Protein 8YF5 (pdb70)

Organism: Komagataella phaffii (strain GS115 / ATCC 20864) (NCBI:txid644223)

Structure (mmCIF, N/CA/C/O backbone):
data_8YF5
#
_entry.id   8YF5
#
_cell.length_a   1.00
_cell.length_b   1.00
_cell.length_c   1.00
_cell.angle_alpha   90.00
_cell.angle_beta   90.00
_cell.angle_gamma   90.00
#
_symmetry.space_group_name_H-M   'P 1'
#
loop_
_entity.id
_entity.type
_entity.pdbx_description
1 polymer "5'-3' exoribonuclease"
2 polymer 'Decapping nuclease'
3 polymer 'Exonuclease Rat1p and Rai1p interacting protein'
#
loop_
_atom_site.group_PDB
_atom_site.id
_atom_site.type_symbol
_atom_site.label_atom_id
_atom_site.label_alt_id
_atom_site.label_comp_id
_atom_site.label_asym_id
_atom_site.label_entity_id
_atom_site.label_seq_id
_atom_site.pdbx_PDB_ins_code
_atom_site.Cartn_x
_atom_site.Cartn_y
_atom_site.Cartn_z
_atom_site.occupancy
_atom_site.B_iso_or_equiv
_atom_site.auth_seq_id
_atom_site.auth_comp_id
_atom_site.auth_asym_id
_atom_site.auth_atom_id
_atom_site.pdbx_PDB_model_num
ATOM 1 N N . ALA A 1 5 ? 137.964 167.312 119.755 1.00 107.14 5 ALA A N 1
ATOM 2 C CA . ALA A 1 5 ? 139.085 166.380 119.751 1.00 107.14 5 ALA A CA 1
ATOM 3 C C . ALA A 1 5 ? 138.926 165.331 120.844 1.00 107.14 5 ALA A C 1
ATOM 4 O O . ALA A 1 5 ? 139.199 164.150 120.632 1.00 107.14 5 ALA A O 1
ATOM 6 N N . LEU A 1 6 ? 138.481 165.777 122.020 1.00 108.79 6 LEU A N 1
ATOM 7 C CA . LEU A 1 6 ? 138.255 164.852 123.125 1.00 108.79 6 LEU A CA 1
ATOM 8 C C . LEU A 1 6 ? 137.169 163.846 122.780 1.00 108.79 6 LEU A C 1
ATOM 9 O O . LEU A 1 6 ? 137.274 162.663 123.125 1.00 108.79 6 LEU A O 1
ATOM 14 N N . PHE A 1 7 ? 136.118 164.301 122.095 1.00 114.56 7 PHE A N 1
ATOM 15 C CA . PHE A 1 7 ? 135.002 163.423 121.771 1.00 114.56 7 PHE A CA 1
ATOM 16 C C . PHE A 1 7 ? 135.454 162.210 120.973 1.00 114.56 7 PHE A C 1
ATOM 17 O O . PHE A 1 7 ? 134.883 161.125 121.120 1.00 114.56 7 PHE A O 1
ATOM 25 N N . ARG A 1 8 ? 136.474 162.367 120.129 1.00 110.91 8 ARG A N 1
ATOM 26 C CA . ARG A 1 8 ? 137.015 161.215 119.419 1.00 110.91 8 ARG A CA 1
ATOM 27 C C . ARG A 1 8 ? 137.567 160.186 120.395 1.00 110.91 8 ARG A C 1
ATOM 28 O O . ARG A 1 8 ? 137.320 158.981 120.248 1.00 110.91 8 ARG A O 1
ATOM 36 N N . TRP A 1 9 ? 138.308 160.645 121.405 1.00 109.86 9 TRP A N 1
ATOM 37 C CA . TRP A 1 9 ? 138.841 159.726 122.402 1.00 109.86 9 TRP A CA 1
ATOM 38 C C . TRP A 1 9 ? 137.725 159.066 123.195 1.00 109.86 9 TRP A C 1
ATOM 39 O O . TRP A 1 9 ? 137.795 157.871 123.500 1.00 109.86 9 TRP A O 1
ATOM 50 N N . LEU A 1 10 ? 136.692 159.831 123.551 1.00 106.91 10 LEU A N 1
ATOM 51 C CA . LEU A 1 10 ? 135.558 159.245 124.258 1.00 106.91 10 LEU A CA 1
ATOM 52 C C . LEU A 1 10 ? 134.886 158.170 123.418 1.00 106.91 10 LEU A C 1
ATOM 53 O O . LEU A 1 10 ? 134.510 157.111 123.933 1.00 106.91 10 LEU A O 1
ATOM 58 N N . SER A 1 11 ? 134.723 158.428 122.122 1.00 111.08 11 SER A N 1
ATOM 59 C CA . SER A 1 11 ? 134.089 157.455 121.243 1.00 111.08 11 SER A CA 1
ATOM 60 C C . SER A 1 11 ? 134.922 156.187 121.137 1.00 111.08 11 SER A C 1
ATOM 61 O O . SER A 1 11 ? 134.393 155.073 121.219 1.00 111.08 11 SER A O 1
ATOM 64 N N . ARG A 1 12 ? 136.235 156.334 120.956 1.00 124.40 12 ARG A N 1
ATOM 65 C CA . ARG A 1 12 ? 137.063 155.156 120.724 1.00 124.40 12 ARG A CA 1
ATOM 66 C C . ARG A 1 12 ? 137.328 154.368 122.000 1.00 124.40 12 ARG A C 1
ATOM 67 O O . ARG A 1 12 ? 137.446 153.140 121.947 1.00 124.40 12 ARG A O 1
ATOM 75 N N . LYS A 1 13 ? 137.421 155.038 123.147 1.00 105.77 13 LYS A N 1
ATOM 76 C CA . LYS A 1 13 ? 137.708 154.348 124.398 1.00 105.77 13 LYS A CA 1
ATOM 77 C C . LYS A 1 13 ? 136.459 153.749 125.030 1.00 105.77 13 LYS A C 1
ATOM 78 O O . LYS A 1 13 ? 136.489 152.605 125.495 1.00 105.77 13 LYS A O 1
ATOM 84 N N . TYR A 1 14 ? 135.362 154.500 125.059 1.00 98.26 14 TYR A N 1
ATOM 85 C CA . TYR A 1 14 ? 134.097 154.014 125.597 1.00 98.26 14 TYR A CA 1
ATOM 86 C C . TYR A 1 14 ? 133.117 153.822 124.451 1.00 98.26 14 TYR A C 1
ATOM 87 O O . TYR A 1 14 ? 132.567 154.805 123.932 1.00 98.26 14 TYR A O 1
ATOM 96 N N . PRO A 1 15 ? 132.872 152.597 124.015 1.00 102.63 15 PRO A N 1
ATOM 97 C CA . PRO A 1 15 ? 132.078 152.390 122.799 1.00 102.63 15 PRO A CA 1
ATOM 98 C C . PRO A 1 15 ? 130.590 152.624 122.990 1.00 102.63 15 PRO A C 1
ATOM 99 O O . PRO A 1 15 ? 129.940 153.234 122.137 1.00 102.63 15 PRO A O 1
ATOM 103 N N . LYS A 1 16 ? 130.041 152.159 124.106 1.00 100.11 16 LYS A N 1
ATOM 104 C CA . LYS A 1 16 ? 128.596 152.081 124.266 1.00 100.11 16 LYS A CA 1
ATOM 105 C C . LYS A 1 16 ? 127.973 153.367 124.783 1.00 100.11 16 LYS A C 1
ATOM 106 O O . LYS A 1 16 ? 126.769 153.384 125.055 1.00 100.11 16 LYS A O 1
ATOM 112 N N . ILE A 1 17 ? 128.752 154.435 124.935 1.00 89.87 17 ILE A N 1
ATOM 113 C CA . ILE A 1 17 ? 128.179 155.711 125.347 1.00 89.87 17 ILE A CA 1
ATOM 114 C C . ILE A 1 17 ? 127.252 156.253 124.271 1.00 89.87 17 ILE A C 1
ATOM 115 O O . ILE A 1 17 ? 126.141 156.710 124.558 1.00 89.87 17 ILE A O 1
ATOM 120 N N . ILE A 1 18 ? 127.688 156.206 123.026 1.00 96.43 18 ILE A N 1
ATOM 121 C CA . ILE A 1 18 ? 126.954 156.841 121.941 1.00 96.43 18 ILE A CA 1
ATOM 122 C C . ILE A 1 18 ? 125.830 155.929 121.473 1.00 96.43 18 ILE A C 1
ATOM 123 O O . ILE A 1 18 ? 125.969 154.702 121.426 1.00 96.43 18 ILE A O 1
ATOM 128 N N . SER A 1 19 ? 124.694 156.538 121.132 1.00 102.00 19 SER A N 1
ATOM 129 C CA . SER A 1 19 ? 123.576 155.817 120.548 1.00 102.00 19 SER A CA 1
ATOM 130 C C . SER A 1 19 ? 122.835 156.779 119.641 1.00 102.00 19 SER A C 1
ATOM 131 O O . SER A 1 19 ? 122.615 157.931 120.036 1.00 102.00 19 SER A O 1
ATOM 134 N N . PRO A 1 20 ? 122.450 156.363 118.439 1.00 104.59 20 PRO A N 1
ATOM 135 C CA . PRO A 1 20 ? 121.798 157.293 117.514 1.00 104.59 20 PRO A CA 1
ATOM 136 C C . PRO A 1 20 ? 120.432 157.722 118.018 1.00 104.59 20 PRO A C 1
ATOM 137 O O . PRO A 1 20 ? 119.718 156.966 118.679 1.00 104.59 20 PRO A O 1
ATOM 141 N N . VAL A 1 21 ? 120.071 158.956 117.686 1.00 111.51 21 VAL A N 1
ATOM 142 C CA . VAL A 1 21 ? 118.759 159.486 118.033 1.00 111.51 21 VAL A CA 1
ATOM 143 C C . VAL A 1 21 ? 117.737 158.943 117.048 1.00 111.51 21 VAL A C 1
ATOM 144 O O . VAL A 1 21 ? 117.910 159.057 115.829 1.00 111.51 21 VAL A O 1
ATOM 148 N N . ILE A 1 22 ? 116.666 158.352 117.569 1.00 120.05 22 ILE A N 1
ATOM 149 C CA . ILE A 1 22 ? 115.625 157.812 116.705 1.00 120.05 22 ILE A CA 1
ATOM 150 C C . ILE A 1 22 ? 114.815 158.968 116.142 1.00 120.05 22 ILE A C 1
ATOM 151 O O . ILE A 1 22 ? 113.908 159.490 116.800 1.00 120.05 22 ILE A O 1
ATOM 156 N N . GLN A 1 23 ? 115.141 159.374 114.919 1.00 147.91 23 GLN A N 1
ATOM 157 C CA . GLN A 1 23 ? 114.469 160.485 114.249 1.00 147.91 23 GLN A CA 1
ATOM 158 C C . GLN A 1 23 ? 113.255 159.925 113.522 1.00 147.91 23 GLN A C 1
ATOM 159 O O . GLN A 1 23 ? 113.315 159.575 112.344 1.00 147.91 23 GLN A O 1
ATOM 165 N N . ASP A 1 24 ? 112.138 159.835 114.235 1.00 165.37 24 ASP A N 1
ATOM 166 C CA . ASP A 1 24 ? 110.906 159.286 113.688 1.00 165.37 24 ASP A CA 1
ATOM 167 C C . ASP A 1 24 ? 110.001 160.416 113.221 1.00 165.37 24 ASP A C 1
ATOM 168 O O . ASP A 1 24 ? 109.747 161.366 113.969 1.00 165.37 24 ASP A O 1
ATOM 173 N N . GLU A 1 25 ? 109.520 160.311 111.986 1.00 179.42 25 GLU A N 1
ATOM 174 C CA . GLU A 1 25 ? 108.606 161.286 111.411 1.00 179.42 25 GLU A CA 1
ATOM 175 C C . GLU A 1 25 ? 107.431 160.560 110.775 1.00 179.42 25 GLU A C 1
ATOM 176 O O . GLU A 1 25 ? 107.616 159.556 110.080 1.00 179.42 25 GLU A O 1
ATOM 182 N N . ASP A 1 26 ? 106.228 161.077 111.016 1.00 199.02 26 ASP A N 1
ATOM 183 C CA . ASP A 1 26 ? 104.990 160.496 110.501 1.00 199.02 26 ASP A CA 1
ATOM 184 C C . ASP A 1 26 ? 104.877 159.023 110.892 1.00 199.02 26 ASP A C 1
ATOM 185 O O . ASP A 1 26 ? 104.848 158.122 110.052 1.00 199.02 26 ASP A O 1
ATOM 190 N N . VAL A 1 27 ? 104.824 158.793 112.204 1.00 204.96 27 VAL A N 1
ATOM 191 C CA . VAL A 1 27 ? 104.724 157.436 112.725 1.00 204.96 27 VAL A CA 1
ATOM 192 C C . VAL A 1 27 ? 103.398 156.819 112.301 1.00 204.96 27 VAL A C 1
ATOM 193 O O . VAL A 1 27 ? 102.354 157.485 112.285 1.00 204.96 27 VAL A O 1
ATOM 197 N N . ASP A 1 28 ? 103.438 155.536 111.937 1.00 222.76 28 ASP A N 1
ATOM 198 C CA . ASP A 1 28 ? 102.245 154.809 111.504 1.00 222.76 28 ASP A CA 1
ATOM 199 C C . ASP A 1 28 ? 101.498 154.284 112.732 1.00 222.76 28 ASP A C 1
ATOM 200 O O . ASP A 1 28 ? 101.484 153.091 113.041 1.00 222.76 28 ASP A O 1
ATOM 205 N N . ILE A 1 29 ? 100.864 155.214 113.438 1.00 220.21 29 ILE A N 1
ATOM 206 C CA . ILE A 1 29 ? 100.094 154.875 114.630 1.00 220.21 29 ILE A CA 1
ATOM 207 C C . ILE A 1 29 ? 98.745 154.320 114.193 1.00 220.21 29 ILE A C 1
ATOM 208 O O . ILE A 1 29 ? 98.004 154.975 113.452 1.00 220.21 29 ILE A O 1
ATOM 213 N N . ASP A 1 30 ? 98.431 153.103 114.647 1.00 226.82 30 ASP A N 1
ATOM 214 C CA . ASP A 1 30 ? 97.183 152.420 114.304 1.00 226.82 30 ASP A CA 1
ATOM 215 C C . ASP A 1 30 ? 97.011 152.310 112.791 1.00 226.82 30 ASP A C 1
ATOM 216 O O . ASP A 1 30 ? 95.903 152.418 112.262 1.00 226.82 30 ASP A O 1
ATOM 221 N N . GLY A 1 31 ? 98.121 152.096 112.088 1.00 229.83 31 GLY A N 1
ATOM 222 C CA . GLY A 1 31 ? 98.107 152.012 110.645 1.00 229.83 31 GLY A CA 1
ATOM 223 C C . GLY A 1 31 ? 98.047 153.341 109.926 1.00 229.83 31 GLY A C 1
ATOM 224 O O . GLY A 1 31 ? 97.984 153.353 108.689 1.00 229.83 31 GLY A O 1
ATOM 225 N N . GLU A 1 32 ? 98.067 154.457 110.649 1.00 223.68 32 GLU A N 1
ATOM 226 C CA . GLU A 1 32 ? 97.981 155.787 110.061 1.00 223.68 32 GLU A CA 1
ATOM 227 C C . GLU A 1 32 ? 99.306 156.505 110.267 1.00 223.68 32 GLU A C 1
ATOM 228 O O . GLU A 1 32 ? 99.704 156.764 111.408 1.00 223.68 32 GLU A O 1
ATOM 234 N N . SER A 1 33 ? 99.980 156.835 109.166 1.00 212.00 33 SER A N 1
ATOM 235 C CA . SER A 1 33 ? 101.256 157.533 109.243 1.00 212.00 33 SER A CA 1
ATOM 236 C C . SER A 1 33 ? 101.045 159.034 109.393 1.00 212.00 33 SER A C 1
ATOM 237 O O . SER A 1 33 ? 101.633 159.828 108.652 1.00 212.00 33 SER A O 1
ATOM 240 N N . ARG A 1 34 ? 100.214 159.428 110.350 1.00 190.65 34 ARG A N 1
ATOM 241 C CA . ARG A 1 34 ? 99.962 160.833 110.610 1.00 190.65 34 ARG A CA 1
ATOM 242 C C . ARG A 1 34 ? 101.113 161.438 111.406 1.00 190.65 34 ARG A C 1
ATOM 243 O O . ARG A 1 34 ? 101.884 160.717 112.045 1.00 190.65 34 ARG A O 1
ATOM 251 N N . PRO A 1 35 ? 101.264 162.763 111.367 1.00 176.90 35 PRO A N 1
ATOM 252 C CA . PRO A 1 35 ? 102.348 163.399 112.124 1.00 176.90 35 PRO A CA 1
ATOM 253 C C . PRO A 1 35 ? 102.247 163.085 113.608 1.00 176.90 35 PRO A C 1
ATOM 254 O O . PRO A 1 35 ? 101.156 162.987 114.172 1.00 176.90 35 PRO A O 1
ATOM 258 N N . THR A 1 36 ? 103.407 162.916 114.235 1.00 156.96 36 THR A N 1
ATOM 259 C CA . THR A 1 36 ? 103.453 162.521 115.634 1.00 156.96 36 THR A CA 1
ATOM 260 C C . THR A 1 36 ? 102.997 163.668 116.527 1.00 156.96 36 THR A C 1
ATOM 261 O O . THR A 1 36 ? 103.499 164.791 116.422 1.00 156.96 36 THR A O 1
ATOM 265 N N . ARG A 1 37 ? 102.040 163.384 117.405 1.00 149.95 37 ARG A N 1
ATOM 266 C CA . ARG A 1 37 ? 101.609 164.377 118.374 1.00 149.95 37 ARG A CA 1
ATOM 267 C C . ARG A 1 37 ? 102.683 164.579 119.434 1.00 149.95 37 ARG A C 1
ATOM 268 O O . ARG A 1 37 ? 103.426 163.658 119.782 1.00 149.95 37 ARG A O 1
ATOM 276 N N . TYR A 1 38 ? 102.759 165.806 119.952 1.00 119.26 38 TYR A N 1
ATOM 277 C CA . TYR A 1 38 ? 103.733 166.105 120.992 1.00 119.26 38 TYR A CA 1
ATOM 278 C C . TYR A 1 38 ? 103.505 165.274 122.245 1.00 119.26 38 TYR A C 1
ATOM 279 O O . TYR A 1 38 ? 104.452 165.038 123.001 1.00 119.2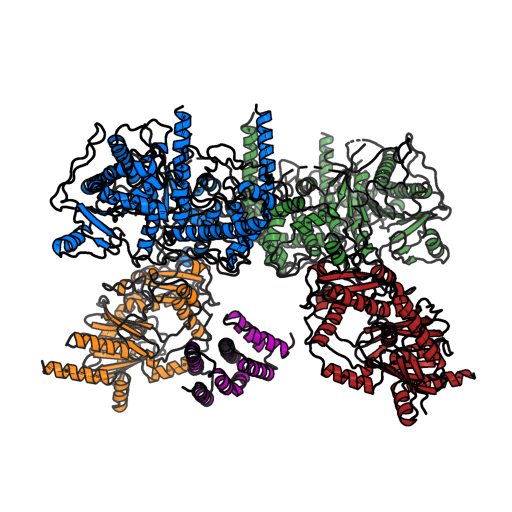6 38 TYR A O 1
ATOM 288 N N . GLU A 1 39 ? 102.279 164.821 122.475 1.00 128.71 39 GLU A N 1
ATOM 289 C CA . GLU A 1 39 ? 101.944 164.017 123.640 1.00 128.71 39 GLU A CA 1
ATOM 290 C C . GLU A 1 39 ? 102.165 162.529 123.416 1.00 128.71 39 GLU A C 1
ATOM 291 O O . GLU A 1 39 ? 101.943 161.739 124.339 1.00 128.71 39 GLU A O 1
ATOM 297 N N . ASP A 1 40 ? 102.583 162.128 122.221 1.00 136.86 40 ASP A N 1
ATOM 298 C CA . ASP A 1 40 ? 102.818 160.721 121.954 1.00 136.86 40 ASP A CA 1
ATOM 299 C C . ASP A 1 40 ? 104.037 160.230 122.734 1.00 136.86 40 ASP A C 1
ATOM 300 O O . ASP A 1 40 ? 104.966 160.998 122.993 1.00 136.86 40 ASP A O 1
ATOM 305 N N . PRO A 1 41 ? 104.048 158.959 123.132 1.00 119.06 41 PRO A N 1
ATOM 306 C CA . PRO A 1 41 ? 105.187 158.435 123.894 1.00 119.06 41 PRO A CA 1
ATOM 307 C C . PRO A 1 41 ? 106.485 158.563 123.113 1.00 119.06 41 PRO A C 1
ATOM 308 O O . PRO A 1 41 ? 106.524 158.363 121.898 1.00 119.06 41 PRO A O 1
ATOM 312 N N . ASN A 1 42 ? 107.546 158.905 123.823 1.00 116.07 42 ASN A N 1
ATOM 313 C CA . ASN A 1 42 ? 108.835 159.131 123.183 1.00 116.07 42 ASN A CA 1
ATOM 314 C C . ASN A 1 42 ? 109.577 157.810 123.020 1.00 116.07 42 ASN A C 1
ATOM 315 O O . ASN A 1 42 ? 109.771 157.091 124.004 1.00 116.07 42 ASN A O 1
ATOM 320 N N . PRO A 1 43 ? 109.999 157.456 121.804 1.00 112.55 43 PRO A N 1
ATOM 321 C CA . PRO A 1 43 ? 110.810 156.242 121.633 1.00 112.55 43 PRO A CA 1
ATOM 322 C C . PRO A 1 43 ? 112.196 156.350 122.240 1.00 112.55 43 PRO A C 1
ATOM 323 O O . PRO A 1 43 ? 112.876 155.324 122.367 1.00 112.55 43 PRO A O 1
ATOM 327 N N . ASN A 1 44 ? 112.636 157.549 122.617 1.00 113.08 44 ASN A N 1
ATOM 328 C CA . ASN A 1 44 ? 113.938 157.753 123.232 1.00 113.08 44 ASN A CA 1
ATOM 329 C C . ASN A 1 44 ? 113.861 157.808 124.752 1.00 113.08 44 ASN A C 1
ATOM 330 O O . ASN A 1 44 ? 114.793 158.299 125.395 1.00 113.08 44 ASN A O 1
ATOM 335 N N . GLY A 1 45 ? 112.769 157.329 125.338 1.00 110.12 45 GLY A N 1
ATOM 336 C CA . GLY A 1 45 ? 112.604 157.399 126.776 1.00 110.12 45 GLY A CA 1
ATOM 337 C C . GLY A 1 45 ? 112.139 158.766 127.228 1.00 110.12 45 GLY A C 1
ATOM 338 O O . GLY A 1 45 ? 112.585 159.784 126.693 1.00 110.12 45 GLY A O 1
ATOM 339 N N . GLU A 1 46 ? 111.247 158.805 128.212 1.00 104.06 46 GLU A N 1
ATOM 340 C CA . GLU A 1 46 ? 110.677 160.072 128.643 1.00 104.06 46 GLU A CA 1
ATOM 341 C C . GLU A 1 46 ? 111.730 160.937 129.322 1.00 104.06 46 GLU A C 1
ATOM 342 O O . GLU A 1 46 ? 112.605 160.438 130.033 1.00 104.06 46 GLU A O 1
ATOM 348 N N . LEU A 1 47 ? 111.638 162.242 129.097 1.00 87.13 47 LEU A N 1
ATOM 349 C CA . LEU A 1 47 ? 112.600 163.201 129.611 1.00 87.13 47 LEU A CA 1
ATOM 350 C C . LEU A 1 47 ? 111.859 164.339 130.296 1.00 87.13 47 LEU A C 1
ATOM 351 O O . LEU A 1 47 ? 110.777 164.741 129.863 1.00 87.13 47 LEU A O 1
ATOM 356 N N . ASP A 1 48 ? 112.447 164.856 131.375 1.00 83.69 48 ASP A N 1
ATOM 357 C CA . ASP A 1 48 ? 111.801 165.875 132.195 1.00 83.69 48 ASP A CA 1
ATOM 358 C C . ASP A 1 48 ? 112.268 167.285 131.852 1.00 83.69 48 ASP A C 1
ATOM 359 O O . ASP A 1 48 ? 111.455 168.138 131.489 1.00 83.69 48 ASP A O 1
ATOM 364 N N . ASN A 1 49 ? 113.562 167.548 131.961 1.00 71.14 49 ASN A N 1
ATOM 365 C CA . ASN A 1 49 ? 114.103 168.878 131.733 1.00 71.14 49 ASN A CA 1
ATOM 366 C C . ASN A 1 49 ? 114.809 168.941 130.387 1.00 71.14 49 ASN A C 1
ATOM 367 O O . ASN A 1 49 ? 115.039 167.927 129.728 1.00 71.14 49 ASN A O 1
ATOM 372 N N . LEU A 1 50 ? 115.149 170.162 129.983 1.00 68.51 50 LEU A N 1
ATOM 373 C CA . LEU A 1 50 ? 115.908 170.373 128.754 1.00 68.51 50 LEU A CA 1
ATOM 374 C C . LEU A 1 50 ? 116.531 171.755 128.807 1.00 68.51 50 LEU A C 1
ATOM 375 O O . LEU A 1 50 ? 115.813 172.750 128.931 1.00 68.51 50 LEU A O 1
ATOM 380 N N . TYR A 1 51 ? 117.851 171.819 128.706 1.00 75.47 51 TYR A N 1
ATOM 381 C CA . TYR A 1 51 ? 118.584 173.073 128.771 1.00 75.47 51 TYR A CA 1
ATOM 382 C C . TYR A 1 51 ? 119.211 173.326 127.409 1.00 75.47 51 TYR A C 1
ATOM 383 O O . TYR A 1 51 ? 119.914 172.461 126.878 1.00 75.47 51 TYR A O 1
ATOM 392 N N . LEU A 1 52 ? 118.956 174.501 126.846 1.00 81.28 52 LEU A N 1
ATOM 393 C CA . LEU A 1 52 ? 119.416 174.840 125.509 1.00 81.28 52 LEU A CA 1
ATOM 394 C C . LEU A 1 52 ? 120.454 175.946 125.583 1.00 81.28 52 LEU A C 1
ATOM 395 O O . LEU A 1 52 ? 120.223 176.981 126.216 1.00 81.28 52 LEU A O 1
ATOM 400 N N . ASP A 1 53 ? 121.590 175.726 124.935 1.00 110.44 53 ASP A N 1
ATOM 401 C CA . ASP A 1 53 ? 122.617 176.744 124.779 1.00 110.44 53 ASP A CA 1
ATOM 402 C C . ASP A 1 53 ? 122.463 177.365 123.398 1.00 110.44 53 ASP A C 1
ATOM 403 O O . ASP A 1 53 ? 122.640 176.683 122.384 1.00 110.44 53 ASP A O 1
ATOM 408 N N . MET A 1 54 ? 122.133 178.655 123.362 1.00 114.13 54 MET A N 1
ATOM 409 C CA . MET A 1 54 ? 121.882 179.329 122.096 1.00 114.13 54 MET A CA 1
ATOM 410 C C . MET A 1 54 ? 123.129 179.471 121.237 1.00 114.13 54 MET A C 1
ATOM 411 O O . MET A 1 54 ? 123.008 179.810 120.055 1.00 114.13 54 MET A O 1
ATOM 416 N N . ASN A 1 55 ? 124.315 179.236 121.797 1.00 120.29 55 ASN A N 1
ATOM 417 C CA . ASN A 1 55 ? 125.529 179.303 120.994 1.00 120.29 55 ASN A CA 1
ATOM 418 C C . ASN A 1 55 ? 125.557 178.197 119.949 1.00 120.29 55 ASN A C 1
ATOM 419 O O . ASN A 1 55 ? 125.963 178.426 118.805 1.00 120.29 55 ASN A O 1
ATOM 424 N N . GLY A 1 56 ? 125.112 177.000 120.317 1.00 120.73 56 GLY A N 1
ATOM 425 C CA . GLY A 1 56 ? 125.111 175.881 119.400 1.00 120.73 56 GLY A CA 1
ATOM 426 C C . GLY A 1 56 ? 124.117 175.985 118.272 1.00 120.73 56 GLY A C 1
ATOM 427 O O . GLY A 1 56 ? 124.049 175.078 117.437 1.00 120.73 56 GLY A O 1
ATOM 428 N N . ILE A 1 57 ? 123.338 177.063 118.224 1.00 121.81 57 ILE A N 1
ATOM 429 C CA . ILE A 1 57 ? 122.360 177.290 117.170 1.00 121.81 57 ILE A CA 1
ATOM 430 C C . ILE A 1 57 ? 122.638 178.587 116.422 1.00 121.81 57 ILE A C 1
ATOM 431 O O . ILE A 1 57 ? 122.671 178.610 115.189 1.00 121.81 57 ILE A O 1
ATOM 436 N N . VAL A 1 58 ? 122.850 179.678 117.151 1.00 140.66 58 VAL A N 1
ATOM 437 C CA . VAL A 1 58 ? 123.050 180.989 116.515 1.00 140.66 58 VAL A CA 1
ATOM 438 C C . VAL A 1 58 ? 124.545 181.112 116.249 1.00 140.66 58 VAL A C 1
ATOM 439 O O . VAL A 1 58 ? 125.293 181.784 116.960 1.00 140.66 58 VAL A O 1
ATOM 443 N N . HIS A 1 59 ? 124.989 180.455 115.177 1.00 173.76 59 HIS A N 1
ATOM 444 C CA . HIS A 1 59 ? 126.345 180.613 114.667 1.00 173.76 59 HIS A CA 1
ATOM 445 C C . HIS A 1 59 ? 126.447 180.116 113.231 1.00 173.76 59 HIS A C 1
ATOM 446 O O . HIS A 1 59 ? 126.820 178.958 113.001 1.00 173.76 59 HIS A O 1
ATOM 453 N N . PRO A 1 60 ? 126.118 180.951 112.244 1.00 199.17 60 PRO A N 1
ATOM 454 C CA . PRO A 1 60 ? 126.335 180.545 110.846 1.00 199.17 60 PRO A CA 1
ATOM 455 C C . PRO A 1 60 ? 127.792 180.263 110.524 1.00 199.17 60 PRO A C 1
ATOM 456 O O . PRO A 1 60 ? 128.079 179.391 109.695 1.00 199.17 60 PRO A O 1
ATOM 460 N N . CYS A 1 61 ? 128.723 180.980 111.159 1.00 210.95 61 CYS A N 1
ATOM 461 C CA . CYS A 1 61 ? 130.140 180.769 110.885 1.00 210.95 61 CYS A CA 1
ATOM 462 C C . CYS A 1 61 ? 130.625 179.425 111.410 1.00 210.95 61 CYS A C 1
ATOM 463 O O . CYS A 1 61 ? 131.589 178.865 110.875 1.00 210.95 61 CYS A O 1
ATOM 466 N N . SER A 1 62 ? 129.982 178.895 112.455 1.00 210.87 62 SER A N 1
ATOM 467 C CA . SER A 1 62 ? 130.404 177.612 113.009 1.00 210.87 62 SER A CA 1
ATOM 468 C C . SER A 1 62 ? 130.194 176.474 112.020 1.00 210.87 62 SER A C 1
ATOM 469 O O . SER A 1 62 ? 130.906 175.465 112.074 1.00 210.87 62 SER A O 1
ATOM 472 N N . HIS A 1 63 ? 129.229 176.615 111.113 1.00 214.80 63 HIS A N 1
ATOM 473 C CA . HIS A 1 63 ? 128.933 175.607 110.096 1.00 214.80 63 HIS A CA 1
ATOM 474 C C . HIS A 1 63 ? 128.898 176.283 108.732 1.00 214.80 63 HIS A C 1
ATOM 475 O O . HIS A 1 63 ? 127.820 176.532 108.175 1.00 214.80 63 HIS A O 1
ATOM 482 N N . PRO A 1 64 ? 130.061 176.598 108.165 1.00 216.80 64 PRO A N 1
ATOM 483 C CA . PRO A 1 64 ? 130.112 177.258 106.853 1.00 216.80 64 PRO A CA 1
ATOM 484 C C . PRO A 1 64 ? 130.171 176.316 105.660 1.00 216.80 64 PRO A C 1
ATOM 485 O O . PRO A 1 64 ? 130.426 176.786 104.547 1.00 216.80 64 PRO A O 1
ATOM 489 N N . GLU A 1 65 ? 129.951 175.014 105.858 1.00 221.69 65 GLU A N 1
ATOM 490 C CA . GLU A 1 65 ? 130.022 174.074 104.743 1.00 221.69 65 GLU A CA 1
ATOM 491 C C . GLU A 1 65 ? 128.928 174.347 103.717 1.00 221.69 65 GLU A C 1
ATOM 492 O O . GLU A 1 65 ? 129.163 174.248 102.507 1.00 221.69 65 GLU A O 1
ATOM 498 N N . HIS A 1 66 ? 127.730 174.695 104.178 1.00 221.06 66 HIS A N 1
ATOM 499 C CA . HIS A 1 66 ? 126.622 175.014 103.294 1.00 221.06 66 HIS A CA 1
ATOM 500 C C . HIS A 1 66 ? 126.613 176.517 103.021 1.00 221.06 66 HIS A C 1
ATOM 501 O O . HIS A 1 66 ? 127.580 177.229 103.303 1.00 221.06 66 HIS A O 1
ATOM 508 N N . LYS A 1 67 ? 125.514 177.018 102.463 1.00 218.25 67 LYS A N 1
ATOM 509 C CA . LYS A 1 67 ? 125.439 178.410 102.038 1.00 218.25 67 LYS A CA 1
ATOM 510 C C . LYS A 1 67 ? 124.310 179.185 102.718 1.00 218.25 67 LYS A C 1
ATOM 511 O O . LYS A 1 67 ? 123.495 179.817 102.038 1.00 218.25 67 LYS A O 1
ATOM 517 N N . PRO A 1 68 ? 124.254 179.214 104.060 1.00 215.52 68 PRO A N 1
ATOM 518 C CA . PRO A 1 68 ? 123.146 179.923 104.715 1.00 215.52 68 PRO A CA 1
ATOM 519 C C . PRO A 1 68 ? 123.170 181.415 104.421 1.00 215.52 68 PRO A C 1
ATOM 520 O O . PRO A 1 68 ? 122.220 181.943 103.835 1.00 215.52 68 PRO A O 1
ATOM 524 N N . VAL A 1 69 ? 124.268 182.073 104.795 1.00 211.76 69 VAL A N 1
ATOM 525 C CA . VAL A 1 69 ? 124.548 183.491 104.553 1.00 211.76 69 VAL A CA 1
ATOM 526 C C . VAL A 1 69 ? 123.258 184.304 104.606 1.00 211.76 69 VAL A C 1
ATOM 527 O O . VAL A 1 69 ? 122.821 184.847 103.580 1.00 211.76 69 VAL A O 1
ATOM 531 N N . PRO A 1 70 ? 122.592 184.384 105.753 1.00 198.47 70 PRO A N 1
ATOM 532 C CA . PRO A 1 70 ? 121.314 185.101 105.798 1.00 198.47 70 PRO A CA 1
ATOM 533 C C . PRO A 1 70 ? 121.512 186.606 105.755 1.00 198.47 70 PRO A C 1
ATOM 534 O O . PRO A 1 70 ? 122.076 187.199 106.680 1.00 198.47 70 PRO A O 1
ATOM 538 N N . GLU A 1 71 ? 121.057 187.225 104.665 1.00 196.73 71 GLU A N 1
ATOM 539 C CA . GLU A 1 71 ? 121.262 188.657 104.479 1.00 196.73 71 GLU A CA 1
ATOM 540 C C . GLU A 1 71 ? 120.518 189.471 105.531 1.00 196.73 71 GLU A C 1
ATOM 541 O O . GLU A 1 71 ? 121.066 190.432 106.084 1.00 196.73 71 GLU A O 1
ATOM 547 N N . THR A 1 72 ? 119.276 189.102 105.824 1.00 182.53 72 THR A N 1
ATOM 548 C CA . THR A 1 72 ? 118.460 189.824 106.787 1.00 182.53 72 THR A CA 1
ATOM 549 C C . THR A 1 72 ? 118.388 189.059 108.101 1.00 182.53 72 THR A C 1
ATOM 550 O O . THR A 1 72 ? 118.426 187.826 108.127 1.00 182.53 72 THR A O 1
ATOM 554 N N . GLU A 1 73 ? 118.284 189.811 109.198 1.00 168.03 73 GLU A N 1
ATOM 555 C CA . GLU A 1 73 ? 118.170 189.189 110.510 1.00 168.03 73 GLU A CA 1
ATOM 556 C C . GLU A 1 73 ? 116.929 188.315 110.607 1.00 168.03 73 GLU A C 1
ATOM 557 O O . GLU A 1 73 ? 116.922 187.332 111.354 1.00 168.03 73 GLU A O 1
ATOM 563 N N . ASP A 1 74 ? 115.879 188.650 109.854 1.00 167.76 74 ASP A N 1
ATOM 564 C CA . ASP A 1 74 ? 114.641 187.882 109.919 1.00 167.76 74 ASP A CA 1
ATOM 565 C C . ASP A 1 74 ? 114.865 186.440 109.485 1.00 167.76 74 ASP A C 1
ATOM 566 O O . ASP A 1 74 ? 114.290 185.509 110.067 1.00 167.76 74 ASP A O 1
ATOM 571 N N . GLU A 1 75 ? 115.695 186.238 108.460 1.00 172.88 75 GLU A N 1
ATOM 572 C CA . GLU A 1 75 ? 116.031 184.884 108.037 1.00 172.88 75 GLU A CA 1
ATOM 573 C C . GLU A 1 75 ? 116.656 184.102 109.182 1.00 172.88 75 GLU A C 1
ATOM 574 O O . GLU A 1 75 ? 116.274 182.957 109.450 1.00 172.88 75 GLU A O 1
ATOM 580 N N . MET A 1 76 ? 117.620 184.713 109.876 1.00 161.69 76 MET A N 1
ATOM 581 C CA . MET A 1 76 ? 118.258 184.040 111.001 1.00 161.69 76 MET A CA 1
ATOM 582 C C . MET A 1 76 ? 117.251 183.731 112.097 1.00 161.69 76 MET A C 1
ATOM 583 O O . MET A 1 76 ? 117.252 182.630 112.654 1.00 161.69 76 MET A O 1
ATOM 588 N N . MET A 1 77 ? 116.379 184.689 112.413 1.00 148.63 77 MET A N 1
ATOM 589 C CA . MET A 1 77 ? 115.403 184.478 113.476 1.00 148.63 77 MET A CA 1
ATOM 590 C C . MET A 1 77 ? 114.513 183.286 113.159 1.00 148.63 77 MET A C 1
ATOM 591 O O . MET A 1 77 ? 114.301 182.406 114.003 1.00 148.63 77 MET A O 1
ATOM 596 N N . LEU A 1 78 ? 114.002 183.228 111.932 1.00 146.87 78 LEU A N 1
ATOM 597 C CA . LEU A 1 78 ? 113.069 182.164 111.589 1.00 146.87 78 LEU A CA 1
ATOM 598 C C . LEU A 1 78 ? 113.764 180.816 111.444 1.00 146.87 78 LEU A C 1
ATOM 599 O O . LEU A 1 78 ? 113.190 179.786 111.822 1.00 146.87 78 LEU A O 1
ATOM 604 N N . ASP A 1 79 ? 114.994 180.794 110.926 1.00 149.91 79 ASP A N 1
ATOM 605 C CA . ASP A 1 79 ? 115.745 179.544 110.887 1.00 149.91 79 ASP A CA 1
ATOM 606 C C . ASP A 1 79 ? 116.028 179.033 112.293 1.00 149.91 79 ASP A C 1
ATOM 607 O O . ASP A 1 79 ? 115.941 177.827 112.555 1.00 149.91 79 ASP A O 1
ATOM 612 N N . VAL A 1 80 ? 116.371 179.940 113.210 1.00 133.43 80 VAL A N 1
ATOM 613 C CA . VAL A 1 80 ? 116.573 179.559 114.603 1.00 133.43 80 VAL A CA 1
ATOM 614 C C . VAL A 1 80 ? 115.292 178.983 115.183 1.00 133.43 80 VAL A C 1
ATOM 615 O O . VAL A 1 80 ? 115.314 177.970 115.891 1.00 133.43 80 VAL A O 1
ATOM 619 N N . PHE A 1 81 ? 114.157 179.621 114.898 1.00 124.01 81 PHE A N 1
ATOM 620 C CA . PHE A 1 81 ? 112.885 179.117 115.400 1.00 124.01 81 PHE A CA 1
ATOM 621 C C . PHE A 1 81 ? 112.627 177.703 114.899 1.00 124.01 81 PHE A C 1
ATOM 622 O O . PHE A 1 81 ? 112.253 176.814 115.672 1.00 124.01 81 PHE A O 1
ATOM 630 N N . ALA A 1 82 ? 112.839 177.475 113.602 1.00 122.28 82 ALA A N 1
ATOM 631 C CA . ALA A 1 82 ? 112.600 176.149 113.041 1.00 122.28 82 ALA A CA 1
ATOM 632 C C . ALA A 1 82 ? 113.529 175.111 113.656 1.00 122.28 82 ALA A C 1
ATOM 633 O O . ALA A 1 82 ? 113.093 174.010 114.018 1.00 122.28 82 ALA A O 1
ATOM 635 N N . TYR A 1 83 ? 114.814 175.445 113.784 1.00 114.89 83 TYR A N 1
ATOM 636 C CA . TYR A 1 83 ? 115.770 174.494 114.338 1.00 114.89 83 TYR A CA 1
ATOM 637 C C . TYR A 1 83 ? 115.441 174.156 115.785 1.00 114.89 83 TYR A C 1
ATOM 638 O O . TYR A 1 83 ? 115.485 172.985 116.184 1.00 114.89 83 TYR A O 1
ATOM 647 N N . THR A 1 84 ? 115.113 175.169 116.588 1.00 119.98 84 THR A N 1
ATOM 648 C CA . THR A 1 84 ? 114.763 174.925 117.980 1.00 119.98 84 THR A CA 1
ATOM 649 C C . THR A 1 84 ? 113.501 174.085 118.086 1.00 119.98 84 THR A C 1
ATOM 650 O O . THR A 1 84 ? 113.412 173.190 118.934 1.00 119.98 84 THR A O 1
ATOM 654 N N . GLU A 1 85 ? 112.508 174.362 117.240 1.00 117.64 85 GLU A N 1
ATOM 655 C CA . GLU A 1 85 ? 111.301 173.549 117.263 1.00 117.64 85 GLU A CA 1
ATOM 656 C C . GLU A 1 85 ? 111.622 172.099 116.945 1.00 117.64 85 GLU A C 1
ATOM 657 O O . GLU A 1 85 ? 111.128 171.186 117.614 1.00 117.64 85 GLU A O 1
ATOM 663 N N . ASN A 1 86 ? 112.468 171.868 115.940 1.00 113.12 86 ASN A N 1
ATOM 664 C CA . ASN A 1 86 ? 112.832 170.498 115.595 1.00 113.12 86 ASN A CA 1
ATOM 665 C C . ASN A 1 86 ? 113.563 169.812 116.741 1.00 113.12 86 ASN A C 1
ATOM 666 O O . ASN A 1 86 ? 113.290 168.644 117.054 1.00 113.12 86 ASN A O 1
ATOM 671 N N . VAL A 1 87 ? 114.500 170.517 117.377 1.00 103.87 87 VAL A N 1
ATOM 672 C CA . VAL A 1 87 ? 115.300 169.880 118.417 1.00 103.87 87 VAL A CA 1
ATOM 673 C C . VAL A 1 87 ? 114.444 169.576 119.638 1.00 103.87 87 VAL A C 1
ATOM 674 O O . VAL A 1 87 ? 114.589 168.520 120.266 1.00 103.87 87 VAL A O 1
ATOM 678 N N . ILE A 1 88 ? 113.515 170.470 119.975 1.00 103.12 88 ILE A N 1
ATOM 679 C CA . ILE A 1 88 ? 112.610 170.196 121.082 1.00 103.12 88 ILE A CA 1
ATOM 680 C C . ILE A 1 88 ? 111.690 169.039 120.731 1.00 103.12 88 ILE A C 1
ATOM 681 O O . ILE A 1 88 ? 111.403 168.177 121.570 1.00 103.12 88 ILE A O 1
ATOM 686 N N . MET A 1 89 ? 111.230 168.989 119.480 1.00 116.13 89 MET A N 1
ATOM 687 C CA . MET A 1 89 ? 110.335 167.922 119.059 1.00 116.13 89 MET A CA 1
ATOM 688 C C . MET A 1 89 ? 111.019 166.573 119.212 1.00 116.13 89 MET A C 1
ATOM 689 O O . MET A 1 89 ? 110.441 165.632 119.759 1.00 116.13 89 MET A O 1
ATOM 694 N N . MET A 1 90 ? 112.278 166.474 118.788 1.00 115.43 90 MET A N 1
ATOM 695 C CA . MET A 1 90 ? 112.970 165.202 118.954 1.00 115.43 90 MET A CA 1
ATOM 696 C C . MET A 1 90 ? 113.433 164.968 120.386 1.00 115.43 90 MET A C 1
ATOM 697 O O . MET A 1 90 ? 113.759 163.830 120.735 1.00 115.43 90 MET A O 1
ATOM 702 N N . ALA A 1 91 ? 113.461 166.007 121.221 1.00 102.44 91 ALA A N 1
ATOM 703 C CA . ALA A 1 91 ? 113.810 165.827 122.625 1.00 102.44 91 ALA A CA 1
ATOM 704 C C . ALA A 1 91 ? 112.598 165.497 123.488 1.00 102.44 91 ALA A C 1
ATOM 705 O O . ALA A 1 91 ? 112.676 164.613 124.347 1.00 102.44 91 ALA A O 1
ATOM 707 N N . ARG A 1 92 ? 111.480 166.189 123.268 1.00 109.21 92 ARG A N 1
ATOM 708 C CA . ARG A 1 92 ? 110.232 166.005 124.000 1.00 109.21 92 ARG A CA 1
ATOM 709 C C . ARG A 1 92 ? 110.426 166.100 125.506 1.00 109.21 92 ARG A C 1
ATOM 710 O O . ARG A 1 92 ? 110.362 165.081 126.203 1.00 109.21 92 ARG A O 1
ATOM 718 N N . PRO A 1 93 ? 110.665 167.289 126.047 1.00 89.03 93 PRO A N 1
ATOM 719 C CA . PRO A 1 93 ? 110.653 167.448 127.502 1.00 89.03 93 PRO A CA 1
ATOM 720 C C . PRO A 1 93 ? 109.231 167.391 128.033 1.00 89.03 93 PRO A C 1
ATOM 721 O O . PRO A 1 93 ? 108.255 167.342 127.284 1.00 89.03 93 PRO A O 1
ATOM 725 N N . ARG A 1 94 ? 109.122 167.389 129.358 1.00 90.95 94 ARG A N 1
ATOM 726 C CA . ARG A 1 94 ? 107.822 167.357 130.012 1.00 90.95 94 ARG A CA 1
ATOM 727 C C . ARG A 1 94 ? 107.657 168.368 131.133 1.00 90.95 94 ARG A C 1
ATOM 728 O O . ARG A 1 94 ? 106.513 168.686 131.475 1.00 90.95 94 ARG A O 1
ATOM 736 N N . LYS A 1 95 ? 108.737 168.880 131.719 1.00 82.55 95 LYS A N 1
ATOM 737 C CA . LYS A 1 95 ? 108.618 169.767 132.870 1.00 82.55 95 LYS A CA 1
ATOM 738 C C . LYS A 1 95 ? 109.138 171.170 132.592 1.00 82.55 95 LYS A C 1
ATOM 739 O O . LYS A 1 95 ? 108.389 172.136 132.754 1.00 82.55 95 LYS A O 1
ATOM 745 N N . VAL A 1 96 ? 110.393 171.320 132.182 1.00 66.49 96 VAL A N 1
ATOM 746 C CA . VAL A 1 96 ? 111.033 172.628 132.127 1.00 66.49 96 VAL A CA 1
ATOM 747 C C . VAL A 1 96 ? 111.898 172.714 130.881 1.00 66.49 96 VAL A C 1
ATOM 748 O O . VAL A 1 96 ? 112.576 171.749 130.515 1.00 66.49 96 VAL A O 1
ATOM 752 N N . ILE A 1 97 ? 111.866 173.870 130.226 1.00 66.47 97 ILE A N 1
ATOM 753 C CA . ILE A 1 97 ? 112.777 174.196 129.138 1.00 66.47 97 ILE A CA 1
ATOM 754 C C . ILE A 1 97 ? 113.573 175.420 129.558 1.00 66.47 97 ILE A C 1
ATOM 755 O O . ILE A 1 97 ? 112.994 176.462 129.885 1.00 66.47 97 ILE A O 1
ATOM 760 N N . TYR A 1 98 ? 114.894 175.294 129.556 1.00 73.41 98 TYR A N 1
ATOM 761 C CA . TYR A 1 98 ? 115.791 176.378 129.920 1.00 73.41 98 TYR A CA 1
ATOM 762 C C . TYR A 1 98 ? 116.469 176.901 128.664 1.00 73.41 98 TYR A C 1
ATOM 763 O O . TYR A 1 98 ? 117.024 176.121 127.884 1.00 73.41 98 TYR A O 1
ATOM 772 N N . ILE A 1 99 ? 116.423 178.214 128.470 1.00 80.17 99 ILE A N 1
ATOM 773 C CA . ILE A 1 99 ? 117.033 178.867 127.319 1.00 80.17 99 ILE A CA 1
ATOM 774 C C . ILE A 1 99 ? 118.108 179.808 127.837 1.00 80.17 99 ILE A C 1
ATOM 775 O O . ILE A 1 99 ? 117.817 180.716 128.624 1.00 80.17 99 ILE A O 1
ATOM 780 N N . ALA A 1 100 ? 119.341 179.599 127.392 1.00 91.76 100 ALA A N 1
ATOM 781 C CA . ALA A 1 100 ? 120.492 180.315 127.919 1.00 91.76 100 ALA A CA 1
ATOM 782 C C . ALA A 1 100 ? 121.219 181.054 126.807 1.00 91.76 100 ALA A C 1
ATOM 783 O O . ALA A 1 100 ? 121.423 180.515 125.716 1.00 91.76 100 ALA A O 1
ATOM 785 N N . VAL A 1 101 ? 121.610 182.289 127.098 1.00 105.99 101 VAL A N 1
ATOM 786 C CA . VAL A 1 101 ? 122.387 183.122 126.191 1.00 105.99 101 VAL A CA 1
ATOM 787 C C . VAL A 1 101 ? 123.592 183.644 126.958 1.00 105.99 101 VAL A C 1
ATOM 788 O O . VAL A 1 101 ? 123.478 184.001 128.135 1.00 105.99 101 VAL A O 1
ATOM 792 N N . ASP A 1 102 ? 124.749 183.674 126.299 1.00 121.21 102 ASP A N 1
ATOM 793 C CA . ASP A 1 102 ? 125.962 184.152 126.947 1.00 121.21 102 ASP A CA 1
ATOM 794 C C . ASP A 1 102 ? 125.779 185.572 127.459 1.00 121.21 102 ASP A C 1
ATOM 795 O O . ASP A 1 102 ? 125.160 186.414 126.805 1.00 121.21 102 ASP A O 1
ATOM 800 N N . GLY A 1 103 ? 126.313 185.829 128.652 1.00 120.45 103 GLY A N 1
ATOM 801 C CA . GLY A 1 103 ? 126.359 187.149 129.214 1.00 120.45 103 GLY A CA 1
ATOM 802 C C . GLY A 1 103 ? 127.759 187.723 129.211 1.00 120.45 103 GLY A C 1
ATOM 803 O O . GLY A 1 103 ? 128.625 187.331 128.418 1.00 120.45 103 GLY A O 1
ATOM 804 N N . VAL A 1 104 ? 127.987 188.669 130.116 1.00 126.72 104 VAL A N 1
ATOM 805 C CA . VAL A 1 104 ? 129.323 189.224 130.294 1.00 126.72 104 VAL A CA 1
ATOM 806 C C . VAL A 1 104 ? 130.191 188.145 130.932 1.00 126.72 104 VAL A C 1
ATOM 807 O O . VAL A 1 104 ? 130.026 187.819 132.110 1.00 126.72 104 VAL A O 1
ATOM 811 N N . ALA A 1 105 ? 131.109 187.582 130.154 1.00 121.22 105 ALA A N 1
ATOM 812 C CA . ALA A 1 105 ? 131.941 186.497 130.635 1.00 121.22 105 ALA A CA 1
ATOM 813 C C . ALA A 1 105 ? 132.904 186.999 131.707 1.00 121.22 105 ALA A C 1
ATOM 814 O O . ALA A 1 105 ? 133.196 188.194 131.783 1.00 121.22 105 ALA A O 1
ATOM 816 N N . PRO A 1 106 ? 133.393 186.106 132.563 1.00 114.36 106 PRO A N 1
ATOM 817 C CA . PRO A 1 106 ? 134.357 186.521 133.585 1.00 114.36 106 PRO A CA 1
ATOM 818 C C . PRO A 1 106 ? 135.663 186.984 132.963 1.00 114.36 106 PRO A C 1
ATOM 819 O O . PRO A 1 106 ? 136.013 186.628 131.836 1.00 114.36 106 PRO A O 1
ATOM 823 N N . ARG A 1 107 ? 136.391 187.797 133.734 1.00 126.95 107 ARG A N 1
ATOM 824 C CA . ARG A 1 107 ? 137.632 188.387 133.244 1.00 126.95 107 ARG A CA 1
ATOM 825 C C . ARG A 1 107 ? 138.613 187.329 132.761 1.00 126.95 107 ARG A C 1
ATOM 826 O O . ARG A 1 107 ? 139.373 187.570 131.818 1.00 126.95 107 ARG A O 1
ATOM 834 N N . ALA A 1 108 ? 138.600 186.151 133.377 1.00 116.76 108 ALA A N 1
ATOM 835 C CA . ALA A 1 108 ? 139.528 185.104 132.983 1.00 116.76 108 ALA A CA 1
ATOM 836 C C . ALA A 1 108 ? 139.182 184.471 131.644 1.00 116.76 108 ALA A C 1
ATOM 837 O O . ALA A 1 108 ? 139.985 183.687 131.131 1.00 116.76 108 ALA A O 1
ATOM 839 N N . LYS A 1 109 ? 138.023 184.775 131.064 1.00 121.83 109 LYS A N 1
ATOM 840 C CA . LYS A 1 109 ? 137.614 184.076 129.854 1.00 121.83 109 LYS A CA 1
ATOM 841 C C . LYS A 1 109 ? 137.844 184.877 128.580 1.00 121.83 109 LYS A C 1
ATOM 842 O O . LYS A 1 109 ? 138.454 184.360 127.642 1.00 121.83 109 LYS A O 1
ATOM 848 N N . MET A 1 110 ? 137.363 186.124 128.511 1.00 140.34 110 MET A N 1
ATOM 849 C CA . MET A 1 110 ? 137.406 186.821 127.230 1.00 140.34 110 MET A CA 1
ATOM 850 C C . MET A 1 110 ? 138.830 187.045 126.746 1.00 140.34 110 MET A C 1
ATOM 851 O O . MET A 1 110 ? 139.038 187.225 125.543 1.00 140.34 110 MET A O 1
ATOM 856 N N . ASN A 1 111 ? 139.813 187.019 127.649 1.00 137.46 111 ASN A N 1
ATOM 857 C CA . ASN A 1 111 ? 141.202 187.091 127.217 1.00 137.46 111 ASN A CA 1
ATOM 858 C C . ASN A 1 111 ? 141.550 185.943 126.284 1.00 137.46 111 ASN A C 1
ATOM 859 O O . ASN A 1 111 ? 142.452 186.072 125.449 1.00 137.46 111 ASN A O 1
ATOM 864 N N . GLN A 1 112 ? 140.846 184.818 126.402 1.00 149.48 112 GLN A N 1
ATOM 865 C CA . GLN A 1 112 ? 141.048 183.724 125.461 1.00 149.48 112 GLN A CA 1
ATOM 866 C C . GLN A 1 112 ? 140.485 184.078 124.091 1.00 149.48 112 GLN A C 1
ATOM 867 O O . GLN A 1 112 ? 141.218 184.124 123.097 1.00 149.48 112 GLN A O 1
ATOM 873 N N . GLN A 1 113 ? 139.177 184.334 124.017 1.00 157.16 113 GLN A N 1
ATOM 874 C CA . GLN A 1 113 ? 138.565 184.591 122.720 1.00 157.16 113 GLN A CA 1
ATOM 875 C C . GLN A 1 113 ? 138.933 185.954 122.152 1.00 157.16 113 GLN A C 1
ATOM 876 O O . GLN A 1 113 ? 138.719 186.180 120.956 1.00 157.16 113 GLN A O 1
ATOM 882 N N . ARG A 1 114 ? 139.479 186.863 122.964 1.00 162.12 114 ARG A N 1
ATOM 883 C CA . ARG A 1 114 ? 140.035 188.089 122.405 1.00 162.12 114 ARG A CA 1
ATOM 884 C C . ARG A 1 114 ? 141.154 187.766 121.429 1.00 162.12 114 ARG A C 1
ATOM 885 O O . ARG A 1 114 ? 141.278 188.402 120.376 1.00 162.12 114 ARG A O 1
ATOM 893 N N . SER A 1 115 ? 141.984 186.779 121.767 1.00 168.92 115 SER A N 1
ATOM 894 C CA . SER A 1 115 ? 142.929 186.245 120.796 1.00 168.92 115 SER A CA 1
ATOM 895 C C . SER A 1 115 ? 142.197 185.610 119.622 1.00 168.92 115 SER A C 1
ATOM 896 O O . SER A 1 115 ? 142.603 185.770 118.466 1.00 168.92 115 SER A O 1
ATOM 899 N N . ARG A 1 116 ? 141.114 184.882 119.902 1.00 176.51 116 ARG A N 1
ATOM 900 C CA . ARG A 1 116 ? 140.329 184.285 118.827 1.00 176.51 116 ARG A CA 1
ATOM 901 C C . ARG A 1 116 ? 139.653 185.353 117.977 1.00 176.51 116 ARG A C 1
ATOM 902 O O . ARG A 1 116 ? 139.564 185.213 116.752 1.00 176.51 116 ARG A O 1
ATOM 910 N N . ARG A 1 117 ? 139.163 186.423 118.608 1.00 183.91 117 ARG A N 1
ATOM 911 C CA . ARG A 1 117 ? 138.528 187.497 117.851 1.00 183.91 117 ARG A CA 1
ATOM 912 C C . ARG A 1 117 ? 139.517 188.167 116.906 1.00 183.91 117 ARG A C 1
ATOM 913 O O . ARG A 1 117 ? 139.186 188.457 115.750 1.00 183.91 117 ARG A O 1
ATOM 921 N N . PHE A 1 118 ? 140.740 188.419 117.378 1.00 184.43 118 PHE A N 1
ATOM 922 C CA . PHE A 1 118 ? 141.729 189.090 116.543 1.00 184.43 118 PHE A CA 1
ATOM 923 C C . PHE A 1 118 ? 142.155 188.223 115.369 1.00 184.43 118 PHE A C 1
ATOM 924 O O . PHE A 1 118 ? 142.554 188.751 114.326 1.00 184.43 118 PHE A O 1
ATOM 932 N N . ARG A 1 119 ? 142.079 186.900 115.519 1.00 194.95 119 ARG A N 1
ATOM 933 C CA . ARG A 1 119 ? 142.446 186.011 114.423 1.00 194.95 119 ARG A CA 1
ATOM 934 C C . ARG A 1 119 ? 141.538 186.222 113.220 1.00 194.95 119 ARG A C 1
ATOM 935 O O . ARG A 1 119 ? 142.003 186.221 112.074 1.00 194.95 119 ARG A O 1
ATOM 943 N N . SER A 1 120 ? 140.237 186.395 113.459 1.00 205.38 120 SER A N 1
ATOM 944 C CA . SER A 1 120 ? 139.330 186.722 112.365 1.00 205.38 120 SER A CA 1
ATOM 945 C C . SER A 1 120 ? 139.690 188.063 111.740 1.00 205.38 120 SER A C 1
ATOM 946 O O . SER A 1 120 ? 139.702 188.201 110.512 1.00 205.38 120 SER A O 1
ATOM 949 N N . ALA A 1 121 ? 139.992 189.062 112.573 1.00 210.48 121 ALA A N 1
ATOM 950 C CA . ALA A 1 121 ? 140.411 190.358 112.050 1.00 210.48 121 ALA A CA 1
ATOM 951 C C . ALA A 1 121 ? 141.739 190.252 111.315 1.00 210.48 121 ALA A C 1
ATOM 952 O O . ALA A 1 121 ? 141.927 190.873 110.262 1.00 210.48 121 ALA A O 1
ATOM 954 N N . GLN A 1 122 ? 142.678 189.474 111.859 1.00 214.28 122 GLN A N 1
ATOM 955 C CA . GLN A 1 122 ? 143.962 189.285 111.193 1.00 214.28 122 GLN A CA 1
ATOM 956 C C . GLN A 1 122 ? 143.790 188.591 109.848 1.00 214.28 122 GLN A C 1
ATOM 957 O O . GLN A 1 122 ? 144.428 188.970 108.859 1.00 214.28 122 GLN A O 1
ATOM 963 N N . ASP A 1 123 ? 142.935 187.569 109.793 1.00 224.01 123 ASP A N 1
ATOM 964 C CA . ASP A 1 123 ? 142.708 186.864 108.536 1.00 224.01 123 ASP A CA 1
ATOM 965 C C . ASP A 1 123 ? 141.930 187.723 107.549 1.00 224.01 123 ASP A C 1
ATOM 966 O O . ASP A 1 123 ? 142.159 187.645 106.337 1.00 224.01 123 ASP A O 1
ATOM 971 N N . ALA A 1 124 ? 140.999 188.541 108.046 1.00 224.74 124 ALA A N 1
ATOM 972 C CA . ALA A 1 124 ? 140.203 189.380 107.156 1.00 224.74 124 ALA A CA 1
ATOM 973 C C . ALA A 1 124 ? 141.078 190.373 106.404 1.00 224.74 124 ALA A C 1
ATOM 974 O O . ALA A 1 124 ? 140.874 190.610 105.208 1.00 224.74 124 ALA A O 1
ATOM 976 N N . LYS A 1 125 ? 142.056 190.966 107.090 1.00 224.04 125 LYS A N 1
ATOM 977 C CA . LYS A 1 125 ? 142.959 191.905 106.433 1.00 224.04 125 LYS A CA 1
ATOM 978 C C . LYS A 1 125 ? 143.753 191.217 105.330 1.00 224.04 125 LYS A C 1
ATOM 979 O O . LYS A 1 125 ? 143.884 191.745 104.220 1.00 224.04 125 LYS A O 1
ATOM 985 N N . ASP A 1 126 ? 144.289 190.030 105.618 1.00 227.21 126 ASP A N 1
ATOM 986 C CA . ASP A 1 126 ? 145.081 189.317 104.622 1.00 227.21 126 ASP A CA 1
ATOM 987 C C . ASP A 1 126 ? 144.211 188.809 103.480 1.00 227.21 126 ASP A C 1
ATOM 988 O O . ASP A 1 126 ? 144.630 188.830 102.317 1.00 227.21 126 ASP A O 1
ATOM 993 N N . ALA A 1 127 ? 143.001 188.339 103.791 1.00 231.78 127 ALA A N 1
ATOM 994 C CA . ALA A 1 127 ? 142.112 187.842 102.747 1.00 231.78 127 ALA A CA 1
ATOM 995 C C . ALA A 1 127 ? 141.657 188.964 101.822 1.00 231.78 127 ALA A C 1
ATOM 996 O O . ALA A 1 127 ? 141.555 188.769 100.605 1.00 231.78 127 ALA A O 1
ATOM 998 N N . ASN A 1 128 ? 141.373 190.142 102.382 1.00 231.95 128 ASN A N 1
ATOM 999 C CA . ASN A 1 128 ? 140.883 191.249 101.567 1.00 231.95 128 ASN A CA 1
ATOM 1000 C C . ASN A 1 128 ? 141.930 191.707 100.559 1.00 231.95 128 ASN A C 1
ATOM 1001 O O . ASN A 1 128 ? 141.608 191.967 99.394 1.00 231.95 128 ASN A O 1
ATOM 1006 N N . GLU A 1 129 ? 143.186 191.808 100.983 1.00 231.78 129 GLU A N 1
ATOM 1007 C CA . GLU A 1 129 ? 144.250 192.259 100.094 1.00 231.78 129 GLU A CA 1
ATOM 1008 C C . GLU A 1 129 ? 144.658 191.155 99.124 1.00 231.78 129 GLU A C 1
ATOM 1009 O O . GLU A 1 129 ? 144.514 189.969 99.422 1.00 231.78 129 GLU A O 1
ATOM 1015 N N . THR A 1 154 ? 127.842 188.660 103.269 1.00 199.17 154 THR A N 1
ATOM 1016 C CA . THR A 1 154 ? 127.981 187.804 104.441 1.00 199.17 154 THR A CA 1
ATOM 1017 C C . THR A 1 154 ? 127.782 188.599 105.727 1.00 199.17 154 THR A C 1
ATOM 1018 O O . THR A 1 154 ? 128.211 189.747 105.831 1.00 199.17 154 THR A O 1
ATOM 1022 N N . TRP A 1 155 ? 127.126 187.978 106.703 1.00 194.93 155 TRP A N 1
ATOM 1023 C CA . TRP A 1 155 ? 126.850 188.647 107.964 1.00 194.93 155 TRP A CA 1
ATOM 1024 C C . TRP A 1 155 ? 128.121 188.773 108.800 1.00 194.93 155 TRP A C 1
ATOM 1025 O O . TRP A 1 155 ? 129.101 188.048 108.612 1.00 194.93 155 TRP A O 1
ATOM 1036 N N . ASP A 1 156 ? 128.092 189.718 109.737 1.00 196.83 156 ASP A N 1
ATOM 1037 C CA . ASP A 1 156 ? 129.221 189.959 110.628 1.00 196.83 156 ASP A CA 1
ATOM 1038 C C . ASP A 1 156 ? 129.240 188.880 111.705 1.00 196.83 156 ASP A C 1
ATOM 1039 O O . ASP A 1 156 ? 128.324 188.799 112.529 1.00 196.83 156 ASP A O 1
ATOM 1044 N N . SER A 1 157 ? 130.285 188.050 111.697 1.00 196.31 157 SER A N 1
ATOM 1045 C CA . SER A 1 157 ? 130.390 186.978 112.682 1.00 196.31 157 SER A CA 1
ATOM 1046 C C . SER A 1 157 ? 130.549 187.533 114.092 1.00 196.31 157 SER A C 1
ATOM 1047 O O . SER A 1 157 ? 129.978 186.991 115.045 1.00 196.31 157 SER A O 1
ATOM 1050 N N . ASN A 1 158 ? 131.318 188.611 114.245 1.00 189.89 158 ASN A N 1
ATOM 1051 C CA . ASN A 1 158 ? 131.541 189.195 115.561 1.00 189.89 158 ASN A CA 1
ATOM 1052 C C . ASN A 1 158 ? 130.285 189.814 116.155 1.00 189.89 158 ASN A C 1
ATOM 1053 O O . ASN A 1 158 ? 130.287 190.150 117.343 1.00 189.89 158 ASN A O 1
ATOM 1058 N N . ALA A 1 159 ? 129.222 189.976 115.365 1.00 186.36 159 ALA A N 1
ATOM 1059 C CA . ALA A 1 159 ? 127.987 190.555 115.875 1.00 186.36 159 ALA A CA 1
ATOM 1060 C C . ALA A 1 159 ? 127.298 189.671 116.905 1.00 186.36 159 ALA A C 1
ATOM 1061 O O . ALA A 1 159 ? 126.389 190.147 117.592 1.00 186.36 159 ALA A O 1
ATOM 1063 N N . ILE A 1 160 ? 127.701 188.410 117.033 1.00 176.37 160 ILE A N 1
ATOM 1064 C CA . ILE A 1 160 ? 127.128 187.519 118.054 1.00 176.37 160 ILE A CA 1
ATOM 1065 C C . ILE A 1 160 ? 127.950 187.748 119.317 1.00 176.37 160 ILE A C 1
ATOM 1066 O O . ILE A 1 160 ? 128.893 187.022 119.638 1.00 176.37 160 ILE A O 1
ATOM 1071 N N . THR A 1 161 ? 127.577 188.793 120.058 1.00 170.35 161 THR A N 1
ATOM 1072 C CA . THR A 1 161 ? 128.260 189.177 121.283 1.00 170.35 161 THR A CA 1
ATOM 1073 C C . THR A 1 161 ? 127.274 189.960 122.129 1.00 170.35 161 THR A C 1
ATOM 1074 O O . THR A 1 161 ? 126.513 190.763 121.573 1.00 170.35 161 THR A O 1
ATOM 1078 N N . PRO A 1 162 ? 127.235 189.752 123.444 1.00 160.10 162 PRO A N 1
ATOM 1079 C CA . PRO A 1 162 ? 126.327 190.540 124.284 1.00 160.10 162 PRO A CA 1
ATOM 1080 C C . PRO A 1 162 ? 126.612 192.028 124.167 1.00 160.10 162 PRO A C 1
ATOM 1081 O O . PRO A 1 162 ? 127.765 192.454 124.092 1.00 160.10 162 PRO A O 1
ATOM 1085 N N . GLY A 1 163 ? 125.542 192.820 124.161 1.00 171.57 163 GLY A N 1
ATOM 1086 C CA . GLY A 1 163 ? 125.631 194.257 124.053 1.00 171.57 163 GLY A CA 1
ATOM 1087 C C . GLY A 1 163 ? 125.289 194.816 122.686 1.00 171.57 163 GLY A C 1
ATOM 1088 O O . GLY A 1 163 ? 125.065 196.026 122.568 1.00 171.57 163 GLY A O 1
ATOM 1089 N N . THR A 1 164 ? 125.246 193.977 121.656 1.00 166.64 164 THR A N 1
ATOM 1090 C CA . THR A 1 164 ? 124.856 194.450 120.341 1.00 166.64 164 THR A CA 1
ATOM 1091 C C . THR A 1 164 ? 123.342 194.648 120.282 1.00 166.64 164 THR A C 1
ATOM 1092 O O . THR A 1 164 ? 122.593 193.992 121.011 1.00 166.64 164 THR A O 1
ATOM 1096 N N . PRO A 1 165 ? 122.865 195.558 119.430 1.00 166.73 165 PRO A N 1
ATOM 1097 C CA . PRO A 1 165 ? 121.414 195.669 119.226 1.00 166.73 165 PRO A CA 1
ATOM 1098 C C . PRO A 1 165 ? 120.797 194.413 118.646 1.00 166.73 165 PRO A C 1
ATOM 1099 O O . PRO A 1 165 ? 119.572 194.257 118.709 1.00 166.73 165 PRO A O 1
ATOM 1103 N N . PHE A 1 166 ? 121.604 193.520 118.073 1.00 154.09 166 PHE A N 1
ATOM 1104 C CA . PHE A 1 166 ? 121.064 192.296 117.494 1.00 154.09 166 PHE A CA 1
ATOM 1105 C C . PHE A 1 166 ? 120.403 191.423 118.557 1.00 154.09 166 PHE A C 1
ATOM 1106 O O . PHE A 1 166 ? 119.300 190.905 118.350 1.00 154.09 166 PHE A O 1
ATOM 1114 N N . MET A 1 167 ? 121.061 191.249 119.708 1.00 159.11 167 MET A N 1
ATOM 1115 C CA . MET A 1 167 ? 120.431 190.508 120.799 1.00 159.11 167 MET A CA 1
ATOM 1116 C C . MET A 1 167 ? 119.193 191.220 121.315 1.00 159.11 167 MET A C 1
ATOM 1117 O O . MET A 1 167 ? 118.191 190.573 121.639 1.00 159.11 167 MET A O 1
ATOM 1122 N N . HIS A 1 168 ? 119.243 192.549 121.412 1.00 157.52 168 HIS A N 1
ATOM 1123 C CA . HIS A 1 168 ? 118.051 193.282 121.815 1.00 157.52 168 HIS A CA 1
ATOM 1124 C C . HIS A 1 168 ? 116.886 192.974 120.888 1.00 157.52 168 HIS A C 1
ATOM 1125 O O . HIS A 1 168 ? 115.730 192.958 121.324 1.00 157.52 168 HIS A O 1
ATOM 1132 N N . ARG A 1 169 ? 117.170 192.726 119.611 1.00 152.57 169 ARG A N 1
ATOM 1133 C CA . ARG A 1 169 ? 116.161 192.173 118.721 1.00 152.57 169 ARG A CA 1
ATOM 1134 C C . ARG A 1 169 ? 115.954 190.685 118.962 1.00 152.57 169 ARG A C 1
ATOM 1135 O O . ARG A 1 169 ? 114.828 190.192 118.839 1.00 152.57 169 ARG A O 1
ATOM 1143 N N . LEU A 1 170 ? 117.019 189.959 119.306 1.00 140.12 170 LEU A N 1
ATOM 1144 C CA . LEU A 1 170 ? 116.887 188.525 119.538 1.00 140.12 170 LEU A CA 1
ATOM 1145 C C . LEU A 1 170 ? 116.183 188.235 120.855 1.00 140.12 170 LEU A C 1
ATOM 1146 O O . LEU A 1 170 ? 115.426 187.262 120.958 1.00 140.12 170 LEU A O 1
ATOM 1151 N N . ALA A 1 171 ? 116.422 189.060 121.876 1.00 137.99 171 ALA A N 1
ATOM 1152 C CA . ALA A 1 171 ? 115.811 188.815 123.177 1.00 137.99 171 ALA A CA 1
ATOM 1153 C C . ALA A 1 171 ? 114.293 188.838 123.076 1.00 137.99 171 ALA A C 1
ATOM 1154 O O . ALA A 1 171 ? 113.609 187.958 123.611 1.00 137.99 171 ALA A O 1
ATOM 1156 N N . ASP A 1 172 ? 113.747 189.830 122.374 1.00 138.73 172 ASP A N 1
ATOM 1157 C CA . ASP A 1 172 ? 112.307 189.865 122.158 1.00 138.73 172 ASP A CA 1
ATOM 1158 C C . ASP A 1 172 ? 111.851 188.718 121.269 1.00 138.73 172 ASP A C 1
ATOM 1159 O O . ASP A 1 172 ? 110.711 188.259 121.389 1.00 138.73 172 ASP A O 1
ATOM 1164 N N . SER A 1 173 ? 112.722 188.246 120.377 1.00 130.99 173 SER A N 1
ATOM 1165 C CA . SER A 1 173 ? 112.347 187.152 119.491 1.00 130.99 173 SER A CA 1
ATOM 1166 C C . SER A 1 173 ? 112.049 185.884 120.277 1.00 130.99 173 SER A C 1
ATOM 1167 O O . SER A 1 173 ? 111.074 185.181 119.988 1.00 130.99 173 SER A O 1
ATOM 1170 N N . LEU A 1 174 ? 112.878 185.575 121.275 1.00 117.90 174 LEU A N 1
ATOM 1171 C CA . LEU A 1 174 ? 112.678 184.355 122.049 1.00 117.90 174 LEU A CA 1
ATOM 1172 C C . LEU A 1 174 ? 111.357 184.394 122.805 1.00 117.90 174 LEU A C 1
ATOM 1173 O O . LEU A 1 174 ? 110.603 183.414 122.814 1.00 117.90 174 LEU A O 1
ATOM 1178 N N . ARG A 1 175 ? 111.056 185.529 123.436 1.00 116.49 175 ARG A N 1
ATOM 1179 C CA . ARG A 1 175 ? 109.858 185.619 124.261 1.00 116.49 175 ARG A CA 1
ATOM 1180 C C . ARG A 1 175 ? 108.602 185.388 123.436 1.00 116.49 175 ARG A C 1
ATOM 1181 O O . ARG A 1 175 ? 107.689 184.677 123.870 1.00 116.49 175 ARG A O 1
ATOM 1189 N N . TYR A 1 176 ? 108.541 185.973 122.240 1.00 128.81 176 TYR A N 1
ATOM 1190 C CA . TYR A 1 176 ? 107.383 185.749 121.384 1.00 128.81 176 TYR A CA 1
ATOM 1191 C C . TYR A 1 176 ? 107.252 184.280 121.018 1.00 128.81 176 TYR A C 1
ATOM 1192 O O . TYR A 1 176 ? 106.149 183.722 121.046 1.00 128.81 176 TYR A O 1
ATOM 1201 N N . TRP A 1 177 ? 108.365 183.634 120.673 1.00 111.41 177 TRP A N 1
ATOM 1202 C CA . TRP A 1 177 ? 108.302 182.221 120.322 1.00 111.41 177 TRP A CA 1
ATOM 1203 C C . TRP A 1 177 ? 107.876 181.382 121.516 1.00 111.41 177 TRP A C 1
ATOM 1204 O O . TRP A 1 177 ? 107.120 180.415 121.367 1.00 111.41 177 TRP A O 1
ATOM 1215 N N . ALA A 1 178 ? 108.359 181.731 122.708 1.00 112.20 178 ALA A N 1
ATOM 1216 C CA . ALA A 1 178 ? 107.941 181.014 123.906 1.00 112.20 178 ALA A CA 1
ATOM 1217 C C . ALA A 1 178 ? 106.447 181.174 124.146 1.00 112.20 178 ALA A C 1
ATOM 1218 O O . ALA A 1 178 ? 105.752 180.200 124.457 1.00 112.20 178 ALA A O 1
ATOM 1220 N N . ALA A 1 179 ? 105.934 182.395 124.001 1.00 110.56 179 ALA A N 1
ATOM 1221 C CA . ALA A 1 179 ? 104.510 182.622 124.215 1.00 110.56 179 ALA A CA 1
ATOM 1222 C C . ALA A 1 179 ? 103.673 181.882 123.182 1.00 110.56 179 ALA A C 1
ATOM 1223 O O . ALA A 1 179 ? 102.664 181.255 123.524 1.00 110.56 179 ALA A O 1
ATOM 1225 N N . TYR A 1 180 ? 104.080 181.936 121.914 1.00 116.78 180 TYR A N 1
ATOM 1226 C CA . TYR A 1 180 ? 103.298 181.292 120.867 1.00 116.78 180 TYR A CA 1
ATOM 1227 C C . TYR A 1 180 ? 103.266 179.783 121.047 1.00 116.78 180 TYR A C 1
ATOM 1228 O O . TYR A 1 180 ? 102.212 179.155 120.897 1.00 116.78 180 TYR A O 1
ATOM 1237 N N . LYS A 1 181 ? 104.411 179.181 121.367 1.00 105.91 181 LYS A N 1
ATOM 1238 C CA . LYS A 1 181 ? 104.459 177.732 121.515 1.00 105.91 181 LYS A CA 1
ATOM 1239 C C . LYS A 1 181 ? 103.579 177.264 122.665 1.00 105.91 181 LYS A C 1
ATOM 1240 O O . LYS A 1 181 ? 102.890 176.243 122.555 1.00 105.91 181 LYS A O 1
ATOM 1246 N N . LEU A 1 182 ? 103.589 177.997 123.778 1.00 109.62 182 LEU A N 1
ATOM 1247 C CA . LEU A 1 182 ? 102.810 177.588 124.941 1.00 109.62 182 LEU A CA 1
ATOM 1248 C C . LEU A 1 182 ? 101.316 177.706 124.676 1.00 109.62 182 LEU A C 1
ATOM 1249 O O . LEU A 1 182 ? 100.545 176.791 124.985 1.00 109.62 182 LEU A O 1
ATOM 1254 N N . THR A 1 183 ? 100.891 178.823 124.093 1.00 110.88 183 THR A N 1
ATOM 1255 C CA . THR A 1 183 ? 99.475 179.143 124.002 1.00 110.88 183 THR A CA 1
ATOM 1256 C C . THR A 1 183 ? 98.745 178.373 122.911 1.00 110.88 183 THR A C 1
ATOM 1257 O O . THR A 1 183 ? 97.515 178.451 122.846 1.00 110.88 183 THR A O 1
ATOM 1261 N N . THR A 1 184 ? 99.455 177.639 122.060 1.00 117.34 184 THR A N 1
ATOM 1262 C CA . THR A 1 184 ? 98.819 176.922 120.961 1.00 117.34 184 THR A CA 1
ATOM 1263 C C . THR A 1 184 ? 98.940 175.414 121.089 1.00 117.34 184 THR A C 1
ATOM 1264 O O . THR A 1 184 ? 97.937 174.704 120.954 1.00 117.34 184 THR A O 1
ATOM 1268 N N . ASP A 1 185 ? 100.133 174.902 121.343 1.00 121.07 185 ASP A N 1
ATOM 1269 C CA . ASP A 1 185 ? 100.345 173.460 121.352 1.00 121.07 185 ASP A CA 1
ATOM 1270 C C . ASP A 1 185 ? 99.647 172.820 122.544 1.00 121.07 185 ASP A C 1
ATOM 1271 O O . ASP A 1 185 ? 99.889 173.231 123.686 1.00 121.07 185 ASP A O 1
ATOM 1276 N N . PRO A 1 186 ? 98.775 171.832 122.333 1.00 118.41 186 PRO A N 1
ATOM 1277 C CA . PRO A 1 186 ? 98.130 171.168 123.477 1.00 118.41 186 PRO A CA 1
ATOM 1278 C C . PRO A 1 186 ? 99.108 170.475 124.406 1.00 118.41 186 PRO A C 1
ATOM 1279 O O . PRO A 1 186 ? 98.867 170.423 125.618 1.00 118.41 186 PRO A O 1
ATOM 1283 N N . GLY A 1 187 ? 100.207 169.937 123.876 1.00 113.66 187 GLY A N 1
ATOM 1284 C CA . GLY A 1 187 ? 101.141 169.199 124.706 1.00 113.66 187 GLY A CA 1
ATOM 1285 C C . GLY A 1 187 ? 101.976 170.065 125.621 1.00 113.66 187 GLY A C 1
ATOM 1286 O O . GLY A 1 187 ? 102.548 169.553 126.588 1.00 113.66 187 GLY A O 1
ATOM 1287 N N . TRP A 1 188 ? 102.054 171.364 125.347 1.00 107.89 188 TRP A N 1
ATOM 1288 C CA . TRP A 1 188 ? 102.876 172.273 126.128 1.00 107.89 188 TRP A CA 1
ATOM 1289 C C . TRP A 1 188 ? 102.126 172.882 127.303 1.00 107.89 188 TRP A C 1
ATOM 1290 O O . TRP A 1 188 ? 102.485 173.974 127.757 1.00 107.89 188 TRP A O 1
ATOM 1301 N N . SER A 1 189 ? 101.089 172.208 127.799 1.00 100.98 189 SER A N 1
ATOM 1302 C CA . SER A 1 189 ? 100.331 172.747 128.921 1.00 100.98 189 SER A CA 1
ATOM 1303 C C . SER A 1 189 ? 101.190 172.829 130.175 1.00 100.98 189 SER A C 1
ATOM 1304 O O . SER A 1 189 ? 101.269 173.879 130.821 1.00 100.98 189 SER A O 1
ATOM 1307 N N . GLY A 1 190 ? 101.851 171.732 130.527 1.00 97.15 190 GLY A N 1
ATOM 1308 C CA . GLY A 1 190 ? 102.618 171.674 131.752 1.00 97.15 190 GLY A CA 1
ATOM 1309 C C . GLY A 1 190 ? 104.031 172.195 131.677 1.00 97.15 190 GLY A C 1
ATOM 1310 O O . GLY A 1 190 ? 104.742 172.159 132.683 1.00 97.15 190 GLY A O 1
ATOM 1311 N N . ILE A 1 191 ? 104.464 172.685 130.526 1.00 94.50 191 ILE A N 1
ATOM 1312 C CA . ILE A 1 191 ? 105.844 173.119 130.357 1.00 94.50 191 ILE A CA 1
ATOM 1313 C C . ILE A 1 191 ? 106.007 174.533 130.889 1.00 94.50 191 ILE A C 1
ATOM 1314 O O . ILE A 1 191 ? 105.108 175.371 130.760 1.00 94.50 191 ILE A O 1
ATOM 1319 N N . GLU A 1 192 ? 107.157 174.799 131.496 1.00 89.80 192 GLU A N 1
ATOM 1320 C CA . GLU A 1 192 ? 107.565 176.144 131.867 1.00 89.80 192 GLU A CA 1
ATOM 1321 C C . GLU A 1 192 ? 108.880 176.455 131.177 1.00 89.80 192 GLU A C 1
ATOM 1322 O O . GLU A 1 192 ? 109.750 175.587 131.066 1.00 89.80 192 GLU A O 1
ATOM 1328 N N . VAL A 1 193 ? 109.025 177.689 130.712 1.00 79.04 193 VAL A N 1
ATOM 1329 C CA . VAL A 1 193 ? 110.209 178.110 129.978 1.00 79.04 193 VAL A CA 1
ATOM 1330 C C . VAL A 1 193 ? 110.860 179.258 130.729 1.00 79.04 193 VAL A C 1
ATOM 1331 O O . VAL A 1 193 ? 110.185 180.217 131.118 1.00 79.04 193 VAL A O 1
ATOM 1335 N N . ILE A 1 194 ? 112.164 179.147 130.947 1.00 77.03 194 ILE A N 1
ATOM 1336 C CA . ILE A 1 194 ? 112.958 180.181 131.594 1.00 77.03 194 ILE A CA 1
ATOM 1337 C C . ILE A 1 194 ? 113.937 180.721 130.568 1.00 77.03 194 ILE A C 1
ATOM 1338 O O . ILE A 1 194 ? 114.679 179.953 129.946 1.00 77.03 194 ILE A O 1
ATOM 1343 N N . ILE A 1 195 ? 113.940 182.035 130.388 1.00 82.83 195 ILE A N 1
ATOM 1344 C CA . ILE A 1 195 ? 114.780 182.682 129.392 1.00 82.83 195 ILE A CA 1
ATOM 1345 C C . ILE A 1 195 ? 115.752 183.598 130.113 1.00 82.83 195 ILE A C 1
ATOM 1346 O O . ILE A 1 195 ? 115.336 184.487 130.865 1.00 82.83 195 ILE A O 1
ATOM 1351 N N . SER A 1 196 ? 117.040 183.379 129.886 1.00 94.52 196 SER A N 1
ATOM 1352 C CA . SER A 1 196 ? 118.103 184.224 130.419 1.00 94.52 196 SER A CA 1
ATOM 1353 C C . SER A 1 196 ? 118.807 184.859 129.227 1.00 94.52 196 SER A C 1
ATOM 1354 O O . SER A 1 196 ? 119.682 184.241 128.614 1.00 94.52 196 SER A O 1
ATOM 1357 N N . ASP A 1 197 ? 118.429 186.091 128.901 1.00 107.57 197 ASP A N 1
ATOM 1358 C CA . ASP A 1 197 ? 118.967 186.753 127.725 1.00 107.57 197 ASP A CA 1
ATOM 1359 C C . ASP A 1 197 ? 120.428 187.131 127.948 1.00 107.57 197 ASP A C 1
ATOM 1360 O O . ASP A 1 197 ? 121.021 186.868 128.998 1.00 107.57 197 ASP A O 1
ATOM 1365 N N . ALA A 1 198 ? 121.012 187.777 126.940 1.00 109.22 198 ALA A N 1
ATOM 1366 C CA . ALA A 1 198 ? 122.385 188.245 127.057 1.00 109.22 198 ALA A CA 1
ATOM 1367 C C . ALA A 1 198 ? 122.538 189.306 128.134 1.00 109.22 198 ALA A C 1
ATOM 1368 O O . ALA A 1 198 ? 123.660 189.555 128.588 1.00 109.22 198 ALA A O 1
ATOM 1370 N N . SER A 1 199 ? 121.442 189.942 128.551 1.00 110.01 199 SER A N 1
ATOM 1371 C CA . SER A 1 199 ? 121.534 190.936 129.612 1.00 110.01 199 SER A CA 1
ATOM 1372 C C . SER A 1 199 ? 121.973 190.310 130.926 1.00 110.01 199 SER A C 1
ATOM 1373 O O . SER A 1 199 ? 122.679 190.950 131.713 1.00 110.01 199 SER A O 1
ATOM 1376 N N . VAL A 1 200 ? 121.572 189.072 131.181 1.00 103.44 200 VAL A N 1
ATOM 1377 C CA . VAL A 1 200 ? 121.951 188.406 132.431 1.00 103.44 200 VAL A CA 1
ATOM 1378 C C . VAL A 1 200 ? 123.425 188.024 132.369 1.00 103.44 200 VAL A C 1
ATOM 1379 O O . VAL A 1 200 ? 123.844 187.335 131.424 1.00 103.44 200 VAL A O 1
ATOM 1383 N N . PRO A 1 201 ? 124.240 188.437 133.334 1.00 102.27 201 PRO A N 1
ATOM 1384 C CA . PRO A 1 201 ? 125.663 188.094 133.293 1.00 102.27 201 PRO A CA 1
ATOM 1385 C C . PRO A 1 201 ? 125.883 186.604 133.481 1.00 102.27 201 PRO A C 1
ATOM 1386 O O . PRO A 1 201 ? 125.081 185.905 134.104 1.00 102.27 201 PRO A O 1
ATOM 1390 N N . GLY A 1 202 ? 126.990 186.120 132.927 1.00 104.55 202 GLY A N 1
ATOM 1391 C CA . GLY A 1 202 ? 127.350 184.726 133.076 1.00 104.55 202 GLY A CA 1
ATOM 1392 C C . GLY A 1 202 ? 127.535 184.002 131.760 1.00 104.55 202 GLY A C 1
ATOM 1393 O O . GLY A 1 202 ? 126.843 184.289 130.780 1.00 104.55 202 GLY A O 1
ATOM 1394 N N . GLU A 1 203 ? 128.473 183.063 131.729 1.00 106.10 203 GLU A N 1
ATOM 1395 C CA . GLU A 1 203 ? 128.706 182.267 130.537 1.00 106.10 203 GLU A CA 1
ATOM 1396 C C . GLU A 1 203 ? 127.551 181.292 130.323 1.00 106.10 203 GLU A C 1
ATOM 1397 O O . GLU A 1 203 ? 126.788 180.982 131.241 1.00 106.10 203 GLU A O 1
ATOM 1403 N N . GLY A 1 204 ? 127.425 180.814 129.089 1.00 99.69 204 GLY A N 1
ATOM 1404 C CA . GLY A 1 204 ? 126.318 179.961 128.707 1.00 99.69 204 GLY A CA 1
ATOM 1405 C C . GLY A 1 204 ? 126.105 178.736 129.570 1.00 99.69 204 GLY A C 1
ATOM 1406 O O . GLY A 1 204 ? 125.151 178.695 130.349 1.00 99.69 204 GLY A O 1
ATOM 1407 N N . GLU A 1 205 ? 126.990 177.742 129.471 1.00 102.40 205 GLU A N 1
ATOM 1408 C CA . GLU A 1 205 ? 126.768 176.516 130.227 1.00 102.40 205 GLU A CA 1
ATOM 1409 C C . GLU A 1 205 ? 126.999 176.693 131.717 1.00 102.40 205 GLU A C 1
ATOM 1410 O O . GLU A 1 205 ? 126.613 175.814 132.493 1.00 102.40 205 GLU A O 1
ATOM 1416 N N . HIS A 1 206 ? 127.615 177.796 132.138 1.00 87.46 206 HIS A N 1
ATOM 1417 C CA . HIS A 1 206 ? 127.710 178.074 133.564 1.00 87.46 206 HIS A CA 1
ATOM 1418 C C . HIS A 1 206 ? 126.331 178.307 134.164 1.00 87.46 206 HIS A C 1
ATOM 1419 O O . HIS A 1 206 ? 126.052 177.873 135.286 1.00 87.46 206 HIS A O 1
ATOM 1426 N N . LYS A 1 207 ? 125.454 178.991 133.427 1.00 84.65 207 LYS A N 1
ATOM 1427 C CA . LYS A 1 207 ? 124.119 179.271 133.941 1.00 84.65 207 LYS A CA 1
ATOM 1428 C C . LYS A 1 207 ? 123.344 177.987 134.195 1.00 84.65 207 LYS A C 1
ATOM 1429 O O . LYS A 1 207 ? 122.672 177.855 135.224 1.00 84.65 207 LYS A O 1
ATOM 1435 N N . ILE A 1 208 ? 123.424 177.028 133.272 1.00 78.24 208 ILE A N 1
ATOM 1436 C CA . ILE A 1 208 ? 122.758 175.747 133.486 1.00 78.24 208 ILE A CA 1
ATOM 1437 C C . ILE A 1 208 ? 123.320 175.064 134.721 1.00 78.24 208 ILE A C 1
ATOM 1438 O O . ILE A 1 208 ? 122.573 174.536 135.552 1.00 78.24 208 ILE A O 1
ATOM 1443 N N . MET A 1 209 ? 124.643 175.072 134.866 1.00 84.39 209 MET A N 1
ATOM 1444 C CA . MET A 1 209 ? 125.261 174.436 136.022 1.00 84.39 209 MET A CA 1
ATOM 1445 C C . MET A 1 209 ? 124.807 175.090 137.317 1.00 84.39 209 MET A C 1
ATOM 1446 O O . MET A 1 209 ? 124.490 174.400 138.292 1.00 84.39 209 MET A O 1
ATOM 1451 N N . SER A 1 210 ? 124.763 176.421 137.347 1.00 77.09 210 SER A N 1
ATOM 1452 C CA . SER A 1 210 ? 124.303 177.107 138.547 1.00 77.09 210 SER A CA 1
ATOM 1453 C C . SER A 1 210 ? 122.840 176.800 138.825 1.00 77.09 210 SER A C 1
ATOM 1454 O O . SER A 1 210 ? 122.449 176.592 139.978 1.00 77.09 210 SER A O 1
ATOM 1457 N N . TYR A 1 211 ? 122.015 176.767 137.779 1.00 69.24 211 TYR A N 1
ATOM 1458 C CA . TYR A 1 211 ? 120.594 176.518 137.980 1.00 69.24 211 TYR A CA 1
ATOM 1459 C C . TYR A 1 211 ? 120.350 175.125 138.540 1.00 69.24 211 TYR A C 1
ATOM 1460 O O . TYR A 1 211 ? 119.528 174.949 139.445 1.00 69.24 211 TYR A O 1
ATOM 1469 N N . VAL A 1 212 ? 121.050 174.121 138.012 1.00 69.31 212 VAL A N 1
ATOM 1470 C CA . VAL A 1 212 ? 120.855 172.759 138.497 1.00 69.31 212 VAL A CA 1
ATOM 1471 C C . VAL A 1 212 ? 121.255 172.655 139.960 1.00 69.31 212 VAL A C 1
ATOM 1472 O O . VAL A 1 212 ? 120.568 172.012 140.762 1.00 69.31 212 VAL A O 1
ATOM 1476 N N . ARG A 1 213 ? 122.365 173.291 140.335 1.00 76.35 213 ARG A N 1
ATOM 1477 C CA . ARG A 1 213 ? 122.752 173.304 141.739 1.00 76.35 213 ARG A CA 1
ATOM 1478 C C . ARG A 1 213 ? 121.694 173.976 142.599 1.00 76.35 213 ARG A C 1
ATOM 1479 O O . ARG A 1 213 ? 121.493 173.583 143.752 1.00 76.35 213 ARG A O 1
ATOM 1487 N N . SER A 1 214 ? 121.010 174.986 142.063 1.00 73.85 214 SER A N 1
ATOM 1488 C CA . SER A 1 214 ? 119.931 175.612 142.816 1.00 73.85 214 SER A CA 1
ATOM 1489 C C . SER A 1 214 ? 118.798 174.627 143.068 1.00 73.85 214 SER A C 1
ATOM 1490 O O . SER A 1 214 ? 118.250 174.570 144.173 1.00 73.85 214 SER A O 1
ATOM 1493 N N . LEU A 1 215 ? 118.438 173.836 142.057 1.00 72.04 215 LEU A N 1
ATOM 1494 C CA . LEU A 1 215 ? 117.442 172.793 142.263 1.00 72.04 215 LEU A CA 1
ATOM 1495 C C . LEU A 1 215 ? 117.925 171.732 143.235 1.00 72.04 215 LEU A C 1
ATOM 1496 O O . LEU A 1 215 ? 117.106 171.007 143.807 1.00 72.04 215 LEU A O 1
ATOM 1501 N N . ARG A 1 216 ? 119.237 171.618 143.424 1.00 73.47 216 ARG A N 1
ATOM 1502 C CA . ARG A 1 216 ? 119.769 170.611 144.331 1.00 73.47 216 ARG A CA 1
ATOM 1503 C C . ARG A 1 216 ? 119.520 170.976 145.786 1.00 73.47 216 ARG A C 1
ATOM 1504 O O . ARG A 1 216 ? 119.270 170.090 146.609 1.00 73.47 216 ARG A O 1
ATOM 1512 N N . SER A 1 217 ? 119.571 172.263 146.122 1.00 81.41 217 SER A N 1
ATOM 1513 C CA . SER A 1 217 ? 119.448 172.688 147.509 1.00 81.41 217 SER A CA 1
ATOM 1514 C C . SER A 1 217 ? 118.029 172.583 148.047 1.00 81.41 217 SER A C 1
ATOM 1515 O O . SER A 1 217 ? 117.830 172.761 149.252 1.00 81.41 217 SER A O 1
ATOM 1518 N N . SER A 1 218 ? 117.044 172.320 147.204 1.00 83.78 218 SER A N 1
ATOM 1519 C CA . SER A 1 218 ? 115.685 172.141 147.692 1.00 83.78 218 SER A CA 1
ATOM 1520 C C . SER A 1 218 ? 115.530 170.742 148.270 1.00 83.78 218 SER A C 1
ATOM 1521 O O . SER A 1 218 ? 115.743 169.761 147.552 1.00 83.78 218 SER A O 1
ATOM 1524 N N . PRO A 1 219 ? 115.163 170.602 149.543 1.00 80.99 219 PRO A N 1
ATOM 1525 C CA . PRO A 1 219 ? 114.995 169.257 150.109 1.00 80.99 219 PRO A CA 1
ATOM 1526 C C . PRO A 1 219 ? 113.895 168.457 149.442 1.00 80.99 219 PRO A C 1
ATOM 1527 O O . PRO A 1 219 ? 113.910 167.224 149.524 1.00 80.99 219 PRO A O 1
ATOM 1531 N N . LYS A 1 220 ? 112.949 169.111 148.778 1.00 81.01 220 LYS A N 1
ATOM 1532 C CA . LYS A 1 220 ? 111.862 168.419 148.103 1.00 81.01 220 LYS A CA 1
ATOM 1533 C C . LYS A 1 220 ? 112.218 168.004 146.685 1.00 81.01 220 LYS A C 1
ATOM 1534 O O . LYS A 1 220 ? 111.349 167.505 145.965 1.00 81.01 220 LYS A O 1
ATOM 1540 N N . HIS A 1 221 ? 113.466 168.203 146.273 1.00 81.47 221 HIS A N 1
ATOM 1541 C CA . HIS A 1 221 ? 113.879 167.869 144.918 1.00 81.47 221 HIS A CA 1
ATOM 1542 C C . HIS A 1 221 ? 113.688 166.384 144.645 1.00 81.47 221 HIS A C 1
ATOM 1543 O O . HIS A 1 221 ? 113.912 165.540 145.515 1.00 81.47 221 HIS A O 1
ATOM 1550 N N . ASP A 1 222 ? 113.266 166.068 143.429 1.00 80.28 222 ASP A N 1
ATOM 1551 C CA . ASP A 1 222 ? 113.046 164.681 143.045 1.00 80.28 222 ASP A CA 1
ATOM 1552 C C . ASP A 1 222 ? 114.361 164.061 142.592 1.00 80.28 222 ASP A C 1
ATOM 1553 O O . ASP A 1 222 ? 114.929 164.505 141.590 1.00 80.28 222 ASP A O 1
ATOM 1558 N N . PRO A 1 223 ? 114.870 163.042 143.284 1.00 78.06 223 PRO A N 1
ATOM 1559 C CA . PRO A 1 223 ? 116.165 162.467 142.893 1.00 78.06 223 PRO A CA 1
ATOM 1560 C C . PRO A 1 223 ? 116.179 161.874 141.498 1.00 78.06 223 PRO A C 1
ATOM 1561 O O . PRO A 1 223 ? 117.239 161.840 140.864 1.00 78.06 223 PRO A O 1
ATOM 1565 N N . ASN A 1 224 ? 115.038 161.406 140.994 1.00 77.96 224 ASN A N 1
ATOM 1566 C CA . ASN A 1 224 ? 114.990 160.717 139.711 1.00 77.96 224 ASN A CA 1
ATOM 1567 C C . ASN A 1 224 ? 114.647 161.645 138.556 1.00 77.96 224 ASN A C 1
ATOM 1568 O O . ASN A 1 224 ? 114.014 161.213 137.585 1.00 77.96 224 ASN A O 1
ATOM 1573 N N . THR A 1 225 ? 115.038 162.911 138.635 1.00 78.07 225 THR A N 1
ATOM 1574 C CA . THR A 1 225 ? 114.791 163.835 137.539 1.00 78.07 225 THR A CA 1
ATOM 1575 C C . THR A 1 225 ? 115.712 163.512 136.373 1.00 78.07 225 THR A C 1
ATOM 1576 O O . THR A 1 225 ? 116.922 163.349 136.553 1.00 78.07 225 THR A O 1
ATOM 1580 N N . THR A 1 226 ? 115.146 163.420 135.176 1.00 75.41 226 THR A N 1
ATOM 1581 C CA . THR A 1 226 ? 115.916 163.155 133.969 1.00 75.41 226 THR A CA 1
ATOM 1582 C C . THR A 1 226 ? 116.207 164.478 133.276 1.00 75.41 226 THR A C 1
ATOM 1583 O O . THR A 1 226 ? 115.283 165.235 132.967 1.00 75.41 226 THR A O 1
ATOM 1587 N N . HIS A 1 227 ? 117.481 164.754 133.036 1.00 72.26 227 HIS A N 1
ATOM 1588 C CA . HIS A 1 227 ? 117.906 166.003 132.427 1.00 72.26 227 HIS A CA 1
ATOM 1589 C C . HIS A 1 227 ? 118.499 165.741 131.052 1.00 72.26 227 HIS A C 1
ATOM 1590 O O . HIS A 1 227 ? 118.753 164.599 130.665 1.00 72.26 227 HIS A O 1
ATOM 1597 N N . CYS A 1 228 ? 118.718 166.825 130.313 1.00 70.74 228 CYS A N 1
ATOM 1598 C CA . CYS A 1 228 ? 119.350 166.733 129.000 1.00 70.74 228 CYS A CA 1
ATOM 1599 C C . CYS A 1 228 ? 119.811 168.118 128.586 1.00 70.74 228 CYS A C 1
ATOM 1600 O O . CYS A 1 228 ? 119.013 169.058 128.582 1.00 70.74 228 CYS A O 1
ATOM 1603 N N . ILE A 1 229 ? 121.084 168.242 128.234 1.00 69.12 229 ILE A N 1
ATOM 1604 C CA . ILE A 1 229 ? 121.655 169.492 127.754 1.00 69.12 229 ILE A CA 1
ATOM 1605 C C . ILE A 1 229 ? 121.920 169.346 126.267 1.00 69.12 229 ILE A C 1
ATOM 1606 O O . ILE A 1 229 ? 122.515 168.353 125.833 1.00 69.12 229 ILE A O 1
ATOM 1611 N N . TYR A 1 230 ? 121.475 170.322 125.489 1.00 89.03 230 TYR A N 1
ATOM 1612 C CA . TYR A 1 230 ? 121.816 170.402 124.076 1.00 89.03 230 TYR A CA 1
ATOM 1613 C C . TYR A 1 230 ? 122.981 171.370 123.936 1.00 89.03 230 TYR A C 1
ATOM 1614 O O . TYR A 1 230 ? 122.813 172.582 124.104 1.00 89.03 230 TYR A O 1
ATOM 1623 N N . GLY A 1 231 ? 124.159 170.837 123.626 1.00 94.88 231 GLY A N 1
ATOM 1624 C CA . GLY A 1 231 ? 125.340 171.661 123.479 1.00 94.88 231 GLY A CA 1
ATOM 1625 C C . GLY A 1 231 ? 126.279 171.065 122.456 1.00 94.88 231 GLY A C 1
ATOM 1626 O O . GLY A 1 231 ? 126.095 169.940 121.988 1.00 94.88 231 GLY A O 1
ATOM 1627 N N . LEU A 1 232 ? 127.296 171.844 122.113 1.00 99.07 232 LEU A N 1
ATOM 1628 C CA . LEU A 1 232 ? 128.284 171.435 121.128 1.00 99.07 232 LEU A CA 1
ATOM 1629 C C . LEU A 1 232 ? 129.686 171.300 121.694 1.00 99.07 232 LEU A C 1
ATOM 1630 O O . LEU A 1 232 ? 130.473 170.515 121.164 1.00 99.07 232 LEU A O 1
ATOM 1635 N N . ALA A 1 233 ? 130.020 172.039 122.747 1.00 95.72 233 ALA A N 1
ATOM 1636 C CA . ALA A 1 233 ? 131.347 171.944 123.333 1.00 95.72 233 ALA A CA 1
ATOM 1637 C C . ALA A 1 233 ? 131.536 170.595 124.014 1.00 95.72 233 ALA A C 1
ATOM 1638 O O . ALA A 1 233 ? 130.590 169.994 124.527 1.00 95.72 233 ALA A O 1
ATOM 1640 N N . ALA A 1 234 ? 132.779 170.116 124.009 1.00 87.10 234 ALA A N 1
ATOM 1641 C CA . ALA A 1 234 ? 133.092 168.857 124.670 1.00 87.10 234 ALA A CA 1
ATOM 1642 C C . ALA A 1 234 ? 133.119 168.985 126.184 1.00 87.10 234 ALA A C 1
ATOM 1643 O O . ALA A 1 234 ? 133.056 167.967 126.879 1.00 87.10 234 ALA A O 1
ATOM 1645 N N . ALA A 1 235 ? 133.204 170.209 126.708 1.00 81.99 235 ALA A N 1
ATOM 1646 C CA . ALA A 1 235 ? 133.232 170.399 128.152 1.00 81.99 235 ALA A CA 1
ATOM 1647 C C . ALA A 1 235 ? 131.941 169.949 128.815 1.00 81.99 235 ALA A C 1
ATOM 1648 O O . ALA A 1 235 ? 131.920 169.750 130.033 1.00 81.99 235 ALA A O 1
ATOM 1650 N N . LEU A 1 236 ? 130.868 169.781 128.042 1.00 76.77 236 LEU A N 1
ATOM 1651 C CA . LEU A 1 236 ? 129.594 169.383 128.624 1.00 76.77 236 LEU A CA 1
ATOM 1652 C C . LEU A 1 236 ? 129.680 168.011 129.276 1.00 76.77 236 LEU A C 1
ATOM 1653 O O . LEU A 1 236 ? 128.961 167.740 130.244 1.00 76.77 236 LEU A O 1
ATOM 1658 N N . ILE A 1 237 ? 130.551 167.137 128.771 1.00 79.30 237 ILE A N 1
ATOM 1659 C CA . ILE A 1 237 ? 130.684 165.804 129.351 1.00 79.30 237 ILE A CA 1
ATOM 1660 C C . ILE A 1 237 ? 131.143 165.901 130.798 1.00 79.30 237 ILE A C 1
ATOM 1661 O O . ILE A 1 237 ? 130.601 165.236 131.688 1.00 79.30 237 ILE A O 1
ATOM 1666 N N . PHE A 1 238 ? 132.149 166.733 131.057 1.00 82.86 238 PHE A N 1
ATOM 1667 C CA . PHE A 1 238 ? 132.619 166.900 132.425 1.00 82.86 238 PHE A CA 1
ATOM 1668 C C . PHE A 1 238 ? 131.607 167.668 133.260 1.00 82.86 238 PHE A C 1
ATOM 1669 O O . PHE A 1 238 ? 131.319 167.289 134.401 1.00 82.86 238 PHE A O 1
ATOM 1677 N N . LEU A 1 239 ? 131.049 168.743 132.704 1.00 81.20 239 LEU A N 1
ATOM 1678 C CA . LEU A 1 239 ? 130.046 169.507 133.434 1.00 81.20 239 LEU A CA 1
ATOM 1679 C C . LEU A 1 239 ? 128.828 168.659 133.759 1.00 81.20 239 LEU A C 1
ATOM 1680 O O . LEU A 1 239 ? 128.152 168.903 134.763 1.00 81.20 239 LEU A O 1
ATOM 1685 N N . GLY A 1 240 ? 128.532 167.661 132.928 1.00 74.87 240 GLY A N 1
ATOM 1686 C CA . GLY A 1 240 ? 127.445 166.755 133.249 1.00 74.87 240 GLY A CA 1
ATOM 1687 C C . GLY A 1 240 ? 127.738 165.910 134.473 1.00 74.87 240 GLY A C 1
ATOM 1688 O O . GLY A 1 240 ? 126.865 165.704 135.319 1.00 74.87 240 GLY A O 1
ATOM 1689 N N . LEU A 1 241 ? 128.970 165.414 134.590 1.00 69.86 241 LEU A N 1
ATOM 1690 C CA . LEU A 1 241 ? 129.327 164.584 135.732 1.00 69.86 241 LEU A CA 1
ATOM 1691 C C . LEU A 1 241 ? 129.493 165.392 137.009 1.00 69.86 241 LEU A C 1
ATOM 1692 O O . LEU A 1 241 ? 129.429 164.820 138.100 1.00 69.86 241 LEU A O 1
ATOM 1697 N N . ALA A 1 242 ? 129.711 166.701 136.901 1.00 76.99 242 ALA A N 1
ATOM 1698 C CA . ALA A 1 242 ? 129.860 167.518 138.099 1.00 76.99 242 ALA A CA 1
ATOM 1699 C C . ALA A 1 242 ? 128.571 167.554 138.909 1.00 76.99 242 ALA A C 1
ATOM 1700 O O . ALA A 1 242 ? 128.610 167.597 140.143 1.00 76.99 242 ALA A O 1
ATOM 1702 N N . THR A 1 243 ? 127.421 167.541 138.235 1.00 73.04 243 THR A N 1
ATOM 1703 C CA . THR A 1 243 ? 126.148 167.618 138.943 1.00 73.04 243 THR A CA 1
ATOM 1704 C C . THR A 1 243 ? 125.899 166.391 139.804 1.00 73.04 243 THR A C 1
ATOM 1705 O O . THR A 1 243 ? 125.215 166.487 140.828 1.00 73.04 243 THR A O 1
ATOM 1709 N N . HIS A 1 244 ? 126.436 165.240 139.407 1.00 77.05 244 HIS A N 1
ATOM 1710 C CA . HIS A 1 244 ? 126.178 163.973 140.088 1.00 77.05 244 HIS A CA 1
ATOM 1711 C C . HIS A 1 244 ? 124.691 163.639 140.090 1.00 77.05 244 HIS A C 1
ATOM 1712 O O . HIS A 1 244 ? 124.141 163.168 141.086 1.00 77.05 244 HIS A O 1
ATOM 1719 N N . GLU A 1 245 ? 124.033 163.891 138.963 1.00 82.44 245 GLU A N 1
ATOM 1720 C CA . GLU A 1 245 ? 122.674 163.415 138.737 1.00 82.44 245 GLU A CA 1
ATOM 1721 C C . GLU A 1 245 ? 122.753 162.252 137.764 1.00 82.44 245 GLU A C 1
ATOM 1722 O O . GLU A 1 245 ? 122.970 162.464 136.562 1.00 82.44 245 GLU A O 1
ATOM 1728 N N . PRO A 1 246 ? 122.602 161.012 138.227 1.00 81.00 246 PRO A N 1
ATOM 1729 C CA . PRO A 1 246 ? 122.820 159.867 137.331 1.00 81.00 246 PRO A CA 1
ATOM 1730 C C . PRO A 1 246 ? 121.950 159.882 136.092 1.00 81.00 246 PRO A C 1
ATOM 1731 O O . PRO A 1 246 ? 122.423 159.525 135.009 1.00 81.00 246 PRO A O 1
ATOM 1735 N N . HIS A 1 247 ? 120.696 160.296 136.209 1.00 76.67 247 HIS A N 1
ATOM 1736 C CA . HIS A 1 247 ? 119.808 160.348 135.053 1.00 76.67 247 HIS A CA 1
ATOM 1737 C C . HIS A 1 247 ? 120.105 161.631 134.295 1.00 76.67 247 HIS A C 1
ATOM 1738 O O . HIS A 1 247 ? 119.540 162.689 134.566 1.00 76.67 247 HIS A O 1
ATOM 1745 N N . PHE A 1 248 ? 121.012 161.530 133.330 1.00 68.38 248 PHE A N 1
ATOM 1746 C CA . PHE A 1 248 ? 121.510 162.695 132.620 1.00 68.38 248 PHE A CA 1
ATOM 1747 C C . PHE A 1 248 ? 121.994 162.248 131.252 1.00 68.38 248 PHE A C 1
ATOM 1748 O O . PHE A 1 248 ? 122.454 161.117 131.087 1.00 68.38 248 PHE A O 1
ATOM 1756 N N . LYS A 1 249 ? 121.890 163.142 130.275 1.00 71.36 249 LYS A N 1
ATOM 1757 C CA . LYS A 1 249 ? 122.376 162.847 128.935 1.00 71.36 249 LYS A CA 1
ATOM 1758 C C . LYS A 1 249 ? 122.562 164.154 128.183 1.00 71.36 249 LYS A C 1
ATOM 1759 O O . LYS A 1 249 ? 122.074 165.207 128.595 1.00 71.36 249 LYS A O 1
ATOM 1765 N N . ILE A 1 250 ? 123.285 164.072 127.072 1.00 72.28 250 ILE A N 1
ATOM 1766 C CA . ILE A 1 250 ? 123.603 165.230 126.249 1.00 72.28 250 ILE A CA 1
ATOM 1767 C C . ILE A 1 250 ? 123.184 164.937 124.819 1.00 72.28 250 ILE A C 1
ATOM 1768 O O . ILE A 1 250 ? 123.466 163.857 124.289 1.00 72.28 250 ILE A O 1
ATOM 1773 N N . LEU A 1 251 ? 122.508 165.896 124.196 1.00 89.28 251 LEU A N 1
ATOM 1774 C CA . LEU A 1 251 ? 122.059 165.770 122.818 1.00 89.28 251 LEU A CA 1
ATOM 1775 C C . LEU A 1 251 ? 123.030 166.495 121.900 1.00 89.28 251 LEU A C 1
ATOM 1776 O O . LEU A 1 251 ? 123.318 167.678 122.102 1.00 89.28 251 LEU A O 1
ATOM 1781 N N . ARG A 1 252 ? 123.525 165.784 120.891 1.00 110.07 252 ARG A N 1
ATOM 1782 C CA . ARG A 1 252 ? 124.522 166.329 119.984 1.00 110.07 252 ARG A CA 1
ATOM 1783 C C . ARG A 1 252 ? 124.409 165.623 118.642 1.00 110.07 252 ARG A C 1
ATOM 1784 O O . ARG A 1 252 ? 124.220 164.406 118.588 1.00 110.07 252 ARG A O 1
ATOM 1792 N N . GLU A 1 253 ? 124.521 166.396 117.566 1.00 134.28 253 GLU A N 1
ATOM 1793 C CA . GLU A 1 253 ? 124.480 165.837 116.225 1.00 134.28 253 GLU A CA 1
ATOM 1794 C C . GLU A 1 253 ? 125.753 165.051 115.931 1.00 134.28 253 GLU A C 1
ATOM 1795 O O . GLU A 1 253 ? 126.796 165.242 116.561 1.00 134.28 253 GLU A O 1
ATOM 1801 N N . ASP A 1 254 ? 125.659 164.158 114.952 1.00 167.11 254 ASP A N 1
ATOM 1802 C CA . ASP A 1 254 ? 126.774 163.287 114.591 1.00 167.11 254 ASP A CA 1
ATOM 1803 C C . ASP A 1 254 ? 127.890 164.125 113.983 1.00 167.11 254 ASP A C 1
ATOM 1804 O O . ASP A 1 254 ? 127.793 164.582 112.843 1.00 167.11 254 ASP A O 1
ATOM 1809 N N . VAL A 1 255 ? 128.961 164.333 114.751 1.00 182.33 255 VAL A N 1
ATOM 1810 C CA . VAL A 1 255 ? 130.090 165.111 114.252 1.00 182.33 255 VAL A CA 1
ATOM 1811 C C . VAL A 1 255 ? 130.861 164.333 113.191 1.00 182.33 255 VAL A C 1
ATOM 1812 O O . VAL A 1 255 ? 131.297 164.901 112.183 1.00 182.33 255 VAL A O 1
ATOM 1816 N N . PHE A 1 256 ? 131.038 163.027 113.390 1.00 190.47 256 PHE A N 1
ATOM 1817 C CA . PHE A 1 256 ? 131.884 162.251 112.494 1.00 190.47 256 PHE A CA 1
ATOM 1818 C C . PHE A 1 256 ? 131.162 161.785 111.238 1.00 190.47 256 PHE A C 1
ATOM 1819 O O . PHE A 1 256 ? 131.804 161.197 110.361 1.00 190.47 256 PHE A O 1
ATOM 1827 N N . ALA A 1 257 ? 129.858 162.028 111.123 1.00 192.04 257 ALA A N 1
ATOM 1828 C CA . ALA A 1 257 ? 129.123 161.692 109.916 1.00 192.04 257 ALA A CA 1
ATOM 1829 C C . ALA A 1 257 ? 128.589 162.905 109.169 1.00 192.04 257 ALA A C 1
ATOM 1830 O O . ALA A 1 257 ? 128.140 162.753 108.028 1.00 192.04 257 ALA A O 1
ATOM 1832 N N . GLN A 1 258 ? 128.621 164.096 109.771 1.00 195.19 258 GLN A N 1
ATOM 1833 C CA . GLN A 1 258 ? 128.160 165.287 109.066 1.00 195.19 258 GLN A CA 1
ATOM 1834 C C . GLN A 1 258 ? 129.136 165.706 107.973 1.00 195.19 258 GLN A C 1
ATOM 1835 O O . GLN A 1 258 ? 128.713 166.201 106.923 1.00 195.19 258 GLN A O 1
ATOM 1841 N N . ASP A 1 259 ? 130.438 165.521 108.200 1.00 208.89 259 ASP A N 1
ATOM 1842 C CA . ASP A 1 259 ? 131.426 165.842 107.177 1.00 208.89 259 ASP A CA 1
ATOM 1843 C C . ASP A 1 259 ? 131.471 164.776 106.089 1.00 208.89 259 ASP A C 1
ATOM 1844 O O . ASP A 1 259 ? 131.681 165.093 104.913 1.00 208.89 259 ASP A O 1
ATOM 1849 N N . LYS A 1 260 ? 131.275 163.515 106.461 1.00 198.75 260 LYS A N 1
ATOM 1850 C CA . LYS A 1 260 ? 131.309 162.417 105.503 1.00 198.75 260 LYS A CA 1
ATOM 1851 C C . LYS A 1 260 ? 129.899 161.982 105.119 1.00 198.75 260 LYS A C 1
ATOM 1852 O O . LYS A 1 260 ? 128.978 162.798 105.077 1.00 198.75 260 LYS A O 1
ATOM 1858 N N . ASP A 1 281 ? 119.727 169.957 103.696 1.00 186.65 281 ASP A N 1
ATOM 1859 C CA . ASP A 1 281 ? 118.305 169.790 103.416 1.00 186.65 281 ASP A CA 1
ATOM 1860 C C . ASP A 1 281 ? 117.728 168.550 104.102 1.00 186.65 281 ASP A C 1
ATOM 1861 O O . ASP A 1 281 ? 116.657 168.607 104.705 1.00 186.65 281 ASP A O 1
ATOM 1866 N N . LYS A 1 282 ? 118.444 167.433 104.005 1.00 179.60 282 LYS A N 1
ATOM 1867 C CA . LYS A 1 282 ? 118.023 166.212 104.675 1.00 179.60 282 LYS A CA 1
ATOM 1868 C C . LYS A 1 282 ? 118.238 166.336 106.180 1.00 179.60 282 LYS A C 1
ATOM 1869 O O . LYS A 1 282 ? 119.132 167.047 106.646 1.00 179.60 282 LYS A O 1
ATOM 1875 N N . LYS A 1 283 ? 117.393 165.644 106.943 1.00 158.35 283 LYS A N 1
ATOM 1876 C CA . LYS A 1 283 ? 117.435 165.743 108.397 1.00 158.35 283 LYS A CA 1
ATOM 1877 C C . LYS A 1 283 ? 118.779 165.265 108.930 1.00 158.35 283 LYS A C 1
ATOM 1878 O O . LYS A 1 283 ? 119.194 164.130 108.675 1.00 158.35 283 LYS A O 1
ATOM 1884 N N . THR A 1 284 ? 119.456 166.134 109.667 1.00 133.99 284 THR A N 1
ATOM 1885 C CA . THR A 1 284 ? 120.755 165.788 110.224 1.00 133.99 284 THR A CA 1
ATOM 1886 C C . THR A 1 284 ? 120.583 164.770 111.345 1.00 133.99 284 THR A C 1
ATOM 1887 O O . THR A 1 284 ? 119.735 164.961 112.222 1.00 133.99 284 THR A O 1
ATOM 1891 N N . PRO A 1 285 ? 121.341 163.679 111.344 1.00 128.88 285 PRO A N 1
ATOM 1892 C CA . PRO A 1 285 ? 121.267 162.736 112.462 1.00 128.88 285 PRO A CA 1
ATOM 1893 C C . PRO A 1 285 ? 121.853 163.335 113.729 1.00 128.88 285 PRO A C 1
ATOM 1894 O O . PRO A 1 285 ? 122.714 164.217 113.690 1.00 128.88 285 PRO A O 1
ATOM 1898 N N . PHE A 1 286 ? 121.370 162.845 114.866 1.00 119.31 286 PHE A N 1
ATOM 1899 C CA . PHE A 1 286 ? 121.834 163.299 116.166 1.00 119.31 286 PHE A CA 1
ATOM 1900 C C . PHE A 1 286 ? 122.217 162.095 117.013 1.00 119.31 286 PHE A C 1
ATOM 1901 O O . PHE A 1 286 ? 121.750 160.976 116.786 1.00 119.31 286 PHE A O 1
ATOM 1909 N N . LEU A 1 287 ? 123.081 162.336 117.995 1.00 114.03 287 LEU A N 1
ATOM 1910 C CA . LEU A 1 287 ? 123.641 161.276 118.824 1.00 114.03 287 LEU A CA 1
ATOM 1911 C C . LEU A 1 287 ? 123.244 161.489 120.274 1.00 114.03 287 LEU A C 1
ATOM 1912 O O . LEU A 1 287 ? 123.570 162.523 120.866 1.00 114.03 287 LEU A O 1
ATOM 1917 N N . TRP A 1 288 ? 122.548 160.510 120.843 1.00 92.58 288 TRP A N 1
ATOM 1918 C CA . TRP A 1 288 ? 122.367 160.473 122.284 1.00 92.58 288 TRP A CA 1
ATOM 1919 C C . TRP A 1 288 ? 123.678 160.084 122.947 1.00 92.58 288 TRP A C 1
ATOM 1920 O O . TRP A 1 288 ? 124.395 159.203 122.467 1.00 92.58 288 TRP A O 1
ATOM 1931 N N . LEU A 1 289 ? 123.994 160.746 124.055 1.00 76.49 289 LEU A N 1
ATOM 1932 C CA . LEU A 1 289 ? 125.270 160.561 124.741 1.00 76.49 289 LEU A CA 1
ATOM 1933 C C . LEU A 1 289 ? 124.949 160.307 126.210 1.00 76.49 289 LEU A C 1
ATOM 1934 O O . LEU A 1 289 ? 124.975 161.228 127.029 1.00 76.49 289 LEU A O 1
ATOM 1939 N N . HIS A 1 290 ? 124.658 159.052 126.541 1.00 81.83 290 HIS A N 1
ATOM 1940 C CA . HIS A 1 290 ? 124.126 158.697 127.854 1.00 81.83 290 HIS A CA 1
ATOM 1941 C C . HIS A 1 290 ? 125.237 158.768 128.889 1.00 81.83 290 HIS A C 1
ATOM 1942 O O . HIS A 1 290 ? 126.120 157.911 128.935 1.00 81.83 290 HIS A O 1
ATOM 1949 N N . LEU A 1 291 ? 125.182 159.791 129.741 1.00 70.91 291 LEU A N 1
ATOM 1950 C CA . LEU A 1 291 ? 126.161 159.910 130.811 1.00 70.91 291 LEU A CA 1
ATOM 1951 C C . LEU A 1 291 ? 126.004 158.811 131.848 1.00 70.91 291 LEU A C 1
ATOM 1952 O O . LEU A 1 291 ? 126.999 158.360 132.424 1.00 70.91 291 LEU A O 1
ATOM 1957 N N . ASN A 1 292 ? 124.771 158.372 132.107 1.00 81.15 292 ASN A N 1
ATOM 1958 C CA . ASN A 1 292 ? 124.561 157.349 133.124 1.00 81.15 292 ASN A CA 1
ATOM 1959 C C . ASN A 1 292 ? 125.326 156.077 132.800 1.00 81.15 292 ASN A C 1
ATOM 1960 O O . ASN A 1 292 ? 125.767 155.369 133.711 1.00 81.15 292 ASN A O 1
ATOM 1965 N N . ILE A 1 293 ? 125.496 155.770 131.516 1.00 79.57 293 ILE A N 1
ATOM 1966 C CA . ILE A 1 293 ? 126.314 154.625 131.139 1.00 79.57 293 ILE A CA 1
ATOM 1967 C C . ILE A 1 293 ? 127.782 154.903 131.430 1.00 79.57 293 ILE A C 1
ATOM 1968 O O . ILE A 1 293 ? 128.512 154.024 131.898 1.00 79.57 293 ILE A O 1
ATOM 1973 N N . LEU A 1 294 ? 128.237 156.130 131.167 1.00 74.83 294 LEU A N 1
ATOM 1974 C CA . LEU A 1 294 ? 129.619 156.481 131.472 1.00 74.83 294 LEU A CA 1
ATOM 1975 C C . LEU A 1 294 ? 129.905 156.340 132.957 1.00 74.83 294 LEU A C 1
ATOM 1976 O O . LEU A 1 294 ? 131.036 156.034 133.346 1.00 74.83 294 LEU A O 1
ATOM 1981 N N . ARG A 1 295 ? 128.894 156.553 133.797 1.00 79.19 295 ARG A N 1
ATOM 1982 C CA . ARG A 1 295 ? 129.052 156.276 135.216 1.00 79.19 295 ARG A CA 1
ATOM 1983 C C . ARG A 1 295 ? 129.353 154.805 135.461 1.00 79.19 295 ARG A C 1
ATOM 1984 O O . ARG A 1 295 ? 130.119 154.473 136.370 1.00 79.19 295 ARG A O 1
ATOM 1992 N N . GLU A 1 296 ? 128.764 153.911 134.665 1.00 95.16 296 GLU A N 1
ATOM 1993 C CA . GLU A 1 296 ? 129.063 152.492 134.811 1.00 95.16 296 GLU A CA 1
ATOM 1994 C C . GLU A 1 296 ? 130.514 152.190 134.459 1.00 95.16 296 GLU A C 1
ATOM 1995 O O . GLU A 1 296 ? 131.178 151.419 135.160 1.00 95.16 296 GLU A O 1
ATOM 2001 N N . TYR A 1 297 ? 131.022 152.781 133.375 1.00 91.46 297 TYR A N 1
ATOM 2002 C CA . TYR A 1 297 ? 132.403 152.529 132.978 1.00 91.46 297 TYR A CA 1
ATOM 2003 C C . TYR A 1 297 ? 133.379 153.000 134.045 1.00 91.46 297 TYR A C 1
ATOM 2004 O O . TYR A 1 297 ? 134.251 152.242 134.484 1.00 91.46 297 TYR A O 1
ATOM 2013 N N . LEU A 1 298 ? 133.242 154.252 134.484 1.00 83.51 298 LEU A N 1
ATOM 2014 C CA . LEU A 1 298 ? 134.217 154.808 135.413 1.00 83.51 298 LEU A CA 1
ATOM 2015 C C . LEU A 1 298 ? 134.203 154.083 136.749 1.00 83.51 298 LEU A C 1
ATOM 2016 O O . LEU A 1 298 ? 135.221 154.059 137.447 1.00 83.51 298 LEU A O 1
ATOM 2021 N N . GLN A 1 299 ? 133.069 153.494 137.127 1.00 88.45 299 GLN A N 1
ATOM 2022 C CA . GLN A 1 299 ? 133.024 152.732 138.369 1.00 88.45 299 GLN A CA 1
ATOM 2023 C C . GLN A 1 299 ? 133.973 151.543 138.308 1.00 88.45 299 GLN A C 1
ATOM 2024 O O . GLN A 1 299 ? 134.723 151.282 139.255 1.00 88.45 299 GLN A O 1
ATOM 2030 N N . ILE A 1 300 ? 133.956 150.812 137.195 1.00 85.69 300 ILE A N 1
ATOM 2031 C CA . ILE A 1 300 ? 134.870 149.688 137.036 1.00 85.69 300 ILE A CA 1
ATOM 2032 C C . ILE A 1 300 ? 136.296 150.179 136.841 1.00 85.69 300 ILE A C 1
ATOM 2033 O O . ILE A 1 300 ? 137.237 149.663 137.455 1.00 85.69 300 ILE A O 1
ATOM 2038 N N . GLU A 1 301 ? 136.480 151.187 135.988 1.00 89.73 301 GLU A N 1
ATOM 2039 C CA . GLU A 1 301 ? 137.823 151.619 135.623 1.00 89.73 301 GLU A CA 1
ATOM 2040 C C . GLU A 1 301 ? 138.576 152.201 136.813 1.00 89.73 301 GLU A C 1
ATOM 2041 O O . GLU A 1 301 ? 139.767 151.926 136.993 1.00 89.73 301 GLU A O 1
ATOM 2047 N N . LEU A 1 302 ? 137.905 152.993 137.641 1.00 85.10 302 LEU A N 1
ATOM 2048 C CA . LEU A 1 302 ? 138.564 153.703 138.728 1.00 85.10 302 LEU A CA 1
ATOM 2049 C C . LEU A 1 302 ? 138.581 152.920 140.031 1.00 85.10 302 LEU A C 1
ATOM 2050 O O . LEU A 1 302 ? 138.951 153.479 141.067 1.00 85.10 302 LEU A O 1
ATOM 2055 N N . ASN A 1 303 ? 138.181 151.652 140.013 1.00 91.32 303 ASN A N 1
ATOM 2056 C CA . ASN A 1 303 ? 138.163 150.840 141.228 1.00 91.32 303 ASN A CA 1
ATOM 2057 C C . ASN A 1 303 ? 139.514 150.148 141.407 1.00 91.32 303 ASN A C 1
ATOM 2058 O O . ASN A 1 303 ? 139.67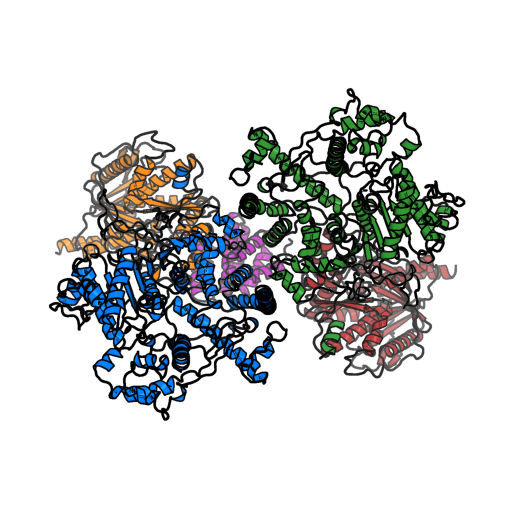9 148.949 141.180 1.00 91.32 303 ASN A O 1
ATOM 2063 N N . VAL A 1 304 ? 140.495 150.940 141.825 1.00 96.11 304 VAL A N 1
ATOM 2064 C CA . VAL A 1 304 ? 141.832 150.419 142.097 1.00 96.11 304 VAL A CA 1
ATOM 2065 C C . VAL A 1 304 ? 141.807 149.657 143.417 1.00 96.11 304 VAL A C 1
ATOM 2066 O O . VAL A 1 304 ? 141.372 150.198 144.444 1.00 96.11 304 VAL A O 1
ATOM 2070 N N . PRO A 1 305 ? 142.238 148.401 143.435 1.00 101.93 305 PRO A N 1
ATOM 2071 C CA . PRO A 1 305 ? 142.197 147.624 144.675 1.00 101.93 305 PRO A CA 1
ATOM 2072 C C . PRO A 1 305 ? 143.284 148.056 145.646 1.00 101.93 305 PRO A C 1
ATOM 2073 O O . PRO A 1 305 ? 144.269 148.701 145.282 1.00 101.93 305 PRO A O 1
ATOM 2077 N N . GLY A 1 306 ? 143.085 147.686 146.908 1.00 108.78 306 GLY A N 1
ATOM 2078 C CA . GLY A 1 306 ? 144.074 147.942 147.934 1.00 108.78 306 GLY A CA 1
ATOM 2079 C C . GLY A 1 306 ? 144.219 149.403 148.302 1.00 108.78 306 GLY A C 1
ATOM 2080 O O . GLY A 1 306 ? 145.247 150.021 148.012 1.00 108.78 306 GLY A O 1
ATOM 2081 N N . LEU A 1 307 ? 143.198 149.969 148.937 1.00 108.06 307 LEU A N 1
ATOM 2082 C CA . LEU A 1 307 ? 143.214 151.360 149.358 1.00 108.06 307 LEU A CA 1
ATOM 2083 C C . LEU A 1 307 ? 143.030 151.451 150.865 1.00 108.06 307 LEU A C 1
ATOM 2084 O O . LEU A 1 307 ? 142.367 150.610 151.479 1.00 108.06 307 LEU A O 1
ATOM 2089 N N . SER A 1 308 ? 143.624 152.486 151.456 1.00 109.89 308 SER A N 1
ATOM 2090 C CA . SER A 1 308 ? 143.538 152.699 152.894 1.00 109.89 308 SER A CA 1
ATOM 2091 C C . SER A 1 308 ? 142.215 153.315 153.326 1.00 109.89 308 SER A C 1
ATOM 2092 O O . SER A 1 308 ? 141.966 153.424 154.531 1.00 109.89 308 SER A O 1
ATOM 2095 N N . PHE A 1 309 ? 141.374 153.718 152.387 1.00 109.88 309 PHE A N 1
ATOM 2096 C CA . PHE A 1 309 ? 140.084 154.330 152.659 1.00 109.88 309 PHE A CA 1
ATOM 2097 C C . PHE A 1 309 ? 139.016 153.651 151.820 1.00 109.88 309 PHE A C 1
ATOM 2098 O O . PHE A 1 309 ? 139.321 153.040 150.790 1.00 109.88 309 PHE A O 1
ATOM 2106 N N . PRO A 1 310 ? 137.754 153.717 152.244 1.00 105.48 310 PRO A N 1
ATOM 2107 C CA . PRO A 1 310 ? 136.687 153.074 151.469 1.00 105.48 310 PRO A CA 1
ATOM 2108 C C . PRO A 1 310 ? 136.562 153.682 150.081 1.00 105.48 310 PRO A C 1
ATOM 2109 O O . PRO A 1 310 ? 136.757 154.883 149.887 1.00 105.48 310 PRO A O 1
ATOM 2113 N N . PHE A 1 311 ? 136.233 152.833 149.113 1.00 99.74 311 PHE A N 1
ATOM 2114 C CA . PHE A 1 311 ? 136.075 153.286 147.740 1.00 99.74 311 PHE A CA 1
ATOM 2115 C C . PHE A 1 311 ? 134.850 154.178 147.610 1.00 99.74 311 PHE A C 1
ATOM 2116 O O . PHE A 1 311 ? 133.837 153.972 148.283 1.00 99.74 311 PHE A O 1
ATOM 2124 N N . ASP A 1 312 ? 134.947 155.178 146.736 1.00 97.24 312 ASP A N 1
ATOM 2125 C CA . ASP A 1 312 ? 133.855 156.129 146.542 1.00 97.24 312 ASP A CA 1
ATOM 2126 C C . ASP A 1 312 ? 133.902 156.593 145.090 1.00 97.24 312 ASP A C 1
ATOM 2127 O O . ASP A 1 312 ? 134.616 157.547 144.769 1.00 97.24 312 ASP A O 1
ATOM 2132 N N . LEU A 1 313 ? 133.131 155.928 144.226 1.00 91.55 313 LEU A N 1
ATOM 2133 C CA . LEU A 1 313 ? 133.129 156.308 142.818 1.00 91.55 313 LEU A CA 1
ATOM 2134 C C . LEU A 1 313 ? 132.633 157.731 142.636 1.00 91.55 313 LEU A C 1
ATOM 2135 O O . LEU A 1 313 ? 133.060 158.424 141.707 1.00 91.55 313 LEU A O 1
ATOM 2140 N N . GLU A 1 314 ? 131.736 158.183 143.509 1.00 89.23 314 GLU A N 1
ATOM 2141 C CA . GLU A 1 314 ? 131.269 159.560 143.438 1.00 89.23 314 GLU A CA 1
ATOM 2142 C C . GLU A 1 314 ? 132.416 160.534 143.668 1.00 89.23 314 GLU A C 1
ATOM 2143 O O . GLU A 1 314 ? 132.564 161.518 142.936 1.00 89.23 314 GLU A O 1
ATOM 2149 N N . LYS A 1 315 ? 133.247 160.271 144.676 1.00 88.74 315 LYS A N 1
ATOM 2150 C CA . LYS A 1 315 ? 134.397 161.136 144.917 1.00 88.74 315 LYS A CA 1
ATOM 2151 C C . LYS A 1 315 ? 135.430 160.998 143.810 1.00 88.74 315 LYS A C 1
ATOM 2152 O O . LYS A 1 315 ? 136.090 161.975 143.442 1.00 88.74 315 LYS A O 1
ATOM 2158 N N . SER A 1 316 ? 135.582 159.789 143.268 1.00 83.33 316 SER A N 1
ATOM 2159 C CA . SER A 1 316 ? 136.602 159.553 142.254 1.00 83.33 316 SER A CA 1
ATOM 2160 C C . SER A 1 316 ? 136.336 160.363 140.995 1.00 83.33 316 SER A C 1
ATOM 2161 O O . SER A 1 316 ? 137.271 160.883 140.375 1.00 83.33 316 SER A O 1
ATOM 2164 N N . ILE A 1 317 ? 135.068 160.484 140.603 1.00 80.03 317 ILE A N 1
ATOM 2165 C CA . ILE A 1 317 ? 134.739 161.165 139.355 1.00 80.03 317 ILE A CA 1
ATOM 2166 C C . ILE A 1 317 ? 135.210 162.611 139.393 1.00 80.03 317 ILE A C 1
ATOM 2167 O O . ILE A 1 317 ? 135.700 163.145 138.392 1.00 80.03 317 ILE A O 1
ATOM 2172 N N . ASP A 1 318 ? 135.088 163.263 140.550 1.00 85.67 318 ASP A N 1
ATOM 2173 C CA . ASP A 1 318 ? 135.608 164.619 140.677 1.00 85.67 318 ASP A CA 1
ATOM 2174 C C . ASP A 1 318 ? 137.109 164.655 140.436 1.00 85.67 318 ASP A C 1
ATOM 2175 O O . ASP A 1 318 ? 137.615 165.552 139.754 1.00 85.67 318 ASP A O 1
ATOM 2180 N N . ASP A 1 319 ? 137.842 163.690 140.993 1.00 83.70 319 ASP A N 1
ATOM 2181 C CA . ASP A 1 319 ? 139.261 163.587 140.683 1.00 83.70 319 ASP A CA 1
ATOM 2182 C C . ASP A 1 319 ? 139.468 163.319 139.201 1.00 83.70 319 ASP A C 1
ATOM 2183 O O . ASP A 1 319 ? 140.344 163.918 138.567 1.00 83.70 319 ASP A O 1
ATOM 2188 N N . TRP A 1 320 ? 138.659 162.427 138.630 1.00 72.24 320 TRP A N 1
ATOM 2189 C CA . TRP A 1 320 ? 138.772 162.116 137.211 1.00 72.24 320 TRP A CA 1
ATOM 2190 C C . TRP A 1 320 ? 138.475 163.337 136.352 1.00 72.24 320 TRP A C 1
ATOM 2191 O O . TRP A 1 320 ? 139.168 163.592 135.362 1.00 72.24 320 TRP A O 1
ATOM 2202 N N . VAL A 1 321 ? 137.441 164.098 136.709 1.00 77.11 321 VAL A N 1
ATOM 2203 C CA . VAL A 1 321 ? 137.133 165.320 135.975 1.00 77.11 321 VAL A CA 1
ATOM 2204 C C . VAL A 1 321 ? 138.250 166.338 136.142 1.00 77.11 321 VAL A C 1
ATOM 2205 O O . VAL A 1 321 ? 138.679 166.975 135.173 1.00 77.11 321 VAL A O 1
ATOM 2209 N N . PHE A 1 322 ? 138.742 166.507 137.371 1.00 79.40 322 PHE A N 1
ATOM 2210 C CA . PHE A 1 322 ? 139.798 167.482 137.617 1.00 79.40 322 PHE A CA 1
ATOM 2211 C C . PHE A 1 322 ? 141.038 167.165 136.798 1.00 79.40 322 PHE A C 1
ATOM 2212 O O . PHE A 1 322 ? 141.730 168.074 136.326 1.00 79.40 322 PHE A O 1
ATOM 2220 N N . ILE A 1 323 ? 141.340 165.880 136.629 1.00 80.60 323 ILE A N 1
ATOM 2221 C CA . ILE A 1 323 ? 142.464 165.483 135.792 1.00 80.60 323 ILE A CA 1
ATOM 2222 C C . ILE A 1 323 ? 142.235 165.929 134.356 1.00 80.60 323 ILE A C 1
ATOM 2223 O O . ILE A 1 323 ? 143.145 166.442 133.694 1.00 80.60 323 ILE A O 1
ATOM 2228 N N . CYS A 1 324 ? 141.008 165.772 133.862 1.00 92.02 324 CYS A N 1
ATOM 2229 C CA . CYS A 1 324 ? 140.676 166.095 132.480 1.00 92.02 324 CYS A CA 1
ATOM 2230 C C . CYS A 1 324 ? 140.742 167.591 132.209 1.00 92.02 324 CYS A C 1
ATOM 2231 O O . CYS A 1 324 ? 140.435 168.036 131.099 1.00 92.02 324 CYS A O 1
ATOM 2234 N N . PHE A 1 325 ? 141.132 168.378 133.209 1.00 90.26 325 PHE A N 1
ATOM 2235 C CA . PHE A 1 325 ? 141.258 169.816 133.034 1.00 90.26 325 PHE A CA 1
ATOM 2236 C C . PHE A 1 325 ? 142.695 170.277 132.869 1.00 90.26 325 PHE A C 1
ATOM 2237 O O . PHE A 1 325 ? 142.922 171.344 132.291 1.00 90.26 325 PHE A O 1
ATOM 2245 N N . PHE A 1 326 ? 143.665 169.510 133.362 1.00 90.84 326 PHE A N 1
ATOM 2246 C CA . PHE A 1 326 ? 145.052 169.799 133.026 1.00 90.84 326 PHE A CA 1
ATOM 2247 C C . PHE A 1 326 ? 145.307 169.596 131.541 1.00 90.84 326 PHE A C 1
ATOM 2248 O O . PHE A 1 326 ? 146.030 170.378 130.916 1.00 90.84 326 PHE A O 1
ATOM 2256 N N . CYS A 1 327 ? 144.707 168.558 130.956 1.00 106.10 327 CYS A N 1
ATOM 2257 C CA . CYS A 1 327 ? 144.956 168.246 129.555 1.00 106.10 327 CYS A CA 1
ATOM 2258 C C . CYS A 1 327 ? 144.440 169.327 128.620 1.00 106.10 327 CYS A C 1
ATOM 2259 O O . CYS A 1 327 ? 144.796 169.327 127.437 1.00 106.10 327 CYS A O 1
ATOM 2262 N N . GLY A 1 328 ? 143.615 170.244 129.113 1.00 101.53 328 GLY A N 1
ATOM 2263 C CA . GLY A 1 328 ? 143.174 171.355 128.297 1.00 101.53 328 GLY A CA 1
ATOM 2264 C C . GLY A 1 328 ? 141.850 171.952 128.719 1.00 101.53 328 GLY A C 1
ATOM 2265 O O . GLY A 1 328 ? 140.895 171.234 129.025 1.00 101.53 328 GLY A O 1
ATOM 2266 N N . ASN A 1 329 ? 141.789 173.279 128.730 1.00 100.46 329 ASN A N 1
ATOM 2267 C CA . ASN A 1 329 ? 140.574 174.001 129.071 1.00 100.46 329 ASN A CA 1
ATOM 2268 C C . ASN A 1 329 ? 140.675 175.394 128.474 1.00 100.46 329 ASN A C 1
ATOM 2269 O O . ASN A 1 329 ? 141.753 175.841 128.077 1.00 100.46 329 ASN A O 1
ATOM 2274 N N . ASP A 1 330 ? 139.535 176.078 128.421 1.00 111.85 330 ASP A N 1
ATOM 2275 C CA . ASP A 1 330 ? 139.483 177.368 127.749 1.00 111.85 330 ASP A CA 1
ATOM 2276 C C . ASP A 1 330 ? 140.210 178.468 128.505 1.00 111.85 330 ASP A C 1
ATOM 2277 O O . ASP A 1 330 ? 140.451 179.532 127.928 1.00 111.85 330 ASP A O 1
ATOM 2282 N N . PHE A 1 331 ? 140.568 178.249 129.766 1.00 98.61 331 PHE A N 1
ATOM 2283 C CA . PHE A 1 331 ? 141.076 179.329 130.600 1.00 98.61 331 PHE A CA 1
ATOM 2284 C C . PHE A 1 331 ? 142.583 179.307 130.787 1.00 98.61 331 PHE A C 1
ATOM 2285 O O . PHE A 1 331 ? 143.182 180.369 130.979 1.00 98.61 331 PHE A O 1
ATOM 2293 N N . LEU A 1 332 ? 143.214 178.139 130.734 1.00 97.53 332 LEU A N 1
ATOM 2294 C CA . LEU A 1 332 ? 144.641 178.065 130.990 1.00 97.53 332 LEU A CA 1
ATOM 2295 C C . LEU A 1 332 ? 145.356 177.383 129.834 1.00 97.53 332 LEU A C 1
ATOM 2296 O O . LEU A 1 332 ? 144.842 176.411 129.269 1.00 97.53 332 LEU A O 1
ATOM 2301 N N . PRO A 1 333 ? 146.536 177.871 129.458 1.00 95.17 333 PRO A N 1
ATOM 2302 C CA . PRO A 1 333 ? 147.311 177.194 128.416 1.00 95.17 333 PRO A CA 1
ATOM 2303 C C . PRO A 1 333 ? 147.680 175.785 128.844 1.00 95.17 333 PRO A C 1
ATOM 2304 O O . PRO A 1 333 ? 147.965 175.527 130.014 1.00 95.17 333 PRO A O 1
ATOM 2308 N N . HIS A 1 334 ? 147.666 174.868 127.883 1.00 101.04 334 HIS A N 1
ATOM 2309 C CA . HIS A 1 334 ? 147.944 173.475 128.187 1.00 101.04 334 HIS A CA 1
ATOM 2310 C C . HIS A 1 334 ? 149.397 173.304 128.609 1.00 101.04 334 HIS A C 1
ATOM 2311 O O . HIS A 1 334 ? 150.273 174.084 128.230 1.00 101.04 334 HIS A O 1
ATOM 2318 N N . LEU A 1 335 ? 149.642 172.279 129.416 1.00 100.12 335 LEU A N 1
ATOM 2319 C CA . LEU A 1 335 ? 150.995 172.012 129.873 1.00 100.12 335 LEU A CA 1
ATOM 2320 C C . LEU A 1 335 ? 151.876 171.636 128.685 1.00 100.12 335 LEU A C 1
ATOM 2321 O O . LEU A 1 335 ? 151.401 170.994 127.741 1.00 100.12 335 LEU A O 1
ATOM 2326 N N . PRO A 1 336 ? 153.153 172.020 128.695 1.00 99.99 336 PRO A N 1
ATOM 2327 C CA . PRO A 1 336 ? 154.010 171.737 127.534 1.00 99.99 336 PRO A CA 1
ATOM 2328 C C . PRO A 1 336 ? 154.117 170.262 127.209 1.00 99.99 336 PRO A C 1
ATOM 2329 O O . PRO A 1 336 ? 154.239 169.903 126.032 1.00 99.99 336 PRO A O 1
ATOM 2333 N N . SER A 1 337 ? 154.072 169.395 128.211 1.00 107.29 337 SER A N 1
ATOM 2334 C CA . SER A 1 337 ? 154.228 167.966 128.000 1.00 107.29 337 SER A CA 1
ATOM 2335 C C . SER A 1 337 ? 152.902 167.239 127.842 1.00 107.29 337 SER A C 1
ATOM 2336 O O . SER A 1 337 ? 152.897 166.010 127.732 1.00 107.29 337 SER A O 1
ATOM 2339 N N . LEU A 1 338 ? 151.785 167.957 127.823 1.00 109.50 338 LEU A N 1
ATOM 2340 C CA . LEU A 1 338 ? 150.467 167.340 127.785 1.00 109.50 338 LEU A CA 1
ATOM 2341 C C . LEU A 1 338 ? 149.779 167.657 126.468 1.00 109.50 338 LEU A C 1
ATOM 2342 O O . LEU A 1 338 ? 149.647 168.827 126.094 1.00 109.50 338 LEU A O 1
ATOM 2347 N N . ASP A 1 339 ? 149.341 166.611 125.773 1.00 126.44 339 ASP A N 1
ATOM 2348 C CA . ASP A 1 339 ? 148.599 166.741 124.529 1.00 126.44 339 ASP A CA 1
ATOM 2349 C C . ASP A 1 339 ? 147.447 165.752 124.543 1.00 126.44 339 ASP A C 1
ATOM 2350 O O . ASP A 1 339 ? 147.653 164.562 124.801 1.00 126.44 339 ASP A O 1
ATOM 2355 N N . VAL A 1 340 ? 146.241 166.245 124.260 1.00 123.12 340 VAL A N 1
ATOM 2356 C CA . VAL A 1 340 ? 145.083 165.361 124.180 1.00 123.12 340 VAL A CA 1
ATOM 2357 C C . VAL A 1 340 ? 145.264 164.359 123.050 1.00 123.12 340 VAL A C 1
ATOM 2358 O O . VAL A 1 340 ? 144.875 163.190 123.166 1.00 123.12 340 VAL A O 1
ATOM 2362 N N . ARG A 1 341 ? 145.860 164.800 121.940 1.00 135.08 341 ARG A N 1
ATOM 2363 C CA . ARG A 1 341 ? 146.165 163.879 120.852 1.00 135.08 341 ARG A CA 1
ATOM 2364 C C . ARG A 1 341 ? 147.150 162.807 121.294 1.00 135.08 341 ARG A C 1
ATOM 2365 O O . ARG A 1 341 ? 147.100 161.675 120.798 1.00 135.08 341 ARG A O 1
ATOM 2373 N N . ASP A 1 342 ? 148.044 163.137 122.222 1.00 134.03 342 ASP A N 1
ATOM 2374 C CA . ASP A 1 342 ? 148.976 162.164 122.774 1.00 134.03 342 ASP A CA 1
ATOM 2375 C C . ASP A 1 342 ? 148.353 161.306 123.866 1.00 134.03 342 ASP A C 1
ATOM 2376 O O . ASP A 1 342 ? 149.086 160.610 124.576 1.00 134.03 342 ASP A O 1
ATOM 2381 N N . ASN A 1 343 ? 147.027 161.344 124.010 1.00 123.62 343 ASN A N 1
ATOM 2382 C CA . ASN A 1 343 ? 146.316 160.569 125.026 1.00 123.62 343 ASN A CA 1
ATOM 2383 C C . ASN A 1 343 ? 146.831 160.892 126.425 1.00 123.62 343 ASN A C 1
ATOM 2384 O O . ASN A 1 343 ? 146.935 160.016 127.286 1.00 123.62 343 ASN A O 1
ATOM 2389 N N . SER A 1 344 ? 147.153 162.166 126.654 1.00 115.33 344 SER A N 1
ATOM 2390 C CA . SER A 1 344 ? 147.676 162.579 127.948 1.00 115.33 344 SER A CA 1
ATOM 2391 C C . SER A 1 344 ? 146.688 162.324 129.075 1.00 115.33 344 SER A C 1
ATOM 2392 O O . SER A 1 344 ? 147.105 162.180 130.229 1.00 115.33 344 SER A O 1
ATOM 2395 N N . ILE A 1 345 ? 145.392 162.266 128.769 1.00 104.93 345 ILE A N 1
ATOM 2396 C CA . ILE A 1 345 ? 144.406 161.945 129.796 1.00 104.93 345 ILE A CA 1
ATOM 2397 C C . ILE A 1 345 ? 144.672 160.558 130.362 1.00 104.93 345 ILE A C 1
ATOM 2398 O O . ILE A 1 345 ? 144.662 160.352 131.581 1.00 104.93 345 ILE A O 1
ATOM 2403 N N . THR A 1 346 ? 144.924 159.586 129.484 1.00 104.69 346 THR A N 1
ATOM 2404 C CA . THR A 1 346 ? 145.301 158.257 129.949 1.00 104.69 346 THR A CA 1
ATOM 2405 C C . THR A 1 346 ? 146.622 158.291 130.699 1.00 104.69 346 THR A C 1
ATOM 2406 O O . THR A 1 346 ? 146.810 157.536 131.659 1.00 104.69 346 THR A O 1
ATOM 2410 N N . THR A 1 347 ? 147.547 159.152 130.275 1.00 97.80 347 THR A N 1
ATOM 2411 C CA . THR A 1 347 ? 148.817 159.278 130.980 1.00 97.80 347 THR A CA 1
ATOM 2412 C C . THR A 1 347 ? 148.596 159.717 132.420 1.00 97.80 347 THR A C 1
ATOM 2413 O O . THR A 1 347 ? 149.161 159.137 133.353 1.00 97.80 347 THR A O 1
ATOM 2417 N N . LEU A 1 348 ? 147.761 160.735 132.620 1.00 94.14 348 LEU A N 1
ATOM 2418 C CA . LEU A 1 348 ? 147.481 161.200 133.972 1.00 94.14 348 LEU A CA 1
ATOM 2419 C C . LEU A 1 348 ? 146.727 160.151 134.774 1.00 94.14 348 LEU A C 1
ATOM 2420 O O . LEU A 1 348 ? 146.983 159.975 135.970 1.00 94.14 348 LEU A O 1
ATOM 2425 N N . VAL A 1 349 ? 145.790 159.450 134.136 1.00 91.07 349 VAL A N 1
ATOM 2426 C CA . VAL A 1 349 ? 144.983 158.464 134.850 1.00 91.07 349 VAL A CA 1
ATOM 2427 C C . VAL A 1 349 ? 145.867 157.361 135.412 1.00 91.07 349 VAL A C 1
ATOM 2428 O O . VAL A 1 349 ? 145.728 156.959 136.573 1.00 91.07 349 VAL A O 1
ATOM 2432 N N . THR A 1 350 ? 146.799 156.860 134.600 1.00 88.20 350 THR A N 1
ATOM 2433 C CA . THR A 1 350 ? 147.723 155.841 135.083 1.00 88.20 350 THR A CA 1
ATOM 2434 C C . THR A 1 350 ? 148.547 156.369 136.247 1.00 88.20 350 THR A C 1
ATOM 2435 O O . THR A 1 350 ? 148.712 155.689 137.266 1.00 88.20 350 THR A O 1
ATOM 2439 N N . ILE A 1 351 ? 149.056 157.595 136.120 1.00 88.66 351 ILE A N 1
ATOM 2440 C CA . ILE A 1 351 ? 149.788 158.213 137.221 1.00 88.66 351 ILE A CA 1
ATOM 2441 C C . ILE A 1 351 ? 148.891 158.343 138.441 1.00 88.66 351 ILE A C 1
ATOM 2442 O O . ILE A 1 351 ? 149.310 158.068 139.572 1.00 88.66 351 ILE A O 1
ATOM 2447 N N . TRP A 1 352 ? 147.642 158.758 138.232 1.00 86.05 352 TRP A N 1
ATOM 2448 C CA . TRP A 1 352 ? 146.709 158.886 139.343 1.00 86.05 352 TRP A CA 1
ATOM 2449 C C . TRP A 1 352 ? 146.471 157.551 140.030 1.00 86.05 352 TRP A C 1
ATOM 2450 O O . TRP A 1 352 ? 146.227 157.512 141.240 1.00 86.05 352 TRP A O 1
ATOM 2461 N N . LYS A 1 353 ? 146.540 156.450 139.282 1.00 92.59 353 LYS A N 1
ATOM 2462 C CA . LYS A 1 353 ? 146.279 155.144 139.873 1.00 92.59 353 LYS A CA 1
ATOM 2463 C C . LYS A 1 353 ? 147.376 154.746 140.851 1.00 92.59 353 LYS A C 1
ATOM 2464 O O . LYS A 1 353 ? 147.091 154.320 141.975 1.00 92.59 353 LYS A O 1
ATOM 2470 N N . GLN A 1 354 ? 148.641 154.873 140.445 1.00 96.03 354 GLN A N 1
ATOM 2471 C CA . GLN A 1 354 ? 149.728 154.447 141.320 1.00 96.03 354 GLN A CA 1
ATOM 2472 C C . GLN A 1 354 ? 149.880 155.376 142.516 1.00 96.03 354 GLN A C 1
ATOM 2473 O O . GLN A 1 354 ? 150.182 154.923 143.625 1.00 96.03 354 GLN A O 1
ATOM 2479 N N . ILE A 1 355 ? 149.685 156.679 142.314 1.00 97.27 355 ILE A N 1
ATOM 2480 C CA . ILE A 1 355 ? 149.874 157.629 143.400 1.00 97.27 355 ILE A CA 1
ATOM 2481 C C . ILE A 1 355 ? 148.778 157.520 144.448 1.00 97.27 355 ILE A C 1
ATOM 2482 O O . ILE A 1 355 ? 148.934 158.037 145.560 1.00 97.27 355 ILE A O 1
ATOM 2487 N N . LEU A 1 356 ? 147.678 156.853 144.134 1.00 97.29 356 LEU A N 1
ATOM 2488 C CA . LEU A 1 356 ? 146.512 156.892 145.005 1.00 97.29 356 LEU A CA 1
ATOM 2489 C C . LEU A 1 356 ? 146.660 156.043 146.268 1.00 97.29 356 LEU A C 1
ATOM 2490 O O . LEU A 1 356 ? 146.377 156.549 147.360 1.00 97.29 356 LEU A O 1
ATOM 2495 N N . PRO A 1 357 ? 147.082 154.771 146.186 1.00 98.13 357 PRO A N 1
ATOM 2496 C CA . PRO A 1 357 ? 147.103 153.952 147.412 1.00 98.13 357 PRO A CA 1
ATOM 2497 C C . PRO A 1 357 ? 147.929 154.556 148.531 1.00 98.13 357 PRO A C 1
ATOM 2498 O O . PRO A 1 357 ? 147.552 154.446 149.703 1.00 98.13 357 PRO A O 1
ATOM 2502 N N . THR A 1 358 ? 149.048 155.200 148.203 1.00 107.57 358 THR A N 1
ATOM 2503 C CA . THR A 1 358 ? 149.851 155.840 149.237 1.00 107.57 358 THR A CA 1
ATOM 2504 C C . THR A 1 358 ? 149.182 157.109 149.747 1.00 107.57 358 THR A C 1
ATOM 2505 O O . THR A 1 358 ? 149.239 157.410 150.944 1.00 107.57 358 THR A O 1
ATOM 2509 N N . MET A 1 359 ? 148.547 157.863 148.856 1.00 108.72 359 MET A N 1
ATOM 2510 C CA . MET A 1 359 ? 147.976 159.147 149.230 1.00 108.72 359 MET A CA 1
ATOM 2511 C C . MET A 1 359 ? 146.696 158.894 150.018 1.00 108.72 359 MET A C 1
ATOM 2512 O O . MET A 1 359 ? 145.811 158.167 149.560 1.00 108.72 359 MET A O 1
ATOM 2517 N N . LYS A 1 360 ? 146.597 159.483 151.206 1.00 108.53 360 LYS A N 1
ATOM 2518 C CA . LYS A 1 360 ? 145.509 159.152 152.118 1.00 108.53 360 LYS A CA 1
ATOM 2519 C C . LYS A 1 360 ? 144.183 159.809 151.754 1.00 108.53 360 LYS A C 1
ATOM 2520 O O . LYS A 1 360 ? 143.178 159.532 152.416 1.00 108.53 360 LYS A O 1
ATOM 2526 N N . GLY A 1 361 ? 144.148 160.667 150.740 1.00 100.17 361 GLY A N 1
ATOM 2527 C CA . GLY A 1 361 ? 142.914 161.336 150.373 1.00 100.17 361 GLY A CA 1
ATOM 2528 C C . GLY A 1 361 ? 142.873 161.653 148.895 1.00 100.17 361 GLY A C 1
ATOM 2529 O O . GLY A 1 361 ? 143.896 161.639 148.203 1.00 100.17 361 GLY A O 1
ATOM 2530 N N . TYR A 1 362 ? 141.668 161.940 148.416 1.00 91.80 362 TYR A N 1
ATOM 2531 C CA . TYR A 1 362 ? 141.487 162.288 147.017 1.00 91.80 362 TYR A CA 1
ATOM 2532 C C . TYR A 1 362 ? 142.022 163.690 146.743 1.00 91.80 362 TYR A C 1
ATOM 2533 O O . TYR A 1 362 ? 142.140 164.528 147.641 1.00 91.80 362 TYR A O 1
ATOM 2542 N N . LEU A 1 363 ? 142.356 163.937 145.474 1.00 85.60 363 LEU A N 1
ATOM 2543 C CA . LEU A 1 363 ? 142.975 165.207 145.104 1.00 85.60 363 LEU A CA 1
ATOM 2544 C C . LEU A 1 363 ? 142.047 166.382 145.367 1.00 85.60 363 LEU A C 1
ATOM 2545 O O . LEU A 1 363 ? 142.478 167.417 145.887 1.00 85.60 363 LEU A O 1
ATOM 2550 N N . THR A 1 364 ? 140.775 166.248 145.017 1.00 93.02 364 THR A N 1
ATOM 2551 C CA . THR A 1 364 ? 139.817 167.320 145.213 1.00 93.02 364 THR A CA 1
ATOM 2552 C C . THR A 1 364 ? 138.635 166.820 146.029 1.00 93.02 364 THR A C 1
ATOM 2553 O O . THR A 1 364 ? 138.339 165.624 146.071 1.00 93.02 364 THR A O 1
ATOM 2557 N N . THR A 1 365 ? 137.965 167.761 146.686 1.00 95.68 365 THR A N 1
ATOM 2558 C CA . THR A 1 365 ? 136.799 167.442 147.502 1.00 95.68 365 THR A CA 1
ATOM 2559 C C . THR A 1 365 ? 135.825 168.603 147.391 1.00 95.68 365 THR A C 1
ATOM 2560 O O . THR A 1 365 ? 136.092 169.686 147.921 1.00 95.68 365 THR A O 1
ATOM 2564 N N . ASP A 1 366 ? 134.709 168.375 146.699 1.00 96.63 366 ASP A N 1
ATOM 2565 C CA . ASP A 1 366 ? 133.662 169.381 146.537 1.00 96.63 366 ASP A CA 1
ATOM 2566 C C . ASP A 1 366 ? 134.220 170.672 145.948 1.00 96.63 366 ASP A C 1
ATOM 2567 O O . ASP A 1 366 ? 133.915 171.772 146.412 1.00 96.63 366 ASP A O 1
ATOM 2572 N N . GLY A 1 367 ? 135.055 170.537 144.923 1.00 90.90 367 GLY A N 1
ATOM 2573 C CA . GLY A 1 367 ? 135.595 171.684 144.232 1.00 90.90 367 GLY A CA 1
ATOM 2574 C C . GLY A 1 367 ? 136.769 172.355 144.905 1.00 90.90 367 GLY A C 1
ATOM 2575 O O . GLY A 1 367 ? 137.232 173.390 144.410 1.00 90.90 367 GLY A O 1
ATOM 2576 N N . TYR A 1 368 ? 137.270 171.810 146.005 1.00 93.70 368 TYR A N 1
ATOM 2577 C CA . TYR A 1 368 ? 138.411 172.378 146.704 1.00 93.70 368 TYR A CA 1
ATOM 2578 C C . TYR A 1 368 ? 139.610 171.455 146.559 1.00 93.70 368 TYR A C 1
ATOM 2579 O O . TYR A 1 368 ? 139.471 170.229 146.598 1.00 93.70 368 TYR A O 1
ATOM 2588 N N . LEU A 1 369 ? 140.783 172.050 146.388 1.00 87.40 369 LEU A N 1
ATOM 2589 C CA . LEU A 1 369 ? 141.994 171.295 146.115 1.00 87.40 369 LEU A CA 1
ATOM 2590 C C . LEU A 1 369 ? 142.692 170.889 147.404 1.00 87.40 369 LEU A C 1
ATOM 2591 O O . LEU A 1 369 ? 142.571 171.550 148.438 1.00 87.40 369 LEU A O 1
ATOM 2596 N N . ASN A 1 370 ? 143.427 169.787 147.329 1.00 95.70 370 ASN A N 1
ATOM 2597 C CA . ASN A 1 370 ? 144.291 169.323 148.409 1.00 95.70 370 ASN A CA 1
ATOM 2598 C C . ASN A 1 370 ? 145.723 169.459 147.904 1.00 95.70 370 ASN A C 1
ATOM 2599 O O . ASN A 1 370 ? 146.256 168.558 147.255 1.00 95.70 370 ASN A O 1
ATOM 2604 N N . LEU A 1 371 ? 146.337 170.598 148.207 1.00 94.13 371 LEU A N 1
ATOM 2605 C CA . LEU A 1 371 ? 147.653 170.916 147.661 1.00 94.13 371 LEU A CA 1
ATOM 2606 C C . LEU A 1 371 ? 148.710 169.848 147.917 1.00 94.13 371 LEU A C 1
ATOM 2607 O O . LEU A 1 371 ? 149.482 169.559 146.988 1.00 94.13 371 LEU A O 1
ATOM 2612 N N . PRO A 1 372 ? 148.824 169.246 149.104 1.00 95.89 372 PRO A N 1
ATOM 2613 C CA . PRO A 1 372 ? 149.779 168.138 149.245 1.00 95.89 372 PRO A CA 1
ATOM 2614 C C . PRO A 1 372 ? 149.501 166.985 148.302 1.00 95.89 372 PRO A C 1
ATOM 2615 O O . PRO A 1 372 ? 150.445 166.345 147.824 1.00 95.89 372 PRO A O 1
ATOM 2619 N N . ALA A 1 373 ? 148.232 166.701 148.015 1.00 99.34 373 ALA A N 1
ATOM 2620 C CA . ALA A 1 373 ? 147.906 165.563 147.163 1.00 99.34 373 ALA A CA 1
ATOM 2621 C C . ALA A 1 373 ? 148.300 165.823 145.716 1.00 99.34 373 ALA A C 1
ATOM 2622 O O . ALA A 1 373 ? 148.908 164.966 145.065 1.00 99.34 373 ALA A O 1
ATOM 2624 N N . VAL A 1 374 ? 147.962 167.003 145.192 1.00 95.53 374 VAL A N 1
ATOM 2625 C CA . VAL A 1 374 ? 148.263 167.293 143.795 1.00 95.53 374 VAL A CA 1
ATOM 2626 C C . VAL A 1 374 ? 149.766 167.369 143.569 1.00 95.53 374 VAL A C 1
ATOM 2627 O O . VAL A 1 374 ? 150.261 166.971 142.507 1.00 95.53 374 VAL A O 1
ATOM 2631 N N . GLU A 1 375 ? 150.518 167.862 144.557 1.00 108.47 375 GLU A N 1
ATOM 2632 C CA . GLU A 1 375 ? 151.962 167.987 144.394 1.00 108.47 375 GLU A CA 1
ATOM 2633 C C . GLU A 1 375 ? 152.601 166.639 144.098 1.00 108.47 375 GLU A C 1
ATOM 2634 O O . GLU A 1 375 ? 153.488 166.538 143.244 1.00 108.47 375 GLU A O 1
ATOM 2640 N N . ARG A 1 376 ? 152.160 165.589 144.791 1.00 105.45 376 ARG A N 1
ATOM 2641 C CA . ARG A 1 376 ? 152.682 164.258 144.513 1.00 105.45 376 ARG A CA 1
ATOM 2642 C C . ARG A 1 376 ? 152.340 163.818 143.098 1.00 105.45 376 ARG A C 1
ATOM 2643 O O . ARG A 1 376 ? 153.139 163.142 142.441 1.00 105.45 376 ARG A O 1
ATOM 2651 N N . LEU A 1 377 ? 151.153 164.186 142.613 1.00 96.99 377 LEU A N 1
ATOM 2652 C CA . LEU A 1 377 ? 150.748 163.774 141.273 1.00 96.99 377 LEU A CA 1
ATOM 2653 C C . LEU A 1 377 ? 151.683 164.338 140.214 1.00 96.99 377 LEU A C 1
ATOM 2654 O O . LEU A 1 377 ? 152.102 163.621 139.299 1.00 96.99 377 LEU A O 1
ATOM 2659 N N . LEU A 1 378 ? 152.029 165.620 140.324 1.00 99.38 378 LEU A N 1
ATOM 2660 C CA . LEU A 1 378 ? 152.888 166.229 139.316 1.00 99.38 378 LEU A CA 1
ATOM 2661 C C . LEU A 1 378 ? 154.329 165.758 139.447 1.00 99.38 378 LEU A C 1
ATOM 2662 O O . LEU A 1 378 ? 155.075 165.773 138.462 1.00 99.38 378 LEU A O 1
ATOM 2667 N N . ALA A 1 379 ? 154.738 165.337 140.644 1.00 100.08 379 ALA A N 1
ATOM 2668 C CA . ALA A 1 379 ? 156.089 164.818 140.813 1.00 100.08 379 ALA A CA 1
ATOM 2669 C C . ALA A 1 379 ? 156.306 163.572 139.966 1.00 100.08 379 ALA A C 1
ATOM 2670 O O . ALA A 1 379 ? 157.340 163.436 139.303 1.00 100.08 379 ALA A O 1
ATOM 2672 N N . GLU A 1 380 ? 155.338 162.654 139.970 1.00 105.17 380 GLU A N 1
ATOM 2673 C CA . GLU A 1 380 ? 155.441 161.476 139.118 1.00 105.17 380 GLU A CA 1
ATOM 2674 C C . GLU A 1 380 ? 155.447 161.865 137.649 1.00 105.17 380 GLU A C 1
ATOM 2675 O O . GLU A 1 380 ? 156.175 161.275 136.844 1.00 105.17 380 GLU A O 1
ATOM 2681 N N . LEU A 1 381 ? 154.634 162.852 137.279 1.00 102.96 381 LEU A N 1
ATOM 2682 C CA . LEU A 1 381 ? 154.675 163.355 135.914 1.00 102.96 381 LEU A CA 1
ATOM 2683 C C . LEU A 1 381 ? 156.012 164.009 135.605 1.00 102.96 381 LEU A C 1
ATOM 2684 O O . LEU A 1 381 ? 156.509 163.901 134.479 1.00 102.96 381 LEU A O 1
ATOM 2689 N N . ALA A 1 382 ? 156.612 164.681 136.591 1.00 106.80 382 ALA A N 1
ATOM 2690 C CA . ALA A 1 382 ? 157.894 165.338 136.366 1.00 106.80 382 ALA A CA 1
ATOM 2691 C C . ALA A 1 382 ? 158.965 164.348 135.936 1.00 106.80 382 ALA A C 1
ATOM 2692 O O . ALA A 1 382 ? 159.868 164.704 135.172 1.00 106.80 382 ALA A O 1
ATOM 2694 N N . LYS A 1 383 ? 158.885 163.105 136.410 1.00 110.78 383 LYS A N 1
ATOM 2695 C CA . LYS A 1 383 ? 159.854 162.100 135.993 1.00 110.78 383 LYS A CA 1
ATOM 2696 C C . LYS A 1 383 ? 159.702 161.749 134.520 1.00 110.78 383 LYS A C 1
ATOM 2697 O O . LYS A 1 383 ? 160.698 161.464 133.847 1.00 110.78 383 LYS A O 1
ATOM 2703 N N . LYS A 1 384 ? 158.476 161.762 134.003 1.00 111.03 384 LYS A N 1
ATOM 2704 C CA . LYS A 1 384 ? 158.245 161.392 132.614 1.00 111.03 384 LYS A CA 1
ATOM 2705 C C . LYS A 1 384 ? 158.517 162.528 131.638 1.00 111.03 384 LYS A C 1
ATOM 2706 O O . LYS A 1 384 ? 158.453 162.301 130.427 1.00 111.03 384 LYS A O 1
ATOM 2712 N N . GLU A 1 385 ? 158.827 163.730 132.132 1.00 115.38 385 GLU A N 1
ATOM 2713 C CA . GLU A 1 385 ? 159.019 164.879 131.252 1.00 115.38 385 GLU A CA 1
ATOM 2714 C C . GLU A 1 385 ? 160.037 164.587 130.159 1.00 115.38 385 GLU A C 1
ATOM 2715 O O . GLU A 1 385 ? 159.769 164.806 128.973 1.00 115.38 385 GLU A O 1
ATOM 2721 N N . ASP A 1 386 ? 161.213 164.090 130.539 1.00 118.13 386 ASP A N 1
ATOM 2722 C CA . ASP A 1 386 ? 162.243 163.816 129.545 1.00 118.13 386 ASP A CA 1
ATOM 2723 C C . ASP A 1 386 ? 161.784 162.753 128.560 1.00 118.13 386 ASP A C 1
ATOM 2724 O O . ASP A 1 386 ? 161.987 162.888 127.348 1.00 118.13 386 ASP A O 1
ATOM 2729 N N . TYR A 1 387 ? 161.155 161.692 129.061 1.00 119.13 387 TYR A N 1
ATOM 2730 C CA . TYR A 1 387 ? 160.739 160.604 128.186 1.00 119.13 387 TYR A CA 1
ATOM 2731 C C . TYR A 1 387 ? 159.650 161.053 127.221 1.00 119.13 387 TYR A C 1
ATOM 2732 O O . TYR A 1 387 ? 159.686 160.712 126.034 1.00 119.13 387 TYR A O 1
ATOM 2741 N N . ILE A 1 388 ? 158.671 161.819 127.709 1.00 119.34 388 ILE A N 1
ATOM 2742 C CA . ILE A 1 388 ? 157.569 162.250 126.852 1.00 119.34 388 ILE A CA 1
ATOM 2743 C C . ILE A 1 388 ? 158.080 163.145 125.732 1.00 119.34 388 ILE A C 1
ATOM 2744 O O . ILE A 1 388 ? 157.690 162.997 124.568 1.00 119.34 388 ILE A O 1
ATOM 2749 N N . PHE A 1 389 ? 158.965 164.085 126.066 1.00 115.56 389 PHE A N 1
ATOM 2750 C CA . PHE A 1 389 ? 159.480 164.997 125.053 1.00 115.56 389 PHE A CA 1
ATOM 2751 C C . PHE A 1 389 ? 160.215 164.255 123.950 1.00 115.56 389 PHE A C 1
ATOM 2752 O O . PHE A 1 389 ? 160.258 164.728 122.809 1.00 115.56 389 PHE A O 1
ATOM 2760 N N . ARG A 1 390 ? 160.796 163.097 124.262 1.00 125.98 390 ARG A N 1
ATOM 2761 C CA . ARG A 1 390 ? 161.584 162.382 123.265 1.00 125.98 390 ARG A CA 1
ATOM 2762 C C . ARG A 1 390 ? 160.713 161.889 122.119 1.00 125.98 390 ARG A C 1
ATOM 2763 O O . ARG A 1 390 ? 161.007 162.157 120.949 1.00 125.98 390 ARG A O 1
ATOM 2771 N N . LYS A 1 391 ? 159.615 161.192 122.434 1.00 136.30 391 LYS A N 1
ATOM 2772 C CA . LYS A 1 391 ? 158.789 160.614 121.375 1.00 136.30 391 LYS A CA 1
ATOM 2773 C C . LYS A 1 391 ? 158.291 161.685 120.420 1.00 136.30 391 LYS A C 1
ATOM 2774 O O . LYS A 1 391 ? 158.246 161.471 119.203 1.00 136.30 391 LYS A O 1
ATOM 2780 N N . ARG A 1 392 ? 157.932 162.853 120.949 1.00 136.76 392 ARG A N 1
ATOM 2781 C CA . ARG A 1 392 ? 157.490 163.942 120.093 1.00 136.76 392 ARG A CA 1
ATOM 2782 C C . ARG A 1 392 ? 158.583 164.406 119.145 1.00 136.76 392 ARG A C 1
ATOM 2783 O O . ARG A 1 392 ? 158.283 165.119 118.182 1.00 136.76 392 ARG A O 1
ATOM 2791 N N . TYR A 1 393 ? 159.834 164.025 119.391 1.00 143.82 393 TYR A N 1
ATOM 2792 C CA . TYR A 1 393 ? 160.910 164.319 118.457 1.00 143.82 393 TYR A CA 1
ATOM 2793 C C . TYR A 1 393 ? 161.068 163.225 117.406 1.00 143.82 393 TYR A C 1
ATOM 2794 O O . TYR A 1 393 ? 161.122 163.522 116.209 1.00 143.82 393 TYR A O 1
ATOM 2803 N N . GLU A 1 394 ? 161.153 161.960 117.827 1.00 162.59 394 GLU A N 1
ATOM 2804 C CA . GLU A 1 394 ? 161.293 160.881 116.852 1.00 162.59 394 GLU A CA 1
ATOM 2805 C C . GLU A 1 394 ? 160.037 160.737 116.004 1.00 162.59 394 GLU A C 1
ATOM 2806 O O . GLU A 1 394 ? 160.118 160.624 114.776 1.00 162.59 394 GLU A O 1
ATOM 2812 N N . ASP A 1 395 ? 158.863 160.738 116.636 1.00 172.13 395 ASP A N 1
ATOM 2813 C CA . ASP A 1 395 ? 157.630 160.623 115.866 1.00 172.13 395 ASP A CA 1
ATOM 2814 C C . ASP A 1 395 ? 157.467 161.790 114.905 1.00 172.13 395 ASP A C 1
ATOM 2815 O O . ASP A 1 395 ? 156.826 161.648 113.857 1.00 172.13 395 ASP A O 1
ATOM 2820 N N . GLU A 1 396 ? 158.038 162.948 115.240 1.00 183.92 396 GLU A N 1
ATOM 2821 C CA . GLU A 1 396 ? 158.040 164.067 114.305 1.00 183.92 396 GLU A CA 1
ATOM 2822 C C . GLU A 1 396 ? 158.859 163.736 113.065 1.00 183.92 396 GLU A C 1
ATOM 2823 O O . GLU A 1 396 ? 158.399 163.929 111.934 1.00 183.92 396 GLU A O 1
ATOM 2829 N N . LYS A 1 397 ? 160.076 163.221 113.256 1.00 185.93 397 LYS A N 1
ATOM 2830 C CA . LYS A 1 397 ? 160.909 162.877 112.110 1.00 185.93 397 LYS A CA 1
ATOM 2831 C C . LYS A 1 397 ? 160.441 161.596 111.430 1.00 185.93 397 LYS A C 1
ATOM 2832 O O . LYS A 1 397 ? 160.625 161.445 110.218 1.00 185.93 397 LYS A O 1
ATOM 2838 N N . ARG A 1 398 ? 159.838 160.669 112.181 1.00 196.98 398 ARG A N 1
ATOM 2839 C CA . ARG A 1 398 ? 159.256 159.487 111.555 1.00 196.98 398 ARG A CA 1
ATOM 2840 C C . ARG A 1 398 ? 158.122 159.874 110.617 1.00 196.98 398 ARG A C 1
ATOM 2841 O O . ARG A 1 398 ? 157.995 159.319 109.519 1.00 196.98 398 ARG A O 1
ATOM 2849 N N . SER A 1 399 ? 157.285 160.825 111.036 1.00 206.26 399 SER A N 1
ATOM 2850 C CA . SER A 1 399 ? 156.257 161.348 110.145 1.00 206.26 399 SER A CA 1
ATOM 2851 C C . SER A 1 399 ? 156.882 162.041 108.942 1.00 206.26 399 SER A C 1
ATOM 2852 O O . SER A 1 399 ? 156.389 161.911 107.816 1.00 206.26 399 SER A O 1
ATOM 2855 N N . LEU A 1 400 ? 157.974 162.779 109.161 1.00 209.00 400 LEU A N 1
ATOM 2856 C CA . LEU A 1 400 ? 158.682 163.406 108.050 1.00 209.00 400 LEU A CA 1
ATOM 2857 C C . LEU A 1 400 ? 159.195 162.370 107.062 1.00 209.00 400 LEU A C 1
ATOM 2858 O O . LEU A 1 400 ? 159.189 162.611 105.849 1.00 209.00 400 LEU A O 1
ATOM 2863 N N . GLU A 1 401 ? 159.646 161.217 107.560 1.00 221.01 401 GLU A N 1
ATOM 2864 C CA . GLU A 1 401 ? 160.149 160.172 106.675 1.00 221.01 401 GLU A CA 1
ATOM 2865 C C . GLU A 1 401 ? 159.050 159.636 105.766 1.00 221.01 401 GLU A C 1
ATOM 2866 O O . GLU A 1 401 ? 159.283 159.393 104.576 1.00 221.01 401 GLU A O 1
ATOM 2872 N N . ASN A 1 402 ? 157.844 159.452 106.308 1.00 229.22 402 ASN A N 1
ATOM 2873 C CA . ASN A 1 402 ? 156.790 158.761 105.571 1.00 229.22 402 ASN A CA 1
ATOM 2874 C C . ASN A 1 402 ? 156.395 159.520 104.309 1.00 229.22 402 ASN A C 1
ATOM 2875 O O . ASN A 1 402 ? 156.252 158.924 103.236 1.00 229.22 402 ASN A O 1
ATOM 2880 N N . GLN A 1 403 ? 156.223 160.841 104.414 1.00 232.43 403 GLN A N 1
ATOM 2881 C CA . GLN A 1 403 ? 155.779 161.618 103.260 1.00 232.43 403 GLN A CA 1
ATOM 2882 C C . GLN A 1 403 ? 156.802 161.631 102.132 1.00 232.43 403 GLN A C 1
ATOM 2883 O O . GLN A 1 403 ? 156.432 161.900 100.983 1.00 232.43 403 GLN A O 1
ATOM 2889 N N . LYS A 1 404 ? 158.074 161.356 102.429 1.00 235.00 404 LYS A N 1
ATOM 2890 C CA . LYS A 1 404 ? 159.087 161.327 101.379 1.00 235.00 404 LYS A CA 1
ATOM 2891 C C . LYS A 1 404 ? 158.809 160.217 100.373 1.00 235.00 404 LYS A C 1
ATOM 2892 O O . LYS A 1 404 ? 158.941 160.420 99.161 1.00 235.00 404 LYS A O 1
ATOM 2898 N N . ARG A 1 405 ? 158.422 159.035 100.857 1.00 241.81 405 ARG A N 1
ATOM 2899 C CA . ARG A 1 405 ? 158.149 157.916 99.962 1.00 241.81 405 ARG A CA 1
ATOM 2900 C C . ARG A 1 405 ? 156.808 158.051 99.253 1.00 241.81 405 ARG A C 1
ATOM 2901 O O . ARG A 1 405 ? 156.671 157.594 98.112 1.00 241.81 405 ARG A O 1
ATOM 2909 N N . ARG A 1 406 ? 155.814 158.659 99.906 1.00 245.70 406 ARG A N 1
ATOM 2910 C CA . ARG A 1 406 ? 154.482 158.745 99.312 1.00 245.70 406 ARG A CA 1
ATOM 2911 C C . ARG A 1 406 ? 154.498 159.556 98.022 1.00 245.70 406 ARG A C 1
ATOM 2912 O O . ARG A 1 406 ? 153.859 159.176 97.034 1.00 245.70 406 ARG A O 1
ATOM 2920 N N . LYS A 1 407 ? 155.218 160.673 98.011 1.00 244.62 407 LYS A N 1
ATOM 2921 C CA . LYS A 1 407 ? 155.308 161.503 96.816 1.00 244.62 407 LYS A CA 1
ATOM 2922 C C . LYS A 1 407 ? 156.620 161.254 96.081 1.00 244.62 407 LYS A C 1
ATOM 2923 O O . LYS A 1 407 ? 157.074 160.114 95.972 1.00 244.62 407 LYS A O 1
ATOM 2929 N N . LYS A 1 531 ? 161.409 184.089 120.971 1.00 150.48 531 LYS A N 1
ATOM 2930 C CA . LYS A 1 531 ? 160.392 183.755 119.982 1.00 150.48 531 LYS A CA 1
ATOM 2931 C C . LYS A 1 531 ? 160.987 182.949 118.832 1.00 150.48 531 LYS A C 1
ATOM 2932 O O . LYS A 1 531 ? 160.283 182.579 117.893 1.00 150.48 531 LYS A O 1
ATOM 2938 N N . ASN A 1 532 ? 162.287 182.678 118.915 1.00 170.60 532 ASN A N 1
ATOM 2939 C CA . ASN A 1 532 ? 163.017 182.013 117.844 1.00 170.60 532 ASN A CA 1
ATOM 2940 C C . ASN A 1 532 ? 162.975 180.493 117.938 1.00 170.60 532 ASN A C 1
ATOM 2941 O O . ASN A 1 532 ? 163.577 179.823 117.093 1.00 170.60 532 ASN A O 1
ATOM 2946 N N . GLU A 1 533 ? 162.289 179.940 118.939 1.00 174.62 533 GLU A N 1
ATOM 2947 C CA . GLU A 1 533 ? 162.130 178.493 119.114 1.00 174.62 533 GLU A CA 1
ATOM 2948 C C . GLU A 1 533 ? 163.512 177.883 119.322 1.00 174.62 533 GLU A C 1
ATOM 2949 O O . GLU A 1 533 ? 164.170 178.244 120.313 1.00 174.62 533 GLU A O 1
ATOM 2955 N N . GLU A 1 534 ? 163.970 176.963 118.465 1.00 160.09 534 GLU A N 1
ATOM 2956 C CA . GLU A 1 534 ? 165.293 176.321 118.521 1.00 160.09 534 GLU A CA 1
ATOM 2957 C C . GLU A 1 534 ? 165.663 175.840 119.925 1.00 160.09 534 GLU A C 1
ATOM 2958 O O . GLU A 1 534 ? 166.845 175.679 120.242 1.00 160.09 534 GLU A O 1
ATOM 2964 N N . ILE A 1 535 ? 164.668 175.580 120.775 1.00 142.44 535 ILE A N 1
ATOM 2965 C CA . ILE A 1 535 ? 164.955 175.118 122.129 1.00 142.44 535 ILE A CA 1
ATOM 2966 C C . ILE A 1 535 ? 165.469 173.684 122.109 1.00 142.44 535 ILE A C 1
ATOM 2967 O O . ILE A 1 535 ? 166.337 173.313 122.908 1.00 142.44 535 ILE A O 1
ATOM 2972 N N . ARG A 1 536 ? 164.949 172.861 121.196 1.00 138.67 536 ARG A N 1
ATOM 2973 C CA . ARG A 1 536 ? 165.297 171.444 121.102 1.00 138.67 536 ARG A CA 1
ATOM 2974 C C . ARG A 1 536 ? 164.985 170.729 122.420 1.00 138.67 536 ARG A C 1
ATOM 2975 O O . ARG A 1 536 ? 165.865 170.259 123.142 1.00 138.67 536 ARG A O 1
ATOM 2983 N N . LEU A 1 537 ? 163.682 170.686 122.714 1.00 131.43 537 LEU A N 1
ATOM 2984 C CA . LEU A 1 537 ? 163.207 170.113 123.970 1.00 131.43 537 LEU A CA 1
ATOM 2985 C C . LEU A 1 537 ? 163.709 168.688 124.159 1.00 131.43 537 LEU A C 1
ATOM 2986 O O . LEU A 1 537 ? 164.008 168.269 125.282 1.00 131.43 537 LEU A O 1
ATOM 2991 N N . TRP A 1 538 ? 163.809 167.928 123.069 1.00 134.69 538 TRP A N 1
ATOM 2992 C CA . TRP A 1 538 ? 164.295 166.557 123.154 1.00 134.69 538 TRP A CA 1
ATOM 2993 C C . TRP A 1 538 ? 165.734 166.477 123.644 1.00 134.69 538 TRP A C 1
ATOM 2994 O O . TRP A 1 538 ? 166.132 165.445 124.193 1.00 134.69 538 TRP A O 1
ATOM 3005 N N . GLU A 1 539 ? 166.521 167.528 123.458 1.00 132.17 539 GLU A N 1
ATOM 3006 C CA . GLU A 1 539 ? 167.862 167.532 124.015 1.00 132.17 539 GLU A CA 1
ATOM 3007 C C . GLU A 1 539 ? 167.817 167.841 125.509 1.00 132.17 539 GLU A C 1
ATOM 3008 O O . GLU A 1 539 ? 166.910 168.531 125.980 1.00 132.17 539 GLU A O 1
ATOM 3014 N N . PRO A 1 540 ? 168.782 167.340 126.274 1.00 119.96 540 PRO A N 1
ATOM 3015 C CA . PRO A 1 540 ? 168.822 167.646 127.706 1.00 119.96 540 PRO A CA 1
ATOM 3016 C C . PRO A 1 540 ? 169.112 169.117 127.956 1.00 119.96 540 PRO A C 1
ATOM 3017 O O . PRO A 1 540 ? 169.588 169.848 127.085 1.00 119.96 540 PRO A O 1
ATOM 3021 N N . GLY A 1 541 ? 168.804 169.550 129.176 1.00 117.13 541 GLY A N 1
ATOM 3022 C CA . GLY A 1 541 ? 168.998 170.936 129.545 1.00 117.13 541 GLY A CA 1
ATOM 3023 C C . GLY A 1 541 ? 167.975 171.893 128.982 1.00 117.13 541 GLY A C 1
ATOM 3024 O O . GLY A 1 541 ? 168.183 173.108 129.045 1.00 117.13 541 GLY A O 1
ATOM 3025 N N . TYR A 1 542 ? 166.872 171.381 128.433 1.00 117.31 542 TYR A N 1
ATOM 3026 C CA . TYR A 1 542 ? 165.857 172.246 127.845 1.00 117.31 542 TYR A CA 1
ATOM 3027 C C . TYR A 1 542 ? 165.203 173.140 128.887 1.00 117.31 542 TYR A C 1
ATOM 3028 O O . TYR A 1 542 ? 164.711 174.223 128.550 1.00 117.31 542 TYR A O 1
ATOM 3037 N N . ARG A 1 543 ? 165.178 172.704 130.148 1.00 113.85 543 ARG A N 1
ATOM 3038 C CA . ARG A 1 543 ? 164.491 173.475 131.178 1.00 113.85 543 ARG A CA 1
ATOM 3039 C C . ARG A 1 543 ? 165.095 174.863 131.319 1.00 113.85 543 ARG A C 1
ATOM 3040 O O . ARG A 1 543 ? 164.368 175.853 131.452 1.00 113.85 543 ARG A O 1
ATOM 3048 N N . LYS A 1 544 ? 166.423 174.957 131.297 1.00 121.13 544 LYS A N 1
ATOM 3049 C CA . LYS A 1 544 ? 167.053 176.270 131.308 1.00 121.13 544 LYS A CA 1
ATOM 3050 C C . LYS A 1 544 ? 166.775 177.019 130.012 1.00 121.13 544 LYS A C 1
ATOM 3051 O O . LYS A 1 544 ? 166.300 178.157 130.038 1.00 121.13 544 LYS A O 1
ATOM 3057 N N . ARG A 1 545 ? 167.015 176.374 128.868 1.00 122.45 545 ARG A N 1
ATOM 3058 C CA . ARG A 1 545 ? 166.913 177.056 127.581 1.00 122.45 545 ARG A CA 1
ATOM 3059 C C . ARG A 1 545 ? 165.507 177.555 127.284 1.00 122.45 545 ARG A C 1
ATOM 3060 O O . ARG A 1 545 ? 165.346 178.486 126.488 1.00 122.45 545 ARG A O 1
ATOM 3068 N N . TYR A 1 546 ? 164.490 176.957 127.901 1.00 121.56 546 TYR A N 1
ATOM 3069 C CA . TYR A 1 546 ? 163.113 177.292 127.559 1.00 121.56 546 TYR A CA 1
ATOM 3070 C C . TYR A 1 546 ? 162.780 178.736 127.905 1.00 121.56 546 TYR A C 1
ATOM 3071 O O . TYR A 1 546 ? 162.119 179.431 127.125 1.00 121.56 546 TYR A O 1
ATOM 3080 N N . TYR A 1 547 ? 163.228 179.210 129.066 1.00 124.27 547 TYR A N 1
ATOM 3081 C CA . TYR A 1 547 ? 162.680 180.452 129.599 1.00 124.27 547 TYR A CA 1
ATOM 3082 C C . TYR A 1 547 ? 163.242 181.684 128.896 1.00 124.27 547 TYR A C 1
ATOM 3083 O O . TYR A 1 547 ? 162.477 182.540 128.437 1.00 124.27 547 TYR A O 1
ATOM 3092 N N . GLU A 1 548 ? 164.568 181.798 128.794 1.00 129.39 548 GLU A N 1
ATOM 3093 C CA . GLU A 1 548 ? 165.136 182.968 128.130 1.00 129.39 548 GLU A CA 1
ATOM 3094 C C . GLU A 1 548 ? 164.810 182.979 126.645 1.00 129.39 548 GLU A C 1
ATOM 3095 O O . GLU A 1 548 ? 164.801 184.045 126.020 1.00 129.39 548 GLU A O 1
ATOM 3101 N N . THR A 1 549 ? 164.540 181.811 126.063 1.00 131.35 549 THR A N 1
ATOM 3102 C CA . THR A 1 549 ? 164.064 181.778 124.686 1.00 131.35 549 THR A CA 1
ATOM 3103 C C . THR A 1 549 ? 162.727 182.493 124.562 1.00 131.35 549 THR A C 1
ATOM 3104 O O . THR A 1 549 ? 162.499 183.244 123.607 1.00 131.35 549 THR A O 1
ATOM 3108 N N . LYS A 1 550 ? 161.836 182.283 125.528 1.00 130.01 550 LYS A N 1
ATOM 3109 C CA . LYS A 1 550 ? 160.514 182.891 125.500 1.00 130.01 550 LYS A CA 1
ATOM 3110 C C . LYS A 1 550 ? 160.488 184.270 126.146 1.00 130.01 550 LYS A C 1
ATOM 3111 O O . LYS A 1 550 ? 159.735 185.142 125.704 1.00 130.01 550 LYS A O 1
ATOM 3117 N N . PHE A 1 551 ? 161.290 184.492 127.188 1.00 124.12 551 PHE A N 1
ATOM 3118 C CA . PHE A 1 551 ? 161.232 185.741 127.935 1.00 124.12 551 PHE A CA 1
ATOM 3119 C C . PHE A 1 551 ? 162.356 186.709 127.593 1.00 124.12 551 PHE A C 1
ATOM 3120 O O . PHE A 1 551 ? 162.330 187.849 128.068 1.00 124.12 551 PHE A O 1
ATOM 3128 N N . HIS A 1 552 ? 163.331 186.287 126.787 1.00 129.46 552 HIS A N 1
ATOM 3129 C CA . HIS A 1 552 ? 164.394 187.166 126.301 1.00 129.46 552 HIS A CA 1
ATOM 3130 C C . HIS A 1 552 ? 165.155 187.823 127.451 1.00 129.46 552 HIS A C 1
ATOM 3131 O O . HIS A 1 552 ? 165.482 189.009 127.406 1.00 129.46 552 HIS A O 1
ATOM 3138 N N . THR A 1 553 ? 165.434 187.047 128.495 1.00 132.40 553 THR A N 1
ATOM 3139 C CA . THR A 1 553 ? 166.198 187.533 129.638 1.00 132.40 553 THR A CA 1
ATOM 3140 C C . THR A 1 553 ? 167.124 186.423 130.107 1.00 132.40 553 THR A C 1
ATOM 3141 O O . THR A 1 553 ? 166.659 185.333 130.449 1.00 132.40 553 THR A O 1
ATOM 3145 N N . LYS A 1 554 ? 168.424 186.705 130.141 1.00 132.48 554 LYS A N 1
ATOM 3146 C CA . LYS A 1 554 ? 169.424 185.697 130.464 1.00 132.48 554 LYS A CA 1
ATOM 3147 C C . LYS A 1 554 ? 169.806 185.675 131.937 1.00 132.48 554 LYS A C 1
ATOM 3148 O O . LYS A 1 554 ? 170.648 184.861 132.327 1.00 132.48 554 LYS A O 1
ATOM 3154 N N . ASP A 1 555 ? 169.220 186.532 132.759 1.00 138.10 555 ASP A N 1
ATOM 3155 C CA . ASP A 1 555 ? 169.600 186.583 134.165 1.00 138.10 555 ASP A CA 1
ATOM 3156 C C . ASP A 1 555 ? 169.069 185.357 134.894 1.00 138.10 555 ASP A C 1
ATOM 3157 O O . ASP A 1 555 ? 167.850 185.150 134.930 1.00 138.10 555 ASP A O 1
ATOM 3162 N N . PRO A 1 556 ? 169.930 184.526 135.483 1.00 138.75 556 PRO A N 1
ATOM 3163 C CA . PRO A 1 556 ? 169.422 183.399 136.279 1.00 138.75 556 PRO A CA 1
ATOM 3164 C C . PRO A 1 556 ? 168.588 183.838 137.465 1.00 138.75 556 PRO A C 1
ATOM 3165 O O . PRO A 1 556 ? 167.640 183.136 137.839 1.00 138.75 556 PRO A O 1
ATOM 3169 N N . GLN A 1 557 ? 168.914 184.981 138.071 1.00 139.94 557 GLN A N 1
ATOM 3170 C CA . GLN A 1 557 ? 168.142 185.458 139.213 1.00 139.94 557 GLN A CA 1
ATOM 3171 C C . GLN A 1 557 ? 166.716 185.806 138.810 1.00 139.94 557 GLN A C 1
ATOM 3172 O O . GLN A 1 557 ? 165.762 185.472 139.522 1.00 139.94 557 GLN A O 1
ATOM 3178 N N . LYS A 1 558 ? 166.548 186.483 137.672 1.00 133.68 558 LYS A N 1
ATOM 3179 C CA . LYS A 1 558 ? 165.206 186.825 137.214 1.00 133.68 558 LYS A CA 1
ATOM 3180 C C . LYS A 1 558 ? 164.407 185.578 136.864 1.00 133.68 558 LYS A C 1
ATOM 3181 O O . LYS A 1 558 ? 163.214 185.494 137.177 1.00 133.68 558 LYS A O 1
ATOM 3187 N N . VAL A 1 559 ? 165.048 184.601 136.222 1.00 123.98 559 VAL A N 1
ATOM 3188 C CA . VAL A 1 559 ? 164.340 183.391 135.812 1.00 123.98 559 VAL A CA 1
ATOM 3189 C C . VAL A 1 559 ? 163.773 182.671 137.027 1.00 123.98 559 VAL A C 1
ATOM 3190 O O . VAL A 1 559 ? 162.611 182.249 137.034 1.00 123.98 559 VAL A O 1
ATOM 3194 N N . LYS A 1 560 ? 164.580 182.535 138.081 1.00 124.19 560 LYS A N 1
ATOM 3195 C CA . LYS A 1 560 ? 164.099 181.876 139.289 1.00 124.19 560 LYS A CA 1
ATOM 3196 C C . LYS A 1 560 ? 162.926 182.631 139.900 1.00 124.19 560 LYS A C 1
ATOM 3197 O O . LYS A 1 560 ? 161.940 182.021 140.325 1.00 124.19 560 LYS A O 1
ATOM 3203 N N . LYS A 1 561 ? 163.014 183.960 139.952 1.00 121.23 561 LYS A N 1
ATOM 3204 C CA . LYS A 1 561 ? 161.909 184.742 140.493 1.00 121.23 561 LYS A CA 1
ATOM 3205 C C . LYS A 1 561 ? 160.698 184.702 139.570 1.00 121.23 561 LYS A C 1
ATOM 3206 O O . LYS A 1 561 ? 159.562 184.547 140.034 1.00 121.23 561 LYS A O 1
ATOM 3212 N N . ILE A 1 562 ? 160.917 184.841 138.262 1.00 115.95 562 ILE A N 1
ATOM 3213 C CA . ILE A 1 562 ? 159.800 184.880 137.325 1.00 115.95 562 ILE A CA 1
ATOM 3214 C C . ILE A 1 562 ? 159.093 183.533 137.276 1.00 115.95 562 ILE A C 1
ATOM 3215 O O . ILE A 1 562 ? 157.862 183.459 137.358 1.00 115.95 562 ILE A O 1
ATOM 3220 N N . ALA A 1 563 ? 159.858 182.447 137.149 1.00 107.78 563 ALA A N 1
ATOM 3221 C CA . ALA A 1 563 ? 159.244 181.130 137.027 1.00 107.78 563 ALA A CA 1
ATOM 3222 C C . ALA A 1 563 ? 158.428 180.788 138.266 1.00 107.78 563 ALA A C 1
ATOM 3223 O O . ALA A 1 563 ? 157.289 180.321 138.161 1.00 107.78 563 ALA A O 1
ATOM 3225 N N . ARG A 1 564 ? 158.985 181.036 139.453 1.00 109.86 564 ARG A N 1
ATOM 3226 C CA . ARG A 1 564 ? 158.258 180.724 140.679 1.00 109.86 564 ARG A CA 1
ATOM 3227 C C . ARG A 1 564 ? 156.979 181.542 140.783 1.00 109.86 564 ARG A C 1
ATOM 3228 O O . ARG A 1 564 ? 155.924 181.012 141.147 1.00 109.86 564 ARG A O 1
ATOM 3236 N N . ASN A 1 565 ? 157.051 182.835 140.466 1.00 105.66 565 ASN A N 1
ATOM 3237 C CA . ASN A 1 565 ? 155.847 183.656 140.482 1.00 105.66 565 ASN A CA 1
ATOM 3238 C C . ASN A 1 565 ? 154.840 183.166 139.455 1.00 105.66 565 ASN A C 1
ATOM 3239 O O . ASN A 1 565 ? 153.636 183.110 139.730 1.00 105.66 565 ASN A O 1
ATOM 3244 N N . MET A 1 566 ? 155.313 182.801 138.265 1.00 100.70 566 MET A N 1
ATOM 3245 C CA . MET A 1 566 ? 154.405 182.372 137.214 1.00 100.70 566 MET A CA 1
ATOM 3246 C C . MET A 1 566 ? 153.788 181.014 137.519 1.00 100.70 566 MET A C 1
ATOM 3247 O O . MET A 1 566 ? 152.693 180.724 137.030 1.00 100.70 566 MET A O 1
ATOM 3252 N N . VAL A 1 567 ? 154.444 180.188 138.335 1.00 96.20 567 VAL A N 1
ATOM 3253 C CA . VAL A 1 567 ? 153.801 178.966 138.807 1.00 96.20 567 VAL A CA 1
ATOM 3254 C C . VAL A 1 567 ? 152.658 179.294 139.756 1.00 96.20 567 VAL A C 1
ATOM 3255 O O . VAL A 1 567 ? 151.609 178.639 139.734 1.00 96.20 567 VAL A O 1
ATOM 3259 N N . GLN A 1 568 ? 152.835 180.312 140.599 1.00 101.11 568 GLN A N 1
ATOM 3260 C CA . GLN A 1 568 ? 151.802 180.647 141.573 1.00 101.11 568 GLN A CA 1
ATOM 3261 C C . GLN A 1 568 ? 150.495 181.009 140.885 1.00 101.11 568 GLN A C 1
ATOM 3262 O O . GLN A 1 568 ? 149.416 180.614 141.339 1.00 101.11 568 GLN A O 1
ATOM 3268 N N . LYS A 1 569 ? 150.571 181.757 139.784 1.00 92.99 569 LYS A N 1
ATOM 3269 C CA . LYS A 1 569 ? 149.360 182.088 139.046 1.00 92.99 569 LYS A CA 1
ATOM 3270 C C . LYS A 1 569 ? 148.686 180.836 138.504 1.00 92.99 569 LYS A C 1
ATOM 3271 O O . LYS A 1 569 ? 147.456 180.721 138.540 1.00 92.99 569 LYS A O 1
ATOM 3277 N N . TYR A 1 570 ? 149.474 179.883 138.005 1.00 82.80 570 TYR A N 1
ATOM 3278 C CA . TYR A 1 570 ? 148.891 178.677 137.427 1.00 82.80 570 TYR A CA 1
ATOM 3279 C C . TYR A 1 570 ? 148.106 177.886 138.462 1.00 82.80 570 TYR A C 1
ATOM 3280 O O . TYR A 1 570 ? 147.019 177.376 138.169 1.00 82.80 570 TYR A O 1
ATOM 3289 N N . ILE A 1 571 ? 148.640 177.760 139.677 1.00 85.60 571 ILE A N 1
ATOM 3290 C CA . ILE A 1 571 ? 147.906 177.059 140.725 1.00 85.60 571 ILE A CA 1
ATOM 3291 C C . ILE A 1 571 ? 146.615 177.795 141.046 1.00 85.60 571 ILE A C 1
ATOM 3292 O O . ILE A 1 571 ? 145.558 177.177 141.226 1.00 85.60 571 ILE A O 1
ATOM 3297 N N . GLU A 1 572 ? 146.675 179.125 141.113 1.00 94.97 572 GLU A N 1
ATOM 32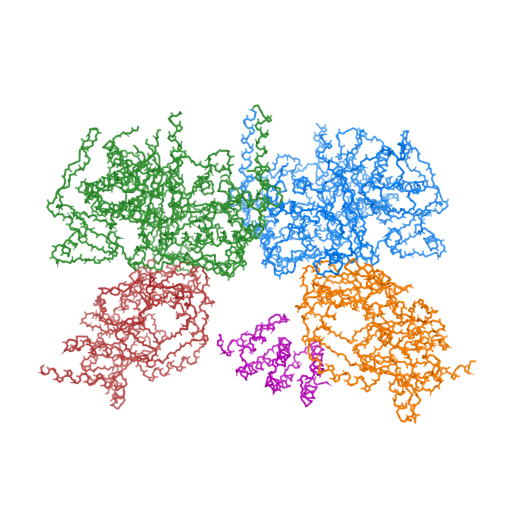98 C CA . GLU A 1 572 ? 145.458 179.903 141.296 1.00 94.97 572 GLU A CA 1
ATOM 3299 C C . GLU A 1 572 ? 144.457 179.608 140.190 1.00 94.97 572 GLU A C 1
ATOM 3300 O O . GLU A 1 572 ? 143.258 179.461 140.450 1.00 94.97 572 GLU A O 1
ATOM 3306 N N . GLY A 1 573 ? 144.936 179.501 138.951 1.00 86.08 573 GLY A N 1
ATOM 3307 C CA . GLY A 1 573 ? 144.035 179.236 137.844 1.00 86.08 573 GLY A CA 1
ATOM 3308 C C . GLY A 1 573 ? 143.316 177.911 137.984 1.00 86.08 573 GLY A C 1
ATOM 3309 O O . GLY A 1 573 ? 142.099 177.830 137.810 1.00 86.08 573 GLY A O 1
ATOM 3310 N N . VAL A 1 574 ? 144.057 176.855 138.313 1.00 79.67 574 VAL A N 1
ATOM 3311 C CA . VAL A 1 574 ? 143.424 175.557 138.506 1.00 79.67 574 VAL A CA 1
ATOM 3312 C C . VAL A 1 574 ? 142.443 175.621 139.666 1.00 79.67 574 VAL A C 1
ATOM 3313 O O . VAL A 1 574 ? 141.338 175.072 139.595 1.00 79.67 574 VAL A O 1
ATOM 3317 N N . SER A 1 575 ? 142.825 176.300 140.747 1.00 88.16 575 SER A N 1
ATOM 3318 C CA . SER A 1 575 ? 141.885 176.515 141.840 1.00 88.16 575 SER A CA 1
ATOM 3319 C C . SER A 1 575 ? 140.695 177.344 141.381 1.00 88.16 575 SER A C 1
ATOM 3320 O O . SER A 1 575 ? 139.547 177.033 141.714 1.00 88.16 575 SER A O 1
ATOM 3323 N N . TRP A 1 576 ? 140.948 178.401 140.609 1.00 85.58 576 TRP A N 1
ATOM 3324 C CA . TRP A 1 576 ? 139.855 179.235 140.126 1.00 85.58 576 TRP A CA 1
ATOM 3325 C C . TRP A 1 576 ? 138.942 178.463 139.186 1.00 85.58 576 TRP A C 1
ATOM 3326 O O . TRP A 1 576 ? 137.715 178.578 139.273 1.00 85.58 576 TRP A O 1
ATOM 3337 N N . VAL A 1 577 ? 139.520 177.684 138.274 1.00 76.87 577 VAL A N 1
ATOM 3338 C CA . VAL A 1 577 ? 138.712 176.959 137.299 1.00 76.87 577 VAL A CA 1
ATOM 3339 C C . VAL A 1 577 ? 137.828 175.936 137.995 1.00 76.87 577 VAL A C 1
ATOM 3340 O O . VAL A 1 577 ? 136.634 175.817 137.700 1.00 76.87 577 VAL A O 1
ATOM 3344 N N . LEU A 1 578 ? 138.399 175.189 138.938 1.00 82.97 578 LEU A N 1
ATOM 3345 C CA . LEU A 1 578 ? 137.651 174.108 139.567 1.00 82.97 578 LEU A CA 1
ATOM 3346 C C . LEU A 1 578 ? 136.463 174.640 140.357 1.00 82.97 578 LEU A C 1
ATOM 3347 O O . LEU A 1 578 ? 135.378 174.049 140.332 1.00 82.97 578 LEU A O 1
ATOM 3352 N N . LEU A 1 579 ? 136.646 175.754 141.065 1.00 89.96 579 LEU A N 1
ATOM 3353 C CA . LEU A 1 579 ? 135.523 176.366 141.764 1.00 89.96 579 LEU A CA 1
ATOM 3354 C C . LEU A 1 579 ? 134.461 176.840 140.784 1.00 89.96 579 LEU A C 1
ATOM 3355 O O . LEU A 1 579 ? 133.260 176.719 141.051 1.00 89.96 579 LEU A O 1
ATOM 3360 N N . TYR A 1 580 ? 134.886 177.384 139.644 1.00 85.77 580 TYR A N 1
ATOM 3361 C CA . TYR A 1 580 ? 133.949 177.938 138.677 1.00 85.77 580 TYR A CA 1
ATOM 3362 C C . TYR A 1 580 ? 132.979 176.898 138.141 1.00 85.77 580 TYR A C 1
ATOM 3363 O O . TYR A 1 580 ? 131.884 177.259 137.703 1.00 85.77 580 TYR A O 1
ATOM 3372 N N . TYR A 1 581 ? 133.351 175.624 138.159 1.00 81.72 581 TYR A N 1
ATOM 3373 C CA . TYR A 1 581 ? 132.471 174.564 137.699 1.00 81.72 581 TYR A CA 1
ATOM 3374 C C . TYR A 1 581 ? 131.751 173.856 138.834 1.00 81.72 581 TYR A C 1
ATOM 3375 O O . TYR A 1 581 ? 130.942 172.963 138.571 1.00 81.72 581 TYR A O 1
ATOM 3384 N N . TYR A 1 582 ? 132.021 174.221 140.078 1.00 81.24 582 TYR A N 1
ATOM 3385 C CA . TYR A 1 582 ? 131.412 173.543 141.213 1.00 81.24 582 TYR A CA 1
ATOM 3386 C C . TYR A 1 582 ? 130.666 174.476 142.148 1.00 81.24 582 TYR A C 1
ATOM 3387 O O . TYR A 1 582 ? 129.610 174.107 142.658 1.00 81.24 582 TYR A O 1
ATOM 3396 N N . GLN A 1 583 ? 131.185 175.676 142.398 1.00 86.71 583 GLN A N 1
ATOM 3397 C CA . GLN A 1 583 ? 130.543 176.608 143.316 1.00 86.71 583 GLN A CA 1
ATOM 3398 C C . GLN A 1 583 ? 130.296 177.957 142.654 1.00 86.71 583 GLN A C 1
ATOM 3399 O O . GLN A 1 583 ? 130.244 178.985 143.332 1.00 86.71 583 GLN A O 1
ATOM 3405 N N . GLY A 1 584 ? 130.145 177.974 141.340 1.00 97.41 584 GLY A N 1
ATOM 3406 C CA . GLY A 1 584 ? 129.942 179.221 140.640 1.00 97.41 584 GLY A CA 1
ATOM 3407 C C . GLY A 1 584 ? 131.224 180.021 140.513 1.00 97.41 584 GLY A C 1
ATOM 3408 O O . GLY A 1 584 ? 132.314 179.587 140.892 1.00 97.41 584 GLY A O 1
ATOM 3409 N N . CYS A 1 585 ? 131.076 181.221 139.974 1.00 112.05 585 CYS A N 1
ATOM 3410 C CA . CYS A 1 585 ? 132.229 182.072 139.706 1.00 112.05 585 CYS A CA 1
ATOM 3411 C C . CYS A 1 585 ? 132.845 182.556 141.010 1.00 112.05 585 CYS A C 1
ATOM 3412 O O . CYS A 1 585 ? 132.154 183.202 141.808 1.00 112.05 585 CYS A O 1
ATOM 3415 N N . PRO A 1 586 ? 134.116 182.277 141.270 1.00 101.27 586 PRO A N 1
ATOM 3416 C CA . PRO A 1 586 ? 134.736 182.750 142.512 1.00 101.27 586 PRO A CA 1
ATOM 3417 C C . PRO A 1 586 ? 135.291 184.160 142.399 1.00 101.27 586 PRO A C 1
ATOM 3418 O O . PRO A 1 586 ? 135.407 184.865 143.405 1.00 101.27 586 PRO A O 1
ATOM 3422 N N . SER A 1 587 ? 135.641 184.584 141.188 1.00 106.03 587 SER A N 1
ATOM 3423 C CA . SER A 1 587 ? 136.218 185.904 140.992 1.00 106.03 587 SER A CA 1
ATOM 3424 C C . SER A 1 587 ? 135.946 186.374 139.573 1.00 106.03 587 SER A C 1
ATOM 3425 O O . SER A 1 587 ? 136.084 185.604 138.620 1.00 106.03 587 SER A O 1
ATOM 3428 N N . TRP A 1 588 ? 135.568 187.642 139.442 1.00 118.68 588 TRP A N 1
ATOM 3429 C CA . TRP A 1 588 ? 135.277 188.244 138.151 1.00 118.68 588 TRP A CA 1
ATOM 3430 C C . TRP A 1 588 ? 136.419 189.106 137.636 1.00 118.68 588 TRP A C 1
ATOM 3431 O O . TRP A 1 588 ? 136.236 189.837 136.659 1.00 118.68 588 TRP A O 1
ATOM 3442 N N . ASN A 1 589 ? 137.586 189.047 138.272 1.00 116.68 589 ASN A N 1
ATOM 3443 C CA . ASN A 1 589 ? 138.712 189.886 137.888 1.00 116.68 589 ASN A CA 1
ATOM 3444 C C . ASN A 1 589 ? 140.013 189.133 137.681 1.00 116.68 589 ASN A C 1
ATOM 3445 O O . ASN A 1 589 ? 140.928 189.691 137.064 1.00 116.68 589 ASN A O 1
ATOM 3450 N N . TRP A 1 590 ? 140.138 187.905 138.171 1.00 102.56 590 TRP A N 1
ATOM 3451 C CA . TRP A 1 590 ? 141.377 187.163 138.015 1.00 102.56 590 TRP A CA 1
ATOM 3452 C C . TRP A 1 590 ? 141.600 186.789 136.554 1.00 102.56 590 TRP A C 1
ATOM 3453 O O . TRP A 1 590 ? 140.656 186.544 135.800 1.00 102.56 590 TRP A O 1
ATOM 3464 N N . TYR A 1 591 ? 142.870 186.754 136.156 1.00 109.59 591 TYR A N 1
ATOM 3465 C CA . TYR A 1 591 ? 143.242 186.318 134.818 1.00 109.59 591 TYR A CA 1
ATOM 3466 C C . TYR A 1 591 ? 144.692 185.864 134.840 1.00 109.59 591 TYR A C 1
ATOM 3467 O O . TYR A 1 591 ? 145.444 186.173 135.767 1.00 109.59 591 TYR A O 1
ATOM 3476 N N . TYR A 1 592 ? 145.075 185.127 133.801 1.00 101.51 592 TYR A N 1
ATOM 3477 C CA . TYR A 1 592 ? 146.416 184.565 133.718 1.00 101.51 592 TYR A CA 1
ATOM 3478 C C . TYR A 1 592 ? 147.348 185.559 133.040 1.00 101.51 592 TYR A C 1
ATOM 3479 O O . TYR A 1 592 ? 147.143 185.875 131.862 1.00 101.51 592 TYR A O 1
ATOM 3488 N N . PRO A 1 593 ? 148.367 186.060 133.722 1.00 103.86 593 PRO A N 1
ATOM 3489 C CA . PRO A 1 593 ? 149.181 187.138 133.150 1.00 103.86 593 PRO A CA 1
ATOM 3490 C C . PRO A 1 593 ? 150.356 186.656 132.316 1.00 103.86 593 PRO A C 1
ATOM 3491 O O . PRO A 1 593 ? 151.288 187.427 132.068 1.00 103.86 593 PRO A O 1
ATOM 3495 N N . TYR A 1 594 ? 150.345 185.400 131.882 1.00 107.23 594 TYR A N 1
ATOM 3496 C CA . TYR A 1 594 ? 151.437 184.862 131.086 1.00 107.23 594 TYR A CA 1
ATOM 3497 C C . TYR A 1 594 ? 150.891 184.134 129.869 1.00 107.23 594 TYR A C 1
ATOM 3498 O O . TYR A 1 594 ? 149.793 183.576 129.900 1.00 107.23 594 TYR A O 1
ATOM 3507 N N . HIS A 1 595 ? 151.675 184.149 128.792 1.00 120.51 595 HIS A N 1
ATOM 3508 C CA . HIS A 1 595 ? 151.273 183.509 127.549 1.00 120.51 595 HIS A CA 1
ATOM 3509 C C . HIS A 1 595 ? 151.545 182.011 127.529 1.00 120.51 595 HIS A C 1
ATOM 3510 O O . HIS A 1 595 ? 151.043 181.325 126.633 1.00 120.51 595 HIS A O 1
ATOM 3517 N N . TYR A 1 596 ? 152.319 181.487 128.476 1.00 119.41 596 TYR A N 1
ATOM 3518 C CA . TYR A 1 596 ? 152.730 180.092 128.435 1.00 119.41 596 TYR A CA 1
ATOM 3519 C C . TYR A 1 596 ? 152.562 179.457 129.807 1.00 119.41 596 TYR A C 1
ATOM 3520 O O . TYR A 1 596 ? 152.396 180.141 130.818 1.00 119.41 596 TYR A O 1
ATOM 3529 N N . ALA A 1 597 ? 152.615 178.119 129.824 1.00 108.81 597 ALA A N 1
ATOM 3530 C CA . ALA A 1 597 ? 152.511 177.248 130.980 1.00 108.81 597 ALA A CA 1
ATOM 3531 C C . ALA A 1 597 ? 153.891 176.797 131.442 1.00 108.81 597 ALA A C 1
ATOM 3532 O O . ALA A 1 597 ? 154.799 176.622 130.626 1.00 108.81 597 ALA A O 1
ATOM 3534 N N . PRO A 1 598 ? 154.083 176.598 132.740 1.00 103.09 598 PRO A N 1
ATOM 3535 C CA . PRO A 1 598 ? 155.377 176.128 133.238 1.00 103.09 598 PRO A CA 1
ATOM 3536 C C . PRO A 1 598 ? 155.536 174.627 133.047 1.00 103.09 598 PRO A C 1
ATOM 3537 O O . PRO A 1 598 ? 154.598 173.907 132.710 1.00 103.09 598 PRO A O 1
ATOM 3541 N N . PHE A 1 599 ? 156.763 174.165 133.264 1.00 115.28 599 PHE A N 1
ATOM 3542 C CA . PHE A 1 599 ? 157.053 172.740 133.234 1.00 115.28 599 PHE A CA 1
ATOM 3543 C C . PHE A 1 599 ? 156.547 172.074 134.504 1.00 115.28 599 PHE A C 1
ATOM 3544 O O . PHE A 1 599 ? 156.583 172.665 135.587 1.00 115.28 599 PHE A O 1
ATOM 3552 N N . ALA A 1 600 ? 156.077 170.833 134.367 1.00 112.49 600 ALA A N 1
ATOM 3553 C CA . ALA A 1 600 ? 155.503 170.136 135.512 1.00 112.49 600 ALA A CA 1
ATOM 3554 C C . ALA A 1 600 ? 156.520 169.952 136.627 1.00 112.49 600 ALA A C 1
ATOM 3555 O O . ALA A 1 600 ? 156.146 169.881 137.802 1.00 112.49 600 ALA A O 1
ATOM 3557 N N . ALA A 1 601 ? 157.806 169.879 136.285 1.00 110.77 601 ALA A N 1
ATOM 3558 C CA . ALA A 1 601 ? 158.833 169.757 137.308 1.00 110.77 601 ALA A CA 1
ATOM 3559 C C . ALA A 1 601 ? 158.921 170.994 138.187 1.00 110.77 601 ALA A C 1
ATOM 3560 O O . ALA A 1 601 ? 159.448 170.913 139.300 1.00 110.77 601 ALA A O 1
ATOM 3562 N N . ASP A 1 602 ? 158.413 172.132 137.718 1.00 111.53 602 ASP A N 1
ATOM 3563 C CA . ASP A 1 602 ? 158.503 173.368 138.481 1.00 111.53 602 ASP A CA 1
ATOM 3564 C C . ASP A 1 602 ? 157.525 173.416 139.644 1.00 111.53 602 ASP A C 1
ATOM 3565 O O . ASP A 1 602 ? 157.618 174.330 140.470 1.00 111.53 602 ASP A O 1
ATOM 3570 N N . PHE A 1 603 ? 156.598 172.464 139.731 1.00 110.75 603 PHE A N 1
ATOM 3571 C CA . PHE A 1 603 ? 155.566 172.469 140.766 1.00 110.75 603 PHE A CA 1
ATOM 3572 C C . PHE A 1 603 ? 156.114 171.781 142.008 1.00 110.75 603 PHE A C 1
ATOM 3573 O O . PHE A 1 603 ? 155.965 170.573 142.195 1.00 110.75 603 PHE A O 1
ATOM 3581 N N . VAL A 1 604 ? 156.761 172.564 142.870 1.00 112.66 604 VAL A N 1
ATOM 3582 C CA . VAL A 1 604 ? 157.256 172.082 144.151 1.00 112.66 604 VAL A CA 1
ATOM 3583 C C . VAL A 1 604 ? 156.947 173.127 145.212 1.00 112.66 604 VAL A C 1
ATOM 3584 O O . VAL A 1 604 ? 156.769 174.310 144.917 1.00 112.66 604 VAL A O 1
ATOM 3588 N N . ASN A 1 605 ? 156.897 172.670 146.463 1.00 117.11 605 ASN A N 1
ATOM 3589 C CA . ASN A 1 605 ? 156.590 173.534 147.603 1.00 117.11 605 ASN A CA 1
ATOM 3590 C C . ASN A 1 605 ? 155.260 174.256 147.401 1.00 117.11 605 ASN A C 1
ATOM 3591 O O . ASN A 1 605 ? 155.123 175.443 147.699 1.00 117.11 605 ASN A O 1
ATOM 3596 N N . LEU A 1 606 ? 154.273 173.529 146.877 1.00 111.79 606 LEU A N 1
ATOM 3597 C CA . LEU A 1 606 ? 152.976 174.134 146.596 1.00 111.79 606 LEU A CA 1
ATOM 3598 C C . LEU A 1 606 ? 152.277 174.577 147.873 1.00 111.79 606 LEU A C 1
ATOM 3599 O O . LEU A 1 606 ? 151.641 175.637 147.902 1.00 111.79 606 LEU A O 1
ATOM 3604 N N . SER A 1 607 ? 152.383 173.781 148.940 1.00 117.75 607 SER A N 1
ATOM 3605 C CA . SER A 1 607 ? 151.674 174.087 150.177 1.00 117.75 607 SER A CA 1
ATOM 3606 C C . SER A 1 607 ? 152.086 175.428 150.765 1.00 117.75 607 SER A C 1
ATOM 3607 O O . SER A 1 607 ? 151.320 176.014 151.537 1.00 117.75 607 SER A O 1
ATOM 3610 N N . GLU A 1 608 ? 153.275 175.924 150.422 1.00 124.23 608 GLU A N 1
ATOM 3611 C CA . GLU A 1 608 ? 153.674 177.255 150.864 1.00 124.23 608 GLU A CA 1
ATOM 3612 C C . GLU A 1 608 ? 152.769 178.324 150.267 1.00 124.23 608 GLU A C 1
ATOM 3613 O O . GLU A 1 608 ? 152.464 179.327 150.923 1.00 124.23 608 GLU A O 1
ATOM 3619 N N . LEU A 1 609 ? 152.336 178.129 149.024 1.00 119.12 609 LEU A N 1
ATOM 3620 C CA . LEU A 1 609 ? 151.547 179.138 148.334 1.00 119.12 609 LEU A CA 1
ATOM 3621 C C . LEU A 1 609 ? 150.224 179.381 149.047 1.00 119.12 609 LEU A C 1
ATOM 3622 O O . LEU A 1 609 ? 149.623 178.463 149.610 1.00 119.12 609 LEU A O 1
ATOM 3627 N N . LYS A 1 610 ? 149.776 180.632 149.023 1.00 122.84 610 LYS A N 1
ATOM 3628 C CA . LYS A 1 610 ? 148.490 181.019 149.580 1.00 122.84 610 LYS A CA 1
ATOM 3629 C C . LYS A 1 610 ? 147.531 181.363 148.448 1.00 122.84 610 LYS A C 1
ATOM 3630 O O . LYS A 1 610 ? 147.911 182.028 147.479 1.00 122.84 610 LYS A O 1
ATOM 3636 N N . ILE A 1 611 ? 146.293 180.897 148.570 1.00 117.71 611 ILE A N 1
ATOM 3637 C CA . ILE A 1 611 ? 145.287 181.039 147.525 1.00 117.71 611 ILE A CA 1
ATOM 3638 C C . ILE A 1 611 ? 144.134 181.865 148.071 1.00 117.71 611 ILE A C 1
ATOM 3639 O O . ILE A 1 611 ? 143.573 181.540 149.123 1.00 117.71 611 ILE A O 1
ATOM 3644 N N . GLU A 1 612 ? 143.780 182.926 147.352 1.00 123.61 612 GLU A N 1
ATOM 3645 C CA . GLU A 1 612 ? 142.680 183.791 147.747 1.00 123.61 612 GLU A CA 1
ATOM 3646 C C . GLU A 1 612 ? 142.065 184.402 146.499 1.00 123.61 612 GLU A C 1
ATOM 3647 O O . GLU A 1 612 ? 142.692 184.463 145.439 1.00 123.61 612 GLU A O 1
ATOM 3653 N N . PHE A 1 613 ? 140.824 184.859 146.636 1.00 108.91 613 PHE A N 1
ATOM 3654 C CA . PHE A 1 613 ? 140.099 185.449 145.524 1.00 108.91 613 PHE A CA 1
ATOM 3655 C C . PHE A 1 613 ? 139.262 186.615 146.022 1.00 108.91 613 PHE A C 1
ATOM 3656 O O . PHE A 1 613 ? 138.928 186.710 147.205 1.00 108.91 613 PHE A O 1
ATOM 3664 N N . VAL A 1 614 ? 138.928 187.506 145.095 1.00 121.14 614 VAL A N 1
ATOM 3665 C CA . VAL A 1 614 ? 137.996 188.598 145.337 1.00 121.14 614 VAL A CA 1
ATOM 3666 C C . VAL A 1 614 ? 136.852 188.454 144.348 1.00 121.14 614 VAL A C 1
ATOM 3667 O O . VAL A 1 614 ? 137.083 188.352 143.138 1.00 121.14 614 VAL A O 1
ATOM 3671 N N . GLU A 1 615 ? 135.621 188.439 144.862 1.00 128.12 615 GLU A N 1
ATOM 3672 C CA . GLU A 1 615 ? 134.464 188.201 144.007 1.00 128.12 615 GLU A CA 1
ATOM 3673 C C . GLU A 1 615 ? 134.338 189.275 142.934 1.00 128.12 615 GLU A C 1
ATOM 3674 O O . GLU A 1 615 ? 134.178 188.968 141.747 1.00 128.12 615 GLU A O 1
ATOM 3680 N N . GLY A 1 616 ? 134.414 190.539 143.331 1.00 130.54 616 GLY A N 1
ATOM 3681 C CA . GLY A 1 616 ? 134.285 191.618 142.378 1.00 130.54 616 GLY A CA 1
ATOM 3682 C C . GLY A 1 616 ? 132.882 191.700 141.797 1.00 130.54 616 GLY A C 1
ATOM 3683 O O . GLY A 1 616 ? 131.929 191.090 142.280 1.00 130.54 616 GLY A O 1
ATOM 3684 N N . THR A 1 617 ? 132.775 192.483 140.726 1.00 135.61 617 THR A N 1
ATOM 3685 C CA . THR A 1 617 ? 131.516 192.648 140.022 1.00 135.61 617 THR A CA 1
ATOM 3686 C C . THR A 1 617 ? 131.740 192.498 138.524 1.00 135.61 617 THR A C 1
ATOM 3687 O O . THR A 1 617 ? 132.778 192.923 138.004 1.00 135.61 617 THR A O 1
ATOM 3691 N N . PRO A 1 618 ? 130.792 191.902 137.810 1.00 136.15 618 PRO A N 1
ATOM 3692 C CA . PRO A 1 618 ? 130.945 191.750 136.361 1.00 136.15 618 PRO A CA 1
ATOM 3693 C C . PRO A 1 618 ? 130.858 193.087 135.642 1.00 136.15 618 PRO A C 1
ATOM 3694 O O . PRO A 1 618 ? 130.263 194.053 136.124 1.00 136.15 618 PRO A O 1
ATOM 3698 N N . PHE A 1 619 ? 131.474 193.127 134.465 1.00 159.05 619 PHE A N 1
ATOM 3699 C CA . PHE A 1 619 ? 131.483 194.330 133.648 1.00 159.05 619 PHE A CA 1
ATOM 3700 C C . PHE A 1 619 ? 130.116 194.577 133.018 1.00 159.05 619 PHE A C 1
ATOM 3701 O O . PHE A 1 619 ? 129.300 193.667 132.852 1.00 159.05 619 PHE A O 1
ATOM 3709 N N . ARG A 1 620 ? 129.873 195.836 132.665 1.00 174.50 620 ARG A N 1
ATOM 3710 C CA . ARG A 1 620 ? 128.737 196.162 131.821 1.00 174.50 620 ARG A CA 1
ATOM 3711 C C . ARG A 1 620 ? 129.003 195.674 130.398 1.00 174.50 620 ARG A C 1
ATOM 3712 O O . ARG A 1 620 ? 130.159 195.552 129.985 1.00 174.50 620 ARG A O 1
ATOM 3720 N N . PRO A 1 621 ? 127.949 195.375 129.630 1.00 179.74 621 PRO A N 1
ATOM 3721 C CA . PRO A 1 621 ? 128.168 194.793 128.293 1.00 179.74 621 PRO A CA 1
ATOM 3722 C C . PRO A 1 621 ? 129.017 195.655 127.377 1.00 179.74 621 PRO A C 1
ATOM 3723 O O . PRO A 1 621 ? 129.813 195.121 126.595 1.00 179.74 621 PRO A O 1
ATOM 3727 N N . TYR A 1 622 ? 128.869 196.979 127.447 1.00 190.37 622 TYR A N 1
ATOM 3728 C CA . TYR A 1 622 ? 129.671 197.849 126.594 1.00 190.37 622 TYR A CA 1
ATOM 3729 C C . TYR A 1 622 ? 131.149 197.749 126.941 1.00 190.37 622 TYR A C 1
ATOM 3730 O O . TYR A 1 622 ? 132.003 197.724 126.048 1.00 190.37 622 TYR A O 1
ATOM 3739 N N . GLU A 1 623 ? 131.469 197.684 128.234 1.00 184.69 623 GLU A N 1
ATOM 3740 C CA . GLU A 1 623 ? 132.859 197.513 128.639 1.00 184.69 623 GLU A CA 1
ATOM 3741 C C . GLU A 1 623 ? 133.426 196.205 128.108 1.00 184.69 623 GLU A C 1
ATOM 3742 O O . GLU A 1 623 ? 134.581 196.151 127.670 1.00 184.69 623 GLU A O 1
ATOM 3748 N N . GLN A 1 624 ? 132.627 195.140 128.137 1.00 180.51 624 GLN A N 1
ATOM 3749 C CA . GLN A 1 624 ? 133.094 193.856 127.632 1.00 180.51 624 GLN A CA 1
ATOM 3750 C C . GLN A 1 624 ? 133.181 193.845 126.111 1.00 180.51 624 GLN A C 1
ATOM 3751 O O . GLN A 1 624 ? 134.019 193.132 125.549 1.00 180.51 624 GLN A O 1
ATOM 3757 N N . LEU A 1 625 ? 132.334 194.621 125.431 1.00 182.55 625 LEU A N 1
ATOM 3758 C CA . LEU A 1 625 ? 132.346 194.624 123.971 1.00 182.55 625 LEU A CA 1
ATOM 3759 C C . LEU A 1 625 ? 133.692 195.089 123.432 1.00 182.55 625 LEU A C 1
ATOM 3760 O O . LEU A 1 625 ? 134.358 194.368 122.681 1.00 182.55 625 LEU A O 1
ATOM 3765 N N . MET A 1 626 ? 134.128 196.277 123.845 1.00 189.97 626 MET A N 1
ATOM 3766 C CA . MET A 1 626 ? 135.383 196.826 123.347 1.00 189.97 626 MET A CA 1
ATOM 3767 C C . MET A 1 626 ? 136.580 195.992 123.778 1.00 189.97 626 MET A C 1
ATOM 3768 O O . MET A 1 626 ? 137.589 195.944 123.066 1.00 189.97 626 MET A O 1
ATOM 3773 N N . SER A 1 627 ? 136.495 195.337 124.935 1.00 180.82 627 SER A N 1
ATOM 3774 C CA . SER A 1 627 ? 137.628 194.584 125.450 1.00 180.82 627 SER A CA 1
ATOM 3775 C C . SER A 1 627 ? 137.832 193.261 124.730 1.00 180.82 627 SER A C 1
ATOM 3776 O O . SER A 1 627 ? 138.848 192.601 124.968 1.00 180.82 627 SER A O 1
ATOM 3779 N N . VAL A 1 628 ? 136.901 192.852 123.872 1.00 180.05 628 VAL A N 1
ATOM 3780 C CA . VAL A 1 628 ? 137.078 191.625 123.107 1.00 180.05 628 VAL A CA 1
ATOM 3781 C C . VAL A 1 628 ? 136.944 191.930 121.620 1.00 180.05 628 VAL A C 1
ATOM 3782 O O . VAL A 1 628 ? 137.489 191.207 120.778 1.00 180.05 628 VAL A O 1
ATOM 3786 N N . LEU A 1 629 ? 136.229 193.004 121.283 1.00 187.78 629 LEU A N 1
ATOM 3787 C CA . LEU A 1 629 ? 136.107 193.335 119.869 1.00 187.78 629 LEU A CA 1
ATOM 3788 C C . LEU A 1 629 ? 137.362 194.059 119.383 1.00 187.78 629 LEU A C 1
ATOM 3789 O O . LEU A 1 629 ? 137.935 194.869 120.116 1.00 187.78 629 LEU A O 1
ATOM 3794 N N . PRO A 1 630 ? 137.806 193.786 118.164 1.00 193.50 630 PRO A N 1
ATOM 3795 C CA . PRO A 1 630 ? 138.964 194.487 117.605 1.00 193.50 630 PRO A CA 1
ATOM 3796 C C . PRO A 1 630 ? 138.572 195.880 117.120 1.00 193.50 630 PRO A C 1
ATOM 3797 O O . PRO A 1 630 ? 137.413 196.286 117.173 1.00 193.50 630 PRO A O 1
ATOM 3801 N N . ALA A 1 631 ? 139.575 196.614 116.635 1.00 194.81 631 ALA A N 1
ATOM 3802 C CA . ALA A 1 631 ? 139.344 197.961 116.131 1.00 194.81 631 ALA A CA 1
ATOM 3803 C C . ALA A 1 631 ? 138.627 197.978 114.789 1.00 194.81 631 ALA A C 1
ATOM 3804 O O . ALA A 1 631 ? 138.218 199.054 114.340 1.00 194.81 631 ALA A O 1
ATOM 3806 N N . ALA A 1 632 ? 138.462 196.828 114.143 1.00 189.90 632 ALA A N 1
ATOM 3807 C CA . ALA A 1 632 ? 137.846 196.755 112.827 1.00 189.90 632 ALA A CA 1
ATOM 3808 C C . ALA A 1 632 ? 136.341 196.541 112.878 1.00 189.90 632 ALA A C 1
ATOM 3809 O O . ALA A 1 632 ? 135.716 196.408 111.821 1.00 189.90 632 ALA A O 1
ATOM 3811 N N . SER A 1 633 ? 135.742 196.502 114.064 1.00 196.32 633 SER A N 1
ATOM 3812 C CA . SER A 1 633 ? 134.311 196.263 114.203 1.00 196.32 633 SER A CA 1
ATOM 3813 C C . SER A 1 633 ? 133.693 197.233 115.196 1.00 196.32 633 SER A C 1
ATOM 3814 O O . SER A 1 633 ? 132.830 196.867 115.999 1.00 196.32 633 SER A O 1
ATOM 3817 N N . SER A 1 634 ? 134.122 198.495 115.154 1.00 203.79 634 SER A N 1
ATOM 3818 C CA . SER A 1 634 ? 133.531 199.516 116.008 1.00 203.79 634 SER A CA 1
ATOM 3819 C C . SER A 1 634 ? 132.140 199.930 115.552 1.00 203.79 634 SER A C 1
ATOM 3820 O O . SER A 1 634 ? 131.469 200.675 116.275 1.00 203.79 634 SER A O 1
ATOM 3823 N N . HIS A 1 635 ? 131.699 199.479 114.375 1.00 203.42 635 HIS A N 1
ATOM 3824 C CA . HIS A 1 635 ? 130.382 199.861 113.877 1.00 203.42 635 HIS A CA 1
ATOM 3825 C C . HIS A 1 635 ? 129.272 199.350 114.787 1.00 203.42 635 HIS A C 1
ATOM 3826 O O . HIS A 1 635 ? 128.312 200.075 115.074 1.00 203.42 635 HIS A O 1
ATOM 3833 N N . ASN A 1 636 ? 129.382 198.103 115.246 1.00 201.53 636 ASN A N 1
ATOM 3834 C CA . ASN A 1 636 ? 128.379 197.562 116.157 1.00 201.53 636 ASN A CA 1
ATOM 3835 C C . ASN A 1 636 ? 128.394 198.297 117.491 1.00 201.53 636 ASN A C 1
ATOM 3836 O O . ASN A 1 636 ? 127.337 198.568 118.071 1.00 201.53 636 ASN A O 1
ATOM 3841 N N . LEU A 1 637 ? 129.582 198.625 117.987 1.00 203.87 637 LEU A N 1
ATOM 3842 C CA . LEU A 1 637 ? 129.705 199.339 119.244 1.00 203.87 637 LEU A CA 1
ATOM 3843 C C . LEU A 1 637 ? 129.165 200.762 119.090 1.00 203.87 637 LEU A C 1
ATOM 3844 O O . LEU A 1 637 ? 129.167 201.315 117.987 1.00 203.87 637 LEU A O 1
ATOM 3849 N N . PRO A 1 638 ? 128.669 201.363 120.173 1.00 206.31 638 PRO A N 1
ATOM 3850 C CA . PRO A 1 638 ? 128.129 202.725 120.078 1.00 206.31 638 PRO A CA 1
ATOM 3851 C C . PRO A 1 638 ? 129.150 203.715 119.533 1.00 206.31 638 PRO A C 1
ATOM 3852 O O . PRO A 1 638 ? 130.350 203.610 119.791 1.00 206.31 638 PRO A O 1
ATOM 3856 N N . ASP A 1 639 ? 128.650 204.684 118.764 1.00 210.47 639 ASP A N 1
ATOM 3857 C CA . ASP A 1 639 ? 129.526 205.601 118.043 1.00 210.47 639 ASP A CA 1
ATOM 3858 C C . ASP A 1 639 ? 130.337 206.483 118.983 1.00 210.47 639 ASP A C 1
ATOM 3859 O O . ASP A 1 639 ? 131.451 206.890 118.636 1.00 210.47 639 ASP A O 1
ATOM 3864 N N . VAL A 1 640 ? 129.800 206.790 120.166 1.00 206.80 640 VAL A N 1
ATOM 3865 C CA . VAL A 1 640 ? 130.463 207.733 121.063 1.00 206.80 640 VAL A CA 1
ATOM 3866 C C . VAL A 1 640 ? 131.827 207.206 121.487 1.00 206.80 640 VAL A C 1
ATOM 3867 O O . VAL A 1 640 ? 132.815 207.948 121.513 1.00 206.80 640 VAL A O 1
ATOM 3871 N N . PHE A 1 641 ? 131.906 205.919 121.815 1.00 218.70 641 PHE A N 1
ATOM 3872 C CA . PHE A 1 641 ? 133.148 205.341 122.307 1.00 218.70 641 PHE A CA 1
ATOM 3873 C C . PHE A 1 641 ? 134.165 205.067 121.208 1.00 218.70 641 PHE A C 1
ATOM 3874 O O . PHE A 1 641 ? 135.303 204.706 121.524 1.00 218.70 641 PHE A O 1
ATOM 3882 N N . ARG A 1 642 ? 133.789 205.224 119.937 1.00 215.48 642 ARG A N 1
ATOM 3883 C CA . ARG A 1 642 ? 134.715 204.912 118.853 1.00 215.48 642 ARG A CA 1
ATOM 3884 C C . ARG A 1 642 ? 135.958 205.791 118.899 1.00 215.48 642 ARG A C 1
ATOM 3885 O O . ARG A 1 642 ? 137.049 205.338 118.535 1.00 215.48 642 ARG A O 1
ATOM 3893 N N . SER A 1 643 ? 135.816 207.042 119.339 1.00 225.56 643 SER A N 1
ATOM 3894 C CA . SER A 1 643 ? 136.971 207.931 119.423 1.00 225.56 643 SER A CA 1
ATOM 3895 C C . SER A 1 643 ? 138.000 207.405 120.414 1.00 225.56 643 SER A C 1
ATOM 3896 O O . SER A 1 643 ? 139.208 207.478 120.164 1.00 225.56 643 SER A O 1
ATOM 3899 N N . LEU A 1 644 ? 137.541 206.868 121.545 1.00 225.23 644 LEU A N 1
ATOM 3900 C CA . LEU A 1 644 ? 138.448 206.335 122.552 1.00 225.23 644 LEU A CA 1
ATOM 3901 C C . LEU A 1 644 ? 139.166 205.072 122.097 1.00 225.23 644 LEU A C 1
ATOM 3902 O O . LEU A 1 644 ? 140.104 204.639 122.774 1.00 225.23 644 LEU A O 1
ATOM 3907 N N . MET A 1 645 ? 138.753 204.472 120.982 1.00 226.04 645 MET A N 1
ATOM 3908 C CA . MET A 1 645 ? 139.340 203.227 120.515 1.00 226.04 645 MET A CA 1
ATOM 3909 C C . MET A 1 645 ? 139.863 203.278 119.088 1.00 226.04 645 MET A C 1
ATOM 3910 O O . MET A 1 645 ? 140.620 202.382 118.701 1.00 226.04 645 MET A O 1
ATOM 3915 N N . SER A 1 646 ? 139.483 204.280 118.298 1.00 228.60 646 SER A N 1
ATOM 3916 C CA . SER A 1 646 ? 139.940 204.391 116.919 1.00 228.60 646 SER A CA 1
ATOM 3917 C C . SER A 1 646 ? 140.900 205.545 116.681 1.00 228.60 646 SER A C 1
ATOM 3918 O O . SER A 1 646 ? 141.718 205.466 115.763 1.00 228.60 646 SER A O 1
ATOM 3921 N N . ASP A 1 647 ? 140.821 206.608 117.476 1.00 235.74 647 ASP A N 1
ATOM 3922 C CA . ASP A 1 647 ? 141.725 207.737 117.304 1.00 235.74 647 ASP A CA 1
ATOM 3923 C C . ASP A 1 647 ? 143.147 207.347 117.683 1.00 235.74 647 ASP A C 1
ATOM 3924 O O . ASP A 1 647 ? 143.372 206.621 118.655 1.00 235.74 647 ASP A O 1
ATOM 3929 N N . ALA A 1 648 ? 144.112 207.843 116.909 1.00 236.03 648 ALA A N 1
ATOM 3930 C CA . ALA A 1 648 ? 145.515 207.561 117.180 1.00 236.03 648 ALA A CA 1
ATOM 3931 C C . ALA A 1 648 ? 146.017 208.228 118.453 1.00 236.03 648 ALA A C 1
ATOM 3932 O O . ALA A 1 648 ? 147.088 207.856 118.944 1.00 236.03 648 ALA A O 1
ATOM 3934 N N . ASN A 1 649 ? 145.281 209.195 118.997 1.00 241.19 649 ASN A N 1
ATOM 3935 C CA . ASN A 1 649 ? 145.669 209.884 120.219 1.00 241.19 649 ASN A CA 1
ATOM 3936 C C . ASN A 1 649 ? 144.929 209.368 121.445 1.00 241.19 649 ASN A C 1
ATOM 3937 O O . ASN A 1 649 ? 145.003 209.991 122.509 1.00 241.19 649 ASN A O 1
ATOM 3942 N N . SER A 1 650 ? 144.214 208.254 121.319 1.00 235.03 650 SER A N 1
ATOM 3943 C CA . SER A 1 650 ? 143.487 207.694 122.449 1.00 235.03 650 SER A CA 1
ATOM 3944 C C . SER A 1 650 ? 144.450 207.226 123.533 1.00 235.03 650 SER A C 1
ATOM 3945 O O . SER A 1 650 ? 145.533 206.710 123.246 1.00 235.03 650 SER A O 1
ATOM 3948 N N . GLU A 1 651 ? 144.045 207.407 124.791 1.00 226.10 651 GLU A N 1
ATOM 3949 C CA . GLU A 1 651 ? 144.859 206.965 125.915 1.00 226.10 651 GLU A CA 1
ATOM 3950 C C . GLU A 1 651 ? 144.953 205.450 126.012 1.00 226.10 651 GLU A C 1
ATOM 3951 O O . GLU A 1 651 ? 145.811 204.945 126.742 1.00 226.10 651 GLU A O 1
ATOM 3957 N N . ILE A 1 652 ? 144.096 204.720 125.304 1.00 223.96 652 ILE A N 1
ATOM 3958 C CA . ILE A 1 652 ? 144.098 203.265 125.314 1.00 223.96 652 ILE A CA 1
ATOM 3959 C C . ILE A 1 652 ? 144.231 202.699 123.901 1.00 223.96 652 ILE A C 1
ATOM 3960 O O . ILE A 1 652 ? 143.886 201.548 123.658 1.00 223.96 652 ILE A O 1
ATOM 3965 N N . ILE A 1 653 ? 144.731 203.505 122.963 1.00 224.43 653 ILE A N 1
ATOM 3966 C CA . ILE A 1 653 ? 144.900 203.028 121.595 1.00 224.43 653 ILE A CA 1
ATOM 3967 C C . ILE A 1 653 ? 145.969 201.944 121.530 1.00 224.43 653 ILE A C 1
ATOM 3968 O O . ILE A 1 653 ? 145.974 201.122 120.604 1.00 224.43 653 ILE A O 1
ATOM 3973 N N . ASP A 1 654 ? 146.881 201.913 122.505 1.00 213.52 654 ASP A N 1
ATOM 3974 C CA . ASP A 1 654 ? 147.900 200.869 122.534 1.00 213.52 654 ASP A CA 1
ATOM 3975 C C . ASP A 1 654 ? 147.281 199.489 122.703 1.00 213.52 654 ASP A C 1
ATOM 3976 O O . ASP A 1 654 ? 147.892 198.483 122.326 1.00 213.52 654 ASP A O 1
ATOM 3981 N N . PHE A 1 655 ? 146.073 199.420 123.263 1.00 210.99 655 PHE A N 1
ATOM 3982 C CA . PHE A 1 655 ? 145.385 198.149 123.437 1.00 210.99 655 PHE A CA 1
ATOM 3983 C C . PHE A 1 655 ? 144.925 197.541 122.122 1.00 210.99 655 PHE A C 1
ATOM 3984 O O . PHE A 1 655 ? 144.530 196.371 122.106 1.00 210.99 655 PHE A O 1
ATOM 3992 N N . TYR A 1 656 ? 144.966 198.294 121.026 1.00 211.94 656 TYR A N 1
ATOM 3993 C CA . TYR A 1 656 ? 144.408 197.861 119.747 1.00 211.94 656 TYR A CA 1
ATOM 3994 C C . TYR A 1 656 ? 145.457 198.023 118.656 1.00 211.94 656 TYR A C 1
ATOM 3995 O O . TYR A 1 656 ? 145.392 198.954 117.845 1.00 211.94 656 TYR A O 1
ATOM 4004 N N . PRO A 1 657 ? 146.442 197.132 118.609 1.00 203.54 657 PRO A N 1
ATOM 4005 C CA . PRO A 1 657 ? 147.403 197.166 117.505 1.00 203.54 657 PRO A CA 1
ATOM 4006 C C . PRO A 1 657 ? 146.816 196.525 116.259 1.00 203.54 657 PRO A C 1
ATOM 4007 O O . PRO A 1 657 ? 146.180 195.470 116.319 1.00 203.54 657 PRO A O 1
ATOM 4011 N N . GLU A 1 658 ? 147.021 197.188 115.120 1.00 215.49 658 GLU A N 1
ATOM 4012 C CA . GLU A 1 658 ? 146.549 196.634 113.856 1.00 215.49 658 GLU A CA 1
ATOM 4013 C C . GLU A 1 658 ? 147.241 195.314 113.545 1.00 215.49 658 GLU A C 1
ATOM 4014 O O . GLU A 1 658 ? 146.598 194.352 113.110 1.00 215.49 658 GLU A O 1
ATOM 4020 N N . GLU A 1 659 ? 148.550 195.247 113.770 1.00 217.09 659 GLU A N 1
ATOM 4021 C CA . GLU A 1 659 ? 149.327 194.037 113.556 1.00 217.09 659 GLU A CA 1
ATOM 4022 C C . GLU A 1 659 ? 150.035 193.651 114.845 1.00 217.09 659 GLU A C 1
ATOM 4023 O O . GLU A 1 659 ? 150.547 194.513 115.568 1.00 217.09 659 GLU A O 1
ATOM 4029 N N . PHE A 1 660 ? 150.059 192.355 115.127 1.00 205.75 660 PHE A N 1
ATOM 4030 C CA . PHE A 1 660 ? 150.617 191.820 116.355 1.00 205.75 660 PHE A CA 1
ATOM 4031 C C . PHE A 1 660 ? 151.570 190.680 116.036 1.00 205.75 660 PHE A C 1
ATOM 4032 O O . PHE A 1 660 ? 151.402 189.988 115.027 1.00 205.75 660 PHE A O 1
ATOM 4040 N N . PRO A 1 661 ? 152.582 190.464 116.874 1.00 195.58 661 PRO A N 1
ATOM 4041 C CA . PRO A 1 661 ? 153.494 189.335 116.649 1.00 195.58 661 PRO A CA 1
ATOM 4042 C C . PRO A 1 661 ? 152.810 188.015 116.977 1.00 195.58 661 PRO A C 1
ATOM 4043 O O . PRO A 1 661 ? 152.138 187.885 118.003 1.00 195.58 661 PRO A O 1
ATOM 4047 N N . LEU A 1 662 ? 152.991 187.033 116.101 1.00 190.55 662 LEU A N 1
ATOM 4048 C CA . LEU A 1 662 ? 152.418 185.706 116.281 1.00 190.55 662 LEU A CA 1
ATOM 4049 C C . LEU A 1 662 ? 153.511 184.728 116.684 1.00 190.55 662 LEU A C 1
ATOM 4050 O O . LEU A 1 662 ? 154.551 184.644 116.023 1.00 190.55 662 LEU A O 1
ATOM 4055 N N . ASP A 1 663 ? 153.273 183.989 117.764 1.00 184.69 663 ASP A N 1
ATOM 4056 C CA . ASP A 1 663 ? 154.212 182.980 118.242 1.00 184.69 663 ASP A CA 1
ATOM 4057 C C . ASP A 1 663 ? 153.791 181.625 117.688 1.00 184.69 663 ASP A C 1
ATOM 4058 O O . ASP A 1 663 ? 152.766 181.069 118.096 1.00 184.69 663 ASP A O 1
ATOM 4063 N N . MET A 1 664 ? 154.585 181.092 116.758 1.00 195.68 664 MET A N 1
ATOM 4064 C CA . MET A 1 664 ? 154.282 179.784 116.188 1.00 195.68 664 MET A CA 1
ATOM 4065 C C . MET A 1 664 ? 154.408 178.685 117.235 1.00 195.68 664 MET A C 1
ATOM 4066 O O . MET A 1 664 ? 153.640 177.716 117.219 1.00 195.68 664 MET A O 1
ATOM 4071 N N . ASN A 1 665 ? 155.378 178.813 118.142 1.00 184.37 665 ASN A N 1
ATOM 4072 C CA . ASN A 1 665 ? 155.590 177.860 119.234 1.00 184.37 665 ASN A CA 1
ATOM 4073 C C . ASN A 1 665 ? 155.851 176.448 118.718 1.00 184.37 665 ASN A C 1
ATOM 4074 O O . ASN A 1 665 ? 155.562 175.463 119.402 1.00 184.37 665 ASN A O 1
ATOM 4079 N N . GLY A 1 666 ? 156.402 176.340 117.513 1.00 191.56 666 GLY A N 1
ATOM 4080 C CA . GLY A 1 666 ? 156.732 175.039 116.953 1.00 191.56 666 GLY A CA 1
ATOM 4081 C C . GLY A 1 666 ? 155.540 174.136 116.725 1.00 191.56 666 GLY A C 1
ATOM 4082 O O . GLY A 1 666 ? 155.637 172.920 116.929 1.00 191.56 666 GLY A O 1
ATOM 4083 N N . LYS A 1 667 ? 154.413 174.702 116.305 1.00 198.16 667 LYS A N 1
ATOM 4084 C CA . LYS A 1 667 ? 153.227 173.916 116.011 1.00 198.16 667 LYS A CA 1
ATOM 4085 C C . LYS A 1 667 ? 153.297 173.414 114.570 1.00 198.16 667 LYS A C 1
ATOM 4086 O O . LYS A 1 667 ? 154.329 173.515 113.902 1.00 198.16 667 LYS A O 1
ATOM 4092 N N . LYS A 1 668 ? 152.189 172.864 114.074 1.00 212.21 668 LYS A N 1
ATOM 4093 C CA . LYS A 1 668 ? 152.146 172.338 112.716 1.00 212.21 668 LYS A CA 1
ATOM 4094 C C . LYS A 1 668 ? 151.643 173.374 111.716 1.00 212.21 668 LYS A C 1
ATOM 4095 O O . LYS A 1 668 ? 152.284 173.610 110.688 1.00 212.21 668 LYS A O 1
ATOM 4101 N N . VAL A 1 669 ? 150.502 173.999 112.002 1.00 215.60 669 VAL A N 1
ATOM 4102 C CA . VAL A 1 669 ? 149.898 174.976 111.107 1.00 215.60 669 VAL A CA 1
ATOM 4103 C C . VAL A 1 669 ? 149.724 176.283 111.871 1.00 215.60 669 VAL A C 1
ATOM 4104 O O . VAL A 1 669 ? 149.636 176.298 113.103 1.00 215.60 669 VAL A O 1
ATOM 4108 N N . ILE A 1 670 ? 149.683 177.390 111.125 1.00 216.97 670 ILE A N 1
ATOM 4109 C CA . ILE A 1 670 ? 149.671 178.718 111.728 1.00 216.97 670 ILE A CA 1
ATOM 4110 C C . ILE A 1 670 ? 148.400 178.991 112.525 1.00 216.97 670 ILE A C 1
ATOM 4111 O O . ILE A 1 670 ? 148.420 179.809 113.451 1.00 216.97 670 ILE A O 1
ATOM 4116 N N . TRP A 1 671 ? 147.291 178.321 112.204 1.00 217.26 671 TRP A N 1
ATOM 4117 C CA . TRP A 1 671 ? 146.025 178.683 112.834 1.00 217.26 671 TRP A CA 1
ATOM 4118 C C . TRP A 1 671 ? 145.962 178.306 114.309 1.00 217.26 671 TRP A C 1
ATOM 4119 O O . TRP A 1 671 ? 145.028 178.735 114.995 1.00 217.26 671 TRP A O 1
ATOM 4130 N N . GLN A 1 672 ? 146.917 177.526 114.816 1.00 212.30 672 GLN A N 1
ATOM 4131 C CA . GLN A 1 672 ? 146.978 177.189 116.233 1.00 212.30 672 GLN A CA 1
ATOM 4132 C C . GLN A 1 672 ? 148.169 177.849 116.924 1.00 212.30 672 GLN A C 1
ATOM 4133 O O . GLN A 1 672 ? 148.684 177.335 117.919 1.00 212.30 672 GLN A O 1
ATOM 4139 N N . ALA A 1 673 ? 148.601 178.999 116.418 1.00 193.18 673 ALA A N 1
ATOM 4140 C CA . ALA A 1 673 ? 149.732 179.715 116.991 1.00 193.18 673 ALA A CA 1
ATOM 4141 C C . ALA A 1 673 ? 149.288 180.447 118.256 1.00 193.18 673 ALA A C 1
ATOM 4142 O O . ALA A 1 673 ? 148.172 180.266 118.750 1.00 193.18 673 ALA A O 1
ATOM 4144 N N . ILE A 1 674 ? 150.161 181.289 118.796 1.00 175.52 674 ILE A N 1
ATOM 4145 C CA . ILE A 1 674 ? 149.876 182.070 119.993 1.00 175.52 674 ILE A CA 1
ATOM 4146 C C . ILE A 1 674 ? 149.886 183.547 119.603 1.00 175.52 674 ILE A C 1
ATOM 4147 O O . ILE A 1 674 ? 150.963 184.125 119.398 1.00 175.52 674 ILE A O 1
ATOM 4152 N N . PRO A 1 675 ? 148.730 184.195 119.493 1.00 165.43 675 PRO A N 1
ATOM 4153 C CA . PRO A 1 675 ? 148.711 185.620 119.138 1.00 165.43 675 PRO A CA 1
ATOM 4154 C C . PRO A 1 675 ? 149.148 186.505 120.292 1.00 165.43 675 PRO A C 1
ATOM 4155 O O . PRO A 1 675 ? 148.311 186.990 121.059 1.00 165.43 675 PRO A O 1
ATOM 4159 N N . LEU A 1 676 ? 150.458 186.698 120.433 1.00 161.68 676 LEU A N 1
ATOM 4160 C CA . LEU A 1 676 ? 151.007 187.528 121.499 1.00 161.68 676 LEU A CA 1
ATOM 4161 C C . LEU A 1 676 ? 150.395 188.919 121.475 1.00 161.68 676 LEU A C 1
ATOM 4162 O O . LEU A 1 676 ? 150.523 189.650 120.489 1.00 161.68 676 LEU A O 1
ATOM 4167 N N . LEU A 1 677 ? 149.725 189.281 122.564 1.00 155.53 677 LEU A N 1
ATOM 4168 C CA . LEU A 1 677 ? 149.062 190.568 122.686 1.00 155.53 677 LEU A CA 1
ATOM 4169 C C . LEU A 1 677 ? 149.282 191.121 124.084 1.00 155.53 677 LEU A C 1
ATOM 4170 O O . LEU A 1 677 ? 149.478 190.354 125.034 1.00 155.53 677 LEU A O 1
ATOM 4175 N N . PRO A 1 678 ? 149.261 192.441 124.239 1.00 152.26 678 PRO A N 1
ATOM 4176 C CA . PRO A 1 678 ? 149.348 193.024 125.580 1.00 152.26 678 PRO A CA 1
ATOM 4177 C C . PRO A 1 678 ? 148.069 192.790 126.368 1.00 152.26 678 PRO A C 1
ATOM 4178 O O . PRO A 1 678 ? 146.998 192.533 125.815 1.00 152.26 678 PRO A O 1
ATOM 4182 N N . PHE A 1 679 ? 148.198 192.885 127.687 1.00 149.98 679 PHE A N 1
ATOM 4183 C CA . PHE A 1 679 ? 147.085 192.675 128.599 1.00 149.98 679 PHE A CA 1
ATOM 4184 C C . PHE A 1 679 ? 146.477 194.010 129.005 1.00 149.98 679 PHE A C 1
ATOM 4185 O O . PHE A 1 679 ? 147.195 194.965 129.314 1.00 149.98 679 PHE A O 1
ATOM 4193 N N . ILE A 1 680 ? 145.145 194.065 129.003 1.00 174.79 680 ILE A N 1
ATOM 4194 C CA . ILE A 1 680 ? 144.436 195.318 129.232 1.00 174.79 680 ILE A CA 1
ATOM 4195 C C . ILE A 1 680 ? 144.605 195.755 130.680 1.00 174.79 680 ILE A C 1
ATOM 4196 O O . ILE A 1 680 ? 144.444 194.957 131.612 1.00 174.79 680 ILE A O 1
ATOM 4201 N N . ASP A 1 681 ? 144.932 197.031 130.874 1.00 193.55 681 ASP A N 1
ATOM 4202 C CA . ASP A 1 681 ? 144.972 197.626 132.206 1.00 193.55 681 ASP A CA 1
ATOM 4203 C C . ASP A 1 681 ? 143.552 198.014 132.597 1.00 193.55 681 ASP A C 1
ATOM 4204 O O . ASP A 1 681 ? 142.983 198.960 132.042 1.00 193.55 681 ASP A O 1
ATOM 4209 N N . GLU A 1 682 ? 142.980 197.284 133.554 1.00 196.38 682 GLU A N 1
ATOM 4210 C CA . GLU A 1 682 ? 141.576 197.479 133.897 1.00 196.38 682 GLU A CA 1
ATOM 4211 C C . GLU A 1 682 ? 141.333 198.840 134.539 1.00 196.38 682 GLU A C 1
ATOM 4212 O O . GLU A 1 682 ? 140.321 199.492 134.253 1.00 196.38 682 GLU A O 1
ATOM 4218 N N . ASN A 1 683 ? 142.243 199.286 135.407 1.00 197.34 683 ASN A N 1
ATOM 4219 C CA . ASN A 1 683 ? 142.000 200.502 136.179 1.00 197.34 683 ASN A CA 1
ATOM 4220 C C . ASN A 1 683 ? 141.817 201.714 135.273 1.00 197.34 683 ASN A C 1
ATOM 4221 O O . ASN A 1 683 ? 140.841 202.460 135.408 1.00 197.34 683 ASN A O 1
ATOM 4226 N N . ARG A 1 684 ? 142.743 201.925 134.339 1.00 200.74 684 ARG A N 1
ATOM 4227 C CA . ARG A 1 684 ? 142.650 203.101 133.482 1.00 200.74 684 ARG A CA 1
ATOM 4228 C C . ARG A 1 684 ? 141.580 202.950 132.411 1.00 200.74 684 ARG A C 1
ATOM 4229 O O . ARG A 1 684 ? 141.019 203.954 131.957 1.00 200.74 684 ARG A O 1
ATOM 4237 N N . LEU A 1 685 ? 141.286 201.717 131.993 1.00 200.24 685 LEU A N 1
ATOM 4238 C CA . LEU A 1 685 ? 140.342 201.514 130.900 1.00 200.24 685 LEU A CA 1
ATOM 4239 C C . LEU A 1 685 ? 138.941 201.959 131.301 1.00 200.24 685 LEU A C 1
ATOM 4240 O O . LEU A 1 685 ? 138.248 202.638 130.534 1.00 200.24 685 LEU A O 1
ATOM 4245 N N . LEU A 1 686 ? 138.508 201.581 132.505 1.00 205.74 686 LEU A N 1
ATOM 4246 C CA . LEU A 1 686 ? 137.169 201.939 132.962 1.00 205.74 686 LEU A CA 1
ATOM 4247 C C . LEU A 1 686 ? 137.037 203.439 133.193 1.00 205.74 686 LEU A C 1
ATOM 4248 O O . LEU A 1 686 ? 135.985 204.023 132.908 1.00 205.74 686 LEU A O 1
ATOM 4253 N N . LYS A 1 687 ? 138.087 204.076 133.717 1.00 206.25 687 LYS A N 1
ATOM 4254 C CA . LYS A 1 687 ? 138.003 205.500 134.031 1.00 206.25 687 LYS A CA 1
ATOM 4255 C C . LYS A 1 687 ? 137.733 206.329 132.782 1.00 206.25 687 LYS A C 1
ATOM 4256 O O . LYS A 1 687 ? 136.912 207.254 132.809 1.00 206.25 687 LYS A O 1
ATOM 4262 N N . ALA A 1 688 ? 138.415 206.018 131.679 1.00 215.09 688 ALA A N 1
ATOM 4263 C CA . ALA A 1 688 ? 138.140 206.715 130.427 1.00 215.09 688 ALA A CA 1
ATOM 4264 C C . ALA A 1 688 ? 136.724 206.438 129.944 1.00 215.09 688 ALA A C 1
ATOM 4265 O O . ALA A 1 688 ? 136.037 207.342 129.453 1.00 215.09 688 ALA A O 1
ATOM 4267 N N . VAL A 1 689 ? 136.274 205.189 130.070 1.00 216.78 689 VAL A N 1
ATOM 4268 C CA . VAL A 1 689 ? 134.959 204.802 129.570 1.00 216.78 689 VAL A CA 1
ATOM 4269 C C . VAL A 1 689 ? 133.851 205.502 130.345 1.00 216.78 689 VAL A C 1
ATOM 4270 O O . VAL A 1 689 ? 132.867 205.971 129.760 1.00 216.78 689 VAL A O 1
ATOM 4274 N N . GLN A 1 690 ? 133.989 205.591 131.670 1.00 219.15 690 GLN A N 1
ATOM 4275 C CA . GLN A 1 690 ? 132.944 206.207 132.481 1.00 219.15 690 GLN A CA 1
ATOM 4276 C C . GLN A 1 690 ? 132.732 207.679 132.145 1.00 219.15 690 GLN A C 1
ATOM 4277 O O . GLN A 1 690 ? 131.678 208.233 132.477 1.00 219.15 690 GLN A O 1
ATOM 4283 N N . SER A 1 691 ? 133.707 208.326 131.503 1.00 219.72 691 SER A N 1
ATOM 4284 C CA . SER A 1 691 ? 133.527 209.715 131.096 1.00 219.72 691 SER A CA 1
ATOM 4285 C C . SER A 1 691 ? 132.506 209.851 129.972 1.00 219.72 691 SER A C 1
ATOM 4286 O O . SER A 1 691 ? 131.882 210.908 129.832 1.00 219.72 691 SER A O 1
ATOM 4289 N N . LYS A 1 692 ? 132.321 208.805 129.168 1.00 221.75 692 LYS A N 1
ATOM 4290 C CA . LYS A 1 692 ? 131.432 208.857 128.014 1.00 221.75 692 LYS A CA 1
ATOM 4291 C C . LYS A 1 692 ? 130.035 208.324 128.297 1.00 221.75 692 LYS A C 1
ATOM 4292 O O . LYS A 1 692 ? 129.220 208.250 127.372 1.00 221.75 692 LYS A O 1
ATOM 4298 N N . TYR A 1 693 ? 129.735 207.945 129.540 1.00 221.36 693 TYR A N 1
ATOM 4299 C CA . TYR A 1 693 ? 128.391 207.466 129.851 1.00 221.36 693 TYR A CA 1
ATOM 4300 C C . TYR A 1 693 ? 127.356 208.572 129.691 1.00 221.36 693 TYR A C 1
ATOM 4301 O O . TYR A 1 693 ? 126.238 208.321 129.228 1.00 221.36 693 TYR A O 1
ATOM 4310 N N . ASP A 1 694 ? 127.711 209.802 130.063 1.00 220.38 694 ASP A N 1
ATOM 4311 C CA . ASP A 1 694 ? 126.756 210.902 130.072 1.00 220.38 694 ASP A CA 1
ATOM 4312 C C . ASP A 1 694 ? 126.289 211.309 128.681 1.00 220.38 694 ASP A C 1
ATOM 4313 O O . ASP A 1 694 ? 125.305 212.048 128.573 1.00 220.38 694 ASP A O 1
ATOM 4318 N N . GLN A 1 695 ? 126.959 210.858 127.622 1.00 225.89 695 GLN A N 1
ATOM 4319 C CA . GLN A 1 695 ? 126.604 211.235 126.261 1.00 225.89 695 GLN A CA 1
ATOM 4320 C C . GLN A 1 695 ? 125.837 210.145 125.524 1.00 225.89 695 GLN A C 1
ATOM 4321 O O . GLN A 1 695 ? 125.563 210.295 124.329 1.00 225.89 695 GLN A O 1
ATOM 4327 N N . LEU A 1 696 ? 125.487 209.058 126.200 1.00 223.37 696 LEU A N 1
ATOM 4328 C CA . LEU A 1 696 ? 124.778 207.957 125.568 1.00 223.37 696 LEU A CA 1
ATOM 4329 C C . LEU A 1 696 ? 123.271 208.169 125.651 1.00 223.37 696 LEU A C 1
ATOM 4330 O O . LEU A 1 696 ? 122.762 208.799 126.581 1.00 223.37 696 LEU A O 1
ATOM 4335 N N . THR A 1 697 ? 122.561 207.634 124.662 1.00 227.10 697 THR A N 1
ATOM 4336 C CA . THR A 1 697 ? 121.113 207.752 124.627 1.00 227.10 697 THR A CA 1
ATOM 4337 C C . THR A 1 697 ? 120.477 206.836 125.671 1.00 227.10 697 THR A C 1
ATOM 4338 O O . THR A 1 697 ? 121.114 205.935 126.226 1.00 227.10 697 THR A O 1
ATOM 4342 N N . GLU A 1 698 ? 119.194 207.085 125.942 1.00 217.63 698 GLU A N 1
ATOM 4343 C CA . GLU A 1 698 ? 118.473 206.263 126.908 1.00 217.63 698 GLU A CA 1
ATOM 4344 C C . GLU A 1 698 ? 118.330 204.828 126.419 1.00 217.63 698 GLU A C 1
ATOM 4345 O O . GLU A 1 698 ? 118.403 203.886 127.216 1.00 217.63 698 GLU A O 1
ATOM 4351 N N . ASP A 1 699 ? 118.118 204.642 125.114 1.00 212.42 699 ASP A N 1
ATOM 4352 C CA . ASP A 1 699 ? 118.043 203.291 124.567 1.00 212.42 699 ASP A CA 1
ATOM 4353 C C . ASP A 1 699 ? 119.361 202.552 124.754 1.00 212.42 699 ASP A C 1
ATOM 4354 O O . ASP A 1 699 ? 119.373 201.362 125.092 1.00 212.42 699 ASP A O 1
ATOM 4359 N N . GLU A 1 700 ? 120.484 203.239 124.532 1.00 215.72 700 GLU A N 1
ATOM 4360 C CA . GLU A 1 700 ? 121.786 202.622 124.760 1.00 215.72 700 GLU A CA 1
ATOM 4361 C C . GLU A 1 700 ? 121.997 202.304 126.234 1.00 215.72 700 GLU A C 1
ATOM 4362 O O . GLU A 1 700 ? 122.518 201.236 126.575 1.00 215.72 700 GLU A O 1
ATOM 4368 N N . LYS A 1 701 ? 121.600 203.220 127.122 1.00 209.27 701 LYS A N 1
ATOM 4369 C CA . LYS A 1 701 ? 121.794 203.000 128.552 1.00 209.27 701 LYS A CA 1
ATOM 4370 C C . LYS A 1 701 ? 121.013 201.787 129.035 1.00 209.27 701 LYS A C 1
ATOM 4371 O O . LYS A 1 701 ? 121.511 201.001 129.849 1.00 209.27 701 LYS A O 1
ATOM 4377 N N . PHE A 1 702 ? 119.781 201.624 128.550 1.00 199.92 702 PHE A N 1
ATOM 4378 C CA . PHE A 1 702 ? 118.988 200.460 128.929 1.00 199.92 702 PHE A CA 1
ATOM 4379 C C . PHE A 1 702 ? 119.640 199.170 128.449 1.00 199.92 702 PHE A C 1
ATOM 4380 O O . PHE A 1 702 ? 119.673 198.173 129.179 1.00 199.92 702 PHE A O 1
ATOM 4388 N N . ARG A 1 703 ? 120.167 199.170 127.223 1.00 187.77 703 ARG A N 1
ATOM 4389 C CA . ARG A 1 703 ? 120.850 197.992 126.704 1.00 187.77 703 ARG A CA 1
ATOM 4390 C C . ARG A 1 703 ? 122.196 197.751 127.373 1.00 187.77 703 ARG A C 1
ATOM 4391 O O . ARG A 1 703 ? 122.790 196.690 127.160 1.00 187.77 703 ARG A O 1
ATOM 4399 N N . ASN A 1 704 ? 122.689 198.702 128.162 1.00 192.59 704 ASN A N 1
ATOM 4400 C CA . ASN A 1 704 ? 123.936 198.557 128.905 1.00 192.59 704 ASN A CA 1
ATOM 4401 C C . ASN A 1 704 ? 123.669 198.368 130.396 1.00 192.59 704 ASN A C 1
ATOM 4402 O O . ASN A 1 704 ? 124.420 198.847 131.246 1.00 192.59 704 ASN A O 1
ATOM 4407 N N . THR A 1 705 ? 122.585 197.670 130.728 1.00 185.03 705 THR A N 1
ATOM 4408 C CA . THR A 1 705 ? 122.226 197.399 132.112 1.00 185.03 705 THR A CA 1
ATOM 4409 C C . THR A 1 705 ? 121.917 195.919 132.269 1.00 185.03 705 THR A C 1
ATOM 4410 O O . THR A 1 705 ? 121.122 195.364 131.504 1.00 185.03 705 THR A O 1
ATOM 4414 N N . ASN A 1 706 ? 122.545 195.288 133.256 1.00 169.57 706 ASN A N 1
ATOM 4415 C CA . ASN A 1 706 ? 122.271 193.889 133.546 1.00 169.57 706 ASN A CA 1
ATOM 4416 C C . ASN A 1 706 ? 120.887 193.736 134.167 1.00 169.57 706 ASN A C 1
ATOM 4417 O O . ASN A 1 706 ? 120.367 194.647 134.816 1.00 169.57 706 ASN A O 1
ATOM 4422 N N . ARG A 1 707 ? 120.290 192.565 133.964 1.00 148.37 707 ARG A N 1
ATOM 4423 C CA . ARG A 1 707 ? 118.922 192.313 134.394 1.00 148.37 707 ARG A CA 1
ATOM 4424 C C . ARG A 1 707 ? 118.851 190.912 134.989 1.00 148.37 707 ARG A C 1
ATOM 4425 O O . ARG A 1 707 ? 119.873 190.278 135.264 1.00 148.37 707 ARG A O 1
ATOM 4433 N N . SER A 1 708 ? 117.629 190.431 135.192 1.00 120.05 708 SER A N 1
ATOM 4434 C CA . SER A 1 708 ? 117.376 189.110 135.743 1.00 120.05 708 SER A CA 1
ATOM 4435 C C . SER A 1 708 ? 116.652 188.252 134.715 1.00 120.05 708 SER A C 1
ATOM 4436 O O . SER A 1 708 ? 116.211 188.729 133.668 1.00 120.05 708 SER A O 1
ATOM 4439 N N . GLU A 1 709 ? 116.533 186.967 135.031 1.00 106.47 709 GLU A N 1
ATOM 4440 C CA . GLU A 1 709 ? 115.920 186.025 134.113 1.00 106.47 709 GLU A CA 1
ATOM 4441 C C . GLU A 1 709 ? 114.410 186.234 134.058 1.00 106.47 709 GLU A C 1
ATOM 4442 O O . GLU A 1 709 ? 113.811 186.900 134.906 1.00 106.47 709 GLU A O 1
ATOM 4448 N N . ILE A 1 710 ? 113.794 185.646 133.038 1.00 93.45 710 ILE A N 1
ATOM 4449 C CA . ILE A 1 710 ? 112.360 185.749 132.807 1.00 93.45 710 ILE A CA 1
ATOM 4450 C C . ILE A 1 710 ? 111.772 184.348 132.826 1.00 93.45 710 ILE A C 1
ATOM 4451 O O . ILE A 1 710 ? 112.289 183.445 132.161 1.00 93.45 710 ILE A O 1
ATOM 4456 N N . LEU A 1 711 ? 110.699 184.169 133.587 1.00 87.45 711 LEU A N 1
ATOM 4457 C CA . LEU A 1 711 ? 109.961 182.917 133.625 1.00 87.45 711 LEU A CA 1
ATOM 4458 C C . LEU A 1 711 ? 108.609 183.126 132.965 1.00 87.45 711 LEU A C 1
ATOM 4459 O O . LEU A 1 711 ? 107.877 184.054 133.322 1.00 87.45 711 LEU A O 1
ATOM 4464 N N . VAL A 1 712 ? 108.284 182.268 132.005 1.00 90.36 712 VAL A N 1
ATOM 4465 C CA . VAL A 1 712 ? 107.050 182.364 131.240 1.00 90.36 712 VAL A CA 1
ATOM 4466 C C . VAL A 1 712 ? 106.221 181.122 131.516 1.00 90.36 712 VAL A C 1
ATOM 4467 O O . VAL A 1 712 ? 106.709 179.998 131.358 1.00 90.36 712 VAL A O 1
ATOM 4471 N N . LEU A 1 713 ? 104.972 181.324 131.921 1.00 101.91 713 LEU A N 1
ATOM 4472 C CA . LEU A 1 713 ? 104.096 180.234 132.314 1.00 101.91 713 LEU A CA 1
ATOM 4473 C C . LEU A 1 713 ? 102.811 180.282 131.504 1.00 101.91 713 LEU A C 1
ATOM 4474 O O . LEU A 1 713 ? 102.251 181.358 131.275 1.00 101.91 713 LEU A O 1
ATOM 4479 N N . GLY A 1 714 ? 102.349 179.111 131.073 1.00 108.79 714 GLY A N 1
ATOM 4480 C CA . GLY A 1 714 ? 101.121 179.039 130.309 1.00 108.79 714 GLY A CA 1
ATOM 4481 C C . GLY A 1 714 ? 99.887 179.171 131.183 1.00 108.79 714 GLY A C 1
ATOM 4482 O O . GLY A 1 714 ? 99.892 178.842 132.367 1.00 108.79 714 GLY A O 1
ATOM 4483 N N . ARG A 1 715 ? 98.809 179.665 130.573 1.00 110.84 715 ARG A N 1
ATOM 4484 C CA . ARG A 1 715 ? 97.561 179.843 131.308 1.00 110.84 715 ARG A CA 1
ATOM 4485 C C . ARG A 1 715 ? 97.006 178.509 131.786 1.00 110.84 715 ARG A C 1
ATOM 4486 O O . ARG A 1 715 ? 96.535 178.395 132.923 1.00 110.84 715 ARG A O 1
ATOM 4494 N N . SER A 1 716 ? 97.060 177.485 130.938 1.00 100.56 716 SER A N 1
ATOM 4495 C CA . SER A 1 716 ? 96.512 176.186 131.303 1.00 100.56 716 SER A CA 1
ATOM 4496 C C . SER A 1 716 ? 97.370 175.447 132.318 1.00 100.56 716 SER A C 1
ATOM 4497 O O . SER A 1 716 ? 96.955 174.387 132.795 1.00 100.56 716 SER A O 1
ATOM 4500 N N . HIS A 1 717 ? 98.548 175.968 132.649 1.00 99.52 717 HIS A N 1
ATOM 4501 C CA . HIS A 1 717 ? 99.417 175.302 133.605 1.00 99.52 717 HIS A CA 1
ATOM 4502 C C . HIS A 1 717 ? 98.766 175.253 134.981 1.00 99.52 717 HIS A C 1
ATOM 4503 O O . HIS A 1 717 ? 98.030 176.159 135.379 1.00 99.52 717 HIS A O 1
ATOM 4510 N N . SER A 1 718 ? 99.049 174.172 135.710 1.00 105.98 718 SER A N 1
ATOM 4511 C CA . SER A 1 718 ? 98.424 173.968 137.013 1.00 105.98 718 SER A CA 1
ATOM 4512 C C . SER A 1 718 ? 98.823 175.055 138.001 1.00 105.98 718 SER A C 1
ATOM 4513 O O . SER A 1 718 ? 98.002 175.504 138.808 1.00 105.98 718 SER A O 1
ATOM 4516 N N . HIS A 1 719 ? 100.077 175.487 137.959 1.00 108.80 719 HIS A N 1
ATOM 4517 C CA . HIS A 1 719 ? 100.572 176.482 138.899 1.00 108.80 719 HIS A CA 1
ATOM 4518 C C . HIS A 1 719 ? 100.232 177.908 138.490 1.00 108.80 719 HIS A C 1
ATOM 4519 O O . HIS A 1 719 ? 100.560 178.839 139.232 1.00 108.80 719 HIS A O 1
ATOM 4526 N N . TYR A 1 720 ? 99.595 178.099 137.337 1.00 107.95 720 TYR A N 1
ATOM 4527 C CA . TYR A 1 720 ? 99.295 179.450 136.865 1.00 107.95 720 TYR A CA 1
ATOM 4528 C C . TYR A 1 720 ? 98.416 180.252 137.816 1.00 107.95 720 TYR A C 1
ATOM 4529 O O . TYR A 1 720 ? 98.763 181.411 138.103 1.00 107.95 720 TYR A O 1
ATOM 4538 N N . PRO A 1 721 ? 97.288 179.739 138.323 1.00 107.55 721 PRO A N 1
ATOM 4539 C CA . PRO A 1 721 ? 96.422 180.594 139.152 1.00 107.55 721 PRO A CA 1
ATOM 4540 C C . PRO A 1 721 ? 97.099 181.120 140.401 1.00 107.55 721 PRO A C 1
ATOM 4541 O O . PRO A 1 721 ? 96.743 182.206 140.875 1.00 107.55 721 PRO A O 1
ATOM 4545 N N . THR A 1 722 ? 98.066 180.385 140.950 1.00 113.66 722 THR A N 1
ATOM 4546 C CA . THR A 1 722 ? 98.722 180.830 142.174 1.00 113.66 722 THR A CA 1
ATOM 4547 C C . THR A 1 722 ? 99.469 182.140 141.961 1.00 113.66 722 THR A C 1
ATOM 4548 O O . THR A 1 722 ? 99.430 183.031 142.817 1.00 113.66 722 THR A O 1
ATOM 4552 N N . LEU A 1 723 ? 100.154 182.276 140.825 1.00 115.35 723 LEU A N 1
ATOM 4553 C CA . LEU A 1 723 ? 100.936 183.482 140.574 1.00 115.35 723 LEU A CA 1
ATOM 4554 C C . LEU A 1 723 ? 100.041 184.711 140.498 1.00 115.35 723 LEU A C 1
ATOM 4555 O O . LEU A 1 723 ? 100.342 185.753 141.092 1.00 115.35 723 LEU A O 1
ATOM 4560 N N . VAL A 1 724 ? 98.930 184.605 139.770 1.00 119.31 724 VAL A N 1
ATOM 4561 C CA . VAL A 1 724 ? 98.012 185.733 139.654 1.00 119.31 724 VAL A CA 1
ATOM 4562 C C . VAL A 1 724 ? 97.392 186.046 141.006 1.00 119.31 724 VAL A C 1
ATOM 4563 O O . VAL A 1 724 ? 97.159 187.212 141.347 1.00 119.31 724 VAL A O 1
ATOM 4567 N N . LYS A 1 725 ? 97.131 185.008 141.803 1.00 124.31 725 LYS A N 1
ATOM 4568 C CA . LYS A 1 725 ? 96.480 185.194 143.094 1.00 124.31 725 LYS A CA 1
ATOM 4569 C C . LYS A 1 725 ? 97.282 186.109 144.008 1.00 124.31 725 LYS A C 1
ATOM 4570 O O . LYS A 1 725 ? 96.702 186.836 144.822 1.00 124.31 725 LYS A O 1
ATOM 4576 N N . GLU A 1 726 ? 98.606 186.103 143.885 1.00 126.55 726 GLU A N 1
ATOM 4577 C CA . GLU A 1 726 ? 99.459 186.886 144.766 1.00 126.55 726 GLU A CA 1
ATOM 4578 C C . GLU A 1 726 ? 100.099 188.076 144.071 1.00 126.55 726 GLU A C 1
ATOM 4579 O O . GLU A 1 726 ? 99.961 189.211 144.534 1.00 126.55 726 GLU A O 1
ATOM 4585 N N . LEU A 1 727 ? 100.800 187.846 142.962 1.00 122.35 727 LEU A N 1
ATOM 4586 C CA . LEU A 1 727 ? 101.491 188.936 142.289 1.00 122.35 727 LEU A CA 1
ATOM 4587 C C . LEU A 1 727 ? 100.542 189.896 141.589 1.00 122.35 727 LEU A C 1
ATOM 4588 O O . LEU A 1 727 ? 100.965 190.997 141.223 1.00 122.35 727 LEU A O 1
ATOM 4593 N N . TYR A 1 728 ? 99.279 189.518 141.397 1.00 130.08 728 TYR A N 1
ATOM 4594 C CA . TYR A 1 728 ? 98.332 190.372 140.700 1.00 130.08 728 TYR A CA 1
ATOM 4595 C C . TYR A 1 728 ? 97.021 190.587 141.438 1.00 130.08 728 TYR A C 1
ATOM 4596 O O . TYR A 1 728 ? 96.220 191.416 140.995 1.00 130.08 728 TYR A O 1
ATOM 4605 N N . GLU A 1 729 ? 96.770 189.877 142.534 1.00 129.26 729 GLU A N 1
ATOM 4606 C CA . GLU A 1 729 ? 95.575 190.100 143.335 1.00 129.26 729 GLU A CA 1
ATOM 4607 C C . GLU A 1 729 ? 95.903 190.540 144.751 1.00 129.26 729 GLU A C 1
ATOM 4608 O O . GLU A 1 729 ? 95.327 191.518 145.240 1.00 129.26 729 GLU A O 1
ATOM 4614 N N . GLU A 1 730 ? 96.819 189.849 145.425 1.00 128.89 730 GLU A N 1
ATOM 4615 C CA . GLU A 1 730 ? 97.221 190.242 146.767 1.00 128.89 730 GLU A CA 1
ATOM 4616 C C . GLU A 1 730 ? 98.240 191.372 146.774 1.00 128.89 730 GLU A C 1
ATOM 4617 O O . GLU A 1 730 ? 98.516 191.925 147.843 1.00 128.89 730 GLU A O 1
ATOM 4623 N N . GLY A 1 731 ? 98.805 191.723 145.623 1.00 123.85 731 GLY A N 1
ATOM 4624 C CA . GLY A 1 731 ? 99.782 192.789 145.580 1.00 123.85 731 GLY A CA 1
ATOM 4625 C C . GLY A 1 731 ? 101.115 192.449 146.200 1.00 123.85 731 GLY A C 1
ATOM 4626 O O . GLY A 1 731 ? 101.895 193.355 146.502 1.00 123.85 731 GLY A O 1
ATOM 4627 N N . LYS A 1 732 ? 101.400 191.166 146.403 1.00 125.40 732 LYS A N 1
ATOM 4628 C CA . LYS A 1 732 ? 102.676 190.764 146.974 1.00 125.40 732 LYS A CA 1
ATOM 4629 C C . LYS A 1 732 ? 103.813 191.092 146.017 1.00 125.40 732 LYS A C 1
ATOM 4630 O O . LYS A 1 732 ? 103.702 190.898 144.804 1.00 125.40 732 LYS A O 1
ATOM 4636 N N . ASP A 1 733 ? 104.914 191.600 146.571 1.00 133.82 733 ASP A N 1
ATOM 4637 C CA . ASP A 1 733 ? 106.056 191.967 145.742 1.00 133.82 733 ASP A CA 1
ATOM 4638 C C . ASP A 1 733 ? 106.846 190.743 145.300 1.00 133.82 733 ASP A C 1
ATOM 4639 O O . ASP A 1 733 ? 107.347 190.699 144.171 1.00 133.82 733 ASP A O 1
ATOM 4644 N N . SER A 1 734 ? 106.970 189.746 146.171 1.00 124.17 734 SER A N 1
ATOM 4645 C CA . SER A 1 734 ? 107.711 188.534 145.867 1.00 124.17 734 SER A CA 1
ATOM 4646 C C . SER A 1 734 ? 106.970 187.346 146.457 1.00 124.17 734 SER A C 1
ATOM 4647 O O . SER A 1 734 ? 106.085 187.495 147.302 1.00 124.17 734 SER A O 1
ATOM 4650 N N . TYR A 1 735 ? 107.341 186.153 146.003 1.00 115.90 735 TYR A N 1
ATOM 4651 C CA . TYR A 1 735 ? 106.690 184.935 146.474 1.00 115.90 735 TYR A CA 1
ATOM 4652 C C . TYR A 1 735 ? 107.618 183.762 146.214 1.00 115.90 735 TYR A C 1
ATOM 4653 O O . TYR A 1 735 ? 107.923 183.464 145.056 1.00 115.90 735 TYR A O 1
ATOM 4662 N N . GLU A 1 736 ? 108.062 183.101 147.280 1.00 113.69 736 GLU A N 1
ATOM 4663 C CA . GLU A 1 736 ? 108.961 181.960 147.149 1.00 113.69 736 GLU A CA 1
ATOM 4664 C C . GLU A 1 736 ? 108.233 180.824 146.447 1.00 113.69 736 GLU A C 1
ATOM 4665 O O . GLU A 1 736 ? 107.314 180.221 147.009 1.00 113.69 736 GLU A O 1
ATOM 4671 N N . PHE A 1 737 ? 108.644 180.535 145.213 1.00 109.46 737 PHE A N 1
ATOM 4672 C CA . PHE A 1 737 ? 107.966 179.513 144.427 1.00 109.46 737 PHE A CA 1
ATOM 4673 C C . PHE A 1 737 ? 108.109 178.137 145.060 1.00 109.46 737 PHE A C 1
ATOM 4674 O O . PHE A 1 737 ? 107.128 177.394 145.175 1.00 109.46 737 PHE A O 1
ATOM 4682 N N . GLN A 1 738 ? 109.327 177.782 145.474 1.00 105.86 738 GLN A N 1
ATOM 4683 C CA . GLN A 1 738 ? 109.649 176.459 146.001 1.00 105.86 738 GLN A CA 1
ATOM 4684 C C . GLN A 1 738 ? 109.308 175.399 144.955 1.00 105.86 738 GLN A C 1
ATOM 4685 O O . GLN A 1 738 ? 108.983 175.738 143.814 1.00 105.86 738 GLN A O 1
ATOM 4691 N N . VAL A 1 739 ? 109.403 174.115 145.309 1.00 97.06 739 VAL A N 1
ATOM 4692 C CA . VAL A 1 739 ? 109.139 173.069 144.335 1.00 97.06 739 VAL A CA 1
ATOM 4693 C C . VAL A 1 739 ? 107.677 173.130 143.902 1.00 97.06 739 VAL A C 1
ATOM 4694 O O . VAL A 1 739 ? 106.803 173.599 144.641 1.00 97.06 739 VAL A O 1
ATOM 4698 N N . ASP A 1 740 ? 107.413 172.669 142.684 1.00 98.38 740 ASP A N 1
ATOM 4699 C CA . ASP A 1 740 ? 106.074 172.690 142.117 1.00 98.38 740 ASP A CA 1
ATOM 4700 C C . ASP A 1 740 ? 105.880 171.425 141.294 1.00 98.38 740 ASP A C 1
ATOM 4701 O O . ASP A 1 740 ? 106.669 170.479 141.374 1.00 98.38 740 ASP A O 1
ATOM 4706 N N . SER A 1 741 ? 104.812 171.410 140.495 1.00 93.29 741 SER A N 1
ATOM 4707 C CA . SER A 1 741 ? 104.579 170.285 139.597 1.00 93.29 741 SER A CA 1
ATOM 4708 C C . SER A 1 741 ? 105.676 170.187 138.547 1.00 93.29 741 SER A C 1
ATOM 4709 O O . SER A 1 741 ? 106.106 169.085 138.188 1.00 93.29 741 SER A O 1
ATOM 4712 N N . SER A 1 742 ? 106.139 171.327 138.042 1.00 92.59 742 SER A N 1
ATOM 4713 C CA . SER A 1 742 ? 107.167 171.340 137.013 1.00 92.59 742 SER A CA 1
ATOM 4714 C C . SER A 1 742 ? 108.566 171.116 137.564 1.00 92.59 742 SER A C 1
ATOM 4715 O O . SER A 1 742 ? 109.487 170.862 136.782 1.00 92.59 742 SER A O 1
ATOM 4718 N N . GLY A 1 743 ? 108.752 171.202 138.877 1.00 88.68 743 GLY A N 1
ATOM 4719 C CA . GLY A 1 743 ? 110.057 171.041 139.473 1.00 88.68 743 GLY A CA 1
ATOM 4720 C C . GLY A 1 743 ? 110.866 172.312 139.585 1.00 88.68 743 GLY A C 1
ATOM 4721 O O . GLY A 1 743 ? 111.933 172.294 140.208 1.00 88.68 743 GLY A O 1
ATOM 4722 N N . VAL A 1 744 ? 110.394 173.415 139.007 1.00 89.17 744 VAL A N 1
ATOM 4723 C CA . VAL A 1 744 ? 111.104 174.677 139.132 1.00 89.17 744 VAL A CA 1
ATOM 4724 C C . VAL A 1 744 ? 110.943 175.215 140.548 1.00 89.17 744 VAL A C 1
ATOM 4725 O O . VAL A 1 744 ? 109.889 175.071 141.179 1.00 89.17 744 VAL A O 1
ATOM 4729 N N . SER A 1 745 ? 112.008 175.821 141.065 1.00 92.14 745 SER A N 1
ATOM 4730 C CA . SER A 1 745 ? 111.983 176.423 142.387 1.00 92.14 745 SER A CA 1
ATOM 4731 C C . SER A 1 745 ? 112.730 177.746 142.349 1.00 92.14 745 SER A C 1
ATOM 4732 O O . SER A 1 745 ? 113.631 177.941 141.531 1.00 92.14 745 SER A O 1
ATOM 4735 N N . GLY A 1 746 ? 112.352 178.645 143.233 1.00 103.35 746 GLY A N 1
ATOM 4736 C CA . GLY A 1 746 ? 113.009 179.933 143.300 1.00 103.35 746 GLY A CA 1
ATOM 4737 C C . GLY A 1 746 ? 112.037 181.006 143.760 1.00 103.35 746 GLY A C 1
ATOM 4738 O O . GLY A 1 746 ? 111.093 180.727 144.496 1.00 103.35 746 GLY A O 1
ATOM 4739 N N . VAL A 1 747 ? 112.298 182.228 143.309 1.00 104.29 747 VAL A N 1
ATOM 4740 C CA . VAL A 1 747 ? 111.533 183.404 143.698 1.00 104.29 747 VAL A CA 1
ATOM 4741 C C . VAL A 1 747 ? 110.987 184.064 142.442 1.00 104.29 747 VAL A C 1
ATOM 4742 O O . VAL A 1 747 ? 111.705 184.214 141.448 1.00 104.29 747 VAL A O 1
ATOM 4746 N N . ALA A 1 748 ? 109.718 184.453 142.487 1.00 107.27 748 ALA A N 1
ATOM 4747 C CA . ALA A 1 748 ? 109.062 185.130 141.380 1.00 107.27 748 ALA A CA 1
ATOM 4748 C C . ALA A 1 748 ? 108.782 186.579 141.749 1.00 107.27 748 ALA A C 1
ATOM 4749 O O . ALA A 1 748 ? 108.380 186.875 142.878 1.00 107.27 748 ALA A O 1
ATOM 4751 N N . ILE A 1 749 ? 109.002 187.478 140.795 1.00 111.03 749 ILE A N 1
ATOM 4752 C CA . ILE A 1 749 ? 108.771 188.905 140.981 1.00 111.03 749 ILE A CA 1
ATOM 4753 C C . ILE A 1 749 ? 107.952 189.422 139.809 1.00 111.03 749 ILE A C 1
ATOM 4754 O O . ILE A 1 749 ? 108.227 189.088 138.652 1.00 111.03 749 ILE A O 1
ATOM 4759 N N . LYS A 1 750 ? 106.939 190.230 140.112 1.00 116.10 750 LYS A N 1
ATOM 4760 C CA . LYS A 1 750 ? 106.083 190.782 139.072 1.00 116.10 750 LYS A CA 1
ATOM 4761 C C . LYS A 1 750 ? 106.874 191.711 138.159 1.00 116.10 750 LYS A C 1
ATOM 4762 O O . LYS A 1 750 ? 107.688 192.517 138.618 1.00 116.10 750 LYS A O 1
ATOM 4768 N N . LEU A 1 751 ? 106.630 191.591 136.857 1.00 122.93 751 LEU A N 1
ATOM 4769 C CA . LEU A 1 751 ? 107.302 192.410 135.857 1.00 122.93 751 LEU A CA 1
ATOM 4770 C C . LEU A 1 751 ? 106.502 193.685 135.625 1.00 122.93 751 LEU A C 1
ATOM 4771 O O . LEU A 1 751 ? 105.317 193.625 135.278 1.00 122.93 751 LEU A O 1
ATOM 4776 N N . GLN A 1 752 ? 107.149 194.835 135.812 1.00 129.76 752 GLN A N 1
ATOM 4777 C CA . GLN A 1 752 ? 106.467 196.104 135.582 1.00 129.76 752 GLN A CA 1
ATOM 4778 C C . GLN A 1 752 ? 106.192 196.323 134.101 1.00 129.76 752 GLN A C 1
ATOM 4779 O O . GLN A 1 752 ? 105.166 196.906 133.734 1.00 129.76 752 GLN A O 1
ATOM 4785 N N . SER A 1 753 ? 107.101 195.870 133.236 1.00 129.57 753 SER A N 1
ATOM 4786 C CA . SER A 1 753 ? 106.918 196.061 131.801 1.00 129.57 753 SER A CA 1
ATOM 4787 C C . SER A 1 753 ? 105.714 195.284 131.286 1.00 129.57 753 SER A C 1
ATOM 4788 O O . SER A 1 753 ? 104.992 195.761 130.402 1.00 129.57 753 SER A O 1
ATOM 4791 N N . PHE A 1 754 ? 105.487 194.088 131.818 1.00 129.17 754 PHE A N 1
ATOM 4792 C CA . PHE A 1 754 ? 104.401 193.248 131.334 1.00 129.17 754 PHE A CA 1
ATOM 4793 C C . PHE A 1 754 ? 103.050 193.895 131.608 1.00 129.17 754 PHE A C 1
ATOM 4794 O O . PHE A 1 754 ? 102.831 194.495 132.663 1.00 129.17 754 PHE A O 1
ATOM 4802 N N . ASP A 1 755 ? 102.142 193.772 130.644 1.00 135.17 755 ASP A N 1
ATOM 4803 C CA . ASP A 1 755 ? 100.777 194.259 130.776 1.00 135.17 755 ASP A CA 1
ATOM 4804 C C . ASP A 1 755 ? 99.823 193.078 130.704 1.00 135.17 755 ASP A C 1
ATOM 4805 O O . ASP A 1 755 ? 99.926 192.248 129.796 1.00 135.17 755 ASP A O 1
ATOM 4810 N N . ARG A 1 756 ? 98.898 193.009 131.661 1.00 134.29 756 ARG A N 1
ATOM 4811 C CA . ARG A 1 756 ? 97.963 191.890 131.706 1.00 134.29 756 ARG A CA 1
ATOM 4812 C C . ARG A 1 756 ? 97.017 191.904 130.512 1.00 134.29 756 ARG A C 1
ATOM 4813 O O . ARG A 1 756 ? 96.723 190.851 129.935 1.00 134.29 756 ARG A O 1
ATOM 4821 N N . SER A 1 757 ? 96.533 193.081 130.126 1.00 135.34 757 SER A N 1
ATOM 4822 C CA . SER A 1 757 ? 95.522 193.207 129.086 1.00 135.34 757 SER A CA 1
ATOM 4823 C C . SER A 1 757 ? 96.103 193.466 127.704 1.00 135.34 757 SER A C 1
ATOM 4824 O O . SER A 1 757 ? 95.339 193.615 126.746 1.00 135.34 757 SER A O 1
ATOM 4827 N N . GLY A 1 758 ? 97.425 193.520 127.571 1.00 135.75 758 GLY A N 1
ATOM 4828 C CA . GLY A 1 758 ? 98.041 193.814 126.297 1.00 135.75 758 GLY A CA 1
ATOM 4829 C C . GLY A 1 758 ? 98.060 192.621 125.362 1.00 135.75 758 GLY A C 1
ATOM 4830 O O . GLY A 1 758 ? 97.594 191.526 125.676 1.00 135.75 758 GLY A O 1
ATOM 4831 N N . VAL A 1 759 ? 98.604 192.858 124.172 1.00 136.69 759 VAL A N 1
ATOM 4832 C CA . VAL A 1 759 ? 98.779 191.827 123.156 1.00 136.69 759 VAL A CA 1
ATOM 4833 C C . VAL A 1 759 ? 100.223 191.872 122.683 1.00 136.69 759 VAL A C 1
ATOM 4834 O O . VAL A 1 759 ? 100.744 192.947 122.367 1.00 136.69 759 VAL A O 1
ATOM 4838 N N . LEU A 1 760 ? 100.868 190.711 122.635 1.00 136.31 760 LEU A N 1
ATOM 4839 C CA . LEU A 1 760 ? 102.254 190.622 122.200 1.00 136.31 760 LEU A CA 1
ATOM 4840 C C . LEU A 1 760 ? 102.309 190.386 120.697 1.00 136.31 760 LEU A C 1
ATOM 4841 O O . LEU A 1 760 ? 101.587 189.535 120.168 1.00 136.31 760 LEU A O 1
ATOM 4846 N N . ARG A 1 761 ? 103.164 191.143 120.017 1.00 141.29 761 ARG A N 1
ATOM 4847 C CA . ARG A 1 761 ? 103.329 191.054 118.576 1.00 141.29 761 ARG A CA 1
ATOM 4848 C C . ARG A 1 761 ? 104.768 190.693 118.246 1.00 141.29 761 ARG A C 1
ATOM 4849 O O . ARG A 1 761 ? 105.704 191.107 118.937 1.00 141.29 761 ARG A O 1
ATOM 4857 N N . LEU A 1 762 ? 104.937 189.921 117.183 1.00 140.36 762 LEU A N 1
ATOM 4858 C CA . LEU A 1 762 ? 106.266 189.479 116.781 1.00 140.36 762 LEU A CA 1
ATOM 4859 C C . LEU A 1 762 ? 107.079 190.663 116.277 1.00 140.36 762 LEU A C 1
ATOM 4860 O O . LEU A 1 762 ? 106.659 191.329 115.322 1.00 140.36 762 LEU A O 1
ATOM 4865 N N . PRO A 1 763 ? 108.233 190.962 116.873 1.00 149.02 763 PRO A N 1
ATOM 4866 C CA . PRO A 1 763 ? 109.056 192.082 116.405 1.00 149.02 763 PRO A CA 1
ATOM 4867 C C . PRO A 1 763 ? 109.879 191.782 115.162 1.00 149.02 763 PRO A C 1
ATOM 4868 O O . PRO A 1 763 ? 110.753 192.581 114.817 1.00 149.02 763 PRO A O 1
ATOM 4872 N N . VAL A 1 764 ? 109.627 190.665 114.489 1.00 159.14 764 VAL A N 1
ATOM 4873 C CA . VAL A 1 764 ? 110.362 190.266 113.296 1.00 159.14 764 VAL A CA 1
ATOM 4874 C C . VAL A 1 764 ? 109.418 190.341 112.106 1.00 159.14 764 VAL A C 1
ATOM 4875 O O . VAL A 1 764 ? 108.307 189.800 112.155 1.00 159.14 764 VAL A O 1
ATOM 4879 N N . LYS A 1 765 ? 109.852 191.022 111.048 1.00 163.20 765 LYS A N 1
ATOM 4880 C CA . LYS A 1 765 ? 109.061 191.079 109.828 1.00 163.20 765 LYS A CA 1
ATOM 4881 C C . LYS A 1 765 ? 108.861 189.676 109.274 1.00 163.20 765 LYS A C 1
ATOM 4882 O O . LYS A 1 765 ? 109.816 188.907 109.136 1.00 163.20 765 LYS A O 1
ATOM 4888 N N . GLN A 1 766 ? 107.613 189.343 108.961 1.00 165.75 766 GLN A N 1
ATOM 4889 C CA . GLN A 1 766 ? 107.289 187.994 108.522 1.00 165.75 766 GLN A CA 1
ATOM 4890 C C . GLN A 1 766 ? 107.917 187.700 107.167 1.00 165.75 766 GLN A C 1
ATOM 4891 O O . GLN A 1 766 ? 108.004 188.572 106.299 1.00 165.75 766 GLN A O 1
ATOM 4897 N N . LEU A 1 767 ? 108.361 186.458 106.991 1.00 170.12 767 LEU A N 1
ATOM 4898 C CA . LEU A 1 767 ? 108.938 185.990 105.741 1.00 170.12 767 LEU A CA 1
ATOM 4899 C C . LEU A 1 767 ? 108.042 184.919 105.141 1.00 170.12 767 LEU A C 1
ATOM 4900 O O . LEU A 1 767 ? 107.519 184.060 105.859 1.00 170.12 767 LEU A O 1
ATOM 4905 N N . GLU A 1 768 ? 107.871 184.971 103.824 1.00 181.45 768 GLU A N 1
ATOM 4906 C CA . GLU A 1 768 ? 107.002 184.023 103.144 1.00 181.45 768 GLU A CA 1
ATOM 4907 C C . GLU A 1 768 ? 107.550 182.606 103.259 1.00 181.45 768 GLU A C 1
ATOM 4908 O O . GLU A 1 768 ? 108.763 182.383 103.215 1.00 181.45 768 GLU A O 1
ATOM 4914 N N . GLY A 1 769 ? 106.642 181.645 103.410 1.00 179.54 769 GLY A N 1
ATOM 4915 C CA . GLY A 1 769 ? 107.016 180.249 103.489 1.00 179.54 769 GLY A CA 1
ATOM 4916 C C . GLY A 1 769 ? 107.588 179.806 104.814 1.00 179.54 769 GLY A C 1
ATOM 4917 O O . GLY A 1 769 ? 108.111 178.690 104.900 1.00 179.54 769 GLY A O 1
ATOM 4918 N N . TYR A 1 770 ? 107.506 180.637 105.852 1.00 174.44 770 TYR A N 1
ATOM 4919 C CA . TYR A 1 770 ? 108.082 180.322 107.153 1.00 174.44 770 TYR A CA 1
ATOM 4920 C C . TYR A 1 770 ? 107.023 180.249 108.250 1.00 174.44 770 TYR A C 1
ATOM 4921 O O . TYR A 1 770 ? 107.323 180.491 109.421 1.00 174.44 770 TYR A O 1
ATOM 4930 N N . ARG A 1 771 ? 105.784 179.912 107.887 1.00 166.14 771 ARG A N 1
ATOM 4931 C CA . ARG A 1 771 ? 104.710 179.657 108.849 1.00 166.14 771 ARG A CA 1
ATOM 4932 C C . ARG A 1 771 ? 104.469 180.881 109.741 1.00 166.14 771 ARG A C 1
ATOM 4933 O O . ARG A 1 771 ? 104.816 180.917 110.924 1.00 166.14 771 ARG A O 1
ATOM 4941 N N . HIS A 1 772 ? 103.927 181.917 109.101 1.00 155.09 772 HIS A N 1
ATOM 4942 C CA . HIS A 1 772 ? 103.567 183.164 109.769 1.00 155.09 772 HIS A CA 1
ATOM 4943 C C . HIS A 1 772 ? 102.893 182.910 111.111 1.00 155.09 772 HIS A C 1
ATOM 4944 O O . HIS A 1 772 ? 101.979 182.090 111.219 1.00 155.09 772 HIS A O 1
ATOM 4951 N N . TYR A 1 773 ? 103.357 183.624 112.135 1.00 146.02 773 TYR A N 1
ATOM 4952 C CA . TYR A 1 773 ? 102.891 183.436 113.501 1.00 146.02 773 TYR A CA 1
ATOM 4953 C C . TYR A 1 773 ? 102.008 184.601 113.914 1.00 146.02 773 TYR A C 1
ATOM 4954 O O . TYR A 1 773 ? 102.473 185.751 113.920 1.00 146.02 773 TYR A O 1
ATOM 4963 N N . PRO A 1 774 ? 100.748 184.361 114.260 1.00 145.08 774 PRO A N 1
ATOM 4964 C CA . PRO A 1 774 ? 99.867 185.466 114.647 1.00 145.08 774 PRO A CA 1
ATOM 4965 C C . PRO A 1 774 ? 100.244 186.048 115.999 1.00 145.08 774 PRO A C 1
ATOM 4966 O O . PRO A 1 774 ? 100.835 185.378 116.848 1.00 145.08 774 PRO A O 1
ATOM 4970 N N . ASP A 1 775 ? 99.893 187.316 116.188 1.00 145.53 775 ASP A N 1
ATOM 4971 C CA . ASP A 1 775 ? 100.073 187.958 117.480 1.00 145.53 775 ASP A CA 1
ATOM 4972 C C . ASP A 1 775 ? 99.112 187.361 118.501 1.00 145.53 775 ASP A C 1
ATOM 4973 O O . ASP A 1 775 ? 98.026 186.885 118.161 1.00 145.53 775 ASP A O 1
ATOM 4978 N N . ILE A 1 776 ? 99.523 187.384 119.766 1.00 139.54 776 ILE A N 1
ATOM 4979 C CA . ILE A 1 776 ? 98.783 186.736 120.840 1.00 139.54 776 ILE A CA 1
ATOM 4980 C C . ILE A 1 776 ? 98.656 187.696 122.014 1.00 139.54 776 ILE A C 1
ATOM 4981 O O . ILE A 1 776 ? 99.616 188.389 122.371 1.00 139.54 776 ILE A O 1
ATOM 4986 N N . SER A 1 777 ? 97.467 187.737 122.608 1.00 133.67 777 SER A N 1
ATOM 4987 C CA . SER A 1 777 ? 97.219 188.592 123.755 1.00 133.67 777 SER A CA 1
ATOM 4988 C C . SER A 1 777 ? 97.916 188.041 124.996 1.00 133.67 777 SER A C 1
ATOM 4989 O O . SER A 1 777 ? 98.415 186.913 125.020 1.00 133.67 777 SER A O 1
ATOM 4992 N N . ASN A 1 778 ? 97.937 188.858 126.043 1.00 134.03 778 ASN A N 1
ATOM 4993 C CA . ASN A 1 778 ? 98.564 188.490 127.303 1.00 134.03 778 ASN A CA 1
ATOM 4994 C C . ASN A 1 778 ? 97.623 187.742 128.235 1.00 134.03 778 ASN A C 1
ATOM 4995 O O . ASN A 1 778 ? 98.002 187.457 129.375 1.00 134.03 778 ASN A O 1
ATOM 5000 N N . ARG A 1 779 ? 96.413 187.425 127.788 1.00 129.16 779 ARG A N 1
ATOM 5001 C CA . ARG A 1 779 ? 95.459 186.731 128.640 1.00 129.16 779 ARG A CA 1
ATOM 5002 C C . ARG A 1 779 ? 95.699 185.231 128.708 1.00 129.16 779 ARG A C 1
ATOM 5003 O O . ARG A 1 779 ? 95.039 184.554 129.502 1.00 129.16 779 ARG A O 1
ATOM 5011 N N . ASP A 1 780 ? 96.620 184.694 127.909 1.00 121.84 780 ASP A N 1
ATOM 5012 C CA . ASP A 1 780 ? 96.841 183.254 127.851 1.00 121.84 780 ASP A CA 1
ATOM 5013 C C . ASP A 1 780 ? 98.217 182.836 128.352 1.00 121.84 780 ASP A C 1
ATOM 5014 O O . ASP A 1 780 ? 98.598 181.674 128.177 1.00 121.84 780 ASP A O 1
ATOM 5019 N N . PHE A 1 781 ? 98.972 183.740 128.966 1.00 118.10 781 PHE A N 1
ATOM 5020 C CA . PHE A 1 781 ? 100.270 183.390 129.525 1.00 118.10 781 PHE A CA 1
ATOM 5021 C C . PHE A 1 781 ? 100.639 184.431 130.572 1.00 118.10 781 PHE A C 1
ATOM 5022 O O . PHE A 1 781 ? 99.914 185.403 130.794 1.00 118.10 781 PHE A O 1
ATOM 5030 N N . LEU A 1 782 ? 101.782 184.217 131.216 1.00 111.58 782 LEU A N 1
ATOM 5031 C CA . LEU A 1 782 ? 102.251 185.122 132.250 1.00 111.58 782 LEU A CA 1
ATOM 5032 C C . LEU A 1 782 ? 103.768 185.200 132.194 1.00 111.58 782 LEU A C 1
ATOM 5033 O O . LEU A 1 782 ? 104.443 184.211 131.899 1.00 111.58 782 LEU A O 1
ATOM 5038 N N . MET A 1 783 ? 104.297 186.387 132.475 1.00 117.78 783 MET A N 1
ATOM 5039 C CA . MET A 1 783 ? 105.733 186.611 132.527 1.00 117.78 783 MET A CA 1
ATOM 5040 C C . MET A 1 783 ? 106.084 187.214 133.875 1.00 117.78 783 MET A C 1
ATOM 5041 O O . MET A 1 783 ? 105.499 188.225 134.275 1.00 117.78 783 MET A O 1
ATOM 5046 N N . VAL A 1 784 ? 107.034 186.601 134.573 1.00 107.08 784 VAL A N 1
ATOM 5047 C CA . VAL A 1 784 ? 107.450 187.063 135.890 1.00 107.08 784 VAL A CA 1
ATOM 5048 C C . VAL A 1 784 ? 108.968 187.074 135.951 1.00 107.08 784 VAL A C 1
ATOM 5049 O O . VAL A 1 784 ? 109.631 186.179 135.417 1.00 107.08 784 VAL A O 1
ATOM 5053 N N . GLU A 1 785 ? 109.521 188.107 136.578 1.00 114.32 785 GLU A N 1
ATOM 5054 C CA . GLU A 1 785 ? 110.946 188.114 136.863 1.00 114.32 785 GLU A CA 1
ATOM 5055 C C . GLU A 1 785 ? 111.274 186.959 137.794 1.00 114.32 785 GLU A C 1
ATOM 5056 O O . GLU A 1 785 ? 110.592 186.744 138.798 1.00 114.32 785 GLU A O 1
ATOM 5062 N N . PHE A 1 786 ? 112.320 186.214 137.460 1.00 96.78 786 PHE A N 1
ATOM 5063 C CA . PHE A 1 786 ? 112.642 184.977 138.151 1.00 96.78 786 PHE A CA 1
ATOM 5064 C C . PHE A 1 786 ? 113.990 185.088 138.844 1.00 96.78 786 PHE A C 1
ATOM 5065 O O . PHE A 1 786 ? 114.920 185.706 138.321 1.00 96.78 786 PHE A O 1
ATOM 5073 N N . LYS A 1 787 ? 114.086 184.486 140.024 1.00 99.44 787 LYS A N 1
ATOM 5074 C CA . LYS A 1 787 ? 115.332 184.417 140.768 1.00 99.44 787 LYS A CA 1
ATOM 5075 C C . LYS A 1 787 ? 115.502 183.009 141.309 1.00 99.44 787 LYS A C 1
ATOM 5076 O O . LYS A 1 787 ? 114.523 182.292 141.530 1.00 99.44 787 LYS A O 1
ATOM 5082 N N . GLN A 1 788 ? 116.751 182.619 141.523 1.00 92.54 788 GLN A N 1
ATOM 5083 C CA . GLN A 1 788 ? 117.046 181.302 142.056 1.00 92.54 788 GLN A CA 1
ATOM 5084 C C . GLN A 1 788 ? 117.163 181.353 143.574 1.00 92.54 788 GLN A C 1
ATOM 5085 O O . GLN A 1 788 ? 117.154 182.418 144.193 1.00 92.54 788 GLN A O 1
ATOM 5091 N N . LEU A 1 789 ? 117.278 180.173 144.174 1.00 91.44 789 LEU A N 1
ATOM 5092 C CA . LEU A 1 789 ? 117.495 180.080 145.602 1.00 91.44 789 LEU A CA 1
ATOM 5093 C C . LEU A 1 789 ? 118.873 180.631 145.955 1.00 91.44 789 LEU A C 1
ATOM 5094 O O . LEU A 1 789 ? 119.771 180.664 145.112 1.00 91.44 789 LEU A O 1
ATOM 5099 N N . PRO A 1 790 ? 119.059 181.090 147.191 1.00 87.11 790 PRO A N 1
ATOM 5100 C CA . PRO A 1 790 ? 120.353 181.665 147.571 1.00 87.11 790 PRO A CA 1
ATOM 5101 C C . PRO A 1 790 ? 121.481 180.659 147.414 1.00 87.11 790 PRO A C 1
ATOM 5102 O O . PRO A 1 790 ? 121.298 179.453 147.591 1.00 87.11 790 PRO A O 1
ATOM 5106 N N . LYS A 1 791 ? 122.655 181.174 147.057 1.00 89.73 791 LYS A N 1
ATOM 5107 C CA . LYS A 1 791 ? 123.815 180.321 146.839 1.00 89.73 791 LYS A CA 1
ATOM 5108 C C . LYS A 1 791 ? 124.153 179.538 148.099 1.00 89.73 791 LYS A C 1
ATOM 5109 O O . LYS A 1 791 ? 124.157 180.079 149.207 1.00 89.73 791 LYS A O 1
ATOM 5115 N N . SER A 1 792 ? 124.440 178.254 147.922 1.00 95.99 792 SER A N 1
ATOM 5116 C CA . SER A 1 792 ? 124.803 177.376 149.020 1.00 95.99 792 SER A CA 1
ATOM 5117 C C . SER A 1 792 ? 126.041 176.579 148.644 1.00 95.99 792 SER A C 1
ATOM 5118 O O . SER A 1 792 ? 126.286 176.301 147.468 1.00 95.99 792 SER A O 1
ATOM 5121 N N . HIS A 1 793 ? 126.819 176.209 149.657 1.00 97.25 793 HIS A N 1
ATOM 5122 C CA . HIS A 1 793 ? 128.011 175.407 149.427 1.00 97.25 793 HIS A CA 1
ATOM 5123 C C . HIS A 1 793 ? 127.609 173.984 149.071 1.00 97.25 793 HIS A C 1
ATOM 5124 O O . HIS A 1 793 ? 127.418 173.145 149.955 1.00 97.25 793 HIS A O 1
ATOM 5131 N N . ALA A 1 794 ? 127.477 173.705 147.778 1.00 83.69 794 ALA A N 1
ATOM 5132 C CA . ALA A 1 794 ? 126.990 172.407 147.341 1.00 83.69 794 ALA A CA 1
ATOM 5133 C C . ALA A 1 794 ? 128.044 171.331 147.551 1.00 83.69 794 ALA A C 1
ATOM 5134 O O . ALA A 1 794 ? 129.219 171.519 147.229 1.00 83.69 794 ALA A O 1
ATOM 5136 N N . LYS A 1 795 ? 127.613 170.198 148.090 1.00 89.64 795 LYS A N 1
ATOM 5137 C CA . LYS A 1 795 ? 128.481 169.046 148.260 1.00 89.64 795 LYS A CA 1
ATOM 5138 C C . LYS A 1 795 ? 128.430 168.202 146.990 1.00 89.64 795 LYS A C 1
ATOM 5139 O O . LYS A 1 795 ? 127.884 168.619 145.966 1.00 89.64 795 LYS A O 1
ATOM 5145 N N . SER A 1 796 ? 128.996 166.998 147.039 1.00 87.72 796 SER A N 1
ATOM 5146 C CA . SER A 1 796 ? 129.018 166.114 145.874 1.00 87.72 796 SER A CA 1
ATOM 5147 C C . SER A 1 796 ? 128.821 164.675 146.343 1.00 87.72 796 SER A C 1
ATOM 5148 O O . SER A 1 796 ? 129.787 163.967 146.633 1.00 87.72 796 SER A O 1
ATOM 5151 N N . MET A 1 797 ? 127.563 164.252 146.401 1.00 83.76 797 MET A N 1
ATOM 5152 C CA . MET A 1 797 ? 127.215 162.853 146.591 1.00 83.76 797 MET A CA 1
ATOM 5153 C C . MET A 1 797 ? 125.763 162.665 146.191 1.00 83.76 797 MET A C 1
ATOM 5154 O O . MET A 1 797 ? 124.966 163.604 146.242 1.00 83.76 797 MET A O 1
ATOM 5159 N N . ILE A 1 798 ? 125.434 161.439 145.780 1.00 79.25 798 ILE A N 1
ATOM 5160 C CA . ILE A 1 798 ? 124.113 161.180 145.230 1.00 79.25 798 ILE A CA 1
ATOM 5161 C C . ILE A 1 798 ? 123.050 161.376 146.304 1.00 79.25 798 ILE A C 1
ATOM 5162 O O . ILE A 1 798 ? 123.306 161.230 147.505 1.00 79.25 798 ILE A O 1
ATOM 5167 N N . LEU A 1 799 ? 121.848 161.728 145.863 1.00 77.40 799 LEU A N 1
ATOM 5168 C CA . LEU A 1 799 ? 120.761 162.026 146.775 1.00 77.40 799 LEU A CA 1
ATOM 5169 C C . LEU A 1 799 ? 120.069 160.747 147.230 1.00 77.40 799 LEU A C 1
ATOM 5170 O O . LEU A 1 799 ? 120.273 159.663 146.682 1.00 77.40 799 LEU A O 1
ATOM 5175 N N . SER A 1 800 ? 119.239 160.889 148.255 1.00 81.14 800 SER A N 1
ATOM 5176 C CA . SER A 1 800 ? 118.466 159.774 148.769 1.00 81.14 800 SER A CA 1
ATOM 5177 C C . SER A 1 800 ? 117.302 159.454 147.840 1.00 81.14 800 SER A C 1
ATOM 5178 O O . SER A 1 800 ? 116.824 160.299 147.081 1.00 81.14 800 SER A O 1
ATOM 5181 N N . GLY A 1 801 ? 116.845 158.208 147.908 1.00 84.47 801 GLY A N 1
ATOM 5182 C CA . GLY A 1 801 ? 115.698 157.786 147.134 1.00 84.47 801 GLY A CA 1
ATOM 5183 C C . GLY A 1 801 ? 115.960 157.564 145.665 1.00 84.47 801 GLY A C 1
ATOM 5184 O O . GLY A 1 801 ? 115.005 157.371 144.905 1.00 84.47 801 GLY A O 1
ATOM 5185 N N . LEU A 1 802 ? 117.216 157.583 145.238 1.00 76.69 802 LEU A N 1
ATOM 5186 C CA . LEU A 1 802 ? 117.527 157.412 143.829 1.00 76.69 802 LEU A CA 1
ATOM 5187 C C . LEU A 1 802 ? 117.363 155.958 143.412 1.00 76.69 802 LEU A C 1
ATOM 5188 O O . LEU A 1 802 ? 117.718 155.039 144.152 1.00 76.69 802 LEU A O 1
ATOM 5193 N N . ILE A 1 803 ? 116.829 155.754 142.216 1.00 78.81 803 ILE A N 1
ATOM 5194 C CA . ILE A 1 803 ? 116.633 154.427 141.643 1.00 78.81 803 ILE A CA 1
ATOM 5195 C C . ILE A 1 803 ? 117.605 154.269 140.481 1.00 78.81 803 ILE A C 1
ATOM 5196 O O . ILE A 1 803 ? 117.513 155.018 139.500 1.00 78.81 803 ILE A O 1
ATOM 5201 N N . PRO A 1 804 ? 118.543 153.332 140.543 1.00 84.70 804 PRO A N 1
ATOM 5202 C CA . PRO A 1 804 ? 119.476 153.153 139.430 1.00 84.70 804 PRO A CA 1
ATOM 5203 C C . PRO A 1 804 ? 118.784 152.563 138.216 1.00 84.70 804 PRO A C 1
ATOM 5204 O O . PRO A 1 804 ? 117.787 151.847 138.324 1.00 84.70 804 PRO A O 1
ATOM 5208 N N . HIS A 1 805 ? 119.331 152.871 137.046 1.00 93.44 805 HIS A N 1
ATOM 5209 C CA . HIS A 1 805 ? 118.820 152.301 135.813 1.00 93.44 805 HIS A CA 1
ATOM 5210 C C . HIS A 1 805 ? 119.316 150.868 135.654 1.00 93.44 805 HIS A C 1
ATOM 5211 O O . HIS A 1 805 ? 120.190 150.398 136.384 1.00 93.44 805 HIS A O 1
ATOM 5218 N N . LEU A 1 806 ? 118.741 150.166 134.684 1.00 102.33 806 LEU A N 1
ATOM 5219 C CA . LEU A 1 806 ? 119.146 148.793 134.429 1.00 102.33 806 LEU A CA 1
ATOM 5220 C C . LEU A 1 806 ? 120.524 148.789 133.778 1.00 102.33 806 LEU A C 1
ATOM 5221 O O . LEU A 1 806 ? 120.779 149.552 132.841 1.00 102.33 806 LEU A O 1
ATOM 5226 N N . ARG A 1 807 ? 121.413 147.936 134.278 1.00 112.50 807 ARG A N 1
ATOM 5227 C CA . ARG A 1 807 ? 122.805 147.964 133.848 1.00 112.50 807 ARG A CA 1
ATOM 5228 C C . ARG A 1 807 ? 122.945 147.546 132.390 1.00 112.50 807 ARG A C 1
ATOM 5229 O O . ARG A 1 807 ? 122.322 146.582 131.939 1.00 112.50 807 ARG A O 1
ATOM 5237 N N . ARG A 1 808 ? 123.781 148.276 131.653 1.00 110.69 808 ARG A N 1
ATOM 5238 C CA . ARG A 1 808 ? 123.992 148.020 130.235 1.00 110.69 808 ARG A CA 1
ATOM 5239 C C . ARG A 1 808 ? 125.172 147.106 129.947 1.00 110.69 808 ARG A C 1
ATOM 5240 O O . ARG A 1 808 ? 125.361 146.719 128.790 1.00 110.69 808 ARG A O 1
ATOM 5248 N N . LEU A 1 809 ? 125.965 146.753 130.951 1.00 108.80 809 LEU A N 1
ATOM 5249 C CA . LEU A 1 809 ? 127.169 145.959 130.760 1.00 108.80 809 LEU A CA 1
ATOM 5250 C C . LEU A 1 809 ? 127.005 144.618 131.456 1.00 108.80 809 LEU A C 1
ATOM 5251 O O . LEU A 1 809 ? 126.637 144.568 132.634 1.00 108.80 809 LEU A O 1
ATOM 5256 N N . THR A 1 810 ? 127.280 143.532 130.730 1.00 126.73 810 THR A N 1
ATOM 5257 C CA . THR A 1 810 ? 127.188 142.181 131.285 1.00 126.73 810 THR A CA 1
ATOM 5258 C C . THR A 1 810 ? 128.525 141.478 131.075 1.00 126.73 810 THR A C 1
ATOM 5259 O O . THR A 1 810 ? 128.695 140.719 130.120 1.00 126.73 810 THR A O 1
ATOM 5263 N N . GLN A 1 811 ? 129.473 141.744 131.972 1.00 120.32 811 GLN A N 1
ATOM 5264 C CA . GLN A 1 811 ? 130.677 140.936 132.141 1.00 120.32 811 GLN A CA 1
ATOM 5265 C C . GLN A 1 811 ? 131.557 140.887 130.894 1.00 120.32 811 GLN A C 1
ATOM 5266 O O . GLN A 1 811 ? 132.638 140.292 130.919 1.00 120.32 811 GLN A O 1
ATOM 5272 N N . GLU A 1 812 ? 131.131 141.524 129.805 1.00 123.63 812 GLU A N 1
ATOM 5273 C CA . GLU A 1 812 ? 131.900 141.506 128.567 1.00 123.63 812 GLU A CA 1
ATOM 5274 C C . GLU A 1 812 ? 132.772 142.748 128.445 1.00 123.63 812 GLU A C 1
ATOM 5275 O O . GLU A 1 812 ? 133.995 142.646 128.321 1.00 123.63 812 GLU A O 1
ATOM 5281 N N . ASP A 1 813 ? 132.158 143.928 128.484 1.00 123.23 813 ASP A N 1
ATOM 5282 C CA . ASP A 1 813 ? 132.943 145.148 128.566 1.00 123.23 813 ASP A CA 1
ATOM 5283 C C . ASP A 1 813 ? 133.609 145.294 129.923 1.00 123.23 813 ASP A C 1
ATOM 5284 O O . ASP A 1 813 ? 134.569 146.060 130.048 1.00 123.23 813 ASP A O 1
ATOM 5289 N N . LYS A 1 814 ? 133.122 144.576 130.935 1.00 113.93 814 LYS A N 1
ATOM 5290 C CA . LYS A 1 814 ? 133.797 144.566 132.226 1.00 113.93 814 LYS A CA 1
ATOM 5291 C C . LYS A 1 814 ? 135.216 144.034 132.084 1.00 113.93 814 LYS A C 1
ATOM 5292 O O . LYS A 1 814 ? 136.166 144.606 132.629 1.00 113.93 814 LYS A O 1
ATOM 5298 N N . ASP A 1 815 ? 135.378 142.940 131.343 1.00 116.62 815 ASP A N 1
ATOM 5299 C CA . ASP A 1 815 ? 136.714 142.423 131.079 1.00 116.62 815 ASP A CA 1
ATOM 5300 C C . ASP A 1 815 ? 137.458 143.310 130.092 1.00 116.62 815 ASP A C 1
ATOM 5301 O O . ASP A 1 815 ? 138.635 143.628 130.292 1.00 116.62 815 ASP A O 1
ATOM 5306 N N . SER A 1 816 ? 136.779 143.734 129.026 1.00 110.20 816 SER A N 1
ATOM 5307 C CA . SER A 1 816 ? 137.449 144.468 127.961 1.00 110.20 816 SER A CA 1
ATOM 5308 C C . SER A 1 816 ? 137.976 145.816 128.426 1.00 110.20 816 SER A C 1
ATOM 5309 O O . SER A 1 816 ? 138.811 146.411 127.738 1.00 110.20 816 SER A O 1
ATOM 5312 N N . ILE A 1 817 ? 137.510 146.318 129.567 1.00 104.69 817 ILE A N 1
ATOM 5313 C CA . ILE A 1 817 ? 138.045 147.560 130.107 1.00 104.69 817 ILE A CA 1
ATOM 5314 C C . ILE A 1 817 ? 139.086 147.311 131.192 1.00 104.69 817 ILE A C 1
ATOM 5315 O O . ILE A 1 817 ? 139.966 148.161 131.396 1.00 104.69 817 ILE A O 1
ATOM 5320 N N . LEU A 1 818 ? 139.027 146.172 131.881 1.00 109.53 818 LEU A N 1
ATOM 5321 C CA . LEU A 1 818 ? 140.034 145.867 132.888 1.00 109.53 818 LEU A CA 1
ATOM 5322 C C . LEU A 1 818 ? 141.359 145.468 132.254 1.00 109.53 818 LEU A C 1
ATOM 5323 O O . LEU A 1 818 ? 142.426 145.822 132.765 1.00 109.53 818 LEU A O 1
ATOM 5328 N N . TYR A 1 819 ? 141.312 144.731 131.146 1.00 110.14 819 TYR A N 1
ATOM 5329 C CA . TYR A 1 819 ? 142.513 144.190 130.527 1.00 110.14 819 TYR A CA 1
ATOM 5330 C C . TYR A 1 819 ? 142.682 144.622 129.078 1.00 110.14 819 TYR A C 1
ATOM 5331 O O . TYR A 1 819 ? 143.571 144.106 128.392 1.00 110.14 819 TYR A O 1
ATOM 5340 N N . GLY A 1 820 ? 141.851 145.541 128.588 1.00 136.91 820 GLY A N 1
ATOM 5341 C CA . GLY A 1 820 ? 141.930 145.911 127.184 1.00 136.91 820 GLY A CA 1
ATOM 5342 C C . GLY A 1 820 ? 143.246 146.571 126.824 1.00 136.91 820 GLY A C 1
ATOM 5343 O O . GLY A 1 820 ? 143.875 146.226 125.821 1.00 136.91 820 GLY A O 1
ATOM 5344 N N . GLY A 1 821 ? 143.680 147.529 127.636 1.00 157.30 821 GLY A N 1
ATOM 5345 C CA . GLY A 1 821 ? 144.931 148.213 127.380 1.00 157.30 821 GLY A CA 1
ATOM 5346 C C . GLY A 1 821 ? 144.849 149.181 126.219 1.00 157.30 821 GLY A C 1
ATOM 5347 O O . GLY A 1 821 ? 144.919 150.399 126.409 1.00 157.30 821 GLY A O 1
ATOM 5348 N N . THR A 1 822 ? 144.699 148.648 125.006 1.00 169.50 822 THR A N 1
ATOM 5349 C CA . THR A 1 822 ? 144.582 149.461 123.795 1.00 169.50 822 THR A CA 1
ATOM 5350 C C . THR A 1 822 ? 143.505 148.832 122.917 1.00 169.50 822 THR A C 1
ATOM 5351 O O . THR A 1 822 ? 143.749 147.820 122.254 1.00 169.50 822 THR A O 1
ATOM 5355 N N . ASN A 1 823 ? 142.318 149.436 122.914 1.00 175.49 823 ASN A N 1
ATOM 5356 C CA . ASN A 1 823 ? 141.183 148.975 122.113 1.00 175.49 823 ASN A CA 1
ATOM 5357 C C . ASN A 1 823 ? 140.651 150.182 121.347 1.00 175.49 823 ASN A C 1
ATOM 5358 O O . ASN A 1 823 ? 139.768 150.896 121.828 1.00 175.49 823 ASN A O 1
ATOM 5363 N N . PHE A 1 824 ? 141.192 150.406 120.152 1.00 166.26 824 PHE A N 1
ATOM 5364 C CA . PHE A 1 824 ? 140.839 151.547 119.313 1.00 166.26 824 PHE A CA 1
ATOM 5365 C C . PHE A 1 824 ? 140.584 151.093 117.882 1.00 166.26 824 PHE A C 1
ATOM 5366 O O . PHE A 1 824 ? 141.098 151.662 116.917 1.00 166.26 824 PHE A O 1
ATOM 5374 N N . TYR A 1 825 ? 139.777 150.048 117.732 1.00 171.30 825 TYR A N 1
ATOM 5375 C CA . TYR A 1 825 ? 139.470 149.503 116.415 1.00 171.30 825 TYR A CA 1
ATOM 5376 C C . TYR A 1 825 ? 137.982 149.200 116.276 1.00 171.30 825 TYR A C 1
ATOM 5377 O O . TYR A 1 825 ? 137.389 149.427 115.221 1.00 171.30 825 TYR A O 1
ATOM 5386 N N . GLU A 1 834 ? 123.569 152.059 115.353 1.00 176.53 834 GLU A N 1
ATOM 5387 C CA . GLU A 1 834 ? 123.248 150.912 114.512 1.00 176.53 834 GLU A CA 1
ATOM 5388 C C . GLU A 1 834 ? 122.710 149.762 115.353 1.00 176.53 834 GLU A C 1
ATOM 5389 O O . GLU A 1 834 ? 122.169 148.790 114.826 1.00 176.53 834 GLU A O 1
ATOM 5395 N N . ASN A 1 835 ? 122.865 149.884 116.668 1.00 173.81 835 ASN A N 1
ATOM 5396 C CA . ASN A 1 835 ? 122.446 148.844 117.597 1.00 173.81 835 ASN A CA 1
ATOM 5397 C C . ASN A 1 835 ? 120.964 149.014 117.928 1.00 173.81 835 ASN A C 1
ATOM 5398 O O . ASN A 1 835 ? 120.238 149.776 117.283 1.00 173.81 835 ASN A O 1
ATOM 5403 N N . ALA A 1 836 ? 120.499 148.295 118.946 1.00 160.74 836 ALA A N 1
ATOM 5404 C CA . ALA A 1 836 ? 119.091 148.295 119.313 1.00 160.74 836 ALA A CA 1
ATOM 5405 C C . ALA A 1 836 ? 118.672 149.668 119.842 1.00 160.74 836 ALA A C 1
ATOM 5406 O O . ALA A 1 836 ? 119.456 150.619 119.894 1.00 160.74 836 ALA A O 1
ATOM 5408 N N . ASP A 1 837 ? 117.395 149.770 120.218 1.00 152.11 837 ASP A N 1
ATOM 5409 C CA . ASP A 1 837 ? 116.871 151.032 120.732 1.00 152.11 837 ASP A CA 1
ATOM 5410 C C . ASP A 1 837 ? 117.557 151.431 122.033 1.00 152.11 837 ASP A C 1
ATOM 5411 O O . ASP A 1 837 ? 117.938 152.594 122.211 1.00 152.11 837 ASP A O 1
ATOM 5416 N N . PHE A 1 838 ? 117.721 150.480 122.951 1.00 145.54 838 PHE A N 1
ATOM 5417 C CA . PHE A 1 838 ? 118.317 150.716 124.262 1.00 145.54 838 PHE A CA 1
ATOM 5418 C C . PHE A 1 838 ? 117.596 151.809 125.042 1.00 145.54 838 PHE A C 1
ATOM 5419 O O . PHE A 1 838 ? 118.212 152.500 125.858 1.00 145.54 838 PHE A O 1
ATOM 5427 N N . LYS A 1 839 ? 116.295 151.989 124.808 1.00 130.59 839 LYS A N 1
ATOM 5428 C CA . LYS A 1 839 ? 115.552 152.985 125.571 1.00 130.59 839 LYS A CA 1
ATOM 5429 C C . LYS A 1 839 ? 115.250 152.497 126.981 1.00 130.59 839 LYS A C 1
ATOM 5430 O O . LYS A 1 839 ? 115.112 153.312 127.900 1.00 130.59 839 LYS A O 1
ATOM 5436 N N . GLN A 1 840 ? 115.148 151.182 127.174 1.00 132.44 840 GLN A N 1
ATOM 5437 C CA . GLN A 1 840 ? 114.859 150.634 128.492 1.00 132.44 840 GLN A CA 1
ATOM 5438 C C . GLN A 1 840 ? 116.015 150.801 129.464 1.00 132.44 840 GLN A C 1
ATOM 5439 O O . GLN A 1 840 ? 115.829 150.579 130.664 1.00 132.44 840 GLN A O 1
ATOM 5445 N N . TYR A 1 841 ? 117.193 151.182 128.981 1.00 127.05 841 TYR A N 1
ATOM 5446 C CA . TYR A 1 841 ? 118.360 151.380 129.825 1.00 127.05 841 TYR A CA 1
ATOM 5447 C C . TYR A 1 841 ? 118.544 152.830 130.246 1.00 127.05 841 TYR A C 1
ATOM 5448 O O . TYR A 1 841 ? 119.585 153.168 130.817 1.00 127.05 841 TYR A O 1
ATOM 5457 N N . ILE A 1 842 ? 117.569 153.691 129.978 1.00 111.63 842 ILE A N 1
ATOM 5458 C CA . ILE A 1 842 ? 117.662 155.113 130.282 1.00 111.63 842 ILE A CA 1
ATOM 5459 C C . ILE A 1 842 ? 116.900 155.462 131.555 1.00 111.63 842 ILE A C 1
ATOM 5460 O O . ILE A 1 842 ? 117.443 156.094 132.461 1.00 111.63 842 ILE A O 1
ATOM 5465 N N . GLY A 1 843 ? 115.639 155.056 131.640 1.00 103.48 843 GLY A N 1
ATOM 5466 C CA . GLY A 1 843 ? 114.819 155.376 132.780 1.00 103.48 843 GLY A CA 1
ATOM 5467 C C . GLY A 1 843 ? 115.227 154.610 134.020 1.00 103.48 843 GLY A C 1
ATOM 5468 O O . GLY A 1 843 ? 115.968 153.626 133.959 1.00 103.48 843 GLY A O 1
ATOM 5469 N N . PRO A 1 844 ? 114.747 155.054 135.175 1.00 93.62 844 PRO A N 1
ATOM 5470 C CA . PRO A 1 844 ? 115.045 154.338 136.420 1.00 93.62 844 PRO A CA 1
ATOM 5471 C C . PRO A 1 844 ? 114.303 153.017 136.520 1.00 93.62 844 PRO A C 1
ATOM 5472 O O . PRO A 1 844 ? 113.237 152.942 137.136 1.00 93.62 844 PRO A O 1
ATOM 5476 N N . HIS A 1 845 ? 114.856 151.974 135.905 1.00 106.11 845 HIS A N 1
ATOM 5477 C CA . HIS A 1 845 ? 114.228 150.660 135.948 1.00 106.11 845 HIS A CA 1
ATOM 5478 C C . HIS A 1 845 ? 114.091 150.178 137.385 1.00 106.11 845 HIS A C 1
ATOM 5479 O O . HIS A 1 845 ? 114.980 150.382 138.216 1.00 106.11 845 HIS A O 1
ATOM 5486 N N . GLY A 1 846 ? 112.966 149.533 137.675 1.00 101.75 846 GLY A N 1
ATOM 5487 C CA . GLY A 1 846 ? 112.675 149.092 139.021 1.00 101.75 846 GLY A CA 1
ATOM 5488 C C . GLY A 1 846 ? 112.116 150.213 139.874 1.00 101.75 846 GLY A C 1
ATOM 5489 O O . GLY A 1 846 ? 111.934 151.350 139.437 1.00 101.75 846 GLY A O 1
ATOM 5490 N N . LYS A 1 847 ? 111.840 149.873 141.132 1.00 99.60 847 LYS A N 1
ATOM 5491 C CA . LYS A 1 847 ? 111.288 150.830 142.078 1.00 99.60 847 LYS A CA 1
ATOM 5492 C C . LYS A 1 847 ? 112.026 150.882 143.405 1.00 99.60 847 LYS A C 1
ATOM 5493 O O . LYS A 1 847 ? 111.819 151.836 144.163 1.00 99.60 847 LYS A O 1
ATOM 5499 N N . SER A 1 848 ? 112.868 149.903 143.714 1.00 97.65 848 SER A N 1
ATOM 5500 C CA . SER A 1 848 ? 113.585 149.895 144.978 1.00 97.65 848 SER A CA 1
ATOM 5501 C C . SER A 1 848 ? 114.798 150.811 144.918 1.00 97.65 848 SER A C 1
ATOM 5502 O O . SER A 1 848 ? 115.514 150.854 143.915 1.00 97.65 848 SER A O 1
ATOM 5505 N N . GLN A 1 849 ? 115.023 151.549 146.005 1.00 95.95 849 GLN A N 1
ATOM 5506 C CA . GLN A 1 849 ? 116.230 152.359 146.102 1.00 95.95 849 GLN A CA 1
ATOM 5507 C C . GLN A 1 849 ? 117.477 151.490 146.139 1.00 95.95 849 GLN A C 1
ATOM 5508 O O . GLN A 1 849 ? 118.526 151.888 145.622 1.00 95.95 849 GLN A O 1
ATOM 5514 N N . TYR A 1 850 ? 117.381 150.308 146.731 1.00 96.23 850 TYR A N 1
ATOM 5515 C CA . TYR A 1 850 ? 118.483 149.368 146.848 1.00 96.23 850 TYR A CA 1
ATOM 5516 C C . TYR A 1 850 ? 118.266 148.207 145.887 1.00 96.23 850 TYR A C 1
ATOM 5517 O O . TYR A 1 850 ? 117.243 148.117 145.204 1.00 96.23 850 TYR A O 1
ATOM 5526 N N . LEU A 1 851 ? 119.242 147.307 145.838 1.00 106.14 851 LEU A N 1
ATOM 5527 C CA . LEU A 1 851 ? 119.156 146.206 144.899 1.00 106.14 851 LEU A CA 1
ATOM 5528 C C . LEU A 1 851 ? 119.302 144.872 145.619 1.00 106.14 851 LEU A C 1
ATOM 5529 O O . LEU A 1 851 ? 120.015 144.777 146.622 1.00 106.14 851 LEU A O 1
ATOM 5534 N N . PRO A 1 852 ? 118.630 143.827 145.137 1.00 117.57 852 PRO A N 1
ATOM 5535 C CA . PRO A 1 852 ? 118.732 142.521 145.796 1.00 117.57 852 PRO A CA 1
ATOM 5536 C C . PRO A 1 852 ? 120.153 141.989 145.740 1.00 117.57 852 PRO A C 1
ATOM 5537 O O . PRO A 1 852 ? 120.863 142.165 144.748 1.00 117.57 852 PRO A O 1
ATOM 5541 N N . ARG A 1 853 ? 120.565 141.326 146.817 1.00 121.08 853 ARG A N 1
ATOM 5542 C CA . ARG A 1 853 ? 121.921 140.808 146.903 1.00 121.08 853 ARG A CA 1
ATOM 5543 C C . ARG A 1 853 ? 122.006 139.795 148.034 1.00 121.08 853 ARG A C 1
ATOM 5544 O O . ARG A 1 853 ? 121.552 140.062 149.148 1.00 121.08 853 ARG A O 1
ATOM 5552 N N . GLN A 1 854 ? 122.573 138.630 147.725 1.00 135.38 854 GLN A N 1
ATOM 5553 C CA . GLN A 1 854 ? 122.984 137.638 148.713 1.00 135.38 854 GLN A CA 1
ATOM 5554 C C . GLN A 1 854 ? 121.875 137.268 149.694 1.00 135.38 854 GLN A C 1
ATOM 5555 O O . GLN A 1 854 ? 121.029 136.422 149.390 1.00 135.38 854 GLN A O 1
ATOM 5561 N N . GLY A 1 855 ? 121.874 137.890 150.872 1.00 126.15 855 GLY A N 1
ATOM 5562 C CA . GLY A 1 855 ? 121.021 137.447 151.958 1.00 126.15 855 GLY A CA 1
ATOM 5563 C C . GLY A 1 855 ? 119.717 138.199 152.105 1.00 126.15 855 GLY A C 1
ATOM 5564 O O . GLY A 1 855 ? 119.064 138.114 153.149 1.00 126.15 855 GLY A O 1
ATOM 5565 N N . GLY A 1 856 ? 119.325 138.942 151.076 1.00 129.19 856 GLY A N 1
ATOM 5566 C CA . GLY A 1 856 ? 118.056 139.639 151.122 1.00 129.19 856 GLY A CA 1
ATOM 5567 C C . GLY A 1 856 ? 116.882 138.679 151.113 1.00 129.19 856 GLY A C 1
ATOM 5568 O O . GLY A 1 856 ? 116.898 137.640 150.452 1.00 129.19 856 GLY A O 1
ATOM 5569 N N . TYR A 1 857 ? 115.844 139.038 151.871 1.00 128.53 857 TYR A N 1
ATOM 5570 C CA . TYR A 1 857 ? 114.641 138.215 151.912 1.00 128.53 857 TYR A CA 1
ATOM 5571 C C . TYR A 1 857 ? 114.011 138.102 150.533 1.00 128.53 857 TYR A C 1
ATOM 5572 O O . TYR A 1 857 ? 113.660 137.005 150.085 1.00 128.53 857 TYR A O 1
ATOM 5581 N N . LYS A 1 858 ? 113.861 139.232 149.844 1.00 129.66 858 LYS A N 1
ATOM 5582 C CA . LYS A 1 858 ? 113.371 139.194 148.473 1.00 129.66 858 LYS A CA 1
ATOM 5583 C C . LYS A 1 858 ? 114.329 138.422 147.580 1.00 129.66 858 LYS A C 1
ATOM 5584 O O . LYS A 1 858 ? 113.902 137.634 146.729 1.00 129.66 858 LYS A O 1
ATOM 5590 N N . ALA A 1 859 ? 115.634 138.633 147.766 1.00 129.77 859 ALA A N 1
ATOM 5591 C CA . ALA A 1 859 ? 116.620 137.906 146.976 1.00 129.77 859 ALA A CA 1
ATOM 5592 C C . ALA A 1 859 ? 116.528 136.409 147.228 1.00 129.77 859 ALA A C 1
ATOM 5593 O O . ALA A 1 859 ? 116.574 135.610 146.286 1.00 129.77 859 ALA A O 1
ATOM 5595 N N . PHE A 1 860 ? 116.382 136.011 148.493 1.00 134.47 860 PHE A N 1
ATOM 5596 C CA . PHE A 1 860 ? 116.269 134.592 148.805 1.00 134.47 860 PHE A CA 1
ATOM 5597 C C . PHE A 1 860 ? 115.038 133.985 148.149 1.00 134.47 860 PHE A C 1
ATOM 5598 O O . PHE A 1 860 ? 115.088 132.862 147.635 1.00 134.47 860 PHE A O 1
ATOM 5606 N N . ILE A 1 861 ? 113.922 134.713 148.162 1.00 135.38 861 ILE A N 1
ATOM 5607 C CA . ILE A 1 861 ? 112.738 134.255 147.444 1.00 135.38 861 ILE A CA 1
ATOM 5608 C C . ILE A 1 861 ? 113.020 134.188 145.951 1.00 135.38 861 ILE A C 1
ATOM 5609 O O . ILE A 1 861 ? 112.631 133.230 145.271 1.00 135.38 861 ILE A O 1
ATOM 5614 N N . GLN A 1 862 ? 113.702 135.203 145.417 1.00 138.26 862 GLN A N 1
ATOM 5615 C CA . GLN A 1 862 ? 113.963 135.247 143.982 1.00 138.26 862 GLN A CA 1
ATOM 5616 C C . GLN A 1 862 ? 114.874 134.109 143.539 1.00 138.26 862 GLN A C 1
ATOM 5617 O O . GLN A 1 862 ? 114.625 133.479 142.505 1.00 138.26 862 GLN A O 1
ATOM 5623 N N . ILE A 1 863 ? 115.934 133.832 144.301 1.00 138.63 863 ILE A N 1
ATOM 5624 C CA . ILE A 1 863 ? 116.884 132.797 143.895 1.00 138.63 863 ILE A CA 1
ATOM 5625 C C . ILE A 1 863 ? 116.207 131.433 143.878 1.00 138.63 863 ILE A C 1
ATOM 5626 O O . ILE A 1 863 ? 116.361 130.655 142.929 1.00 138.63 863 ILE A O 1
ATOM 5631 N N . HIS A 1 864 ? 115.438 131.129 144.916 1.00 138.99 864 HIS A N 1
ATOM 5632 C CA . HIS A 1 864 ? 114.736 129.855 144.996 1.00 138.99 864 HIS A CA 1
ATOM 5633 C C . HIS A 1 864 ? 113.609 129.919 146.017 1.00 138.99 864 HIS A C 1
ATOM 5634 O O . HIS A 1 864 ? 113.817 130.332 147.156 1.00 138.99 864 HIS A O 1
ATOM 5641 N N . MET B 2 4 ? 88.179 138.734 198.376 1.00 205.20 1 MET B N 1
ATOM 5642 C CA . MET B 2 4 ? 88.053 138.229 197.015 1.00 205.20 1 MET B CA 1
ATOM 5643 C C . MET B 2 4 ? 88.101 139.414 196.055 1.00 205.20 1 MET B C 1
ATOM 5644 O O . MET B 2 4 ? 87.164 140.208 195.988 1.00 205.20 1 MET B O 1
ATOM 5649 N N . SER B 2 5 ? 89.211 139.541 195.332 1.00 184.59 2 SER B N 1
ATOM 5650 C CA . SER B 2 5 ? 89.355 140.602 194.345 1.00 184.59 2 SER B CA 1
ATOM 5651 C C . SER B 2 5 ? 88.738 140.162 193.025 1.00 184.59 2 SER B C 1
ATOM 5652 O O . SER B 2 5 ? 89.022 139.066 192.532 1.00 184.59 2 SER B O 1
ATOM 5655 N N . LYS B 2 6 ? 87.894 141.019 192.455 1.00 171.12 3 LYS B N 1
ATOM 5656 C CA . LYS B 2 6 ? 87.168 140.660 191.245 1.00 171.12 3 LYS B CA 1
ATOM 5657 C C . LYS B 2 6 ? 88.127 140.402 190.091 1.00 171.12 3 LYS B C 1
ATOM 5658 O O . LYS B 2 6 ? 89.067 141.169 189.859 1.00 171.12 3 LYS B O 1
ATOM 5664 N N . GLU B 2 7 ? 87.884 139.312 189.369 1.00 171.41 4 GLU B N 1
ATOM 5665 C CA . GLU B 2 7 ? 88.675 138.926 188.212 1.00 171.41 4 GLU B CA 1
ATOM 5666 C C . GLU B 2 7 ? 87.744 138.595 187.057 1.00 171.41 4 GLU B C 1
ATOM 5667 O O . GLU B 2 7 ? 86.704 137.958 187.250 1.00 171.41 4 GLU B O 1
ATOM 5673 N N . LYS B 2 8 ? 88.119 139.029 185.858 1.00 160.05 5 LYS B N 1
ATOM 5674 C CA . LYS B 2 8 ? 87.376 138.725 184.645 1.00 160.05 5 LYS B CA 1
ATOM 5675 C C . LYS B 2 8 ? 88.302 138.040 183.651 1.00 160.05 5 LYS B C 1
ATOM 5676 O O . LYS B 2 8 ? 89.492 138.359 183.575 1.00 160.05 5 LYS B O 1
ATOM 5682 N N . ILE B 2 9 ? 87.750 137.102 182.888 1.00 160.97 6 ILE B N 1
ATOM 5683 C CA . ILE B 2 9 ? 88.526 136.222 182.023 1.00 160.97 6 ILE B CA 1
ATOM 5684 C C . ILE B 2 9 ? 88.168 136.512 180.573 1.00 160.97 6 ILE B C 1
ATOM 5685 O O . ILE B 2 9 ? 86.985 136.548 180.213 1.00 160.97 6 ILE B O 1
ATOM 5690 N N . LEU B 2 10 ? 89.186 136.724 179.746 1.00 150.44 7 LEU B N 1
ATOM 5691 C CA . LEU B 2 10 ? 89.006 136.845 178.300 1.00 150.44 7 LEU B CA 1
ATOM 5692 C C . LEU B 2 10 ? 89.696 135.683 177.604 1.00 150.44 7 LEU B C 1
ATOM 5693 O O . LEU B 2 10 ? 90.938 135.592 177.642 1.00 150.44 7 LEU B O 1
ATOM 5698 N N . PRO B 2 11 ? 88.954 134.776 176.971 1.00 152.05 8 PRO B N 1
ATOM 5699 C CA . PRO B 2 11 ? 89.595 133.667 176.256 1.00 152.05 8 PRO B CA 1
ATOM 5700 C C . PRO B 2 11 ? 90.425 134.164 175.083 1.00 152.05 8 PRO B C 1
ATOM 5701 O O . PRO B 2 11 ? 90.085 135.146 174.422 1.00 152.05 8 PRO B O 1
ATOM 5705 N N . LEU B 2 12 ? 91.524 133.455 174.821 1.00 150.66 9 LEU B N 1
ATOM 5706 C CA . LEU B 2 12 ? 92.431 133.851 173.752 1.00 150.66 9 LEU B CA 1
ATOM 5707 C C . LEU B 2 12 ? 91.812 133.701 172.369 1.00 150.66 9 LEU B C 1
ATOM 5708 O O . LEU B 2 12 ? 92.259 134.366 171.429 1.00 150.66 9 LEU B O 1
ATOM 5713 N N . ALA B 2 13 ? 90.801 132.851 172.222 1.00 148.85 10 ALA B N 1
ATOM 5714 C CA . ALA B 2 13 ? 90.186 132.596 170.927 1.00 148.85 10 ALA B CA 1
ATOM 5715 C C . ALA B 2 13 ? 89.072 133.577 170.590 1.00 148.85 10 ALA B C 1
ATOM 5716 O O . ALA B 2 13 ? 88.480 133.470 169.511 1.00 148.85 10 ALA B O 1
ATOM 5718 N N . ALA B 2 14 ? 88.772 134.520 171.477 1.00 150.17 11 ALA B N 1
ATOM 5719 C CA . ALA B 2 14 ? 87.696 135.467 171.227 1.00 150.17 11 ALA B CA 1
ATOM 5720 C C . ALA B 2 14 ? 88.027 136.361 170.038 1.00 150.17 11 ALA B C 1
ATOM 5721 O O . ALA B 2 14 ? 89.171 136.785 169.856 1.00 150.17 11 ALA B O 1
ATOM 5723 N N . ARG B 2 15 ? 87.013 136.639 169.223 1.00 145.94 12 ARG B N 1
ATOM 5724 C CA . ARG B 2 15 ? 87.163 137.491 168.053 1.00 145.94 12 ARG B CA 1
ATOM 5725 C C . ARG B 2 15 ? 85.952 138.402 167.935 1.00 145.94 12 ARG B C 1
ATOM 5726 O O . ARG B 2 15 ? 84.858 138.068 168.396 1.00 145.94 12 ARG B O 1
ATOM 5734 N N . SER B 2 16 ? 86.158 139.558 167.310 1.00 152.59 13 SER B N 1
ATOM 5735 C CA . SER B 2 16 ? 85.085 140.501 167.020 1.00 152.59 13 SER B CA 1
ATOM 5736 C C . SER B 2 16 ? 84.958 140.633 165.511 1.00 152.59 13 SER B C 1
ATOM 5737 O O . SER B 2 16 ? 85.918 141.019 164.836 1.00 152.59 13 SER B O 1
ATOM 5740 N N . LYS B 2 17 ? 83.773 140.319 164.986 1.00 167.47 14 LYS B N 1
ATOM 5741 C CA . LYS B 2 17 ? 83.590 140.306 163.539 1.00 167.47 14 LYS B CA 1
ATOM 5742 C C . LYS B 2 17 ? 83.618 141.713 162.957 1.00 167.47 14 LYS B C 1
ATOM 5743 O O . LYS B 2 17 ? 84.196 141.937 161.887 1.00 167.47 14 LYS B O 1
ATOM 5749 N N . LYS B 2 18 ? 83.010 142.676 163.650 1.00 163.28 15 LYS B N 1
ATOM 5750 C CA . LYS B 2 18 ? 82.866 144.037 163.147 1.00 163.28 15 LYS B CA 1
ATOM 5751 C C . LYS B 2 18 ? 84.061 144.921 163.481 1.00 163.28 15 LYS B C 1
ATOM 5752 O O . LYS B 2 18 ? 83.922 146.148 163.557 1.00 163.28 15 LYS B O 1
ATOM 5758 N N . ALA B 2 19 ? 85.238 144.333 163.667 1.00 158.88 16 ALA B N 1
ATOM 5759 C CA . ALA B 2 19 ? 86.422 145.090 164.052 1.00 158.88 16 ALA B CA 1
ATOM 5760 C C . ALA B 2 19 ? 87.045 145.732 162.818 1.00 158.88 16 ALA B C 1
ATOM 5761 O O . ALA B 2 19 ? 87.590 145.037 161.954 1.00 158.88 16 ALA B O 1
ATOM 5763 N N . MET B 2 20 ? 86.960 147.058 162.730 1.00 154.87 17 MET B N 1
ATOM 5764 C CA . MET B 2 20 ? 87.722 147.831 161.761 1.00 154.87 17 MET B CA 1
ATOM 5765 C C . MET B 2 20 ? 88.349 149.023 162.469 1.00 154.87 17 MET B C 1
ATOM 5766 O O . MET B 2 20 ? 87.771 149.588 163.401 1.00 154.87 17 MET B O 1
ATOM 5771 N N . LEU B 2 21 ? 89.540 149.399 162.019 1.00 141.51 18 LEU B N 1
ATOM 5772 C CA . LEU B 2 21 ? 90.339 150.418 162.683 1.00 141.51 18 LEU B CA 1
ATOM 5773 C C . LEU B 2 21 ? 90.238 151.748 161.949 1.00 141.51 18 LEU B C 1
ATOM 5774 O O . LEU B 2 21 ? 90.326 151.801 160.720 1.00 141.51 18 LEU B O 1
ATOM 5779 N N . ARG B 2 22 ? 90.053 152.820 162.713 1.00 129.94 19 ARG B N 1
ATOM 5780 C CA . ARG B 2 22 ? 90.043 154.153 162.137 1.00 129.94 19 ARG B CA 1
ATOM 5781 C C . ARG B 2 22 ? 91.438 154.532 161.654 1.00 129.94 19 ARG B C 1
ATOM 5782 O O . ARG B 2 22 ? 92.449 153.963 162.074 1.00 129.94 19 ARG B O 1
ATOM 5790 N N . GLN B 2 23 ? 91.485 155.502 160.755 1.00 116.65 20 GLN B N 1
ATOM 5791 C CA . GLN B 2 23 ? 92.762 155.939 160.209 1.00 116.65 20 GLN B CA 1
ATOM 5792 C C . GLN B 2 23 ? 93.539 156.733 161.252 1.00 116.65 20 GLN B C 1
ATOM 5793 O O . GLN B 2 23 ? 92.974 157.625 161.894 1.00 116.65 20 GLN B O 1
ATOM 5799 N N . PRO B 2 24 ? 94.821 156.444 161.449 1.00 102.71 21 PRO B N 1
ATOM 5800 C CA . PRO B 2 24 ? 95.613 157.207 162.416 1.00 102.71 21 PRO B CA 1
ATOM 5801 C C . PRO B 2 24 ? 95.764 158.655 161.984 1.00 102.71 21 PRO B C 1
ATOM 5802 O O . PRO B 2 24 ? 95.666 158.999 160.806 1.00 102.71 21 PRO B O 1
ATOM 5806 N N . LYS B 2 25 ? 95.997 159.514 162.972 1.00 98.68 22 LYS B N 1
ATOM 5807 C CA . LYS B 2 25 ? 96.129 160.944 162.714 1.00 98.68 22 LYS B CA 1
ATOM 5808 C C . LYS B 2 25 ? 96.964 161.565 163.820 1.00 98.68 22 LYS B C 1
ATOM 5809 O O . LYS B 2 25 ? 96.556 161.548 164.985 1.00 98.68 22 LYS B O 1
ATOM 5815 N N . GLN B 2 26 ? 98.127 162.102 163.463 1.00 98.25 23 GLN B N 1
ATOM 5816 C CA . GLN B 2 26 ? 98.984 162.742 164.449 1.00 98.25 23 GLN B CA 1
ATOM 5817 C C . GLN B 2 26 ? 98.347 164.032 164.945 1.00 98.25 23 GLN B C 1
ATOM 5818 O O . GLN B 2 26 ? 97.757 164.789 164.172 1.00 98.25 23 GLN B O 1
ATOM 5824 N N . VAL B 2 27 ? 98.464 164.279 166.248 1.00 100.53 24 VAL B N 1
ATOM 5825 C CA . VAL B 2 27 ? 97.891 165.478 166.844 1.00 100.53 24 VAL B CA 1
ATOM 5826 C C . VAL B 2 27 ? 98.985 166.309 167.498 1.00 100.53 24 VAL B C 1
ATOM 5827 O O . VAL B 2 27 ? 98.866 167.535 167.602 1.00 100.53 24 VAL B O 1
ATOM 5831 N N . ALA B 2 28 ? 100.056 165.656 167.940 1.00 102.46 25 ALA B N 1
ATOM 5832 C CA . ALA B 2 28 ? 101.145 166.362 168.599 1.00 102.46 25 ALA B CA 1
ATOM 5833 C C . ALA B 2 28 ? 102.394 165.496 168.570 1.00 102.46 25 ALA B C 1
ATOM 5834 O O . ALA B 2 28 ? 102.330 164.287 168.335 1.00 102.46 25 ALA B O 1
ATOM 5836 N N . TYR B 2 29 ? 103.532 166.136 168.821 1.00 103.87 26 TYR B N 1
ATOM 5837 C CA . TYR B 2 29 ? 104.821 165.464 168.813 1.00 103.87 26 TYR B CA 1
ATOM 5838 C C . TYR B 2 29 ? 105.673 166.008 169.947 1.00 103.87 26 TYR B C 1
ATOM 5839 O O . TYR B 2 29 ? 105.460 167.122 170.432 1.00 103.87 26 TYR B O 1
ATOM 5848 N N . PHE B 2 30 ? 106.654 165.212 170.362 1.00 108.25 27 PHE B N 1
ATOM 5849 C CA . PHE B 2 30 ? 107.520 165.583 171.468 1.00 108.25 27 PHE B CA 1
ATOM 5850 C C . PHE B 2 30 ? 108.955 165.197 171.156 1.00 108.25 27 PHE B C 1
ATOM 5851 O O . PHE B 2 30 ? 109.213 164.262 170.394 1.00 108.25 27 PHE B O 1
ATOM 5859 N N . SER B 2 31 ? 109.888 165.923 171.765 1.00 118.47 28 SER B N 1
ATOM 5860 C CA . SER B 2 31 ? 111.312 165.632 171.659 1.00 118.47 28 SER B CA 1
ATOM 5861 C C . SER B 2 31 ? 111.867 165.477 173.064 1.00 118.47 28 SER B C 1
ATOM 5862 O O . SER B 2 31 ? 111.749 166.392 173.884 1.00 118.47 28 SER B O 1
ATOM 5865 N N . ARG B 2 32 ? 112.470 164.326 173.340 1.00 129.73 29 ARG B N 1
ATOM 5866 C CA . ARG B 2 32 ? 112.970 164.001 174.671 1.00 129.73 29 ARG B CA 1
ATOM 5867 C C . ARG B 2 32 ? 114.483 164.166 174.685 1.00 129.73 29 ARG B C 1
ATOM 5868 O O . ARG B 2 32 ? 115.202 163.421 174.013 1.00 129.73 29 ARG B O 1
ATOM 5876 N N . ASP B 2 33 ? 114.964 165.132 175.462 1.00 136.96 30 ASP B N 1
ATOM 5877 C CA . ASP B 2 33 ? 116.393 165.362 175.577 1.00 136.96 30 ASP B CA 1
ATOM 5878 C C . ASP B 2 33 ? 117.022 164.312 176.489 1.00 136.96 30 ASP B C 1
ATOM 5879 O O . ASP B 2 33 ? 116.367 163.376 176.955 1.00 136.96 30 ASP B O 1
ATOM 5884 N N . LEU B 2 34 ? 118.320 164.472 176.750 1.00 134.47 31 LEU B N 1
ATOM 5885 C CA . LEU B 2 34 ? 119.022 163.525 177.608 1.00 134.47 31 LEU B CA 1
ATOM 5886 C C . LEU B 2 34 ? 118.529 163.597 179.046 1.00 134.47 31 LEU B C 1
ATOM 5887 O O . LEU B 2 34 ? 118.568 162.592 179.765 1.00 134.47 31 LEU B O 1
ATOM 5892 N N . ASN B 2 35 ? 118.053 164.763 179.478 1.00 140.41 32 ASN B N 1
ATOM 5893 C CA . ASN B 2 35 ? 117.590 164.966 180.842 1.00 140.41 32 ASN B CA 1
ATOM 5894 C C . ASN B 2 35 ? 116.143 164.535 181.042 1.00 140.41 32 ASN B C 1
ATOM 5895 O O . ASN B 2 35 ? 115.502 164.981 182.000 1.00 140.41 32 ASN B O 1
ATOM 5900 N N . TYR B 2 36 ? 115.616 163.689 180.156 1.00 132.93 33 TYR B N 1
ATOM 5901 C CA . TYR B 2 36 ? 114.253 163.172 180.242 1.00 132.93 33 TYR B CA 1
ATOM 5902 C C . TYR B 2 36 ? 113.210 164.283 180.239 1.00 132.93 33 TYR B C 1
ATOM 5903 O O . TYR B 2 36 ? 112.102 164.098 180.749 1.00 132.93 33 TYR B O 1
ATOM 5912 N N . LYS B 2 37 ? 113.544 165.437 179.672 1.00 132.39 34 LYS B N 1
ATOM 5913 C CA . LYS B 2 37 ? 112.625 166.562 179.588 1.00 132.39 34 LYS B CA 1
ATOM 5914 C C . LYS B 2 37 ? 111.961 166.568 178.219 1.00 132.39 34 LYS B C 1
ATOM 5915 O O . LYS B 2 37 ? 112.640 166.467 177.192 1.00 132.39 34 LYS B O 1
ATOM 5921 N N . THR B 2 38 ? 110.641 166.688 178.212 1.00 125.12 35 THR B N 1
ATOM 5922 C CA . THR B 2 38 ? 109.848 166.619 176.995 1.00 125.12 35 THR B CA 1
ATOM 5923 C C . THR B 2 38 ? 109.504 168.025 176.528 1.00 125.12 35 THR B C 1
ATOM 5924 O O . THR B 2 38 ? 109.053 168.855 177.323 1.00 125.12 35 THR B O 1
ATOM 5928 N N . HIS B 2 39 ? 109.722 168.291 175.246 1.00 124.11 36 HIS B N 1
ATOM 5929 C CA . HIS B 2 39 ? 109.429 169.595 174.680 1.00 124.11 36 HIS B CA 1
ATOM 5930 C C . HIS B 2 39 ? 108.655 169.438 173.382 1.00 124.11 36 HIS B C 1
ATOM 5931 O O . HIS B 2 39 ? 108.822 168.445 172.667 1.00 124.11 36 HIS B O 1
ATOM 5938 N N . PRO B 2 40 ? 107.797 170.400 173.056 1.00 119.48 37 PRO B N 1
ATOM 5939 C CA . PRO B 2 40 ? 107.046 170.349 171.787 1.00 119.48 37 PRO B CA 1
ATOM 5940 C C . PRO B 2 40 ? 107.810 170.997 170.635 1.00 119.48 37 PRO B C 1
ATOM 5941 O O . PRO B 2 40 ? 107.503 172.103 170.171 1.00 119.48 37 PRO B O 1
ATOM 5945 N N . ASP B 2 41 ? 108.837 170.301 170.158 1.00 122.06 38 ASP B N 1
ATOM 5946 C CA . ASP B 2 41 ? 109.614 170.753 169.013 1.00 122.06 38 ASP B CA 1
ATOM 5947 C C . ASP B 2 41 ? 110.115 169.525 168.264 1.00 122.06 38 ASP B C 1
ATOM 5948 O O . ASP B 2 41 ? 109.685 168.398 168.526 1.00 122.06 38 ASP B O 1
ATOM 5953 N N . ARG B 2 42 ? 111.037 169.741 167.327 1.00 109.44 39 ARG B N 1
ATOM 5954 C CA . ARG B 2 42 ? 111.534 168.668 166.475 1.00 109.44 39 ARG B CA 1
ATOM 5955 C C . ARG B 2 42 ? 113.055 168.611 166.475 1.00 109.44 39 ARG B C 1
ATOM 5956 O O . ARG B 2 42 ? 113.665 168.228 165.475 1.00 109.44 39 ARG B O 1
ATOM 5964 N N . SER B 2 43 ? 113.684 168.992 167.586 1.00 106.78 40 SER B N 1
ATOM 5965 C CA . SER B 2 43 ? 115.138 168.919 167.662 1.00 106.78 40 SER B CA 1
ATOM 5966 C C . SER B 2 43 ? 115.620 167.480 167.547 1.00 106.78 40 SER B C 1
ATOM 5967 O O . SER B 2 43 ? 116.618 167.203 166.873 1.00 106.78 40 SER B O 1
ATOM 5970 N N . ASN B 2 44 ? 114.924 166.550 168.199 1.00 117.01 41 ASN B N 1
ATOM 5971 C CA . ASN B 2 44 ? 115.302 165.146 168.138 1.00 117.01 41 ASN B CA 1
ATOM 5972 C C . ASN B 2 44 ? 115.027 164.518 166.781 1.00 117.01 41 ASN B C 1
ATOM 5973 O O . ASN B 2 44 ? 115.456 163.384 166.549 1.00 117.01 41 ASN B O 1
ATOM 5978 N N . LEU B 2 45 ? 114.320 165.211 165.895 1.00 102.50 42 LEU B N 1
ATOM 5979 C CA . LEU B 2 45 ? 113.996 164.643 164.595 1.00 102.50 42 LEU B CA 1
ATOM 5980 C C . LEU B 2 45 ? 115.256 164.438 163.768 1.00 102.50 42 LEU B C 1
ATOM 5981 O O . LEU B 2 45 ? 116.162 165.275 163.764 1.00 102.50 42 LEU B O 1
ATOM 5986 N N . SER B 2 46 ? 115.308 163.313 163.065 1.00 99.93 43 SER B N 1
ATOM 5987 C CA . SER B 2 46 ? 116.413 162.984 162.183 1.00 99.93 43 SER B CA 1
ATOM 5988 C C . SER B 2 46 ? 115.878 162.708 160.785 1.00 99.93 43 SER B C 1
ATOM 5989 O O . SER B 2 46 ? 114.679 162.498 160.588 1.00 99.93 43 SER B O 1
ATOM 5992 N N . TYR B 2 47 ? 116.781 162.720 159.810 1.00 89.68 44 TYR B N 1
ATOM 5993 C CA . TYR B 2 47 ? 116.413 162.608 158.406 1.00 89.68 44 TYR B CA 1
ATOM 5994 C C . TYR B 2 47 ? 117.125 161.418 157.789 1.00 89.68 44 TYR B C 1
ATOM 5995 O O . TYR B 2 47 ? 118.333 161.250 157.974 1.00 89.68 44 TYR B O 1
ATOM 6004 N N . TYR B 2 48 ? 116.376 160.604 157.054 1.00 83.63 45 TYR B N 1
ATOM 6005 C CA . TYR B 2 48 ? 116.928 159.388 156.479 1.00 83.63 45 TYR B CA 1
ATOM 6006 C C . TYR B 2 48 ? 117.904 159.707 155.358 1.00 83.63 45 TYR B C 1
ATOM 6007 O O . TYR B 2 48 ? 117.691 160.631 154.571 1.00 83.63 45 TYR B O 1
ATOM 6016 N N . TYR B 2 49 ? 118.980 158.927 155.287 1.00 83.38 46 TYR B N 1
ATOM 6017 C CA . TYR B 2 49 ? 119.967 159.073 154.220 1.00 83.38 46 TYR B CA 1
ATOM 6018 C C . TYR B 2 49 ? 120.825 157.821 154.188 1.00 83.38 46 TYR B C 1
ATOM 6019 O O . TYR B 2 49 ? 121.560 157.559 155.144 1.00 83.38 46 TYR B O 1
ATOM 6028 N N . LEU B 2 50 ? 120.754 157.063 153.101 1.00 86.11 47 LEU B N 1
ATOM 6029 C CA . LEU B 2 50 ? 121.547 155.844 153.018 1.00 86.11 47 LEU B CA 1
ATOM 6030 C C . LEU B 2 50 ? 121.741 155.404 151.574 1.00 86.11 47 LEU B C 1
ATOM 6031 O O . LEU B 2 50 ? 120.956 154.602 151.057 1.00 86.11 47 LEU B O 1
ATOM 6036 N N . PRO B 2 51 ? 122.768 155.899 150.896 1.00 89.88 48 PRO B N 1
ATOM 6037 C CA . PRO B 2 51 ? 123.031 155.475 149.520 1.00 89.88 48 PRO B CA 1
ATOM 6038 C C . PRO B 2 51 ? 123.639 154.079 149.480 1.00 89.88 48 PRO B C 1
ATOM 6039 O O . PRO B 2 51 ? 124.005 153.498 150.500 1.00 89.88 48 PRO B O 1
ATOM 6043 N N . ASP B 2 52 ? 123.745 153.546 148.262 1.00 102.23 49 ASP B N 1
ATOM 6044 C CA . ASP B 2 52 ? 124.248 152.187 148.091 1.00 102.23 49 ASP B CA 1
ATOM 6045 C C . ASP B 2 52 ? 125.725 152.070 148.443 1.00 102.23 49 ASP B C 1
ATOM 6046 O O . ASP B 2 52 ? 126.158 151.022 148.937 1.00 102.23 49 ASP B O 1
ATOM 6051 N N . GLY B 2 53 ? 126.506 153.124 148.202 1.00 109.93 50 GLY B N 1
ATOM 6052 C CA . GLY B 2 53 ? 127.935 153.043 148.453 1.00 109.93 50 GLY B CA 1
ATOM 6053 C C . GLY B 2 53 ? 128.251 152.662 149.885 1.00 109.93 50 GLY B C 1
ATOM 6054 O O . GLY B 2 53 ? 129.179 151.892 150.144 1.00 109.93 50 GLY B O 1
ATOM 6055 N N . ASP B 2 54 ? 127.473 153.183 150.834 1.00 113.70 51 ASP B N 1
ATOM 6056 C CA . ASP B 2 54 ? 127.653 152.788 152.224 1.00 113.70 51 ASP B CA 1
ATOM 6057 C C . ASP B 2 54 ? 127.397 151.298 152.404 1.00 113.70 51 ASP B C 1
ATOM 6058 O O . ASP B 2 54 ? 128.077 150.635 153.194 1.00 113.70 51 ASP B O 1
ATOM 6063 N N . ILE B 2 55 ? 126.418 150.755 151.679 1.00 106.52 52 ILE B N 1
ATOM 6064 C CA . ILE B 2 55 ? 126.168 149.319 151.741 1.00 106.52 52 ILE B CA 1
ATOM 6065 C C . ILE B 2 55 ? 127.371 148.549 151.219 1.00 106.52 52 ILE B C 1
ATOM 6066 O O . ILE B 2 55 ? 127.785 147.543 151.807 1.00 106.52 52 ILE B O 1
ATOM 6071 N N . ASP B 2 56 ? 127.954 149.004 150.108 1.00 116.90 53 ASP B N 1
ATOM 6072 C CA . ASP B 2 56 ? 129.145 148.333 149.597 1.00 116.90 53 ASP B CA 1
ATOM 6073 C C . ASP B 2 56 ? 130.349 148.505 150.513 1.00 116.90 53 ASP B C 1
ATOM 6074 O O . ASP B 2 56 ? 131.287 147.706 150.436 1.00 116.90 53 ASP B O 1
ATOM 6079 N N . ASN B 2 57 ? 130.348 149.522 151.374 1.00 117.86 54 ASN B N 1
ATOM 6080 C CA . ASN B 2 57 ? 131.478 149.732 152.271 1.00 117.86 54 ASN B CA 1
ATOM 6081 C C . ASN B 2 57 ? 131.583 148.675 153.361 1.00 117.86 54 ASN B C 1
ATOM 6082 O O . ASN B 2 57 ? 132.610 148.625 154.045 1.00 117.86 54 ASN B O 1
ATOM 6087 N N . SER B 2 58 ? 130.557 147.842 153.541 1.00 131.04 55 SER B N 1
ATOM 6088 C CA . SER B 2 58 ? 130.543 146.797 154.564 1.00 131.04 55 SER B CA 1
ATOM 6089 C C . SER B 2 58 ? 130.760 147.394 155.956 1.00 131.04 55 SER B C 1
ATOM 6090 O O . SER B 2 58 ? 131.747 147.117 156.640 1.00 131.04 55 SER B O 1
ATOM 6093 N N . ILE B 2 59 ? 129.809 148.234 156.362 1.00 138.97 56 ILE B N 1
ATOM 6094 C CA . ILE B 2 59 ? 129.897 148.903 157.653 1.00 138.97 56 ILE B CA 1
ATOM 6095 C C . ILE B 2 59 ? 129.720 147.883 158.768 1.00 138.97 56 ILE B C 1
ATOM 6096 O O . ILE B 2 59 ? 128.816 147.040 158.723 1.00 138.97 56 ILE B O 1
ATOM 6101 N N . ASP B 2 60 ? 130.590 147.951 159.770 1.00 151.42 57 ASP B N 1
ATOM 6102 C CA . ASP B 2 60 ? 130.446 147.129 160.960 1.00 151.42 57 ASP B CA 1
ATOM 6103 C C . ASP B 2 60 ? 129.543 147.822 161.969 1.00 151.42 57 ASP B C 1
ATOM 6104 O O . ASP B 2 60 ? 129.494 149.052 162.045 1.00 151.42 57 ASP B O 1
ATOM 6109 N N . LEU B 2 61 ? 128.830 147.018 162.752 1.00 150.00 58 LEU B N 1
ATOM 6110 C CA . LEU B 2 61 ? 127.865 147.542 163.706 1.00 150.00 58 LEU B CA 1
ATOM 6111 C C . LEU B 2 61 ? 128.316 147.441 165.153 1.00 150.00 58 LEU B C 1
ATOM 6112 O O . LEU B 2 61 ? 127.913 148.273 165.968 1.00 150.00 58 LEU B O 1
ATOM 6117 N N . SER B 2 62 ? 129.141 146.452 165.493 1.00 159.73 59 SER B N 1
ATOM 6118 C CA . SER B 2 62 ? 129.599 146.294 166.867 1.00 159.73 59 SER B CA 1
ATOM 6119 C C . SER B 2 62 ? 130.539 147.405 167.312 1.00 159.73 59 SER B C 1
ATOM 6120 O O . SER B 2 62 ? 130.785 147.536 168.516 1.00 159.73 59 SER B O 1
ATOM 6123 N N . VAL B 2 63 ? 131.066 148.201 166.380 1.00 166.16 60 VAL B N 1
ATOM 6124 C CA . VAL B 2 63 ? 132.004 149.254 166.742 1.00 166.16 60 VAL B CA 1
ATOM 6125 C C . VAL B 2 63 ? 131.312 150.294 167.609 1.00 166.16 60 VAL B C 1
ATOM 6126 O O . VAL B 2 63 ? 130.188 150.725 167.323 1.00 166.16 60 VAL B O 1
ATOM 6130 N N . GLY B 2 64 ? 131.985 150.701 168.682 1.00 200.39 61 GLY B N 1
ATOM 6131 C CA . GLY B 2 64 ? 131.472 151.719 169.572 1.00 200.39 61 GLY B CA 1
ATOM 6132 C C . GLY B 2 64 ? 130.615 151.214 170.709 1.00 200.39 61 GLY B C 1
ATOM 6133 O O . GLY B 2 64 ? 130.162 152.026 171.527 1.00 200.39 61 GLY B O 1
ATOM 6134 N N . SER B 2 65 ? 130.379 149.903 170.795 1.00 219.75 62 SER B N 1
ATOM 6135 C CA . SER B 2 65 ? 129.548 149.364 171.865 1.00 219.75 62 SER B CA 1
ATOM 6136 C C . SER B 2 65 ? 130.162 149.581 173.239 1.00 219.75 62 SER B C 1
ATOM 6137 O O . SER B 2 65 ? 129.442 149.530 174.241 1.00 219.75 62 SER B O 1
ATOM 6140 N N . LYS B 2 66 ? 131.472 149.819 173.306 1.00 270.55 63 LYS B N 1
ATOM 6141 C CA . LYS B 2 66 ? 132.129 149.984 174.598 1.00 270.55 63 LYS B CA 1
ATOM 6142 C C . LYS B 2 66 ? 131.593 151.201 175.338 1.00 270.55 63 LYS B C 1
ATOM 6143 O O . LYS B 2 66 ? 131.350 151.145 176.548 1.00 270.55 63 LYS B O 1
ATOM 6149 N N . HIS B 2 67 ? 131.390 152.307 174.628 1.00 235.08 64 HIS B N 1
ATOM 6150 C CA . HIS B 2 67 ? 130.910 153.548 175.230 1.00 235.08 64 HIS B CA 1
ATOM 6151 C C . HIS B 2 67 ? 129.441 153.802 174.927 1.00 235.08 64 HIS B C 1
ATOM 6152 O O . HIS B 2 67 ? 129.023 154.946 174.737 1.00 235.08 64 HIS B O 1
ATOM 6159 N N . PHE B 2 68 ? 128.632 152.747 174.891 1.00 216.42 65 PHE B N 1
ATOM 6160 C CA . PHE B 2 68 ? 127.202 152.877 174.652 1.00 216.42 65 PHE B CA 1
ATOM 6161 C C . PHE B 2 68 ? 126.469 153.093 175.969 1.00 216.42 65 PHE B C 1
ATOM 6162 O O . PHE B 2 68 ? 126.656 152.333 176.923 1.00 216.42 65 PHE B O 1
ATOM 6170 N N . LEU B 2 69 ? 125.630 154.124 176.011 1.00 227.53 66 LEU B N 1
ATOM 6171 C CA . LEU B 2 69 ? 124.832 154.411 177.190 1.00 227.53 66 LEU B CA 1
ATOM 6172 C C . LEU B 2 69 ? 123.615 153.492 177.244 1.00 227.53 66 LEU B C 1
ATOM 6173 O O . LEU B 2 69 ? 123.386 152.660 176.363 1.00 227.53 66 LEU B O 1
ATOM 6178 N N . LEU B 2 70 ? 122.822 153.647 178.302 1.00 201.17 67 LEU B N 1
ATOM 6179 C CA . LEU B 2 70 ? 121.558 152.941 178.438 1.00 201.17 67 LEU B CA 1
ATOM 6180 C C . LEU B 2 70 ? 120.618 153.788 179.280 1.00 201.17 67 LEU B C 1
ATOM 6181 O O . LEU B 2 70 ? 121.056 154.570 180.127 1.00 201.17 67 LEU B O 1
ATOM 6186 N N . GLY B 2 71 ? 119.321 153.626 179.037 1.00 169.84 68 GLY B N 1
ATOM 6187 C CA . GLY B 2 71 ? 118.312 154.402 179.718 1.00 169.84 68 GLY B CA 1
ATOM 6188 C C . GLY B 2 71 ? 117.599 153.618 180.802 1.00 169.84 68 GLY B C 1
ATOM 6189 O O . GLY B 2 71 ? 117.589 152.390 180.809 1.00 169.84 68 GLY B O 1
ATOM 6190 N N . ASP B 2 72 ? 116.995 154.356 181.729 1.00 156.32 69 ASP B N 1
ATOM 6191 C CA . ASP B 2 72 ? 116.239 153.744 182.812 1.00 156.32 69 ASP B CA 1
ATOM 6192 C C . ASP B 2 72 ? 114.882 153.286 182.299 1.00 156.32 69 ASP B C 1
ATOM 6193 O O . ASP B 2 72 ? 114.133 154.072 181.711 1.00 156.32 69 ASP B O 1
ATOM 6198 N N . SER B 2 73 ? 114.562 152.011 182.534 1.00 148.02 70 SER B N 1
ATOM 6199 C CA . SER B 2 73 ? 113.321 151.451 182.010 1.00 148.02 70 SER B CA 1
ATOM 6200 C C . SER B 2 73 ? 112.105 152.175 182.571 1.00 148.02 70 SER B C 1
ATOM 6201 O O . SER B 2 73 ? 111.165 152.491 181.832 1.00 148.02 70 SER B O 1
ATOM 6204 N N . VAL B 2 74 ? 112.107 152.451 183.876 1.00 148.98 71 VAL B N 1
ATOM 6205 C CA . VAL B 2 74 ? 110.981 153.148 184.488 1.00 148.98 71 VAL B CA 1
ATOM 6206 C C . VAL B 2 74 ? 110.858 154.557 183.925 1.00 148.98 71 VAL B C 1
ATOM 6207 O O . VAL B 2 74 ? 109.754 155.026 183.622 1.00 148.98 71 VAL B O 1
ATOM 6211 N N . GLU B 2 75 ? 111.987 155.252 183.768 1.00 146.18 72 GLU B N 1
ATOM 6212 C CA . GLU B 2 75 ? 111.950 156.602 183.219 1.00 146.18 72 GLU B CA 1
ATOM 6213 C C . GLU B 2 75 ? 111.373 156.607 181.810 1.00 146.18 72 GLU B C 1
ATOM 6214 O O . GLU B 2 75 ? 110.553 157.466 181.468 1.00 146.18 72 GLU B O 1
ATOM 6220 N N . LEU B 2 76 ? 111.790 155.650 180.979 1.00 143.46 73 LEU B N 1
ATOM 6221 C CA . LEU B 2 76 ? 111.264 155.570 179.622 1.00 143.46 73 LEU B CA 1
ATOM 6222 C C . LEU B 2 76 ? 109.777 155.241 179.620 1.00 143.46 73 LEU B C 1
ATOM 6223 O O . LEU B 2 76 ? 109.011 155.815 178.838 1.00 143.46 73 LEU B O 1
ATOM 6228 N N . SER B 2 77 ? 109.349 154.328 180.491 1.00 142.45 74 SER B N 1
ATOM 6229 C CA . SER B 2 77 ? 107.953 153.909 180.511 1.00 142.45 74 SER B CA 1
ATOM 6230 C C . SER B 2 77 ? 107.019 154.978 181.059 1.00 142.45 74 SER B C 1
ATOM 6231 O O . SER B 2 77 ? 105.799 154.796 180.991 1.00 142.45 74 SER B O 1
ATOM 6234 N N . LYS B 2 78 ? 107.552 156.066 181.608 1.00 141.07 75 LYS B N 1
ATOM 6235 C CA . LYS B 2 78 ? 106.710 157.113 182.172 1.00 141.07 75 LYS B CA 1
ATOM 6236 C C . LYS B 2 78 ? 105.774 157.686 181.117 1.00 141.07 75 LYS B C 1
ATOM 6237 O O . LYS B 2 78 ? 106.171 157.936 179.977 1.00 141.07 75 LYS B O 1
ATOM 6243 N N . LEU B 2 79 ? 104.521 157.897 181.508 1.00 134.27 76 LEU B N 1
ATOM 6244 C CA . LEU B 2 79 ? 103.542 158.547 180.648 1.00 134.27 76 LEU B CA 1
ATOM 6245 C C . LEU B 2 79 ? 103.667 160.061 180.664 1.00 134.27 76 LEU B C 1
ATOM 6246 O O . LEU B 2 79 ? 102.752 160.748 180.201 1.00 134.27 76 LEU B O 1
ATOM 6251 N N . ASP B 2 80 ? 104.773 160.586 181.186 1.00 140.34 77 ASP B N 1
ATOM 6252 C CA . ASP B 2 80 ? 104.940 162.033 181.298 1.00 140.34 77 ASP B CA 1
ATOM 6253 C C . ASP B 2 80 ? 104.821 162.760 179.964 1.00 140.34 77 ASP B C 1
ATOM 6254 O O . ASP B 2 80 ? 104.084 163.758 179.898 1.00 140.34 77 ASP B O 1
ATOM 6259 N N . PRO B 2 81 ? 105.495 162.346 178.883 1.00 127.63 78 PRO B N 1
ATOM 6260 C CA . PRO B 2 81 ? 105.379 163.128 177.641 1.00 127.63 78 PRO B CA 1
ATOM 6261 C C . PRO B 2 81 ? 103.990 163.078 177.039 1.00 127.63 78 PRO B C 1
ATOM 6262 O O . PRO B 2 81 ? 103.479 164.109 176.580 1.00 127.63 78 PRO B O 1
ATOM 6266 N N . ILE B 2 82 ? 103.365 161.901 177.025 1.00 127.80 79 ILE B N 1
ATOM 6267 C CA . ILE B 2 82 ? 102.021 161.782 176.472 1.00 127.80 79 ILE B CA 1
ATOM 6268 C C . ILE B 2 82 ? 101.056 162.664 177.245 1.00 127.80 79 ILE B C 1
ATOM 6269 O O . ILE B 2 82 ? 100.230 163.373 176.660 1.00 127.80 79 ILE B O 1
ATOM 6274 N N . LEU B 2 83 ? 101.147 162.636 178.574 1.00 137.78 80 LEU B N 1
ATOM 6275 C CA . LEU B 2 83 ? 100.245 163.439 179.386 1.00 137.78 80 LEU B CA 1
ATOM 6276 C C . LEU B 2 83 ? 100.528 164.927 179.237 1.00 137.78 80 LEU B C 1
ATOM 6277 O O . LEU B 2 83 ? 99.596 165.732 179.265 1.00 137.78 80 LEU B O 1
ATOM 6282 N N . LEU B 2 84 ? 101.794 165.312 179.074 1.00 133.59 81 LEU B N 1
ATOM 6283 C CA . LEU B 2 84 ? 102.108 166.715 178.821 1.00 133.59 81 LEU B CA 1
ATOM 6284 C C . LEU B 2 84 ? 101.487 167.180 177.511 1.00 133.59 81 LEU B C 1
ATOM 6285 O O . LEU B 2 84 ? 100.896 168.266 177.433 1.00 133.59 81 LEU B O 1
ATOM 6290 N N . ALA B 2 85 ? 101.610 166.360 176.466 1.00 131.15 82 ALA B N 1
ATOM 6291 C CA . ALA B 2 85 ? 101.010 166.707 175.185 1.00 131.15 82 ALA B CA 1
ATOM 6292 C C . ALA B 2 85 ? 99.494 166.784 175.294 1.00 131.15 82 ALA B C 1
ATOM 6293 O O . ALA B 2 85 ? 98.867 167.678 174.716 1.00 131.15 82 ALA B O 1
ATOM 6295 N N . LEU B 2 86 ? 98.890 165.851 176.030 1.00 137.87 83 LEU B N 1
ATOM 6296 C CA . LEU B 2 86 ? 97.446 165.880 176.229 1.00 137.87 83 LEU B CA 1
ATOM 6297 C C . LEU B 2 86 ? 97.020 167.138 176.973 1.00 137.87 83 LEU B C 1
ATOM 6298 O O . LEU B 2 86 ? 96.000 167.756 176.640 1.00 137.87 83 LEU B O 1
ATOM 6303 N N . LYS B 2 87 ? 97.789 167.527 177.991 1.00 146.58 84 LYS B N 1
ATOM 6304 C CA . LYS B 2 87 ? 97.489 168.746 178.730 1.00 146.58 84 LYS B CA 1
ATOM 6305 C C . LYS B 2 87 ? 97.562 169.962 177.823 1.00 146.58 84 LYS B C 1
ATOM 6306 O O . LYS B 2 87 ? 96.700 170.842 177.887 1.00 146.58 84 LYS B O 1
ATOM 6312 N N . GLU B 2 88 ? 98.579 170.026 176.963 1.00 148.81 85 GLU B N 1
ATOM 6313 C CA . GLU B 2 88 ? 98.675 171.136 176.019 1.00 148.81 85 GLU B CA 1
ATOM 6314 C C . GLU B 2 88 ? 97.488 171.143 175.062 1.00 148.81 85 GLU B C 1
ATOM 6315 O O . GLU B 2 88 ? 96.897 172.197 174.780 1.00 148.81 85 GLU B O 1
ATOM 6321 N N . ILE B 2 89 ? 97.125 169.968 174.548 1.00 145.19 86 ILE B N 1
ATOM 6322 C CA . ILE B 2 89 ? 96.024 169.881 173.596 1.00 145.19 86 ILE B CA 1
ATOM 6323 C C . ILE B 2 89 ? 94.737 170.374 174.233 1.00 145.19 86 ILE B C 1
ATOM 6324 O O . ILE B 2 89 ? 93.980 171.138 173.626 1.00 145.19 86 ILE B O 1
ATOM 6329 N N . GLU B 2 90 ? 94.478 169.964 175.475 1.00 154.04 87 GLU B N 1
ATOM 6330 C CA . GLU B 2 90 ? 93.291 170.451 176.168 1.00 154.04 87 GLU B CA 1
ATOM 6331 C C . GLU B 2 90 ? 93.408 171.930 176.514 1.00 154.04 87 GLU B C 1
ATOM 6332 O O . GLU B 2 90 ? 92.396 172.639 176.548 1.00 154.04 87 GLU B O 1
ATOM 6338 N N . LYS B 2 91 ? 94.627 172.412 176.766 1.00 149.52 88 LYS B N 1
ATOM 6339 C CA . LYS B 2 91 ? 94.817 173.798 177.175 1.00 149.52 88 LYS B CA 1
ATOM 6340 C C . LYS B 2 91 ? 94.456 174.759 176.052 1.00 149.52 88 LYS B C 1
ATOM 6341 O O . LYS B 2 91 ? 93.676 175.697 176.252 1.00 149.52 88 LYS B O 1
ATOM 6347 N N . GLU B 2 92 ? 95.010 174.543 174.858 1.00 153.25 89 GLU B N 1
ATOM 6348 C CA . GLU B 2 92 ? 94.564 175.362 173.731 1.00 153.25 89 GLU B CA 1
ATOM 6349 C C . GLU B 2 92 ? 93.217 174.929 173.164 1.00 153.25 89 GLU B C 1
ATOM 6350 O O . GLU B 2 92 ? 92.590 175.713 172.445 1.00 153.25 89 GLU B O 1
ATOM 6356 N N . SER B 2 93 ? 92.752 173.717 173.464 1.00 154.72 90 SER B N 1
ATOM 6357 C CA . SER B 2 93 ? 91.418 173.326 173.027 1.00 154.72 90 SER B CA 1
ATOM 6358 C C . SER B 2 93 ? 90.342 173.944 173.910 1.00 154.72 90 SER B C 1
ATOM 6359 O O . SER B 2 93 ? 89.269 174.313 173.421 1.00 154.72 90 SER B O 1
ATOM 6362 N N . GLY B 2 94 ? 90.612 174.065 175.207 1.00 157.25 91 GLY B N 1
ATOM 6363 C CA . GLY B 2 94 ? 89.640 174.571 176.149 1.00 157.25 91 GLY B CA 1
ATOM 6364 C C . GLY B 2 94 ? 88.647 173.551 176.659 1.00 157.25 91 GLY B C 1
ATOM 6365 O O . GLY B 2 94 ? 87.732 173.925 177.404 1.00 157.25 91 GLY B O 1
ATOM 6366 N N . ALA B 2 95 ? 88.790 172.282 176.290 1.00 155.92 92 ALA B N 1
ATOM 6367 C CA . ALA B 2 95 ? 87.862 171.253 176.734 1.00 155.92 92 ALA B CA 1
ATOM 6368 C C . ALA B 2 95 ? 88.567 169.906 176.723 1.00 155.92 92 ALA B C 1
ATOM 6369 O O . ALA B 2 95 ? 89.608 169.733 176.084 1.00 155.92 92 ALA B O 1
ATOM 6371 N N . LYS B 2 96 ? 87.984 168.955 177.446 1.00 152.01 93 LYS B N 1
ATOM 6372 C CA . LYS B 2 96 ? 88.522 167.605 177.486 1.00 152.01 93 LYS B CA 1
ATOM 6373 C C . LYS B 2 96 ? 88.314 166.904 176.149 1.00 152.01 93 LYS B C 1
ATOM 6374 O O . LYS B 2 96 ? 87.331 167.141 175.441 1.00 152.01 93 LYS B O 1
ATOM 6380 N N . THR B 2 97 ? 89.257 166.033 175.804 1.00 149.02 94 THR B N 1
ATOM 6381 C CA . THR B 2 97 ? 89.180 165.284 174.562 1.00 149.02 94 THR B CA 1
ATOM 6382 C C . THR B 2 97 ? 88.186 164.132 174.688 1.00 149.02 94 THR B C 1
ATOM 6383 O O . THR B 2 97 ? 87.690 163.812 175.771 1.00 149.02 94 THR B O 1
ATOM 6387 N N . LYS B 2 98 ? 87.900 163.503 173.552 1.00 140.72 95 LYS B N 1
ATOM 6388 C CA . LYS B 2 98 ? 86.993 162.366 173.495 1.00 140.72 95 LYS B CA 1
ATOM 6389 C C . LYS B 2 98 ? 87.711 161.029 173.612 1.00 140.72 95 LYS B C 1
ATOM 6390 O O . LYS B 2 98 ? 87.067 159.984 173.473 1.00 140.72 95 LYS B O 1
ATOM 6396 N N . ASP B 2 99 ? 89.018 161.036 173.853 1.00 136.69 96 ASP B N 1
ATOM 6397 C CA . ASP B 2 99 ? 89.772 159.795 173.933 1.00 136.69 96 ASP B CA 1
ATOM 6398 C C . ASP B 2 99 ? 89.360 158.981 175.154 1.00 136.69 96 ASP B C 1
ATOM 6399 O O . ASP B 2 99 ? 88.942 159.521 176.181 1.00 136.69 96 ASP B O 1
ATOM 6404 N N . ARG B 2 100 ? 89.485 157.665 175.028 1.00 129.01 97 ARG B N 1
ATOM 6405 C CA . ARG B 2 100 ? 89.103 156.718 176.068 1.00 129.01 97 ARG B CA 1
ATOM 6406 C C . ARG B 2 100 ? 90.287 155.997 176.687 1.00 129.01 97 ARG B C 1
ATOM 6407 O O . ARG B 2 100 ? 90.322 155.814 177.905 1.00 129.01 97 ARG B O 1
ATOM 6415 N N . ILE B 2 101 ? 91.257 155.583 175.878 1.00 123.07 98 ILE B N 1
ATOM 6416 C CA . ILE B 2 101 ? 92.419 154.837 176.341 1.00 123.07 98 ILE B CA 1
ATOM 6417 C C . ILE B 2 101 ? 93.677 155.604 175.968 1.00 123.07 98 ILE B C 1
ATOM 6418 O O . ILE B 2 101 ? 93.829 156.050 174.826 1.00 123.07 98 ILE B O 1
ATOM 6423 N N . ILE B 2 102 ? 94.577 155.757 176.933 1.00 122.83 99 ILE B N 1
ATOM 6424 C CA . ILE B 2 102 ? 95.857 156.423 176.731 1.00 122.83 99 ILE B CA 1
ATOM 6425 C C . ILE B 2 102 ? 96.961 155.467 177.152 1.00 122.83 99 ILE B C 1
ATOM 6426 O O . ILE B 2 102 ? 96.930 154.930 178.265 1.00 122.83 99 ILE B O 1
ATOM 6431 N N . THR B 2 103 ? 97.932 155.253 176.268 1.00 116.75 100 THR B N 1
ATOM 6432 C CA . THR B 2 103 ? 98.977 154.272 176.517 1.00 116.75 100 THR B CA 1
ATOM 6433 C C . THR B 2 103 ? 100.106 154.469 175.521 1.00 116.75 100 THR B C 1
ATOM 6434 O O . THR B 2 103 ? 99.969 155.193 174.532 1.00 116.75 100 THR B O 1
ATOM 6438 N N . TRP B 2 104 ? 101.222 153.802 175.792 1.00 117.75 101 TRP B N 1
ATOM 6439 C CA . TRP B 2 104 ? 102.307 153.739 174.831 1.00 117.75 101 TRP B CA 1
ATOM 6440 C C . TRP B 2 104 ? 101.992 152.704 173.757 1.00 117.75 101 TRP B C 1
ATOM 6441 O O . TRP B 2 104 ? 101.142 151.826 173.929 1.00 117.75 101 TRP B O 1
ATOM 6452 N N . ARG B 2 105 ? 102.701 152.810 172.636 1.00 112.23 102 ARG B N 1
ATOM 6453 C CA . ARG B 2 105 ? 102.449 151.914 171.515 1.00 112.23 102 ARG B CA 1
ATOM 6454 C C . ARG B 2 105 ? 102.929 150.496 171.803 1.00 112.23 102 ARG B C 1
ATOM 6455 O O . ARG B 2 105 ? 102.333 149.527 171.313 1.00 112.23 102 ARG B O 1
ATOM 6463 N N . GLY B 2 106 ? 103.996 150.355 172.591 1.00 122.66 103 GLY B N 1
ATOM 6464 C CA . GLY B 2 106 ? 104.554 149.036 172.836 1.00 122.66 103 GLY B CA 1
ATOM 6465 C C . GLY B 2 106 ? 103.585 148.109 173.542 1.00 122.66 103 GLY B C 1
ATOM 6466 O O . GLY B 2 106 ? 103.515 146.916 173.240 1.00 122.66 103 GLY B O 1
ATOM 6467 N N . ILE B 2 107 ? 102.831 148.644 174.505 1.00 124.85 104 ILE B N 1
ATOM 6468 C CA . ILE B 2 107 ? 101.867 147.823 175.232 1.00 124.85 104 ILE B CA 1
ATOM 6469 C C . ILE B 2 107 ? 100.807 147.281 174.286 1.00 124.85 104 ILE B C 1
ATOM 6470 O O . ILE B 2 107 ? 100.466 146.091 174.325 1.00 124.85 104 ILE B O 1
ATOM 6475 N N . MET B 2 108 ? 100.263 148.145 173.429 1.00 130.51 105 MET B N 1
ATOM 6476 C CA . MET B 2 108 ? 99.270 147.696 172.463 1.00 130.51 105 MET B CA 1
ATOM 6477 C C . MET B 2 108 ? 99.853 146.670 171.506 1.00 130.51 105 MET B C 1
ATOM 6478 O O . MET B 2 108 ? 99.186 145.692 171.158 1.00 130.51 105 MET B O 1
ATOM 6483 N N . ARG B 2 109 ? 101.097 146.868 171.068 1.00 129.59 106 ARG B N 1
ATOM 6484 C CA . ARG B 2 109 ? 101.709 145.870 170.195 1.00 129.59 106 ARG B CA 1
ATOM 6485 C C . ARG B 2 109 ? 101.812 144.523 170.897 1.00 129.59 106 ARG B C 1
ATOM 6486 O O . ARG B 2 109 ? 101.459 143.482 170.326 1.00 129.59 106 ARG B O 1
ATOM 6494 N N . LYS B 2 110 ? 102.269 144.531 172.150 1.00 129.97 107 LYS B N 1
ATOM 6495 C CA . LYS B 2 110 ? 102.428 143.289 172.895 1.00 129.97 107 LYS B CA 1
ATOM 6496 C C . LYS B 2 110 ? 101.093 142.581 173.063 1.00 129.97 107 LYS B C 1
ATOM 6497 O O . LYS B 2 110 ? 100.987 141.369 172.847 1.00 129.97 107 LYS B O 1
ATOM 6503 N N . LEU B 2 111 ? 100.052 143.328 173.434 1.00 130.81 108 LEU B N 1
ATOM 6504 C CA . LEU B 2 111 ? 98.767 142.685 173.685 1.00 130.81 108 LEU B CA 1
ATOM 6505 C C . LEU B 2 111 ? 98.074 142.282 172.390 1.00 130.81 108 LEU B C 1
ATOM 6506 O O . LEU B 2 111 ? 97.266 141.348 172.388 1.00 130.81 108 LEU B O 1
ATOM 6511 N N . LEU B 2 112 ? 98.375 142.963 171.282 1.00 135.27 109 LEU B N 1
ATOM 6512 C CA . LEU B 2 112 ? 97.781 142.592 170.006 1.00 135.27 109 LEU B CA 1
ATOM 6513 C C . LEU B 2 112 ? 98.439 141.352 169.427 1.00 135.27 109 LEU B C 1
ATOM 6514 O O . LEU B 2 112 ? 97.775 140.554 168.758 1.00 135.27 109 LEU B O 1
ATOM 6519 N N . THR B 2 113 ? 99.734 141.173 169.666 1.00 140.78 110 THR B N 1
ATOM 6520 C CA . THR B 2 113 ? 100.436 140.017 169.128 1.00 140.78 110 THR B CA 1
ATOM 6521 C C . THR B 2 113 ? 100.185 138.742 169.923 1.00 140.78 110 THR B C 1
ATOM 6522 O O . THR B 2 113 ? 100.638 137.674 169.501 1.00 140.78 110 THR B O 1
ATOM 6526 N N . LEU B 2 114 ? 99.464 138.827 171.039 1.00 140.53 111 LEU B N 1
ATOM 6527 C CA . LEU B 2 114 ? 99.289 137.674 171.920 1.00 140.53 111 LEU B CA 1
ATOM 6528 C C . LEU B 2 114 ? 98.747 136.422 171.239 1.00 140.53 111 LEU B C 1
ATOM 6529 O O . LEU B 2 114 ? 99.266 135.332 171.531 1.00 140.53 111 LEU B O 1
ATOM 6534 N N . PRO B 2 115 ? 97.742 136.479 170.360 1.00 138.24 112 PRO B N 1
ATOM 6535 C CA . PRO B 2 115 ? 97.232 135.230 169.769 1.00 138.24 112 PRO B CA 1
ATOM 6536 C C . PRO B 2 115 ? 98.278 134.430 169.017 1.00 138.24 112 PRO B C 1
ATOM 6537 O O . PRO B 2 115 ? 98.115 133.213 168.873 1.00 138.24 112 PRO B O 1
ATOM 6541 N N . TYR B 2 116 ? 99.344 135.064 168.532 1.00 147.15 113 TYR B N 1
ATOM 6542 C CA . TYR B 2 116 ? 100.378 134.352 167.798 1.00 147.15 113 TYR B CA 1
ATOM 6543 C C . TYR B 2 116 ? 101.792 134.664 168.259 1.00 147.15 113 TYR B C 1
ATOM 6544 O O . TYR B 2 116 ? 102.721 133.961 167.846 1.00 147.15 113 TYR B O 1
ATOM 6553 N N . ASP B 2 117 ? 101.989 135.683 169.095 1.00 155.22 114 ASP B N 1
ATOM 6554 C CA . ASP B 2 117 ? 103.311 136.054 169.607 1.00 155.22 114 ASP B CA 1
ATOM 6555 C C . ASP B 2 117 ? 103.110 136.447 171.069 1.00 155.22 114 ASP B C 1
ATOM 6556 O O . ASP B 2 117 ? 102.859 137.614 171.379 1.00 155.22 114 ASP B O 1
ATOM 6561 N N . SER B 2 118 ? 103.216 135.466 171.961 1.00 169.60 115 SER B N 1
ATOM 6562 C CA . SER B 2 118 ? 102.945 135.668 173.382 1.00 169.60 115 SER B CA 1
ATOM 6563 C C . SER B 2 118 ? 103.953 134.898 174.226 1.00 169.60 115 SER B C 1
ATOM 6564 O O . SER B 2 118 ? 103.606 134.231 175.202 1.00 169.60 115 SER B O 1
ATOM 6567 N N . GLU B 2 119 ? 105.225 134.983 173.852 1.00 169.56 116 GLU B N 1
ATOM 6568 C CA . GLU B 2 119 ? 106.283 134.229 174.506 1.00 169.56 116 GLU B CA 1
ATOM 6569 C C . GLU B 2 119 ? 107.000 135.029 175.585 1.00 169.56 116 GLU B C 1
ATOM 6570 O O . GLU B 2 119 ? 108.097 134.646 176.001 1.00 169.56 116 GLU B O 1
ATOM 6576 N N . GLU B 2 120 ? 106.413 136.133 176.037 1.00 169.33 117 GLU B N 1
ATOM 6577 C CA . GLU B 2 120 ? 106.947 136.907 177.146 1.00 169.33 117 GLU B CA 1
ATOM 6578 C C . GLU B 2 120 ? 105.809 137.315 178.067 1.00 169.33 117 GLU B C 1
ATOM 6579 O O . GLU B 2 120 ? 104.688 137.571 177.619 1.00 169.33 117 GLU B O 1
ATOM 6585 N N . ASP B 2 121 ? 106.105 137.375 179.358 1.00 172.41 118 ASP B N 1
ATOM 6586 C CA . ASP B 2 121 ? 105.119 137.742 180.361 1.00 172.41 118 ASP B CA 1
ATOM 6587 C C . ASP B 2 121 ? 105.251 139.215 180.722 1.00 172.41 118 ASP B C 1
ATOM 6588 O O . ASP B 2 121 ? 106.311 139.827 180.573 1.00 172.41 118 ASP B O 1
ATOM 6593 N N . PHE B 2 122 ? 104.149 139.781 181.203 1.00 159.56 119 PHE B N 1
ATOM 6594 C CA . PHE B 2 122 ? 104.095 141.209 181.473 1.00 159.56 119 PHE B CA 1
ATOM 6595 C C . PHE B 2 122 ? 102.990 141.482 182.477 1.00 159.56 119 PHE B C 1
ATOM 6596 O O . PHE B 2 122 ? 102.033 140.715 182.597 1.00 159.56 119 PHE B O 1
ATOM 6604 N N . VAL B 2 123 ? 103.141 142.589 183.201 1.00 156.83 120 VAL B N 1
ATOM 6605 C CA . VAL B 2 123 ? 102.126 143.082 184.122 1.00 156.83 120 VAL B CA 1
ATOM 6606 C C . VAL B 2 123 ? 101.822 144.526 183.754 1.00 156.83 120 VAL B C 1
ATOM 6607 O O . VAL B 2 123 ? 102.732 145.361 183.701 1.00 156.83 120 VAL B O 1
ATOM 6611 N N . LEU B 2 124 ? 100.551 144.820 183.508 1.00 148.78 121 LEU B N 1
ATOM 6612 C CA . LEU B 2 124 ? 100.131 146.134 183.048 1.00 148.78 121 LEU B CA 1
ATOM 6613 C C . LEU B 2 124 ? 99.139 146.739 184.029 1.00 148.78 121 LEU B C 1
ATOM 6614 O O . LEU B 2 124 ? 98.336 146.034 184.645 1.00 148.78 121 LEU B O 1
ATOM 6619 N N . ASP B 2 125 ? 99.202 148.059 184.160 1.00 149.76 122 ASP B N 1
ATOM 6620 C CA . ASP B 2 125 ? 98.386 148.795 185.113 1.00 149.76 122 ASP B CA 1
ATOM 6621 C C . ASP B 2 125 ? 97.280 149.531 184.372 1.00 149.76 122 ASP B C 1
ATOM 6622 O O . ASP B 2 125 ? 97.525 150.126 183.318 1.00 149.76 122 ASP B O 1
ATOM 6627 N N . VAL B 2 126 ? 96.070 149.485 184.918 1.00 135.74 123 VAL B N 1
ATOM 6628 C CA . VAL B 2 126 ? 94.920 150.178 184.351 1.00 135.74 123 VAL B CA 1
ATOM 6629 C C . VAL B 2 126 ? 94.413 151.167 185.389 1.00 135.74 123 VAL B C 1
ATOM 6630 O O . VAL B 2 126 ? 94.088 150.778 186.517 1.00 135.74 123 VAL B O 1
ATOM 6634 N N . VAL B 2 127 ? 94.342 152.438 185.010 1.00 140.44 124 VAL B N 1
ATOM 6635 C CA . VAL B 2 127 ? 93.911 153.507 185.902 1.00 140.44 124 VAL B CA 1
ATOM 6636 C C . VAL B 2 127 ? 92.730 154.214 185.256 1.00 140.44 124 VAL B C 1
ATOM 6637 O O . VAL B 2 127 ? 92.865 154.791 184.171 1.00 140.44 124 VAL B O 1
ATOM 6641 N N . SER B 2 128 ? 91.580 154.184 185.927 1.00 143.36 125 SER B N 1
ATOM 6642 C CA . SER B 2 128 ? 90.363 154.810 185.415 1.00 143.36 125 SER B CA 1
ATOM 6643 C C . SER B 2 128 ? 90.197 156.173 186.082 1.00 143.36 125 SER B C 1
ATOM 6644 O O . SER B 2 128 ? 89.388 156.363 186.988 1.00 143.36 125 SER B O 1
ATOM 6647 N N . PHE B 2 129 ? 90.979 157.137 185.609 1.00 145.31 126 PHE B N 1
ATOM 6648 C CA . PHE B 2 129 ? 90.948 158.497 186.126 1.00 145.31 126 PHE B CA 1
ATOM 6649 C C . PHE B 2 129 ? 90.222 159.399 185.138 1.00 145.31 126 PHE B C 1
ATOM 6650 O O . PHE B 2 129 ? 90.541 159.401 183.944 1.00 145.31 126 PHE B O 1
ATOM 6658 N N . ASP B 2 130 ? 89.246 160.156 185.639 1.00 148.91 127 ASP B N 1
ATOM 6659 C CA . ASP B 2 130 ? 88.486 161.116 184.837 1.00 148.91 127 ASP B CA 1
ATOM 6660 C C . ASP B 2 130 ? 87.797 160.450 183.648 1.00 148.91 127 ASP B C 1
ATOM 6661 O O . ASP B 2 130 ? 87.602 161.070 182.600 1.00 148.91 127 ASP B O 1
ATOM 6666 N N . GLY B 2 131 ? 87.425 159.182 183.799 1.00 143.68 128 GLY B N 1
ATOM 6667 C CA . GLY B 2 131 ? 86.707 158.472 182.764 1.00 143.68 128 GLY B CA 1
ATOM 6668 C C . GLY B 2 131 ? 87.558 157.927 181.640 1.00 143.68 128 GLY B C 1
ATOM 6669 O O . GLY B 2 131 ? 87.015 157.281 180.735 1.00 143.68 128 GLY B O 1
ATOM 6670 N N . GLN B 2 132 ? 88.867 158.155 181.665 1.00 142.07 129 GLN B N 1
ATOM 6671 C CA . GLN B 2 132 ? 89.769 157.681 180.625 1.00 142.07 129 GLN B CA 1
ATOM 6672 C C . GLN B 2 132 ? 90.784 156.730 181.238 1.00 142.07 129 GLN B C 1
ATOM 6673 O O . GLN B 2 132 ? 91.464 157.081 182.207 1.00 142.07 129 GLN B O 1
ATOM 6679 N N . LEU B 2 133 ? 90.889 155.534 180.668 1.00 135.07 130 LEU B N 1
ATOM 6680 C CA . LEU B 2 133 ? 91.800 154.524 181.186 1.00 135.07 130 LEU B CA 1
ATOM 6681 C C . LEU B 2 133 ? 93.222 154.817 180.730 1.00 135.07 130 LEU B C 1
ATOM 6682 O O . LEU B 2 133 ? 93.476 154.991 179.534 1.00 135.07 130 LEU B O 1
ATOM 6687 N N . PHE B 2 134 ? 94.146 154.870 181.682 1.00 133.65 131 PHE B N 1
ATOM 6688 C CA . PHE B 2 134 ? 95.556 155.103 181.405 1.00 133.65 131 PHE B CA 1
ATOM 6689 C C . PHE B 2 134 ? 96.310 153.809 181.666 1.00 133.65 131 PHE B C 1
ATOM 6690 O O . PHE B 2 134 ? 96.205 153.237 182.756 1.00 133.65 131 PHE B O 1
ATOM 6698 N N . ILE B 2 135 ? 97.060 153.349 180.672 1.00 124.77 132 ILE B N 1
ATOM 6699 C CA . ILE B 2 135 ? 97.694 152.037 180.700 1.00 124.77 132 ILE B CA 1
ATOM 6700 C C . ILE B 2 135 ? 99.202 152.222 180.674 1.00 124.77 132 ILE B C 1
ATOM 6701 O O . ILE B 2 135 ? 99.722 153.006 179.872 1.00 124.77 132 ILE B O 1
ATOM 6706 N N . GLN B 2 136 ? 99.899 151.504 181.550 1.00 140.31 133 GLN B N 1
ATOM 6707 C CA . GLN B 2 136 ? 101.354 151.525 181.576 1.00 140.31 133 GLN B CA 1
ATOM 6708 C C . GLN B 2 136 ? 101.839 150.268 182.283 1.00 140.31 133 GLN B C 1
ATOM 6709 O O . GLN B 2 136 ? 101.067 149.558 182.931 1.00 140.31 133 GLN B O 1
ATOM 6715 N N . PHE B 2 137 ? 103.133 149.996 182.138 1.00 151.42 134 PHE B N 1
ATOM 6716 C CA . PHE B 2 137 ? 103.723 148.814 182.748 1.00 151.42 134 PHE B CA 1
ATOM 6717 C C . PHE B 2 137 ? 103.690 148.905 184.268 1.00 151.42 134 PHE B C 1
ATOM 6718 O O . PHE B 2 137 ? 103.648 149.992 184.850 1.00 151.42 134 PHE B O 1
ATOM 6726 N N . ASN B 2 138 ? 103.711 147.741 184.911 1.00 160.33 135 ASN B N 1
ATOM 6727 C CA . ASN B 2 138 ? 103.763 147.667 186.365 1.00 160.33 135 ASN B CA 1
ATOM 6728 C C . ASN B 2 138 ? 105.181 147.962 186.839 1.00 160.33 135 ASN B C 1
ATOM 6729 O O . ASN B 2 138 ? 106.133 147.296 186.418 1.00 160.33 135 ASN B O 1
ATOM 6734 N N . VAL B 2 139 ? 105.318 148.956 187.719 1.00 155.73 136 VAL B N 1
ATOM 6735 C CA . VAL B 2 139 ? 106.648 149.372 188.167 1.00 155.73 136 VAL B CA 1
ATOM 6736 C C . VAL B 2 139 ? 107.401 148.242 188.861 1.00 155.73 136 VAL B C 1
ATOM 6737 O O . VAL B 2 139 ? 108.591 148.052 188.563 1.00 155.73 136 VAL B O 1
ATOM 6741 N N . PRO B 2 140 ? 106.807 147.486 189.794 1.00 160.26 137 PRO B N 1
ATOM 6742 C CA . PRO B 2 140 ? 107.521 146.303 190.303 1.00 160.26 137 PRO B CA 1
ATOM 6743 C C . PRO B 2 140 ? 107.885 145.313 189.213 1.00 160.26 137 PRO B C 1
ATOM 6744 O O . PRO B 2 140 ? 108.983 144.739 189.238 1.00 160.26 137 PRO B O 1
ATOM 6748 N N . TYR B 2 141 ? 106.993 145.103 188.244 1.00 165.41 138 TYR B N 1
ATOM 6749 C CA . TYR B 2 141 ? 107.335 144.245 187.118 1.00 165.41 138 TYR B CA 1
ATOM 6750 C C . TYR B 2 141 ? 108.478 144.842 186.315 1.00 165.41 138 TYR B C 1
ATOM 6751 O O . TYR B 2 141 ? 109.347 144.115 185.825 1.00 165.41 138 TYR B O 1
ATOM 6760 N N . LEU B 2 142 ? 108.493 146.168 186.170 1.00 170.42 139 LEU B N 1
ATOM 6761 C CA . LEU B 2 142 ? 109.595 146.817 185.470 1.00 170.42 139 LEU B CA 1
ATOM 6762 C C . LEU B 2 142 ? 110.917 146.589 186.188 1.00 170.42 139 LEU B C 1
ATOM 6763 O O . LEU B 2 142 ? 111.937 146.318 185.549 1.00 170.42 139 LEU B O 1
ATOM 6768 N N . LYS B 2 143 ? 110.921 146.699 187.516 1.00 171.12 140 LYS B N 1
ATOM 6769 C CA . LYS B 2 143 ? 112.157 146.490 188.264 1.00 171.12 140 LYS B CA 1
ATOM 6770 C C . LYS B 2 143 ? 112.612 145.038 188.183 1.00 171.12 140 LYS B C 1
ATOM 6771 O O . LYS B 2 143 ? 113.810 144.763 188.043 1.00 171.12 140 LYS B O 1
ATOM 6777 N N . SER B 2 144 ? 111.672 144.096 188.263 1.00 184.62 141 SER B N 1
ATOM 6778 C CA . SER B 2 144 ? 112.026 142.690 188.100 1.00 184.62 141 SER B CA 1
ATOM 6779 C C . SER B 2 144 ? 112.610 142.433 186.715 1.00 184.62 141 SER B C 1
ATOM 6780 O O . SER B 2 144 ? 113.626 141.740 186.570 1.00 184.62 141 SER B O 1
ATOM 6783 N N . LYS B 2 145 ? 111.978 142.996 185.682 1.00 194.08 142 LYS B N 1
ATOM 6784 C CA . LYS B 2 145 ? 112.475 142.837 184.322 1.00 194.08 142 LYS B CA 1
ATOM 6785 C C . LYS B 2 145 ? 113.852 143.462 184.170 1.00 194.08 142 LYS B C 1
ATOM 6786 O O . LYS B 2 145 ? 114.701 142.938 183.446 1.00 194.08 142 LYS B O 1
ATOM 6792 N N . ASP B 2 146 ? 114.085 144.591 184.839 1.00 215.32 143 ASP B N 1
ATOM 6793 C CA . ASP B 2 146 ? 115.409 145.200 184.832 1.00 215.32 143 ASP B CA 1
ATOM 6794 C C . ASP B 2 146 ? 116.432 144.278 185.477 1.00 215.32 143 ASP B C 1
ATOM 6795 O O . ASP B 2 146 ? 117.567 144.170 185.002 1.00 215.32 143 ASP B O 1
ATOM 6800 N N . VAL B 2 147 ? 116.045 143.607 186.562 1.00 212.92 144 VAL B N 1
ATOM 6801 C CA . VAL B 2 147 ? 116.944 142.649 187.204 1.00 212.92 144 VAL B CA 1
ATOM 6802 C C . VAL B 2 147 ? 117.304 141.529 186.234 1.00 212.92 144 VAL B C 1
ATOM 6803 O O . VAL B 2 147 ? 118.481 141.184 186.060 1.00 212.92 144 VAL B O 1
ATOM 6807 N N . GLN B 2 148 ? 116.294 140.956 185.576 1.00 210.10 145 GLN B N 1
ATOM 6808 C CA . GLN B 2 148 ? 116.572 139.877 184.630 1.00 210.10 145 GLN B CA 1
ATOM 6809 C C . GLN B 2 148 ? 117.427 140.367 183.467 1.00 210.10 145 GLN B C 1
ATOM 6810 O O . GLN B 2 148 ? 118.345 139.667 183.028 1.00 210.10 145 GLN B O 1
ATOM 6816 N N . LYS B 2 149 ? 117.146 141.569 182.960 1.00 220.83 146 LYS B N 1
ATOM 6817 C CA . LYS B 2 149 ? 117.923 142.116 181.852 1.00 220.83 146 LYS B CA 1
ATOM 6818 C C . LYS B 2 149 ? 119.373 142.341 182.256 1.00 220.83 146 LYS B C 1
ATOM 6819 O O . LYS B 2 149 ? 120.291 142.103 181.463 1.00 220.83 146 LYS B O 1
ATOM 6825 N N . GLN B 2 150 ? 119.600 142.815 183.482 1.00 234.07 147 GLN B N 1
ATOM 6826 C CA . GLN B 2 150 ? 120.961 142.914 183.991 1.00 234.07 147 GLN B CA 1
ATOM 6827 C C . GLN B 2 150 ? 121.608 141.542 184.094 1.00 234.07 147 GLN B C 1
ATOM 6828 O O . GLN B 2 150 ? 122.823 141.410 183.905 1.00 234.07 147 GLN B O 1
ATOM 6834 N N . GLY B 2 151 ? 120.818 140.512 184.389 1.00 226.74 148 GLY B N 1
ATOM 6835 C CA . GLY B 2 151 ? 121.327 139.155 184.366 1.00 226.74 148 GLY B CA 1
ATOM 6836 C C . GLY B 2 151 ? 121.021 138.429 183.070 1.00 226.74 148 GLY B C 1
ATOM 6837 O O . GLY B 2 151 ? 120.695 137.238 183.085 1.00 226.74 148 GLY B O 1
ATOM 6838 N N . ASP B 2 152 ? 121.120 139.132 181.943 1.00 226.73 149 ASP B N 1
ATOM 6839 C CA . ASP B 2 152 ? 120.768 138.592 180.633 1.00 226.73 149 ASP B CA 1
ATOM 6840 C C . ASP B 2 152 ? 121.962 138.596 179.684 1.00 226.73 149 ASP B C 1
ATOM 6841 O O . ASP B 2 152 ? 121.837 138.936 178.506 1.00 226.73 149 ASP B O 1
ATOM 6846 N N . THR B 2 153 ? 123.128 138.214 180.192 1.00 218.25 150 THR B N 1
ATOM 6847 C CA . THR B 2 153 ? 124.361 138.061 179.404 1.00 218.25 150 THR B CA 1
ATOM 6848 C C . THR B 2 153 ? 124.680 139.390 178.710 1.00 218.25 150 THR B C 1
ATOM 6849 O O . THR B 2 153 ? 124.321 140.467 179.204 1.00 218.25 150 THR B O 1
ATOM 6853 N N . GLU B 2 154 ? 125.359 139.322 177.564 1.00 211.95 151 GLU B N 1
ATOM 6854 C CA . GLU B 2 154 ? 125.719 140.505 176.797 1.00 211.95 151 GLU B CA 1
ATOM 6855 C C . GLU B 2 154 ? 125.435 140.380 175.308 1.00 211.95 151 GLU B C 1
ATOM 6856 O O . GLU B 2 154 ? 125.558 141.379 174.594 1.00 211.95 151 GLU B O 1
ATOM 6862 N N . PHE B 2 155 ? 125.073 139.193 174.818 1.00 200.16 152 PHE B N 1
ATOM 6863 C CA . PHE B 2 155 ? 124.783 139.025 173.398 1.00 200.16 152 PHE B CA 1
ATOM 6864 C C . PHE B 2 155 ? 123.559 139.832 172.981 1.00 200.16 152 PHE B C 1
ATOM 6865 O O . PHE B 2 155 ? 123.546 140.454 171.911 1.00 200.16 152 PHE B O 1
ATOM 6873 N N . HIS B 2 156 ? 122.517 139.831 173.812 1.00 203.58 153 HIS B N 1
ATOM 6874 C CA . HIS B 2 156 ? 121.333 140.623 173.504 1.00 203.58 153 HIS B CA 1
ATOM 6875 C C . HIS B 2 156 ? 121.641 142.114 173.556 1.00 203.58 153 HIS B C 1
ATOM 6876 O O . HIS B 2 156 ? 121.107 142.894 172.758 1.00 203.58 153 HIS B O 1
ATOM 6883 N N . LYS B 2 157 ? 122.503 142.528 174.488 1.00 205.35 154 LYS B N 1
ATOM 6884 C CA . LYS B 2 157 ? 122.966 143.911 174.497 1.00 205.35 154 LYS B CA 1
ATOM 6885 C C . LYS B 2 157 ? 123.706 144.243 173.208 1.00 205.35 154 LYS B C 1
ATOM 6886 O O . LYS B 2 157 ? 123.544 145.336 172.652 1.00 205.35 154 LYS B O 1
ATOM 6892 N N . LYS B 2 158 ? 124.529 143.311 172.726 1.00 189.60 155 LYS B N 1
ATOM 6893 C CA . LYS B 2 158 ? 125.230 143.517 171.465 1.00 189.60 155 LYS B CA 1
ATOM 6894 C C . LYS B 2 158 ? 124.248 143.688 170.316 1.00 189.60 155 LYS B C 1
ATOM 6895 O O . LYS B 2 158 ? 124.425 144.562 169.462 1.00 189.60 155 LYS B O 1
ATOM 6901 N N . LEU B 2 159 ? 123.201 142.864 170.283 1.00 180.01 156 LEU B N 1
ATOM 6902 C CA . LEU B 2 159 ? 122.202 142.985 169.224 1.00 180.01 156 LEU B CA 1
ATOM 6903 C C . LEU B 2 159 ? 121.472 144.321 169.299 1.00 180.01 156 LEU B C 1
ATOM 6904 O O . LEU B 2 159 ? 121.238 144.974 168.271 1.00 180.01 156 LEU B O 1
ATOM 6909 N N . GLN B 2 160 ? 121.096 144.741 170.508 1.00 175.52 157 GLN B N 1
ATOM 6910 C CA . GLN B 2 160 ? 120.408 146.018 170.660 1.00 175.52 157 GLN B CA 1
ATOM 6911 C C . GLN B 2 160 ? 121.295 147.174 170.219 1.00 175.52 157 GLN B C 1
ATOM 6912 O O . GLN B 2 160 ? 120.837 148.097 169.531 1.00 175.52 157 GLN B O 1
ATOM 6918 N N . PHE B 2 161 ? 122.573 147.138 170.597 1.00 173.88 158 PHE B N 1
ATOM 6919 C CA . PHE B 2 161 ? 123.476 148.183 170.140 1.00 173.88 158 PHE B CA 1
ATOM 6920 C C . PHE B 2 161 ? 123.669 148.131 168.635 1.00 173.88 158 PHE B C 1
ATOM 6921 O O . PHE B 2 161 ? 123.847 149.175 168.007 1.00 173.88 158 PHE B O 1
ATOM 6929 N N . SER B 2 162 ? 123.665 146.937 168.042 1.00 155.31 159 SER B N 1
ATOM 6930 C CA . SER B 2 162 ? 123.748 146.852 166.589 1.00 155.31 159 SER B CA 1
ATOM 6931 C C . SER B 2 162 ? 122.566 147.555 165.945 1.00 155.31 159 SER B C 1
ATOM 6932 O O . SER B 2 162 ? 122.731 148.320 164.988 1.00 155.31 159 SER B O 1
ATOM 6935 N N . GLY B 2 163 ? 121.366 147.321 166.474 1.00 140.53 160 GLY B N 1
ATOM 6936 C CA . GLY B 2 163 ? 120.196 148.006 165.947 1.00 140.53 160 GLY B CA 1
ATOM 6937 C C . GLY B 2 163 ? 120.306 149.513 166.071 1.00 140.53 160 GLY B C 1
ATOM 6938 O O . GLY B 2 163 ? 120.035 150.253 165.119 1.00 140.53 160 GLY B O 1
ATOM 6939 N N . TYR B 2 164 ? 120.720 149.991 167.245 1.00 134.65 161 TYR B N 1
ATOM 6940 C CA . TYR B 2 164 ? 120.811 151.436 167.444 1.00 134.65 161 TYR B CA 1
ATOM 6941 C C . TYR B 2 164 ? 121.906 152.054 166.583 1.00 134.65 161 TYR B C 1
ATOM 6942 O O . TYR B 2 164 ? 121.741 153.163 166.063 1.00 134.65 161 TYR B O 1
ATOM 6951 N N . LYS B 2 165 ? 123.028 151.357 166.417 1.00 129.09 162 LYS B N 1
ATOM 6952 C CA . LYS B 2 165 ? 124.092 151.857 165.556 1.00 129.09 162 LYS B CA 1
ATOM 6953 C C . LYS B 2 165 ? 123.638 151.918 164.107 1.00 129.09 162 LYS B C 1
ATOM 6954 O O . LYS B 2 165 ? 123.962 152.870 163.389 1.00 129.09 162 LYS B O 1
ATOM 6960 N N . PHE B 2 166 ? 122.895 150.906 163.656 1.00 116.11 163 PHE B N 1
ATOM 6961 C CA . PHE B 2 166 ? 122.368 150.931 162.298 1.00 116.11 163 PHE B CA 1
ATOM 6962 C C . PHE B 2 166 ? 121.409 152.093 162.111 1.00 116.11 163 PHE B C 1
ATOM 6963 O O . PHE B 2 166 ? 121.403 152.740 161.058 1.00 116.11 163 PHE B O 1
ATOM 6971 N N . GLU B 2 167 ? 120.585 152.368 163.120 1.00 112.10 164 GLU B N 1
ATOM 6972 C CA . GLU B 2 167 ? 119.730 153.547 163.054 1.00 112.10 164 GLU B CA 1
ATOM 6973 C C . GLU B 2 167 ? 120.562 154.818 162.958 1.00 112.10 164 GLU B C 1
ATOM 6974 O O . GLU B 2 167 ? 120.243 155.722 162.179 1.00 112.10 164 GLU B O 1
ATOM 6980 N N . LYS B 2 168 ? 121.628 154.908 163.752 1.00 111.03 165 LYS B N 1
ATOM 6981 C CA . LYS B 2 168 ? 122.422 156.129 163.781 1.00 111.03 165 LYS B CA 1
ATOM 6982 C C . LYS B 2 168 ? 123.180 156.348 162.481 1.00 111.03 165 LYS B C 1
ATOM 6983 O O . LYS B 2 168 ? 123.358 157.493 162.054 1.00 111.03 165 LYS B O 1
ATOM 6989 N N . MET B 2 169 ? 123.636 155.273 161.841 1.00 112.60 166 MET B N 1
ATOM 6990 C CA . MET B 2 169 ? 124.442 155.405 160.636 1.00 112.60 166 MET B CA 1
ATOM 6991 C C . MET B 2 169 ? 123.632 155.841 159.425 1.00 112.60 166 MET B C 1
ATOM 6992 O O . MET B 2 169 ? 124.226 156.229 158.415 1.00 112.60 166 MET B O 1
ATOM 6997 N N . ALA B 2 170 ? 122.305 155.795 159.498 1.00 93.85 167 ALA B N 1
ATOM 6998 C CA . ALA B 2 170 ? 121.453 156.123 158.364 1.00 93.85 167 ALA B CA 1
ATOM 6999 C C . ALA B 2 170 ? 120.515 157.281 158.678 1.00 93.85 167 ALA B C 1
ATOM 7000 O O . ALA B 2 170 ? 119.387 157.323 158.188 1.00 93.85 167 ALA B O 1
ATOM 7002 N N . THR B 2 171 ? 120.965 158.228 159.494 1.00 99.57 168 THR B N 1
ATOM 7003 C CA . THR B 2 171 ? 120.157 159.384 159.847 1.00 99.57 168 THR B CA 1
ATOM 7004 C C . THR B 2 171 ? 121.028 160.629 159.822 1.00 99.57 168 THR B C 1
ATOM 7005 O O . THR B 2 171 ? 122.256 160.552 159.878 1.00 99.57 168 THR B O 1
ATOM 7009 N N . LEU B 2 172 ? 120.375 161.785 159.731 1.00 93.17 169 LEU B N 1
ATOM 7010 C CA . LEU B 2 172 ? 121.076 163.053 159.694 1.00 93.17 169 LEU B CA 1
ATOM 7011 C C . LEU B 2 172 ? 120.400 164.056 160.616 1.00 93.17 169 LEU B C 1
ATOM 7012 O O . LEU B 2 172 ? 119.163 164.115 160.672 1.00 93.17 169 LEU B O 1
ATOM 7017 N N . PRO B 2 173 ? 121.180 164.850 161.349 1.00 91.11 170 PRO B N 1
ATOM 7018 C CA . PRO B 2 173 ? 120.575 165.859 162.230 1.00 91.11 170 PRO B CA 1
ATOM 7019 C C . PRO B 2 173 ? 119.773 166.907 161.485 1.00 91.11 170 PRO B C 1
ATOM 7020 O O . PRO B 2 173 ? 118.793 167.427 162.029 1.00 91.11 170 PRO B O 1
ATOM 7024 N N . LYS B 2 174 ? 120.161 167.235 160.263 1.00 95.70 171 LYS B N 1
ATOM 7025 C CA . LYS B 2 174 ? 119.523 168.258 159.453 1.00 95.70 171 LYS B CA 1
ATOM 7026 C C . LYS B 2 174 ? 119.201 167.676 158.089 1.00 95.70 171 LYS B C 1
ATOM 7027 O O . LYS B 2 174 ? 119.731 166.624 157.716 1.00 95.70 171 LYS B O 1
ATOM 7033 N N . PRO B 2 175 ? 118.315 168.317 157.329 1.00 88.52 172 PRO B N 1
ATOM 7034 C CA . PRO B 2 175 ? 118.074 167.862 155.958 1.00 88.52 172 PRO B CA 1
ATOM 7035 C C . PRO B 2 175 ? 119.350 167.924 155.137 1.00 88.52 172 PRO B C 1
ATOM 7036 O O . PRO B 2 175 ? 120.229 168.755 155.375 1.00 88.52 172 PRO B O 1
ATOM 7040 N N . TRP B 2 176 ? 119.440 167.022 154.163 1.00 80.21 173 TRP B N 1
ATOM 7041 C CA . TRP B 2 176 ? 120.661 166.869 153.377 1.00 80.21 173 TRP B CA 1
ATOM 7042 C C . TRP B 2 176 ? 121.202 168.168 152.792 1.00 80.21 173 TRP B C 1
ATOM 7043 O O . TRP B 2 176 ? 122.429 168.359 152.833 1.00 80.21 173 TRP B O 1
ATOM 7054 N N . PRO B 2 177 ? 120.396 169.069 152.220 1.00 82.02 174 PRO B N 1
ATOM 7055 C CA . PRO B 2 177 ? 120.981 170.313 151.697 1.00 82.02 174 PRO B CA 1
ATOM 7056 C C . PRO B 2 177 ? 121.699 171.140 152.745 1.00 82.02 174 PRO B C 1
ATOM 7057 O O . PRO B 2 177 ? 122.728 171.755 152.442 1.00 82.02 174 PRO B O 1
ATOM 7061 N N . GLU B 2 178 ? 121.190 171.175 153.974 1.00 97.22 175 GLU B N 1
ATOM 7062 C CA . GLU B 2 178 ? 121.773 172.037 154.992 1.00 97.22 175 GLU B CA 1
ATOM 7063 C C . GLU B 2 178 ? 123.011 171.441 155.644 1.00 97.22 175 GLU B C 1
ATOM 7064 O O . GLU B 2 178 ? 123.760 172.173 156.298 1.00 97.22 175 GLU B O 1
ATOM 7070 N N . CYS B 2 179 ? 123.246 170.143 155.488 1.00 104.90 176 CYS B N 1
ATOM 7071 C CA . CYS B 2 179 ? 124.363 169.515 156.173 1.00 104.90 176 CYS B CA 1
ATOM 7072 C C . CYS B 2 179 ? 125.687 169.871 155.506 1.00 104.90 176 CYS B C 1
ATOM 7073 O O . CYS B 2 179 ? 125.738 170.344 154.368 1.00 104.90 176 CYS B O 1
ATOM 7076 N N . THR B 2 180 ? 126.770 169.642 156.243 1.00 104.11 177 THR B N 1
ATOM 7077 C CA . THR B 2 180 ? 128.125 169.822 155.748 1.00 104.11 177 THR B CA 1
ATOM 7078 C C . THR B 2 180 ? 128.853 168.486 155.774 1.00 104.11 177 THR B C 1
ATOM 7079 O O . THR B 2 180 ? 128.423 167.537 156.431 1.00 104.11 177 THR B O 1
ATOM 7083 N N . ARG B 2 181 ? 129.980 168.429 155.063 1.00 103.05 178 ARG B N 1
ATOM 7084 C CA . ARG B 2 181 ? 130.698 167.167 154.914 1.00 103.05 178 ARG B CA 1
ATOM 7085 C C . ARG B 2 181 ? 131.146 166.616 156.259 1.00 103.05 178 ARG B C 1
ATOM 7086 O O . ARG B 2 181 ? 131.049 165.407 156.507 1.00 103.05 178 ARG B O 1
ATOM 7094 N N . LYS B 2 182 ? 131.644 167.487 157.139 1.00 117.85 179 LYS B N 1
ATOM 7095 C CA . LYS B 2 182 ? 132.225 167.026 158.395 1.00 117.85 179 LYS B CA 1
ATOM 7096 C C . LYS B 2 182 ? 131.195 166.314 159.257 1.00 117.85 179 LYS B C 1
ATOM 7097 O O . LYS B 2 182 ? 131.490 165.277 159.860 1.00 117.85 179 LYS B O 1
ATOM 7103 N N . GLU B 2 183 ? 129.984 166.854 159.342 1.00 118.04 180 GLU B N 1
ATOM 7104 C CA . GLU B 2 183 ? 128.960 166.188 160.131 1.00 118.04 180 GLU B CA 1
ATOM 7105 C C . GLU B 2 183 ? 128.357 164.991 159.414 1.00 118.04 180 GLU B C 1
ATOM 7106 O O . GLU B 2 183 ? 127.860 164.078 160.080 1.00 118.04 180 GLU B O 1
ATOM 7112 N N . ILE B 2 184 ? 128.388 164.965 158.082 1.00 111.44 181 ILE B N 1
ATOM 7113 C CA . ILE B 2 184 ? 127.870 163.802 157.370 1.00 111.44 181 ILE B CA 1
ATOM 7114 C C . ILE B 2 184 ? 128.793 162.605 157.544 1.00 111.44 181 ILE B C 1
ATOM 7115 O O . ILE B 2 184 ? 128.331 161.473 157.728 1.00 111.44 181 ILE B O 1
ATOM 7120 N N . ASP B 2 185 ? 130.103 162.820 157.485 1.00 116.80 182 ASP B N 1
ATOM 7121 C CA . ASP B 2 185 ? 131.030 161.697 157.533 1.00 116.80 182 ASP B CA 1
ATOM 7122 C C . ASP B 2 185 ? 131.514 161.370 158.941 1.00 116.80 182 ASP B C 1
ATOM 7123 O O . ASP B 2 185 ? 132.279 160.416 159.108 1.00 116.80 182 ASP B O 1
ATOM 7128 N N . SER B 2 186 ? 131.091 162.125 159.954 1.00 119.85 183 SER B N 1
ATOM 7129 C CA . SER B 2 186 ? 131.468 161.850 161.332 1.00 119.85 183 SER B CA 1
ATOM 7130 C C . SER B 2 186 ? 130.386 161.092 162.088 1.00 119.85 183 SER B C 1
ATOM 7131 O O . SER B 2 186 ? 130.381 161.098 163.323 1.00 119.85 183 SER B O 1
ATOM 7134 N N . ARG B 2 187 ? 129.463 160.448 161.373 1.00 117.18 184 ARG B N 1
ATOM 7135 C CA . ARG B 2 187 ? 128.416 159.687 162.045 1.00 117.18 184 ARG B CA 1
ATOM 7136 C C . ARG B 2 187 ? 128.999 158.506 162.809 1.00 117.18 184 ARG B C 1
ATOM 7137 O O . ARG B 2 187 ? 128.531 158.174 163.904 1.00 117.18 184 ARG B O 1
ATOM 7145 N N . ALA B 2 188 ? 130.021 157.859 162.247 1.00 124.06 185 ALA B N 1
ATOM 7146 C CA . ALA B 2 188 ? 130.634 156.717 162.913 1.00 124.06 185 ALA B CA 1
ATOM 7147 C C . ALA B 2 188 ? 131.310 157.100 164.221 1.00 124.06 185 ALA B C 1
ATOM 7148 O O . ALA B 2 188 ? 131.516 156.231 165.074 1.00 124.06 185 ALA B O 1
ATOM 7150 N N . LYS B 2 189 ? 131.655 158.371 164.402 1.00 134.41 186 LYS B N 1
ATOM 7151 C CA . LYS B 2 189 ? 132.297 158.837 165.622 1.00 134.41 186 LYS B CA 1
ATOM 7152 C C . LYS B 2 189 ? 131.304 159.318 166.668 1.00 134.41 186 LYS B C 1
ATOM 7153 O O . LYS B 2 189 ? 131.725 159.815 167.717 1.00 134.41 186 LYS B O 1
ATOM 7159 N N . SER B 2 190 ? 130.007 159.195 166.411 1.00 151.74 187 SER B N 1
ATOM 7160 C CA . SER B 2 190 ? 129.007 159.654 167.361 1.00 151.74 187 SER B CA 1
ATOM 7161 C C . SER B 2 190 ? 128.813 158.639 168.480 1.00 151.74 187 SER B C 1
ATOM 7162 O O . SER B 2 190 ? 129.014 157.435 168.301 1.00 151.74 187 SER B O 1
ATOM 7165 N N . LYS B 2 191 ? 128.415 159.143 169.645 1.00 188.34 188 LYS B N 1
ATOM 7166 C CA . LYS B 2 191 ? 128.190 158.313 170.823 1.00 188.34 188 LYS B CA 1
ATOM 7167 C C . LYS B 2 191 ? 126.721 157.909 170.860 1.00 188.34 188 LYS B C 1
ATOM 7168 O O . LYS B 2 191 ? 125.849 158.736 171.145 1.00 188.34 188 LYS B O 1
ATOM 7174 N N . CYS B 2 192 ? 126.448 156.640 170.577 1.00 177.07 189 CYS B N 1
ATOM 7175 C CA . CYS B 2 192 ? 125.075 156.161 170.546 1.00 177.07 189 CYS B CA 1
ATOM 7176 C C . CYS B 2 192 ? 124.489 156.086 171.951 1.00 177.07 189 CYS B C 1
ATOM 7177 O O . CYS B 2 192 ? 125.185 155.793 172.927 1.00 177.07 189 CYS B O 1
ATOM 7180 N N . ASN B 2 193 ? 123.190 156.358 172.046 1.00 157.25 190 ASN B N 1
ATOM 7181 C CA . ASN B 2 193 ? 122.467 156.271 173.304 1.00 157.25 190 ASN B CA 1
ATOM 7182 C C . ASN B 2 193 ? 121.001 156.005 173.007 1.00 157.25 190 ASN B C 1
ATOM 7183 O O . ASN B 2 193 ? 120.504 156.336 171.929 1.00 157.25 190 ASN B O 1
ATOM 7188 N N . ASN B 2 194 ? 120.308 155.412 173.975 1.00 151.89 191 ASN B N 1
ATOM 7189 C CA . ASN B 2 194 ? 118.898 155.088 173.826 1.00 151.89 191 ASN B CA 1
ATOM 7190 C C . ASN B 2 194 ? 117.989 156.057 174.568 1.00 151.89 191 ASN B C 1
ATOM 7191 O O . ASN B 2 194 ? 116.791 155.789 174.700 1.00 151.89 191 ASN B O 1
ATOM 7196 N N . ILE B 2 195 ? 118.524 157.171 175.056 1.00 145.24 192 ILE B N 1
ATOM 7197 C CA . ILE B 2 195 ? 117.727 158.131 175.810 1.00 145.24 192 ILE B CA 1
ATOM 7198 C C . ILE B 2 195 ? 117.099 159.130 174.851 1.00 145.24 192 ILE B C 1
ATOM 7199 O O . ILE B 2 195 ? 115.874 159.283 174.811 1.00 145.24 192 ILE B O 1
ATOM 7204 N N . GLU B 2 196 ? 117.934 159.819 174.078 1.00 139.65 193 GLU B N 1
ATOM 7205 C CA . GLU B 2 196 ? 117.429 160.788 173.116 1.00 139.65 193 GLU B CA 1
ATOM 7206 C C . GLU B 2 196 ? 116.581 160.091 172.063 1.00 139.65 193 GLU B C 1
ATOM 7207 O O . GLU B 2 196 ? 116.991 159.080 171.488 1.00 139.65 193 GLU B O 1
ATOM 7213 N N . GLN B 2 197 ? 115.395 160.636 171.812 1.00 122.29 194 GLN B N 1
ATOM 7214 C CA . GLN B 2 197 ? 114.492 160.046 170.838 1.00 122.29 194 GLN B CA 1
ATOM 7215 C C . GLN B 2 197 ? 113.436 161.069 170.459 1.00 122.29 194 GLN B C 1
ATOM 7216 O O . GLN B 2 197 ? 113.252 162.082 171.138 1.00 122.29 194 GLN B O 1
ATOM 7222 N N . TYR B 2 198 ? 112.743 160.787 169.361 1.00 106.25 195 TYR B N 1
ATOM 7223 C CA . TYR B 2 198 ? 111.649 161.613 168.876 1.00 106.25 195 TYR B CA 1
ATOM 7224 C C . TYR B 2 198 ? 110.411 160.745 168.722 1.00 106.25 195 TYR B C 1
ATOM 7225 O O . TYR B 2 198 ? 110.477 159.664 168.130 1.00 106.25 195 TYR B O 1
ATOM 7234 N N . GLY B 2 199 ? 109.286 161.223 169.252 1.00 105.17 196 GLY B N 1
ATOM 7235 C CA . GLY B 2 199 ? 108.048 160.478 169.186 1.00 105.17 196 GLY B CA 1
ATOM 7236 C C . GLY B 2 199 ? 106.891 161.384 168.822 1.00 105.17 196 GLY B C 1
ATOM 7237 O O . GLY B 2 199 ? 107.008 162.611 168.824 1.00 105.17 196 GLY B O 1
ATOM 7238 N N . ALA B 2 200 ? 105.763 160.754 168.515 1.00 103.20 197 ALA B N 1
ATOM 7239 C CA . ALA B 2 200 ? 104.574 161.465 168.081 1.00 103.20 197 ALA B CA 1
ATOM 7240 C C . ALA B 2 200 ? 103.350 160.923 168.801 1.00 103.20 197 ALA B C 1
ATOM 7241 O O . ALA B 2 200 ? 103.326 159.773 169.244 1.00 103.20 197 ALA B O 1
ATOM 7243 N N . ILE B 2 201 ? 102.330 161.768 168.902 1.00 100.34 198 ILE B N 1
ATOM 7244 C CA . ILE B 2 201 ? 101.076 161.433 169.562 1.00 100.34 198 ILE B CA 1
ATOM 7245 C C . ILE B 2 201 ? 100.016 161.289 168.484 1.00 100.34 198 ILE B C 1
ATOM 7246 O O . ILE B 2 201 ? 99.759 162.232 167.726 1.00 100.34 198 ILE B O 1
ATOM 7251 N N . VAL B 2 202 ? 99.397 160.115 168.415 1.00 99.97 199 VAL B N 1
ATOM 7252 C CA . VAL B 2 202 ? 98.493 159.764 167.328 1.00 99.97 199 VAL B CA 1
ATOM 7253 C C . VAL B 2 202 ? 97.127 159.431 167.905 1.00 99.97 199 VAL B C 1
ATOM 7254 O O . VAL B 2 202 ? 97.023 158.650 168.857 1.00 99.97 199 VAL B O 1
ATOM 7258 N N . ARG B 2 203 ? 96.086 160.020 167.326 1.00 108.79 200 ARG B N 1
ATOM 7259 C CA . ARG B 2 203 ? 94.713 159.686 167.671 1.00 108.79 200 ARG B CA 1
ATOM 7260 C C . ARG B 2 203 ? 94.220 158.578 166.751 1.00 108.79 200 ARG B C 1
ATOM 7261 O O . ARG B 2 203 ? 94.402 158.646 165.532 1.00 108.79 200 ARG B O 1
ATOM 7269 N N . THR B 2 204 ? 93.600 157.562 167.337 1.00 118.68 201 THR B N 1
ATOM 7270 C CA . THR B 2 204 ? 93.122 156.413 166.584 1.00 118.68 201 THR B CA 1
ATOM 7271 C C . THR B 2 204 ? 92.013 155.748 167.391 1.00 118.68 201 THR B C 1
ATOM 7272 O O . THR B 2 204 ? 91.468 156.349 168.324 1.00 118.68 201 THR B O 1
ATOM 7276 N N . GLY B 2 205 ? 91.665 154.531 167.025 1.00 129.55 202 GLY B N 1
ATOM 7277 C CA . GLY B 2 205 ? 90.711 153.756 167.791 1.00 129.55 202 GLY B CA 1
ATOM 7278 C C . GLY B 2 205 ? 89.974 152.753 166.929 1.00 129.55 202 GLY B C 1
ATOM 7279 O O . GLY B 2 205 ? 89.787 152.922 165.728 1.00 129.55 202 GLY B O 1
ATOM 7280 N N . ILE B 2 206 ? 89.537 151.674 167.566 1.00 133.94 203 ILE B N 1
ATOM 7281 C CA . ILE B 2 206 ? 88.788 150.622 166.902 1.00 133.94 203 ILE B CA 1
ATOM 7282 C C . ILE B 2 206 ? 87.347 150.670 167.391 1.00 133.94 203 ILE B C 1
ATOM 7283 O O . ILE B 2 206 ? 87.038 151.227 168.450 1.00 133.94 203 ILE B O 1
ATOM 7288 N N . SER B 2 207 ? 86.456 150.081 166.593 1.00 135.50 204 SER B N 1
ATOM 7289 C CA . SER B 2 207 ? 85.022 150.014 166.886 1.00 135.50 204 SER B CA 1
ATOM 7290 C C . SER B 2 207 ? 84.516 151.439 167.070 1.00 135.50 204 SER B C 1
ATOM 7291 O O . SER B 2 207 ? 84.703 152.261 166.158 1.00 135.50 204 SER B O 1
ATOM 7294 N N . ARG B 2 208 ? 83.893 151.783 168.195 1.00 135.34 205 ARG B N 1
ATOM 7295 C CA . ARG B 2 208 ? 83.386 153.126 168.435 1.00 135.34 205 ARG B CA 1
ATOM 7296 C C . ARG B 2 208 ? 84.184 153.846 169.516 1.00 135.34 205 ARG B C 1
ATOM 7297 O O . ARG B 2 208 ? 83.673 154.754 170.175 1.00 135.34 205 ARG B O 1
ATOM 7305 N N . ILE B 2 209 ? 85.440 153.455 169.704 1.00 125.70 206 ILE B N 1
ATOM 7306 C CA . ILE B 2 209 ? 86.266 153.942 170.800 1.00 125.70 206 ILE B CA 1
ATOM 7307 C C . ILE B 2 209 ? 87.419 154.743 170.218 1.00 125.70 206 ILE B C 1
ATOM 7308 O O . ILE B 2 209 ? 88.098 154.279 169.297 1.00 125.70 206 ILE B O 1
ATOM 7313 N N . LYS B 2 210 ? 87.636 155.941 170.753 1.00 126.17 207 LYS B N 1
ATOM 7314 C CA . LYS B 2 210 ? 88.746 156.789 170.338 1.00 126.17 207 LYS B CA 1
ATOM 7315 C C . LYS B 2 210 ? 89.933 156.533 171.258 1.00 126.17 207 LYS B C 1
ATOM 7316 O O . LYS B 2 210 ? 89.814 156.660 172.482 1.00 126.17 207 LYS B O 1
ATOM 7322 N N . ILE B 2 211 ? 91.075 156.183 170.672 1.00 122.06 208 ILE B N 1
ATOM 7323 C CA . ILE B 2 211 ? 92.269 155.807 171.419 1.00 122.06 208 ILE B CA 1
ATOM 7324 C C . ILE B 2 211 ? 93.399 156.752 171.042 1.00 122.06 208 ILE B C 1
ATOM 7325 O O . ILE B 2 211 ? 93.662 156.971 169.854 1.00 122.06 208 ILE B O 1
ATOM 7330 N N . LEU B 2 212 ? 94.067 157.302 172.049 1.00 114.53 209 LEU B N 1
ATOM 7331 C CA . LEU B 2 212 ? 95.222 158.167 171.855 1.00 114.53 209 LEU B CA 1
ATOM 7332 C C . LEU B 2 212 ? 96.460 157.440 172.358 1.00 114.53 209 LEU B C 1
ATOM 7333 O O . LEU B 2 212 ? 96.518 157.046 173.527 1.00 114.53 209 LEU B O 1
ATOM 7338 N N . ILE B 2 213 ? 97.445 157.260 171.478 1.00 102.67 210 ILE B N 1
ATOM 7339 C CA . ILE B 2 213 ? 98.659 156.527 171.807 1.00 102.67 210 ILE B CA 1
ATOM 7340 C C . ILE B 2 213 ? 99.870 157.285 171.288 1.00 102.67 210 ILE B C 1
ATOM 7341 O O . ILE B 2 213 ? 99.765 158.176 170.443 1.00 102.67 210 ILE B O 1
ATOM 7346 N N . GLY B 2 214 ? 101.035 156.912 171.811 1.00 102.92 211 GLY B N 1
ATOM 7347 C CA . GLY B 2 214 ? 102.286 157.470 171.348 1.00 102.92 211 GLY B CA 1
ATOM 7348 C C . GLY B 2 214 ? 103.313 156.372 171.165 1.00 102.92 211 GLY B C 1
ATOM 7349 O O . GLY B 2 214 ? 103.226 155.302 171.772 1.00 102.92 211 GLY B O 1
ATOM 7350 N N . GLY B 2 215 ? 104.295 156.656 170.316 1.00 101.28 212 GLY B N 1
ATOM 7351 C CA . GLY B 2 215 ? 105.301 155.662 170.003 1.00 101.28 212 GLY B CA 1
ATOM 7352 C C . GLY B 2 215 ? 106.577 156.311 169.516 1.00 101.28 212 GLY B C 1
ATOM 7353 O O . GLY B 2 215 ? 106.669 157.532 169.374 1.00 101.28 212 GLY B O 1
ATOM 7354 N N . ALA B 2 216 ? 107.569 155.465 169.256 1.00 104.34 213 ALA B N 1
ATOM 7355 C CA . ALA B 2 216 ? 108.884 155.919 168.830 1.00 104.34 213 ALA B CA 1
ATOM 7356 C C . ALA B 2 216 ? 108.933 156.030 167.314 1.00 104.34 213 ALA B C 1
ATOM 7357 O O . ALA B 2 216 ? 108.477 155.129 166.603 1.00 104.34 213 ALA B O 1
ATOM 7359 N N . VAL B 2 217 ? 109.490 157.133 166.825 1.00 104.75 214 VAL B N 1
ATOM 7360 C CA . VAL B 2 217 ? 109.648 157.380 165.398 1.00 104.75 214 VAL B CA 1
ATOM 7361 C C . VAL B 2 217 ? 111.130 157.552 165.117 1.00 104.75 214 VAL B C 1
ATOM 7362 O O . VAL B 2 217 ? 111.789 158.399 165.733 1.00 104.75 214 VAL B O 1
ATOM 7366 N N . ALA B 2 218 ? 111.654 156.757 164.185 1.00 102.23 215 ALA B N 1
ATOM 7367 C CA . ALA B 2 218 ? 113.080 156.811 163.888 1.00 102.23 215 ALA B CA 1
ATOM 7368 C C . ALA B 2 218 ? 113.442 158.105 163.171 1.00 102.23 215 ALA B C 1
ATOM 7369 O O . ALA B 2 218 ? 114.220 158.917 163.684 1.00 102.23 215 ALA B O 1
ATOM 7371 N N . CYS B 2 219 ? 112.879 158.321 161.985 1.00 96.35 216 CYS B N 1
ATOM 7372 C CA . CYS B 2 219 ? 113.210 159.501 161.202 1.00 96.35 216 CYS B CA 1
ATOM 7373 C C . CYS B 2 219 ? 112.135 159.724 160.153 1.00 96.35 216 CYS B C 1
ATOM 7374 O O . CYS B 2 219 ? 111.333 158.836 159.860 1.00 96.35 216 CYS B O 1
ATOM 7377 N N . THR B 2 220 ? 112.127 160.931 159.599 1.00 98.57 217 THR B N 1
ATOM 7378 C CA . THR B 2 220 ? 111.315 161.209 158.429 1.00 98.57 217 THR B CA 1
ATOM 7379 C C . THR B 2 220 ? 112.068 160.788 157.174 1.00 98.57 217 THR B C 1
ATOM 7380 O O . THR B 2 220 ? 113.291 160.631 157.180 1.00 98.57 217 THR B O 1
ATOM 7384 N N . ALA B 2 221 ? 111.320 160.594 156.089 1.00 100.15 218 ALA B N 1
ATOM 7385 C CA . ALA B 2 221 ? 111.911 160.086 154.858 1.00 100.15 218 ALA B CA 1
ATOM 7386 C C . ALA B 2 221 ? 112.966 161.038 154.314 1.00 100.15 218 ALA B C 1
ATOM 7387 O O . ALA B 2 221 ? 114.149 160.694 154.258 1.00 100.15 218 ALA B O 1
ATOM 7389 N N . ASP B 2 222 ? 112.551 162.234 153.911 1.00 97.39 219 ASP B N 1
ATOM 7390 C CA . ASP B 2 222 ? 113.484 163.236 153.418 1.00 97.39 219 ASP B CA 1
ATOM 7391 C C . ASP B 2 222 ? 113.219 164.663 153.882 1.00 97.39 219 ASP B C 1
ATOM 7392 O O . ASP B 2 222 ? 114.160 165.464 153.882 1.00 97.39 219 ASP B O 1
ATOM 7397 N N . TYR B 2 223 ? 111.994 165.013 154.264 1.00 97.61 220 TYR B N 1
ATOM 7398 C CA . TYR B 2 223 ? 111.746 166.272 154.956 1.00 97.61 220 TYR B CA 1
ATOM 7399 C C . TYR B 2 223 ? 110.427 166.155 155.703 1.00 97.61 220 TYR B C 1
ATOM 7400 O O . TYR B 2 223 ? 109.630 165.248 155.458 1.00 97.61 220 TYR B O 1
ATOM 7409 N N . TYR B 2 224 ? 110.206 167.091 156.621 1.00 106.74 221 TYR B N 1
ATOM 7410 C CA . TYR B 2 224 ? 109.027 167.062 157.479 1.00 106.74 221 TYR B CA 1
ATOM 7411 C C . TYR B 2 224 ? 107.843 167.672 156.741 1.00 106.74 221 TYR B C 1
ATOM 7412 O O . TYR B 2 224 ? 107.801 168.885 156.514 1.00 106.74 221 TYR B O 1
ATOM 7421 N N . ASP B 2 225 ? 106.875 166.836 156.375 1.00 112.86 222 ASP B N 1
ATOM 7422 C CA . ASP B 2 225 ? 105.651 167.300 155.728 1.00 112.86 222 ASP B CA 1
ATOM 7423 C C . ASP B 2 225 ? 104.677 167.735 156.811 1.00 112.86 222 ASP B C 1
ATOM 7424 O O . ASP B 2 225 ? 104.047 166.903 157.468 1.00 112.86 222 ASP B O 1
ATOM 7429 N N . GLU B 2 226 ? 104.539 169.049 156.994 1.00 122.19 223 GLU B N 1
ATOM 7430 C CA . GLU B 2 226 ? 103.651 169.553 158.035 1.00 122.19 223 GLU B CA 1
ATOM 7431 C C . GLU B 2 226 ? 102.195 169.200 157.758 1.00 122.19 223 GLU B C 1
ATOM 7432 O O . GLU B 2 226 ? 101.403 169.068 158.697 1.00 122.19 223 GLU B O 1
ATOM 7438 N N . ASN B 2 227 ? 101.823 169.046 156.486 1.00 118.08 224 ASN B N 1
ATOM 7439 C CA . ASN B 2 227 ? 100.433 168.746 156.161 1.00 118.08 224 ASN B CA 1
ATOM 7440 C C . ASN B 2 227 ? 100.059 167.327 156.565 1.00 118.08 224 ASN B C 1
ATOM 7441 O O . ASN B 2 227 ? 98.951 167.088 157.056 1.00 118.08 224 ASN B O 1
ATOM 7446 N N . ASP B 2 228 ? 100.963 166.372 156.364 1.00 113.85 225 ASP B N 1
ATOM 7447 C CA . ASP B 2 228 ? 100.714 164.975 156.721 1.00 113.85 225 ASP B CA 1
ATOM 7448 C C . ASP B 2 228 ? 102.021 164.340 157.157 1.00 113.85 225 ASP B C 1
ATOM 7449 O O . ASP B 2 228 ? 102.688 163.646 156.381 1.00 113.85 225 ASP B O 1
ATOM 7454 N N . PRO B 2 229 ? 102.426 164.562 158.406 1.00 100.55 226 PRO B N 1
ATOM 7455 C CA . PRO B 2 229 ? 103.696 163.990 158.873 1.00 100.55 226 PRO B CA 1
ATOM 7456 C C . PRO B 2 229 ? 103.745 162.479 158.798 1.00 100.55 226 PRO B C 1
ATOM 7457 O O . PRO B 2 229 ? 104.820 161.915 158.562 1.00 100.55 226 PRO B O 1
ATOM 7461 N N . LEU B 2 230 ? 102.613 161.803 158.986 1.00 100.49 227 LEU B N 1
ATOM 7462 C CA . LEU B 2 230 ? 102.615 160.347 159.043 1.00 100.49 227 LEU B CA 1
ATOM 7463 C C . LEU B 2 230 ? 103.001 159.703 157.719 1.00 100.49 227 LEU B C 1
ATOM 7464 O O . LEU B 2 230 ? 103.348 158.519 157.702 1.00 100.49 227 LEU B O 1
ATOM 7469 N N . SER B 2 231 ? 102.943 160.445 156.615 1.00 99.84 228 SER B N 1
ATOM 7470 C CA . SER B 2 231 ? 103.270 159.858 155.323 1.00 99.84 228 SER B CA 1
ATOM 7471 C C . SER B 2 231 ? 104.770 159.693 155.125 1.00 99.84 228 SER B C 1
ATOM 7472 O O . SER B 2 231 ? 105.200 158.740 154.468 1.00 99.84 228 SER B O 1
ATOM 7475 N N . ARG B 2 232 ? 105.576 160.598 155.671 1.00 96.41 229 ARG B N 1
ATOM 7476 C CA . ARG B 2 232 ? 107.016 160.582 155.459 1.00 96.41 229 ARG B CA 1
ATOM 7477 C C . ARG B 2 232 ? 107.778 159.844 156.549 1.00 96.41 229 ARG B C 1
ATOM 7478 O O . ARG B 2 232 ? 109.006 159.756 156.472 1.00 96.41 229 ARG B O 1
ATOM 7486 N N . TYR B 2 233 ? 107.093 159.317 157.557 1.00 96.23 230 TYR B N 1
ATOM 7487 C CA . TYR B 2 233 ? 107.790 158.662 158.649 1.00 96.23 230 TYR B CA 1
ATOM 7488 C C . TYR B 2 233 ? 108.314 157.297 158.215 1.00 96.23 230 TYR B C 1
ATOM 7489 O O . TYR B 2 233 ? 107.800 156.665 157.290 1.00 96.23 230 TYR B O 1
ATOM 7498 N N . ILE B 2 234 ? 109.362 156.851 158.899 1.00 94.87 231 ILE B N 1
ATOM 7499 C CA . ILE B 2 234 ? 110.010 155.580 158.601 1.00 94.87 231 ILE B CA 1
ATOM 7500 C C . ILE B 2 234 ? 110.757 155.125 159.845 1.00 94.87 231 ILE B C 1
ATOM 7501 O O . ILE B 2 234 ? 111.339 155.939 160.565 1.00 94.87 231 ILE B O 1
ATOM 7506 N N . GLU B 2 235 ? 110.732 153.817 160.097 1.00 102.29 232 GLU B N 1
ATOM 7507 C CA . GLU B 2 235 ? 111.455 153.226 161.212 1.00 102.29 232 GLU B CA 1
ATOM 7508 C C . GLU B 2 235 ? 112.480 152.229 160.693 1.00 102.29 232 GLU B C 1
ATOM 7509 O O . GLU B 2 235 ? 112.315 151.644 159.619 1.00 102.29 232 GLU B O 1
ATOM 7515 N N . LEU B 2 236 ? 113.539 152.041 161.472 1.00 100.75 233 LEU B N 1
ATOM 7516 C CA . LEU B 2 236 ? 114.679 151.226 161.079 1.00 100.75 233 LEU B CA 1
ATOM 7517 C C . LEU B 2 236 ? 114.802 150.054 162.039 1.00 100.75 233 LEU B C 1
ATOM 7518 O O . LEU B 2 236 ? 114.685 150.230 163.255 1.00 100.75 233 LEU B O 1
ATOM 7523 N N . LYS B 2 237 ? 115.038 148.864 161.497 1.00 104.56 234 LYS B N 1
ATOM 7524 C CA . LYS B 2 237 ? 115.199 147.673 162.316 1.00 104.56 234 LYS B CA 1
ATOM 7525 C C . LYS B 2 237 ? 116.333 146.829 161.757 1.00 104.56 234 LYS B C 1
ATOM 7526 O O . LYS B 2 237 ? 116.766 147.008 160.618 1.00 104.56 234 LYS B O 1
ATOM 7532 N N . THR B 2 238 ? 116.823 145.909 162.584 1.00 120.76 235 THR B N 1
ATOM 7533 C CA . THR B 2 238 ? 117.919 145.030 162.210 1.00 120.76 235 THR B CA 1
ATOM 7534 C C . THR B 2 238 ? 117.516 143.580 162.425 1.00 120.76 235 THR B C 1
ATOM 7535 O O . THR B 2 238 ? 116.760 143.259 163.345 1.00 120.76 235 THR B O 1
ATOM 7539 N N . THR B 2 239 ? 118.030 142.706 161.564 1.00 125.82 236 THR B N 1
ATOM 7540 C CA . THR B 2 239 ? 117.749 141.284 161.663 1.00 125.82 236 THR B CA 1
ATOM 7541 C C . THR B 2 239 ? 118.930 140.505 161.107 1.00 125.82 236 THR B C 1
ATOM 7542 O O . THR B 2 239 ? 119.616 140.962 160.190 1.00 125.82 236 THR B O 1
ATOM 7546 N N . ARG B 2 240 ? 119.166 139.330 161.681 1.00 135.23 237 ARG B N 1
ATOM 7547 C CA . ARG B 2 240 ? 120.204 138.447 161.172 1.00 135.23 237 ARG B CA 1
ATOM 7548 C C . ARG B 2 240 ? 119.868 138.001 159.756 1.00 135.23 237 ARG B C 1
ATOM 7549 O O . ARG B 2 240 ? 118.701 137.792 159.413 1.00 135.23 237 ARG B O 1
ATOM 7557 N N . THR B 2 241 ? 120.900 137.864 158.928 1.00 132.83 238 THR B N 1
ATOM 7558 C CA . THR B 2 241 ? 120.697 137.457 157.545 1.00 132.83 238 THR B CA 1
ATOM 7559 C C . THR B 2 241 ? 120.115 136.052 157.477 1.00 132.83 238 THR B C 1
ATOM 7560 O O . THR B 2 241 ? 120.452 135.182 158.284 1.00 132.83 238 THR B O 1
ATOM 7564 N N . ILE B 2 242 ? 119.237 135.834 156.506 1.00 132.85 239 ILE B N 1
ATOM 7565 C CA . ILE B 2 242 ? 118.545 134.562 156.338 1.00 132.85 239 ILE B CA 1
ATOM 7566 C C . ILE B 2 242 ? 119.303 133.709 155.332 1.00 132.85 239 ILE B C 1
ATOM 7567 O O . ILE B 2 242 ? 119.859 134.224 154.354 1.00 132.85 239 ILE B O 1
ATOM 7572 N N . ASN B 2 243 ? 119.356 132.401 155.589 1.00 140.64 240 ASN B N 1
ATOM 7573 C CA . ASN B 2 243 ? 120.016 131.484 154.672 1.00 140.64 240 ASN B CA 1
ATOM 7574 C C . ASN B 2 243 ? 119.302 130.150 154.495 1.00 140.64 240 ASN B C 1
ATOM 7575 O O . ASN B 2 243 ? 119.778 129.325 153.710 1.00 140.64 240 ASN B O 1
ATOM 7580 N N . GLN B 2 244 ? 118.192 129.906 155.185 1.00 142.36 241 GLN B N 1
ATOM 7581 C CA . GLN B 2 244 ? 117.490 128.635 155.064 1.00 142.36 241 GLN B CA 1
ATOM 7582 C C . GLN B 2 244 ? 116.039 128.835 155.483 1.00 142.36 241 GLN B C 1
ATOM 7583 O O . GLN B 2 244 ? 115.630 129.928 155.881 1.00 142.36 241 GLN B O 1
ATOM 7589 N N . TYR B 2 245 ? 115.262 127.752 155.395 1.00 149.56 242 TYR B N 1
ATOM 7590 C CA . TYR B 2 245 ? 113.823 127.843 155.628 1.00 149.56 242 TYR B CA 1
ATOM 7591 C C . TYR B 2 245 ? 113.515 128.259 157.060 1.00 149.56 242 TYR B C 1
ATOM 7592 O O . TYR B 2 245 ? 112.596 129.049 157.299 1.00 149.56 242 TYR B O 1
ATOM 7601 N N . LYS B 2 246 ? 114.258 127.721 158.029 1.00 148.79 243 LYS B N 1
ATOM 7602 C CA . LYS B 2 246 ? 114.039 128.101 159.420 1.00 148.79 243 LYS B CA 1
ATOM 7603 C C . LYS B 2 246 ? 114.306 129.584 159.624 1.00 148.79 243 LYS B C 1
ATOM 7604 O O . LYS B 2 246 ? 113.572 130.268 160.352 1.00 148.79 243 LYS B O 1
ATOM 7610 N N . ASP B 2 247 ? 115.360 130.097 158.986 1.00 146.69 244 ASP B N 1
ATOM 7611 C CA . ASP B 2 247 ? 115.612 131.531 159.012 1.00 146.69 244 ASP B CA 1
ATOM 7612 C C . ASP B 2 247 ? 114.435 132.294 158.428 1.00 146.69 244 ASP B C 1
ATOM 7613 O O . ASP B 2 247 ? 114.036 133.336 158.958 1.00 146.69 244 ASP B O 1
ATOM 7618 N N . MET B 2 248 ? 113.857 131.780 157.341 1.00 149.94 245 MET B N 1
ATOM 7619 C CA . MET B 2 248 ? 112.706 132.437 156.735 1.00 149.94 245 MET B CA 1
ATOM 7620 C C . MET B 2 248 ? 111.520 132.464 157.688 1.00 149.94 245 MET B C 1
ATOM 7621 O O . MET B 2 248 ? 110.810 133.468 157.772 1.00 149.94 245 MET B O 1
ATOM 7626 N N . ILE B 2 249 ? 111.286 131.370 158.413 1.00 144.81 246 ILE B N 1
ATOM 7627 C CA . ILE B 2 249 ? 110.152 131.321 159.334 1.00 144.81 246 ILE B CA 1
ATOM 7628 C C . ILE B 2 249 ? 110.354 132.293 160.491 1.00 144.81 246 ILE B C 1
ATOM 7629 O O . ILE B 2 249 ? 109.424 133.008 160.897 1.00 144.81 246 ILE B O 1
ATOM 7634 N N . ALA B 2 250 ? 111.566 132.330 161.048 1.00 138.63 247 ALA B N 1
ATOM 7635 C CA . ALA B 2 250 ? 111.854 133.305 162.093 1.00 138.63 247 ALA B CA 1
ATOM 7636 C C . ALA B 2 250 ? 111.671 134.722 161.569 1.00 138.63 247 ALA B C 1
ATOM 7637 O O . ALA B 2 250 ? 111.123 135.590 162.261 1.00 138.63 247 ALA B O 1
ATOM 7639 N N . PHE B 2 251 ? 112.106 134.963 160.333 1.00 135.20 248 PHE B N 1
ATOM 7640 C CA . PHE B 2 251 ? 111.902 136.261 159.711 1.00 135.20 248 PHE B CA 1
ATOM 7641 C C . PHE B 2 251 ? 110.421 136.578 159.580 1.00 135.20 248 PHE B C 1
ATOM 7642 O O . PHE B 2 251 ? 110.006 137.718 159.785 1.00 135.20 248 PHE B O 1
ATOM 7650 N N . GLU B 2 252 ? 109.610 135.582 159.226 1.00 138.40 249 GLU B N 1
ATOM 7651 C CA . GLU B 2 252 ? 108.175 135.808 159.093 1.00 138.40 249 GLU B CA 1
ATOM 7652 C C . GLU B 2 252 ? 107.562 136.208 160.426 1.00 138.40 249 GLU B C 1
ATOM 7653 O O . GLU B 2 252 ? 106.711 137.103 160.487 1.00 138.40 249 GLU B O 1
ATOM 7659 N N . LYS B 2 253 ? 107.978 135.548 161.506 1.00 133.06 250 LYS B N 1
ATOM 7660 C CA . LYS B 2 253 ? 107.495 135.947 162.825 1.00 133.06 250 LYS B CA 1
ATOM 7661 C C . LYS B 2 253 ? 107.920 137.375 163.152 1.00 133.06 250 LYS B C 1
ATOM 7662 O O . LYS B 2 253 ? 107.128 138.169 163.684 1.00 133.06 250 LYS B O 1
ATOM 7668 N N . LYS B 2 254 ? 109.167 137.720 162.828 1.00 128.73 251 LYS B N 1
ATOM 7669 C CA . LYS B 2 254 ? 109.640 139.079 163.067 1.00 128.73 251 LYS B CA 1
ATOM 7670 C C . LYS B 2 254 ? 108.828 140.091 162.269 1.00 128.73 251 LYS B C 1
ATOM 7671 O O . LYS B 2 254 ? 108.513 141.175 162.769 1.00 128.73 251 LYS B O 1
ATOM 7677 N N . LEU B 2 255 ? 108.493 139.758 161.022 1.00 127.83 252 LEU B N 1
ATOM 7678 C CA . LEU B 2 255 ? 107.659 140.639 160.209 1.00 127.83 252 LEU B CA 1
ATOM 7679 C C . LEU B 2 255 ? 106.265 140.782 160.787 1.00 127.83 252 LEU B C 1
ATOM 7680 O O . LEU B 2 255 ? 105.690 141.868 160.743 1.00 127.83 252 LEU B O 1
ATOM 7685 N N . PHE B 2 256 ? 105.689 139.701 161.304 1.00 128.63 253 PHE B N 1
ATOM 7686 C CA . PHE B 2 256 ? 104.388 139.824 161.951 1.00 128.63 253 PHE B CA 1
ATOM 7687 C C . PHE B 2 256 ? 104.460 140.816 163.104 1.00 128.63 253 PHE B C 1
ATOM 7688 O O . PHE B 2 256 ? 103.644 141.748 163.204 1.00 128.63 253 PHE B O 1
ATOM 7696 N N . ARG B 2 257 ? 105.467 140.652 163.964 1.00 128.76 254 ARG B N 1
ATOM 7697 C CA . ARG B 2 257 ? 105.614 141.546 165.106 1.00 128.76 254 ARG B CA 1
ATOM 7698 C C . ARG B 2 257 ? 105.826 142.988 164.661 1.00 128.76 254 ARG B C 1
ATOM 7699 O O . ARG B 2 257 ? 105.190 143.909 165.186 1.00 128.76 254 ARG B O 1
ATOM 7707 N N . THR B 2 258 ? 106.703 143.200 163.681 1.00 117.51 255 THR B N 1
ATOM 7708 C CA . THR B 2 258 ? 107.005 144.553 163.230 1.00 117.51 255 THR B CA 1
ATOM 7709 C C . THR B 2 258 ? 105.823 145.182 162.509 1.00 117.51 255 THR B C 1
ATOM 7710 O O . THR B 2 258 ? 105.586 146.387 162.642 1.00 117.51 255 THR B O 1
ATOM 7714 N N . TRP B 2 259 ? 105.078 144.390 161.740 1.00 119.97 256 TRP B N 1
ATOM 7715 C CA . TRP B 2 259 ? 103.894 144.906 161.076 1.00 119.97 256 TRP B CA 1
ATOM 7716 C C . TRP B 2 259 ? 102.869 145.367 162.091 1.00 119.97 256 TRP B C 1
ATOM 7717 O O . TRP B 2 259 ? 102.216 146.391 161.892 1.00 119.97 256 TRP B O 1
ATOM 7728 N N . ALA B 2 260 ? 102.696 144.619 163.180 1.00 119.63 257 ALA B N 1
ATOM 7729 C CA . ALA B 2 260 ? 101.845 145.125 164.253 1.00 119.63 257 ALA B CA 1
ATOM 7730 C C . ALA B 2 260 ? 102.406 146.428 164.814 1.00 119.63 257 ALA B C 1
ATOM 7731 O O . ALA B 2 260 ? 101.706 147.451 164.880 1.00 119.63 257 ALA B O 1
ATOM 7733 N N . GLN B 2 261 ? 103.685 146.408 165.196 1.00 120.02 258 GLN B N 1
ATOM 7734 C CA . GLN B 2 261 ? 104.420 147.551 165.729 1.00 120.02 258 GLN B CA 1
ATOM 7735 C C . GLN B 2 261 ? 104.157 148.814 164.927 1.00 120.02 258 GLN B C 1
ATOM 7736 O O . GLN B 2 261 ? 104.001 149.903 165.486 1.00 120.02 258 GLN B O 1
ATOM 7742 N N . CYS B 2 262 ? 104.111 148.663 163.609 1.00 116.38 259 CYS B N 1
ATOM 7743 C CA . CYS B 2 262 ? 103.999 149.782 162.685 1.00 116.38 259 CYS B CA 1
ATOM 7744 C C . CYS B 2 262 ? 102.550 150.144 162.383 1.00 116.38 259 CYS B C 1
ATOM 7745 O O . CYS B 2 262 ? 102.172 151.317 162.449 1.00 116.38 259 CYS B O 1
ATOM 7748 N N . PHE B 2 263 ? 101.732 149.145 162.051 1.00 112.78 260 PHE B N 1
ATOM 7749 C CA . PHE B 2 263 ? 100.348 149.381 161.670 1.00 112.78 260 PHE B CA 1
ATOM 7750 C C . PHE B 2 263 ? 99.545 149.982 162.810 1.00 112.78 260 PHE B C 1
ATOM 7751 O O . PHE B 2 263 ? 98.545 150.665 162.565 1.00 112.78 260 PHE B O 1
ATOM 7759 N N . LEU B 2 264 ? 99.955 149.749 164.058 1.00 113.60 261 LEU B N 1
ATOM 7760 C CA . LEU B 2 264 ? 99.309 150.474 165.146 1.00 113.60 261 LEU B CA 1
ATOM 7761 C C . LEU B 2 264 ? 99.496 151.979 165.024 1.00 113.60 261 LEU B C 1
ATOM 7762 O O . LEU B 2 264 ? 98.714 152.737 165.604 1.00 113.60 261 LEU B O 1
ATOM 7767 N N . LEU B 2 265 ? 100.506 152.430 164.283 1.00 109.31 262 LEU B N 1
ATOM 7768 C CA . LEU B 2 265 ? 100.663 153.843 163.979 1.00 109.31 262 LEU B CA 1
ATOM 7769 C C . LEU B 2 265 ? 100.435 154.175 162.513 1.00 109.31 262 LEU B C 1
ATOM 7770 O O . LEU B 2 265 ? 100.333 155.359 162.175 1.00 109.31 262 LEU B O 1
ATOM 7775 N N . GLY B 2 266 ? 100.357 153.177 161.639 1.00 111.77 263 GLY B N 1
ATOM 7776 C CA . GLY B 2 266 ? 100.108 153.451 160.240 1.00 111.77 263 GLY B CA 1
ATOM 7777 C C . GLY B 2 266 ? 101.269 154.056 159.489 1.00 111.77 263 GLY B C 1
ATOM 7778 O O . GLY B 2 266 ? 101.055 154.707 158.465 1.00 111.77 263 GLY B O 1
ATOM 7779 N N . ILE B 2 267 ? 102.493 153.873 159.973 1.00 104.39 264 ILE B N 1
ATOM 7780 C CA . ILE B 2 267 ? 103.655 154.342 159.211 1.00 104.39 264 ILE B CA 1
ATOM 7781 C C . ILE B 2 267 ? 103.739 153.555 157.910 1.00 104.39 264 ILE B C 1
ATOM 7782 O O . ILE B 2 267 ? 103.559 152.323 157.918 1.00 104.39 264 ILE B O 1
ATOM 7787 N N . PRO B 2 268 ? 103.974 154.197 156.765 1.00 100.53 265 PRO B N 1
ATOM 7788 C CA . PRO B 2 268 ? 103.862 153.456 155.499 1.00 100.53 265 PRO B CA 1
ATOM 7789 C C . PRO B 2 268 ? 105.004 152.492 155.244 1.00 100.53 265 PRO B C 1
ATOM 7790 O O . PRO B 2 268 ? 104.762 151.364 154.796 1.00 100.5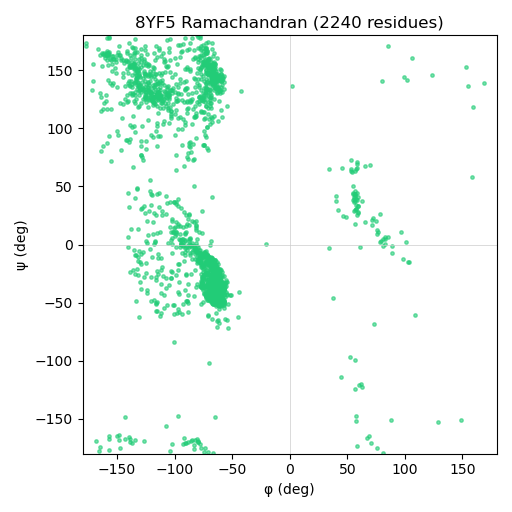3 265 PRO B O 1
ATOM 7794 N N . LYS B 2 269 ? 106.240 152.891 155.516 1.00 95.56 266 LYS B N 1
ATOM 7795 C CA . LYS B 2 269 ? 107.407 152.157 155.055 1.00 95.56 266 LYS B CA 1
ATOM 7796 C C . LYS B 2 269 ? 108.104 151.452 156.211 1.00 95.56 266 LYS B C 1
ATOM 7797 O O . LYS B 2 269 ? 107.956 151.823 157.377 1.00 95.56 266 LYS B O 1
ATOM 7803 N N . ILE B 2 270 ? 108.871 150.420 155.866 1.00 99.60 267 ILE B N 1
ATOM 7804 C CA . ILE B 2 270 ? 109.669 149.658 156.821 1.00 99.60 267 ILE B CA 1
ATOM 7805 C C . ILE B 2 270 ? 111.016 149.353 156.182 1.00 99.60 267 ILE B C 1
ATOM 7806 O O . ILE B 2 270 ? 111.084 148.990 155.003 1.00 99.60 267 ILE B O 1
ATOM 7811 N N . ILE B 2 271 ? 112.089 149.501 156.956 1.00 101.08 268 ILE B N 1
ATOM 7812 C CA . ILE B 2 271 ? 113.440 149.207 156.494 1.00 101.08 268 ILE B CA 1
ATOM 7813 C C . ILE B 2 271 ? 114.098 148.256 157.482 1.00 101.08 268 ILE B C 1
ATOM 7814 O O . ILE B 2 271 ? 114.046 148.484 158.695 1.00 101.08 268 ILE B O 1
ATOM 7819 N N . TYR B 2 272 ? 114.724 147.202 156.967 1.00 112.60 269 TYR B N 1
ATOM 7820 C CA . TYR B 2 272 ? 115.569 146.328 157.767 1.00 112.60 269 TYR B CA 1
ATOM 7821 C C . TYR B 2 272 ? 117.027 146.425 157.351 1.00 112.60 269 TYR B C 1
ATOM 7822 O O . TYR B 2 272 ? 117.352 146.635 156.180 1.00 112.60 269 TYR B O 1
ATOM 7831 N N . GLY B 2 273 ? 117.904 146.260 158.343 1.00 119.86 270 GLY B N 1
ATOM 7832 C CA . GLY B 2 273 ? 119.312 146.077 158.106 1.00 119.86 270 GLY B CA 1
ATOM 7833 C C . GLY B 2 273 ? 119.677 144.626 158.341 1.00 119.86 270 GLY B C 1
ATOM 7834 O O . GLY B 2 273 ? 119.526 144.109 159.449 1.00 119.86 270 GLY B O 1
ATOM 7835 N N . PHE B 2 274 ? 120.144 143.969 157.286 1.00 121.81 271 PHE B N 1
ATOM 7836 C CA . PHE B 2 274 ? 120.474 142.548 157.341 1.00 121.81 271 PHE B CA 1
ATOM 7837 C C . PHE B 2 274 ? 121.940 142.419 157.728 1.00 121.81 271 PHE B C 1
ATOM 7838 O O . PHE B 2 274 ? 122.834 142.621 156.903 1.00 121.81 271 PHE B O 1
ATOM 7846 N N . ARG B 2 275 ? 122.191 142.082 158.988 1.00 133.93 272 ARG B N 1
ATOM 7847 C CA . ARG B 2 275 ? 123.542 141.937 159.501 1.00 133.93 272 ARG B CA 1
ATOM 7848 C C . ARG B 2 275 ? 123.862 140.465 159.717 1.00 133.93 272 ARG B C 1
ATOM 7849 O O . ARG B 2 275 ? 122.969 139.639 159.927 1.00 133.93 272 ARG B O 1
ATOM 7857 N N . ASP B 2 276 ? 125.148 140.145 159.648 1.00 144.90 273 ASP B N 1
ATOM 7858 C CA . ASP B 2 276 ? 125.618 138.784 159.842 1.00 144.90 273 ASP B CA 1
ATOM 7859 C C . ASP B 2 276 ? 125.987 138.581 161.310 1.00 144.90 273 ASP B C 1
ATOM 7860 O O . ASP B 2 276 ? 125.748 139.441 162.160 1.00 144.90 273 ASP B O 1
ATOM 7865 N N . ASP B 2 277 ? 126.590 137.433 161.618 1.00 150.96 274 ASP B N 1
ATOM 7866 C CA . ASP B 2 277 ? 127.007 137.150 162.984 1.00 150.96 274 ASP B CA 1
ATOM 7867 C C . ASP B 2 277 ? 128.194 137.994 163.423 1.00 150.96 274 ASP B C 1
ATOM 7868 O O . ASP B 2 277 ? 128.522 137.997 164.614 1.00 150.96 274 ASP B O 1
ATOM 7873 N N . ASN B 2 278 ? 128.840 138.704 162.503 1.00 146.27 275 ASN B N 1
ATOM 7874 C CA . ASN B 2 278 ? 129.983 139.546 162.819 1.00 146.27 275 ASN B CA 1
ATOM 7875 C C . ASN B 2 278 ? 129.610 141.016 162.939 1.00 146.27 275 ASN B C 1
ATOM 7876 O O . ASN B 2 278 ? 130.500 141.872 162.920 1.00 146.27 275 ASN B O 1
ATOM 7881 N N . CYS B 2 279 ? 128.318 141.324 163.059 1.00 149.97 276 CYS B N 1
ATOM 7882 C CA . CYS B 2 279 ? 127.832 142.702 163.149 1.00 149.97 276 CYS B CA 1
ATOM 7883 C C . CYS B 2 279 ? 128.262 143.526 161.937 1.00 149.97 276 CYS B C 1
ATOM 7884 O O . CYS B 2 279 ? 128.609 144.703 162.052 1.00 149.97 276 CYS B O 1
ATOM 7887 N N . ILE B 2 280 ? 128.235 142.901 160.764 1.00 135.19 277 ILE B N 1
ATOM 7888 C CA . ILE B 2 280 ? 128.552 143.560 159.503 1.00 135.19 277 ILE B CA 1
ATOM 7889 C C . ILE B 2 280 ? 127.271 143.649 158.689 1.00 135.19 277 ILE B C 1
ATOM 7890 O O . ILE B 2 280 ? 126.646 142.625 158.389 1.00 135.19 277 ILE B O 1
ATOM 7895 N N . LEU B 2 281 ? 126.882 144.868 158.330 1.00 117.20 278 LEU B N 1
ATOM 7896 C CA . LEU B 2 281 ? 125.677 145.065 157.537 1.00 117.20 278 LEU B CA 1
ATOM 7897 C C . LEU B 2 281 ? 125.913 144.578 156.116 1.00 117.20 278 LEU B C 1
ATOM 7898 O O . LEU B 2 281 ? 126.771 145.109 155.404 1.00 117.20 278 LEU B O 1
ATOM 7903 N N . ARG B 2 282 ? 125.150 143.571 155.701 1.00 120.37 279 ARG B N 1
ATOM 7904 C CA . ARG B 2 282 ? 125.307 143.007 154.366 1.00 120.37 279 ARG B CA 1
ATOM 7905 C C . ARG B 2 282 ? 124.360 143.663 153.367 1.00 120.37 279 ARG B C 1
ATOM 7906 O O . ARG B 2 282 ? 124.802 144.242 152.371 1.00 120.37 279 ARG B O 1
ATOM 7914 N N . THR B 2 283 ? 123.056 143.576 153.618 1.00 118.58 280 THR B N 1
ATOM 7915 C CA . THR B 2 283 ? 122.051 144.064 152.687 1.00 118.58 280 THR B CA 1
ATOM 7916 C C . THR B 2 283 ? 120.993 144.853 153.439 1.00 118.58 280 THR B C 1
ATOM 7917 O O . THR B 2 283 ? 120.831 144.717 154.653 1.00 118.58 280 THR B O 1
ATOM 7921 N N . VAL B 2 284 ? 120.274 145.690 152.698 1.00 103.56 281 VAL B N 1
ATOM 7922 C CA . VAL B 2 284 ? 119.140 146.436 153.227 1.00 103.56 281 VAL B CA 1
ATOM 7923 C C . VAL B 2 284 ? 118.035 146.429 152.183 1.00 103.56 281 VAL B C 1
ATOM 7924 O O . VAL B 2 284 ? 118.283 146.736 151.013 1.00 103.56 281 VAL B O 1
ATOM 7928 N N . GLU B 2 285 ? 116.820 146.080 152.598 1.00 119.89 282 GLU B N 1
ATOM 7929 C CA . GLU B 2 285 ? 115.670 146.121 151.708 1.00 119.89 282 GLU B CA 1
ATOM 7930 C C . GLU B 2 285 ? 114.474 146.687 152.456 1.00 119.89 282 GLU B C 1
ATOM 7931 O O . GLU B 2 285 ? 114.388 146.594 153.682 1.00 119.89 282 GLU B O 1
ATOM 7937 N N . GLU B 2 286 ? 113.552 147.271 151.701 1.00 112.00 283 GLU B N 1
ATOM 7938 C CA . GLU B 2 286 ? 112.435 148.026 152.246 1.00 112.00 283 GLU B CA 1
ATOM 7939 C C . GLU B 2 286 ? 111.147 147.219 152.156 1.00 112.00 283 GLU B C 1
ATOM 7940 O O . GLU B 2 286 ? 111.109 146.110 151.619 1.00 112.00 283 GLU B O 1
ATOM 7946 N N . PHE B 2 287 ? 110.079 147.805 152.690 1.00 111.93 284 PHE B N 1
ATOM 7947 C CA . PHE B 2 287 ? 108.764 147.187 152.690 1.00 111.93 284 PHE B CA 1
ATOM 7948 C C . PHE B 2 287 ? 107.710 148.279 152.741 1.00 111.93 284 PHE B C 1
ATOM 7949 O O . PHE B 2 287 ? 107.992 149.426 153.095 1.00 111.93 284 PHE B O 1
ATOM 7957 N N . SER B 2 288 ? 106.487 147.906 152.388 1.00 116.58 285 SER B N 1
ATOM 7958 C CA . SER B 2 288 ? 105.329 148.770 152.544 1.00 116.58 285 SER B CA 1
ATOM 7959 C C . SER B 2 288 ? 104.394 148.146 153.566 1.00 116.58 285 SER B C 1
ATOM 7960 O O . SER B 2 288 ? 104.186 146.929 153.565 1.00 116.58 285 SER B O 1
ATOM 7963 N N . THR B 2 289 ? 103.832 148.985 154.437 1.00 116.59 286 THR B N 1
ATOM 7964 C CA . THR B 2 289 ? 103.052 148.472 155.558 1.00 116.59 286 THR B CA 1
ATOM 7965 C C . THR B 2 289 ? 101.856 147.661 155.083 1.00 116.59 286 THR B C 1
ATOM 7966 O O . THR B 2 289 ? 101.579 146.580 155.614 1.00 116.59 286 THR B O 1
ATOM 7970 N N . ASN B 2 290 ? 101.141 148.158 154.075 1.00 121.45 287 ASN B N 1
ATOM 7971 C CA . ASN B 2 290 ? 99.930 147.477 153.634 1.00 121.45 287 ASN B CA 1
ATOM 7972 C C . ASN B 2 290 ? 100.244 146.211 152.851 1.00 121.45 287 ASN B C 1
ATOM 7973 O O . ASN B 2 290 ? 99.430 145.283 152.826 1.00 121.45 287 ASN B O 1
ATOM 7978 N N . ASP B 2 291 ? 101.410 146.149 152.213 1.00 131.65 288 ASP B N 1
ATOM 7979 C CA . ASP B 2 291 ? 101.739 145.011 151.368 1.00 131.65 288 ASP B CA 1
ATOM 7980 C C . ASP B 2 291 ? 102.279 143.823 152.149 1.00 131.65 288 ASP B C 1
ATOM 7981 O O . ASP B 2 291 ? 102.453 142.749 151.565 1.00 131.65 288 ASP B O 1
ATOM 7986 N N . ILE B 2 292 ? 102.551 143.988 153.442 1.00 125.74 289 ILE B N 1
ATOM 7987 C CA . ILE B 2 292 ? 103.151 142.902 154.217 1.00 125.74 289 ILE B CA 1
ATOM 7988 C C . ILE B 2 292 ? 102.261 141.665 154.278 1.00 125.74 289 ILE B C 1
ATOM 7989 O O . ILE B 2 292 ? 102.762 140.561 154.009 1.00 125.74 289 ILE B O 1
ATOM 7994 N N . PRO B 2 293 ? 100.973 141.756 154.633 1.00 126.37 290 PRO B N 1
ATOM 7995 C CA . PRO B 2 293 ? 100.174 140.521 154.716 1.00 126.37 290 PRO B CA 1
ATOM 7996 C C . PRO B 2 293 ? 100.063 139.786 153.394 1.00 126.37 290 PRO B C 1
ATOM 7997 O O . PRO B 2 293 ? 100.164 138.552 153.361 1.00 126.37 290 PRO B O 1
ATOM 8001 N N . LEU B 2 294 ? 99.865 140.515 152.296 1.00 138.89 291 LEU B N 1
ATOM 8002 C CA . LEU B 2 294 ? 99.778 139.872 150.990 1.00 138.89 291 LEU B CA 1
ATOM 8003 C C . LEU B 2 294 ? 101.100 139.222 150.612 1.00 138.89 291 LEU B C 1
ATOM 8004 O O . LEU B 2 294 ? 101.121 138.109 150.073 1.00 138.89 291 LEU B O 1
ATOM 8009 N N . MET B 2 295 ? 102.213 139.901 150.891 1.00 142.38 292 MET B N 1
ATOM 8010 C CA . MET B 2 295 ? 103.521 139.329 150.601 1.00 142.38 292 MET B CA 1
ATOM 8011 C C . MET B 2 295 ? 103.749 138.057 151.404 1.00 142.38 292 MET B C 1
ATOM 8012 O O . MET B 2 295 ? 104.299 137.077 150.890 1.00 142.38 292 MET B O 1
ATOM 8017 N N . VAL B 2 296 ? 103.331 138.056 152.668 1.00 138.65 293 VAL B N 1
ATOM 8018 C CA . VAL B 2 296 ? 103.494 136.874 153.506 1.00 138.65 293 VAL B CA 1
ATOM 8019 C C . VAL B 2 296 ? 102.652 135.723 152.973 1.00 138.65 293 VAL B C 1
ATOM 8020 O O . VAL B 2 296 ? 103.137 134.595 152.825 1.00 138.65 293 VAL B O 1
ATOM 8024 N N . LYS B 2 297 ? 101.381 135.989 152.665 1.00 143.39 294 LYS B N 1
ATOM 8025 C CA . LYS B 2 297 ? 100.498 134.909 152.241 1.00 143.39 294 LYS B CA 1
ATOM 8026 C C . LYS B 2 297 ? 100.849 134.402 150.849 1.00 143.39 294 LYS B C 1
ATOM 8027 O O . LYS B 2 297 ? 100.550 133.249 150.519 1.00 143.39 294 LYS B O 1
ATOM 8033 N N . ASN B 2 298 ? 101.474 135.234 150.024 1.00 148.43 295 ASN B N 1
ATOM 8034 C CA . ASN B 2 298 ? 101.889 134.828 148.682 1.00 148.43 295 ASN B CA 1
ATOM 8035 C C . ASN B 2 298 ? 103.369 134.450 148.669 1.00 148.43 295 ASN B C 1
ATOM 8036 O O . ASN B 2 298 ? 104.202 135.086 148.024 1.00 148.43 295 ASN B O 1
ATOM 8041 N N . ASN B 2 299 ? 103.688 133.386 149.402 1.00 155.70 296 ASN B N 1
ATOM 8042 C CA . ASN B 2 299 ? 105.055 132.901 149.480 1.00 155.70 296 ASN B CA 1
ATOM 8043 C C . ASN B 2 299 ? 105.200 131.672 148.599 1.00 155.70 296 ASN B C 1
ATOM 8044 O O . ASN B 2 299 ? 104.600 130.631 148.904 1.00 155.70 296 ASN B O 1
ATOM 8049 N N . PRO B 2 300 ? 105.962 131.736 147.505 1.00 153.64 297 PRO B N 1
ATOM 8050 C CA . PRO B 2 300 ? 106.135 130.540 146.667 1.00 153.64 297 PRO B CA 1
ATOM 8051 C C . PRO B 2 300 ? 106.787 129.382 147.397 1.00 153.64 297 PRO B C 1
ATOM 8052 O O . PRO B 2 300 ? 106.481 128.221 147.096 1.00 153.64 297 PRO B O 1
ATOM 8056 N N . LEU B 2 301 ? 107.680 129.661 148.348 1.00 157.27 298 LEU B N 1
ATOM 8057 C CA . LEU B 2 301 ? 108.356 128.587 149.068 1.00 157.27 298 LEU B CA 1
ATOM 8058 C C . LEU B 2 301 ? 107.368 127.759 149.878 1.00 157.27 298 LEU B C 1
ATOM 8059 O O . LEU B 2 301 ? 107.461 126.527 149.916 1.00 157.27 298 LEU B O 1
ATOM 8064 N N . ASN B 2 302 ? 106.416 128.418 150.533 1.00 169.42 299 ASN B N 1
ATOM 8065 C CA . ASN B 2 302 ? 105.344 127.736 151.258 1.00 169.42 299 ASN B CA 1
ATOM 8066 C C . ASN B 2 302 ? 104.056 128.487 150.942 1.00 169.42 299 ASN B C 1
ATOM 8067 O O . ASN B 2 302 ? 103.797 129.552 151.510 1.00 169.42 299 ASN B O 1
ATOM 8072 N N . GLU B 2 303 ? 103.261 127.930 150.027 1.00 188.61 300 GLU B N 1
ATOM 8073 C CA . GLU B 2 303 ? 102.098 128.644 149.509 1.00 188.61 300 GLU B CA 1
ATOM 8074 C C . GLU B 2 303 ? 101.075 128.922 150.607 1.00 188.61 300 GLU B C 1
ATOM 8075 O O . GLU B 2 303 ? 100.832 130.080 150.967 1.00 188.61 300 GLU B O 1
ATOM 8081 N N . GLN B 2 304 ? 100.471 127.872 151.160 1.00 193.96 301 GLN B N 1
ATOM 8082 C CA . GLN B 2 304 ? 99.429 128.051 152.163 1.00 193.96 301 GLN B CA 1
ATOM 8083 C C . GLN B 2 304 ? 99.169 126.759 152.927 1.00 193.96 301 GLN B C 1
ATOM 8084 O O . GLN B 2 304 ? 98.211 126.041 152.615 1.00 193.96 301 GLN B O 1
ATOM 8090 N N . PRO B 2 305 ? 99.999 126.417 153.917 1.00 194.04 302 PRO B N 1
ATOM 8091 C CA . PRO B 2 305 ? 99.649 125.277 154.781 1.00 194.04 302 PRO B CA 1
ATOM 8092 C C . PRO B 2 305 ? 98.313 125.459 155.478 1.00 194.04 302 PRO B C 1
ATOM 8093 O O . PRO B 2 305 ? 97.561 124.490 155.639 1.00 194.04 302 PRO B O 1
ATOM 8097 N N . LYS B 2 306 ? 97.995 126.684 155.891 1.00 185.74 303 LYS B N 1
ATOM 8098 C CA . LYS B 2 306 ? 96.698 127.016 156.458 1.00 185.74 303 LYS B CA 1
ATOM 8099 C C . LYS B 2 306 ? 96.242 128.349 155.886 1.00 185.74 303 LYS B C 1
ATOM 8100 O O . LYS B 2 306 ? 97.053 129.261 155.699 1.00 185.74 303 LYS B O 1
ATOM 8106 N N . LYS B 2 307 ? 94.946 128.456 155.599 1.00 186.80 304 LYS B N 1
ATOM 8107 C CA . LYS B 2 307 ? 94.397 129.693 155.059 1.00 186.80 304 LYS B CA 1
ATOM 8108 C C . LYS B 2 307 ? 94.034 130.699 156.144 1.00 186.80 304 LYS B C 1
ATOM 8109 O O . LYS B 2 307 ? 93.680 131.838 155.819 1.00 186.80 304 LYS B O 1
ATOM 8115 N N . GLU B 2 308 ? 94.124 130.312 157.414 1.00 169.46 305 GLU B N 1
ATOM 8116 C CA . GLU B 2 308 ? 93.794 131.214 158.509 1.00 169.46 305 GLU B CA 1
ATOM 8117 C C . GLU B 2 308 ? 94.685 132.448 158.474 1.00 169.46 305 GLU B C 1
ATOM 8118 O O . GLU B 2 308 ? 95.904 132.352 158.647 1.00 169.46 305 GLU B O 1
ATOM 8124 N N . ASN B 2 309 ? 94.073 133.608 158.249 1.00 156.44 306 ASN B N 1
ATOM 8125 C CA . ASN B 2 309 ? 94.803 134.870 158.204 1.00 156.44 306 ASN B CA 1
ATOM 8126 C C . ASN B 2 309 ? 95.135 135.297 159.626 1.00 156.44 306 ASN B C 1
ATOM 8127 O O . ASN B 2 309 ? 94.238 135.615 160.414 1.00 156.44 306 ASN B O 1
ATOM 8132 N N . CYS B 2 310 ? 96.427 135.308 159.956 1.00 146.50 307 CYS B N 1
ATOM 8133 C CA . CYS B 2 310 ? 96.839 135.713 161.294 1.00 146.50 307 CYS B CA 1
ATOM 8134 C C . CYS B 2 310 ? 96.509 137.175 161.553 1.00 146.50 307 CYS B C 1
ATOM 8135 O O . CYS B 2 310 ? 96.112 137.540 162.665 1.00 146.50 307 CYS B O 1
ATOM 8138 N N . TYR B 2 311 ? 96.664 138.028 160.540 1.00 141.24 308 TYR B N 1
ATOM 8139 C CA . TYR B 2 311 ? 96.461 139.459 160.739 1.00 141.24 308 TYR B CA 1
ATOM 8140 C C . TYR B 2 311 ? 95.003 139.781 161.040 1.00 141.24 308 TYR B C 1
ATOM 8141 O O . TYR B 2 311 ? 94.706 140.567 161.947 1.00 141.24 308 TYR B O 1
ATOM 8150 N N . MET B 2 312 ? 94.077 139.194 160.281 1.00 146.41 309 MET B N 1
ATOM 8151 C CA . MET B 2 312 ? 92.663 139.467 160.514 1.00 146.41 309 MET B CA 1
ATOM 8152 C C . MET B 2 312 ? 92.225 138.965 161.883 1.00 146.41 309 MET B C 1
ATOM 8153 O O . MET B 2 312 ? 91.493 139.656 162.604 1.00 146.41 309 MET B O 1
ATOM 8158 N N . SER B 2 313 ? 92.671 137.766 162.260 1.00 146.75 310 SER B N 1
ATOM 8159 C CA . SER B 2 313 ? 92.348 137.245 163.582 1.00 146.75 310 SER B CA 1
ATOM 8160 C C . SER B 2 313 ? 92.934 138.130 164.672 1.00 146.75 310 SER B C 1
ATOM 8161 O O . SER B 2 313 ? 92.293 138.367 165.701 1.00 146.75 310 SER B O 1
ATOM 8164 N N . SER B 2 314 ? 94.153 138.629 164.463 1.00 138.69 311 SER B N 1
ATOM 8165 C CA . SER B 2 314 ? 94.770 139.518 165.439 1.00 138.69 311 SER B CA 1
ATOM 8166 C C . SER B 2 314 ? 93.978 140.808 165.585 1.00 138.69 311 SER B C 1
ATOM 8167 O O . SER B 2 314 ? 93.784 141.304 166.699 1.00 138.69 311 SER B O 1
ATOM 8170 N N . ILE B 2 315 ? 93.518 141.369 164.468 1.00 136.55 312 ILE B N 1
ATOM 8171 C CA . ILE B 2 315 ? 92.725 142.593 164.527 1.00 136.55 312 ILE B CA 1
ATOM 8172 C C . ILE B 2 315 ? 91.424 142.346 165.278 1.00 136.55 312 ILE B C 1
ATOM 8173 O O . ILE B 2 315 ? 91.012 143.153 166.123 1.00 136.55 312 ILE B O 1
ATOM 8178 N N . ASN B 2 316 ? 90.757 141.229 164.981 1.00 145.53 313 ASN B N 1
ATOM 8179 C CA . ASN B 2 316 ? 89.513 140.911 165.674 1.00 145.53 313 ASN B CA 1
ATOM 8180 C C . ASN B 2 316 ? 89.749 140.729 167.167 1.00 145.53 313 ASN B C 1
ATOM 8181 O O . ASN B 2 316 ? 88.973 141.223 167.996 1.00 145.53 313 ASN B O 1
ATOM 8186 N N . PHE B 2 317 ? 90.826 140.030 167.528 1.00 145.29 314 PHE B N 1
ATOM 8187 C CA . PHE B 2 317 ? 91.152 139.832 168.934 1.00 145.29 314 PHE B CA 1
ATOM 8188 C C . PHE B 2 317 ? 91.441 141.157 169.621 1.00 145.29 314 PHE B C 1
ATOM 8189 O O . PHE B 2 317 ? 91.032 141.373 170.767 1.00 145.29 314 PHE B O 1
ATOM 8197 N N . TYR B 2 318 ? 92.156 142.053 168.943 1.00 134.89 315 TYR B N 1
ATOM 8198 C CA . TYR B 2 318 ? 92.483 143.341 169.540 1.00 134.89 315 TYR B CA 1
ATOM 8199 C C . TYR B 2 318 ? 91.226 144.170 169.759 1.00 134.89 315 TYR B C 1
ATOM 8200 O O . TYR B 2 318 ? 91.079 144.842 170.785 1.00 134.89 315 TYR B O 1
ATOM 8209 N N . GLY B 2 319 ? 90.306 144.139 168.794 1.00 137.18 316 GLY B N 1
ATOM 8210 C CA . GLY B 2 319 ? 89.037 144.822 168.984 1.00 137.18 316 GLY B CA 1
ATOM 8211 C C . GLY B 2 319 ? 88.244 144.250 170.142 1.00 137.18 316 GLY B C 1
ATOM 8212 O O . GLY B 2 319 ? 87.645 144.992 170.928 1.00 137.18 316 GLY B O 1
ATOM 8213 N N . ALA B 2 320 ? 88.236 142.921 170.268 1.00 138.54 317 ALA B N 1
ATOM 8214 C CA . ALA B 2 320 ? 87.567 142.294 171.402 1.00 138.54 317 ALA B CA 1
ATOM 8215 C C . ALA B 2 320 ? 88.200 142.729 172.716 1.00 138.54 317 ALA B C 1
ATOM 8216 O O . ALA B 2 320 ? 87.496 143.003 173.694 1.00 138.54 317 ALA B O 1
ATOM 8218 N N . VAL B 2 321 ? 89.531 142.805 172.752 1.00 136.40 318 VAL B N 1
ATOM 8219 C CA . VAL B 2 321 ? 90.232 143.237 173.957 1.00 136.40 318 VAL B CA 1
ATOM 8220 C C . VAL B 2 321 ? 89.867 144.674 174.300 1.00 136.40 318 VAL B C 1
ATOM 8221 O O . VAL B 2 321 ? 89.652 145.015 175.468 1.00 136.40 318 VAL B O 1
ATOM 8225 N N . VAL B 2 322 ? 89.806 145.539 173.289 1.00 135.28 319 VAL B N 1
ATOM 8226 C CA . VAL B 2 322 ? 89.460 146.936 173.531 1.00 135.28 319 VAL B CA 1
ATOM 8227 C C . VAL B 2 322 ? 88.048 147.045 174.091 1.00 135.28 319 VAL B C 1
ATOM 8228 O O . VAL B 2 322 ? 87.798 147.792 175.046 1.00 135.28 319 VAL B O 1
ATOM 8232 N N . GLU B 2 323 ? 87.104 146.304 173.508 1.00 139.33 320 GLU B N 1
ATOM 8233 C CA . GLU B 2 323 ? 85.737 146.328 174.021 1.00 139.33 320 GLU B CA 1
ATOM 8234 C C . GLU B 2 323 ? 85.678 145.797 175.447 1.00 139.33 320 GLU B C 1
ATOM 8235 O O . GLU B 2 323 ? 84.938 146.324 176.289 1.00 139.33 320 GLU B O 1
ATOM 8241 N N . TRP B 2 324 ? 86.449 144.746 175.731 1.00 143.28 321 TRP B N 1
ATOM 8242 C CA . TRP B 2 324 ? 86.507 144.191 177.077 1.00 143.28 321 TRP B CA 1
ATOM 8243 C C . TRP B 2 324 ? 87.014 145.225 178.070 1.00 143.28 321 TRP B C 1
ATOM 8244 O O . TRP B 2 324 ? 86.458 145.384 179.162 1.00 143.28 321 TRP B O 1
ATOM 8255 N N . LEU B 2 325 ? 88.077 145.940 177.702 1.00 142.04 322 LEU B N 1
ATOM 8256 C CA . LEU B 2 325 ? 88.612 146.977 178.575 1.00 142.04 322 LEU B CA 1
ATOM 8257 C C . LEU B 2 325 ? 87.598 148.090 178.786 1.00 142.04 322 LEU B C 1
ATOM 8258 O O . LEU B 2 325 ? 87.459 148.613 179.897 1.00 142.04 322 LEU B O 1
ATOM 8263 N N . ASN B 2 326 ? 86.888 148.473 177.725 1.00 141.75 323 ASN B N 1
ATOM 8264 C CA . ASN B 2 326 ? 85.904 149.541 177.844 1.00 141.75 323 ASN B CA 1
ATOM 8265 C C . ASN B 2 326 ? 84.781 149.151 178.795 1.00 141.75 323 ASN B C 1
ATOM 8266 O O . ASN B 2 326 ? 84.413 149.920 179.690 1.00 141.75 323 ASN B O 1
ATOM 8271 N N . GLU B 2 327 ? 84.226 147.952 178.618 1.00 149.93 324 GLU B N 1
ATOM 8272 C CA . GLU B 2 327 ? 83.053 147.562 179.392 1.00 149.93 324 GLU B CA 1
ATOM 8273 C C . GLU B 2 327 ? 83.406 147.166 180.820 1.00 149.93 324 GLU B C 1
ATOM 8274 O O . GLU B 2 327 ? 82.645 147.452 181.750 1.00 149.93 324 GLU B O 1
ATOM 8280 N N . SER B 2 328 ? 84.552 146.511 181.013 1.00 150.67 325 SER B N 1
ATOM 8281 C CA . SER B 2 328 ? 84.822 145.839 182.279 1.00 150.67 325 SER B CA 1
ATOM 8282 C C . SER B 2 328 ? 84.987 146.824 183.431 1.00 150.67 325 SER B C 1
ATOM 8283 O O . SER B 2 328 ? 84.456 146.597 184.524 1.00 150.67 325 SER B O 1
ATOM 8286 N N . VAL B 2 329 ? 85.710 147.918 183.215 1.00 141.66 326 VAL B N 1
ATOM 8287 C CA . VAL B 2 329 ? 86.107 148.817 184.291 1.00 141.66 326 VAL B CA 1
ATOM 8288 C C . VAL B 2 329 ? 85.292 150.101 184.212 1.00 141.66 326 VAL B C 1
ATOM 8289 O O . VAL B 2 329 ? 85.083 150.656 183.127 1.00 141.66 326 VAL B O 1
ATOM 8293 N N . LYS B 2 330 ? 84.811 150.552 185.365 1.00 142.41 327 LYS B N 1
ATOM 8294 C CA . LYS B 2 330 ? 84.093 151.807 185.497 1.00 142.41 327 LYS B CA 1
ATOM 8295 C C . LYS B 2 330 ? 85.023 152.864 186.087 1.00 142.41 327 LYS B C 1
ATOM 8296 O O . LYS B 2 330 ? 86.231 152.652 186.234 1.00 142.41 327 LYS B O 1
ATOM 8302 N N . ASP B 2 331 ? 84.457 154.016 186.435 1.00 143.92 328 ASP B N 1
ATOM 8303 C CA . ASP B 2 331 ? 85.259 155.140 186.897 1.00 143.92 328 ASP B CA 1
ATOM 8304 C C . ASP B 2 331 ? 85.917 154.843 188.238 1.00 143.92 328 ASP B C 1
ATOM 8305 O O . ASP B 2 331 ? 85.350 154.155 189.090 1.00 143.92 328 ASP B O 1
ATOM 8310 N N . ASP B 2 332 ? 87.130 155.371 188.411 1.00 144.15 329 ASP B N 1
ATOM 8311 C CA . ASP B 2 332 ? 87.863 155.318 189.677 1.00 144.15 329 ASP B CA 1
ATOM 8312 C C . ASP B 2 332 ? 88.116 153.888 190.139 1.00 144.15 329 ASP B C 1
ATOM 8313 O O . ASP B 2 332 ? 88.146 153.609 191.339 1.00 144.15 329 ASP B O 1
ATOM 8318 N N . GLN B 2 333 ? 88.304 152.971 189.198 1.00 141.08 330 GLN B N 1
ATOM 8319 C CA . GLN B 2 333 ? 88.632 151.587 189.505 1.00 141.08 330 GLN B CA 1
ATOM 8320 C C . GLN B 2 333 ? 89.980 151.250 188.892 1.00 141.08 330 GLN B C 1
ATOM 8321 O O . GLN B 2 333 ? 90.193 151.467 187.695 1.00 141.08 330 GLN B O 1
ATOM 8327 N N . VAL B 2 334 ? 90.883 150.720 189.708 1.00 134.90 331 VAL B N 1
ATOM 8328 C CA . VAL B 2 334 ? 92.215 150.329 189.267 1.00 134.90 331 VAL B CA 1
ATOM 8329 C C . VAL B 2 334 ? 92.255 148.813 189.170 1.00 134.90 331 VAL B C 1
ATOM 8330 O O . VAL B 2 334 ? 91.913 148.114 190.130 1.00 134.90 331 VAL B O 1
ATOM 8334 N N . TRP B 2 335 ? 92.665 148.308 188.013 1.00 145.35 332 TRP B N 1
ATOM 8335 C CA . TRP B 2 335 ? 92.743 146.877 187.766 1.00 145.35 332 TRP B CA 1
ATOM 8336 C C . TRP B 2 335 ? 94.159 146.503 187.363 1.00 145.35 332 TRP B C 1
ATOM 8337 O O . TRP B 2 335 ? 94.806 147.218 186.593 1.00 145.35 332 TRP B O 1
ATOM 8348 N N . LYS B 2 336 ? 94.637 145.380 187.886 1.00 151.77 333 LYS B N 1
ATOM 8349 C CA . LYS B 2 336 ? 95.942 144.854 187.515 1.00 151.77 333 LYS B CA 1
ATOM 8350 C C . LYS B 2 336 ? 95.765 143.891 186.349 1.00 151.77 333 LYS B C 1
ATOM 8351 O O . LYS B 2 336 ? 95.009 142.918 186.448 1.00 151.77 333 LYS B O 1
ATOM 8357 N N . LEU B 2 337 ? 96.453 144.166 185.247 1.00 150.04 334 LEU B N 1
ATOM 8358 C CA . LEU B 2 337 ? 96.395 143.336 184.053 1.00 150.04 334 LEU B CA 1
ATOM 8359 C C . LEU B 2 337 ? 97.748 142.682 183.826 1.00 150.04 334 LEU B C 1
ATOM 8360 O O . LEU B 2 337 ? 98.779 143.363 183.824 1.00 150.04 334 LEU B O 1
ATOM 8365 N N . SER B 2 338 ? 97.744 141.368 183.634 1.00 153.82 335 SER B N 1
ATOM 8366 C CA . SER B 2 338 ? 98.984 140.641 183.414 1.00 153.82 335 SER B CA 1
ATOM 8367 C C . SER B 2 338 ? 98.674 139.344 182.686 1.00 153.82 335 SER B C 1
ATOM 8368 O O . SER B 2 338 ? 97.523 138.911 182.602 1.00 153.82 335 SER B O 1
ATOM 8371 N N . TYR B 2 339 ? 99.727 138.730 182.157 1.00 163.83 336 TYR B N 1
ATOM 8372 C CA . TYR B 2 339 ? 99.629 137.453 181.471 1.00 163.83 336 TYR B CA 1
ATOM 8373 C C . TYR B 2 339 ? 100.738 136.536 181.959 1.00 163.83 336 TYR B C 1
ATOM 8374 O O . TYR B 2 339 ? 101.855 136.987 182.226 1.00 163.83 336 TYR B O 1
ATOM 8383 N N . ALA B 2 340 ? 100.423 135.249 182.077 1.00 170.29 337 ALA B N 1
ATOM 8384 C CA . ALA B 2 340 ? 101.385 134.232 182.478 1.00 170.29 337 ALA B CA 1
ATOM 8385 C C . ALA B 2 340 ? 101.611 133.275 181.317 1.00 170.29 337 ALA B C 1
ATOM 8386 O O . ALA B 2 340 ? 100.650 132.776 180.722 1.00 170.29 337 ALA B O 1
ATOM 8388 N N . LYS B 2 341 ? 102.883 133.024 180.999 1.00 172.01 338 LYS B N 1
ATOM 8389 C CA . LYS B 2 341 ? 103.212 132.159 179.872 1.00 172.01 338 LYS B CA 1
ATOM 8390 C C . LYS B 2 341 ? 102.715 130.738 180.090 1.00 172.01 338 LYS B C 1
ATOM 8391 O O . LYS B 2 341 ? 102.407 130.033 179.122 1.00 172.01 338 LYS B O 1
ATOM 8397 N N . ARG B 2 342 ? 102.633 130.300 181.346 1.00 173.74 339 ARG B N 1
ATOM 8398 C CA . ARG B 2 342 ? 102.161 128.953 181.636 1.00 173.74 339 ARG B CA 1
ATOM 8399 C C . ARG B 2 342 ? 100.692 128.763 181.283 1.00 173.74 339 ARG B C 1
ATOM 8400 O O . ARG B 2 342 ? 100.248 127.619 181.137 1.00 173.74 339 ARG B O 1
ATOM 8408 N N . ASN B 2 343 ? 99.931 129.850 181.142 1.00 170.44 340 ASN B N 1
ATOM 8409 C CA . ASN B 2 343 ? 98.507 129.721 180.852 1.00 170.44 340 ASN B CA 1
ATOM 8410 C C . ASN B 2 343 ? 98.281 129.146 179.460 1.00 170.44 340 ASN B C 1
ATOM 8411 O O . ASN B 2 343 ? 97.738 128.047 179.310 1.00 170.44 340 ASN B O 1
ATOM 8416 N N . ARG B 2 344 ? 98.705 129.876 178.427 1.00 174.35 341 ARG B N 1
ATOM 8417 C CA . ARG B 2 344 ? 98.530 129.482 177.030 1.00 174.35 341 ARG B CA 1
ATOM 8418 C C . ARG B 2 344 ? 97.068 129.245 176.667 1.00 174.35 341 ARG B C 1
ATOM 8419 O O . ARG B 2 344 ? 96.774 128.606 175.652 1.00 174.35 341 ARG B O 1
ATOM 8427 N N . GLN B 2 345 ? 96.138 129.741 177.474 1.00 167.01 342 GLN B N 1
ATOM 8428 C CA . GLN B 2 345 ? 94.720 129.506 177.243 1.00 167.01 342 GLN B CA 1
ATOM 8429 C C . GLN B 2 345 ? 93.904 130.780 177.135 1.00 167.01 342 GLN B C 1
ATOM 8430 O O . GLN B 2 345 ? 93.028 130.872 176.271 1.00 167.01 342 GLN B O 1
ATOM 8436 N N . TYR B 2 346 ? 94.169 131.769 177.979 1.00 166.11 343 TYR B N 1
ATOM 8437 C CA . TYR B 2 346 ? 93.341 132.968 178.047 1.00 166.11 343 TYR B CA 1
ATOM 8438 C C . TYR B 2 346 ? 94.099 134.036 178.826 1.00 166.11 343 TYR B C 1
ATOM 8439 O O . TYR B 2 346 ? 95.240 133.831 179.253 1.00 166.11 343 TYR B O 1
ATOM 8448 N N . LEU B 2 347 ? 93.445 135.177 179.017 1.00 160.88 344 LEU B N 1
ATOM 8449 C CA . LEU B 2 347 ? 94.039 136.339 179.656 1.00 160.88 344 LEU B CA 1
ATOM 8450 C C . LEU B 2 347 ? 93.400 136.576 181.018 1.00 160.88 344 LEU B C 1
ATOM 8451 O O . LEU B 2 347 ? 92.212 136.310 181.222 1.00 160.88 344 LEU B O 1
ATOM 8456 N N . VAL B 2 348 ? 94.203 137.087 181.946 1.00 159.56 345 VAL B N 1
ATOM 8457 C CA . VAL B 2 348 ? 93.789 137.309 183.326 1.00 159.56 345 VAL B CA 1
ATOM 8458 C C . VAL B 2 348 ? 93.784 138.806 183.594 1.00 159.56 345 VAL B C 1
ATOM 8459 O O . VAL B 2 348 ? 94.797 139.484 183.386 1.00 159.56 345 VAL B O 1
ATOM 8463 N N . LEU B 2 349 ? 92.646 139.317 184.060 1.00 158.82 346 LEU B N 1
ATOM 8464 C CA . LEU B 2 349 ? 92.502 140.719 184.433 1.00 158.82 346 LEU B CA 1
ATOM 8465 C C . LEU B 2 349 ? 91.836 140.788 185.798 1.00 158.82 346 LEU B C 1
ATOM 8466 O O . LEU B 2 349 ? 90.691 140.352 185.954 1.00 158.82 346 LEU B O 1
ATOM 8471 N N . LYS B 2 350 ? 92.540 141.353 186.773 1.00 161.62 347 LYS B N 1
ATOM 8472 C CA . LYS B 2 350 ? 92.064 141.419 188.145 1.00 161.62 347 LYS B CA 1
ATOM 8473 C C . LYS B 2 350 ? 92.063 142.859 188.634 1.00 161.62 347 LYS B C 1
ATOM 8474 O O . LYS B 2 350 ? 92.818 143.702 188.143 1.00 161.62 347 LYS B O 1
ATOM 8480 N N . GLU B 2 351 ? 91.198 143.130 189.603 1.00 155.02 348 GLU B N 1
ATOM 8481 C CA . GLU B 2 351 ? 91.115 144.429 190.249 1.00 155.02 348 GLU B CA 1
ATOM 8482 C C . GLU B 2 351 ? 91.950 144.430 191.523 1.00 155.02 348 GLU B C 1
ATOM 8483 O O . GLU B 2 351 ? 92.296 143.380 192.068 1.00 155.02 348 GLU B O 1
ATOM 8489 N N . VAL B 2 352 ? 92.276 145.631 191.990 1.00 155.28 349 VAL B N 1
ATOM 8490 C CA . VAL B 2 352 ? 93.020 145.821 193.227 1.00 155.28 349 VAL B CA 1
ATOM 8491 C C . VAL B 2 352 ? 92.142 146.582 194.211 1.00 155.28 349 VAL B C 1
ATOM 8492 O O . VAL B 2 352 ? 91.424 147.513 193.829 1.00 155.28 349 VAL B O 1
ATOM 8496 N N . THR B 2 353 ? 92.178 146.159 195.476 1.00 165.17 350 THR B N 1
ATOM 8497 C CA . THR B 2 353 ? 91.362 146.758 196.520 1.00 165.17 350 THR B CA 1
ATOM 8498 C C . THR B 2 353 ? 92.166 147.368 197.658 1.00 165.17 350 THR B C 1
ATOM 8499 O O . THR B 2 353 ? 91.582 148.065 198.495 1.00 165.17 350 THR B O 1
ATOM 8503 N N . ASP B 2 354 ? 93.473 147.128 197.725 1.00 164.20 351 ASP B N 1
ATOM 8504 C CA . ASP B 2 354 ? 94.290 147.720 198.776 1.00 164.20 351 ASP B CA 1
ATOM 8505 C C . ASP B 2 354 ? 94.386 149.224 198.561 1.00 164.20 351 ASP B C 1
ATOM 8506 O O . ASP B 2 354 ? 94.919 149.679 197.544 1.00 164.20 351 ASP B O 1
ATOM 8511 N N . GLU B 2 355 ? 93.879 149.994 199.526 1.00 160.88 352 GLU B N 1
ATOM 8512 C CA . GLU B 2 355 ? 93.838 151.445 199.370 1.00 160.88 352 GLU B CA 1
ATOM 8513 C C . GLU B 2 355 ? 95.236 152.031 199.240 1.00 160.88 352 GLU B C 1
ATOM 8514 O O . GLU B 2 355 ? 95.471 152.914 198.407 1.00 160.88 352 GLU B O 1
ATOM 8520 N N . ASN B 2 356 ? 96.178 151.551 200.053 1.00 166.01 353 ASN B N 1
ATOM 8521 C CA . ASN B 2 356 ? 97.559 152.004 199.924 1.00 166.01 353 ASN B CA 1
ATOM 8522 C C . ASN B 2 356 ? 98.122 151.644 198.556 1.00 166.01 353 ASN B C 1
ATOM 8523 O O . ASN B 2 356 ? 98.769 152.469 197.900 1.00 166.01 353 ASN B O 1
ATOM 8528 N N . GLU B 2 357 ? 97.884 150.408 198.108 1.00 160.83 354 GLU B N 1
ATOM 8529 C CA . GLU B 2 357 ? 98.381 149.989 196.803 1.00 160.83 354 GLU B CA 1
ATOM 8530 C C . GLU B 2 357 ? 97.738 150.794 195.684 1.00 160.83 354 GLU B C 1
ATOM 8531 O O . GLU B 2 357 ? 98.421 151.225 194.748 1.00 160.83 354 GLU B O 1
ATOM 8537 N N . LYS B 2 358 ? 96.424 151.011 195.765 1.00 154.85 355 LYS B N 1
ATOM 8538 C CA . LYS B 2 358 ? 95.748 151.812 194.753 1.00 154.85 355 LYS B CA 1
ATOM 8539 C C . LYS B 2 358 ? 96.328 153.218 194.699 1.00 154.85 355 LYS B C 1
ATOM 8540 O O . LYS B 2 358 ? 96.622 153.742 193.618 1.00 154.85 355 LYS B O 1
ATOM 8546 N N . GLN B 2 359 ? 96.517 153.837 195.865 1.00 164.26 356 GLN B N 1
ATOM 8547 C CA . GLN B 2 359 ? 97.024 155.203 195.900 1.00 164.26 356 GLN B CA 1
ATOM 8548 C C . GLN B 2 359 ? 98.442 155.286 195.353 1.00 164.26 356 GLN B C 1
ATOM 8549 O O . GLN B 2 359 ? 98.762 156.194 194.576 1.00 164.26 356 GLN B O 1
ATOM 8555 N N . GLN B 2 360 ? 99.309 154.348 195.741 1.00 157.39 357 GLN B N 1
ATOM 8556 C CA . GLN B 2 360 ? 100.687 154.408 195.268 1.00 157.39 357 GLN B CA 1
ATOM 8557 C C . GLN B 2 360 ? 100.769 154.131 193.772 1.00 157.39 357 GLN B C 1
ATOM 8558 O O . GLN B 2 360 ? 101.556 154.767 193.064 1.00 157.39 357 GLN B O 1
ATOM 8564 N N . ILE B 2 361 ? 99.952 153.202 193.267 1.00 148.20 358 ILE B N 1
ATOM 8565 C CA . ILE B 2 361 ? 99.933 152.942 191.832 1.00 148.20 358 ILE B CA 1
ATOM 8566 C C . ILE B 2 361 ? 99.457 154.173 191.076 1.00 148.20 358 ILE B C 1
ATOM 8567 O O . ILE B 2 361 ? 100.040 154.556 190.054 1.00 148.20 358 ILE B O 1
ATOM 8572 N N . VAL B 2 362 ? 98.396 154.816 191.568 1.00 148.90 359 VAL B N 1
ATOM 8573 C CA . VAL B 2 362 ? 97.879 156.010 190.906 1.00 148.90 359 VAL B CA 1
ATOM 8574 C C . VAL B 2 362 ? 98.931 157.110 190.893 1.00 148.90 359 VAL B C 1
ATOM 8575 O O . VAL B 2 362 ? 99.152 157.767 189.868 1.00 148.90 359 VAL B O 1
ATOM 8579 N N . ASP B 2 363 ? 99.600 157.325 192.026 1.00 162.63 360 ASP B N 1
ATOM 8580 C CA . ASP B 2 363 ? 100.617 158.369 192.094 1.00 162.63 360 ASP B CA 1
ATOM 8581 C C . ASP B 2 363 ? 101.791 158.062 191.174 1.00 162.63 360 ASP B C 1
ATOM 8582 O O . ASP B 2 363 ? 102.316 158.963 190.509 1.00 162.63 360 ASP B O 1
ATOM 8587 N N . SER B 2 364 ? 102.221 156.799 191.124 1.00 152.19 361 SER B N 1
ATOM 8588 C CA . SER B 2 364 ? 103.327 156.430 190.250 1.00 152.19 361 SER B CA 1
ATOM 8589 C C . SER B 2 364 ? 102.961 156.619 188.785 1.00 152.19 361 SER B C 1
ATOM 8590 O O . SER B 2 364 ? 103.771 157.112 187.992 1.00 152.19 361 SER B O 1
ATOM 8593 N N . ALA B 2 365 ? 101.742 156.233 188.406 1.00 149.63 362 ALA B N 1
ATOM 8594 C CA . ALA B 2 365 ? 101.346 156.330 187.007 1.00 149.63 362 ALA B CA 1
ATOM 8595 C C . ALA B 2 365 ? 101.104 157.774 186.591 1.00 149.63 362 ALA B C 1
ATOM 8596 O O . ALA B 2 365 ? 101.551 158.198 185.519 1.00 149.63 362 ALA B O 1
ATOM 8598 N N . ILE B 2 366 ? 100.411 158.543 187.416 1.00 150.50 363 ILE B N 1
ATOM 8599 C CA . ILE B 2 366 ? 99.912 159.865 187.045 1.00 150.50 363 ILE B CA 1
ATOM 8600 C C . ILE B 2 366 ? 100.689 160.916 187.825 1.00 150.50 363 ILE B C 1
ATOM 8601 O O . ILE B 2 366 ? 100.730 160.849 189.058 1.00 150.50 363 ILE B O 1
ATOM 8606 N N . PRO B 2 367 ? 101.310 161.886 187.160 1.00 154.24 364 PRO B N 1
ATOM 8607 C CA . PRO B 2 367 ? 101.994 162.958 187.887 1.00 154.24 364 PRO B CA 1
ATOM 8608 C C . PRO B 2 367 ? 101.007 163.890 188.567 1.00 154.24 364 PRO B C 1
ATOM 8609 O O . PRO B 2 367 ? 99.853 164.025 188.155 1.00 154.24 364 PRO B O 1
ATOM 8613 N N . ALA B 2 368 ? 101.488 164.544 189.625 1.00 156.12 365 ALA B N 1
ATOM 8614 C CA . ALA B 2 368 ? 100.629 165.428 190.405 1.00 156.12 365 ALA B CA 1
ATOM 8615 C C . ALA B 2 368 ? 100.194 166.646 189.600 1.00 156.12 365 ALA B C 1
ATOM 8616 O O . ALA B 2 368 ? 99.035 167.071 189.690 1.00 156.12 365 ALA B O 1
ATOM 8618 N N . TRP B 2 369 ? 101.109 167.231 188.820 1.00 151.58 366 TRP B N 1
ATOM 8619 C CA . TRP B 2 369 ? 100.772 168.465 188.118 1.00 151.58 366 TRP B CA 1
ATOM 8620 C C . TRP B 2 369 ? 99.672 168.222 187.097 1.00 151.58 366 TRP B C 1
ATOM 8621 O O . TRP B 2 369 ? 98.783 169.061 186.923 1.00 151.58 366 TRP B O 1
ATOM 8632 N N . PHE B 2 370 ? 99.708 167.075 186.419 1.00 154.47 367 PHE B N 1
ATOM 8633 C CA . PHE B 2 370 ? 98.628 166.745 185.498 1.00 154.47 367 PHE B CA 1
ATOM 8634 C C . PHE B 2 370 ? 97.305 166.597 186.235 1.00 154.47 367 PHE B C 1
ATOM 8635 O O . PHE B 2 370 ? 96.263 167.046 185.746 1.00 154.47 367 PHE B O 1
ATOM 8643 N N . LYS B 2 371 ? 97.325 165.967 187.412 1.00 154.77 368 LYS B N 1
ATOM 8644 C CA . LYS B 2 371 ? 96.095 165.790 188.176 1.00 154.77 368 LYS B CA 1
ATOM 8645 C C . LYS B 2 371 ? 95.498 167.133 188.571 1.00 154.77 368 LYS B C 1
ATOM 8646 O O . LYS B 2 371 ? 94.296 167.371 188.394 1.00 154.77 368 LYS B O 1
ATOM 8652 N N . GLU B 2 372 ? 96.327 168.033 189.102 1.00 164.53 369 GLU B N 1
ATOM 8653 C CA . GLU B 2 372 ? 95.800 169.329 189.512 1.00 164.53 369 GLU B CA 1
ATOM 8654 C C . GLU B 2 372 ? 95.391 170.170 188.310 1.00 164.53 369 GLU B C 1
ATOM 8655 O O . GLU B 2 372 ? 94.433 170.943 188.399 1.00 164.53 369 GLU B O 1
ATOM 8661 N N . TRP B 2 373 ? 96.085 170.030 187.178 1.00 160.17 370 TRP B N 1
ATOM 8662 C CA . TRP B 2 373 ? 95.664 170.743 185.979 1.00 160.17 370 TRP B CA 1
ATOM 8663 C C . TRP B 2 373 ? 94.315 170.238 185.489 1.00 160.17 370 TRP B C 1
ATOM 8664 O O . TRP B 2 373 ? 93.474 171.027 185.048 1.00 160.17 370 TRP B O 1
ATOM 8675 N N . ARG B 2 374 ? 94.097 168.924 185.543 1.00 161.19 371 ARG B N 1
ATOM 8676 C CA . ARG B 2 374 ? 92.798 168.378 185.169 1.00 161.19 371 ARG B CA 1
ATOM 8677 C C . ARG B 2 374 ? 91.714 168.856 186.123 1.00 161.19 371 ARG B C 1
ATOM 8678 O O . ARG B 2 374 ? 90.587 169.140 185.703 1.00 161.19 371 ARG B O 1
ATOM 8686 N N . SER B 2 375 ? 92.036 168.945 187.414 1.00 169.39 372 SER B N 1
ATOM 8687 C CA . SER B 2 375 ? 91.077 169.481 188.374 1.00 169.39 372 SER B CA 1
ATOM 8688 C C . SER B 2 375 ? 90.741 170.933 188.057 1.00 169.39 372 SER B C 1
ATOM 8689 O O . SER B 2 375 ? 89.575 171.341 188.125 1.00 169.39 372 SER B O 1
ATOM 8692 N N . GLU B 2 376 ? 91.755 171.726 187.708 1.00 168.81 373 GLU B N 1
ATOM 8693 C CA . GLU B 2 376 ? 91.520 173.113 187.324 1.00 168.81 373 GLU B CA 1
ATOM 8694 C C . GLU B 2 376 ? 90.667 173.197 186.067 1.00 168.81 373 GLU B C 1
ATOM 8695 O O . GLU B 2 376 ? 89.801 174.069 185.954 1.00 168.81 373 GLU B O 1
ATOM 8701 N N . LEU B 2 377 ? 90.910 172.307 185.105 1.00 168.36 374 LEU B N 1
ATOM 8702 C CA . LEU B 2 377 ? 90.091 172.278 183.898 1.00 168.36 374 LEU B CA 1
ATOM 8703 C C . LEU B 2 377 ? 88.644 171.938 184.225 1.00 168.36 374 LEU B C 1
ATOM 8704 O O . LEU B 2 377 ? 87.716 172.553 183.687 1.00 168.36 374 LEU B O 1
ATOM 8709 N N . ARG B 2 378 ? 88.433 170.960 185.108 1.00 172.63 375 ARG B N 1
ATOM 8710 C CA . ARG B 2 378 ? 87.076 170.598 185.505 1.00 172.63 375 ARG B CA 1
ATOM 8711 C C . ARG B 2 378 ? 86.379 171.762 186.195 1.00 172.63 375 ARG B C 1
ATOM 8712 O O . ARG B 2 378 ? 85.203 172.038 185.929 1.00 172.63 375 ARG B O 1
ATOM 8720 N N . ASN B 2 379 ? 87.088 172.454 187.087 1.00 183.67 376 ASN B N 1
ATOM 8721 C CA . ASN B 2 379 ? 86.498 173.596 187.778 1.00 183.67 376 ASN B CA 1
ATOM 8722 C C . ASN B 2 379 ? 86.193 174.734 186.811 1.00 183.67 376 ASN B C 1
ATOM 8723 O O . ASN B 2 379 ? 85.141 175.375 186.912 1.00 183.67 376 ASN B O 1
ATOM 8728 N N . SER B 2 380 ? 87.101 175.000 185.870 1.00 187.05 377 SER B N 1
ATOM 8729 C CA . SER B 2 380 ? 86.866 176.047 184.883 1.00 187.05 377 SER B CA 1
ATOM 8730 C C . SER B 2 380 ? 85.727 175.681 183.942 1.00 187.05 377 SER B C 1
ATOM 8731 O O . SER B 2 380 ? 85.080 176.572 183.381 1.00 187.05 377 SER B O 1
ATOM 8734 N N . GLU B 2 381 ? 85.474 174.384 183.753 1.00 189.43 378 GLU B N 1
ATOM 8735 C CA . GLU B 2 381 ? 84.319 173.966 182.966 1.00 189.43 378 GLU B CA 1
ATOM 8736 C C . GLU B 2 381 ? 83.027 174.455 183.604 1.00 189.43 378 GLU B C 1
ATOM 8737 O O . GLU B 2 381 ? 82.114 174.911 182.906 1.00 189.43 378 GLU B O 1
ATOM 8743 N N . GLY B 2 382 ? 82.931 174.366 184.929 1.00 199.76 379 GLY B N 1
ATOM 8744 C CA . GLY B 2 382 ? 81.830 174.981 185.643 1.00 199.76 379 GLY B CA 1
ATOM 8745 C C . GLY B 2 382 ? 81.955 176.476 185.826 1.00 199.76 379 GLY B C 1
ATOM 8746 O O . GLY B 2 382 ? 80.987 177.121 186.240 1.00 199.76 379 GLY B O 1
ATOM 8747 N N . ASN B 2 383 ? 83.123 177.039 185.528 1.00 201.43 380 ASN B N 1
ATOM 8748 C CA . ASN B 2 383 ? 83.354 178.474 185.616 1.00 201.43 380 ASN B CA 1
ATOM 8749 C C . ASN B 2 383 ? 83.105 179.195 184.299 1.00 201.43 380 ASN B C 1
ATOM 8750 O O . ASN B 2 383 ? 83.287 180.415 184.232 1.00 201.43 380 ASN B O 1
ATOM 8755 N N . ILE B 2 384 ? 82.702 178.477 183.255 1.00 201.84 381 ILE B N 1
ATOM 8756 C CA . ILE B 2 384 ? 82.439 179.086 181.959 1.00 201.84 381 ILE B CA 1
ATOM 8757 C C . ILE B 2 384 ? 81.169 179.926 182.019 1.00 201.84 381 ILE B C 1
ATOM 8758 O O . ILE B 2 384 ? 81.221 181.130 182.268 1.00 201.84 381 ILE B O 1
ATOM 8763 N N . ALA C 1 5 ? 161.879 130.812 120.197 1.00 108.41 5 ALA C N 1
ATOM 8764 C CA . ALA C 1 5 ? 160.710 131.650 120.434 1.00 108.41 5 ALA C CA 1
ATOM 8765 C C . ALA C 1 5 ? 160.999 132.697 121.503 1.00 108.41 5 ALA C C 1
ATOM 8766 O O . ALA C 1 5 ? 160.905 133.898 121.250 1.00 108.41 5 ALA C O 1
ATOM 8768 N N . LEU C 1 6 ? 161.352 132.225 122.700 1.00 111.58 6 LEU C N 1
ATOM 8769 C CA . LEU C 1 6 ? 161.671 133.134 123.795 1.00 111.58 6 LEU C CA 1
ATOM 8770 C C . LEU C 1 6 ? 162.847 134.033 123.447 1.00 111.58 6 LEU C C 1
ATOM 8771 O O . LEU C 1 6 ? 162.927 135.168 123.930 1.00 111.58 6 LEU C O 1
ATOM 8776 N N . PHE C 1 7 ? 163.765 133.542 122.616 1.00 112.33 7 PHE C N 1
ATOM 8777 C CA . PHE C 1 7 ? 164.925 134.337 122.235 1.00 112.33 7 PHE C CA 1
ATOM 8778 C C . PHE C 1 7 ? 164.507 135.597 121.489 1.00 112.33 7 PHE C C 1
ATOM 8779 O O . PHE C 1 7 ? 165.068 136.676 121.713 1.00 112.33 7 PHE C O 1
ATOM 8787 N N . ARG C 1 8 ? 163.524 135.478 120.597 1.00 109.45 8 ARG C N 1
ATOM 8788 C CA . ARG C 1 8 ? 163.051 136.645 119.863 1.00 109.45 8 ARG C CA 1
ATOM 8789 C C . ARG C 1 8 ? 162.458 137.684 120.805 1.00 109.45 8 ARG C C 1
ATOM 8790 O O . ARG C 1 8 ? 162.726 138.884 120.668 1.00 109.45 8 ARG C O 1
ATOM 8798 N N . TRP C 1 9 ? 161.656 137.241 121.775 1.00 104.52 9 TRP C N 1
ATOM 8799 C CA . TRP C 1 9 ? 161.077 138.180 122.728 1.00 104.52 9 TRP C CA 1
ATOM 8800 C C . TRP C 1 9 ? 162.153 138.839 123.576 1.00 104.52 9 TRP C C 1
ATOM 8801 O O . TRP C 1 9 ? 162.077 140.037 123.867 1.00 104.52 9 TRP C O 1
ATOM 8812 N N . LEU C 1 10 ? 163.154 138.067 124.002 1.00 103.73 10 LEU C N 1
ATOM 8813 C CA . LEU C 1 10 ? 164.237 138.644 124.789 1.00 103.73 10 LEU C CA 1
ATOM 8814 C C . LEU C 1 10 ? 164.993 139.689 123.987 1.00 103.73 10 LEU C C 1
ATOM 8815 O O . LEU C 1 10 ? 165.350 140.750 124.512 1.00 103.73 10 LEU C O 1
ATOM 8820 N N . SER C 1 11 ? 165.245 139.407 122.709 1.00 109.19 11 SER C N 1
ATOM 8821 C CA . SER C 1 11 ? 165.908 140.384 121.855 1.00 109.19 11 SER C CA 1
ATOM 8822 C C . SER C 1 11 ? 165.067 141.642 121.704 1.00 109.19 11 SER C C 1
ATOM 8823 O O . SER C 1 11 ? 165.591 142.760 121.768 1.00 109.19 11 SER C O 1
ATOM 8826 N N . ARG C 1 12 ? 163.758 141.479 121.505 1.00 116.66 12 ARG C N 1
ATOM 8827 C CA . ARG C 1 12 ? 162.894 142.635 121.291 1.00 116.66 12 ARG C CA 1
ATOM 8828 C C . ARG C 1 12 ? 162.800 143.496 122.543 1.00 116.66 12 ARG C C 1
ATOM 8829 O O . ARG C 1 12 ? 162.962 144.720 122.481 1.00 116.66 12 ARG C O 1
ATOM 8837 N N . LYS C 1 13 ? 162.538 142.874 123.693 1.00 103.85 13 LYS C N 1
ATOM 8838 C CA . LYS C 1 13 ? 162.360 143.642 124.919 1.00 103.85 13 LYS C CA 1
ATOM 8839 C C . LYS C 1 13 ? 163.689 144.164 125.447 1.00 103.85 13 LYS C C 1
ATOM 8840 O O . LYS C 1 13 ? 163.782 145.320 125.873 1.00 103.85 13 LYS C O 1
ATOM 8846 N N . TYR C 1 14 ? 164.726 143.330 125.428 1.00 96.43 14 TYR C N 1
ATOM 8847 C CA . TYR C 1 14 ? 166.048 143.726 125.899 1.00 96.43 14 TYR C CA 1
ATOM 8848 C C . TYR C 1 14 ? 167.018 143.715 124.729 1.00 96.43 14 TYR C C 1
ATOM 8849 O O . TYR C 1 14 ? 167.468 142.640 124.306 1.00 96.43 14 TYR C O 1
ATOM 8858 N N . PRO C 1 15 ? 167.355 144.861 124.164 1.00 101.20 15 PRO C N 1
ATOM 8859 C CA . PRO C 1 15 ? 168.257 144.873 123.008 1.00 101.20 15 PRO C CA 1
ATOM 8860 C C . PRO C 1 15 ? 169.722 144.746 123.391 1.00 101.20 15 PRO C C 1
ATOM 8861 O O . PRO C 1 15 ? 170.508 144.137 122.661 1.00 101.20 15 PRO C O 1
ATOM 8865 N N . LYS C 1 16 ? 170.099 145.308 124.536 1.00 99.13 16 LYS C N 1
ATOM 8866 C CA . LYS C 1 16 ? 171.508 145.455 124.870 1.00 99.13 16 LYS C CA 1
ATOM 8867 C C . LYS C 1 16 ? 172.153 144.176 125.383 1.00 99.13 16 LYS C C 1
ATOM 8868 O O . LYS C 1 16 ? 173.381 144.129 125.494 1.00 99.13 16 LYS C O 1
ATOM 8874 N N . ILE C 1 17 ? 171.372 143.138 125.696 1.00 94.27 17 ILE C N 1
ATOM 8875 C CA . ILE C 1 17 ? 171.963 141.903 126.203 1.00 94.27 17 ILE C CA 1
ATOM 8876 C C . ILE C 1 17 ? 172.510 141.017 125.100 1.00 94.27 17 ILE C C 1
ATOM 8877 O O . ILE C 1 17 ? 173.019 139.928 125.392 1.00 94.27 17 ILE C O 1
ATOM 8882 N N . ILE C 1 18 ? 172.428 141.444 123.845 1.00 98.42 18 ILE C N 1
ATOM 8883 C CA . ILE C 1 18 ? 172.931 140.673 122.716 1.00 98.42 18 ILE C CA 1
ATOM 8884 C C . ILE C 1 18 ? 173.987 141.502 122.007 1.00 98.42 18 ILE C C 1
ATOM 8885 O O . ILE C 1 18 ? 173.768 142.685 121.724 1.00 98.42 18 ILE C O 1
ATOM 8890 N N . SER C 1 19 ? 175.130 140.887 121.731 1.00 107.99 19 SER C N 1
ATOM 8891 C CA . SER C 1 19 ? 176.218 141.545 121.031 1.00 107.99 19 SER C CA 1
ATOM 8892 C C . SER C 1 19 ? 176.871 140.558 120.078 1.00 107.99 19 SER C C 1
ATOM 8893 O O . SER C 1 19 ? 176.861 139.348 120.331 1.00 107.99 19 SER C O 1
ATOM 8896 N N . PRO C 1 20 ? 177.437 141.040 118.978 1.00 111.41 20 PRO C N 1
ATOM 8897 C CA . PRO C 1 20 ? 178.139 140.148 118.056 1.00 111.41 20 PRO C CA 1
ATOM 8898 C C . PRO C 1 20 ? 179.496 139.742 118.608 1.00 111.41 20 PRO C C 1
ATOM 8899 O O . PRO C 1 20 ? 180.087 140.420 119.449 1.00 111.41 20 PRO C O 1
ATOM 8903 N N . VAL C 1 21 ? 179.986 138.617 118.108 1.00 116.80 21 VAL C N 1
ATOM 8904 C CA . VAL C 1 21 ? 181.278 138.088 118.524 1.00 116.80 21 VAL C CA 1
ATOM 8905 C C . VAL C 1 21 ? 182.342 138.561 117.547 1.00 116.80 21 VAL C C 1
ATOM 8906 O O . VAL C 1 21 ? 182.191 138.416 116.328 1.00 116.80 21 VAL C O 1
ATOM 8910 N N . ILE C 1 22 ? 183.425 139.121 118.080 1.00 127.69 22 ILE C N 1
ATOM 8911 C CA . ILE C 1 22 ? 184.526 139.620 117.259 1.00 127.69 22 ILE C CA 1
ATOM 8912 C C . ILE C 1 22 ? 185.413 138.419 116.953 1.00 127.69 22 ILE C C 1
ATOM 8913 O O . ILE C 1 22 ? 186.384 138.138 117.655 1.00 127.69 22 ILE C O 1
ATOM 8918 N N . GLN C 1 23 ? 185.076 137.700 115.882 1.00 138.99 23 GLN C N 1
ATOM 8919 C CA . GLN C 1 23 ? 185.890 136.563 115.476 1.00 138.99 23 GLN C CA 1
ATOM 8920 C C . GLN C 1 23 ? 187.247 136.992 114.941 1.00 138.99 23 GLN C C 1
ATOM 8921 O O . GLN C 1 23 ? 188.154 136.157 114.851 1.00 138.99 23 GLN C O 1
ATOM 8927 N N . ASP C 1 24 ? 187.399 138.264 114.588 1.00 168.55 24 ASP C N 1
ATOM 8928 C CA . ASP C 1 24 ? 188.645 138.821 114.049 1.00 168.55 24 ASP C CA 1
ATOM 8929 C C . ASP C 1 24 ? 189.014 138.034 112.789 1.00 168.55 24 ASP C C 1
ATOM 8930 O O . ASP C 1 24 ? 188.133 137.565 112.056 1.00 168.55 24 ASP C O 1
ATOM 8935 N N . GLU C 1 25 ? 190.305 137.881 112.528 1.00 184.48 25 GLU C N 1
ATOM 8936 C CA . GLU C 1 25 ? 190.781 137.144 111.365 1.00 184.48 25 GLU C CA 1
ATOM 8937 C C . GLU C 1 25 ? 192.124 136.520 111.728 1.00 184.48 25 GLU C C 1
ATOM 8938 O O . GLU C 1 25 ? 192.484 136.440 112.906 1.00 184.48 25 GLU C O 1
ATOM 8944 N N . ASP C 1 26 ? 192.865 136.071 110.712 1.00 198.22 26 ASP C N 1
ATOM 8945 C CA . ASP C 1 26 ? 194.175 135.480 110.963 1.00 198.22 26 ASP C CA 1
ATOM 8946 C C . ASP C 1 26 ? 195.129 136.492 111.583 1.00 198.22 26 ASP C C 1
ATOM 8947 O O . ASP C 1 26 ? 195.857 136.170 112.529 1.00 198.22 26 ASP C O 1
ATOM 8952 N N . VAL C 1 27 ? 195.136 137.718 111.074 1.00 202.08 27 VAL C N 1
ATOM 8953 C CA . VAL C 1 27 ? 196.047 138.751 111.552 1.00 202.08 27 VAL C CA 1
ATOM 8954 C C . VAL C 1 27 ? 195.413 139.468 112.739 1.00 202.08 27 VAL C C 1
ATOM 8955 O O . VAL C 1 27 ? 194.286 139.969 112.652 1.00 202.08 27 VAL C O 1
ATOM 8959 N N . ASP C 1 28 ? 196.125 139.483 113.865 1.00 203.51 28 ASP C N 1
ATOM 8960 C CA . ASP C 1 28 ? 195.656 140.186 115.052 1.00 203.51 28 ASP C CA 1
ATOM 8961 C C . ASP C 1 28 ? 196.768 141.018 115.678 1.00 203.51 28 ASP C C 1
ATOM 8962 O O . ASP C 1 28 ? 196.499 142.016 116.355 1.00 203.51 28 ASP C O 1
ATOM 8967 N N . ILE C 1 29 ? 198.019 140.620 115.455 1.00 215.80 29 ILE C N 1
ATOM 8968 C CA . ILE C 1 29 ? 199.163 141.228 116.138 1.00 215.80 29 ILE C CA 1
ATOM 8969 C C . ILE C 1 29 ? 199.593 142.430 115.302 1.00 215.80 29 ILE C C 1
ATOM 8970 O O . ILE C 1 29 ? 200.495 142.348 114.466 1.00 215.80 29 ILE C O 1
ATOM 8975 N N . ASP C 1 30 ? 198.929 143.565 115.545 1.00 231.29 30 ASP C N 1
ATOM 8976 C CA . ASP C 1 30 ? 199.219 144.868 114.946 1.00 231.29 30 ASP C CA 1
ATOM 8977 C C . ASP C 1 30 ? 199.575 144.794 113.464 1.00 231.29 30 ASP C C 1
ATOM 8978 O O . ASP C 1 30 ? 200.485 145.490 113.004 1.00 231.29 30 ASP C O 1
ATOM 8983 N N . GLY C 1 31 ? 198.855 143.970 112.708 1.00 229.49 31 GLY C N 1
ATOM 8984 C CA . GLY C 1 31 ? 199.082 143.879 111.280 1.00 229.49 31 GLY C CA 1
ATOM 8985 C C . GLY C 1 31 ? 200.135 142.864 110.888 1.00 229.49 31 GLY C C 1
ATOM 8986 O O . GLY C 1 31 ? 200.317 141.852 111.572 1.00 229.49 31 GLY C O 1
ATOM 8987 N N . GLU C 1 32 ? 200.811 143.124 109.765 1.00 230.57 32 GLU C N 1
ATOM 8988 C CA . GLU C 1 32 ? 201.899 142.302 109.216 1.00 230.57 32 GLU C CA 1
ATOM 8989 C C . GLU C 1 32 ? 201.543 140.814 109.139 1.00 230.57 32 GLU C C 1
ATOM 8990 O O . GLU C 1 32 ? 202.435 139.960 109.095 1.00 230.57 32 GLU C O 1
ATOM 8996 N N . SER C 1 33 ? 200.250 140.496 109.082 1.00 218.57 33 SER C N 1
ATOM 8997 C CA . SER C 1 33 ? 199.755 139.136 108.856 1.00 218.57 33 SER C CA 1
ATOM 8998 C C . SER C 1 33 ? 200.362 138.140 109.845 1.00 218.57 33 SER C C 1
ATOM 8999 O O . SER C 1 33 ? 201.077 137.207 109.477 1.00 218.57 33 SER C O 1
ATOM 9002 N N . ARG C 1 34 ? 200.062 138.355 111.124 1.00 196.20 34 ARG C N 1
ATOM 9003 C CA . ARG C 1 34 ? 200.534 137.462 112.170 1.00 196.20 34 ARG C CA 1
ATOM 9004 C C . ARG C 1 34 ? 199.401 136.554 112.611 1.00 196.20 34 ARG C C 1
ATOM 9005 O O . ARG C 1 34 ? 198.402 137.051 113.153 1.00 196.20 34 ARG C O 1
ATOM 9013 N N . PRO C 1 35 ? 199.499 135.241 112.399 1.00 191.28 35 PRO C N 1
ATOM 9014 C CA . PRO C 1 35 ? 198.426 134.339 112.833 1.00 191.28 35 PRO C CA 1
ATOM 9015 C C . PRO C 1 35 ? 198.195 134.415 114.335 1.00 191.28 35 PRO C C 1
ATOM 9016 O O . PRO C 1 35 ? 199.120 134.630 115.121 1.00 191.28 35 PRO C O 1
ATOM 9020 N N . THR C 1 36 ? 196.936 134.240 114.725 1.00 174.93 36 THR C N 1
ATOM 9021 C CA . THR C 1 36 ? 196.554 134.348 116.125 1.00 174.93 36 THR C CA 1
ATOM 9022 C C . THR C 1 36 ? 197.149 133.213 116.949 1.00 174.93 36 THR C C 1
ATOM 9023 O O . THR C 1 36 ? 197.412 132.117 116.448 1.00 174.93 36 THR C O 1
ATOM 9027 N N . ARG C 1 37 ? 197.356 133.490 118.233 1.00 151.51 37 ARG C N 1
ATOM 9028 C CA . ARG C 1 37 ? 197.821 132.500 119.190 1.00 151.51 37 ARG C CA 1
ATOM 9029 C C . ARG C 1 37 ? 196.879 132.480 120.382 1.00 151.51 37 ARG C C 1
ATOM 9030 O O . ARG C 1 37 ? 196.210 133.472 120.682 1.00 151.51 37 ARG C O 1
ATOM 9038 N N . TYR C 1 38 ? 196.834 131.334 121.064 1.00 120.67 38 TYR C N 1
ATOM 9039 C CA . TYR C 1 38 ? 195.923 131.177 122.191 1.00 120.67 38 TYR C CA 1
ATOM 9040 C C . TYR C 1 38 ? 196.239 132.132 123.332 1.00 120.67 38 TYR C C 1
ATOM 9041 O O . TYR C 1 38 ? 195.352 132.434 124.136 1.00 120.67 38 TYR C O 1
ATOM 9050 N N . GLU C 1 39 ? 197.474 132.614 123.420 1.00 126.87 39 GLU C N 1
ATOM 9051 C CA . GLU C 1 39 ? 197.881 133.501 124.498 1.00 126.87 39 GLU C CA 1
ATOM 9052 C C . GLU C 1 39 ? 197.599 134.966 124.206 1.00 126.87 39 GLU C C 1
ATOM 9053 O O . GLU C 1 39 ? 197.787 135.804 125.094 1.00 126.87 39 GLU C O 1
ATOM 9059 N N . ASP C 1 40 ? 197.165 135.295 122.996 1.00 138.22 40 ASP C N 1
ATOM 9060 C CA . ASP C 1 40 ? 196.868 136.676 122.670 1.00 138.22 40 ASP C CA 1
ATOM 9061 C C . ASP C 1 40 ? 195.661 137.157 123.473 1.00 138.22 40 ASP C C 1
ATOM 9062 O O . ASP C 1 40 ? 194.756 136.375 123.775 1.00 138.22 40 ASP C O 1
ATOM 9067 N N . PRO C 1 41 ? 195.632 138.435 123.847 1.00 127.37 41 PRO C N 1
ATOM 9068 C CA . PRO C 1 41 ? 194.473 138.960 124.576 1.00 127.37 41 PRO C CA 1
ATOM 9069 C C . PRO C 1 41 ? 193.199 138.827 123.757 1.00 127.37 41 PRO C C 1
ATOM 9070 O O . PRO C 1 41 ? 193.201 138.994 122.536 1.00 127.37 41 PRO C O 1
ATOM 9074 N N . ASN C 1 42 ? 192.104 138.517 124.445 1.00 127.47 42 ASN C N 1
ATOM 9075 C CA . ASN C 1 42 ? 190.827 138.290 123.787 1.00 127.47 42 ASN C CA 1
ATOM 9076 C C . ASN C 1 42 ? 190.108 139.615 123.586 1.00 127.47 42 ASN C C 1
ATOM 9077 O O . ASN C 1 42 ? 189.879 140.336 124.566 1.00 127.47 42 ASN C O 1
ATOM 9082 N N . PRO C 1 43 ? 189.745 139.980 122.355 1.00 128.09 43 PRO C N 1
ATOM 9083 C CA . PRO C 1 43 ? 188.923 141.184 122.163 1.00 128.09 43 PRO C CA 1
ATOM 9084 C C . PRO C 1 43 ? 187.555 141.081 122.804 1.00 128.09 43 PRO C C 1
ATOM 9085 O O . PRO C 1 43 ? 186.926 142.115 123.060 1.00 128.09 43 PRO C O 1
ATOM 9089 N N . ASN C 1 44 ? 187.078 139.871 123.079 1.00 125.46 44 ASN C N 1
ATOM 9090 C CA . ASN C 1 44 ? 185.763 139.665 123.667 1.00 125.46 44 ASN C CA 1
ATOM 9091 C C . ASN C 1 44 ? 185.759 139.823 125.180 1.00 125.46 44 ASN C C 1
ATOM 9092 O O . ASN C 1 44 ? 184.696 139.694 125.795 1.00 125.46 44 ASN C O 1
ATOM 9097 N N . GLY C 1 45 ? 186.908 140.090 125.790 1.00 123.52 45 GLY C N 1
ATOM 9098 C CA . GLY C 1 45 ? 186.999 140.161 127.234 1.00 123.52 45 GLY C CA 1
ATOM 9099 C C . GLY C 1 45 ? 187.536 138.876 127.826 1.00 123.52 45 GLY C C 1
ATOM 9100 O O . GLY C 1 45 ? 187.238 137.787 127.328 1.00 123.52 45 GLY C O 1
ATOM 9101 N N . GLU C 1 46 ? 188.329 138.988 128.886 1.00 115.52 46 GLU C N 1
ATOM 9102 C CA . GLU C 1 46 ? 188.948 137.814 129.482 1.00 115.52 46 GLU C CA 1
ATOM 9103 C C . GLU C 1 46 ? 187.900 136.917 130.125 1.00 115.52 46 GLU C C 1
ATOM 9104 O O . GLU C 1 46 ? 186.885 137.382 130.648 1.00 115.52 46 GLU C O 1
ATOM 9110 N N . LEU C 1 47 ? 188.155 135.614 130.078 1.00 93.10 47 LEU C N 1
ATOM 9111 C CA . LEU C 1 47 ? 187.242 134.622 130.619 1.00 93.10 47 LEU C CA 1
ATOM 9112 C C . LEU C 1 47 ? 188.016 133.621 131.462 1.00 93.10 47 LEU C C 1
ATOM 9113 O O . LEU C 1 47 ? 189.142 133.251 131.121 1.00 93.10 47 LEU C O 1
ATOM 9118 N N . ASP C 1 48 ? 187.406 133.182 132.561 1.00 89.56 48 ASP C N 1
ATOM 9119 C CA . ASP C 1 48 ? 188.035 132.231 133.469 1.00 89.56 48 ASP C CA 1
ATOM 9120 C C . ASP C 1 48 ? 187.594 130.800 133.191 1.00 89.56 48 ASP C C 1
ATOM 9121 O O . ASP C 1 48 ? 188.431 129.922 132.966 1.00 89.56 48 ASP C O 1
ATOM 9126 N N . ASN C 1 49 ? 186.291 130.544 133.203 1.00 76.76 49 ASN C N 1
ATOM 9127 C CA . ASN C 1 49 ? 185.768 129.206 132.988 1.00 76.76 49 ASN C CA 1
ATOM 9128 C C . ASN C 1 49 ? 184.886 129.179 131.752 1.00 76.76 49 ASN C C 1
ATOM 9129 O O . ASN C 1 49 ? 184.237 130.170 131.409 1.00 76.76 49 ASN C O 1
ATOM 9134 N N . LEU C 1 50 ? 184.872 128.031 131.084 1.00 73.33 50 LEU C N 1
ATOM 9135 C CA . LEU C 1 50 ? 183.972 127.803 129.965 1.00 73.33 50 LEU C CA 1
ATOM 9136 C C . LEU C 1 50 ? 183.383 126.411 130.085 1.00 73.33 50 LEU C C 1
ATOM 9137 O O . LEU C 1 50 ? 184.117 125.436 130.262 1.00 73.33 50 LEU C O 1
ATOM 9142 N N . TYR C 1 51 ? 182.065 126.322 129.977 1.00 78.61 51 TYR C N 1
ATOM 9143 C CA . TYR C 1 51 ? 181.354 125.058 130.055 1.00 78.61 51 TYR C CA 1
ATOM 9144 C C . TYR C 1 51 ? 180.728 124.770 128.701 1.00 78.61 51 TYR C C 1
ATOM 9145 O O . TYR C 1 51 ? 180.081 125.644 128.116 1.00 78.61 51 TYR C O 1
ATOM 9154 N N . LEU C 1 52 ? 180.923 123.555 128.204 1.00 91.36 52 LEU C N 1
ATOM 9155 C CA . LEU C 1 52 ? 180.462 123.166 126.881 1.00 91.36 52 LEU C CA 1
ATOM 9156 C C . LEU C 1 52 ? 179.266 122.237 127.003 1.00 91.36 52 LEU C C 1
ATOM 9157 O O . LEU C 1 52 ? 179.317 121.246 127.737 1.00 91.36 52 LEU C O 1
ATOM 9162 N N . ASP C 1 53 ? 178.196 122.561 126.287 1.00 115.75 53 ASP C N 1
ATOM 9163 C CA . ASP C 1 53 ? 177.043 121.677 126.151 1.00 115.75 53 ASP C CA 1
ATOM 9164 C C . ASP C 1 53 ? 177.226 120.930 124.838 1.00 115.75 53 ASP C C 1
ATOM 9165 O O . ASP C 1 53 ? 176.923 121.454 123.763 1.00 115.75 53 ASP C O 1
ATOM 9170 N N . MET C 1 54 ? 177.715 119.694 124.929 1.00 122.73 54 MET C N 1
ATOM 9171 C CA . MET C 1 54 ? 178.161 118.970 123.748 1.00 122.73 54 MET C CA 1
ATOM 9172 C C . MET C 1 54 ? 177.027 118.606 122.800 1.00 122.73 54 MET C C 1
ATOM 9173 O O . MET C 1 54 ? 177.303 118.219 121.660 1.00 122.73 54 MET C O 1
ATOM 9178 N N . ASN C 1 55 ? 175.769 118.717 123.234 1.00 124.26 55 ASN C N 1
ATOM 9179 C CA . ASN C 1 55 ? 174.658 118.377 122.352 1.00 124.26 55 ASN C CA 1
ATOM 9180 C C . ASN C 1 55 ? 174.623 119.285 121.133 1.00 124.26 55 ASN C C 1
ATOM 9181 O O . ASN C 1 55 ? 174.427 118.816 120.004 1.00 124.26 55 ASN C O 1
ATOM 9186 N N . GLY C 1 56 ? 174.824 120.588 121.338 1.00 130.07 56 GLY C N 1
ATOM 9187 C CA . GLY C 1 56 ? 174.772 121.536 120.241 1.00 130.07 56 GLY C CA 1
ATOM 9188 C C . GLY C 1 56 ? 175.782 121.262 119.149 1.00 130.07 56 GLY C C 1
ATOM 9189 O O . GLY C 1 56 ? 175.587 121.702 118.011 1.00 130.07 56 GLY C O 1
ATOM 9190 N N . ILE C 1 57 ? 176.854 120.546 119.465 1.00 131.79 57 ILE C N 1
ATOM 9191 C CA . ILE C 1 57 ? 177.860 120.182 118.481 1.00 131.79 57 ILE C CA 1
ATOM 9192 C C . ILE C 1 57 ? 177.622 118.785 117.926 1.00 131.79 57 ILE C C 1
ATOM 9193 O O . ILE C 1 57 ? 177.735 118.569 116.719 1.00 131.79 57 ILE C O 1
ATOM 9198 N N . VAL C 1 58 ? 177.284 117.825 118.789 1.00 144.67 58 VAL C N 1
ATOM 9199 C CA . VAL C 1 58 ? 177.105 116.458 118.319 1.00 144.67 58 VAL C CA 1
ATOM 9200 C C . VAL C 1 58 ? 175.861 116.327 117.449 1.00 144.67 58 VAL C C 1
ATOM 9201 O O . VAL C 1 58 ? 175.784 115.413 116.620 1.00 144.67 58 VAL C O 1
ATOM 9205 N N . HIS C 1 59 ? 174.891 117.231 117.586 1.00 165.18 59 HIS C N 1
ATOM 9206 C CA . HIS C 1 59 ? 173.669 117.202 116.783 1.00 165.18 59 HIS C CA 1
ATOM 9207 C C . HIS C 1 59 ? 173.470 118.567 116.138 1.00 165.18 59 HIS C C 1
ATOM 9208 O O . HIS C 1 59 ? 172.584 119.335 116.531 1.00 165.18 59 HIS C O 1
ATOM 9215 N N . PRO C 1 60 ? 174.283 118.900 115.130 1.00 175.64 60 PRO C N 1
ATOM 9216 C CA . PRO C 1 60 ? 174.165 120.217 114.492 1.00 175.64 60 PRO C CA 1
ATOM 9217 C C . PRO C 1 60 ? 173.046 120.311 113.471 1.00 175.64 60 PRO C C 1
ATOM 9218 O O . PRO C 1 60 ? 172.787 121.415 112.970 1.00 175.64 60 PRO C O 1
ATOM 9222 N N . CYS C 1 61 ? 172.384 119.198 113.147 1.00 200.54 61 CYS C N 1
ATOM 9223 C CA . CYS C 1 61 ? 171.292 119.152 112.170 1.00 200.54 61 CYS C CA 1
ATOM 9224 C C . CYS C 1 61 ? 171.842 119.626 110.830 1.00 200.54 61 CYS C C 1
ATOM 9225 O O . CYS C 1 61 ? 172.793 119.002 110.326 1.00 200.54 61 CYS C O 1
ATOM 9228 N N . SER C 1 62 ? 171.304 120.690 110.228 1.00 206.39 62 SER C N 1
ATOM 9229 C CA . SER C 1 62 ? 171.790 121.222 108.953 1.00 206.39 62 SER C CA 1
ATOM 9230 C C . SER C 1 62 ? 171.769 120.154 107.860 1.00 206.39 62 SER C C 1
ATOM 9231 O O . SER C 1 62 ? 172.731 119.978 107.109 1.00 206.39 62 SER C O 1
ATOM 9234 N N . HIS C 1 63 ? 170.656 119.433 107.776 1.00 209.70 63 HIS C N 1
ATOM 9235 C CA . HIS C 1 63 ? 170.492 118.407 106.753 1.00 209.70 63 HIS C CA 1
ATOM 9236 C C . HIS C 1 63 ? 170.329 119.043 105.377 1.00 209.70 63 HIS C C 1
ATOM 9237 O O . HIS C 1 63 ? 170.029 120.232 105.265 1.00 209.70 63 HIS C O 1
ATOM 9244 N N . VAL C 1 69 ? 176.292 116.298 104.265 1.00 173.94 69 VAL C N 1
ATOM 9245 C CA . VAL C 1 69 ? 176.207 115.576 105.528 1.00 173.94 69 VAL C CA 1
ATOM 9246 C C . VAL C 1 69 ? 177.140 114.372 105.517 1.00 173.94 69 VAL C C 1
ATOM 9247 O O . VAL C 1 69 ? 176.990 113.475 104.687 1.00 173.94 69 VAL C O 1
ATOM 9251 N N . PRO C 1 70 ? 178.109 114.358 106.430 1.00 177.42 70 PRO C N 1
ATOM 9252 C CA . PRO C 1 70 ? 179.000 113.198 106.539 1.00 177.42 70 PRO C CA 1
ATOM 9253 C C . PRO C 1 70 ? 178.219 111.938 106.881 1.00 177.42 70 PRO C C 1
ATOM 9254 O O . PRO C 1 70 ? 177.237 111.974 107.625 1.00 177.42 70 PRO C O 1
ATOM 9258 N N . GLU C 1 71 ? 178.670 110.814 106.327 1.00 177.36 71 GLU C N 1
ATOM 9259 C CA . GLU C 1 71 ? 177.967 109.546 106.469 1.00 177.36 71 GLU C CA 1
ATOM 9260 C C . GLU C 1 71 ? 178.604 108.610 107.483 1.00 177.36 71 GLU C C 1
ATOM 9261 O O . GLU C 1 71 ? 177.896 107.795 108.084 1.00 177.36 71 GLU C O 1
ATOM 9267 N N . THR C 1 72 ? 179.912 108.700 107.689 1.00 174.12 72 THR C N 1
ATOM 9268 C CA . THR C 1 72 ? 180.614 107.837 108.622 1.00 174.12 72 THR C CA 1
ATOM 9269 C C . THR C 1 72 ? 181.049 108.629 109.847 1.00 174.12 72 THR C C 1
ATOM 9270 O O . THR C 1 72 ? 181.185 109.855 109.809 1.00 174.12 72 THR C O 1
ATOM 9274 N N . GLU C 1 73 ? 181.264 107.901 110.944 1.00 172.06 73 GLU C N 1
ATOM 9275 C CA . GLU C 1 73 ? 181.670 108.541 112.189 1.00 172.06 73 GLU C CA 1
ATOM 9276 C C . GLU C 1 73 ? 183.010 109.246 112.034 1.00 172.06 73 GLU C C 1
ATOM 9277 O O . GLU C 1 73 ? 183.191 110.366 112.524 1.00 172.06 73 GLU C O 1
ATOM 9283 N N . ASP C 1 74 ? 183.956 108.610 111.340 1.00 172.47 74 ASP C N 1
ATOM 9284 C CA . ASP C 1 74 ? 185.291 109.183 111.207 1.00 172.47 74 ASP C CA 1
ATOM 9285 C C . ASP C 1 74 ? 185.264 110.527 110.492 1.00 172.47 74 ASP C C 1
ATOM 9286 O O . ASP C 1 74 ? 186.100 111.393 110.774 1.00 172.47 74 ASP C O 1
ATOM 9291 N N . GLU C 1 75 ? 184.325 110.721 109.566 1.00 172.12 75 GLU C N 1
ATOM 9292 C CA . GLU C 1 75 ? 184.247 111.993 108.856 1.00 172.12 75 GLU C CA 1
ATOM 9293 C C . GLU C 1 75 ? 183.898 113.132 109.804 1.00 172.12 75 GLU C C 1
ATOM 9294 O O . GLU C 1 75 ? 184.496 114.212 109.743 1.00 172.12 75 GLU C O 1
ATOM 9300 N N . MET C 1 76 ? 182.937 112.901 110.699 1.00 166.54 76 MET C N 1
ATOM 9301 C CA . MET C 1 76 ? 182.380 113.983 111.500 1.00 166.54 76 MET C CA 1
ATOM 9302 C C . MET C 1 76 ? 183.123 114.198 112.814 1.00 166.54 76 MET C C 1
ATOM 9303 O O . MET C 1 76 ? 183.104 115.313 113.346 1.00 166.54 76 MET C O 1
ATOM 9308 N N . MET C 1 77 ? 183.775 113.164 113.352 1.00 154.75 77 MET C N 1
ATOM 9309 C CA . MET C 1 77 ? 184.550 113.352 114.575 1.00 154.75 77 MET C CA 1
ATOM 9310 C C . MET C 1 77 ? 185.643 114.390 114.374 1.00 154.75 77 MET C C 1
ATOM 9311 O O . MET C 1 77 ? 185.870 115.242 115.240 1.00 154.75 77 MET C O 1
ATOM 9316 N N . LEU C 1 78 ? 186.332 114.335 113.233 1.00 157.85 78 LEU C N 1
ATOM 9317 C CA . LEU C 1 78 ? 187.309 115.369 112.915 1.00 157.85 78 LEU C CA 1
ATOM 9318 C C . LEU C 1 78 ? 186.635 116.725 112.766 1.00 157.85 78 LEU C C 1
ATOM 9319 O O . LEU C 1 78 ? 187.173 117.747 113.206 1.00 157.85 78 LEU C O 1
ATOM 9324 N N . ASP C 1 79 ? 185.453 116.753 112.146 1.00 158.73 79 ASP C N 1
ATOM 9325 C CA . ASP C 1 79 ? 184.709 118.002 112.035 1.00 158.73 79 ASP C CA 1
ATOM 9326 C C . ASP C 1 79 ? 184.314 118.524 113.409 1.00 158.73 79 ASP C C 1
ATOM 9327 O O . ASP C 1 79 ? 184.356 119.735 113.658 1.00 158.73 79 ASP C O 1
ATOM 9332 N N . VAL C 1 80 ? 183.925 117.623 114.313 1.00 145.24 80 VAL C N 1
ATOM 9333 C CA . VAL C 1 80 ? 183.622 118.023 115.683 1.00 145.24 80 VAL C CA 1
ATOM 9334 C C . VAL C 1 80 ? 184.851 118.645 116.331 1.00 145.24 80 VAL C C 1
ATOM 9335 O O . VAL C 1 80 ? 184.775 119.704 116.965 1.00 145.24 80 VAL C O 1
ATOM 9339 N N . PHE C 1 81 ? 186.006 118.001 116.165 1.00 138.45 81 PHE C N 1
ATOM 9340 C CA . PHE C 1 81 ? 187.233 118.526 116.750 1.00 138.45 81 PHE C CA 1
ATOM 9341 C C . PHE C 1 81 ? 187.581 119.886 116.164 1.00 138.45 81 PHE C C 1
ATOM 9342 O O . PHE C 1 81 ? 187.968 120.805 116.894 1.00 138.45 81 PHE C O 1
ATOM 9350 N N . ALA C 1 82 ? 187.447 120.035 114.846 1.00 137.07 82 ALA C N 1
ATOM 9351 C CA . ALA C 1 82 ? 187.735 121.320 114.220 1.00 137.07 82 ALA C CA 1
ATOM 9352 C C . ALA C 1 82 ? 186.754 122.389 114.678 1.00 137.07 82 ALA C C 1
ATOM 9353 O O . ALA C 1 82 ? 187.149 123.531 114.941 1.00 137.07 82 ALA C O 1
ATOM 9355 N N . TYR C 1 83 ? 185.471 122.041 114.774 1.00 131.64 83 TYR C N 1
ATOM 9356 C CA . TYR C 1 83 ? 184.473 123.011 115.208 1.00 131.64 83 TYR C CA 1
ATOM 9357 C C . TYR C 1 83 ? 184.710 123.434 116.652 1.00 131.64 83 TYR C C 1
ATOM 9358 O O . TYR C 1 83 ? 184.676 124.627 116.974 1.00 131.64 83 TYR C O 1
ATOM 9367 N N . THR C 1 84 ? 184.962 122.465 117.534 1.00 131.98 84 THR C N 1
ATOM 9368 C CA . THR C 1 84 ? 185.206 122.786 118.935 1.00 131.98 84 THR C CA 1
ATOM 9369 C C . THR C 1 84 ? 186.482 123.596 119.096 1.00 131.98 84 THR C C 1
ATOM 9370 O O . THR C 1 84 ? 186.557 124.490 119.945 1.00 131.98 84 THR C O 1
ATOM 9374 N N . GLU C 1 85 ? 187.502 123.293 118.294 1.00 134.49 85 GLU C N 1
ATOM 9375 C CA . GLU C 1 85 ? 188.722 124.087 118.333 1.00 134.49 85 GLU C CA 1
ATOM 9376 C C . GLU C 1 85 ? 188.429 125.547 118.026 1.00 134.49 85 GLU C C 1
ATOM 9377 O O . GLU C 1 85 ? 189.032 126.449 118.619 1.00 134.49 85 GLU C O 1
ATOM 9383 N N . ASN C 1 86 ? 187.500 125.800 117.104 1.00 123.49 86 ASN C N 1
ATOM 9384 C CA . ASN C 1 86 ? 187.185 127.174 116.734 1.00 123.49 86 ASN C CA 1
ATOM 9385 C C . ASN C 1 86 ? 186.546 127.926 117.894 1.00 123.49 86 ASN C C 1
ATOM 9386 O O . ASN C 1 86 ? 186.965 129.040 118.229 1.00 123.49 86 ASN C O 1
ATOM 9391 N N . VAL C 1 87 ? 185.531 127.331 118.521 1.00 114.57 87 VAL C N 1
ATOM 9392 C CA . VAL C 1 87 ? 184.794 128.041 119.560 1.00 114.57 87 VAL C CA 1
ATOM 9393 C C . VAL C 1 87 ? 185.676 128.281 120.779 1.00 114.57 87 VAL C C 1
ATOM 9394 O O . VAL C 1 87 ? 185.602 129.339 121.416 1.00 114.57 87 VAL C O 1
ATOM 9398 N N . ILE C 1 88 ? 186.530 127.316 121.121 1.00 114.06 88 ILE C N 1
ATOM 9399 C CA . ILE C 1 88 ? 187.475 127.527 122.213 1.00 114.06 88 ILE C CA 1
ATOM 9400 C C . ILE C 1 88 ? 188.409 128.679 121.878 1.00 114.06 88 ILE C C 1
ATOM 9401 O O . ILE C 1 88 ? 188.655 129.565 122.703 1.00 114.06 88 ILE C O 1
ATOM 9406 N N . MET C 1 89 ? 188.936 128.687 120.653 1.00 122.19 89 MET C N 1
ATOM 9407 C CA . MET C 1 89 ? 189.719 129.827 120.196 1.00 122.19 89 MET C CA 1
ATOM 9408 C C . MET C 1 89 ? 188.882 131.096 120.204 1.00 122.19 89 MET C C 1
ATOM 9409 O O . MET C 1 89 ? 189.402 132.188 120.454 1.00 122.19 89 MET C O 1
ATOM 9414 N N . MET C 1 90 ? 187.581 130.965 119.948 1.00 120.23 90 MET C N 1
ATOM 9415 C CA . MET C 1 90 ? 186.707 132.129 119.900 1.00 120.23 90 MET C CA 1
ATOM 9416 C C . MET C 1 90 ? 186.594 132.796 121.265 1.00 120.23 90 MET C C 1
ATOM 9417 O O . MET C 1 90 ? 186.572 134.028 121.360 1.00 120.23 90 MET C O 1
ATOM 9422 N N . ALA C 1 91 ? 186.529 132.002 122.333 1.00 114.07 91 ALA C N 1
ATOM 9423 C CA . ALA C 1 91 ? 186.349 132.533 123.678 1.00 114.07 91 ALA C CA 1
ATOM 9424 C C . ALA C 1 91 ? 187.618 132.515 124.517 1.00 114.07 91 ALA C C 1
ATOM 9425 O O . ALA C 1 91 ? 187.822 133.428 125.324 1.00 114.07 91 ALA C O 1
ATOM 9427 N N . ARG C 1 92 ? 188.465 131.500 124.351 1.00 116.95 92 ARG C N 1
ATOM 9428 C CA . ARG C 1 92 ? 189.741 131.379 125.047 1.00 116.95 92 ARG C CA 1
ATOM 9429 C C . ARG C 1 92 ? 189.574 131.363 126.561 1.00 116.95 92 ARG C C 1
ATOM 9430 O O . ARG C 1 92 ? 189.925 132.340 127.232 1.00 116.95 92 ARG C O 1
ATOM 9438 N N . PRO C 1 93 ? 189.035 130.289 127.134 1.00 96.52 93 PRO C N 1
ATOM 9439 C CA . PRO C 1 93 ? 189.043 130.162 128.593 1.00 96.52 93 PRO C CA 1
ATOM 9440 C C . PRO C 1 93 ? 190.468 130.066 129.112 1.00 96.52 93 PRO C C 1
ATOM 9441 O O . PRO C 1 93 ? 191.363 129.551 128.440 1.00 96.52 93 PRO C O 1
ATOM 9445 N N . ARG C 1 94 ? 190.677 130.576 130.326 1.00 92.68 94 ARG C N 1
ATOM 9446 C CA . ARG C 1 94 ? 192.011 130.632 130.904 1.00 92.68 94 ARG C CA 1
ATOM 9447 C C . ARG C 1 94 ? 192.222 129.704 132.088 1.00 92.68 94 ARG C C 1
ATOM 9448 O O . ARG C 1 94 ? 193.375 129.420 132.422 1.00 92.68 94 ARG C O 1
ATOM 9456 N N . LYS C 1 95 ? 191.159 129.236 132.740 1.00 81.90 95 LYS C N 1
ATOM 9457 C CA . LYS C 1 95 ? 191.315 128.388 133.916 1.00 81.90 95 LYS C CA 1
ATOM 9458 C C . LYS C 1 95 ? 190.777 126.982 133.702 1.00 81.90 95 LYS C C 1
ATOM 9459 O O . LYS C 1 95 ? 191.526 126.015 133.862 1.00 81.90 95 LYS C O 1
ATOM 9465 N N . VAL C 1 96 ? 189.503 126.829 133.352 1.00 73.04 96 VAL C N 1
ATOM 9466 C CA . VAL C 1 96 ? 188.858 125.523 133.346 1.00 73.04 96 VAL C CA 1
ATOM 9467 C C . VAL C 1 96 ? 188.053 125.355 132.068 1.00 73.04 96 VAL C C 1
ATOM 9468 O O . VAL C 1 96 ? 187.567 126.327 131.483 1.00 73.04 96 VAL C O 1
ATOM 9472 N N . ILE C 1 97 ? 187.920 124.104 131.633 1.00 77.77 97 ILE C N 1
ATOM 9473 C CA . ILE C 1 97 ? 187.002 123.721 130.568 1.00 77.77 97 ILE C CA 1
ATOM 9474 C C . ILE C 1 97 ? 186.192 122.530 131.050 1.00 77.77 97 ILE C C 1
ATOM 9475 O O . ILE C 1 97 ? 186.757 121.474 131.354 1.00 77.77 97 ILE C O 1
ATOM 9480 N N . TYR C 1 98 ? 184.878 122.696 131.114 1.00 82.76 98 TYR C N 1
ATOM 9481 C CA . TYR C 1 98 ? 183.961 121.626 131.473 1.00 82.76 98 TYR C CA 1
ATOM 9482 C C . TYR C 1 98 ? 183.264 121.144 130.212 1.00 82.76 98 TYR C C 1
ATOM 9483 O O . TYR C 1 98 ? 182.660 121.941 129.490 1.00 82.76 98 TYR C O 1
ATOM 9492 N N . ILE C 1 99 ? 183.350 119.846 129.950 1.00 92.09 99 ILE C N 1
ATOM 9493 C CA . ILE C 1 99 ? 182.699 119.235 128.800 1.00 92.09 99 ILE C CA 1
ATOM 9494 C C . ILE C 1 99 ? 181.643 118.278 129.326 1.00 92.09 99 ILE C C 1
ATOM 9495 O O . ILE C 1 99 ? 181.964 117.322 130.041 1.00 92.09 99 ILE C O 1
ATOM 9500 N N . ALA C 1 100 ? 180.388 118.535 128.974 1.00 102.62 100 ALA C N 1
ATOM 9501 C CA . ALA C 1 100 ? 179.257 117.784 129.495 1.00 102.62 100 ALA C CA 1
ATOM 9502 C C . ALA C 1 100 ? 178.532 117.093 128.354 1.00 102.62 100 ALA C C 1
ATOM 9503 O O . ALA C 1 100 ? 178.154 117.736 127.370 1.00 102.62 100 ALA C O 1
ATOM 9505 N N . VAL C 1 101 ? 178.337 115.787 128.493 1.00 115.05 101 VAL C N 1
ATOM 9506 C CA . VAL C 1 101 ? 177.555 114.992 127.558 1.00 115.05 101 VAL C CA 1
ATOM 9507 C C . VAL C 1 101 ? 176.395 114.389 128.333 1.00 115.05 101 VAL C C 1
ATOM 9508 O O . VAL C 1 101 ? 176.585 113.887 129.447 1.00 115.05 101 VAL C O 1
ATOM 9512 N N . ASP C 1 102 ? 175.200 114.455 127.752 1.00 127.55 102 ASP C N 1
ATOM 9513 C CA . ASP C 1 102 ? 173.994 114.042 128.457 1.00 127.55 102 ASP C CA 1
ATOM 9514 C C . ASP C 1 102 ? 174.104 112.602 128.932 1.00 127.55 102 ASP C C 1
ATOM 9515 O O . ASP C 1 102 ? 174.532 111.718 128.186 1.00 127.55 102 ASP C O 1
ATOM 9520 N N . GLY C 1 103 ? 173.729 112.373 130.178 1.00 129.67 103 GLY C N 1
ATOM 9521 C CA . GLY C 1 103 ? 173.613 111.039 130.726 1.00 129.67 103 GLY C CA 1
ATOM 9522 C C . GLY C 1 103 ? 172.185 110.553 130.667 1.00 129.67 103 GLY C C 1
ATOM 9523 O O . GLY C 1 103 ? 171.424 110.895 129.758 1.00 129.67 103 GLY C O 1
ATOM 9524 N N . VAL C 1 104 ? 171.809 109.748 131.652 1.00 140.05 104 VAL C N 1
ATOM 9525 C CA . VAL C 1 104 ? 170.425 109.312 131.772 1.00 140.05 104 VAL C CA 1
ATOM 9526 C C . VAL C 1 104 ? 169.630 110.410 132.468 1.00 140.05 104 VAL C C 1
ATOM 9527 O O . VAL C 1 104 ? 169.932 110.792 133.603 1.00 140.05 104 VAL C O 1
ATOM 9531 N N . ALA C 1 105 ? 168.634 110.943 131.775 1.00 135.24 105 ALA C N 1
ATOM 9532 C CA . ALA C 1 105 ? 167.828 112.019 132.318 1.00 135.24 105 ALA C CA 1
ATOM 9533 C C . ALA C 1 105 ? 166.812 111.470 133.314 1.00 135.24 105 ALA C C 1
ATOM 9534 O O . ALA C 1 105 ? 166.533 110.269 133.330 1.00 135.24 105 ALA C O 1
ATOM 9536 N N . PRO C 1 106 ? 166.256 112.325 134.171 1.00 128.91 106 PRO C N 1
ATOM 9537 C CA . PRO C 1 106 ? 165.249 111.854 135.124 1.00 128.91 106 PRO C CA 1
ATOM 9538 C C . PRO C 1 106 ? 164.012 111.323 134.417 1.00 128.91 106 PRO C C 1
ATOM 9539 O O . PRO C 1 106 ? 163.755 111.612 133.246 1.00 128.91 106 PRO C O 1
ATOM 9543 N N . ARG C 1 107 ? 163.243 110.522 135.159 1.00 137.02 107 ARG C N 1
ATOM 9544 C CA . ARG C 1 107 ? 162.035 109.917 134.608 1.00 137.02 107 ARG C CA 1
ATOM 9545 C C . ARG C 1 107 ? 161.083 110.964 134.049 1.00 137.02 107 ARG C C 1
ATOM 9546 O O . ARG C 1 107 ? 160.360 110.692 133.085 1.00 137.02 107 ARG C O 1
ATOM 9554 N N . ALA C 1 108 ? 161.078 112.166 134.629 1.00 138.13 108 ALA C N 1
ATOM 9555 C CA . ALA C 1 108 ? 160.169 113.206 134.164 1.00 138.13 108 ALA C CA 1
ATOM 9556 C C . ALA C 1 108 ? 160.430 113.559 132.707 1.00 138.13 108 ALA C C 1
ATOM 9557 O O . ALA C 1 108 ? 159.489 113.714 131.921 1.00 138.13 108 ALA C O 1
ATOM 9559 N N . LYS C 1 109 ? 161.697 113.677 132.322 1.00 141.78 109 LYS C N 1
ATOM 9560 C CA . LYS C 1 109 ? 162.020 114.014 130.943 1.00 141.78 109 LYS C CA 1
ATOM 9561 C C . LYS C 1 109 ? 161.911 112.824 130.002 1.00 141.78 109 LYS C C 1
ATOM 9562 O O . LYS C 1 109 ? 161.944 113.019 128.782 1.00 141.78 109 LYS C O 1
ATOM 9568 N N . MET C 1 110 ? 161.781 111.605 130.531 1.00 156.63 110 MET C N 1
ATOM 9569 C CA . MET C 1 110 ? 161.607 110.437 129.673 1.00 156.63 110 MET C CA 1
ATOM 9570 C C . MET C 1 110 ? 160.365 110.569 128.804 1.00 156.63 110 MET C C 1
ATOM 9571 O O . MET C 1 110 ? 160.420 110.350 127.589 1.00 156.63 110 MET C O 1
ATOM 9576 N N . ASN C 1 111 ? 159.234 110.936 129.409 1.00 151.93 111 ASN C N 1
ATOM 9577 C CA . ASN C 1 111 ? 157.997 111.038 128.645 1.00 151.93 111 ASN C CA 1
ATOM 9578 C C . ASN C 1 111 ? 158.106 112.094 127.554 1.00 151.93 111 ASN C C 1
ATOM 9579 O O . ASN C 1 111 ? 157.668 111.871 126.420 1.00 151.93 111 ASN C O 1
ATOM 9584 N N . GLN C 1 112 ? 158.690 113.248 127.875 1.00 160.68 112 GLN C N 1
ATOM 9585 C CA . GLN C 1 112 ? 158.888 114.274 126.858 1.00 160.68 112 GLN C CA 1
ATOM 9586 C C . GLN C 1 112 ? 159.848 113.794 125.780 1.00 160.68 112 GLN C C 1
ATOM 9587 O O . GLN C 1 112 ? 159.637 114.051 124.589 1.00 160.68 112 GLN C O 1
ATOM 9593 N N . GLN C 1 113 ? 160.913 113.098 126.177 1.00 178.60 113 GLN C N 1
ATOM 9594 C CA . GLN C 1 113 ? 161.828 112.538 125.192 1.00 178.60 113 GLN C CA 1
ATOM 9595 C C . GLN C 1 113 ? 161.184 111.393 124.422 1.00 178.60 113 GLN C C 1
ATOM 9596 O O . GLN C 1 113 ? 161.457 111.220 123.229 1.00 178.60 113 GLN C O 1
ATOM 9602 N N . ARG C 1 114 ? 160.331 110.608 125.083 1.00 188.48 114 ARG C N 1
ATOM 9603 C CA . ARG C 1 114 ? 159.655 109.508 124.402 1.00 188.48 114 ARG C CA 1
ATOM 9604 C C . ARG C 1 114 ? 158.752 110.023 123.290 1.00 188.48 114 ARG C C 1
ATOM 9605 O O . ARG C 1 114 ? 158.705 109.443 122.199 1.00 188.48 114 ARG C O 1
ATOM 9613 N N . SER C 1 115 ? 158.031 111.115 123.547 1.00 185.81 115 SER C N 1
ATOM 9614 C CA . SER C 1 115 ? 157.154 111.678 122.527 1.00 185.81 115 SER C CA 1
ATOM 9615 C C . SER C 1 115 ? 157.948 112.176 121.327 1.00 185.81 115 SER C C 1
ATOM 9616 O O . SER C 1 115 ? 157.523 112.006 120.179 1.00 185.81 115 SER C O 1
ATOM 9619 N N . ARG C 1 116 ? 159.101 112.803 121.572 1.00 194.06 116 ARG C N 1
ATOM 9620 C CA . ARG C 1 116 ? 159.907 113.315 120.469 1.00 194.06 116 ARG C CA 1
ATOM 9621 C C . ARG C 1 116 ? 160.407 112.186 119.578 1.00 194.06 116 ARG C C 1
ATOM 9622 O O . ARG C 1 116 ? 160.415 112.314 118.348 1.00 194.06 116 ARG C O 1
ATOM 9630 N N . ARG C 1 117 ? 160.833 111.074 120.179 1.00 206.15 117 ARG C N 1
ATOM 9631 C CA . ARG C 1 117 ? 161.350 109.963 119.387 1.00 206.15 117 ARG C CA 1
ATOM 9632 C C . ARG C 1 117 ? 160.238 109.259 118.619 1.00 206.15 117 ARG C C 1
ATOM 9633 O O . ARG C 1 117 ? 160.407 108.924 117.441 1.00 206.15 117 ARG C O 1
ATOM 9641 N N . PHE C 1 118 ? 159.094 109.026 119.268 1.00 206.56 118 PHE C N 1
ATOM 9642 C CA . PHE C 1 118 ? 157.989 108.352 118.594 1.00 206.56 118 PHE C CA 1
ATOM 9643 C C . PHE C 1 118 ? 157.464 109.170 117.424 1.00 206.56 118 PHE C C 1
ATOM 9644 O O . PHE C 1 118 ? 157.041 108.603 116.411 1.00 206.56 118 PHE C O 1
ATOM 9652 N N . ARG C 1 119 ? 157.475 110.498 117.545 1.00 216.11 119 ARG C N 1
ATOM 9653 C CA . ARG C 1 119 ? 157.099 111.341 116.417 1.00 216.11 119 ARG C CA 1
ATOM 9654 C C . ARG C 1 119 ? 158.067 111.163 115.256 1.00 216.11 119 ARG C C 1
ATOM 9655 O O . ARG C 1 119 ? 157.656 111.154 114.090 1.00 216.11 119 ARG C O 1
ATOM 9663 N N . SER C 1 120 ? 159.362 111.028 115.556 1.00 223.83 120 SER C N 1
ATOM 9664 C CA . SER C 1 120 ? 160.344 110.802 114.501 1.00 223.83 120 SER C CA 1
ATOM 9665 C C . SER C 1 120 ? 160.112 109.474 113.796 1.00 223.83 120 SER C C 1
ATOM 9666 O O . SER C 1 120 ? 160.453 109.330 112.617 1.00 223.83 120 SER C O 1
ATOM 9669 N N . ALA C 1 121 ? 159.544 108.491 114.500 1.00 232.44 121 ALA C N 1
ATOM 9670 C CA . ALA C 1 121 ? 159.187 107.234 113.852 1.00 232.44 121 ALA C CA 1
ATOM 9671 C C . ALA C 1 121 ? 158.134 107.457 112.775 1.00 232.44 121 ALA C C 1
ATOM 9672 O O . ALA C 1 121 ? 158.225 106.892 111.679 1.00 232.44 121 ALA C O 1
ATOM 9674 N N . GLN C 1 122 ? 157.127 108.282 113.068 1.00 235.94 122 GLN C N 1
ATOM 9675 C CA . GLN C 1 122 ? 156.145 108.636 112.052 1.00 235.94 122 GLN C CA 1
ATOM 9676 C C . GLN C 1 122 ? 156.779 109.429 110.918 1.00 235.94 122 GLN C C 1
ATOM 9677 O O . GLN C 1 122 ? 156.344 109.318 109.767 1.00 235.94 122 GLN C O 1
ATOM 9683 N N . ASP C 1 123 ? 157.799 110.235 111.224 1.00 239.59 123 ASP C N 1
ATOM 9684 C CA . ASP C 1 123 ? 158.494 110.979 110.179 1.00 239.59 123 ASP C CA 1
ATOM 9685 C C . ASP C 1 123 ? 159.175 110.038 109.195 1.00 239.59 123 ASP C C 1
ATOM 9686 O O . ASP C 1 123 ? 159.147 110.269 107.980 1.00 239.59 123 ASP C O 1
ATOM 9691 N N . ALA C 1 124 ? 159.798 108.972 109.702 1.00 243.62 124 ALA C N 1
ATOM 9692 C CA . ALA C 1 124 ? 160.464 108.018 108.823 1.00 243.62 124 ALA C CA 1
ATOM 9693 C C . ALA C 1 124 ? 159.464 107.273 107.948 1.00 243.62 124 ALA C C 1
ATOM 9694 O O . ALA C 1 124 ? 159.741 107.002 106.774 1.00 243.62 124 ALA C O 1
ATOM 9696 N N . LYS C 1 125 ? 158.298 106.929 108.503 1.00 240.65 125 LYS C N 1
ATOM 9697 C CA . LYS C 1 125 ? 157.313 106.168 107.742 1.00 240.65 125 LYS C CA 1
ATOM 9698 C C . LYS C 1 125 ? 156.823 106.948 106.529 1.00 240.65 125 LYS C C 1
ATOM 9699 O O . LYS C 1 125 ? 156.695 106.389 105.433 1.00 240.65 125 LYS C O 1
ATOM 9705 N N . ASP C 1 126 ? 156.544 108.241 106.703 1.00 245.50 126 ASP C N 1
ATOM 9706 C CA . ASP C 1 126 ? 156.111 109.053 105.571 1.00 245.50 126 ASP C CA 1
ATOM 9707 C C . ASP C 1 126 ? 157.249 109.301 104.592 1.00 245.50 126 ASP C C 1
ATOM 9708 O O . ASP C 1 126 ? 157.006 109.467 103.391 1.00 245.50 126 ASP C O 1
ATOM 9713 N N . ALA C 1 127 ? 158.492 109.333 105.081 1.00 246.52 127 ALA C N 1
ATOM 9714 C CA . ALA C 1 127 ? 159.635 109.460 104.183 1.00 246.52 127 ALA C CA 1
ATOM 9715 C C . ALA C 1 127 ? 159.740 108.263 103.250 1.00 246.52 127 ALA C C 1
ATOM 9716 O O . ALA C 1 127 ? 160.282 108.380 102.145 1.00 246.52 127 ALA C O 1
ATOM 9718 N N . ASN C 1 128 ? 159.232 107.107 103.676 1.00 246.16 128 ASN C N 1
ATOM 9719 C CA . ASN C 1 128 ? 159.164 105.935 102.817 1.00 246.16 128 ASN C CA 1
ATOM 9720 C C . ASN C 1 128 ? 157.971 105.969 101.873 1.00 246.16 128 ASN C C 1
ATOM 9721 O O . ASN C 1 128 ? 157.861 105.083 101.019 1.00 246.16 128 ASN C O 1
ATOM 9726 N N . GLU C 1 129 ? 157.103 106.975 102.002 1.00 239.19 129 GLU C N 1
ATOM 9727 C CA . GLU C 1 129 ? 155.876 107.143 101.211 1.00 239.19 129 GLU C CA 1
ATOM 9728 C C . GLU C 1 129 ? 155.194 105.828 100.841 1.00 239.19 129 GLU C C 1
ATOM 9729 O O . GLU C 1 129 ? 154.241 105.408 101.498 1.00 239.19 129 GLU C O 1
ATOM 9735 N N . ASP C 1 156 ? 172.739 107.555 110.951 1.00 199.47 156 ASP C N 1
ATOM 9736 C CA . ASP C 1 156 ? 171.615 107.539 111.879 1.00 199.47 156 ASP C CA 1
ATOM 9737 C C . ASP C 1 156 ? 171.746 108.633 112.932 1.00 199.47 156 ASP C C 1
ATOM 9738 O O . ASP C 1 156 ? 172.781 108.758 113.585 1.00 199.47 156 ASP C O 1
ATOM 9743 N N . SER C 1 157 ? 170.686 109.420 113.095 1.00 192.20 157 SER C N 1
ATOM 9744 C CA . SER C 1 157 ? 170.665 110.505 114.065 1.00 192.20 157 SER C CA 1
ATOM 9745 C C . SER C 1 157 ? 170.156 110.070 115.434 1.00 192.20 157 SER C C 1
ATOM 9746 O O . SER C 1 157 ? 170.131 110.890 116.357 1.00 192.20 157 SER C O 1
ATOM 9749 N N . ASN C 1 158 ? 169.752 108.812 115.589 1.00 192.66 158 ASN C N 1
ATOM 9750 C CA . ASN C 1 158 ? 169.243 108.315 116.860 1.00 192.66 158 ASN C CA 1
ATOM 9751 C C . ASN C 1 158 ? 170.322 107.682 117.727 1.00 192.66 158 ASN C C 1
ATOM 9752 O O . ASN C 1 158 ? 170.017 107.228 118.834 1.00 192.66 158 ASN C O 1
ATOM 9757 N N . ALA C 1 159 ? 171.568 107.638 117.255 1.00 189.96 159 ALA C N 1
ATOM 9758 C CA . ALA C 1 159 ? 172.658 107.063 118.031 1.00 189.96 159 ALA C CA 1
ATOM 9759 C C . ALA C 1 159 ? 173.226 108.028 119.063 1.00 189.96 159 ALA C C 1
ATOM 9760 O O . ALA C 1 159 ? 174.081 107.625 119.859 1.00 189.96 159 ALA C O 1
ATOM 9762 N N . ILE C 1 160 ? 172.777 109.285 119.066 1.00 181.60 160 ILE C N 1
ATOM 9763 C CA . ILE C 1 160 ? 173.282 110.264 120.017 1.00 181.60 160 ILE C CA 1
ATOM 9764 C C . ILE C 1 160 ? 172.848 109.944 121.443 1.00 181.60 160 ILE C C 1
ATOM 9765 O O . ILE C 1 160 ? 173.482 110.404 122.399 1.00 181.60 160 ILE C O 1
ATOM 9770 N N . THR C 1 161 ? 171.788 109.158 121.612 1.00 184.69 161 THR C N 1
ATOM 9771 C CA . THR C 1 161 ? 171.299 108.842 122.943 1.00 184.69 161 THR C CA 1
ATOM 9772 C C . THR C 1 161 ? 172.348 108.049 123.724 1.00 184.69 161 THR C C 1
ATOM 9773 O O . THR C 1 161 ? 173.100 107.259 123.147 1.00 184.69 161 THR C O 1
ATOM 9777 N N . PRO C 1 162 ? 172.442 108.270 125.036 1.00 174.19 162 PRO C N 1
ATOM 9778 C CA . PRO C 1 162 ? 173.458 107.573 125.834 1.00 174.19 162 PRO C CA 1
ATOM 9779 C C . PRO C 1 162 ? 173.255 106.068 125.819 1.00 174.19 162 PRO C C 1
ATOM 9780 O O . PRO C 1 162 ? 172.129 105.572 125.820 1.00 174.19 162 PRO C O 1
ATOM 9784 N N . GLY C 1 163 ? 174.370 105.342 125.835 1.00 184.88 163 GLY C N 1
ATOM 9785 C CA . GLY C 1 163 ? 174.366 103.898 125.836 1.00 184.88 163 GLY C CA 1
ATOM 9786 C C . GLY C 1 163 ? 174.695 103.262 124.502 1.00 184.88 163 GLY C C 1
ATOM 9787 O O . GLY C 1 163 ? 174.988 102.062 124.461 1.00 184.88 163 GLY C O 1
ATOM 9788 N N . THR C 1 164 ? 174.654 104.027 123.415 1.00 180.92 164 THR C N 1
ATOM 9789 C CA . THR C 1 164 ? 175.001 103.488 122.116 1.00 180.92 164 THR C CA 1
ATOM 9790 C C . THR C 1 164 ? 176.506 103.265 122.018 1.00 180.92 164 THR C C 1
ATOM 9791 O O . THR C 1 164 ? 177.287 103.906 122.724 1.00 180.92 164 THR C O 1
ATOM 9795 N N . PRO C 1 165 ? 176.937 102.351 121.147 1.00 178.19 165 PRO C N 1
ATOM 9796 C CA . PRO C 1 165 ? 178.378 102.215 120.898 1.00 178.19 165 PRO C CA 1
ATOM 9797 C C . PRO C 1 165 ? 179.010 103.499 120.399 1.00 178.19 165 PRO C C 1
ATOM 9798 O O . PRO C 1 165 ? 180.207 103.719 120.622 1.00 178.19 165 PRO C O 1
ATOM 9802 N N . PHE C 1 166 ? 178.239 104.356 119.727 1.00 163.27 166 PHE C N 1
ATOM 9803 C CA . PHE C 1 166 ? 178.767 105.650 119.313 1.00 163.27 166 PHE C CA 1
ATOM 9804 C C . PHE C 1 166 ? 179.129 106.510 120.517 1.00 163.27 166 PHE C C 1
ATOM 9805 O O . PHE C 1 166 ? 180.130 107.235 120.492 1.00 163.27 166 PHE C O 1
ATOM 9813 N N . MET C 1 167 ? 178.319 106.456 121.577 1.00 173.92 167 MET C N 1
ATOM 9814 C CA . MET C 1 167 ? 178.675 107.153 122.810 1.00 173.92 167 MET C CA 1
ATOM 9815 C C . MET C 1 167 ? 179.980 106.627 123.388 1.00 173.92 167 MET C C 1
ATOM 9816 O O . MET C 1 167 ? 180.836 107.409 123.818 1.00 173.92 167 MET C O 1
ATOM 9821 N N . HIS C 1 168 ? 180.152 105.304 123.407 1.00 166.35 168 HIS C N 1
ATOM 9822 C CA . HIS C 1 168 ? 181.394 104.735 123.916 1.00 166.35 168 HIS C CA 1
ATOM 9823 C C . HIS C 1 168 ? 182.584 105.200 123.090 1.00 166.35 168 HIS C C 1
ATOM 9824 O O . HIS C 1 168 ? 183.642 105.528 123.639 1.00 166.35 168 HIS C O 1
ATOM 9831 N N . ARG C 1 169 ? 182.430 105.236 121.765 1.00 160.51 169 ARG C N 1
ATOM 9832 C CA . ARG C 1 169 ? 183.493 105.762 120.918 1.00 160.51 169 ARG C CA 1
ATOM 9833 C C . ARG C 1 169 ? 183.684 107.258 121.132 1.00 160.51 169 ARG C C 1
ATOM 9834 O O . ARG C 1 169 ? 184.819 107.745 121.169 1.00 160.51 169 ARG C O 1
ATOM 9842 N N . LEU C 1 170 ? 182.585 108.003 121.267 1.00 152.51 170 LEU C N 1
ATOM 9843 C CA . LEU C 1 170 ? 182.695 109.446 121.449 1.00 152.51 170 LEU C CA 1
ATOM 9844 C C . LEU C 1 170 ? 183.382 109.790 122.762 1.00 152.51 170 LEU C C 1
ATOM 9845 O O . LEU C 1 170 ? 184.181 110.731 122.825 1.00 152.51 170 LEU C O 1
ATOM 9850 N N . ALA C 1 171 ? 183.081 109.040 123.824 1.00 143.90 171 ALA C N 1
ATOM 9851 C CA . ALA C 1 171 ? 183.646 109.347 125.134 1.00 143.90 171 ALA C CA 1
ATOM 9852 C C . ALA C 1 171 ? 185.165 109.276 125.105 1.00 143.90 171 ALA C C 1
ATOM 9853 O O . ALA C 1 171 ? 185.852 110.168 125.618 1.00 143.90 171 ALA C O 1
ATOM 9855 N N . ASP C 1 172 ? 185.712 108.225 124.495 1.00 141.94 172 ASP C N 1
ATOM 9856 C CA . ASP C 1 172 ? 187.159 108.129 124.376 1.00 141.94 172 ASP C CA 1
ATOM 9857 C C . ASP C 1 172 ? 187.700 109.136 123.373 1.00 141.94 172 ASP C C 1
ATOM 9858 O O . ASP C 1 172 ? 188.863 109.542 123.470 1.00 141.94 172 ASP C O 1
ATOM 9863 N N . SER C 1 173 ? 186.875 109.552 122.412 1.00 136.99 173 SER C N 1
ATOM 9864 C CA . SER C 1 173 ? 187.316 110.543 121.438 1.00 136.99 173 SER C CA 1
ATOM 9865 C C . SER C 1 173 ? 187.642 111.866 122.114 1.00 136.99 173 SER C C 1
ATOM 9866 O O . SER C 1 173 ? 188.631 112.522 121.769 1.00 136.99 173 SER C O 1
ATOM 9869 N N . LEU C 1 174 ? 186.817 112.276 123.079 1.00 127.15 174 LEU C N 1
ATOM 9870 C CA . LEU C 1 174 ? 187.074 113.524 123.789 1.00 127.15 174 LEU C CA 1
ATOM 9871 C C . LEU C 1 174 ? 188.382 113.459 124.564 1.00 127.15 174 LEU C C 1
ATOM 9872 O O . LEU C 1 174 ? 189.148 114.429 124.586 1.00 127.15 174 LEU C O 1
ATOM 9877 N N . ARG C 1 175 ? 188.656 112.319 125.201 1.00 123.12 175 ARG C N 1
ATOM 9878 C CA . ARG C 1 175 ? 189.859 112.199 126.016 1.00 123.12 175 ARG C CA 1
ATOM 9879 C C . ARG C 1 175 ? 191.111 112.415 125.182 1.00 123.12 175 ARG C C 1
ATOM 9880 O O . ARG C 1 175 ? 192.036 113.117 125.606 1.00 123.12 175 ARG C O 1
ATOM 9888 N N . TYR C 1 176 ? 191.157 111.826 123.987 1.00 138.58 176 TYR C N 1
ATOM 9889 C CA . TYR C 1 176 ? 192.308 112.024 123.115 1.00 138.58 176 TYR C CA 1
ATOM 9890 C C . TYR C 1 176 ? 192.443 113.484 122.710 1.00 138.58 176 TYR C C 1
ATOM 9891 O O . TYR C 1 176 ? 193.554 114.026 122.679 1.00 138.58 176 TYR C O 1
ATOM 9900 N N . TRP C 1 177 ? 191.324 114.137 122.393 1.00 130.19 177 TRP C N 1
ATOM 9901 C CA . TRP C 1 177 ? 191.390 115.532 121.974 1.00 130.19 177 TRP C CA 1
ATOM 9902 C C . TRP C 1 177 ? 191.891 116.421 123.101 1.00 130.19 177 TRP C C 1
ATOM 9903 O O . TRP C 1 177 ? 192.681 117.343 122.871 1.00 130.19 177 TRP C O 1
ATOM 9914 N N . ALA C 1 178 ? 191.434 116.166 124.328 1.00 125.04 178 ALA C N 1
ATOM 9915 C CA . ALA C 1 178 ? 191.896 116.959 125.460 1.00 125.04 178 ALA C CA 1
ATOM 9916 C C . ALA C 1 178 ? 193.391 116.784 125.680 1.00 125.04 178 ALA C C 1
ATOM 9917 O O . ALA C 1 178 ? 194.113 117.763 125.901 1.00 125.04 178 ALA C O 1
ATOM 9919 N N . ALA C 1 179 ? 193.875 115.543 125.614 1.00 123.70 179 ALA C N 1
ATOM 9920 C CA . ALA C 1 179 ? 195.296 115.298 125.824 1.00 123.70 179 ALA C CA 1
ATOM 9921 C C . ALA C 1 179 ? 196.135 115.973 124.750 1.00 123.70 179 ALA C C 1
ATOM 9922 O O . ALA C 1 179 ? 197.174 116.572 125.048 1.00 123.70 179 ALA C O 1
ATOM 9924 N N . TYR C 1 180 ? 195.696 115.891 123.495 1.00 130.14 180 TYR C N 1
ATOM 9925 C CA . TYR C 1 180 ? 196.471 116.469 122.404 1.00 130.14 180 TYR C CA 1
ATOM 9926 C C . TYR C 1 180 ? 196.601 117.976 122.561 1.00 130.14 180 TYR C C 1
ATOM 9927 O O . TYR C 1 180 ? 197.691 118.537 122.401 1.00 130.14 180 TYR C O 1
ATOM 9936 N N . LYS C 1 181 ? 195.497 118.650 122.882 1.00 124.51 181 LYS C N 1
ATOM 9937 C CA . LYS C 1 181 ? 195.527 120.103 122.989 1.00 124.51 181 LYS C CA 1
ATOM 9938 C C . LYS C 1 181 ? 196.422 120.558 124.133 1.00 124.51 181 LYS C C 1
ATOM 9939 O O . LYS C 1 181 ? 197.168 121.534 123.995 1.00 124.51 181 LYS C O 1
ATOM 9945 N N . LEU C 1 182 ? 196.360 119.866 125.272 1.00 123.86 182 LEU C N 1
ATOM 9946 C CA . LEU C 1 182 ? 197.164 120.267 126.421 1.00 123.86 182 LEU C CA 1
ATOM 9947 C C . LEU C 1 182 ? 198.651 120.122 126.136 1.00 123.86 182 LEU C C 1
ATOM 9948 O O . LEU C 1 182 ? 199.446 121.005 126.477 1.00 123.86 182 LEU C O 1
ATOM 9953 N N . THR C 1 183 ? 199.046 119.020 125.505 1.00 129.74 183 THR C N 1
ATOM 9954 C CA . THR C 1 183 ? 200.459 118.726 125.318 1.00 129.74 183 THR C CA 1
ATOM 9955 C C . THR C 1 183 ? 201.049 119.368 124.072 1.00 129.74 183 THR C C 1
ATOM 9956 O O . THR C 1 183 ? 202.270 119.322 123.896 1.00 129.74 183 THR C O 1
ATOM 9960 N N . THR C 1 184 ? 200.229 119.959 123.207 1.00 133.60 184 THR C N 1
ATOM 9961 C CA . THR C 1 184 ? 200.710 120.537 121.959 1.00 133.60 184 THR C CA 1
ATOM 9962 C C . THR C 1 184 ? 200.356 122.015 121.847 1.00 133.60 184 THR C C 1
ATOM 9963 O O . THR C 1 184 ? 200.195 122.539 120.743 1.00 133.60 184 THR C O 1
ATOM 9967 N N . ASP C 1 185 ? 200.234 122.700 122.976 1.00 132.28 185 ASP C N 1
ATOM 9968 C CA . ASP C 1 185 ? 199.930 124.123 122.939 1.00 132.28 185 ASP C CA 1
ATOM 9969 C C . ASP C 1 185 ? 200.577 124.842 124.114 1.00 132.28 185 ASP C C 1
ATOM 9970 O O . ASP C 1 185 ? 200.319 124.499 125.275 1.00 132.28 185 ASP C O 1
ATOM 9975 N N . PRO C 1 186 ? 201.424 125.837 123.853 1.00 128.37 186 PRO C N 1
ATOM 9976 C CA . PRO C 1 186 ? 201.993 126.621 124.960 1.00 128.37 186 PRO C CA 1
ATOM 9977 C C . PRO C 1 186 ? 200.945 127.350 125.776 1.00 128.37 186 PRO C C 1
ATOM 9978 O O . PRO C 1 186 ? 201.133 127.541 126.984 1.00 128.37 186 PRO C O 1
ATOM 9982 N N . GLY C 1 187 ? 199.844 127.763 125.157 1.00 123.48 187 GLY C N 1
ATOM 9983 C CA . GLY C 1 187 ? 198.820 128.513 125.848 1.00 123.48 187 GLY C CA 1
ATOM 9984 C C . GLY C 1 187 ? 197.878 127.705 126.701 1.00 123.48 187 GLY C C 1
ATOM 9985 O O . GLY C 1 187 ? 197.006 128.279 127.357 1.00 123.48 187 GLY C O 1
ATOM 9986 N N . TRP C 1 188 ? 198.022 126.383 126.718 1.00 117.84 188 TRP C N 1
ATOM 9987 C CA . TRP C 1 188 ? 197.146 125.509 127.486 1.00 117.84 188 TRP C CA 1
ATOM 9988 C C . TRP C 1 188 ? 197.850 124.930 128.708 1.00 117.84 188 TRP C C 1
ATOM 9989 O O . TRP C 1 188 ? 197.487 123.857 129.191 1.00 117.84 188 TRP C O 1
ATOM 10000 N N . SER C 1 189 ? 198.864 125.633 129.212 1.00 113.60 189 SER C N 1
ATOM 10001 C CA . SER C 1 189 ? 199.613 125.133 130.358 1.00 113.60 189 SER C CA 1
ATOM 10002 C C . SER C 1 189 ? 198.744 125.074 131.606 1.00 113.60 189 SER C C 1
ATOM 10003 O O . SER C 1 189 ? 198.698 124.049 132.295 1.00 113.60 189 SER C O 1
ATOM 10006 N N . GLY C 1 190 ? 198.041 126.161 131.911 1.00 102.81 190 GLY C N 1
ATOM 10007 C CA . GLY C 1 190 ? 197.300 126.247 133.153 1.00 102.81 190 GLY C CA 1
ATOM 10008 C C . GLY C 1 190 ? 195.798 126.157 132.993 1.00 102.81 190 GLY C C 1
ATOM 10009 O O . GLY C 1 190 ? 195.056 126.895 133.645 1.00 102.81 190 GLY C O 1
ATOM 10010 N N . ILE C 1 191 ? 195.336 125.261 132.127 1.00 100.98 191 ILE C N 1
ATOM 10011 C CA . ILE C 1 191 ? 193.914 125.068 131.873 1.00 100.98 191 ILE C CA 1
ATOM 10012 C C . ILE C 1 191 ? 193.582 123.599 132.072 1.00 100.98 191 ILE C C 1
ATOM 10013 O O . ILE C 1 191 ? 194.273 122.725 131.540 1.00 100.98 191 ILE C O 1
ATOM 10018 N N . GLU C 1 192 ? 192.533 123.330 132.838 1.00 96.74 192 GLU C N 1
ATOM 10019 C CA . GLU C 1 192 ? 192.086 121.969 133.075 1.00 96.74 192 GLU C CA 1
ATOM 10020 C C . GLU C 1 192 ? 191.009 121.575 132.078 1.00 96.74 192 GLU C C 1
ATOM 10021 O O . GLU C 1 192 ? 190.444 122.405 131.365 1.00 96.74 192 GLU C O 1
ATOM 10027 N N . VAL C 1 193 ? 190.729 120.277 132.033 1.00 93.68 193 VAL C N 1
ATOM 10028 C CA . VAL C 1 193 ? 189.626 119.741 131.248 1.00 93.68 193 VAL C CA 1
ATOM 10029 C C . VAL C 1 193 ? 188.892 118.733 132.116 1.00 93.68 193 VAL C C 1
ATOM 10030 O O . VAL C 1 193 ? 189.500 117.777 132.609 1.00 93.68 193 VAL C O 1
ATOM 10034 N N . ILE C 1 194 ? 187.596 118.941 132.305 1.00 91.38 194 ILE C N 1
ATOM 10035 C CA . ILE C 1 194 ? 186.750 118.026 133.057 1.00 91.38 194 ILE C CA 1
ATOM 10036 C C . ILE C 1 194 ? 185.768 117.406 132.080 1.00 91.38 194 ILE C C 1
ATOM 10037 O O . ILE C 1 194 ? 185.045 118.122 131.376 1.00 91.38 194 ILE C O 1
ATOM 10042 N N . ILE C 1 195 ? 185.739 116.080 132.034 1.00 99.41 195 ILE C N 1
ATOM 10043 C CA . ILE C 1 195 ? 184.937 115.343 131.069 1.00 99.41 195 ILE C CA 1
ATOM 10044 C C . ILE C 1 195 ? 183.806 114.657 131.814 1.00 99.41 195 ILE C C 1
ATOM 10045 O O . ILE C 1 195 ? 184.046 113.882 132.747 1.00 99.41 195 ILE C O 1
ATOM 10050 N N . SER C 1 196 ? 182.576 114.938 131.402 1.00 104.83 196 SER C N 1
ATOM 10051 C CA . SER C 1 196 ? 181.388 114.285 131.941 1.00 104.83 196 SER C CA 1
ATOM 10052 C C . SER C 1 196 ? 180.639 113.687 130.756 1.00 104.83 196 SER C C 1
ATOM 10053 O O . SER C 1 196 ? 179.766 114.330 130.169 1.00 104.83 196 SER C O 1
ATOM 10056 N N . ASP C 1 197 ? 180.985 112.453 130.408 1.00 122.35 197 ASP C N 1
ATOM 10057 C CA . ASP C 1 197 ? 180.409 111.790 129.247 1.00 122.35 197 ASP C CA 1
ATOM 10058 C C . ASP C 1 197 ? 179.034 111.225 129.594 1.00 122.35 197 ASP C C 1
ATOM 10059 O O . ASP C 1 197 ? 178.450 111.527 130.638 1.00 122.35 197 ASP C O 1
ATOM 10064 N N . ALA C 1 198 ? 178.505 110.378 128.709 1.00 125.54 198 ALA C N 1
ATOM 10065 C CA . ALA C 1 198 ? 177.189 109.793 128.922 1.00 125.54 198 ALA C CA 1
ATOM 10066 C C . ALA C 1 198 ? 177.148 108.872 130.131 1.00 125.54 198 ALA C C 1
ATOM 10067 O O . ALA C 1 198 ? 176.060 108.592 130.645 1.00 125.54 198 ALA C O 1
ATOM 10069 N N . SER C 1 199 ? 178.301 108.387 130.593 1.00 123.82 199 SER C N 1
ATOM 10070 C CA . SER C 1 199 ? 178.313 107.510 131.758 1.00 123.82 199 SER C CA 1
ATOM 10071 C C . SER C 1 199 ? 177.811 108.237 132.998 1.00 123.82 199 SER C C 1
ATOM 10072 O O . SER C 1 199 ? 177.088 107.658 133.817 1.00 123.82 199 SER C O 1
ATOM 10075 N N . VAL C 1 200 ? 178.185 109.499 133.155 1.00 112.75 200 VAL C N 1
ATOM 10076 C CA . VAL C 1 200 ? 177.758 110.264 134.331 1.00 112.75 200 VAL C CA 1
ATOM 10077 C C . VAL C 1 200 ? 176.257 110.515 134.248 1.00 112.75 200 VAL C C 1
ATOM 10078 O O . VAL C 1 200 ? 175.774 111.029 133.225 1.00 112.75 200 VAL C O 1
ATOM 10082 N N . PRO C 1 201 ? 175.487 110.170 135.273 1.00 116.31 201 PRO C N 1
ATOM 10083 C CA . PRO C 1 201 ? 174.045 110.423 135.229 1.00 116.31 201 PRO C CA 1
ATOM 10084 C C . PRO C 1 201 ? 173.737 111.910 135.233 1.00 116.31 201 PRO C C 1
ATOM 10085 O O . PRO C 1 201 ? 174.508 112.729 135.738 1.00 116.31 201 PRO C O 1
ATOM 10089 N N . GLY C 1 202 ? 172.595 112.252 134.657 1.00 118.29 202 GLY C N 1
ATOM 10090 C CA . GLY C 1 202 ? 172.137 113.621 134.592 1.00 118.29 202 GLY C CA 1
ATOM 10091 C C . GLY C 1 202 ? 172.275 114.201 133.193 1.00 118.29 202 GLY C C 1
ATOM 10092 O O . GLY C 1 202 ? 173.037 113.715 132.353 1.00 118.29 202 GLY C O 1
ATOM 10093 N N . GLU C 1 203 ? 171.521 115.268 132.950 1.00 113.93 203 GLU C N 1
ATOM 10094 C CA . GLU C 1 203 ? 171.515 115.906 131.646 1.00 113.93 203 GLU C CA 1
ATOM 10095 C C . GLU C 1 203 ? 172.570 117.008 131.589 1.00 113.93 203 GLU C C 1
ATOM 10096 O O . GLU C 1 203 ? 173.269 117.290 132.565 1.00 113.93 203 GLU C O 1
ATOM 10102 N N . GLY C 1 204 ? 172.685 117.640 130.423 1.00 106.77 204 GLY C N 1
ATOM 10103 C CA . GLY C 1 204 ? 173.720 118.622 130.174 1.00 106.77 204 GLY C CA 1
ATOM 10104 C C . GLY C 1 204 ? 173.737 119.778 131.148 1.00 106.77 204 GLY C C 1
ATOM 10105 O O . GLY C 1 204 ? 174.706 119.954 131.891 1.00 106.77 204 GLY C O 1
ATOM 10106 N N . GLU C 1 205 ? 172.667 120.571 131.160 1.00 103.35 205 GLU C N 1
ATOM 10107 C CA . GLU C 1 205 ? 172.638 121.744 132.023 1.00 103.35 205 GLU C CA 1
ATOM 10108 C C . GLU C 1 205 ? 172.676 121.348 133.491 1.00 103.35 205 GLU C C 1
ATOM 10109 O O . GLU C 1 205 ? 173.309 122.027 134.307 1.00 103.35 205 GLU C O 1
ATOM 10115 N N . HIS C 1 206 ? 172.021 120.241 133.843 1.00 94.50 206 HIS C N 1
ATOM 10116 C CA . HIS C 1 206 ? 172.012 119.808 135.235 1.00 94.50 206 HIS C CA 1
ATOM 10117 C C . HIS C 1 206 ? 173.421 119.511 135.725 1.00 94.50 206 HIS C C 1
ATOM 10118 O O . HIS C 1 206 ? 173.765 119.818 136.871 1.00 94.50 206 HIS C O 1
ATOM 10125 N N . LYS C 1 207 ? 174.250 118.907 134.873 1.00 94.47 207 LYS C N 1
ATOM 10126 C CA . LYS C 1 207 ? 175.645 118.692 135.234 1.00 94.47 207 LYS C CA 1
ATOM 10127 C C . LYS C 1 207 ? 176.347 120.018 135.479 1.00 94.47 207 LYS C C 1
ATOM 10128 O O . LYS C 1 207 ? 177.099 120.169 136.447 1.00 94.47 207 LYS C O 1
ATOM 10134 N N . ILE C 1 208 ? 176.107 120.997 134.607 1.00 81.44 208 ILE C N 1
ATOM 10135 C CA . ILE C 1 208 ? 176.703 122.314 134.790 1.00 81.44 208 ILE C CA 1
ATOM 10136 C C . ILE C 1 208 ? 176.194 122.952 136.072 1.00 81.44 208 ILE C C 1
ATOM 10137 O O . ILE C 1 208 ? 176.966 123.528 136.846 1.00 81.44 208 ILE C O 1
ATOM 10142 N N . MET C 1 209 ? 174.888 122.858 136.315 1.00 91.26 209 MET C N 1
ATOM 10143 C CA . MET C 1 209 ? 174.300 123.502 137.483 1.00 91.26 209 MET C CA 1
ATOM 10144 C C . MET C 1 209 ? 174.870 122.928 138.772 1.00 91.26 209 MET C C 1
ATOM 10145 O O . MET C 1 209 ? 175.226 123.671 139.693 1.00 91.26 209 MET C O 1
ATOM 10150 N N . SER C 1 210 ? 174.970 121.601 138.853 1.00 89.19 210 SER C N 1
ATOM 10151 C CA . SER C 1 210 ? 175.467 120.979 140.074 1.00 89.19 210 SER C CA 1
ATOM 10152 C C . SER C 1 210 ? 176.916 121.361 140.338 1.00 89.19 210 SER C C 1
ATOM 10153 O O . SER C 1 210 ? 177.290 121.656 141.478 1.00 89.19 210 SER C O 1
ATOM 10156 N N . TYR C 1 211 ? 177.749 121.359 139.297 1.00 79.91 211 TYR C N 1
ATOM 10157 C CA . TYR C 1 211 ? 179.150 121.711 139.494 1.00 79.91 211 TYR C CA 1
ATOM 10158 C C . TYR C 1 211 ? 179.303 123.163 139.917 1.00 79.91 211 TYR C C 1
ATOM 10159 O O . TYR C 1 211 ? 180.081 123.468 140.827 1.00 79.91 211 TYR C O 1
ATOM 10168 N N . VAL C 1 212 ? 178.571 124.073 139.272 1.00 78.41 212 VAL C N 1
ATOM 10169 C CA . VAL C 1 212 ? 178.712 125.490 139.591 1.00 78.41 212 VAL C CA 1
ATOM 10170 C C . VAL C 1 212 ? 178.330 125.748 141.039 1.00 78.41 212 VAL C C 1
ATOM 10171 O O . VAL C 1 212 ? 179.020 126.481 141.757 1.00 78.41 212 VAL C O 1
ATOM 10175 N N . ARG C 1 213 ? 177.233 125.146 141.495 1.00 85.83 213 ARG C N 1
ATOM 10176 C CA . ARG C 1 213 ? 176.837 125.305 142.889 1.00 85.83 213 ARG C CA 1
ATOM 10177 C C . ARG C 1 213 ? 177.883 124.722 143.825 1.00 85.83 213 ARG C C 1
ATOM 10178 O O . ARG C 1 213 ? 178.186 125.308 144.871 1.00 85.83 213 ARG C O 1
ATOM 10186 N N . SER C 1 214 ? 178.448 123.568 143.467 1.00 81.86 214 SER C N 1
ATOM 10187 C CA . SER C 1 214 ? 179.455 122.947 144.319 1.00 81.86 214 SER C CA 1
ATOM 10188 C C . SER C 1 214 ? 180.653 123.860 144.525 1.00 81.86 214 SER C C 1
ATOM 10189 O O . SER C 1 214 ? 181.274 123.834 145.592 1.00 81.86 214 SER C O 1
ATOM 10192 N N . LEU C 1 215 ? 180.991 124.673 143.524 1.00 78.70 215 LEU C N 1
ATOM 10193 C CA . LEU C 1 215 ? 182.079 125.626 143.699 1.00 78.70 215 LEU C CA 1
ATOM 10194 C C . LEU C 1 215 ? 181.763 126.637 144.790 1.00 78.70 215 LEU C C 1
ATOM 10195 O O . LEU C 1 215 ? 182.664 127.067 145.517 1.00 78.70 215 LEU C O 1
ATOM 10200 N N . ARG C 1 216 ? 180.498 127.031 144.918 1.00 77.16 216 ARG C N 1
ATOM 10201 C CA . ARG C 1 216 ? 180.127 127.989 145.949 1.00 77.16 216 ARG C CA 1
ATOM 10202 C C . ARG C 1 216 ? 180.145 127.372 147.339 1.00 77.16 216 ARG C C 1
ATOM 10203 O O . ARG C 1 216 ? 180.306 128.094 148.327 1.00 77.16 216 ARG C O 1
ATOM 10211 N N . SER C 1 217 ? 179.984 126.051 147.438 1.00 82.63 217 SER C N 1
ATOM 10212 C CA . SER C 1 217 ? 179.962 125.412 148.749 1.00 82.63 217 SER C CA 1
ATOM 10213 C C . SER C 1 217 ? 181.305 125.529 149.454 1.00 82.63 217 SER C C 1
ATOM 10214 O O . SER C 1 217 ? 181.358 125.522 150.688 1.00 82.63 217 SER C O 1
ATOM 10217 N N . SER C 1 218 ? 182.390 125.627 148.705 1.00 81.99 218 SER C N 1
ATOM 10218 C CA . SER C 1 218 ? 183.693 125.820 149.323 1.00 81.99 218 SER C CA 1
ATOM 10219 C C . SER C 1 218 ? 183.821 127.257 149.810 1.00 81.99 218 SER C C 1
ATOM 10220 O O . SER C 1 218 ? 183.577 128.190 149.039 1.00 81.99 218 SER C O 1
ATOM 10223 N N . PRO C 1 219 ? 184.197 127.477 151.069 1.00 82.34 219 PRO C N 1
ATOM 10224 C CA . PRO C 1 219 ? 184.291 128.854 151.575 1.00 82.34 219 PRO C CA 1
ATOM 10225 C C . PRO C 1 219 ? 185.358 129.684 150.894 1.00 82.34 219 PRO C C 1
ATOM 10226 O O . PRO C 1 219 ? 185.293 130.917 150.957 1.00 82.34 219 PRO C O 1
ATOM 10230 N N . LYS C 1 220 ? 186.332 129.060 150.243 1.00 87.58 220 LYS C N 1
ATOM 10231 C CA . LYS C 1 220 ? 187.436 129.784 149.630 1.00 87.58 220 LYS C CA 1
ATOM 10232 C C . LYS C 1 220 ? 187.136 130.245 148.213 1.00 87.58 220 LYS C C 1
ATOM 10233 O O . LYS C 1 220 ? 188.020 130.817 147.570 1.00 87.58 220 LYS C O 1
ATOM 10239 N N . HIS C 1 221 ? 185.928 130.003 147.712 1.00 88.00 221 HIS C N 1
ATOM 10240 C CA . HIS C 1 221 ? 185.626 130.284 146.315 1.00 88.00 221 HIS C CA 1
ATOM 10241 C C . HIS C 1 221 ? 185.802 131.761 145.999 1.00 88.00 221 HIS C C 1
ATOM 10242 O O . HIS C 1 221 ? 185.326 132.630 146.734 1.00 88.00 221 HIS C O 1
ATOM 10249 N N . ASP C 1 222 ? 186.484 132.040 144.902 1.00 85.77 222 ASP C N 1
ATOM 10250 C CA . ASP C 1 222 ? 186.663 133.411 144.453 1.00 85.77 222 ASP C CA 1
ATOM 10251 C C . ASP C 1 222 ? 185.354 133.928 143.878 1.00 85.77 222 ASP C C 1
ATOM 10252 O O . ASP C 1 222 ? 184.820 133.323 142.940 1.00 85.77 222 ASP C O 1
ATOM 10257 N N . PRO C 1 223 ? 184.801 135.024 144.397 1.00 86.37 223 PRO C N 1
ATOM 10258 C CA . PRO C 1 223 ? 183.494 135.477 143.902 1.00 86.37 223 PRO C CA 1
ATOM 10259 C C . PRO C 1 223 ? 183.535 136.050 142.500 1.00 86.37 223 PRO C C 1
ATOM 10260 O O . PRO C 1 223 ? 182.533 135.955 141.782 1.00 86.37 223 PRO C O 1
ATOM 10264 N N . ASN C 1 224 ? 184.652 136.639 142.080 1.00 85.49 224 ASN C N 1
ATOM 10265 C CA . ASN C 1 224 ? 184.724 137.318 140.796 1.00 85.49 224 ASN C CA 1
ATOM 10266 C C . ASN C 1 224 ? 185.119 136.392 139.655 1.00 85.49 224 ASN C C 1
ATOM 10267 O O . ASN C 1 224 ? 185.605 136.868 138.624 1.00 85.49 224 ASN C O 1
ATOM 10272 N N . THR C 1 225 ? 184.922 135.088 139.811 1.00 81.85 225 THR C N 1
ATOM 10273 C CA . THR C 1 225 ? 185.211 134.153 138.734 1.00 81.85 225 THR C CA 1
ATOM 10274 C C . THR C 1 225 ? 184.204 134.344 137.609 1.00 81.85 225 THR C C 1
ATOM 10275 O O . THR C 1 225 ? 182.992 134.291 137.839 1.00 81.85 225 THR C O 1
ATOM 10279 N N . THR C 1 226 ? 184.699 134.562 136.396 1.00 80.34 226 THR C N 1
ATOM 10280 C CA . THR C 1 226 ? 183.841 134.773 135.241 1.00 80.34 226 THR C CA 1
ATOM 10281 C C . THR C 1 226 ? 183.524 133.444 134.574 1.00 80.34 226 THR C C 1
ATOM 10282 O O . THR C 1 226 ? 184.389 132.572 134.460 1.00 80.34 226 THR C O 1
ATOM 10286 N N . HIS C 1 227 ? 182.283 133.296 134.125 1.00 77.84 227 HIS C N 1
ATOM 10287 C CA . HIS C 1 227 ? 181.830 132.061 133.510 1.00 77.84 227 HIS C CA 1
ATOM 10288 C C . HIS C 1 227 ? 181.220 132.342 132.148 1.00 77.84 227 HIS C C 1
ATOM 10289 O O . HIS C 1 227 ? 180.642 133.405 131.913 1.00 77.84 227 HIS C O 1
ATOM 10296 N N . CYS C 1 228 ? 181.360 131.371 131.254 1.00 78.44 228 CYS C N 1
ATOM 10297 C CA . CYS C 1 228 ? 180.671 131.377 129.976 1.00 78.44 228 CYS C CA 1
ATOM 10298 C C . CYS C 1 228 ? 180.222 129.962 129.665 1.00 78.44 228 CYS C C 1
ATOM 10299 O O . CYS C 1 228 ? 180.884 128.991 130.034 1.00 78.44 228 CYS C O 1
ATOM 10302 N N . ILE C 1 229 ? 179.090 129.851 128.983 1.00 76.48 229 ILE C N 1
ATOM 10303 C CA . ILE C 1 229 ? 178.525 128.555 128.638 1.00 76.48 229 ILE C CA 1
ATOM 10304 C C . ILE C 1 229 ? 178.003 128.618 127.212 1.00 76.48 229 ILE C C 1
ATOM 10305 O O . ILE C 1 229 ? 177.379 129.604 126.808 1.00 76.48 229 ILE C O 1
ATOM 10310 N N . TYR C 1 230 ? 178.279 127.573 126.443 1.00 97.32 230 TYR C N 1
ATOM 10311 C CA . TYR C 1 230 ? 177.861 127.484 125.053 1.00 97.32 230 TYR C CA 1
ATOM 10312 C C . TYR C 1 230 ? 176.705 126.504 124.944 1.00 97.32 230 TYR C C 1
ATOM 10313 O O . TYR C 1 230 ? 176.785 125.387 125.463 1.00 97.32 230 TYR C O 1
ATOM 10322 N N . GLY C 1 231 ? 175.642 126.920 124.271 1.00 99.18 231 GLY C N 1
ATOM 10323 C CA . GLY C 1 231 ? 174.490 126.057 124.099 1.00 99.18 231 GLY C CA 1
ATOM 10324 C C . GLY C 1 231 ? 173.451 126.734 123.236 1.00 99.18 231 GLY C C 1
ATOM 10325 O O . GLY C 1 231 ? 173.553 127.921 122.909 1.00 99.18 231 GLY C O 1
ATOM 10326 N N . LEU C 1 232 ? 172.439 125.950 122.867 1.00 101.84 232 LEU C N 1
ATOM 10327 C CA . LEU C 1 232 ? 171.356 126.439 122.030 1.00 101.84 232 LEU C CA 1
ATOM 10328 C C . LEU C 1 232 ? 170.005 126.454 122.725 1.00 101.84 232 LEU C C 1
ATOM 10329 O O . LEU C 1 232 ? 169.125 127.210 122.304 1.00 101.84 232 LEU C O 1
ATOM 10334 N N . ALA C 1 233 ? 169.819 125.647 123.766 1.00 100.63 233 ALA C N 1
ATOM 10335 C CA . ALA C 1 233 ? 168.536 125.601 124.452 1.00 100.63 233 ALA C CA 1
ATOM 10336 C C . ALA C 1 233 ? 168.223 126.947 125.090 1.00 100.63 233 ALA C C 1
ATOM 10337 O O . ALA C 1 233 ? 169.108 127.629 125.611 1.00 100.63 233 ALA C O 1
ATOM 10339 N N . ALA C 1 234 ? 166.950 127.333 125.037 1.00 94.55 234 ALA C N 1
ATOM 10340 C CA . ALA C 1 234 ? 166.523 128.615 125.578 1.00 94.55 234 ALA C CA 1
ATOM 10341 C C . ALA C 1 234 ? 166.463 128.631 127.097 1.00 94.55 234 ALA C C 1
ATOM 10342 O O . ALA C 1 234 ? 166.347 129.711 127.683 1.00 94.55 234 ALA C O 1
ATOM 10344 N N . ALA C 1 235 ? 166.531 127.472 127.750 1.00 90.24 235 ALA C N 1
ATOM 10345 C CA . ALA C 1 235 ? 166.526 127.452 129.205 1.00 90.24 235 ALA C CA 1
ATOM 10346 C C . ALA C 1 235 ? 167.801 128.037 129.793 1.00 90.24 235 ALA C C 1
ATOM 10347 O O . ALA C 1 235 ? 167.809 128.412 130.969 1.00 90.24 235 ALA C O 1
ATOM 10349 N N . LEU C 1 236 ? 168.868 128.138 128.999 1.00 88.60 236 LEU C N 1
ATOM 10350 C CA . LEU C 1 236 ? 170.154 128.563 129.538 1.00 88.60 236 LEU C CA 1
ATOM 10351 C C . LEU C 1 236 ? 170.093 129.970 130.108 1.00 88.60 236 LEU C C 1
ATOM 10352 O O . LEU C 1 236 ? 170.790 130.272 131.082 1.00 88.60 236 LEU C O 1
ATOM 10357 N N . ILE C 1 237 ? 169.275 130.844 129.522 1.00 88.17 237 ILE C N 1
ATOM 10358 C CA . ILE C 1 237 ? 169.145 132.193 130.061 1.00 88.17 237 ILE C CA 1
ATOM 10359 C C . ILE C 1 237 ? 168.576 132.145 131.470 1.00 88.17 237 ILE C C 1
ATOM 10360 O O . ILE C 1 237 ? 169.029 132.868 132.365 1.00 88.17 237 ILE C O 1
ATOM 10365 N N . PHE C 1 238 ? 167.574 131.297 131.693 1.00 91.06 238 PHE C N 1
ATOM 10366 C CA . PHE C 1 238 ? 167.021 131.161 133.034 1.00 91.06 238 PHE C CA 1
ATOM 10367 C C . PHE C 1 238 ? 168.007 130.467 133.964 1.00 91.06 238 PHE C C 1
ATOM 10368 O O . PHE C 1 238 ? 168.250 130.931 135.083 1.00 91.06 238 PHE C O 1
ATOM 10376 N N . LEU C 1 239 ? 168.597 129.359 133.513 1.00 90.64 239 LEU C N 1
ATOM 10377 C CA . LEU C 1 239 ? 169.547 128.643 134.357 1.00 90.64 239 LEU C CA 1
ATOM 10378 C C . LEU C 1 239 ? 170.778 129.482 134.652 1.00 90.64 239 LEU C C 1
ATOM 10379 O O . LEU C 1 239 ? 171.405 129.313 135.703 1.00 90.64 239 LEU C O 1
ATOM 10384 N N . GLY C 1 240 ? 171.145 130.382 133.744 1.00 83.49 240 GLY C N 1
ATOM 10385 C CA . GLY C 1 240 ? 172.264 131.263 134.013 1.00 83.49 240 GLY C CA 1
ATOM 10386 C C . GLY C 1 240 ? 172.017 132.181 135.190 1.00 83.49 240 GLY C C 1
ATOM 10387 O O . GLY C 1 240 ? 172.939 132.487 135.949 1.00 83.49 240 GLY C O 1
ATOM 10388 N N . LEU C 1 241 ? 170.777 132.629 135.364 1.00 81.93 241 LEU C N 1
ATOM 10389 C CA . LEU C 1 241 ? 170.451 133.499 136.482 1.00 81.93 241 LEU C CA 1
ATOM 10390 C C . LEU C 1 241 ? 170.269 132.736 137.783 1.00 81.93 241 LEU C C 1
ATOM 10391 O O . LEU C 1 241 ? 170.259 133.354 138.851 1.00 81.93 241 LEU C O 1
ATOM 10396 N N . ALA C 1 242 ? 170.128 131.412 137.722 1.00 88.11 242 ALA C N 1
ATOM 10397 C CA . ALA C 1 242 ? 169.952 130.636 138.942 1.00 88.11 242 ALA C CA 1
ATOM 10398 C C . ALA C 1 242 ? 171.222 130.602 139.780 1.00 88.11 242 ALA C C 1
ATOM 10399 O O . ALA C 1 242 ? 171.145 130.551 141.012 1.00 88.11 242 ALA C O 1
ATOM 10401 N N . THR C 1 243 ? 172.392 130.623 139.140 1.00 84.13 243 THR C N 1
ATOM 10402 C CA . THR C 1 243 ? 173.642 130.595 139.890 1.00 84.13 243 THR C CA 1
ATOM 10403 C C . THR C 1 243 ? 173.776 131.805 140.798 1.00 84.13 243 THR C C 1
ATOM 10404 O O . THR C 1 243 ? 174.462 131.737 141.823 1.00 84.13 243 THR C O 1
ATOM 10408 N N . HIS C 1 244 ? 173.142 132.916 140.433 1.00 88.83 244 HIS C N 1
ATOM 10409 C CA . HIS C 1 244 ? 173.340 134.197 141.101 1.00 88.83 244 HIS C CA 1
ATOM 10410 C C . HIS C 1 244 ? 174.805 134.615 141.069 1.00 88.83 244 HIS C C 1
ATOM 10411 O O . HIS C 1 244 ? 175.308 135.239 142.004 1.00 88.83 244 HIS C O 1
ATOM 10418 N N . GLU C 1 245 ? 175.496 134.264 139.987 1.00 90.32 245 GLU C N 1
ATOM 10419 C CA . GLU C 1 245 ? 176.839 134.754 139.737 1.00 90.32 245 GLU C CA 1
ATOM 10420 C C . GLU C 1 245 ? 176.752 135.837 138.678 1.00 90.32 245 GLU C C 1
ATOM 10421 O O . GLU C 1 245 ? 176.470 135.526 137.513 1.00 90.32 245 GLU C O 1
ATOM 10427 N N . PRO C 1 246 ? 176.959 137.105 139.026 1.00 92.15 246 PRO C N 1
ATOM 10428 C CA . PRO C 1 246 ? 176.779 138.172 138.029 1.00 92.15 246 PRO C CA 1
ATOM 10429 C C . PRO C 1 246 ? 177.698 138.048 136.830 1.00 92.15 246 PRO C C 1
ATOM 10430 O O . PRO C 1 246 ? 177.289 138.370 135.709 1.00 92.15 246 PRO C O 1
ATOM 10434 N N . HIS C 1 247 ? 178.929 137.582 137.025 1.00 87.02 247 HIS C N 1
ATOM 10435 C CA . HIS C 1 247 ? 179.901 137.512 135.937 1.00 87.02 247 HIS C CA 1
ATOM 10436 C C . HIS C 1 247 ? 179.671 136.232 135.137 1.00 87.02 247 HIS C C 1
ATOM 10437 O O . HIS C 1 247 ? 180.431 135.265 135.193 1.00 87.02 247 HIS C O 1
ATOM 10444 N N . PHE C 1 248 ? 178.592 136.251 134.369 1.00 77.53 248 PHE C N 1
ATOM 10445 C CA . PHE C 1 248 ? 178.149 135.101 133.605 1.00 77.53 248 PHE C CA 1
ATOM 10446 C C . PHE C 1 248 ? 177.784 135.564 132.204 1.00 77.53 248 PHE C C 1
ATOM 10447 O O . PHE C 1 248 ? 177.413 136.721 131.999 1.00 77.53 248 PHE C O 1
ATOM 10455 N N . LYS C 1 249 ? 177.905 134.662 131.236 1.00 79.83 249 LYS C N 1
ATOM 10456 C CA . LYS C 1 249 ? 177.523 134.986 129.870 1.00 79.83 249 LYS C CA 1
ATOM 10457 C C . LYS C 1 249 ? 177.270 133.695 129.113 1.00 79.83 249 LYS C C 1
ATOM 10458 O O . LYS C 1 249 ? 177.754 132.627 129.493 1.00 79.83 249 LYS C O 1
ATOM 10464 N N . ILE C 1 250 ? 176.504 133.807 128.033 1.00 83.22 250 ILE C N 1
ATOM 10465 C CA . ILE C 1 250 ? 176.092 132.660 127.237 1.00 83.22 250 ILE C CA 1
ATOM 10466 C C . ILE C 1 250 ? 176.493 132.903 125.792 1.00 83.22 250 ILE C C 1
ATOM 10467 O O . ILE C 1 250 ? 176.295 134.002 125.264 1.00 83.22 250 ILE C O 1
ATOM 10472 N N . LEU C 1 251 ? 177.056 131.881 125.158 1.00 96.72 251 LEU C N 1
ATOM 10473 C CA . LEU C 1 251 ? 177.581 131.975 123.805 1.00 96.72 251 LEU C CA 1
ATOM 10474 C C . LEU C 1 251 ? 176.774 131.085 122.873 1.00 96.72 251 LEU C C 1
ATOM 10475 O O . LEU C 1 251 ? 176.571 129.902 123.162 1.00 96.72 251 LEU C O 1
ATOM 10480 N N . ARG C 1 252 ? 176.324 131.651 121.757 1.00 108.66 252 ARG C N 1
ATOM 10481 C CA . ARG C 1 252 ? 175.587 130.883 120.765 1.00 108.66 252 ARG C CA 1
ATOM 10482 C C . ARG C 1 252 ? 175.690 131.581 119.419 1.00 108.66 252 ARG C C 1
ATOM 10483 O O . ARG C 1 252 ? 176.032 132.763 119.334 1.00 108.66 252 ARG C O 1
ATOM 10491 N N . GLU C 1 253 ? 175.385 130.827 118.368 1.00 128.67 253 GLU C N 1
ATOM 10492 C CA . GLU C 1 253 ? 175.418 131.349 117.013 1.00 128.67 253 GLU C CA 1
ATOM 10493 C C . GLU C 1 253 ? 174.154 132.148 116.713 1.00 128.67 253 GLU C C 1
ATOM 10494 O O . GLU C 1 253 ? 173.119 131.996 117.366 1.00 128.67 253 GLU C O 1
ATOM 10500 N N . ASP C 1 254 ? 174.247 133.002 115.697 1.00 138.65 254 ASP C N 1
ATOM 10501 C CA . ASP C 1 254 ? 173.140 133.882 115.336 1.00 138.65 254 ASP C CA 1
ATOM 10502 C C . ASP C 1 254 ? 172.059 133.083 114.620 1.00 138.65 254 ASP C C 1
ATOM 10503 O O . ASP C 1 254 ? 172.270 132.596 113.505 1.00 138.65 254 ASP C O 1
ATOM 10508 N N . VAL C 1 255 ? 170.893 132.957 115.255 1.00 140.81 255 VAL C N 1
ATOM 10509 C CA . VAL C 1 255 ? 169.783 132.245 114.632 1.00 140.81 255 VAL C CA 1
ATOM 10510 C C . VAL C 1 255 ? 169.240 133.030 113.444 1.00 140.81 255 VAL C C 1
ATOM 10511 O O . VAL C 1 255 ? 168.873 132.450 112.415 1.00 140.81 255 VAL C O 1
ATOM 10515 N N . PHE C 1 256 ? 169.191 134.358 113.555 1.00 145.91 256 PHE C N 1
ATOM 10516 C CA . PHE C 1 256 ? 168.652 135.213 112.505 1.00 145.91 256 PHE C CA 1
ATOM 10517 C C . PHE C 1 256 ? 169.743 135.784 111.607 1.00 145.91 256 PHE C C 1
ATOM 10518 O O . PHE C 1 256 ? 169.614 136.907 111.109 1.00 145.91 256 PHE C O 1
ATOM 10526 N N . ALA C 1 257 ? 170.816 135.031 111.392 1.00 146.60 257 ALA C N 1
ATOM 10527 C CA . ALA C 1 257 ? 171.906 135.475 110.534 1.00 146.60 257 ALA C CA 1
ATOM 10528 C C . ALA C 1 257 ? 171.445 135.620 109.088 1.00 146.60 257 ALA C C 1
ATOM 10529 O O . ALA C 1 257 ? 171.779 134.797 108.236 1.00 146.60 257 ALA C O 1
ATOM 10531 N N . LYS C 1 283 ? 182.268 132.552 107.325 1.00 143.17 283 LYS C N 1
ATOM 10532 C CA . LYS C 1 283 ? 182.364 132.131 108.718 1.00 143.17 283 LYS C CA 1
ATOM 10533 C C . LYS C 1 283 ? 181.032 132.306 109.439 1.00 143.17 283 LYS C C 1
ATOM 10534 O O . LYS C 1 283 ? 180.357 133.322 109.280 1.00 143.17 283 LYS C O 1
ATOM 10540 N N . THR C 1 284 ? 180.663 131.309 110.230 1.00 136.55 284 THR C N 1
ATOM 10541 C CA . THR C 1 284 ? 179.395 131.352 110.948 1.00 136.55 284 THR C CA 1
ATOM 10542 C C . THR C 1 284 ? 179.445 132.416 112.038 1.00 136.55 284 THR C C 1
ATOM 10543 O O . THR C 1 284 ? 180.370 132.413 112.858 1.00 136.55 284 THR C O 1
ATOM 10547 N N . PRO C 1 285 ? 178.487 133.334 112.083 1.00 128.91 285 PRO C N 1
ATOM 10548 C CA . PRO C 1 285 ? 178.473 134.340 113.145 1.00 128.91 285 PRO C CA 1
ATOM 10549 C C . PRO C 1 285 ? 178.026 133.749 114.474 1.00 128.91 285 PRO C C 1
ATOM 10550 O O . PRO C 1 285 ? 177.357 132.717 114.540 1.00 128.91 285 PRO C O 1
ATOM 10554 N N . PHE C 1 286 ? 178.421 134.430 115.547 1.00 118.05 286 PHE C N 1
ATOM 10555 C CA . PHE C 1 286 ? 178.060 134.034 116.899 1.00 118.05 286 PHE C CA 1
ATOM 10556 C C . PHE C 1 286 ? 177.680 135.270 117.697 1.00 118.05 286 PHE C C 1
ATOM 10557 O O . PHE C 1 286 ? 178.125 136.381 117.400 1.00 118.05 286 PHE C O 1
ATOM 10565 N N . LEU C 1 287 ? 176.852 135.067 118.719 1.00 109.70 287 LEU C N 1
ATOM 10566 C CA . LEU C 1 287 ? 176.292 136.166 119.492 1.00 109.70 287 LEU C CA 1
ATOM 10567 C C . LEU C 1 287 ? 176.585 135.962 120.968 1.00 109.70 287 LEU C C 1
ATOM 10568 O O . LEU C 1 287 ? 176.285 134.899 121.521 1.00 109.70 287 LEU C O 1
ATOM 10573 N N . TRP C 1 288 ? 177.169 136.975 121.599 1.00 97.31 288 TRP C N 1
ATOM 10574 C CA . TRP C 1 288 ? 177.280 136.980 123.047 1.00 97.31 288 TRP C CA 1
ATOM 10575 C C . TRP C 1 288 ? 175.922 137.271 123.667 1.00 97.31 288 TRP C C 1
ATOM 10576 O O . TRP C 1 288 ? 175.060 137.908 123.058 1.00 97.31 288 TRP C O 1
ATOM 10587 N N . LEU C 1 289 ? 175.732 136.795 124.895 1.00 85.17 289 LEU C N 1
ATOM 10588 C CA . LEU C 1 289 ? 174.474 136.987 125.619 1.00 85.17 289 LEU C CA 1
ATOM 10589 C C . LEU C 1 289 ? 174.835 137.295 127.069 1.00 85.17 289 LEU C C 1
ATOM 10590 O O . LEU C 1 289 ? 174.920 136.393 127.904 1.00 85.17 289 LEU C O 1
ATOM 10595 N N . HIS C 1 290 ? 175.037 138.575 127.364 1.00 86.70 290 HIS C N 1
ATOM 10596 C CA . HIS C 1 290 ? 175.576 138.988 128.656 1.00 86.70 290 HIS C CA 1
ATOM 10597 C C . HIS C 1 290 ? 174.458 139.026 129.687 1.00 86.70 290 HIS C C 1
ATOM 10598 O O . HIS C 1 290 ? 173.552 139.859 129.603 1.00 86.70 290 HIS C O 1
ATOM 10605 N N . LEU C 1 291 ? 174.525 138.131 130.672 1.00 75.58 291 LEU C N 1
ATOM 10606 C CA . LEU C 1 291 ? 173.495 138.088 131.700 1.00 75.58 291 LEU C CA 1
ATOM 10607 C C . LEU C 1 291 ? 173.648 139.208 132.717 1.00 75.58 291 LEU C C 1
ATOM 10608 O O . LEU C 1 291 ? 172.648 139.657 133.286 1.00 75.58 291 LEU C O 1
ATOM 10613 N N . ASN C 1 292 ? 174.873 139.670 132.966 1.00 83.10 292 ASN C N 1
ATOM 10614 C CA . ASN C 1 292 ? 175.052 140.770 133.906 1.00 83.10 292 ASN C CA 1
ATOM 10615 C C . ASN C 1 292 ? 174.348 142.024 133.410 1.00 83.10 292 ASN C C 1
ATOM 10616 O O . ASN C 1 292 ? 173.800 142.793 134.206 1.00 83.10 292 ASN C O 1
ATOM 10621 N N . ILE C 1 293 ? 174.356 142.248 132.096 1.00 84.28 293 ILE C N 1
ATOM 10622 C CA . ILE C 1 293 ? 173.542 143.314 131.524 1.00 84.28 293 ILE C CA 1
ATOM 10623 C C . ILE C 1 293 ? 172.069 143.043 131.784 1.00 84.28 293 ILE C C 1
ATOM 10624 O O . ILE C 1 293 ? 171.312 143.942 132.167 1.00 84.28 293 ILE C O 1
ATOM 10629 N N . LEU C 1 294 ? 171.646 141.794 131.593 1.00 75.01 294 LEU C N 1
ATOM 10630 C CA . LEU C 1 294 ? 170.255 141.431 131.829 1.00 75.01 294 LEU C CA 1
ATOM 10631 C C . LEU C 1 294 ? 169.850 141.670 133.275 1.00 75.01 294 LEU C C 1
ATOM 10632 O O . LEU C 1 294 ? 168.708 142.059 133.543 1.00 75.01 294 LEU C O 1
ATOM 10637 N N . ARG C 1 295 ? 170.766 141.449 134.218 1.00 80.53 295 ARG C N 1
ATOM 10638 C CA . ARG C 1 295 ? 170.460 141.715 135.619 1.00 80.53 295 ARG C CA 1
ATOM 10639 C C . ARG C 1 295 ? 170.138 143.184 135.839 1.00 80.53 295 ARG C C 1
ATOM 10640 O O . ARG C 1 295 ? 169.278 143.523 136.659 1.00 80.53 295 ARG C O 1
ATOM 10648 N N . GLU C 1 296 ? 170.824 144.073 135.122 1.00 100.59 296 GLU C N 1
ATOM 10649 C CA . GLU C 1 296 ? 170.507 145.491 135.225 1.00 100.59 296 GLU C CA 1
ATOM 10650 C C . GLU C 1 296 ? 169.091 145.769 134.742 1.00 100.59 296 GLU C C 1
ATOM 10651 O O . GLU C 1 296 ? 168.377 146.591 135.327 1.00 100.59 296 GLU C O 1
ATOM 10657 N N . TYR C 1 297 ? 168.668 145.095 133.671 1.00 91.50 297 TYR C N 1
ATOM 10658 C CA . TYR C 1 297 ? 167.297 145.242 133.201 1.00 91.50 297 TYR C CA 1
ATOM 10659 C C . TYR C 1 297 ? 166.305 144.784 134.261 1.00 91.50 297 TYR C C 1
ATOM 10660 O O . TYR C 1 297 ? 165.379 145.518 134.623 1.00 91.50 297 TYR C O 1
ATOM 10669 N N . LEU C 1 298 ? 166.495 143.572 134.782 1.00 83.39 298 LEU C N 1
ATOM 10670 C CA . LEU C 1 298 ? 165.531 143.013 135.721 1.00 83.39 298 LEU C CA 1
ATOM 10671 C C . LEU C 1 298 ? 165.508 143.778 137.034 1.00 83.39 298 LEU C C 1
ATOM 10672 O O . LEU C 1 298 ? 164.442 143.924 137.641 1.00 83.39 298 LEU C O 1
ATOM 10677 N N . GLN C 1 299 ? 166.659 144.268 137.492 1.00 89.68 299 GLN C N 1
ATOM 10678 C CA . GLN C 1 299 ? 166.676 145.051 138.722 1.00 89.68 299 GLN C CA 1
ATOM 10679 C C . GLN C 1 299 ? 165.826 146.303 138.581 1.00 89.68 299 GLN C C 1
ATOM 10680 O O . GLN C 1 299 ? 165.064 146.653 139.489 1.00 89.68 299 GLN C O 1
ATOM 10686 N N . ILE C 1 300 ? 165.940 146.988 137.446 1.00 90.49 300 ILE C N 1
ATOM 10687 C CA . ILE C 1 300 ? 165.144 148.187 137.216 1.00 90.49 300 ILE C CA 1
ATOM 10688 C C . ILE C 1 300 ? 163.679 147.824 137.013 1.00 90.49 300 ILE C C 1
ATOM 10689 O O . ILE C 1 300 ? 162.779 148.472 137.557 1.00 90.49 300 ILE C O 1
ATOM 10694 N N . GLU C 1 301 ? 163.421 146.779 136.229 1.00 90.98 301 GLU C N 1
ATOM 10695 C CA . GLU C 1 301 ? 162.047 146.437 135.883 1.00 90.98 301 GLU C CA 1
ATOM 10696 C C . GLU C 1 301 ? 161.276 145.904 137.083 1.00 90.98 301 GLU C C 1
ATOM 10697 O O . GLU C 1 301 ? 160.118 146.279 137.297 1.00 90.98 301 GLU C O 1
ATOM 10703 N N . LEU C 1 302 ? 161.897 145.041 137.885 1.00 86.89 302 LEU C N 1
ATOM 10704 C CA . LEU C 1 302 ? 161.192 144.304 138.925 1.00 86.89 302 LEU C CA 1
ATOM 10705 C C . LEU C 1 302 ? 161.344 144.931 140.303 1.00 86.89 302 LEU C C 1
ATOM 10706 O O . LEU C 1 302 ? 161.396 144.214 141.306 1.00 86.89 302 LEU C O 1
ATOM 10711 N N . ASN C 1 303 ? 161.409 146.255 140.380 1.00 97.23 303 ASN C N 1
ATOM 10712 C CA . ASN C 1 303 ? 161.447 146.956 141.661 1.00 97.23 303 ASN C CA 1
ATOM 10713 C C . ASN C 1 303 ? 160.169 147.775 141.767 1.00 97.23 303 ASN C C 1
ATOM 10714 O O . ASN C 1 303 ? 160.143 148.963 141.441 1.00 97.23 303 ASN C O 1
ATOM 10719 N N . VAL C 1 304 ? 159.104 147.130 142.228 1.00 101.05 304 VAL C N 1
ATOM 10720 C CA . VAL C 1 304 ? 157.823 147.801 142.419 1.00 101.05 304 VAL C CA 1
ATOM 10721 C C . VAL C 1 304 ? 157.900 148.627 143.697 1.00 101.05 304 VAL C C 1
ATOM 10722 O O . VAL C 1 304 ? 158.602 148.241 144.641 1.00 101.05 304 VAL C O 1
ATOM 10726 N N . PRO C 1 305 ? 157.225 149.767 143.767 1.00 105.12 305 PRO C N 1
ATOM 10727 C CA . PRO C 1 305 ? 157.269 150.594 144.972 1.00 105.12 305 PRO C CA 1
ATOM 10728 C C . PRO C 1 305 ? 156.213 150.169 145.986 1.00 105.12 305 PRO C C 1
ATOM 10729 O O . PRO C 1 305 ? 155.361 149.319 145.723 1.00 105.12 305 PRO C O 1
ATOM 10733 N N . GLY C 1 306 ? 156.290 150.786 147.163 1.00 112.97 306 GLY C N 1
ATOM 10734 C CA . GLY C 1 306 ? 155.323 150.533 148.212 1.00 112.97 306 GLY C CA 1
ATOM 10735 C C . GLY C 1 306 ? 155.367 149.115 148.740 1.00 112.97 306 GLY C C 1
ATOM 10736 O O . GLY C 1 306 ? 154.427 148.343 148.536 1.00 112.97 306 GLY C O 1
ATOM 10737 N N . LEU C 1 307 ? 156.454 148.758 149.415 1.00 117.15 307 LEU C N 1
ATOM 10738 C CA . LEU C 1 307 ? 156.656 147.407 149.914 1.00 117.15 307 LEU C CA 1
ATOM 10739 C C . LEU C 1 307 ? 156.682 147.392 151.433 1.00 117.15 307 LEU C C 1
ATOM 10740 O O . LEU C 1 307 ? 157.283 148.265 152.065 1.00 117.15 307 LEU C O 1
ATOM 10745 N N . SER C 1 308 ? 156.028 146.386 152.011 1.00 122.62 308 SER C N 1
ATOM 10746 C CA . SER C 1 308 ? 156.069 146.176 153.450 1.00 122.62 308 SER C CA 1
ATOM 10747 C C . SER C 1 308 ? 157.336 145.465 153.904 1.00 122.62 308 SER C C 1
ATOM 10748 O O . SER C 1 308 ? 157.615 145.442 155.107 1.00 122.62 308 SER C O 1
ATOM 10751 N N . PHE C 1 309 ? 158.100 144.890 152.983 1.00 120.69 309 PHE C N 1
ATOM 10752 C CA . PHE C 1 309 ? 159.347 144.219 153.305 1.00 120.69 309 PHE C CA 1
ATOM 10753 C C . PHE C 1 309 ? 160.449 144.740 152.395 1.00 120.69 309 PHE C C 1
ATOM 10754 O O . PHE C 1 309 ? 160.173 145.199 151.283 1.00 120.69 309 PHE C O 1
ATOM 10762 N N . PRO C 1 310 ? 161.702 144.696 152.848 1.00 115.13 310 PRO C N 1
ATOM 10763 C CA . PRO C 1 310 ? 162.788 145.288 152.059 1.00 115.13 310 PRO C CA 1
ATOM 10764 C C . PRO C 1 310 ? 162.932 144.623 150.700 1.00 115.13 310 PRO C C 1
ATOM 10765 O O . PRO C 1 310 ? 162.738 143.415 150.551 1.00 115.13 310 PRO C O 1
ATOM 10769 N N . PHE C 1 311 ? 163.278 145.432 149.704 1.00 108.86 311 PHE C N 1
ATOM 10770 C CA . PHE C 1 311 ? 163.489 144.924 148.357 1.00 108.86 311 PHE C CA 1
ATOM 10771 C C . PHE C 1 311 ? 164.716 144.024 148.312 1.00 108.86 311 PHE C C 1
ATOM 10772 O O . PHE C 1 311 ? 165.717 144.277 148.986 1.00 108.86 311 PHE C O 1
ATOM 10780 N N . ASP C 1 312 ? 164.633 142.963 147.511 1.00 103.21 312 ASP C N 1
ATOM 10781 C CA . ASP C 1 312 ? 165.735 142.012 147.384 1.00 103.21 312 ASP C CA 1
ATOM 10782 C C . ASP C 1 312 ? 165.671 141.425 145.977 1.00 103.21 312 ASP C C 1
ATOM 10783 O O . ASP C 1 312 ? 164.910 140.485 145.732 1.00 103.21 312 ASP C O 1
ATOM 10788 N N . LEU C 1 313 ? 166.480 141.973 145.067 1.00 97.43 313 LEU C N 1
ATOM 10789 C CA . LEU C 1 313 ? 166.435 141.512 143.684 1.00 97.43 313 LEU C CA 1
ATOM 10790 C C . LEU C 1 313 ? 166.848 140.055 143.568 1.00 97.43 313 LEU C C 1
ATOM 10791 O O . LEU C 1 313 ? 166.425 139.366 142.635 1.00 97.43 313 LEU C O 1
ATOM 10796 N N . GLU C 1 314 ? 167.662 139.565 144.503 1.00 99.66 314 GLU C N 1
ATOM 10797 C CA . GLU C 1 314 ? 168.060 138.163 144.461 1.00 99.66 314 GLU C CA 1
ATOM 10798 C C . GLU C 1 314 ? 166.850 137.251 144.578 1.00 99.66 314 GLU C C 1
ATOM 10799 O O . GLU C 1 314 ? 166.739 136.257 143.851 1.00 99.66 314 GLU C O 1
ATOM 10805 N N . LYS C 1 315 ? 165.928 137.575 145.482 1.00 98.35 315 LYS C N 1
ATOM 10806 C CA . LYS C 1 315 ? 164.692 136.810 145.562 1.00 98.35 315 LYS C CA 1
ATOM 10807 C C . LYS C 1 315 ? 163.763 137.141 144.405 1.00 98.35 315 LYS C C 1
ATOM 10808 O O . LYS C 1 315 ? 162.990 136.281 143.968 1.00 98.35 315 LYS C O 1
ATOM 10814 N N . SER C 1 316 ? 163.822 138.373 143.897 1.00 91.89 316 SER C N 1
ATOM 10815 C CA . SER C 1 316 ? 162.994 138.736 142.753 1.00 91.89 316 SER C CA 1
ATOM 10816 C C . SER C 1 316 ? 163.365 137.917 141.526 1.00 91.89 316 SER C C 1
ATOM 10817 O O . SER C 1 316 ? 162.485 137.469 140.782 1.00 91.89 316 SER C O 1
ATOM 10820 N N . ILE C 1 317 ? 164.663 137.708 141.300 1.00 85.52 317 ILE C N 1
ATOM 10821 C CA . ILE C 1 317 ? 165.094 136.916 140.154 1.00 85.52 317 ILE C CA 1
ATOM 10822 C C . ILE C 1 317 ? 164.548 135.501 140.256 1.00 85.52 317 ILE C C 1
ATOM 10823 O O . ILE C 1 317 ? 164.077 134.929 139.267 1.00 85.52 317 ILE C O 1
ATOM 10828 N N . ASP C 1 318 ? 164.595 134.917 141.453 1.00 93.59 318 ASP C N 1
ATOM 10829 C CA . ASP C 1 318 ? 164.040 133.582 141.635 1.00 93.59 318 ASP C CA 1
ATOM 10830 C C . ASP C 1 318 ? 162.556 133.562 141.306 1.00 93.59 318 ASP C C 1
ATOM 10831 O O . ASP C 1 318 ? 162.069 132.634 140.651 1.00 93.59 318 ASP C O 1
ATOM 10836 N N . ASP C 1 319 ? 161.821 134.581 141.749 1.00 94.22 319 ASP C N 1
ATOM 10837 C CA . ASP C 1 319 ? 160.413 134.684 141.388 1.00 94.22 319 ASP C CA 1
ATOM 10838 C C . ASP C 1 319 ? 160.250 134.842 139.884 1.00 94.22 319 ASP C C 1
ATOM 10839 O O . ASP C 1 319 ? 159.428 134.162 139.260 1.00 94.22 319 ASP C O 1
ATOM 10844 N N . TRP C 1 320 ? 161.044 135.728 139.280 1.00 79.37 320 TRP C N 1
ATOM 10845 C CA . TRP C 1 320 ? 160.945 135.952 137.843 1.00 79.37 320 TRP C CA 1
ATOM 10846 C C . TRP C 1 320 ? 161.307 134.698 137.065 1.00 79.37 320 TRP C C 1
ATOM 10847 O O . TRP C 1 320 ? 160.656 134.365 136.069 1.00 79.37 320 TRP C O 1
ATOM 10858 N N . VAL C 1 321 ? 162.348 133.992 137.501 1.00 85.57 321 VAL C N 1
ATOM 10859 C CA . VAL C 1 321 ? 162.694 132.724 136.871 1.00 85.57 321 VAL C CA 1
ATOM 10860 C C . VAL C 1 321 ? 161.561 131.726 137.045 1.00 85.57 321 VAL C C 1
ATOM 10861 O O . VAL C 1 321 ? 161.252 130.945 136.137 1.00 85.57 321 VAL C O 1
ATOM 10865 N N . PHE C 1 322 ? 160.911 131.750 138.208 1.00 89.26 322 PHE C N 1
ATOM 10866 C CA . PHE C 1 322 ? 159.865 130.778 138.498 1.00 89.26 322 PHE C CA 1
ATOM 10867 C C . PHE C 1 322 ? 158.695 130.916 137.534 1.00 89.26 322 PHE C C 1
ATOM 10868 O O . PHE C 1 322 ? 158.228 129.924 136.963 1.00 89.26 322 PHE C O 1
ATOM 10876 N N . ILE C 1 323 ? 158.206 132.142 137.339 1.00 89.43 323 ILE C N 1
ATOM 10877 C CA . ILE C 1 323 ? 157.048 132.335 136.478 1.00 89.43 323 ILE C CA 1
ATOM 10878 C C . ILE C 1 323 ? 157.379 132.062 135.020 1.00 89.43 323 ILE C C 1
ATOM 10879 O O . ILE C 1 323 ? 156.476 131.774 134.228 1.00 89.43 323 ILE C O 1
ATOM 10884 N N . CYS C 1 324 ? 158.650 132.126 134.644 1.00 97.38 324 CYS C N 1
ATOM 10885 C CA . CYS C 1 324 ? 159.030 131.789 133.278 1.00 97.38 324 CYS C CA 1
ATOM 10886 C C . CYS C 1 324 ? 159.030 130.313 133.026 1.00 97.38 324 CYS C C 1
ATOM 10887 O O . CYS C 1 324 ? 159.525 129.874 131.985 1.00 97.38 324 CYS C O 1
ATOM 10890 N N . PHE C 1 325 ? 158.503 129.527 133.963 1.00 97.51 325 PHE C N 1
ATOM 10891 C CA . PHE C 1 325 ? 158.327 128.100 133.762 1.00 97.51 325 PHE C CA 1
ATOM 10892 C C . PHE C 1 325 ? 156.871 127.684 133.661 1.00 97.51 325 PHE C C 1
ATOM 10893 O O . PHE C 1 325 ? 156.589 126.624 133.097 1.00 97.51 325 PHE C O 1
ATOM 10901 N N . PHE C 1 326 ? 155.947 128.482 134.192 1.00 96.60 326 PHE C N 1
ATOM 10902 C CA . PHE C 1 326 ? 154.541 128.252 133.891 1.00 96.60 326 PHE C CA 1
ATOM 10903 C C . PHE C 1 326 ? 154.256 128.486 132.415 1.00 96.60 326 PHE C C 1
ATOM 10904 O O . PHE C 1 326 ? 153.474 127.750 131.804 1.00 96.60 326 PHE C O 1
ATOM 10912 N N . CYS C 1 327 ? 154.884 129.507 131.826 1.00 110.13 327 CYS C N 1
ATOM 10913 C CA . CYS C 1 327 ? 154.676 129.779 130.410 1.00 110.13 327 CYS C CA 1
ATOM 10914 C C . CYS C 1 327 ? 155.094 128.597 129.551 1.00 110.13 327 CYS C C 1
ATOM 10915 O O . CYS C 1 327 ? 154.489 128.344 128.504 1.00 110.13 327 CYS C O 1
ATOM 10918 N N . GLY C 1 328 ? 156.119 127.864 129.973 1.00 106.04 328 GLY C N 1
ATOM 10919 C CA . GLY C 1 328 ? 156.544 126.692 129.240 1.00 106.04 328 GLY C CA 1
ATOM 10920 C C . GLY C 1 328 ? 157.873 126.133 129.696 1.00 106.04 328 GLY C C 1
ATOM 10921 O O . GLY C 1 328 ? 158.814 126.879 129.978 1.00 106.04 328 GLY C O 1
ATOM 10922 N N . ASN C 1 329 ? 157.954 124.810 129.770 1.00 109.22 329 ASN C N 1
ATOM 10923 C CA . ASN C 1 329 ? 159.191 124.111 130.075 1.00 109.22 329 ASN C CA 1
ATOM 10924 C C . ASN C 1 329 ? 159.156 122.774 129.346 1.00 109.22 329 ASN C C 1
ATOM 10925 O O . ASN C 1 329 ? 158.357 122.571 128.428 1.00 109.22 329 ASN C O 1
ATOM 10930 N N . ASP C 1 330 ? 160.025 121.855 129.753 1.00 121.37 330 ASP C N 1
ATOM 10931 C CA . ASP C 1 330 ? 160.145 120.566 129.086 1.00 121.37 330 ASP C CA 1
ATOM 10932 C C . ASP C 1 330 ? 159.761 119.413 130.006 1.00 121.37 330 ASP C C 1
ATOM 10933 O O . ASP C 1 330 ? 160.218 118.285 129.819 1.00 121.37 330 ASP C O 1
ATOM 10938 N N . PHE C 1 331 ? 158.927 119.679 131.006 1.00 112.53 331 PHE C N 1
ATOM 10939 C CA . PHE C 1 331 ? 158.529 118.626 131.930 1.00 112.53 331 PHE C CA 1
ATOM 10940 C C . PHE C 1 331 ? 157.023 118.606 132.128 1.00 112.53 331 PHE C C 1
ATOM 10941 O O . PHE C 1 331 ? 156.447 117.565 132.455 1.00 112.53 331 PHE C O 1
ATOM 10949 N N . LEU C 1 332 ? 156.376 119.752 131.941 1.00 108.13 332 LEU C N 1
ATOM 10950 C CA . LEU C 1 332 ? 154.944 119.853 132.138 1.00 108.13 332 LEU C CA 1
ATOM 10951 C C . LEU C 1 332 ? 154.308 120.572 130.958 1.00 108.13 332 LEU C C 1
ATOM 10952 O O . LEU C 1 332 ? 154.918 121.479 130.380 1.00 108.13 332 LEU C O 1
ATOM 10957 N N . PRO C 1 333 ? 153.095 120.191 130.574 1.00 109.80 333 PRO C N 1
ATOM 10958 C CA . PRO C 1 333 ? 152.411 120.907 129.497 1.00 109.80 333 PRO C CA 1
ATOM 10959 C C . PRO C 1 333 ? 152.072 122.326 129.912 1.00 109.80 333 PRO C C 1
ATOM 10960 O O . PRO C 1 333 ? 151.794 122.610 131.079 1.00 109.80 333 PRO C O 1
ATOM 10964 N N . HIS C 1 334 ? 152.101 123.224 128.935 1.00 115.44 334 HIS C N 1
ATOM 10965 C CA . HIS C 1 334 ? 151.729 124.606 129.188 1.00 115.44 334 HIS C CA 1
ATOM 10966 C C . HIS C 1 334 ? 150.247 124.697 129.524 1.00 115.44 334 HIS C C 1
ATOM 10967 O O . HIS C 1 334 ? 149.435 123.883 129.077 1.00 115.44 334 HIS C O 1
ATOM 10974 N N . LEU C 1 335 ? 149.898 125.697 130.329 1.00 112.51 335 LEU C N 1
ATOM 10975 C CA . LEU C 1 335 ? 148.510 125.885 130.712 1.00 112.51 335 LEU C CA 1
ATOM 10976 C C . LEU C 1 335 ? 147.669 126.225 129.484 1.00 112.51 335 LEU C C 1
ATOM 10977 O O . LEU C 1 335 ? 148.149 126.882 128.555 1.00 112.51 335 LEU C O 1
ATOM 10982 N N . PRO C 1 336 ? 146.408 125.788 129.452 1.00 111.70 336 PRO C N 1
ATOM 10983 C CA . PRO C 1 336 ? 145.581 126.021 128.259 1.00 111.70 336 PRO C CA 1
ATOM 10984 C C . PRO C 1 336 ? 145.376 127.486 127.943 1.00 111.70 336 PRO C C 1
ATOM 10985 O O . PRO C 1 336 ? 145.098 127.822 126.787 1.00 111.70 336 PRO C O 1
ATOM 10989 N N . SER C 1 337 ? 145.504 128.368 128.928 1.00 111.99 337 SER C N 1
ATOM 10990 C CA . SER C 1 337 ? 145.333 129.796 128.722 1.00 111.99 337 SER C CA 1
ATOM 10991 C C . SER C 1 337 ? 146.655 130.528 128.565 1.00 111.99 337 SER C C 1
ATOM 10992 O O . SER C 1 337 ? 146.673 131.761 128.584 1.00 111.99 337 SER C O 1
ATOM 10995 N N . LEU C 1 338 ? 147.758 129.804 128.410 1.00 116.45 338 LEU C N 1
ATOM 10996 C CA . LEU C 1 338 ? 149.078 130.413 128.344 1.00 116.45 338 LEU C CA 1
ATOM 10997 C C . LEU C 1 338 ? 149.813 129.946 127.098 1.00 116.45 338 LEU C C 1
ATOM 10998 O O . LEU C 1 338 ? 149.696 128.786 126.693 1.00 116.45 338 LEU C O 1
ATOM 11003 N N . ASP C 1 339 ? 150.572 130.860 126.496 1.00 132.34 339 ASP C N 1
ATOM 11004 C CA . ASP C 1 339 ? 151.378 130.546 125.324 1.00 132.34 339 ASP C CA 1
ATOM 11005 C C . ASP C 1 339 ? 152.472 131.592 125.193 1.00 132.34 339 ASP C C 1
ATOM 11006 O O . ASP C 1 339 ? 152.187 132.793 125.212 1.00 132.34 339 ASP C O 1
ATOM 11011 N N . VAL C 1 340 ? 153.718 131.133 125.056 1.00 130.59 340 VAL C N 1
ATOM 11012 C CA . VAL C 1 340 ? 154.854 132.050 125.025 1.00 130.59 340 VAL C CA 1
ATOM 11013 C C . VAL C 1 340 ? 154.763 132.978 123.823 1.00 130.59 340 VAL C C 1
ATOM 11014 O O . VAL C 1 340 ? 155.020 134.183 123.930 1.00 130.59 340 VAL C O 1
ATOM 11018 N N . ARG C 1 341 ? 154.399 132.436 122.659 1.00 140.24 341 ARG C N 1
ATOM 11019 C CA . ARG C 1 341 ? 154.249 133.269 121.472 1.00 140.24 341 ARG C CA 1
ATOM 11020 C C . ARG C 1 341 ? 153.160 134.316 121.643 1.00 140.24 341 ARG C C 1
ATOM 11021 O O . ARG C 1 341 ? 153.184 135.339 120.951 1.00 140.24 341 ARG C O 1
ATOM 11029 N N . ASP C 1 342 ? 152.210 134.086 122.547 1.00 136.79 342 ASP C N 1
ATOM 11030 C CA . ASP C 1 342 ? 151.168 135.054 122.852 1.00 136.79 342 ASP C CA 1
ATOM 11031 C C . ASP C 1 342 ? 151.594 136.047 123.924 1.00 136.79 342 ASP C C 1
ATOM 11032 O O . ASP C 1 342 ? 150.736 136.717 124.510 1.00 136.79 342 ASP C O 1
ATOM 11037 N N . ASN C 1 343 ? 152.898 136.150 124.191 1.00 126.33 343 ASN C N 1
ATOM 11038 C CA . ASN C 1 343 ? 153.435 137.073 125.190 1.00 126.33 343 ASN C CA 1
ATOM 11039 C C . ASN C 1 343 ? 152.837 136.808 126.570 1.00 126.33 343 ASN C C 1
ATOM 11040 O O . ASN C 1 343 ? 152.558 137.732 127.336 1.00 126.33 343 ASN C O 1
ATOM 11045 N N . SER C 1 344 ? 152.642 135.528 126.892 1.00 115.59 344 SER C N 1
ATOM 11046 C CA . SER C 1 344 ? 152.051 135.179 128.178 1.00 115.59 344 SER C CA 1
ATOM 11047 C C . SER C 1 344 ? 152.972 135.532 129.336 1.00 115.59 344 SER C C 1
ATOM 11048 O O . SER C 1 344 ? 152.501 135.736 130.459 1.00 115.59 344 SER C O 1
ATOM 11051 N N . ILE C 1 345 ? 154.281 135.600 129.090 1.00 102.59 345 ILE C N 1
ATOM 11052 C CA . ILE C 1 345 ? 155.211 135.934 130.163 1.00 102.59 345 ILE C CA 1
ATOM 11053 C C . ILE C 1 345 ? 154.932 137.333 130.688 1.00 102.59 345 ILE C C 1
ATOM 11054 O O . ILE C 1 345 ? 154.900 137.562 131.903 1.00 102.59 345 ILE C O 1
ATOM 11059 N N . THR C 1 346 ? 154.719 138.291 129.784 1.00 106.78 346 THR C N 1
ATOM 11060 C CA . THR C 1 346 ? 154.372 139.639 130.215 1.00 106.78 346 THR C CA 1
ATOM 11061 C C . THR C 1 346 ? 153.066 139.651 130.992 1.00 106.78 346 THR C C 1
ATOM 11062 O O . THR C 1 346 ? 152.899 140.456 131.915 1.00 106.78 346 THR C O 1
ATOM 11066 N N . THR C 1 347 ? 152.133 138.768 130.636 1.00 102.47 347 THR C N 1
ATOM 11067 C CA . THR C 1 347 ? 150.888 138.669 131.387 1.00 102.47 347 THR C CA 1
ATOM 11068 C C . THR C 1 347 ? 151.158 138.287 132.835 1.00 102.47 347 THR C C 1
ATOM 11069 O O . THR C 1 347 ? 150.624 138.905 133.763 1.00 102.47 347 THR C O 1
ATOM 11073 N N . LEU C 1 348 ? 152.001 137.276 133.048 1.00 100.22 348 LEU C N 1
ATOM 11074 C CA . LEU C 1 348 ? 152.322 136.868 134.410 1.00 100.22 348 LEU C CA 1
ATOM 11075 C C . LEU C 1 348 ? 153.117 137.941 135.138 1.00 100.22 348 LEU C C 1
ATOM 11076 O O . LEU C 1 348 ? 152.888 138.187 136.327 1.00 100.22 348 LEU C O 1
ATOM 11081 N N . VAL C 1 349 ? 154.052 138.589 134.444 1.00 96.58 349 VAL C N 1
ATOM 11082 C CA . VAL C 1 349 ? 154.873 139.613 135.083 1.00 96.58 349 VAL C CA 1
ATOM 11083 C C . VAL C 1 349 ? 153.997 140.746 135.594 1.00 96.58 349 VAL C C 1
ATOM 11084 O O . VAL C 1 349 ? 154.136 141.198 136.736 1.00 96.58 349 VAL C O 1
ATOM 11088 N N . THR C 1 350 ? 153.070 141.213 134.758 1.00 94.78 350 THR C N 1
ATOM 11089 C CA . THR C 1 350 ? 152.172 142.280 135.181 1.00 94.78 350 THR C CA 1
ATOM 11090 C C . THR C 1 350 ? 151.311 141.836 136.353 1.00 94.78 350 THR C C 1
ATOM 11091 O O . THR C 1 350 ? 151.122 142.586 137.317 1.00 94.78 350 THR C O 1
ATOM 11095 N N . ILE C 1 351 ? 150.787 140.613 136.291 1.00 96.40 351 ILE C N 1
ATOM 11096 C CA . ILE C 1 351 ? 149.982 140.088 137.388 1.00 96.40 351 ILE C CA 1
ATOM 11097 C C . ILE C 1 351 ? 150.825 139.969 138.650 1.00 96.40 351 ILE C C 1
ATOM 11098 O O . ILE C 1 351 ? 150.412 140.381 139.739 1.00 96.40 351 ILE C O 1
ATOM 11103 N N . TRP C 1 352 ? 152.031 139.415 138.513 1.00 95.69 352 TRP C N 1
ATOM 11104 C CA . TRP C 1 352 ? 152.896 139.209 139.669 1.00 95.69 352 TRP C CA 1
ATOM 11105 C C . TRP C 1 352 ? 153.265 140.530 140.326 1.00 95.69 352 TRP C C 1
ATOM 11106 O O . TRP C 1 352 ? 153.279 140.636 141.557 1.00 95.69 352 TRP C O 1
ATOM 11117 N N . LYS C 1 353 ? 153.571 141.548 139.523 1.00 102.73 353 LYS C N 1
ATOM 11118 C CA . LYS C 1 353 ? 153.849 142.864 140.086 1.00 102.73 353 LYS C CA 1
ATOM 11119 C C . LYS C 1 353 ? 152.619 143.431 140.779 1.00 102.73 353 LYS C C 1
ATOM 11120 O O . LYS C 1 353 ? 152.720 144.018 141.862 1.00 102.73 353 LYS C O 1
ATOM 11126 N N . GLN C 1 354 ? 151.447 143.259 140.168 1.00 104.86 354 GLN C N 1
ATOM 11127 C CA . GLN C 1 354 ? 150.229 143.847 140.714 1.00 104.86 354 GLN C CA 1
ATOM 11128 C C . GLN C 1 354 ? 149.877 143.251 142.070 1.00 104.86 354 GLN C C 1
ATOM 11129 O O . GLN C 1 354 ? 149.533 143.983 143.004 1.00 104.86 354 GLN C O 1
ATOM 11135 N N . ILE C 1 355 ? 149.961 141.928 142.202 1.00 106.44 355 ILE C N 1
ATOM 11136 C CA . ILE C 1 355 ? 149.500 141.279 143.424 1.00 106.44 355 ILE C CA 1
ATOM 11137 C C . ILE C 1 355 ? 150.541 141.312 144.534 1.00 106.44 355 ILE C C 1
ATOM 11138 O O . ILE C 1 355 ? 150.180 141.213 145.713 1.00 106.44 355 ILE C O 1
ATOM 11143 N N . LEU C 1 356 ? 151.818 141.473 144.194 1.00 105.09 356 LEU C N 1
ATOM 11144 C CA . LEU C 1 356 ? 152.874 141.298 145.188 1.00 105.09 356 LEU C CA 1
ATOM 11145 C C . LEU C 1 356 ? 152.743 142.198 146.412 1.00 105.09 356 LEU C C 1
ATOM 11146 O O . LEU C 1 356 ? 152.955 141.693 147.528 1.00 105.09 356 LEU C O 1
ATOM 11151 N N . PRO C 1 357 ? 152.424 143.494 146.302 1.00 106.27 357 PRO C N 1
ATOM 11152 C CA . PRO C 1 357 ? 152.385 144.323 147.518 1.00 106.27 357 PRO C CA 1
ATOM 11153 C C . PRO C 1 357 ? 151.437 143.800 148.579 1.00 106.27 357 PRO C C 1
ATOM 11154 O O . PRO C 1 357 ? 151.653 144.051 149.770 1.00 106.27 357 PRO C O 1
ATOM 11158 N N . THR C 1 358 ? 150.391 143.074 148.183 1.00 115.22 358 THR C N 1
ATOM 11159 C CA . THR C 1 358 ? 149.464 142.523 149.164 1.00 115.22 358 THR C CA 1
ATOM 11160 C C . THR C 1 358 ? 150.133 141.473 150.043 1.00 115.22 358 THR C C 1
ATOM 11161 O O . THR C 1 358 ? 149.932 141.463 151.262 1.00 115.22 358 THR C O 1
ATOM 11165 N N . MET C 1 359 ? 150.932 140.586 149.453 1.00 116.79 359 MET C N 1
ATOM 11166 C CA . MET C 1 359 ? 151.513 139.509 150.239 1.00 116.79 359 MET C CA 1
ATOM 11167 C C . MET C 1 359 ? 152.623 140.033 151.145 1.00 116.79 359 MET C C 1
ATOM 11168 O O . MET C 1 359 ? 153.090 141.169 151.024 1.00 116.79 359 MET C O 1
ATOM 11173 N N . LYS C 1 360 ? 153.045 139.170 152.066 1.00 119.58 360 LYS C N 1
ATOM 11174 C CA . LYS C 1 360 ? 154.113 139.475 153.007 1.00 119.58 360 LYS C CA 1
ATOM 11175 C C . LYS C 1 360 ? 155.437 138.822 152.645 1.00 119.58 360 LYS C C 1
ATOM 11176 O O . LYS C 1 360 ? 156.487 139.292 153.092 1.00 119.58 360 LYS C O 1
ATOM 11182 N N . GLY C 1 361 ? 155.413 137.741 151.861 1.00 111.98 361 GLY C N 1
ATOM 11183 C CA . GLY C 1 361 ? 156.624 137.055 151.474 1.00 111.98 361 GLY C CA 1
ATOM 11184 C C . GLY C 1 361 ? 156.637 136.766 149.983 1.00 111.98 361 GLY C C 1
ATOM 11185 O O . GLY C 1 361 ? 155.617 136.862 149.298 1.00 111.98 361 GLY C O 1
ATOM 11186 N N . TYR C 1 362 ? 157.820 136.408 149.495 1.00 100.89 362 TYR C N 1
ATOM 11187 C CA . TYR C 1 362 ? 157.979 136.088 148.088 1.00 100.89 362 TYR C CA 1
ATOM 11188 C C . TYR C 1 362 ? 157.386 134.714 147.785 1.00 100.89 362 TYR C C 1
ATOM 11189 O O . TYR C 1 362 ? 157.077 133.924 148.680 1.00 100.89 362 TYR C O 1
ATOM 11198 N N . LEU C 1 363 ? 157.222 134.438 146.490 1.00 93.78 363 LEU C N 1
ATOM 11199 C CA . LEU C 1 363 ? 156.660 133.159 146.070 1.00 93.78 363 LEU C CA 1
ATOM 11200 C C . LEU C 1 363 ? 157.549 131.995 146.472 1.00 93.78 363 LEU C C 1
ATOM 11201 O O . LEU C 1 363 ? 157.062 130.981 146.983 1.00 93.78 363 LEU C O 1
ATOM 11206 N N . THR C 1 364 ? 158.850 132.115 146.244 1.00 99.16 364 THR C N 1
ATOM 11207 C CA . THR C 1 364 ? 159.759 131.009 146.480 1.00 99.16 364 THR C CA 1
ATOM 11208 C C . THR C 1 364 ? 160.991 131.501 147.219 1.00 99.16 364 THR C C 1
ATOM 11209 O O . THR C 1 364 ? 161.371 132.670 147.123 1.00 99.16 364 THR C O 1
ATOM 11213 N N . THR C 1 365 ? 161.605 130.589 147.966 1.00 100.49 365 THR C N 1
ATOM 11214 C CA . THR C 1 365 ? 162.811 130.882 148.733 1.00 100.49 365 THR C CA 1
ATOM 11215 C C . THR C 1 365 ? 163.774 129.723 148.537 1.00 100.49 365 THR C C 1
ATOM 11216 O O . THR C 1 365 ? 163.520 128.618 149.026 1.00 100.49 365 THR C O 1
ATOM 11220 N N . ASP C 1 366 ? 164.867 129.975 147.819 1.00 100.68 366 ASP C N 1
ATOM 11221 C CA . ASP C 1 366 ? 165.904 128.973 147.584 1.00 100.68 366 ASP C CA 1
ATOM 11222 C C . ASP C 1 366 ? 165.319 127.709 146.963 1.00 100.68 366 ASP C C 1
ATOM 11223 O O . ASP C 1 366 ? 165.718 126.589 147.284 1.00 100.68 366 ASP C O 1
ATOM 11228 N N . GLY C 1 367 ? 164.360 127.892 146.061 1.00 97.99 367 GLY C N 1
ATOM 11229 C CA . GLY C 1 367 ? 163.753 126.773 145.376 1.00 97.99 367 GLY C CA 1
ATOM 11230 C C . GLY C 1 367 ? 162.610 126.103 146.102 1.00 97.99 367 GLY C C 1
ATOM 11231 O O . GLY C 1 367 ? 162.128 125.066 145.635 1.00 97.99 367 GLY C O 1
ATOM 11232 N N . TYR C 1 368 ? 162.158 126.654 147.222 1.00 100.57 368 TYR C N 1
ATOM 11233 C CA . TYR C 1 368 ? 161.038 126.103 147.972 1.00 100.57 368 TYR C CA 1
ATOM 11234 C C . TYR C 1 368 ? 159.836 127.024 147.828 1.00 100.57 368 TYR C C 1
ATOM 11235 O O . TYR C 1 368 ? 159.957 128.240 148.002 1.00 100.57 368 TYR C O 1
ATOM 11244 N N . LEU C 1 369 ? 158.684 126.442 147.514 1.00 96.86 369 LEU C N 1
ATOM 11245 C CA . LEU C 1 369 ? 157.495 127.223 147.219 1.00 96.86 369 LEU C CA 1
ATOM 11246 C C . LEU C 1 369 ? 156.814 127.704 148.496 1.00 96.86 369 LEU C C 1
ATOM 11247 O O . LEU C 1 369 ? 156.975 127.133 149.577 1.00 96.86 369 LEU C O 1
ATOM 11252 N N . ASN C 1 370 ? 156.040 128.775 148.352 1.00 102.83 370 ASN C N 1
ATOM 11253 C CA . ASN C 1 370 ? 155.162 129.287 149.400 1.00 102.83 370 ASN C CA 1
ATOM 11254 C C . ASN C 1 370 ? 153.736 129.107 148.890 1.00 102.83 370 ASN C C 1
ATOM 11255 O O . ASN C 1 370 ? 153.203 129.960 148.179 1.00 102.83 370 ASN C O 1
ATOM 11260 N N . LEU C 1 371 ? 153.126 127.983 149.260 1.00 105.45 371 LEU C N 1
ATOM 11261 C CA . LEU C 1 371 ? 151.846 127.604 148.670 1.00 105.45 371 LEU C CA 1
ATOM 11262 C C . LEU C 1 371 ? 150.757 128.660 148.820 1.00 105.45 371 LEU C C 1
ATOM 11263 O O . LEU C 1 371 ? 150.049 128.911 147.829 1.00 105.45 371 LEU C O 1
ATOM 11268 N N . PRO C 1 372 ? 150.547 129.291 149.979 1.00 106.81 372 PRO C N 1
ATOM 11269 C CA . PRO C 1 372 ? 149.521 130.343 150.037 1.00 106.81 372 PRO C CA 1
ATOM 11270 C C . PRO C 1 372 ? 149.779 131.486 149.077 1.00 106.81 372 PRO C C 1
ATOM 11271 O O . PRO C 1 372 ? 148.826 132.049 148.527 1.00 106.81 372 PRO C O 1
ATOM 11275 N N . ALA C 1 373 ? 151.043 131.845 148.853 1.00 108.97 373 ALA C N 1
ATOM 11276 C CA . ALA C 1 373 ? 151.345 132.968 147.973 1.00 108.97 373 ALA C CA 1
ATOM 11277 C C . ALA C 1 373 ? 151.065 132.622 146.516 1.00 108.97 373 ALA C C 1
ATOM 11278 O O . ALA C 1 373 ? 150.430 133.400 145.795 1.00 108.97 373 ALA C O 1
ATOM 11280 N N . VAL C 1 374 ? 151.534 131.459 146.064 1.00 106.39 374 VAL C N 1
ATOM 11281 C CA . VAL C 1 374 ? 151.364 131.093 144.662 1.00 106.39 374 VAL C CA 1
ATOM 11282 C C . VAL C 1 374 ? 149.893 130.862 144.342 1.00 106.39 374 VAL C C 1
ATOM 11283 O O . VAL C 1 374 ? 149.428 131.182 143.242 1.00 106.39 374 VAL C O 1
ATOM 11287 N N . GLU C 1 375 ? 149.136 130.311 145.294 1.00 118.94 375 GLU C N 1
ATOM 11288 C CA . GLU C 1 375 ? 147.699 130.162 145.093 1.00 118.94 375 GLU C CA 1
ATOM 11289 C C . GLU C 1 375 ? 147.047 131.510 144.834 1.00 118.94 375 GLU C C 1
ATOM 11290 O O . GLU C 1 375 ? 146.096 131.612 144.053 1.00 118.94 375 GLU C O 1
ATOM 11296 N N . ARG C 1 376 ? 147.551 132.560 145.479 1.00 112.58 376 ARG C N 1
ATOM 11297 C CA . ARG C 1 376 ? 147.051 133.897 145.196 1.00 112.58 376 ARG C CA 1
ATOM 11298 C C . ARG C 1 376 ? 147.453 134.352 143.802 1.00 112.58 376 ARG C C 1
ATOM 11299 O O . ARG C 1 376 ? 146.684 135.044 143.129 1.00 112.58 376 ARG C O 1
ATOM 11307 N N . LEU C 1 377 ? 148.650 133.967 143.349 1.00 105.81 377 LEU C N 1
ATOM 11308 C CA . LEU C 1 377 ? 149.156 134.452 142.068 1.00 105.81 377 LEU C CA 1
ATOM 11309 C C . LEU C 1 377 ? 148.198 134.122 140.934 1.00 105.81 377 LEU C C 1
ATOM 11310 O O . LEU C 1 377 ? 147.765 135.006 140.188 1.00 105.81 377 LEU C O 1
ATOM 11315 N N . LEU C 1 378 ? 147.850 132.851 140.795 1.00 106.13 378 LEU C N 1
ATOM 11316 C CA . LEU C 1 378 ? 147.000 132.430 139.695 1.00 106.13 378 LEU C CA 1
ATOM 11317 C C . LEU C 1 378 ? 145.519 132.585 140.003 1.00 106.13 378 LEU C C 1
ATOM 11318 O O . LEU C 1 378 ? 144.690 132.250 139.151 1.00 106.13 378 LEU C O 1
ATOM 11323 N N . ALA C 1 379 ? 145.169 133.068 141.195 1.00 109.67 379 ALA C N 1
ATOM 11324 C CA . ALA C 1 379 ? 143.765 133.295 141.512 1.00 109.67 379 ALA C CA 1
ATOM 11325 C C . ALA C 1 379 ? 143.145 134.291 140.543 1.00 109.67 379 ALA C C 1
ATOM 11326 O O . ALA C 1 379 ? 142.094 134.025 139.950 1.00 109.67 379 ALA C O 1
ATOM 11328 N N . GLU C 1 380 ? 143.791 135.440 140.355 1.00 111.09 380 GLU C N 1
ATOM 11329 C CA . GLU C 1 380 ? 143.299 136.410 139.387 1.00 111.09 380 GLU C CA 1
ATOM 11330 C C . GLU C 1 380 ? 143.663 136.053 137.956 1.00 111.09 380 GLU C C 1
ATOM 11331 O O . GLU C 1 380 ? 143.152 136.691 137.031 1.00 111.09 380 GLU C O 1
ATOM 11337 N N . LEU C 1 381 ? 144.530 135.064 137.745 1.00 104.52 381 LEU C N 1
ATOM 11338 C CA . LEU C 1 381 ? 144.654 134.510 136.404 1.00 104.52 381 LEU C CA 1
ATOM 11339 C C . LEU C 1 381 ? 143.339 133.881 135.971 1.00 104.52 381 LEU C C 1
ATOM 11340 O O . LEU C 1 381 ? 142.950 133.973 134.801 1.00 104.52 381 LEU C O 1
ATOM 11345 N N . ALA C 1 382 ? 142.634 133.247 136.911 1.00 105.30 382 ALA C N 1
ATOM 11346 C CA . ALA C 1 382 ? 141.294 132.755 136.621 1.00 105.30 382 ALA C CA 1
ATOM 11347 C C . ALA C 1 382 ? 140.356 133.890 136.241 1.00 105.30 382 ALA C C 1
ATOM 11348 O O . ALA C 1 382 ? 139.379 133.674 135.517 1.00 105.30 382 ALA C O 1
ATOM 11350 N N . LYS C 1 383 ? 140.633 135.104 136.715 1.00 104.03 383 LYS C N 1
ATOM 11351 C CA . LYS C 1 383 ? 139.816 136.250 136.350 1.00 104.03 383 LYS C CA 1
ATOM 11352 C C . LYS C 1 383 ? 140.078 136.732 134.931 1.00 104.03 383 LYS C C 1
ATOM 11353 O O . LYS C 1 383 ? 139.348 137.605 134.452 1.00 104.03 383 LYS C O 1
ATOM 11359 N N . LYS C 1 384 ? 141.096 136.203 134.254 1.00 106.28 384 LYS C N 1
ATOM 11360 C CA . LYS C 1 384 ? 141.437 136.653 132.911 1.00 106.28 384 LYS C CA 1
ATOM 11361 C C . LYS C 1 384 ? 141.328 135.541 131.875 1.00 106.28 384 LYS C C 1
ATOM 11362 O O . LYS C 1 384 ? 141.751 135.733 130.730 1.00 106.28 384 LYS C O 1
ATOM 11368 N N . GLU C 1 385 ? 140.772 134.384 132.237 1.00 114.49 385 GLU C N 1
ATOM 11369 C CA . GLU C 1 385 ? 140.628 133.304 131.266 1.00 114.49 385 GLU C CA 1
ATOM 11370 C C . GLU C 1 385 ? 139.709 133.710 130.126 1.00 114.49 385 GLU C C 1
ATOM 11371 O O . GLU C 1 385 ? 140.065 133.587 128.948 1.00 114.49 385 GLU C O 1
ATOM 11377 N N . ASP C 1 386 ? 138.520 134.209 130.462 1.00 115.69 386 ASP C N 1
ATOM 11378 C CA . ASP C 1 386 ? 137.507 134.462 129.446 1.00 115.69 386 ASP C CA 1
ATOM 11379 C C . ASP C 1 386 ? 137.980 135.502 128.443 1.00 115.69 386 ASP C C 1
ATOM 11380 O O . ASP C 1 386 ? 137.768 135.350 127.234 1.00 115.69 386 ASP C O 1
ATOM 11385 N N . TYR C 1 387 ? 138.626 136.565 128.922 1.00 117.22 387 TYR C N 1
ATOM 11386 C CA . TYR C 1 387 ? 139.153 137.568 128.007 1.00 117.22 387 TYR C CA 1
ATOM 11387 C C . TYR C 1 387 ? 140.222 136.976 127.103 1.00 117.22 387 TYR C C 1
ATOM 11388 O O . TYR C 1 387 ? 140.270 137.277 125.905 1.00 117.22 387 TYR C O 1
ATOM 11397 N N . ILE C 1 388 ? 141.090 136.132 127.658 1.00 115.65 388 ILE C N 1
ATOM 11398 C CA . ILE C 1 388 ? 142.158 135.537 126.863 1.00 115.65 388 ILE C CA 1
ATOM 11399 C C . ILE C 1 388 ? 141.580 134.614 125.798 1.00 115.65 388 ILE C C 1
ATOM 11400 O O . ILE C 1 388 ? 141.943 134.696 124.620 1.00 115.65 388 ILE C O 1
ATOM 11405 N N . PHE C 1 389 ? 140.664 133.730 126.196 1.00 115.30 389 PHE C N 1
ATOM 11406 C CA . PHE C 1 389 ? 140.102 132.779 125.244 1.00 115.30 389 PHE C CA 1
ATOM 11407 C C . PHE C 1 389 ? 139.324 133.488 124.146 1.00 115.30 389 PHE C C 1
ATOM 11408 O O . PHE C 1 389 ? 139.439 133.135 122.967 1.00 115.30 389 PHE C O 1
ATOM 11416 N N . ARG C 1 390 ? 138.528 134.493 124.511 1.00 121.39 390 ARG C N 1
ATOM 11417 C CA . ARG C 1 390 ? 137.801 135.251 123.500 1.00 121.39 390 ARG C CA 1
ATOM 11418 C C . ARG C 1 390 ? 138.750 136.007 122.584 1.00 121.39 390 ARG C C 1
ATOM 11419 O O . ARG C 1 390 ? 138.450 136.194 121.400 1.00 121.39 390 ARG C O 1
ATOM 11427 N N . LYS C 1 391 ? 139.893 136.448 123.109 1.00 136.76 391 LYS C N 1
ATOM 11428 C CA . LYS C 1 391 ? 140.868 137.140 122.274 1.00 136.76 391 LYS C CA 1
ATOM 11429 C C . LYS C 1 391 ? 141.406 136.228 121.181 1.00 136.76 391 LYS C C 1
ATOM 11430 O O . LYS C 1 391 ? 141.555 136.649 120.029 1.00 136.76 391 LYS C O 1
ATOM 11436 N N . ARG C 1 392 ? 141.705 134.974 121.523 1.00 143.35 392 ARG C N 1
ATOM 11437 C CA . ARG C 1 392 ? 142.236 134.045 120.532 1.00 143.35 392 ARG C CA 1
ATOM 11438 C C . ARG C 1 392 ? 141.208 133.753 119.447 1.00 143.35 392 ARG C C 1
ATOM 11439 O O . ARG C 1 392 ? 141.507 133.844 118.252 1.00 143.35 392 ARG C O 1
ATOM 11447 N N . TYR C 1 393 ? 139.984 133.406 119.849 1.00 153.41 393 TYR C N 1
ATOM 11448 C CA . TYR C 1 393 ? 138.961 133.057 118.871 1.00 153.41 393 TYR C CA 1
ATOM 11449 C C . TYR C 1 393 ? 138.637 134.237 117.969 1.00 153.41 393 TYR C C 1
ATOM 11450 O O . TYR C 1 393 ? 138.455 134.070 116.757 1.00 153.41 393 TYR C O 1
ATOM 11459 N N . GLU C 1 394 ? 138.550 135.437 118.543 1.00 169.14 394 GLU C N 1
ATOM 11460 C CA . GLU C 1 394 ? 138.299 136.621 117.732 1.00 169.14 394 GLU C CA 1
ATOM 11461 C C . GLU C 1 394 ? 139.434 136.861 116.746 1.00 169.14 394 GLU C C 1
ATOM 11462 O O . GLU C 1 394 ? 139.194 137.166 115.573 1.00 169.14 394 GLU C O 1
ATOM 11468 N N . ASP C 1 395 ? 140.678 136.720 117.202 1.00 176.47 395 ASP C N 1
ATOM 11469 C CA . ASP C 1 395 ? 141.818 136.989 116.336 1.00 176.47 395 ASP C CA 1
ATOM 11470 C C . ASP C 1 395 ? 142.069 135.866 115.339 1.00 176.47 395 ASP C C 1
ATOM 11471 O O . ASP C 1 395 ? 142.525 136.134 114.221 1.00 176.47 395 ASP C O 1
ATOM 11476 N N . GLU C 1 396 ? 141.795 134.615 115.718 1.00 184.05 396 GLU C N 1
ATOM 11477 C CA . GLU C 1 396 ? 142.013 133.506 114.796 1.00 184.05 396 GLU C CA 1
ATOM 11478 C C . GLU C 1 396 ? 141.163 133.662 113.544 1.00 184.05 396 GLU C C 1
ATOM 11479 O O . GLU C 1 396 ? 141.670 133.574 112.420 1.00 184.05 396 GLU C O 1
ATOM 11485 N N . LYS C 1 397 ? 139.862 133.898 113.719 1.00 188.21 397 LYS C N 1
ATOM 11486 C CA . LYS C 1 397 ? 139.003 134.116 112.562 1.00 188.21 397 LYS C CA 1
ATOM 11487 C C . LYS C 1 397 ? 139.383 135.395 111.830 1.00 188.21 397 LYS C C 1
ATOM 11488 O O . LYS C 1 397 ? 139.494 135.399 110.600 1.00 188.21 397 LYS C O 1
ATOM 11494 N N . ARG C 1 398 ? 139.623 136.480 112.574 1.00 201.93 398 ARG C N 1
ATOM 11495 C CA . ARG C 1 398 ? 139.878 137.776 111.950 1.00 201.93 398 ARG C CA 1
ATOM 11496 C C . ARG C 1 398 ? 141.038 137.716 110.966 1.00 201.93 398 ARG C C 1
ATOM 11497 O O . ARG C 1 398 ? 141.023 138.413 109.946 1.00 201.93 398 ARG C O 1
ATOM 11505 N N . SER C 1 399 ? 142.049 136.894 111.251 1.00 212.55 399 SER C N 1
ATOM 11506 C CA . SER C 1 399 ? 143.141 136.720 110.301 1.00 212.55 399 SER C CA 1
ATOM 11507 C C . SER C 1 399 ? 142.681 136.001 109.039 1.00 212.55 399 SER C C 1
ATOM 11508 O O . SER C 1 399 ? 143.263 136.203 107.967 1.00 212.55 399 SER C O 1
ATOM 11511 N N . LEU C 1 400 ? 141.647 135.161 109.142 1.00 226.79 400 LEU C N 1
ATOM 11512 C CA . LEU C 1 400 ? 141.202 134.395 107.981 1.00 226.79 400 LEU C CA 1
ATOM 11513 C C . LEU C 1 400 ? 140.569 135.293 106.923 1.00 226.79 400 LEU C C 1
ATOM 11514 O O . LEU C 1 400 ? 140.849 135.137 105.729 1.00 226.79 400 LEU C O 1
ATOM 11519 N N . GLU C 1 401 ? 139.713 136.234 107.330 1.00 234.64 401 GLU C N 1
ATOM 11520 C CA . GLU C 1 401 ? 139.137 137.139 106.341 1.00 234.64 401 GLU C CA 1
ATOM 11521 C C . GLU C 1 401 ? 140.152 138.144 105.817 1.00 234.64 401 GLU C C 1
ATOM 11522 O O . GLU C 1 401 ? 139.910 138.755 104.772 1.00 234.64 401 GLU C O 1
ATOM 11528 N N . ASN C 1 402 ? 141.276 138.334 106.512 1.00 241.38 402 ASN C N 1
ATOM 11529 C CA . ASN C 1 402 ? 142.301 139.248 106.018 1.00 241.38 402 ASN C CA 1
ATOM 11530 C C . ASN C 1 402 ? 142.842 138.785 104.672 1.00 241.38 402 ASN C C 1
ATOM 11531 O O . ASN C 1 402 ? 142.872 139.553 103.704 1.00 241.38 402 ASN C O 1
ATOM 11536 N N . GLN C 1 403 ? 143.265 137.522 104.589 1.00 247.11 403 GLN C N 1
ATOM 11537 C CA . GLN C 1 403 ? 143.712 136.984 103.310 1.00 247.11 403 GLN C CA 1
ATOM 11538 C C . GLN C 1 403 ? 142.544 136.777 102.354 1.00 247.11 403 GLN C C 1
ATOM 11539 O O . GLN C 1 403 ? 142.707 136.924 101.137 1.00 247.11 403 GLN C O 1
ATOM 11545 N N . LYS C 1 404 ? 141.367 136.432 102.882 1.00 245.17 404 LYS C N 1
ATOM 11546 C CA . LYS C 1 404 ? 140.200 136.235 102.030 1.00 245.17 404 LYS C CA 1
ATOM 11547 C C . LYS C 1 404 ? 139.770 137.536 101.361 1.00 245.17 404 LYS C C 1
ATOM 11548 O O . LYS C 1 404 ? 139.448 137.549 100.168 1.00 245.17 404 LYS C O 1
ATOM 11554 N N . ARG C 1 405 ? 139.760 138.640 102.111 1.00 241.34 405 ARG C N 1
ATOM 11555 C CA . ARG C 1 405 ? 139.312 139.915 101.566 1.00 241.34 405 ARG C CA 1
ATOM 11556 C C . ARG C 1 405 ? 140.336 140.555 100.639 1.00 241.34 405 ARG C C 1
ATOM 11557 O O . ARG C 1 405 ? 139.973 141.438 99.855 1.00 241.34 405 ARG C O 1
ATOM 11565 N N . ARG C 1 406 ? 141.596 140.139 100.710 1.00 251.97 406 ARG C N 1
ATOM 11566 C CA . ARG C 1 406 ? 142.648 140.694 99.874 1.00 251.97 406 ARG C CA 1
ATOM 11567 C C . ARG C 1 406 ? 142.880 139.811 98.653 1.00 251.97 406 ARG C C 1
ATOM 11568 O O . ARG C 1 406 ? 142.341 138.708 98.534 1.00 251.97 406 ARG C O 1
ATOM 11576 N N . LYS C 1 407 ? 143.696 140.318 97.735 1.00 254.36 407 LYS C N 1
ATOM 11577 C CA . LYS C 1 407 ? 144.003 139.606 96.500 1.00 254.36 407 LYS C CA 1
ATOM 11578 C C . LYS C 1 407 ? 144.811 138.341 96.772 1.00 254.36 407 LYS C C 1
ATOM 11579 O O . LYS C 1 407 ? 145.416 138.196 97.834 1.00 254.36 407 LYS C O 1
ATOM 11585 N N . ASN C 1 532 ? 138.908 121.048 118.916 1.00 181.01 532 ASN C N 1
ATOM 11586 C CA . ASN C 1 532 ? 138.731 122.496 118.899 1.00 181.01 532 ASN C CA 1
ATOM 11587 C C . ASN C 1 532 ? 137.252 122.861 118.872 1.00 181.01 532 ASN C C 1
ATOM 11588 O O . ASN C 1 532 ? 136.745 123.516 119.783 1.00 181.01 532 ASN C O 1
ATOM 11593 N N . GLU C 1 533 ? 136.562 122.427 117.815 1.00 170.02 533 GLU C N 1
ATOM 11594 C CA . GLU C 1 533 ? 135.140 122.711 117.676 1.00 170.02 533 GLU C CA 1
ATOM 11595 C C . GLU C 1 533 ? 134.303 121.998 118.728 1.00 170.02 533 GLU C C 1
ATOM 11596 O O . GLU C 1 533 ? 133.147 122.376 118.945 1.00 170.02 533 GLU C O 1
ATOM 11602 N N . GLU C 1 534 ? 134.858 120.978 119.380 1.00 163.25 534 GLU C N 1
ATOM 11603 C CA . GLU C 1 534 ? 134.128 120.238 120.399 1.00 163.25 534 GLU C CA 1
ATOM 11604 C C . GLU C 1 534 ? 134.019 120.996 121.714 1.00 163.25 534 GLU C C 1
ATOM 11605 O O . GLU C 1 534 ? 133.142 120.678 122.524 1.00 163.25 534 GLU C O 1
ATOM 11611 N N . ILE C 1 535 ? 134.879 121.986 121.943 1.00 152.25 535 ILE C N 1
ATOM 11612 C CA . ILE C 1 535 ? 134.949 122.684 123.217 1.00 152.25 535 ILE C CA 1
ATOM 11613 C C . ILE C 1 535 ? 134.479 124.127 123.101 1.00 152.25 535 ILE C C 1
ATOM 11614 O O . ILE C 1 535 ? 133.896 124.664 124.045 1.00 152.25 535 ILE C O 1
ATOM 11619 N N . ARG C 1 536 ? 134.740 124.770 121.960 1.00 146.62 536 ARG C N 1
ATOM 11620 C CA . ARG C 1 536 ? 134.360 126.159 121.680 1.00 146.62 536 ARG C CA 1
ATOM 11621 C C . ARG C 1 536 ? 134.684 127.065 122.874 1.00 146.62 536 ARG C C 1
ATOM 11622 O O . ARG C 1 536 ? 133.816 127.624 123.543 1.00 146.62 536 ARG C O 1
ATOM 11630 N N . LEU C 1 537 ? 135.994 127.182 123.112 1.00 138.03 537 LEU C N 1
ATOM 11631 C CA . LEU C 1 537 ? 136.503 127.840 124.313 1.00 138.03 537 LEU C CA 1
ATOM 11632 C C . LEU C 1 537 ? 135.957 129.250 124.481 1.00 138.03 537 LEU C C 1
ATOM 11633 O O . LEU C 1 537 ? 135.788 129.718 125.611 1.00 138.03 537 LEU C O 1
ATOM 11638 N N . TRP C 1 538 ? 135.688 129.944 123.376 1.00 142.25 538 TRP C N 1
ATOM 11639 C CA . TRP C 1 538 ? 135.200 131.315 123.467 1.00 142.25 538 TRP C CA 1
ATOM 11640 C C . TRP C 1 538 ? 133.844 131.378 124.157 1.00 142.25 538 TRP C C 1
ATOM 11641 O O . TRP C 1 538 ? 133.579 132.298 124.939 1.00 142.25 538 TRP C O 1
ATOM 11652 N N . GLU C 1 539 ? 132.971 130.417 123.877 1.00 136.81 539 GLU C N 1
ATOM 11653 C CA . GLU C 1 539 ? 131.667 130.403 124.514 1.00 136.81 539 GLU C CA 1
ATOM 11654 C C . GLU C 1 539 ? 131.799 130.036 125.991 1.00 136.81 539 GLU C C 1
ATOM 11655 O O . GLU C 1 539 ? 132.669 129.248 126.369 1.00 136.81 539 GLU C O 1
ATOM 11661 N N . PRO C 1 540 ? 130.945 130.596 126.844 1.00 126.78 540 PRO C N 1
ATOM 11662 C CA . PRO C 1 540 ? 131.071 130.363 128.287 1.00 126.78 540 PRO C CA 1
ATOM 11663 C C . PRO C 1 540 ? 130.809 128.910 128.651 1.00 126.78 540 PRO C C 1
ATOM 11664 O O . PRO C 1 540 ? 130.269 128.121 127.874 1.00 126.78 540 PRO C O 1
ATOM 11668 N N . GLY C 1 541 ? 131.211 128.564 129.871 1.00 128.55 541 GLY C N 1
ATOM 11669 C CA . GLY C 1 541 ? 131.060 127.209 130.356 1.00 128.55 541 GLY C CA 1
ATOM 11670 C C . GLY C 1 541 ? 132.037 126.219 129.772 1.00 128.55 541 GLY C C 1
ATOM 11671 O O . GLY C 1 541 ? 131.776 125.012 129.816 1.00 128.55 541 GLY C O 1
ATOM 11672 N N . TYR C 1 542 ? 133.159 126.691 129.225 1.00 124.83 542 TYR C N 1
ATOM 11673 C CA . TYR C 1 542 ? 134.106 125.806 128.558 1.00 124.83 542 TYR C CA 1
ATOM 11674 C C . TYR C 1 542 ? 134.667 124.742 129.488 1.00 124.83 542 TYR C C 1
ATOM 11675 O O . TYR C 1 542 ? 135.148 123.710 129.009 1.00 124.83 542 TYR C O 1
ATOM 11684 N N . ARG C 1 543 ? 134.617 124.968 130.802 1.00 115.27 543 ARG C N 1
ATOM 11685 C CA . ARG C 1 543 ? 135.202 124.015 131.737 1.00 115.27 543 ARG C CA 1
ATOM 11686 C C . ARG C 1 543 ? 134.538 122.651 131.622 1.00 115.27 543 ARG C C 1
ATOM 11687 O O . ARG C 1 543 ? 135.213 121.617 131.674 1.00 115.27 543 ARG C O 1
ATOM 11695 N N . LYS C 1 544 ? 133.215 122.627 131.467 1.00 125.51 544 LYS C N 1
ATOM 11696 C CA . LYS C 1 544 ? 132.516 121.354 131.343 1.00 125.51 544 LYS C CA 1
ATOM 11697 C C . LYS C 1 544 ? 132.899 120.637 130.055 1.00 125.51 544 LYS C C 1
ATOM 11698 O O . LYS C 1 544 ? 133.233 119.447 130.075 1.00 125.51 544 LYS C O 1
ATOM 11704 N N . ARG C 1 545 ? 132.867 121.345 128.921 1.00 131.71 545 ARG C N 1
ATOM 11705 C CA . ARG C 1 545 ? 133.196 120.699 127.653 1.00 131.71 545 ARG C CA 1
ATOM 11706 C C . ARG C 1 545 ? 134.634 120.202 127.638 1.00 131.71 545 ARG C C 1
ATOM 11707 O O . ARG C 1 545 ? 134.911 119.102 127.145 1.00 131.71 545 ARG C O 1
ATOM 11715 N N . TYR C 1 546 ? 135.563 120.998 128.170 1.00 130.09 546 TYR C N 1
ATOM 11716 C CA . TYR C 1 546 ? 136.976 120.649 128.077 1.00 130.09 546 TYR C CA 1
ATOM 11717 C C . TYR C 1 546 ? 137.259 119.313 128.747 1.00 130.09 546 TYR C C 1
ATOM 11718 O O . TYR C 1 546 ? 137.835 118.408 128.135 1.00 130.09 546 TYR C O 1
ATOM 11727 N N . TYR C 1 547 ? 136.840 119.160 130.002 1.00 128.88 547 TYR C N 1
ATOM 11728 C CA . TYR C 1 547 ? 137.135 117.926 130.718 1.00 128.88 547 TYR C CA 1
ATOM 11729 C C . TYR C 1 547 ? 136.334 116.756 130.163 1.00 128.88 547 TYR C C 1
ATOM 11730 O O . TYR C 1 547 ? 136.829 115.624 130.122 1.00 128.88 547 TYR C O 1
ATOM 11739 N N . GLU C 1 548 ? 135.097 117.006 129.732 1.00 138.01 548 GLU C N 1
ATOM 11740 C CA . GLU C 1 548 ? 134.258 115.922 129.235 1.00 138.01 548 GLU C CA 1
ATOM 11741 C C . GLU C 1 548 ? 134.832 115.318 127.960 1.00 138.01 548 GLU C C 1
ATOM 11742 O O . GLU C 1 548 ? 134.922 114.092 127.825 1.00 138.01 548 GLU C O 1
ATOM 11748 N N . THR C 1 549 ? 135.227 116.165 127.010 1.00 138.21 549 THR C N 1
ATOM 11749 C CA . THR C 1 549 ? 135.735 115.655 125.742 1.00 138.21 549 THR C CA 1
ATOM 11750 C C . THR C 1 549 ? 137.126 115.056 125.899 1.00 138.21 549 THR C C 1
ATOM 11751 O O . THR C 1 549 ? 137.402 113.970 125.376 1.00 138.21 549 THR C O 1
ATO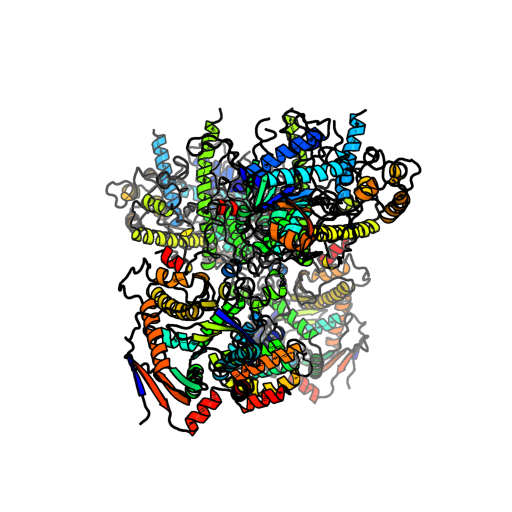M 11755 N N . LYS C 1 550 ? 138.013 115.743 126.619 1.00 136.27 550 LYS C N 1
ATOM 11756 C CA . LYS C 1 550 ? 139.382 115.266 126.770 1.00 136.27 550 LYS C CA 1
ATOM 11757 C C . LYS C 1 550 ? 139.474 113.982 127.579 1.00 136.27 550 LYS C C 1
ATOM 11758 O O . LYS C 1 550 ? 140.535 113.349 127.579 1.00 136.27 550 LYS C O 1
ATOM 11764 N N . PHE C 1 551 ? 138.406 113.584 128.267 1.00 137.40 551 PHE C N 1
ATOM 11765 C CA . PHE C 1 551 ? 138.425 112.381 129.082 1.00 137.40 551 PHE C CA 1
ATOM 11766 C C . PHE C 1 551 ? 137.341 111.382 128.709 1.00 137.40 551 PHE C C 1
ATOM 11767 O O . PHE C 1 551 ? 137.246 110.330 129.352 1.00 137.40 551 PHE C O 1
ATOM 11775 N N . HIS C 1 552 ? 136.524 111.681 127.699 1.00 141.40 552 HIS C N 1
ATOM 11776 C CA . HIS C 1 552 ? 135.539 110.741 127.165 1.00 141.40 552 HIS C CA 1
ATOM 11777 C C . HIS C 1 552 ? 134.547 110.286 128.231 1.00 141.40 552 HIS C C 1
ATOM 11778 O O . HIS C 1 552 ? 134.073 109.148 128.208 1.00 141.40 552 HIS C O 1
ATOM 11785 N N . THR C 1 553 ? 134.228 111.168 129.174 1.00 143.82 553 THR C N 1
ATOM 11786 C CA . THR C 1 553 ? 133.282 110.854 130.234 1.00 143.82 553 THR C CA 1
ATOM 11787 C C . THR C 1 553 ? 132.630 112.144 130.706 1.00 143.82 553 THR C C 1
ATOM 11788 O O . THR C 1 553 ? 133.157 113.239 130.496 1.00 143.82 553 THR C O 1
ATOM 11792 N N . LYS C 1 554 ? 131.469 112.006 131.352 1.00 139.95 554 LYS C N 1
ATOM 11793 C CA . LYS C 1 554 ? 130.717 113.179 131.777 1.00 139.95 554 LYS C CA 1
ATOM 11794 C C . LYS C 1 554 ? 130.131 113.056 133.179 1.00 139.95 554 LYS C C 1
ATOM 11795 O O . LYS C 1 554 ? 129.272 113.868 133.543 1.00 139.95 554 LYS C O 1
ATOM 11801 N N . ASP C 1 555 ? 130.557 112.085 133.972 1.00 145.23 555 ASP C N 1
ATOM 11802 C CA . ASP C 1 555 ? 130.084 111.995 135.348 1.00 145.23 555 ASP C CA 1
ATOM 11803 C C . ASP C 1 555 ? 130.678 113.131 136.170 1.00 145.23 555 ASP C C 1
ATOM 11804 O O . ASP C 1 555 ? 131.907 113.262 136.229 1.00 145.23 555 ASP C O 1
ATOM 11809 N N . PRO C 1 556 ? 129.858 113.971 136.806 1.00 142.54 556 PRO C N 1
ATOM 11810 C CA . PRO C 1 556 ? 130.422 115.092 137.578 1.00 142.54 556 PRO C CA 1
ATOM 11811 C C . PRO C 1 556 ? 131.352 114.653 138.694 1.00 142.54 556 PRO C C 1
ATOM 11812 O O . PRO C 1 556 ? 132.366 115.316 138.943 1.00 142.54 556 PRO C O 1
ATOM 11816 N N . GLN C 1 557 ? 131.037 113.549 139.376 1.00 142.66 557 GLN C N 1
ATOM 11817 C CA . GLN C 1 557 ? 131.927 113.060 140.423 1.00 142.66 557 GLN C CA 1
ATOM 11818 C C . GLN C 1 557 ? 133.259 112.606 139.843 1.00 142.66 557 GLN C C 1
ATOM 11819 O O . GLN C 1 557 ? 134.321 112.890 140.408 1.00 142.66 557 GLN C O 1
ATOM 11825 N N . LYS C 1 558 ? 133.222 111.899 138.712 1.00 139.55 558 LYS C N 1
ATOM 11826 C CA . LYS C 1 558 ? 134.460 111.487 138.062 1.00 139.55 558 LYS C CA 1
ATOM 11827 C C . LYS C 1 558 ? 135.276 112.695 137.626 1.00 139.55 558 LYS C C 1
ATOM 11828 O O . LYS C 1 558 ? 136.499 112.728 137.808 1.00 139.55 558 LYS C O 1
ATOM 11834 N N . VAL C 1 559 ? 134.616 113.701 137.051 1.00 134.50 559 VAL C N 1
ATOM 11835 C CA . VAL C 1 559 ? 135.316 114.923 136.670 1.00 134.50 559 VAL C CA 1
ATOM 11836 C C . VAL C 1 559 ? 135.867 115.626 137.901 1.00 134.50 559 VAL C C 1
ATOM 11837 O O . VAL C 1 559 ? 137.008 116.102 137.904 1.00 134.50 559 VAL C O 1
ATOM 11841 N N . LYS C 1 560 ? 135.072 115.695 138.970 1.00 135.42 560 LYS C N 1
ATOM 11842 C CA . LYS C 1 560 ? 135.545 116.330 140.195 1.00 135.42 560 LYS C CA 1
ATOM 11843 C C . LYS C 1 560 ? 136.748 115.591 140.766 1.00 135.42 560 LYS C C 1
ATOM 11844 O O . LYS C 1 560 ? 137.707 116.217 141.232 1.00 135.42 560 LYS C O 1
ATOM 11850 N N . LYS C 1 561 ? 136.713 114.258 140.744 1.00 134.07 561 LYS C N 1
ATOM 11851 C CA . LYS C 1 561 ? 137.852 113.482 141.222 1.00 134.07 561 LYS C CA 1
ATOM 11852 C C . LYS C 1 561 ? 139.077 113.713 140.347 1.00 134.07 561 LYS C C 1
ATOM 11853 O O . LYS C 1 561 ? 140.190 113.902 140.851 1.00 134.07 561 LYS C O 1
ATOM 11859 N N . ILE C 1 562 ? 138.888 113.702 139.028 1.00 123.91 562 ILE C N 1
ATOM 11860 C CA . ILE C 1 562 ? 140.012 113.859 138.112 1.00 123.91 562 ILE C CA 1
ATOM 11861 C C . ILE C 1 562 ? 140.609 115.256 138.228 1.00 123.91 562 ILE C C 1
ATOM 11862 O O . ILE C 1 562 ? 141.832 115.422 138.293 1.00 123.91 562 ILE C O 1
ATOM 11867 N N . ALA C 1 563 ? 139.755 116.280 138.269 1.00 120.48 563 ALA C N 1
ATOM 11868 C CA . ALA C 1 563 ? 140.251 117.651 138.291 1.00 120.48 563 ALA C CA 1
ATOM 11869 C C . ALA C 1 563 ? 141.078 117.924 139.539 1.00 120.48 563 ALA C C 1
ATOM 11870 O O . ALA C 1 563 ? 142.119 118.586 139.468 1.00 120.48 563 ALA C O 1
ATOM 11872 N N . ARG C 1 564 ? 140.633 117.429 140.695 1.00 117.70 564 ARG C N 1
ATOM 11873 C CA . ARG C 1 564 ? 141.423 117.606 141.907 1.00 117.70 564 ARG C CA 1
ATOM 11874 C C . ARG C 1 564 ? 142.751 116.872 141.805 1.00 117.70 564 ARG C C 1
ATOM 11875 O O . ARG C 1 564 ? 143.784 117.375 142.260 1.00 117.70 564 ARG C O 1
ATOM 11883 N N . ASN C 1 565 ? 142.742 115.677 141.216 1.00 119.57 565 ASN C N 1
ATOM 11884 C CA . ASN C 1 565 ? 143.990 114.960 140.991 1.00 119.57 565 ASN C CA 1
ATOM 11885 C C . ASN C 1 565 ? 144.900 115.733 140.049 1.00 119.57 565 ASN C C 1
ATOM 11886 O O . ASN C 1 565 ? 146.125 115.699 140.199 1.00 119.57 565 ASN C O 1
ATOM 11891 N N . MET C 1 566 ? 144.317 116.451 139.086 1.00 115.72 566 MET C N 1
ATOM 11892 C CA . MET C 1 566 ? 145.118 117.202 138.127 1.00 115.72 566 MET C CA 1
ATOM 11893 C C . MET C 1 566 ? 145.976 118.245 138.828 1.00 115.72 566 MET C C 1
ATOM 11894 O O . MET C 1 566 ? 147.165 118.393 138.530 1.00 115.72 566 MET C O 1
ATOM 11899 N N . VAL C 1 567 ? 145.383 118.980 139.767 1.00 108.39 567 VAL C N 1
ATOM 11900 C CA . VAL C 1 567 ? 146.098 120.068 140.422 1.00 108.39 567 VAL C CA 1
ATOM 11901 C C . VAL C 1 567 ? 147.227 119.526 141.287 1.00 108.39 567 VAL C C 1
ATOM 11902 O O . VAL C 1 567 ? 148.351 120.038 141.259 1.00 108.39 567 VAL C O 1
ATOM 11906 N N . GLN C 1 568 ? 146.947 118.479 142.066 1.00 109.24 568 GLN C N 1
ATOM 11907 C CA . GLN C 1 568 ? 147.948 117.977 143.000 1.00 109.24 568 GLN C CA 1
ATOM 11908 C C . GLN C 1 568 ? 149.197 117.507 142.270 1.00 109.24 568 GLN C C 1
ATOM 11909 O O . GLN C 1 568 ? 150.320 117.794 142.700 1.00 109.24 568 GLN C O 1
ATOM 11915 N N . LYS C 1 569 ? 149.024 116.785 141.164 1.00 108.25 569 LYS C N 1
ATOM 11916 C CA . LYS C 1 569 ? 150.180 116.376 140.378 1.00 108.25 569 LYS C CA 1
ATOM 11917 C C . LYS C 1 569 ? 150.895 117.580 139.783 1.00 108.25 569 LYS C C 1
ATOM 11918 O O . LYS C 1 569 ? 152.128 117.647 139.801 1.00 108.25 569 LYS C O 1
ATOM 11924 N N . TYR C 1 570 ? 150.138 118.547 139.262 1.00 98.85 570 TYR C N 1
ATOM 11925 C CA . TYR C 1 570 ? 150.755 119.686 138.592 1.00 98.85 570 TYR C CA 1
ATOM 11926 C C . TYR C 1 570 ? 151.585 120.518 139.557 1.00 98.85 570 TYR C C 1
ATOM 11927 O O . TYR C 1 570 ? 152.696 120.943 139.221 1.00 98.85 570 TYR C O 1
ATOM 11936 N N . ILE C 1 571 ? 151.067 120.767 140.759 1.00 94.32 571 ILE C N 1
ATOM 11937 C CA . ILE C 1 571 ? 151.837 121.526 141.740 1.00 94.32 571 ILE C CA 1
ATOM 11938 C C . ILE C 1 571 ? 153.095 120.765 142.127 1.00 94.32 571 ILE C C 1
ATOM 11939 O O . ILE C 1 571 ? 154.159 121.359 142.338 1.00 94.32 571 ILE C O 1
ATOM 11944 N N . GLU C 1 572 ? 152.999 119.438 142.217 1.00 108.46 572 GLU C N 1
ATOM 11945 C CA . GLU C 1 572 ? 154.193 118.639 142.461 1.00 108.46 572 GLU C CA 1
ATOM 11946 C C . GLU C 1 572 ? 155.208 118.828 141.346 1.00 108.46 572 GLU C C 1
ATOM 11947 O O . GLU C 1 572 ? 156.408 118.970 141.606 1.00 108.46 572 GLU C O 1
ATOM 11953 N N . GLY C 1 573 ? 154.743 118.845 140.096 1.00 98.78 573 GLY C N 1
ATOM 11954 C CA . GLY C 1 573 ? 155.652 119.063 138.984 1.00 98.78 573 GLY C CA 1
ATOM 11955 C C . GLY C 1 573 ? 156.375 120.390 139.084 1.00 98.78 573 GLY C C 1
ATOM 11956 O O . GLY C 1 573 ? 157.594 120.461 138.918 1.00 98.78 573 GLY C O 1
ATOM 11957 N N . VAL C 1 574 ? 155.633 121.458 139.374 1.00 91.86 574 VAL C N 1
ATOM 11958 C CA . VAL C 1 574 ? 156.262 122.760 139.565 1.00 91.86 574 VAL C CA 1
ATOM 11959 C C . VAL C 1 574 ? 157.228 122.712 140.738 1.00 91.86 574 VAL C C 1
ATOM 11960 O O . VAL C 1 574 ? 158.341 123.247 140.669 1.00 91.86 574 VAL C O 1
ATOM 11964 N N . SER C 1 575 ? 156.826 122.063 141.830 1.00 97.66 575 SER C N 1
ATOM 11965 C CA . SER C 1 575 ? 157.744 121.882 142.947 1.00 97.66 575 SER C CA 1
ATOM 11966 C C . SER C 1 575 ? 158.961 121.073 142.527 1.00 97.66 575 SER C C 1
ATOM 11967 O O . SER C 1 575 ? 160.095 121.414 142.880 1.00 97.66 575 SER C O 1
ATOM 11970 N N . TRP C 1 576 ? 158.746 120.001 141.765 1.00 97.17 576 TRP C N 1
ATOM 11971 C CA . TRP C 1 576 ? 159.858 119.154 141.352 1.00 97.17 576 TRP C CA 1
ATOM 11972 C C . TRP C 1 576 ? 160.817 119.900 140.437 1.00 97.17 576 TRP C C 1
ATOM 11973 O O . TRP C 1 576 ? 162.038 119.797 140.596 1.00 97.17 576 TRP C O 1
ATOM 11984 N N . VAL C 1 577 ? 160.289 120.650 139.470 1.00 86.04 577 VAL C N 1
ATOM 11985 C CA . VAL C 1 577 ? 161.154 121.354 138.528 1.00 86.04 577 VAL C CA 1
ATOM 11986 C C . VAL C 1 577 ? 161.973 122.414 139.246 1.00 86.04 577 VAL C C 1
ATOM 11987 O O . VAL C 1 577 ? 163.184 122.540 139.032 1.00 86.04 577 VAL C O 1
ATOM 11991 N N . LEU C 1 578 ? 161.327 123.186 140.118 1.00 88.81 578 LEU C N 1
ATOM 11992 C CA . LEU C 1 578 ? 162.021 124.288 140.769 1.00 88.81 578 LEU C CA 1
ATOM 11993 C C . LEU C 1 578 ? 163.161 123.779 141.641 1.00 88.81 578 LEU C C 1
ATOM 11994 O O . LEU C 1 578 ? 164.227 124.399 141.705 1.00 88.81 578 LEU C O 1
ATOM 11999 N N . LEU C 1 579 ? 162.957 122.650 142.319 1.00 95.84 579 LEU C N 1
ATOM 12000 C CA . LEU C 1 579 ? 164.065 122.008 143.017 1.00 95.84 579 LEU C CA 1
ATOM 12001 C C . LEU C 1 579 ? 165.125 121.530 142.037 1.00 95.84 579 LEU C C 1
ATOM 12002 O O . LEU C 1 579 ? 166.327 121.631 142.310 1.00 95.84 579 LEU C O 1
ATOM 12007 N N . TYR C 1 580 ? 164.698 121.004 140.888 1.00 92.34 580 TYR C N 1
ATOM 12008 C CA . TYR C 1 580 ? 165.635 120.445 139.924 1.00 92.34 580 TYR C CA 1
ATOM 12009 C C . TYR C 1 580 ? 166.601 121.485 139.381 1.00 92.34 580 TYR C C 1
ATOM 12010 O O . TYR C 1 580 ? 167.677 121.122 138.897 1.00 92.34 580 TYR C O 1
ATOM 12019 N N . TYR C 1 581 ? 166.249 122.764 139.448 1.00 86.95 581 TYR C N 1
ATOM 12020 C CA . TYR C 1 581 ? 167.125 123.822 138.978 1.00 86.95 581 TYR C CA 1
ATOM 12021 C C . TYR C 1 581 ? 167.825 124.564 140.104 1.00 86.95 581 TYR C C 1
ATOM 12022 O O . TYR C 1 581 ? 168.535 125.536 139.835 1.00 86.95 581 TYR C O 1
ATOM 12031 N N . TYR C 1 582 ? 167.643 124.147 141.354 1.00 90.65 582 TYR C N 1
ATOM 12032 C CA . TYR C 1 582 ? 168.310 124.835 142.451 1.00 90.65 582 TYR C CA 1
ATOM 12033 C C . TYR C 1 582 ? 169.033 123.870 143.379 1.00 90.65 582 TYR C C 1
ATOM 12034 O O . TYR C 1 582 ? 170.064 124.221 143.957 1.00 90.65 582 TYR C O 1
ATOM 12043 N N . GLN C 1 583 ? 168.509 122.657 143.535 1.00 94.61 583 GLN C N 1
ATOM 12044 C CA . GLN C 1 583 ? 169.068 121.703 144.484 1.00 94.61 583 GLN C CA 1
ATOM 12045 C C . GLN C 1 583 ? 169.328 120.355 143.830 1.00 94.61 583 GLN C C 1
ATOM 12046 O O . GLN C 1 583 ? 169.243 119.315 144.486 1.00 94.61 583 GLN C O 1
ATOM 12052 N N . GLY C 1 584 ? 169.640 120.352 142.544 1.00 101.89 584 GLY C N 1
ATOM 12053 C CA . GLY C 1 584 ? 169.876 119.096 141.874 1.00 101.89 584 GLY C CA 1
ATOM 12054 C C . GLY C 1 584 ? 168.587 118.311 141.701 1.00 101.89 584 GLY C C 1
ATOM 12055 O O . GLY C 1 584 ? 167.484 118.792 141.953 1.00 101.89 584 GLY C O 1
ATOM 12056 N N . CYS C 1 585 ? 168.750 117.071 141.269 1.00 115.46 585 CYS C N 1
ATOM 12057 C CA . CYS C 1 585 ? 167.600 116.210 141.030 1.00 115.46 585 CYS C CA 1
ATOM 12058 C C . CYS C 1 585 ? 166.992 115.773 142.355 1.00 115.46 585 CYS C C 1
ATOM 12059 O O . CYS C 1 585 ? 167.678 115.125 143.155 1.00 115.46 585 CYS C O 1
ATOM 12062 N N . PRO C 1 586 ? 165.728 116.098 142.634 1.00 109.33 586 PRO C N 1
ATOM 12063 C CA . PRO C 1 586 ? 165.096 115.634 143.871 1.00 109.33 586 PRO C CA 1
ATOM 12064 C C . PRO C 1 586 ? 164.357 114.314 143.743 1.00 109.33 586 PRO C C 1
ATOM 12065 O O . PRO C 1 586 ? 164.017 113.719 144.775 1.00 109.33 586 PRO C O 1
ATOM 12069 N N . SER C 1 587 ? 164.100 113.840 142.527 1.00 116.36 587 SER C N 1
ATOM 12070 C CA . SER C 1 587 ? 163.415 112.565 142.334 1.00 116.36 587 SER C CA 1
ATOM 12071 C C . SER C 1 587 ? 163.721 112.061 140.935 1.00 116.36 587 SER C C 1
ATOM 12072 O O . SER C 1 587 ? 163.452 112.761 139.955 1.00 116.36 587 SER C O 1
ATOM 12075 N N . TRP C 1 588 ? 164.275 110.857 140.842 1.00 128.61 588 TRP C N 1
ATOM 12076 C CA . TRP C 1 588 ? 164.647 110.270 139.564 1.00 128.61 588 TRP C CA 1
ATOM 12077 C C . TRP C 1 588 ? 163.528 109.459 138.930 1.00 128.61 588 TRP C C 1
ATOM 12078 O O . TRP C 1 588 ? 163.693 108.981 137.804 1.00 128.61 588 TRP C O 1
ATOM 12089 N N . ASN C 1 589 ? 162.400 109.293 139.616 1.00 126.36 589 ASN C N 1
ATOM 12090 C CA . ASN C 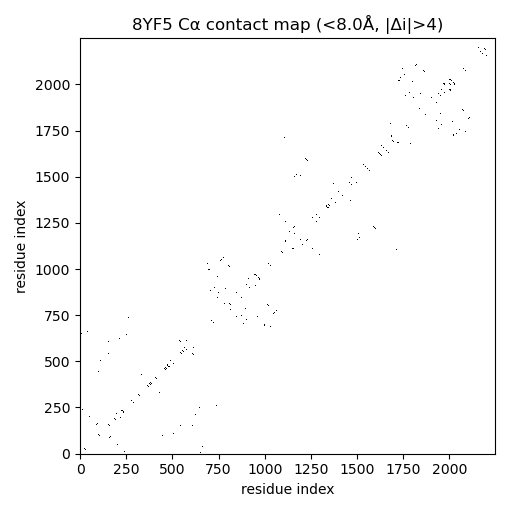1 589 ? 161.330 108.432 139.138 1.00 126.36 589 ASN C CA 1
ATOM 12091 C C . ASN C 1 589 ? 160.004 109.152 138.946 1.00 126.36 589 ASN C C 1
ATOM 12092 O O . ASN C 1 589 ? 159.048 108.531 138.469 1.00 126.36 589 ASN C O 1
ATOM 12097 N N . TRP C 1 590 ? 159.912 110.429 139.298 1.00 115.25 590 TRP C N 1
ATOM 12098 C CA . TRP C 1 590 ? 158.658 111.152 139.153 1.00 115.25 590 TRP C CA 1
ATOM 12099 C C . TRP C 1 590 ? 158.371 111.449 137.685 1.00 115.25 590 TRP C C 1
ATOM 12100 O O . TRP C 1 590 ? 159.282 111.603 136.867 1.00 115.25 590 TRP C O 1
ATOM 12111 N N . TYR C 1 591 ? 157.084 111.525 137.356 1.00 123.53 591 TYR C N 1
ATOM 12112 C CA . TYR C 1 591 ? 156.647 111.864 136.009 1.00 123.53 591 TYR C CA 1
ATOM 12113 C C . TYR C 1 591 ? 155.217 112.375 136.090 1.00 123.53 591 TYR C C 1
ATOM 12114 O O . TYR C 1 591 ? 154.522 112.175 137.088 1.00 123.53 591 TYR C O 1
ATOM 12123 N N . TYR C 1 592 ? 154.786 113.042 135.024 1.00 113.85 592 TYR C N 1
ATOM 12124 C CA . TYR C 1 592 ? 153.447 113.615 134.976 1.00 113.85 592 TYR C CA 1
ATOM 12125 C C . TYR C 1 592 ? 152.465 112.592 134.425 1.00 113.85 592 TYR C C 1
ATOM 12126 O O . TYR C 1 592 ? 152.665 112.101 133.307 1.00 113.85 592 TYR C O 1
ATOM 12135 N N . PRO C 1 593 ? 151.405 112.248 135.155 1.00 118.09 593 PRO C N 1
ATOM 12136 C CA . PRO C 1 593 ? 150.537 111.146 134.724 1.00 118.09 593 PRO C CA 1
ATOM 12137 C C . PRO C 1 593 ? 149.385 111.560 133.821 1.00 118.09 593 PRO C C 1
ATOM 12138 O O . PRO C 1 593 ? 148.437 110.789 133.652 1.00 118.09 593 PRO C O 1
ATOM 12142 N N . TYR C 1 594 ? 149.433 112.755 133.239 1.00 119.02 594 TYR C N 1
ATOM 12143 C CA . TYR C 1 594 ? 148.350 113.214 132.381 1.00 119.02 594 TYR C CA 1
ATOM 12144 C C . TYR C 1 594 ? 148.915 114.002 131.211 1.00 119.02 594 TYR C C 1
ATOM 12145 O O . TYR C 1 594 ? 150.034 114.516 131.263 1.00 119.02 594 TYR C O 1
ATOM 12154 N N . HIS C 1 595 ? 148.118 114.095 130.149 1.00 135.07 595 HIS C N 1
ATOM 12155 C CA . HIS C 1 595 ? 148.536 114.726 128.906 1.00 135.07 595 HIS C CA 1
ATOM 12156 C C . HIS C 1 595 ? 148.123 116.186 128.793 1.00 135.07 595 HIS C C 1
ATOM 12157 O O . HIS C 1 595 ? 148.459 116.829 127.796 1.00 135.07 595 HIS C O 1
ATOM 12164 N N . TYR C 1 596 ? 147.402 116.727 129.772 1.00 136.55 596 TYR C N 1
ATOM 12165 C CA . TYR C 1 596 ? 146.876 118.079 129.655 1.00 136.55 596 TYR C CA 1
ATOM 12166 C C . TYR C 1 596 ? 146.982 118.798 130.990 1.00 136.55 596 TYR C C 1
ATOM 12167 O O . TYR C 1 596 ? 147.047 118.178 132.053 1.00 136.55 596 TYR C O 1
ATOM 12176 N N . ALA C 1 597 ? 146.994 120.123 130.917 1.00 116.21 597 ALA C N 1
ATOM 12177 C CA . ALA C 1 597 ? 147.129 120.971 132.089 1.00 116.21 597 ALA C CA 1
ATOM 12178 C C . ALA C 1 597 ? 145.771 121.485 132.543 1.00 116.21 597 ALA C C 1
ATOM 12179 O O . ALA C 1 597 ? 144.943 121.871 131.713 1.00 116.21 597 ALA C O 1
ATOM 12181 N N . PRO C 1 598 ? 145.517 121.501 133.846 1.00 109.57 598 PRO C N 1
ATOM 12182 C CA . PRO C 1 598 ? 144.253 122.045 134.343 1.00 109.57 598 PRO C CA 1
ATOM 12183 C C . PRO C 1 598 ? 144.204 123.556 134.194 1.00 109.57 598 PRO C C 1
ATOM 12184 O O . PRO C 1 598 ? 145.227 124.239 134.143 1.00 109.57 598 PRO C O 1
ATOM 12188 N N . PHE C 1 599 ? 142.982 124.073 134.121 1.00 117.13 599 PHE C N 1
ATOM 12189 C CA . PHE C 1 599 ? 142.785 125.512 134.037 1.00 117.13 599 PHE C CA 1
ATOM 12190 C C . PHE C 1 599 ? 143.233 126.184 135.327 1.00 117.13 599 PHE C C 1
ATOM 12191 O O . PHE C 1 599 ? 143.225 125.580 136.403 1.00 117.13 599 PHE C O 1
ATOM 12199 N N . ALA C 1 600 ? 143.627 127.453 135.212 1.00 113.88 600 ALA C N 1
ATOM 12200 C CA . ALA C 1 600 ? 144.131 128.172 136.376 1.00 113.88 600 ALA C CA 1
ATOM 12201 C C . ALA C 1 600 ? 143.077 128.327 137.461 1.00 113.88 600 ALA C C 1
ATOM 12202 O O . ALA C 1 600 ? 143.429 128.508 138.631 1.00 113.88 600 ALA C O 1
ATOM 12204 N N . ALA C 1 601 ? 141.794 128.257 137.107 1.00 113.64 601 ALA C N 1
ATOM 12205 C CA . ALA C 1 601 ? 140.747 128.326 138.116 1.00 113.64 601 ALA C CA 1
ATOM 12206 C C . ALA C 1 601 ? 140.710 127.087 138.998 1.00 113.64 601 ALA C C 1
ATOM 12207 O O . ALA C 1 601 ? 140.139 127.138 140.092 1.00 113.64 601 ALA C O 1
ATOM 12209 N N . ASP C 1 602 ? 141.304 125.981 138.554 1.00 117.59 602 ASP C N 1
ATOM 12210 C CA . ASP C 1 602 ? 141.209 124.735 139.304 1.00 117.59 602 ASP C CA 1
ATOM 12211 C C . ASP C 1 602 ? 142.096 124.727 140.540 1.00 117.59 602 ASP C C 1
ATOM 12212 O O . ASP C 1 602 ? 141.770 124.053 141.523 1.00 117.59 602 ASP C O 1
ATOM 12217 N N . PHE C 1 603 ? 143.208 125.455 140.520 1.00 115.02 603 PHE C N 1
ATOM 12218 C CA . PHE C 1 603 ? 144.137 125.439 141.647 1.00 115.02 603 PHE C CA 1
ATOM 12219 C C . PHE C 1 603 ? 143.528 126.217 142.803 1.00 115.02 603 PHE C C 1
ATOM 12220 O O . PHE C 1 603 ? 143.648 127.441 142.880 1.00 115.02 603 PHE C O 1
ATOM 12228 N N . VAL C 1 604 ? 142.859 125.505 143.708 1.00 121.56 604 VAL C N 1
ATOM 12229 C CA . VAL C 1 604 ? 142.336 126.087 144.936 1.00 121.56 604 VAL C CA 1
ATOM 12230 C C . VAL C 1 604 ? 142.665 125.151 146.089 1.00 121.56 604 VAL C C 1
ATOM 12231 O O . VAL C 1 604 ? 142.782 123.935 145.911 1.00 121.56 604 VAL C O 1
ATOM 12235 N N . ASN C 1 605 ? 142.813 125.732 147.281 1.00 130.66 605 ASN C N 1
ATOM 12236 C CA . ASN C 1 605 ? 143.120 124.979 148.497 1.00 130.66 605 ASN C CA 1
ATOM 12237 C C . ASN C 1 605 ? 144.378 124.132 148.319 1.00 130.66 605 ASN C C 1
ATOM 12238 O O . ASN C 1 605 ? 144.396 122.932 148.599 1.00 130.66 605 ASN C O 1
ATOM 12243 N N . LEU C 1 606 ? 145.443 124.773 147.837 1.00 127.99 606 LEU C N 1
ATOM 12244 C CA . LEU C 1 606 ? 146.693 124.055 147.613 1.00 127.99 606 LEU C CA 1
ATOM 12245 C C . LEU C 1 606 ? 147.418 123.762 148.919 1.00 127.99 606 LEU C C 1
ATOM 12246 O O . LEU C 1 606 ? 148.171 122.786 149.000 1.00 127.99 606 LEU C O 1
ATOM 12251 N N . SER C 1 607 ? 147.207 124.589 149.945 1.00 134.26 607 SER C N 1
ATOM 12252 C CA . SER C 1 607 ? 147.928 124.409 151.200 1.00 134.26 607 SER C CA 1
ATOM 12253 C C . SER C 1 607 ? 147.607 123.070 151.847 1.00 134.26 607 SER C C 1
ATOM 12254 O O . SER C 1 607 ? 148.440 122.516 152.573 1.00 134.26 607 SER C O 1
ATOM 12257 N N . GLU C 1 608 ? 146.412 122.533 151.600 1.00 143.44 608 GLU C N 1
ATOM 12258 C CA . GLU C 1 608 ? 146.057 121.231 152.147 1.00 143.44 608 GLU C CA 1
ATOM 12259 C C . GLU C 1 608 ? 146.811 120.094 151.472 1.00 143.44 608 GLU C C 1
ATOM 12260 O O . GLU C 1 608 ? 146.849 118.986 152.015 1.00 143.44 608 GLU C O 1
ATOM 12266 N N . LEU C 1 609 ? 147.403 120.337 150.307 1.00 132.80 609 LEU C N 1
ATOM 12267 C CA . LEU C 1 609 ? 148.118 119.286 149.600 1.00 132.80 609 LEU C CA 1
ATOM 12268 C C . LEU C 1 609 ? 149.429 118.954 150.301 1.00 132.80 609 LEU C C 1
ATOM 12269 O O . LEU C 1 609 ? 150.077 119.813 150.904 1.00 132.80 609 LEU C O 1
ATOM 12274 N N . LYS C 1 610 ? 149.818 117.686 150.213 1.00 135.22 610 LYS C N 1
ATOM 12275 C CA . LYS C 1 610 ? 151.067 117.197 150.776 1.00 135.22 610 LYS C CA 1
ATOM 12276 C C . LYS C 1 610 ? 151.997 116.789 149.644 1.00 135.22 610 LYS C C 1
ATOM 12277 O O . LYS C 1 610 ? 151.612 116.002 148.773 1.00 135.22 610 LYS C O 1
ATOM 12283 N N . ILE C 1 611 ? 153.215 117.321 149.659 1.00 130.18 611 ILE C N 1
ATOM 12284 C CA . ILE C 1 611 ? 154.202 117.069 148.618 1.00 130.18 611 ILE C CA 1
ATOM 12285 C C . ILE C 1 611 ? 155.374 116.320 149.233 1.00 130.18 611 ILE C C 1
ATOM 12286 O O . ILE C 1 611 ? 155.915 116.739 150.262 1.00 130.18 611 ILE C O 1
ATOM 12291 N N . GLU C 1 612 ? 155.755 115.211 148.607 1.00 131.31 612 GLU C N 1
ATOM 12292 C CA . GLU C 1 612 ? 156.879 114.415 149.073 1.00 131.31 612 GLU C CA 1
ATOM 12293 C C . GLU C 1 612 ? 157.603 113.838 147.868 1.00 131.31 612 GLU C C 1
ATOM 12294 O O . GLU C 1 612 ? 156.988 113.537 146.842 1.00 131.31 612 GLU C O 1
ATOM 12300 N N . PHE C 1 613 ? 158.917 113.689 148.001 1.00 122.58 613 PHE C N 1
ATOM 12301 C CA . PHE C 1 613 ? 159.748 113.170 146.929 1.00 122.58 613 PHE C CA 1
ATOM 12302 C C . PHE C 1 613 ? 160.656 112.073 147.459 1.00 122.58 613 PHE C C 1
ATOM 12303 O O . PHE C 1 613 ? 161.082 112.098 148.616 1.00 122.58 613 PHE C O 1
ATOM 12311 N N . VAL C 1 614 ? 160.945 111.106 146.594 1.00 133.04 614 VAL C N 1
ATOM 12312 C CA . VAL C 1 614 ? 161.944 110.078 146.850 1.00 133.04 614 VAL C CA 1
ATOM 12313 C C . VAL C 1 614 ? 162.964 110.154 145.725 1.00 133.04 614 VAL C C 1
ATOM 12314 O O . VAL C 1 614 ? 162.599 110.083 144.545 1.00 133.04 614 VAL C O 1
ATOM 12318 N N . GLU C 1 615 ? 164.238 110.307 146.089 1.00 136.05 615 GLU C N 1
ATOM 12319 C CA . GLU C 1 615 ? 165.271 110.534 145.084 1.00 136.05 615 GLU C CA 1
ATOM 12320 C C . GLU C 1 615 ? 165.451 109.315 144.189 1.00 136.05 615 GLU C C 1
ATOM 12321 O O . GLU C 1 615 ? 165.437 109.429 142.958 1.00 136.05 615 GLU C O 1
ATOM 12327 N N . GLY C 1 616 ? 165.614 108.140 144.788 1.00 140.51 616 GLY C N 1
ATOM 12328 C CA . GLY C 1 616 ? 165.852 106.964 143.983 1.00 140.51 616 GLY C CA 1
ATOM 12329 C C . GLY C 1 616 ? 167.218 107.026 143.317 1.00 140.51 616 GLY C C 1
ATOM 12330 O O . GLY C 1 616 ? 168.091 107.819 143.677 1.00 140.51 616 GLY C O 1
ATOM 12331 N N . THR C 1 617 ? 167.393 106.166 142.321 1.00 147.91 617 THR C N 1
ATOM 12332 C CA . THR C 1 617 ? 168.623 106.120 141.551 1.00 147.91 617 THR C CA 1
ATOM 12333 C C . THR C 1 617 ? 168.301 106.232 140.070 1.00 147.91 617 THR C C 1
ATOM 12334 O O . THR C 1 617 ? 167.252 105.759 139.621 1.00 147.91 617 THR C O 1
ATOM 12338 N N . PRO C 1 618 ? 169.182 106.854 139.291 1.00 153.11 618 PRO C N 1
ATOM 12339 C CA . PRO C 1 618 ? 168.946 106.947 137.847 1.00 153.11 618 PRO C CA 1
ATOM 12340 C C . PRO C 1 618 ? 168.982 105.577 137.189 1.00 153.11 618 PRO C C 1
ATOM 12341 O O . PRO C 1 618 ? 169.661 104.657 137.648 1.00 153.11 618 PRO C O 1
ATOM 12345 N N . PHE C 1 619 ? 168.230 105.449 136.100 1.00 174.26 619 PHE C N 1
ATOM 12346 C CA . PHE C 1 619 ? 168.187 104.197 135.361 1.00 174.26 619 PHE C CA 1
ATOM 12347 C C . PHE C 1 619 ? 169.517 103.934 134.668 1.00 174.26 619 PHE C C 1
ATOM 12348 O O . PHE C 1 619 ? 170.270 104.856 134.343 1.00 174.26 619 PHE C O 1
ATOM 12356 N N . ARG C 1 620 ? 169.806 102.655 134.449 1.00 190.39 620 ARG C N 1
ATOM 12357 C CA . ARG C 1 620 ? 170.961 102.281 133.655 1.00 190.39 620 ARG C CA 1
ATOM 12358 C C . ARG C 1 620 ? 170.719 102.642 132.189 1.00 190.39 620 ARG C C 1
ATOM 12359 O O . ARG C 1 620 ? 169.572 102.688 131.738 1.00 190.39 620 ARG C O 1
ATOM 12367 N N . PRO C 1 621 ? 171.785 102.913 131.428 1.00 193.02 621 PRO C N 1
ATOM 12368 C CA . PRO C 1 621 ? 171.588 103.397 130.049 1.00 193.02 621 PRO C CA 1
ATOM 12369 C C . PRO C 1 621 ? 170.761 102.464 129.186 1.00 193.02 621 PRO C C 1
ATOM 12370 O O . PRO C 1 621 ? 169.949 102.933 128.380 1.00 193.02 621 PRO C O 1
ATOM 12374 N N . TYR C 1 622 ? 170.937 101.150 129.337 1.00 205.27 622 TYR C N 1
ATOM 12375 C CA . TYR C 1 622 ? 170.153 100.209 128.545 1.00 205.27 622 TYR C CA 1
ATOM 12376 C C . TYR C 1 622 ? 168.671 100.309 128.879 1.00 205.27 622 TYR C C 1
ATOM 12377 O O . TYR C 1 622 ? 167.820 100.248 127.984 1.00 205.27 622 TYR C O 1
ATOM 12386 N N . GLU C 1 623 ? 168.342 100.469 130.162 1.00 196.05 623 GLU C N 1
ATOM 12387 C CA . GLU C 1 623 ? 166.952 100.703 130.536 1.00 196.05 623 GLU C CA 1
ATOM 12388 C C . GLU C 1 623 ? 166.439 101.999 129.927 1.00 196.05 623 GLU C C 1
ATOM 12389 O O . GLU C 1 623 ? 165.301 102.062 129.448 1.00 196.05 623 GLU C O 1
ATOM 12395 N N . GLN C 1 624 ? 167.268 103.044 129.933 1.00 196.56 624 GLN C N 1
ATOM 12396 C CA . GLN C 1 624 ? 166.868 104.303 129.317 1.00 196.56 624 GLN C CA 1
ATOM 12397 C C . GLN C 1 624 ? 166.689 104.159 127.811 1.00 196.56 624 GLN C C 1
ATOM 12398 O O . GLN C 1 624 ? 165.779 104.771 127.240 1.00 196.56 624 GLN C O 1
ATOM 12404 N N . LEU C 1 625 ? 167.534 103.359 127.152 1.00 203.97 625 LEU C N 1
ATOM 12405 C CA . LEU C 1 625 ? 167.378 103.147 125.715 1.00 203.97 625 LEU C CA 1
ATOM 12406 C C . LEU C 1 625 ? 166.028 102.531 125.387 1.00 203.97 625 LEU C C 1
ATOM 12407 O O . LEU C 1 625 ? 165.350 102.963 124.448 1.00 203.97 625 LEU C O 1
ATOM 12412 N N . MET C 1 626 ? 165.619 101.521 126.150 1.00 212.23 626 MET C N 1
ATOM 12413 C CA . MET C 1 626 ? 164.339 100.883 125.880 1.00 212.23 626 MET C CA 1
ATOM 12414 C C . MET C 1 626 ? 163.180 101.825 126.170 1.00 212.23 626 MET C C 1
ATOM 12415 O O . MET C 1 626 ? 162.124 101.723 125.538 1.00 212.23 626 MET C O 1
ATOM 12420 N N . SER C 1 627 ? 163.358 102.754 127.105 1.00 200.73 627 SER C N 1
ATOM 12421 C CA . SER C 1 627 ? 162.274 103.642 127.495 1.00 200.73 627 SER C CA 1
ATOM 12422 C C . SER C 1 627 ? 162.056 104.802 126.534 1.00 200.73 627 SER C C 1
ATOM 12423 O O . SER C 1 627 ? 161.005 105.445 126.608 1.00 200.73 627 SER C O 1
ATOM 12426 N N . VAL C 1 628 ? 163.002 105.096 125.641 1.00 201.33 628 VAL C N 1
ATOM 12427 C CA . VAL C 1 628 ? 162.864 106.289 124.813 1.00 201.33 628 VAL C CA 1
ATOM 12428 C C . VAL C 1 628 ? 162.995 105.980 123.324 1.00 201.33 628 VAL C C 1
ATOM 12429 O O . VAL C 1 628 ? 162.421 106.685 122.487 1.00 201.33 628 VAL C O 1
ATOM 12433 N N . LEU C 1 629 ? 163.730 104.931 122.974 1.00 212.64 629 LEU C N 1
ATOM 12434 C CA . LEU C 1 629 ? 163.886 104.604 121.563 1.00 212.64 629 LEU C CA 1
ATOM 12435 C C . LEU C 1 629 ? 162.589 104.021 121.005 1.00 212.64 629 LEU C C 1
ATOM 12436 O O . LEU C 1 629 ? 161.943 103.197 121.659 1.00 212.64 629 LEU C O 1
ATOM 12441 N N . PRO C 1 630 ? 162.188 104.423 119.797 1.00 220.25 630 PRO C N 1
ATOM 12442 C CA . PRO C 1 630 ? 160.964 103.872 119.203 1.00 220.25 630 PRO C CA 1
ATOM 12443 C C . PRO C 1 630 ? 161.151 102.443 118.725 1.00 220.25 630 PRO C C 1
ATOM 12444 O O . PRO C 1 630 ? 162.211 101.844 118.929 1.00 220.25 630 PRO C O 1
ATOM 12448 N N . ALA C 1 631 ? 160.124 101.890 118.080 1.00 224.73 631 ALA C N 1
ATOM 12449 C CA . ALA C 1 631 ? 160.183 100.515 117.604 1.00 224.73 631 ALA C CA 1
ATOM 12450 C C . ALA C 1 631 ? 161.062 100.346 116.372 1.00 224.73 631 ALA C C 1
ATOM 12451 O O . ALA C 1 631 ? 161.342 99.206 115.988 1.00 224.73 631 ALA C O 1
ATOM 12453 N N . ALA C 1 632 ? 161.507 101.438 115.752 1.00 217.99 632 ALA C N 1
ATOM 12454 C CA . ALA C 1 632 ? 162.268 101.380 114.512 1.00 217.99 632 ALA C CA 1
ATOM 12455 C C . ALA C 1 632 ? 163.767 101.545 114.731 1.00 217.99 632 ALA C C 1
ATOM 12456 O O . ALA C 1 632 ? 164.503 101.784 113.768 1.00 217.99 632 ALA C O 1
ATOM 12458 N N . SER C 1 633 ? 164.236 101.423 115.969 1.00 222.67 633 SER C N 1
ATOM 12459 C CA . SER C 1 633 ? 165.648 101.599 116.298 1.00 222.67 633 SER C CA 1
ATOM 12460 C C . SER C 1 633 ? 166.139 100.458 117.177 1.00 222.67 633 SER C C 1
ATOM 12461 O O . SER C 1 633 ? 166.798 100.661 118.199 1.00 222.67 633 SER C O 1
ATOM 12464 N N . SER C 1 634 ? 165.817 99.224 116.784 1.00 228.49 634 SER C N 1
ATOM 12465 C CA . SER C 1 634 ? 166.291 98.067 117.535 1.00 228.49 634 SER C CA 1
ATOM 12466 C C . SER C 1 634 ? 167.789 97.856 117.359 1.00 228.49 634 SER C C 1
ATOM 12467 O O . SER C 1 634 ? 168.435 97.266 118.232 1.00 228.49 634 SER C O 1
ATOM 12470 N N . HIS C 1 635 ? 168.354 98.325 116.244 1.00 222.60 635 HIS C N 1
ATOM 12471 C CA . HIS C 1 635 ? 169.775 98.112 115.985 1.00 222.60 635 HIS C CA 1
ATOM 12472 C C . HIS C 1 635 ? 170.640 98.798 117.034 1.00 222.60 635 HIS C C 1
ATOM 12473 O O . HIS C 1 635 ? 171.645 98.235 117.484 1.00 222.60 635 HIS C O 1
ATOM 12480 N N . ASN C 1 636 ? 170.270 100.016 117.435 1.00 223.39 636 ASN C N 1
ATOM 12481 C CA . ASN C 1 636 ? 170.999 100.693 118.502 1.00 223.39 636 ASN C CA 1
ATOM 12482 C C . ASN C 1 636 ? 170.908 99.908 119.803 1.00 223.39 636 ASN C C 1
ATOM 12483 O O . ASN C 1 636 ? 171.895 99.786 120.537 1.00 223.39 636 ASN C O 1
ATOM 12488 N N . LEU C 1 637 ? 169.731 99.368 120.100 1.00 229.47 637 LEU C N 1
ATOM 12489 C CA . LEU C 1 637 ? 169.563 98.522 121.266 1.00 229.47 637 LEU C CA 1
ATOM 12490 C C . LEU C 1 637 ? 170.394 97.249 121.106 1.00 229.47 637 LEU C C 1
ATOM 12491 O O . LEU C 1 637 ? 170.636 96.795 119.984 1.00 229.47 637 LEU C O 1
ATOM 12496 N N . PRO C 1 638 ? 170.869 96.669 122.209 1.00 229.27 638 PRO C N 1
ATOM 12497 C CA . PRO C 1 638 ? 171.556 95.377 122.117 1.00 229.27 638 PRO C CA 1
ATOM 12498 C C . PRO C 1 638 ? 170.655 94.318 121.501 1.00 229.27 638 PRO C C 1
ATOM 12499 O O . PRO C 1 638 ? 169.439 94.309 121.702 1.00 229.27 638 PRO C O 1
ATOM 12503 N N . ASP C 1 639 ? 171.276 93.419 120.733 1.00 233.13 639 ASP C N 1
ATOM 12504 C CA . ASP C 1 639 ? 170.514 92.433 119.975 1.00 233.13 639 ASP C CA 1
ATOM 12505 C C . ASP C 1 639 ? 169.714 91.510 120.884 1.00 233.13 639 ASP C C 1
ATOM 12506 O O . ASP C 1 639 ? 168.646 91.027 120.490 1.00 233.13 639 ASP C O 1
ATOM 12511 N N . VAL C 1 640 ? 170.210 91.249 122.094 1.00 227.58 640 VAL C N 1
ATOM 12512 C CA . VAL C 1 640 ? 169.466 90.421 123.040 1.00 227.58 640 VAL C CA 1
ATOM 12513 C C . VAL C 1 640 ? 168.145 91.090 123.400 1.00 227.58 640 VAL C C 1
ATOM 12514 O O . VAL C 1 640 ? 167.088 90.449 123.427 1.00 227.58 640 VAL C O 1
ATOM 12518 N N . PHE C 1 641 ? 168.185 92.393 123.667 1.00 233.07 641 PHE C N 1
ATOM 12519 C CA . PHE C 1 641 ? 166.988 93.129 124.049 1.00 233.07 641 PHE C CA 1
ATOM 12520 C C . PHE C 1 641 ? 166.086 93.456 122.868 1.00 233.07 641 PHE C C 1
ATOM 12521 O O . PHE C 1 641 ? 164.976 93.956 123.081 1.00 233.07 641 PHE C O 1
ATOM 12529 N N . ARG C 1 642 ? 166.529 93.190 121.637 1.00 233.39 642 ARG C N 1
ATOM 12530 C CA . ARG C 1 642 ? 165.699 93.479 120.473 1.00 233.39 642 ARG C CA 1
ATOM 12531 C C . ARG C 1 642 ? 164.414 92.663 120.482 1.00 233.39 642 ARG C C 1
ATOM 12532 O O . ARG C 1 642 ? 163.362 93.159 120.064 1.00 233.39 642 ARG C O 1
ATOM 12540 N N . SER C 1 643 ? 164.481 91.412 120.940 1.00 238.53 643 SER C N 1
ATOM 12541 C CA . SER C 1 643 ? 163.295 90.563 120.957 1.00 238.53 643 SER C CA 1
ATOM 12542 C C . SER C 1 643 ? 162.220 91.136 121.871 1.00 238.53 643 SER C C 1
ATOM 12543 O O . SER C 1 643 ? 161.048 91.221 121.491 1.00 238.53 643 SER C O 1
ATOM 12546 N N . LEU C 1 644 ? 162.606 91.561 123.074 1.00 233.84 644 LEU C N 1
ATOM 12547 C CA . LEU C 1 644 ? 161.629 92.034 124.047 1.00 233.84 644 LEU C CA 1
ATOM 12548 C C . LEU C 1 644 ? 160.955 93.333 123.632 1.00 233.84 644 LEU C C 1
ATOM 12549 O O . LEU C 1 644 ? 159.97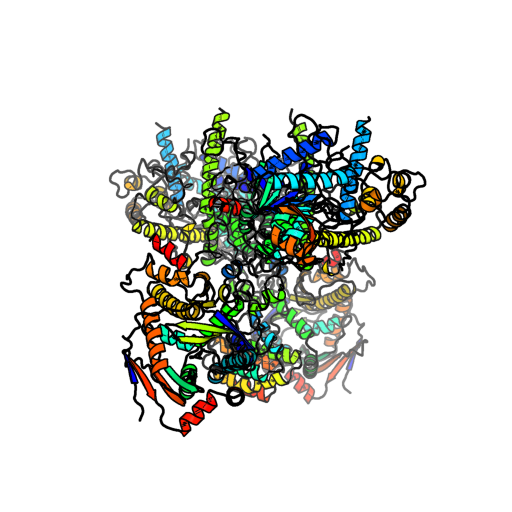1 93.727 124.267 1.00 233.84 644 LEU C O 1
ATOM 12554 N N . MET C 1 645 ? 161.455 94.008 122.600 1.00 238.80 645 MET C N 1
ATOM 12555 C CA . MET C 1 645 ? 160.876 95.270 122.166 1.00 238.80 645 MET C CA 1
ATOM 12556 C C . MET C 1 645 ? 159.891 95.114 121.015 1.00 238.80 645 MET C C 1
ATOM 12557 O O . MET C 1 645 ? 158.915 95.868 120.948 1.00 238.80 645 MET C O 1
ATOM 12562 N N . SER C 1 646 ? 160.104 94.149 120.120 1.00 246.67 646 SER C N 1
ATOM 12563 C CA . SER C 1 646 ? 159.258 93.991 118.945 1.00 246.67 646 SER C CA 1
ATOM 12564 C C . SER C 1 646 ? 158.521 92.660 118.882 1.00 246.67 646 SER C C 1
ATOM 12565 O O . SER C 1 646 ? 157.786 92.428 117.915 1.00 246.67 646 SER C O 1
ATOM 12568 N N . ASP C 1 647 ? 158.693 91.780 119.864 1.00 253.56 647 ASP C N 1
ATOM 12569 C CA . ASP C 1 647 ? 157.989 90.505 119.845 1.00 253.56 647 ASP C CA 1
ATOM 12570 C C . ASP C 1 647 ? 156.497 90.714 120.060 1.00 253.56 647 ASP C C 1
ATOM 12571 O O . ASP C 1 647 ? 156.079 91.523 120.892 1.00 253.56 647 ASP C O 1
ATOM 12576 N N . ALA C 1 648 ? 155.690 89.970 119.301 1.00 249.24 648 ALA C N 1
ATOM 12577 C CA . ALA C 1 648 ? 154.246 90.021 119.496 1.00 249.24 648 ALA C CA 1
ATOM 12578 C C . ALA C 1 648 ? 153.852 89.486 120.866 1.00 249.24 648 ALA C C 1
ATOM 12579 O O . ALA C 1 648 ? 152.829 89.898 121.423 1.00 249.24 648 ALA C O 1
ATOM 12581 N N . ASN C 1 649 ? 154.645 88.572 121.422 1.00 249.73 649 ASN C N 1
ATOM 12582 C CA . ASN C 1 649 ? 154.402 88.021 122.747 1.00 249.73 649 ASN C CA 1
ATOM 12583 C C . ASN C 1 649 ? 155.254 88.681 123.823 1.00 249.73 649 ASN C C 1
ATOM 12584 O O . ASN C 1 649 ? 155.283 88.195 124.958 1.00 249.73 649 ASN C O 1
ATOM 12589 N N . SER C 1 650 ? 155.954 89.764 123.493 1.00 248.71 650 SER C N 1
ATOM 12590 C CA . SER C 1 650 ? 156.746 90.467 124.493 1.00 248.71 650 SER C CA 1
ATOM 12591 C C . SER C 1 650 ? 155.839 91.067 125.560 1.00 248.71 650 SER C C 1
ATOM 12592 O O . SER C 1 650 ? 154.770 91.606 125.260 1.00 248.71 650 SER C O 1
ATOM 12595 N N . GLU C 1 651 ? 156.276 90.975 126.816 1.00 237.42 651 GLU C N 1
ATOM 12596 C CA . GLU C 1 651 ? 155.465 91.447 127.932 1.00 237.42 651 GLU C CA 1
ATOM 12597 C C . GLU C 1 651 ? 155.317 92.962 127.962 1.00 237.42 651 GLU C C 1
ATOM 12598 O O . GLU C 1 651 ? 154.488 93.469 128.724 1.00 237.42 651 GLU C O 1
ATOM 12604 N N . ILE C 1 652 ? 156.094 93.691 127.164 1.00 235.33 652 ILE C N 1
ATOM 12605 C CA . ILE C 1 652 ? 155.994 95.141 127.085 1.00 235.33 652 ILE C CA 1
ATOM 12606 C C . ILE C 1 652 ? 155.627 95.599 125.675 1.00 235.33 652 ILE C C 1
ATOM 12607 O O . ILE C 1 652 ? 155.837 96.755 125.325 1.00 235.33 652 ILE C O 1
ATOM 12612 N N . ILE C 1 653 ? 155.078 94.696 124.858 1.00 241.68 653 ILE C N 1
ATOM 12613 C CA . ILE C 1 653 ? 154.722 95.058 123.489 1.00 241.68 653 ILE C CA 1
ATOM 12614 C C . ILE C 1 653 ? 153.627 96.115 123.476 1.00 241.68 653 ILE C C 1
ATOM 12615 O O . ILE C 1 653 ? 153.517 96.896 122.523 1.00 241.68 653 ILE C O 1
ATOM 12620 N N . ASP C 1 654 ? 152.805 96.165 124.528 1.00 229.85 654 ASP C N 1
ATOM 12621 C CA . ASP C 1 654 ? 151.806 97.222 124.633 1.00 229.85 654 ASP C CA 1
ATOM 12622 C C . ASP C 1 654 ? 152.458 98.595 124.686 1.00 229.85 654 ASP C C 1
ATOM 12623 O O . ASP C 1 654 ? 151.838 99.594 124.305 1.00 229.85 654 ASP C O 1
ATOM 12628 N N . PHE C 1 655 ? 153.706 98.662 125.143 1.00 222.85 655 PHE C N 1
ATOM 12629 C CA . PHE C 1 655 ? 154.435 99.919 125.208 1.00 222.85 655 PHE C CA 1
ATOM 12630 C C . PHE C 1 655 ? 155.031 100.320 123.868 1.00 222.85 655 PHE C C 1
ATOM 12631 O O . PHE C 1 655 ? 155.608 101.408 123.766 1.00 222.85 655 PHE C O 1
ATOM 12639 N N . TYR C 1 656 ? 154.912 99.475 122.846 1.00 227.54 656 TYR C N 1
ATOM 12640 C CA . TYR C 1 656 ? 155.526 99.710 121.541 1.00 227.54 656 TYR C CA 1
ATOM 12641 C C . TYR C 1 656 ? 154.491 99.539 120.438 1.00 227.54 656 TYR C C 1
ATOM 12642 O O . TYR C 1 656 ? 154.467 98.513 119.745 1.00 227.54 656 TYR C O 1
ATOM 12651 N N . PRO C 1 657 ? 153.614 100.524 120.248 1.00 222.22 657 PRO C N 1
ATOM 12652 C CA . PRO C 1 657 ? 152.712 100.493 119.093 1.00 222.22 657 PRO C CA 1
ATOM 12653 C C . PRO C 1 657 ? 153.323 101.190 117.887 1.00 222.22 657 PRO C C 1
ATOM 12654 O O . PRO C 1 657 ? 153.896 102.277 117.983 1.00 222.22 657 PRO C O 1
ATOM 12658 N N . GLU C 1 658 ? 153.204 100.536 116.730 1.00 230.27 658 GLU C N 1
ATOM 12659 C CA . GLU C 1 658 ? 153.736 101.118 115.501 1.00 230.27 658 GLU C CA 1
ATOM 12660 C C . GLU C 1 658 ? 152.991 102.392 115.123 1.00 230.27 658 GLU C C 1
ATOM 12661 O O . GLU C 1 658 ? 153.610 103.383 114.720 1.00 230.27 658 GLU C O 1
ATOM 12667 N N . GLU C 1 659 ? 151.667 102.385 115.247 1.00 229.81 659 GLU C N 1
ATOM 12668 C CA . GLU C 1 659 ? 150.836 103.540 114.944 1.00 229.81 659 GLU C CA 1
ATOM 12669 C C . GLU C 1 659 ? 150.128 103.999 116.209 1.00 229.81 659 GLU C C 1
ATOM 12670 O O . GLU C 1 659 ? 149.633 103.178 116.988 1.00 229.81 659 GLU C O 1
ATOM 12676 N N . PHE C 1 660 ? 150.083 105.311 116.409 1.00 218.44 660 PHE C N 1
ATOM 12677 C CA . PHE C 1 660 ? 149.540 105.900 117.621 1.00 218.44 660 PHE C CA 1
ATOM 12678 C C . PHE C 1 660 ? 148.592 107.036 117.276 1.00 218.44 660 PHE C C 1
ATOM 12679 O O . PHE C 1 660 ? 148.745 107.685 116.236 1.00 218.44 660 PHE C O 1
ATOM 12687 N N . PRO C 1 661 ? 147.596 107.290 118.122 1.00 205.04 661 PRO C N 1
ATOM 12688 C CA . PRO C 1 661 ? 146.700 108.426 117.884 1.00 205.04 661 PRO C CA 1
ATOM 12689 C C . PRO C 1 661 ? 147.428 109.754 118.024 1.00 205.04 661 PRO C C 1
ATOM 12690 O O . PRO C 1 661 ? 148.358 109.902 118.821 1.00 205.04 661 PRO C O 1
ATOM 12694 N N . LEU C 1 662 ? 146.985 110.729 117.235 1.00 212.00 662 LEU C N 1
ATOM 12695 C CA . LEU C 1 662 ? 147.525 112.087 117.257 1.00 212.00 662 LEU C CA 1
ATOM 12696 C C . LEU C 1 662 ? 146.392 113.035 117.636 1.00 212.00 662 LEU C C 1
ATOM 12697 O O . LEU C 1 662 ? 145.648 113.503 116.772 1.00 212.00 662 LEU C O 1
ATOM 12702 N N . ASP C 1 663 ? 146.264 113.319 118.928 1.00 211.56 663 ASP C N 1
ATOM 12703 C CA . ASP C 1 663 ? 145.288 114.300 119.393 1.00 211.56 663 ASP C CA 1
ATOM 12704 C C . ASP C 1 663 ? 145.781 115.682 118.990 1.00 211.56 663 ASP C C 1
ATOM 12705 O O . ASP C 1 663 ? 146.669 116.249 119.629 1.00 211.56 663 ASP C O 1
ATOM 12710 N N . MET C 1 664 ? 145.209 116.226 117.915 1.00 230.09 664 MET C N 1
ATOM 12711 C CA . MET C 1 664 ? 145.715 117.454 117.315 1.00 230.09 664 MET C CA 1
ATOM 12712 C C . MET C 1 664 ? 145.643 118.609 118.304 1.00 230.09 664 MET C C 1
ATOM 12713 O O . MET C 1 664 ? 146.681 119.094 118.764 1.00 230.09 664 MET C O 1
ATOM 12718 N N . ASN C 1 665 ? 144.423 119.030 118.652 1.00 216.15 665 ASN C N 1
ATOM 12719 C CA . ASN C 1 665 ? 144.163 120.065 119.650 1.00 216.15 665 ASN C CA 1
ATOM 12720 C C . ASN C 1 665 ? 145.142 121.231 119.574 1.00 216.15 665 ASN C C 1
ATOM 12721 O O . ASN C 1 665 ? 145.531 121.784 120.607 1.00 216.15 665 ASN C O 1
ATOM 12726 N N . GLY C 1 666 ? 145.545 121.614 118.365 1.00 234.79 666 GLY C N 1
ATOM 12727 C CA . GLY C 1 666 ? 146.602 122.595 118.219 1.00 234.79 666 GLY C CA 1
ATOM 12728 C C . GLY C 1 666 ? 146.417 123.562 117.070 1.00 234.79 666 GLY C C 1
ATOM 12729 O O . GLY C 1 666 ? 145.285 123.906 116.719 1.00 234.79 666 GLY C O 1
ATOM 12730 N N . LYS C 1 667 ? 147.527 124.019 116.485 1.00 249.09 667 LYS C N 1
ATOM 12731 C CA . LYS C 1 667 ? 147.462 125.046 115.454 1.00 249.09 667 LYS C CA 1
ATOM 12732 C C . LYS C 1 667 ? 146.705 124.557 114.226 1.00 249.09 667 LYS C C 1
ATOM 12733 O O . LYS C 1 667 ? 145.585 125.012 113.971 1.00 249.09 667 LYS C O 1
ATOM 12739 N N . LYS C 1 668 ? 147.286 123.632 113.458 1.00 250.81 668 LYS C N 1
ATOM 12740 C CA . LYS C 1 668 ? 146.501 122.995 112.409 1.00 250.81 668 LYS C CA 1
ATOM 12741 C C . LYS C 1 668 ? 146.646 121.478 112.382 1.00 250.81 668 LYS C C 1
ATOM 12742 O O . LYS C 1 668 ? 145.642 120.761 112.322 1.00 250.81 668 LYS C O 1
ATOM 12748 N N . VAL C 1 669 ? 147.881 120.973 112.420 1.00 250.59 669 VAL C N 1
ATOM 12749 C CA . VAL C 1 669 ? 148.082 119.534 112.276 1.00 250.59 669 VAL C CA 1
ATOM 12750 C C . VAL C 1 669 ? 148.995 118.916 113.336 1.00 250.59 669 VAL C C 1
ATOM 12751 O O . VAL C 1 669 ? 148.561 118.052 114.106 1.00 250.59 669 VAL C O 1
ATOM 12755 N N . ILE C 1 670 ? 150.260 119.336 113.386 1.00 242.49 670 ILE C N 1
ATOM 12756 C CA . ILE C 1 670 ? 151.281 118.554 114.076 1.00 242.49 670 ILE C CA 1
ATOM 12757 C C . ILE C 1 670 ? 152.180 119.426 114.943 1.00 242.49 670 ILE C C 1
ATOM 12758 O O . ILE C 1 670 ? 153.044 118.912 115.663 1.00 242.49 670 ILE C O 1
ATOM 12763 N N . TRP C 1 671 ? 151.986 120.745 114.882 1.00 254.64 671 TRP C N 1
ATOM 12764 C CA . TRP C 1 671 ? 152.929 121.655 115.527 1.00 254.64 671 TRP C CA 1
ATOM 12765 C C . TRP C 1 671 ? 153.010 121.403 117.028 1.00 254.64 671 TRP C C 1
ATOM 12766 O O . TRP C 1 671 ? 154.104 121.393 117.604 1.00 254.64 671 TRP C O 1
ATOM 12777 N N . GLN C 1 672 ? 151.867 121.188 117.677 1.00 244.26 672 GLN C N 1
ATOM 12778 C CA . GLN C 1 672 ? 151.837 120.824 119.089 1.00 244.26 672 GLN C CA 1
ATOM 12779 C C . GLN C 1 672 ? 151.023 119.555 119.305 1.00 244.26 672 GLN C C 1
ATOM 12780 O O . GLN C 1 672 ? 150.369 119.395 120.339 1.00 244.26 672 GLN C O 1
ATOM 12786 N N . ALA C 1 673 ? 151.060 118.642 118.337 1.00 218.77 673 ALA C N 1
ATOM 12787 C CA . ALA C 1 673 ? 150.311 117.399 118.451 1.00 218.77 673 ALA C CA 1
ATOM 12788 C C . ALA C 1 673 ? 150.791 116.598 119.653 1.00 218.77 673 ALA C C 1
ATOM 12789 O O . ALA C 1 673 ? 151.976 116.604 119.994 1.00 218.77 673 ALA C O 1
ATOM 12791 N N . ILE C 1 674 ? 149.856 115.911 120.303 1.00 195.73 674 ILE C N 1
ATOM 12792 C CA . ILE C 1 674 ? 150.140 115.149 121.515 1.00 195.73 674 ILE C CA 1
ATOM 12793 C C . ILE C 1 674 ? 150.211 113.673 121.132 1.00 195.73 674 ILE C C 1
ATOM 12794 O O . ILE C 1 674 ? 149.173 113.082 120.794 1.00 195.73 674 ILE C O 1
ATOM 12799 N N . PRO C 1 675 ? 151.380 113.047 121.176 1.00 191.08 675 PRO C N 1
ATOM 12800 C CA . PRO C 1 675 ? 151.463 111.614 120.873 1.00 191.08 675 PRO C CA 1
ATOM 12801 C C . PRO C 1 675 ? 150.913 110.773 122.010 1.00 191.08 675 PRO C C 1
ATOM 12802 O O . PRO C 1 675 ? 151.666 110.333 122.884 1.00 191.08 675 PRO C O 1
ATOM 12806 N N . LEU C 1 676 ? 149.599 110.556 122.013 1.00 181.11 676 LEU C N 1
ATOM 12807 C CA . LEU C 1 676 ? 148.953 109.821 123.093 1.00 181.11 676 LEU C CA 1
ATOM 12808 C C . LEU C 1 676 ? 149.484 108.397 123.164 1.00 181.11 676 LEU C C 1
ATOM 12809 O O . LEU C 1 676 ? 149.163 107.560 122.316 1.00 181.11 676 LEU C O 1
ATOM 12814 N N . LEU C 1 677 ? 150.300 108.120 124.174 1.00 178.43 677 LEU C N 1
ATOM 12815 C CA . LEU C 1 677 ? 150.912 106.821 124.374 1.00 178.43 677 LEU C CA 1
ATOM 12816 C C . LEU C 1 677 ? 150.776 106.417 125.832 1.00 178.43 677 LEU C C 1
ATOM 12817 O O . LEU C 1 677 ? 150.787 107.274 126.720 1.00 178.43 677 LEU C O 1
ATOM 12822 N N . PRO C 1 678 ? 150.638 105.122 126.109 1.00 174.85 678 PRO C N 1
ATOM 12823 C CA . PRO C 1 678 ? 150.580 104.680 127.505 1.00 174.85 678 PRO C CA 1
ATOM 12824 C C . PRO C 1 678 ? 151.883 104.994 128.220 1.00 174.85 678 PRO C C 1
ATOM 12825 O O . PRO C 1 678 ? 152.970 104.865 127.655 1.00 174.85 678 PRO C O 1
ATOM 12829 N N . PHE C 1 679 ? 151.765 105.416 129.474 1.00 160.31 679 PHE C N 1
ATOM 12830 C CA . PHE C 1 679 ? 152.940 105.735 130.268 1.00 160.31 679 PHE C CA 1
ATOM 12831 C C . PHE C 1 679 ? 153.598 104.449 130.745 1.00 160.31 679 PHE C C 1
ATOM 12832 O O . PHE C 1 679 ? 152.922 103.542 131.242 1.00 160.31 679 PHE C O 1
ATOM 12840 N N . ILE C 1 680 ? 154.918 104.371 130.584 1.00 190.75 680 ILE C N 1
ATOM 12841 C CA . ILE C 1 680 ? 155.636 103.129 130.843 1.00 190.75 680 ILE C CA 1
ATOM 12842 C C . ILE C 1 680 ? 155.546 102.790 132.323 1.00 190.75 680 ILE C C 1
ATOM 12843 O O . ILE C 1 680 ? 155.905 103.600 133.186 1.00 190.75 680 ILE C O 1
ATOM 12848 N N . ASP C 1 681 ? 155.065 101.587 132.623 1.00 211.49 681 ASP C N 1
ATOM 12849 C CA . ASP C 1 681 ? 155.037 101.094 133.993 1.00 211.49 681 ASP C CA 1
ATOM 12850 C C . ASP C 1 681 ? 156.419 100.567 134.353 1.00 211.49 681 ASP C C 1
ATOM 12851 O O . ASP C 1 681 ? 156.947 99.679 133.674 1.00 211.49 681 ASP C O 1
ATOM 12856 N N . GLU C 1 682 ? 157.005 101.115 135.418 1.00 224.29 682 GLU C N 1
ATOM 12857 C CA . GLU C 1 682 ? 158.369 100.744 135.777 1.00 224.29 682 GLU C CA 1
ATOM 12858 C C . GLU C 1 682 ? 158.463 99.276 136.174 1.00 224.29 682 GLU C C 1
ATOM 12859 O O . GLU C 1 682 ? 159.402 98.579 135.773 1.00 224.29 682 GLU C O 1
ATOM 12865 N N . ASN C 1 683 ? 157.493 98.783 136.948 1.00 217.14 683 ASN C N 1
ATOM 12866 C CA . ASN C 1 683 ? 157.583 97.419 137.459 1.00 217.14 683 ASN C CA 1
ATOM 12867 C C . ASN C 1 683 ? 157.565 96.402 136.327 1.00 217.14 683 ASN C C 1
ATOM 12868 O O . ASN C 1 683 ? 158.337 95.436 136.337 1.00 217.14 683 ASN C O 1
ATOM 12873 N N . ARG C 1 684 ? 156.689 96.601 135.341 1.00 219.53 684 ARG C N 1
ATOM 12874 C CA . ARG C 1 684 ? 156.695 95.733 134.169 1.00 219.53 684 ARG C CA 1
ATOM 12875 C C . ARG C 1 684 ? 157.988 95.889 133.380 1.00 219.53 684 ARG C C 1
ATOM 12876 O O . ARG C 1 684 ? 158.562 94.900 132.910 1.00 219.53 684 ARG C O 1
ATOM 12884 N N . LEU C 1 685 ? 158.462 97.126 133.226 1.00 216.47 685 LEU C N 1
ATOM 12885 C CA . LEU C 1 685 ? 159.660 97.365 132.428 1.00 216.47 685 LEU C CA 1
ATOM 12886 C C . LEU C 1 685 ? 160.916 96.891 133.147 1.00 216.47 685 LEU C C 1
ATOM 12887 O O . LEU C 1 685 ? 161.778 96.247 132.540 1.00 216.47 685 LEU C O 1
ATOM 12892 N N . LEU C 1 686 ? 161.038 97.197 134.440 1.00 219.24 686 LEU C N 1
ATOM 12893 C CA . LEU C 1 686 ? 162.271 96.885 135.154 1.00 219.24 686 LEU C CA 1
ATOM 12894 C C . LEU C 1 686 ? 162.429 95.386 135.375 1.00 219.24 686 LEU C C 1
ATOM 12895 O O . LEU C 1 686 ? 163.546 94.861 135.317 1.00 219.24 686 LEU C O 1
ATOM 12900 N N . LYS C 1 687 ? 161.327 94.681 135.639 1.00 218.49 687 LYS C N 1
ATOM 12901 C CA . LYS C 1 687 ? 161.416 93.243 135.871 1.00 218.49 687 LYS C CA 1
ATOM 12902 C C . LYS C 1 687 ? 161.904 92.510 134.628 1.00 218.49 687 LYS C C 1
ATOM 12903 O O . LYS C 1 687 ? 162.711 91.578 134.724 1.00 218.49 687 LYS C O 1
ATOM 12909 N N . ALA C 1 688 ? 161.424 92.916 133.451 1.00 225.72 688 ALA C N 1
ATOM 12910 C CA . ALA C 1 688 ? 161.792 92.220 132.223 1.00 225.72 688 ALA C CA 1
ATOM 12911 C C . ALA C 1 688 ? 163.244 92.481 131.839 1.00 225.72 688 ALA C C 1
ATOM 12912 O O . ALA C 1 688 ? 163.956 91.558 131.426 1.00 225.72 688 ALA C O 1
ATOM 12914 N N . VAL C 1 689 ? 163.703 93.728 131.965 1.00 223.67 689 VAL C N 1
ATOM 12915 C CA . VAL C 1 689 ? 165.037 94.072 131.481 1.00 223.67 689 VAL C CA 1
ATOM 12916 C C . VAL C 1 689 ? 166.112 93.405 132.331 1.00 223.67 689 VAL C C 1
ATOM 12917 O O . VAL C 1 689 ? 167.145 92.966 131.811 1.00 223.67 689 VAL C O 1
ATOM 12921 N N . GLN C 1 690 ? 165.892 93.311 133.643 1.00 222.72 690 GLN C N 1
ATOM 12922 C CA . GLN C 1 690 ? 166.906 92.748 134.525 1.00 222.72 690 GLN C CA 1
ATOM 12923 C C . GLN C 1 690 ? 167.057 91.242 134.366 1.00 222.72 690 GLN C C 1
ATOM 12924 O O . GLN C 1 690 ? 167.998 90.669 134.926 1.00 222.72 690 GLN C O 1
ATOM 12930 N N . SER C 1 691 ? 166.164 90.591 133.627 1.00 221.96 691 SER C N 1
ATOM 12931 C CA . SER C 1 691 ? 166.271 89.165 133.357 1.00 221.96 691 SER C CA 1
ATOM 12932 C C . SER C 1 691 ? 167.090 88.861 132.110 1.00 221.96 691 SER C C 1
ATOM 12933 O O . SER C 1 691 ? 167.275 87.685 131.780 1.00 221.96 691 SER C O 1
ATOM 12936 N N . LYS C 1 692 ? 167.583 89.884 131.412 1.00 225.61 692 LYS C N 1
ATOM 12937 C CA . LYS C 1 692 ? 168.337 89.693 130.182 1.00 225.61 692 LYS C CA 1
ATOM 12938 C C . LYS C 1 692 ? 169.776 90.180 130.270 1.00 225.61 692 LYS C C 1
ATOM 12939 O O . LYS C 1 692 ? 170.499 90.105 129.270 1.00 225.61 692 LYS C O 1
ATOM 12945 N N . TYR C 1 693 ? 170.215 90.675 131.429 1.00 221.84 693 TYR C N 1
ATOM 12946 C CA . TYR C 1 693 ? 171.584 91.166 131.549 1.00 221.84 693 TYR C CA 1
ATOM 12947 C C . TYR C 1 693 ? 172.596 90.028 131.579 1.00 221.84 693 TYR C C 1
ATOM 12948 O O . TYR C 1 693 ? 173.760 90.229 131.216 1.00 221.84 693 TYR C O 1
ATOM 12957 N N . ASP C 1 694 ? 172.174 88.835 132.006 1.00 221.51 694 ASP C N 1
ATOM 12958 C CA . ASP C 1 694 ? 173.115 87.737 132.204 1.00 221.51 694 ASP C CA 1
ATOM 12959 C C . ASP C 1 694 ? 173.779 87.321 130.897 1.00 221.51 694 ASP C C 1
ATOM 12960 O O . ASP C 1 694 ? 174.992 87.084 130.857 1.00 221.51 694 ASP C O 1
ATOM 12965 N N . GLN C 1 695 ? 173.006 87.233 129.817 1.00 225.33 695 GLN C N 1
ATOM 12966 C CA . GLN C 1 695 ? 173.516 86.756 128.539 1.00 225.33 695 GLN C CA 1
ATOM 12967 C C . GLN C 1 695 ? 174.215 87.841 127.729 1.00 225.33 695 GLN C C 1
ATOM 12968 O O . GLN C 1 695 ? 174.373 87.684 126.513 1.00 225.33 695 GLN C O 1
ATOM 12974 N N . LEU C 1 696 ? 174.633 88.929 128.363 1.00 223.00 696 LEU C N 1
ATOM 12975 C CA . LEU C 1 696 ? 175.344 90.000 127.683 1.00 223.00 696 LEU C CA 1
ATOM 12976 C C . LEU C 1 696 ? 176.850 89.822 127.839 1.00 223.00 696 LEU C C 1
ATOM 12977 O O . LEU C 1 696 ? 177.333 88.971 128.589 1.00 223.00 696 LEU C O 1
ATOM 12982 N N . THR C 1 697 ? 177.595 90.642 127.107 1.00 227.82 697 THR C N 1
ATOM 12983 C CA . THR C 1 697 ? 179.047 90.620 127.164 1.00 227.82 697 THR C CA 1
ATOM 12984 C C . THR C 1 697 ? 179.557 91.654 128.163 1.00 227.82 697 THR C C 1
ATOM 12985 O O . THR C 1 697 ? 178.831 92.548 128.604 1.00 227.82 697 THR C O 1
ATOM 12989 N N . GLU C 1 698 ? 180.836 91.521 128.522 1.00 222.04 698 GLU C N 1
ATOM 12990 C CA . GLU C 1 698 ? 181.427 92.439 129.488 1.00 222.04 698 GLU C CA 1
ATOM 12991 C C . GLU C 1 698 ? 181.521 93.854 128.936 1.00 222.04 698 GLU C C 1
ATOM 12992 O O . GLU C 1 698 ? 181.397 94.820 129.697 1.00 222.04 698 GLU C O 1
ATOM 12998 N N . ASP C 1 699 ? 181.739 94.000 127.627 1.00 215.06 699 ASP C N 1
ATOM 12999 C CA . ASP C 1 699 ? 181.766 95.332 127.032 1.00 215.06 699 ASP C CA 1
ATOM 13000 C C . ASP C 1 699 ? 180.419 96.026 127.184 1.00 215.06 699 ASP C C 1
ATOM 13001 O O . ASP C 1 699 ? 180.357 97.227 127.469 1.00 215.06 699 ASP C O 1
ATOM 13006 N N . GLU C 1 700 ? 179.328 95.284 126.992 1.00 216.18 700 GLU C N 1
ATOM 13007 C CA . GLU C 1 700 ? 178.004 95.858 127.199 1.00 216.18 700 GLU C CA 1
ATOM 13008 C C . GLU C 1 700 ? 177.715 96.059 128.681 1.00 216.18 700 GLU C C 1
ATOM 13009 O O . GLU C 1 700 ? 177.140 97.081 129.073 1.00 216.18 700 GLU C O 1
ATOM 13015 N N . LYS C 1 701 ? 178.104 95.094 129.520 1.00 213.99 701 LYS C N 1
ATOM 13016 C CA . LYS C 1 701 ? 177.895 95.238 130.957 1.00 213.99 701 LYS C CA 1
ATOM 13017 C C . LYS C 1 701 ? 178.670 96.428 131.506 1.00 213.99 701 LYS C C 1
ATOM 13018 O O . LYS C 1 701 ? 178.153 97.187 132.335 1.00 213.99 701 LYS C O 1
ATOM 13024 N N . PHE C 1 702 ? 179.915 96.605 131.059 1.00 201.52 702 PHE C N 1
ATOM 13025 C CA . PHE C 1 702 ? 180.674 97.788 131.444 1.00 201.52 702 PHE C CA 1
ATOM 13026 C C . PHE C 1 702 ? 180.018 99.058 130.922 1.00 201.52 702 PHE C C 1
ATOM 13027 O O . PHE C 1 702 ? 180.053 100.095 131.593 1.00 201.52 702 PHE C O 1
ATOM 13035 N N . ARG C 1 703 ? 179.415 98.998 129.737 1.00 195.23 703 ARG C N 1
ATOM 13036 C CA . ARG C 1 703 ? 178.695 100.138 129.190 1.00 195.23 703 ARG C CA 1
ATOM 13037 C C . ARG C 1 703 ? 177.355 100.372 129.874 1.00 195.23 703 ARG C C 1
ATOM 13038 O O . ARG C 1 703 ? 176.696 101.374 129.580 1.00 195.23 703 ARG C O 1
ATOM 13046 N N . ASN C 1 704 ? 176.937 99.478 130.765 1.00 202.05 704 ASN C N 1
ATOM 13047 C CA . ASN C 1 704 ? 175.684 99.606 131.498 1.00 202.05 704 ASN C CA 1
ATOM 13048 C C . ASN C 1 704 ? 175.941 99.782 132.990 1.00 202.05 704 ASN C C 1
ATOM 13049 O O . ASN C 1 704 ? 175.279 99.173 133.833 1.00 202.05 704 ASN C O 1
ATOM 13054 N N . THR C 1 705 ? 176.921 100.614 133.333 1.00 194.68 705 THR C N 1
ATOM 13055 C CA . THR C 1 705 ? 177.217 100.924 134.723 1.00 194.68 705 THR C CA 1
ATOM 13056 C C . THR C 1 705 ? 177.621 102.387 134.829 1.00 194.68 705 THR C C 1
ATOM 13057 O O . THR C 1 705 ? 178.382 102.890 133.999 1.00 194.68 705 THR C O 1
ATOM 13061 N N . ASN C 1 706 ? 177.100 103.063 135.848 1.00 168.33 706 ASN C N 1
ATOM 13062 C CA . ASN C 1 706 ? 177.402 104.471 136.046 1.00 168.33 706 ASN C CA 1
ATOM 13063 C C . ASN C 1 706 ? 178.845 104.652 136.503 1.00 168.33 706 ASN C C 1
ATOM 13064 O O . ASN C 1 706 ? 179.440 103.771 137.128 1.00 168.33 706 ASN C O 1
ATOM 13069 N N . ARG C 1 707 ? 179.408 105.814 136.185 1.00 156.02 707 ARG C N 1
ATOM 13070 C CA . ARG C 1 707 ? 180.791 106.126 136.518 1.00 156.02 707 ARG C CA 1
ATOM 13071 C C . ARG C 1 707 ? 180.839 107.537 137.089 1.00 156.02 707 ARG C C 1
ATOM 13072 O O . ARG C 1 707 ? 179.809 108.137 137.411 1.00 156.02 707 ARG C O 1
ATOM 13080 N N . SER C 1 708 ? 182.051 108.069 137.221 1.00 130.41 708 SER C N 1
ATOM 13081 C CA . SER C 1 708 ? 182.267 109.422 137.705 1.00 130.41 708 SER C CA 1
ATOM 13082 C C . SER C 1 708 ? 183.138 110.175 136.712 1.00 130.41 708 SER C C 1
ATOM 13083 O O . SER C 1 708 ? 183.869 109.581 135.918 1.00 130.41 708 SER C O 1
ATOM 13086 N N . GLU C 1 709 ? 183.044 111.499 136.762 1.00 118.25 709 GLU C N 1
ATOM 13087 C CA . GLU C 1 709 ? 183.763 112.331 135.814 1.00 118.25 709 GLU C CA 1
ATOM 13088 C C . GLU C 1 709 ? 185.267 112.229 136.036 1.00 118.25 709 GLU C C 1
ATOM 13089 O O . GLU C 1 709 ? 185.746 111.889 137.120 1.00 118.25 709 GLU C O 1
ATOM 13095 N N . ILE C 1 710 ? 186.015 112.530 134.980 1.00 105.20 710 ILE C N 1
ATOM 13096 C CA . ILE C 1 710 ? 187.467 112.469 135.003 1.00 105.20 710 ILE C CA 1
ATOM 13097 C C . ILE C 1 710 ? 188.018 113.874 134.818 1.00 105.20 710 ILE C C 1
ATOM 13098 O O . ILE C 1 710 ? 187.333 114.784 134.348 1.00 105.20 710 ILE C O 1
ATOM 13103 N N . LEU C 1 711 ? 189.278 114.042 135.201 1.00 100.55 711 LEU C N 1
ATOM 13104 C CA . LEU C 1 711 ? 189.970 115.309 135.048 1.00 100.55 711 LEU C CA 1
ATOM 13105 C C . LEU C 1 711 ? 191.374 115.038 134.538 1.00 100.55 711 LEU C C 1
ATOM 13106 O O . LEU C 1 711 ? 192.055 114.136 135.032 1.00 100.55 711 LEU C O 1
ATOM 13111 N N . VAL C 1 712 ? 191.803 115.818 133.552 1.00 107.27 712 VAL C N 1
ATOM 13112 C CA . VAL C 1 712 ? 193.124 115.676 132.957 1.00 107.27 712 VAL C CA 1
ATOM 13113 C C . VAL C 1 712 ? 193.896 116.970 133.171 1.00 107.27 712 VAL C C 1
ATOM 13114 O O . VAL C 1 712 ? 193.343 118.067 133.038 1.00 107.27 712 VAL C O 1
ATOM 13118 N N . LEU C 1 713 ? 195.169 116.838 133.528 1.00 114.13 713 LEU C N 1
ATOM 13119 C CA . LEU C 1 713 ? 196.003 117.967 133.904 1.00 114.13 713 LEU C CA 1
ATOM 13120 C C . LEU C 1 713 ? 197.246 118.028 133.030 1.00 114.13 713 LEU C C 1
ATOM 13121 O O . LEU C 1 713 ? 197.790 116.999 132.624 1.00 114.13 713 LEU C O 1
ATOM 13126 N N . GLY C 1 714 ? 197.698 119.248 132.756 1.00 122.62 714 GLY C N 1
ATOM 13127 C CA . GLY C 1 714 ? 198.905 119.427 131.975 1.00 122.62 714 GLY C CA 1
ATOM 13128 C C . GLY C 1 714 ? 200.159 119.147 132.782 1.00 122.62 714 GLY C C 1
ATOM 13129 O O . GLY C 1 714 ? 200.182 119.254 134.007 1.00 122.62 714 GLY C O 1
ATOM 13130 N N . ARG C 1 715 ? 201.224 118.779 132.067 1.00 121.89 715 ARG C N 1
ATOM 13131 C CA . ARG C 1 715 ? 202.496 118.503 132.727 1.00 121.89 715 ARG C CA 1
ATOM 13132 C C . ARG C 1 715 ? 203.056 119.754 133.388 1.00 121.89 715 ARG C C 1
ATOM 13133 O O . ARG C 1 715 ? 203.574 119.696 134.508 1.00 121.89 715 ARG C O 1
ATOM 13141 N N . SER C 1 716 ? 202.955 120.894 132.716 1.00 115.15 716 SER C N 1
ATOM 13142 C CA . SER C 1 716 ? 203.479 122.140 133.253 1.00 115.15 716 SER C CA 1
ATOM 13143 C C . SER C 1 716 ? 202.545 122.786 134.264 1.00 115.15 716 SER C C 1
ATOM 13144 O O . SER C 1 716 ? 202.887 123.838 134.813 1.00 115.15 716 SER C O 1
ATOM 13147 N N . HIS C 1 717 ? 201.384 122.192 134.519 1.00 113.53 717 HIS C N 1
ATOM 13148 C CA . HIS C 1 717 ? 200.439 122.774 135.454 1.00 113.53 717 HIS C CA 1
ATOM 13149 C C . HIS C 1 717 ? 200.959 122.674 136.886 1.00 113.53 717 HIS C C 1
ATOM 13150 O O . HIS C 1 717 ? 201.754 121.795 137.230 1.00 113.53 717 HIS C O 1
ATOM 13157 N N . SER C 1 718 ? 200.491 123.600 137.728 1.00 114.84 718 SER C N 1
ATOM 13158 C CA . SER C 1 718 ? 201.006 123.706 139.090 1.00 114.84 718 SER C CA 1
ATOM 13159 C C . SER C 1 718 ? 200.675 122.471 139.919 1.00 114.84 718 SER C C 1
ATOM 13160 O O . SER C 1 718 ? 201.497 122.018 140.723 1.00 114.84 718 SER C O 1
ATOM 13163 N N . HIS C 1 719 ? 199.473 121.925 139.757 1.00 112.63 719 HIS C N 1
ATOM 13164 C CA . HIS C 1 719 ? 199.063 120.764 140.536 1.00 112.63 719 HIS C CA 1
ATOM 13165 C C . HIS C 1 719 ? 199.692 119.461 140.075 1.00 112.63 719 HIS C C 1
ATOM 13166 O O . HIS C 1 719 ? 199.567 118.457 140.785 1.00 112.63 719 HIS C O 1
ATOM 13173 N N . TYR C 1 720 ? 200.346 119.441 138.917 1.00 117.55 720 TYR C N 1
ATOM 13174 C CA . TYR C 1 720 ? 200.915 118.187 138.430 1.00 117.55 720 TYR C CA 1
ATOM 13175 C C . TYR C 1 720 ? 201.892 117.564 139.419 1.00 117.55 720 TYR C C 1
ATOM 13176 O O . TYR C 1 720 ? 201.760 116.361 139.702 1.00 117.55 720 TYR C O 1
ATOM 13185 N N . PRO C 1 721 ? 202.873 118.286 139.976 1.00 114.71 721 PRO C N 1
ATOM 13186 C CA . PRO C 1 721 ? 203.712 117.657 141.009 1.00 114.71 721 PRO C CA 1
ATOM 13187 C C . PRO C 1 721 ? 202.935 117.242 142.244 1.00 114.71 721 PRO C C 1
ATOM 13188 O O . PRO C 1 721 ? 203.231 116.198 142.836 1.00 114.71 721 PRO C O 1
ATOM 13192 N N . THR C 1 722 ? 201.939 118.032 142.646 1.00 115.51 722 THR C N 1
ATOM 13193 C CA . THR C 1 722 ? 201.243 117.764 143.900 1.00 115.51 722 THR C CA 1
ATOM 13194 C C . THR C 1 722 ? 200.444 116.470 143.826 1.00 115.51 722 THR C C 1
ATOM 13195 O O . THR C 1 722 ? 200.558 115.608 144.705 1.00 115.51 722 THR C O 1
ATOM 13199 N N . LEU C 1 723 ? 199.630 116.316 142.783 1.00 121.03 723 LEU C N 1
ATOM 13200 C CA . LEU C 1 723 ? 198.769 115.142 142.694 1.00 121.03 723 LEU C CA 1
ATOM 13201 C C . LEU C 1 723 ? 199.583 113.863 142.558 1.00 121.03 723 LEU C C 1
ATOM 13202 O O . LEU C 1 723 ? 199.286 112.856 143.211 1.00 121.03 723 LEU C O 1
ATOM 13207 N N . VAL C 1 724 ? 200.619 113.885 141.717 1.00 124.42 724 VAL C N 1
ATOM 13208 C CA . VAL C 1 724 ? 201.436 112.693 141.517 1.00 124.42 724 VAL C CA 1
ATOM 13209 C C . VAL C 1 724 ? 202.130 112.302 142.813 1.00 124.42 724 VAL C C 1
ATOM 13210 O O . VAL C 1 724 ? 202.193 111.120 143.171 1.00 124.42 724 VAL C O 1
ATOM 13214 N N . LYS C 1 725 ? 202.657 113.291 143.538 1.00 127.34 725 LYS C N 1
ATOM 13215 C CA . LYS C 1 725 ? 203.344 113.011 144.793 1.00 127.34 725 LYS C CA 1
ATOM 13216 C C . LYS C 1 725 ? 202.429 112.319 145.793 1.00 127.34 725 LYS C C 1
ATOM 13217 O O . LYS C 1 725 ? 202.891 111.492 146.587 1.00 127.34 725 LYS C O 1
ATOM 13223 N N . GLU C 1 726 ? 201.137 112.633 145.769 1.00 128.72 726 GLU C N 1
ATOM 13224 C CA . GLU C 1 726 ? 200.196 112.072 146.728 1.00 128.72 726 GLU C CA 1
ATOM 13225 C C . GLU C 1 726 ? 199.433 110.873 146.190 1.00 128.72 726 GLU C C 1
ATOM 13226 O O . GLU C 1 726 ? 199.231 109.899 146.921 1.00 128.72 726 GLU C O 1
ATOM 13232 N N . LEU C 1 727 ? 199.001 110.915 144.934 1.00 125.05 727 LEU C N 1
ATOM 13233 C CA . LEU C 1 727 ? 198.196 109.836 144.384 1.00 125.05 727 LEU C CA 1
ATOM 13234 C C . LEU C 1 727 ? 199.020 108.743 143.720 1.00 125.05 727 LEU C C 1
ATOM 13235 O O . LEU C 1 727 ? 198.452 107.722 143.321 1.00 125.05 727 LEU C O 1
ATOM 13240 N N . TYR C 1 728 ? 200.333 108.922 143.590 1.00 130.96 728 TYR C N 1
ATOM 13241 C CA . TYR C 1 728 ? 201.168 107.915 142.956 1.00 130.96 728 TYR C CA 1
ATOM 13242 C C . TYR C 1 728 ? 202.455 107.606 143.703 1.00 130.96 728 TYR C C 1
ATOM 13243 O O . TYR C 1 728 ? 203.140 106.646 143.334 1.00 130.96 728 TYR C O 1
ATOM 13252 N N . GLU C 1 729 ? 202.808 108.373 144.729 1.00 132.77 729 GLU C N 1
ATOM 13253 C CA . GLU C 1 729 ? 203.980 108.081 145.544 1.00 132.77 729 GLU C CA 1
ATOM 13254 C C . GLU C 1 729 ? 203.614 107.753 146.980 1.00 132.77 729 GLU C C 1
ATOM 13255 O O . GLU C 1 729 ? 204.045 106.720 147.505 1.00 132.77 729 GLU C O 1
ATOM 13261 N N . GLU C 1 730 ? 202.822 108.602 147.633 1.00 134.22 730 GLU C N 1
ATOM 13262 C CA . GLU C 1 730 ? 202.379 108.316 148.990 1.00 134.22 730 GLU C CA 1
ATOM 13263 C C . GLU C 1 730 ? 201.344 107.204 149.047 1.00 134.22 730 GLU C C 1
ATOM 13264 O O . GLU C 1 730 ? 201.006 106.753 150.146 1.00 134.22 730 GLU C O 1
ATOM 13270 N N . GLY C 1 731 ? 200.830 106.760 147.902 1.00 132.49 731 GLY C N 1
ATOM 13271 C CA . GLY C 1 731 ? 199.857 105.689 147.896 1.00 132.49 731 GLY C CA 1
ATOM 13272 C C . GLY C 1 731 ? 198.498 106.072 148.427 1.00 132.49 731 GLY C C 1
ATOM 13273 O O . GLY C 1 731 ? 197.734 105.194 148.836 1.00 132.49 731 GLY C O 1
ATOM 13274 N N . LYS C 1 732 ? 198.173 107.361 148.439 1.00 136.39 732 LYS C N 1
ATOM 13275 C CA . LYS C 1 732 ? 196.876 107.799 148.933 1.00 136.39 732 LYS C CA 1
ATOM 13276 C C . LYS C 1 732 ? 195.774 107.346 147.986 1.00 136.39 732 LYS C C 1
ATOM 13277 O O . LYS C 1 732 ? 195.851 107.569 146.775 1.00 136.39 732 LYS C O 1
ATOM 13283 N N . ASP C 1 733 ? 194.748 106.700 148.542 1.00 150.33 733 ASP C N 1
ATOM 13284 C CA . ASP C 1 733 ? 193.614 106.281 147.727 1.00 150.33 733 ASP C CA 1
ATOM 13285 C C . ASP C 1 733 ? 192.859 107.483 147.175 1.00 150.33 733 ASP C C 1
ATOM 13286 O O . ASP C 1 733 ? 192.418 107.470 146.020 1.00 150.33 733 ASP C O 1
ATOM 13291 N N . SER C 1 734 ? 192.701 108.527 147.984 1.00 138.69 734 SER C N 1
ATOM 13292 C CA . SER C 1 734 ? 191.989 109.724 147.567 1.00 138.69 734 SER C CA 1
ATOM 13293 C C . SER C 1 734 ? 192.652 110.934 148.203 1.00 138.69 734 SER C C 1
ATOM 13294 O O . SER C 1 734 ? 193.355 110.825 149.210 1.00 138.69 734 SER C O 1
ATOM 13297 N N . TYR C 1 735 ? 192.418 112.096 147.601 1.00 123.25 735 TYR C N 1
ATOM 13298 C CA . TYR C 1 735 ? 193.000 113.340 148.080 1.00 123.25 735 TYR C CA 1
ATOM 13299 C C . TYR C 1 735 ? 191.991 114.461 147.907 1.00 123.25 735 TYR C C 1
ATOM 13300 O O . TYR C 1 735 ? 191.491 114.682 146.801 1.00 123.25 735 TYR C O 1
ATOM 13309 N N . GLU C 1 736 ? 191.697 115.163 148.995 1.00 118.57 736 GLU C N 1
ATOM 13310 C CA . GLU C 1 736 ? 190.748 116.260 148.942 1.00 118.57 736 GLU C CA 1
ATOM 13311 C C . GLU C 1 736 ? 191.358 117.464 148.232 1.00 118.57 736 GLU C C 1
ATOM 13312 O O . GLU C 1 736 ? 192.558 117.522 147.956 1.00 118.57 736 GLU C O 1
ATOM 13318 N N . PHE C 1 737 ? 190.504 118.435 147.932 1.00 113.41 737 PHE C N 1
ATOM 13319 C CA . PHE C 1 737 ? 190.909 119.639 147.231 1.00 113.41 737 PHE C CA 1
ATOM 13320 C C . PHE C 1 737 ? 190.301 120.849 147.915 1.00 113.41 737 PHE C C 1
ATOM 13321 O O . PHE C 1 737 ? 189.436 120.735 148.786 1.00 113.41 737 PHE C O 1
ATOM 13329 N N . GLN C 1 738 ? 190.773 122.019 147.504 1.00 106.03 738 GLN C N 1
ATOM 13330 C CA . GLN C 1 738 ? 190.132 123.280 147.828 1.00 106.03 738 GLN C CA 1
ATOM 13331 C C . GLN C 1 738 ? 190.357 124.217 146.650 1.00 106.03 738 GLN C C 1
ATOM 13332 O O . GLN C 1 738 ? 190.904 123.819 145.617 1.00 106.03 738 GLN C O 1
ATOM 13338 N N . VAL C 1 739 ? 189.932 125.470 146.802 1.00 106.33 739 VAL C N 1
ATOM 13339 C CA . VAL C 1 739 ? 190.156 126.448 145.749 1.00 106.33 739 VAL C CA 1
ATOM 13340 C C . VAL C 1 739 ? 191.651 126.616 145.542 1.00 106.33 739 VAL C C 1
ATOM 13341 O O . VAL C 1 739 ? 192.415 126.777 146.501 1.00 106.33 739 VAL C O 1
ATOM 13345 N N . ASP C 1 740 ? 192.076 126.570 144.287 1.00 105.02 740 ASP C N 1
ATOM 13346 C CA . ASP C 1 740 ? 193.492 126.533 143.952 1.00 105.02 740 ASP C CA 1
ATOM 13347 C C . ASP C 1 740 ? 193.719 127.430 142.741 1.00 105.02 740 ASP C C 1
ATOM 13348 O O . ASP C 1 740 ? 192.864 128.242 142.372 1.00 105.02 740 ASP C O 1
ATOM 13353 N N . SER C 1 741 ? 194.891 127.293 142.118 1.00 106.33 741 SER C N 1
ATOM 13354 C CA . SER C 1 741 ? 195.208 128.106 140.949 1.00 106.33 741 SER C CA 1
ATOM 13355 C C . SER C 1 741 ? 194.220 127.851 139.821 1.00 106.33 741 SER C C 1
ATOM 13356 O O . SER C 1 741 ? 193.793 128.785 139.133 1.00 106.33 741 SER C O 1
ATOM 13359 N N . SER C 1 742 ? 193.851 126.588 139.613 1.00 102.82 742 SER C N 1
ATOM 13360 C CA . SER C 1 742 ? 192.850 126.268 138.603 1.00 102.82 742 SER C CA 1
ATOM 13361 C C . SER C 1 742 ? 191.505 126.888 138.946 1.00 102.82 742 SER C C 1
ATOM 13362 O O . SER C 1 742 ? 190.808 127.407 138.067 1.00 102.82 742 SER C O 1
ATOM 13365 N N . GLY C 1 743 ? 191.125 126.847 140.216 1.00 98.54 743 GLY C N 1
ATOM 13366 C CA . GLY C 1 743 ? 189.796 127.229 140.630 1.00 98.54 743 GLY C CA 1
ATOM 13367 C C . GLY C 1 743 ? 188.833 126.079 140.786 1.00 98.54 743 GLY C C 1
ATOM 13368 O O . GLY C 1 743 ? 187.632 126.319 140.943 1.00 98.54 743 GLY C O 1
ATOM 13369 N N . VAL C 1 744 ? 189.317 124.842 140.752 1.00 95.91 744 VAL C N 1
ATOM 13370 C CA . VAL C 1 744 ? 188.477 123.655 140.829 1.00 95.91 744 VAL C CA 1
ATOM 13371 C C . VAL C 1 744 ? 188.664 123.019 142.195 1.00 95.91 744 VAL C C 1
ATOM 13372 O O . VAL C 1 744 ? 189.797 122.750 142.612 1.00 95.91 744 VAL C O 1
ATOM 13376 N N . SER C 1 745 ? 187.559 122.780 142.888 1.00 100.64 745 SER C N 1
ATOM 13377 C CA . SER C 1 745 ? 187.567 122.049 144.141 1.00 100.64 745 SER C CA 1
ATOM 13378 C C . SER C 1 745 ? 187.055 120.633 143.909 1.00 100.64 745 SER C C 1
ATOM 13379 O O . SER C 1 745 ? 186.750 120.231 142.786 1.00 100.64 745 SER C O 1
ATOM 13382 N N . GLY C 1 746 ? 186.959 119.864 144.989 1.00 110.11 746 GLY C N 1
ATOM 13383 C CA . GLY C 1 746 ? 186.443 118.514 144.888 1.00 110.11 746 GLY C CA 1
ATOM 13384 C C . GLY C 1 746 ? 187.322 117.460 145.526 1.00 110.11 746 GLY C C 1
ATOM 13385 O O . GLY C 1 746 ? 188.066 117.746 146.467 1.00 110.11 746 GLY C O 1
ATOM 13386 N N . VAL C 1 747 ? 187.234 116.230 145.026 1.00 115.71 747 VAL C N 1
ATOM 13387 C CA . VAL C 1 747 ? 187.999 115.104 145.546 1.00 115.71 747 VAL C CA 1
ATOM 13388 C C . VAL C 1 747 ? 188.653 114.389 144.374 1.00 115.71 747 VAL C C 1
ATOM 13389 O O . VAL C 1 747 ? 187.995 114.116 143.364 1.00 115.71 747 VAL C O 1
ATOM 13393 N N . ALA C 1 748 ? 189.940 114.086 144.507 1.00 121.55 748 ALA C N 1
ATOM 13394 C CA . ALA C 1 748 ? 190.698 113.409 143.465 1.00 121.55 748 ALA C CA 1
ATOM 13395 C C . ALA C 1 748 ? 190.882 111.945 143.833 1.00 121.55 748 ALA C C 1
ATOM 13396 O O . ALA C 1 748 ? 191.241 111.626 144.971 1.00 121.55 748 ALA C O 1
ATOM 13398 N N . ILE C 1 749 ? 190.631 111.060 142.872 1.00 122.38 749 ILE C N 1
ATOM 13399 C CA . ILE C 1 749 ? 190.816 109.626 143.045 1.00 122.38 749 ILE C CA 1
ATOM 13400 C C . ILE C 1 749 ? 191.687 109.118 141.906 1.00 122.38 749 ILE C C 1
ATOM 13401 O O . ILE C 1 749 ? 191.470 109.481 140.745 1.00 122.38 749 ILE C O 1
ATOM 13406 N N . LYS C 1 750 ? 192.674 108.290 142.240 1.00 122.66 750 LYS C N 1
ATOM 13407 C CA . LYS C 1 750 ? 193.567 107.741 141.231 1.00 122.66 750 LYS C CA 1
ATOM 13408 C C . LYS C 1 750 ? 192.796 106.868 140.250 1.00 122.66 750 LYS C C 1
ATOM 13409 O O . LYS C 1 750 ? 191.937 106.074 140.641 1.00 122.66 750 LYS C O 1
ATOM 13415 N N . LEU C 1 751 ? 193.109 107.020 138.966 1.00 123.41 751 LEU C N 1
ATOM 13416 C CA . LEU C 1 751 ? 192.447 106.268 137.906 1.00 123.41 751 LEU C CA 1
ATOM 13417 C C . LEU C 1 751 ? 193.202 104.962 137.689 1.00 123.41 751 LEU C C 1
ATOM 13418 O O . LEU C 1 751 ? 194.350 104.968 137.233 1.00 123.41 751 LEU C O 1
ATOM 13423 N N . GLN C 1 752 ? 192.553 103.841 138.014 1.00 130.05 752 GLN C N 1
ATOM 13424 C CA . GLN C 1 752 ? 193.209 102.543 137.890 1.00 130.05 752 GLN C CA 1
ATOM 13425 C C . GLN C 1 752 ? 193.561 102.232 136.443 1.00 130.05 752 GLN C C 1
ATOM 13426 O O . GLN C 1 752 ? 194.654 101.729 136.157 1.00 130.05 752 GLN C O 1
ATOM 13432 N N . SER C 1 753 ? 192.649 102.524 135.516 1.00 130.72 753 SER C N 1
ATOM 13433 C CA . SER C 1 753 ? 192.906 102.242 134.110 1.00 130.72 753 SER C CA 1
ATOM 13434 C C . SER C 1 753 ? 194.050 103.074 133.553 1.00 130.72 753 SER C C 1
ATOM 13435 O O . SER C 1 753 ? 194.621 102.706 132.522 1.00 130.72 753 SER C O 1
ATOM 13438 N N . PHE C 1 754 ? 194.395 104.180 134.204 1.00 134.86 754 PHE C N 1
ATOM 13439 C CA . PHE C 1 754 ? 195.475 105.023 133.713 1.00 134.86 754 PHE C CA 1
ATOM 13440 C C . PHE C 1 754 ? 196.820 104.350 133.946 1.00 134.86 754 PHE C C 1
ATOM 13441 O O . PHE C 1 754 ? 197.090 103.832 135.034 1.00 134.86 754 PHE C O 1
ATOM 13449 N N . ASP C 1 755 ? 197.661 104.356 132.918 1.00 144.11 755 ASP C N 1
ATOM 13450 C CA . ASP C 1 755 ? 199.021 103.845 133.001 1.00 144.11 755 ASP C CA 1
ATOM 13451 C C . ASP C 1 755 ? 199.989 105.007 132.849 1.00 144.11 755 ASP C C 1
ATOM 13452 O O . ASP C 1 755 ? 199.807 105.859 131.975 1.00 144.11 755 ASP C O 1
ATOM 13457 N N . ARG C 1 756 ? 201.011 105.042 133.703 1.00 138.16 756 ARG C N 1
ATOM 13458 C CA . ARG C 1 756 ? 201.972 106.137 133.646 1.00 138.16 756 ARG C CA 1
ATOM 13459 C C . ARG C 1 756 ? 202.783 106.111 132.358 1.00 138.16 756 ARG C C 1
ATOM 13460 O O . ARG C 1 756 ? 203.203 107.167 131.872 1.00 138.16 756 ARG C O 1
ATOM 13468 N N . SER C 1 757 ? 203.015 104.929 131.795 1.00 144.59 757 SER C N 1
ATOM 13469 C CA . SER C 1 757 ? 203.825 104.782 130.595 1.00 144.59 757 SER C CA 1
ATOM 13470 C C . SER C 1 757 ? 202.999 104.568 129.334 1.00 144.59 757 SER C C 1
ATOM 13471 O O . SER C 1 757 ? 203.577 104.417 128.254 1.00 144.59 757 SER C O 1
ATOM 13474 N N . GLY C 1 758 ? 201.674 104.552 129.439 1.00 149.19 758 GLY C N 1
ATOM 13475 C CA . GLY C 1 758 ? 200.850 104.301 128.277 1.00 149.19 758 GLY C CA 1
ATOM 13476 C C . GLY C 1 758 ? 200.878 105.445 127.282 1.00 149.19 758 GLY C C 1
ATOM 13477 O O . GLY C 1 758 ? 201.232 106.582 127.595 1.00 149.19 758 GLY C O 1
ATOM 13478 N N . VAL C 1 759 ? 200.498 105.125 126.048 1.00 149.52 759 VAL C N 1
ATOM 13479 C CA . VAL C 1 759 ? 200.445 106.087 124.954 1.00 149.52 759 VAL C CA 1
ATOM 13480 C C . VAL C 1 759 ? 199.034 106.088 124.389 1.00 149.52 759 VAL C C 1
ATOM 13481 O O . VAL C 1 759 ? 198.488 105.025 124.070 1.00 149.52 759 VAL C O 1
ATOM 13485 N N . LEU C 1 760 ? 198.446 107.274 124.265 1.00 152.67 760 LEU C N 1
ATOM 13486 C CA . LEU C 1 760 ? 197.098 107.396 123.726 1.00 152.67 760 LEU C CA 1
ATOM 13487 C C . LEU C 1 760 ? 197.127 107.367 122.205 1.00 152.67 760 LEU C C 1
ATOM 13488 O O . LEU C 1 760 ? 197.904 108.088 121.573 1.00 152.67 760 LEU C O 1
ATOM 13493 N N . ARG C 1 761 ? 196.271 106.534 121.623 1.00 154.96 761 ARG C N 1
ATOM 13494 C CA . ARG C 1 761 ? 196.146 106.395 120.180 1.00 154.96 761 ARG C CA 1
ATOM 13495 C C . ARG C 1 761 ? 194.770 106.881 119.753 1.00 154.96 761 ARG C C 1
ATOM 13496 O O . ARG C 1 761 ? 193.761 106.493 120.350 1.00 154.96 761 ARG C O 1
ATOM 13504 N N . LEU C 1 762 ? 194.736 107.731 118.728 1.00 149.07 762 LEU C N 1
ATOM 13505 C CA . LEU C 1 762 ? 193.493 108.297 118.221 1.00 149.07 762 LEU C CA 1
ATOM 13506 C C . LEU C 1 762 ? 192.554 107.182 117.781 1.00 149.07 762 LEU C C 1
ATOM 13507 O O . LEU C 1 762 ? 192.818 106.507 116.778 1.00 149.07 762 LEU C O 1
ATOM 13512 N N . PRO C 1 763 ? 191.459 106.953 118.509 1.00 155.97 763 PRO C N 1
ATOM 13513 C CA . PRO C 1 763 ? 190.580 105.820 118.176 1.00 155.97 763 PRO C CA 1
ATOM 13514 C C . PRO C 1 763 ? 189.982 105.905 116.786 1.00 155.97 763 PRO C C 1
ATOM 13515 O O .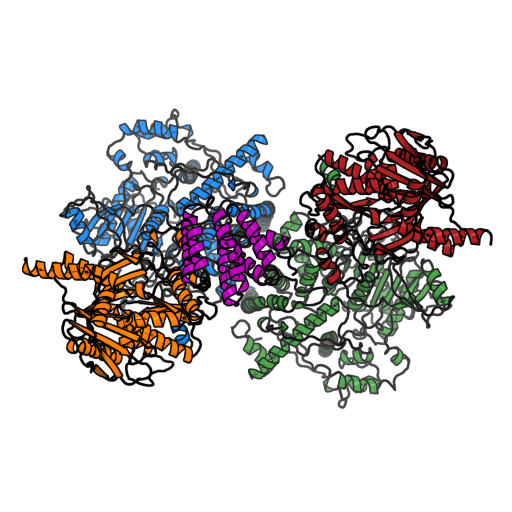 PRO C 1 763 ? 189.797 104.870 116.134 1.00 155.97 763 PRO C O 1
ATOM 13519 N N . VAL C 1 764 ? 189.671 107.104 116.312 1.00 162.23 764 VAL C N 1
ATOM 13520 C CA . VAL C 1 764 ? 189.128 107.278 114.972 1.00 162.23 764 VAL C CA 1
ATOM 13521 C C . VAL C 1 764 ? 190.254 107.113 113.962 1.00 162.23 764 VAL C C 1
ATOM 13522 O O . VAL C 1 764 ? 191.328 107.708 114.111 1.00 162.23 764 VAL C O 1
ATOM 13526 N N . LYS C 1 765 ? 190.020 106.290 112.942 1.00 160.32 765 LYS C N 1
ATOM 13527 C CA . LYS C 1 765 ? 191.011 106.111 111.891 1.00 160.32 765 LYS C CA 1
ATOM 13528 C C . LYS C 1 765 ? 191.306 107.446 111.221 1.00 160.32 765 LYS C C 1
ATOM 13529 O O . LYS C 1 765 ? 190.390 108.178 110.834 1.00 160.32 765 LYS C O 1
ATOM 13535 N N . GLN C 1 766 ? 192.591 107.761 111.086 1.00 167.74 766 GLN C N 1
ATOM 13536 C CA . GLN C 1 766 ? 193.007 109.062 110.575 1.00 167.74 766 GLN C CA 1
ATOM 13537 C C . GLN C 1 766 ? 192.617 109.182 109.108 1.00 167.74 766 GLN C C 1
ATOM 13538 O O . GLN C 1 766 ? 193.205 108.525 108.244 1.00 167.74 766 GLN C O 1
ATOM 13544 N N . LEU C 1 767 ? 191.623 110.018 108.827 1.00 171.05 767 LEU C N 1
ATOM 13545 C CA . LEU C 1 767 ? 191.174 110.247 107.461 1.00 171.05 767 LEU C CA 1
ATOM 13546 C C . LEU C 1 767 ? 192.091 111.266 106.788 1.00 171.05 767 LEU C C 1
ATOM 13547 O O . LEU C 1 767 ? 193.159 111.615 107.297 1.00 171.05 767 LEU C O 1
ATOM 13552 N N . GLU C 1 768 ? 191.674 111.758 105.628 1.00 181.23 768 GLU C N 1
ATOM 13553 C CA . GLU C 1 768 ? 192.452 112.705 104.849 1.00 181.23 768 GLU C CA 1
ATOM 13554 C C . GLU C 1 768 ? 191.768 114.065 104.837 1.00 181.23 768 GLU C C 1
ATOM 13555 O O . GLU C 1 768 ? 190.578 114.193 105.140 1.00 181.23 768 GLU C O 1
ATOM 13561 N N . GLY C 1 769 ? 192.540 115.088 104.481 1.00 179.30 769 GLY C N 1
ATOM 13562 C CA . GLY C 1 769 ? 192.035 116.445 104.463 1.00 179.30 769 GLY C CA 1
ATOM 13563 C C . GLY C 1 769 ? 192.040 117.148 105.799 1.00 179.30 769 GLY C C 1
ATOM 13564 O O . GLY C 1 769 ? 191.514 118.263 105.896 1.00 179.30 769 GLY C O 1
ATOM 13565 N N . TYR C 1 770 ? 192.615 116.537 106.832 1.00 179.63 770 TYR C N 1
ATOM 13566 C CA . TYR C 1 770 ? 192.666 117.127 108.160 1.00 179.63 770 TYR C CA 1
ATOM 13567 C C . TYR C 1 770 ? 194.054 116.909 108.743 1.00 179.63 770 TYR C C 1
ATOM 13568 O O . TYR C 1 770 ? 194.870 116.158 108.202 1.00 179.63 770 TYR C O 1
ATOM 13577 N N . ARG C 1 771 ? 194.319 117.577 109.861 1.00 175.74 771 ARG C N 1
ATOM 13578 C CA . ARG C 1 771 ? 195.635 117.501 110.479 1.00 175.74 771 ARG C CA 1
ATOM 13579 C C . ARG C 1 771 ? 195.830 116.148 111.150 1.00 175.74 771 ARG C C 1
ATOM 13580 O O . ARG C 1 771 ? 194.974 115.690 111.913 1.00 175.74 771 ARG C O 1
ATOM 13588 N N . HIS C 1 772 ? 196.959 115.508 110.862 1.00 160.54 772 HIS C N 1
ATOM 13589 C CA . HIS C 1 772 ? 197.276 114.235 111.492 1.00 160.54 772 HIS C CA 1
ATOM 13590 C C . HIS C 1 772 ? 197.521 114.442 112.980 1.00 160.54 772 HIS C C 1
ATOM 13591 O O . HIS C 1 772 ? 198.193 115.397 113.383 1.00 160.54 772 HIS C O 1
ATOM 13598 N N . TYR C 1 773 ? 196.975 113.549 113.797 1.00 156.29 773 TYR C N 1
ATOM 13599 C CA . TYR C 1 773 ? 197.092 113.669 115.244 1.00 156.29 773 TYR C CA 1
ATOM 13600 C C . TYR C 1 773 ? 198.016 112.588 115.782 1.00 156.29 773 TYR C C 1
ATOM 13601 O O . TYR C 1 773 ? 197.618 111.414 115.845 1.00 156.29 773 TYR C O 1
ATOM 13610 N N . PRO C 1 774 ? 199.239 112.926 116.178 1.00 154.64 774 PRO C N 1
ATOM 13611 C CA . PRO C 1 774 ? 200.179 111.898 116.631 1.00 154.64 774 PRO C CA 1
ATOM 13612 C C . PRO C 1 774 ? 199.801 111.346 117.994 1.00 154.64 774 PRO C C 1
ATOM 13613 O O . PRO C 1 774 ? 199.149 112.009 118.803 1.00 154.64 774 PRO C O 1
ATOM 13617 N N . ASP C 1 775 ? 200.226 110.111 118.241 1.00 153.84 775 ASP C N 1
ATOM 13618 C CA . ASP C 1 775 ? 200.015 109.496 119.541 1.00 153.84 775 ASP C CA 1
ATOM 13619 C C . ASP C 1 775 ? 200.906 110.151 120.589 1.00 153.84 775 ASP C C 1
ATOM 13620 O O . ASP C 1 775 ? 202.022 110.591 120.302 1.00 153.84 775 ASP C O 1
ATOM 13625 N N . ILE C 1 776 ? 200.398 110.219 121.817 1.00 151.13 776 ILE C N 1
ATOM 13626 C CA . ILE C 1 776 ? 201.077 110.900 122.912 1.00 151.13 776 ILE C CA 1
ATOM 13627 C C . ILE C 1 776 ? 201.147 109.963 124.107 1.00 151.13 776 ILE C C 1
ATOM 13628 O O . ILE C 1 776 ? 200.150 109.325 124.462 1.00 151.13 776 ILE C O 1
ATOM 13633 N N . SER C 1 777 ? 202.323 109.880 124.723 1.00 140.98 777 SER C N 1
ATOM 13634 C CA . SER C 1 777 ? 202.504 109.078 125.918 1.00 140.98 777 SER C CA 1
ATOM 13635 C C . SER C 1 777 ? 201.926 109.793 127.136 1.00 140.98 777 SER C C 1
ATOM 13636 O O . SER C 1 777 ? 201.616 110.985 127.107 1.00 140.98 777 SER C O 1
ATOM 13639 N N . ASN C 1 778 ? 201.796 109.043 128.226 1.00 144.86 778 ASN C N 1
ATOM 13640 C CA . ASN C 1 778 ? 201.241 109.560 129.469 1.00 144.86 778 ASN C CA 1
ATOM 13641 C C . ASN C 1 778 ? 202.249 110.346 130.291 1.00 144.86 778 ASN C C 1
ATOM 13642 O O . ASN C 1 778 ? 201.927 110.753 131.412 1.00 144.86 778 ASN C O 1
ATOM 13647 N N . ARG C 1 779 ? 203.453 110.569 129.771 1.00 135.07 779 ARG C N 1
ATOM 13648 C CA . ARG C 1 779 ? 204.461 111.299 130.525 1.00 135.07 779 ARG C CA 1
ATOM 13649 C C . ARG C 1 779 ? 204.189 112.795 130.582 1.00 135.07 779 ARG C C 1
ATOM 13650 O O . ARG C 1 779 ? 204.895 113.506 131.303 1.00 135.07 779 ARG C O 1
ATOM 13658 N N . ASP C 1 780 ? 203.193 113.289 129.848 1.00 131.03 780 ASP C N 1
ATOM 13659 C CA . ASP C 1 780 ? 202.929 114.717 129.777 1.00 131.03 780 ASP C CA 1
ATOM 13660 C C . ASP C 1 780 ? 201.569 115.122 130.329 1.00 131.03 780 ASP C C 1
ATOM 13661 O O . ASP C 1 780 ? 201.222 116.305 130.257 1.00 131.03 780 ASP C O 1
ATOM 13666 N N . PHE C 1 781 ? 200.790 114.189 130.868 1.00 127.67 781 PHE C N 1
ATOM 13667 C CA . PHE C 1 781 ? 199.514 114.545 131.472 1.00 127.67 781 PHE C CA 1
ATOM 13668 C C . PHE C 1 781 ? 199.085 113.439 132.423 1.00 127.67 781 PHE C C 1
ATOM 13669 O O . PHE C 1 781 ? 199.591 112.316 132.368 1.00 127.67 781 PHE C O 1
ATOM 13677 N N . LEU C 1 782 ? 198.137 113.774 133.292 1.00 121.48 782 LEU C N 1
ATOM 13678 C CA . LEU C 1 782 ? 197.629 112.850 134.294 1.00 121.48 782 LEU C CA 1
ATOM 13679 C C . LEU C 1 782 ? 196.110 112.836 134.261 1.00 121.48 782 LEU C C 1
ATOM 13680 O O . LEU C 1 782 ? 195.472 113.886 134.159 1.00 121.48 782 LEU C O 1
ATOM 13685 N N . MET C 1 783 ? 195.537 111.639 134.355 1.00 129.26 783 MET C N 1
ATOM 13686 C CA . MET C 1 783 ? 194.095 111.443 134.394 1.00 129.26 783 MET C CA 1
ATOM 13687 C C . MET C 1 783 ? 193.716 110.876 135.752 1.00 129.26 783 MET C C 1
ATOM 13688 O O . MET C 1 783 ? 194.241 109.836 136.161 1.00 129.26 783 MET C O 1
ATOM 13693 N N . VAL C 1 784 ? 192.807 111.552 136.446 1.00 114.96 784 VAL C N 1
ATOM 13694 C CA . VAL C 1 784 ? 192.411 111.167 137.793 1.00 114.96 784 VAL C CA 1
ATOM 13695 C C . VAL C 1 784 ? 190.896 111.189 137.890 1.00 114.96 784 VAL C C 1
ATOM 13696 O O . VAL C 1 784 ? 190.240 112.067 137.319 1.00 114.96 784 VAL C O 1
ATOM 13700 N N . GLU C 1 785 ? 190.340 110.215 138.604 1.00 123.27 785 GLU C N 1
ATOM 13701 C CA . GLU C 1 785 ? 188.909 110.221 138.864 1.00 123.27 785 GLU C CA 1
ATOM 13702 C C . GLU C 1 785 ? 188.545 111.437 139.700 1.00 123.27 785 GLU C C 1
ATOM 13703 O O . GLU C 1 785 ? 189.289 111.841 140.597 1.00 123.27 785 GLU C O 1
ATOM 13709 N N . PHE C 1 786 ? 187.391 112.022 139.404 1.00 113.05 786 PHE C N 1
ATOM 13710 C CA . PHE C 1 786 ? 186.998 113.294 139.983 1.00 113.05 786 PHE C CA 1
ATOM 13711 C C . PHE C 1 786 ? 185.665 113.170 140.705 1.00 113.05 786 PHE C C 1
ATOM 13712 O O . PHE C 1 786 ? 184.838 112.314 140.381 1.00 113.05 786 PHE C O 1
ATOM 13720 N N . LYS C 1 787 ? 185.472 114.037 141.693 1.00 108.77 787 LYS C N 1
ATOM 13721 C CA . LYS C 1 787 ? 184.234 114.097 142.450 1.00 108.77 787 LYS C CA 1
ATOM 13722 C C . LYS C 1 787 ? 184.009 115.534 142.887 1.00 108.77 787 LYS C C 1
ATOM 13723 O O . LYS C 1 787 ? 184.924 116.360 142.860 1.00 108.77 787 LYS C O 1
ATOM 13729 N N . GLN C 1 788 ? 182.780 115.828 143.284 1.00 98.23 788 GLN C N 1
ATOM 13730 C CA . GLN C 1 788 ? 182.425 117.142 143.790 1.00 98.23 788 GLN C CA 1
ATOM 13731 C C . GLN C 1 788 ? 182.268 117.091 145.303 1.00 98.23 788 GLN C C 1
ATOM 13732 O O . GLN C 1 788 ? 182.176 116.021 145.909 1.00 98.23 788 GLN C O 1
ATOM 13738 N N . LEU C 1 789 ? 182.244 118.273 145.909 1.00 100.18 789 LEU C N 1
ATOM 13739 C CA . LEU C 1 789 ? 182.049 118.370 147.345 1.00 100.18 789 LEU C CA 1
ATOM 13740 C C . LEU C 1 789 ? 180.654 117.867 147.714 1.00 100.18 789 LEU C C 1
ATOM 13741 O O . LEU C 1 789 ? 179.748 117.866 146.877 1.00 100.18 789 LEU C O 1
ATOM 13746 N N . PRO C 1 790 ? 180.459 117.414 148.951 1.00 91.20 790 PRO C N 1
ATOM 13747 C CA . PRO C 1 790 ? 179.135 116.921 149.347 1.00 91.20 790 PRO C CA 1
ATOM 13748 C C . PRO C 1 790 ? 178.072 117.994 149.179 1.00 91.20 790 PRO C C 1
ATOM 13749 O O . PRO C 1 790 ? 178.319 119.181 149.399 1.00 91.20 790 PRO C O 1
ATOM 13753 N N . LYS C 1 791 ? 176.881 117.561 148.772 1.00 96.88 791 LYS C N 1
ATOM 13754 C CA . LYS C 1 791 ? 175.800 118.493 148.486 1.00 96.88 791 LYS C CA 1
ATOM 13755 C C . LYS C 1 791 ? 175.403 119.261 149.738 1.00 96.88 791 LYS C C 1
ATOM 13756 O O . LYS C 1 791 ? 175.366 118.712 150.841 1.00 96.88 791 LYS C O 1
ATOM 13762 N N . SER C 1 792 ? 175.105 120.544 149.559 1.00 96.95 792 SER C N 1
ATOM 13763 C CA . SER C 1 792 ? 174.688 121.405 150.653 1.00 96.95 792 SER C CA 1
ATOM 13764 C C . SER C 1 792 ? 173.496 122.235 150.206 1.00 96.95 792 SER C C 1
ATOM 13765 O O . SER C 1 792 ? 173.304 122.480 149.013 1.00 96.95 792 SER C O 1
ATOM 13768 N N . HIS C 1 793 ? 172.696 122.665 151.175 1.00 97.86 793 HIS C N 1
ATOM 13769 C CA . HIS C 1 793 ? 171.518 123.480 150.892 1.00 97.86 793 HIS C CA 1
ATOM 13770 C C . HIS C 1 793 ? 171.976 124.851 150.419 1.00 97.86 793 HIS C C 1
ATOM 13771 O O . HIS C 1 793 ? 172.405 125.687 151.215 1.00 97.86 793 HIS C O 1
ATOM 13778 N N . ALA C 1 794 ? 171.888 125.086 149.114 1.00 93.69 794 ALA C N 1
ATOM 13779 C CA . ALA C 1 794 ? 172.382 126.326 148.536 1.00 93.69 794 ALA C CA 1
ATOM 13780 C C . ALA C 1 794 ? 171.471 127.494 148.885 1.00 93.69 794 ALA C C 1
ATOM 13781 O O . ALA C 1 794 ? 170.254 127.348 149.014 1.00 93.69 794 ALA C O 1
ATOM 13783 N N . LYS C 1 795 ? 172.077 128.666 149.033 1.00 94.59 795 LYS C N 1
ATOM 13784 C CA . LYS C 1 795 ? 171.358 129.900 149.308 1.00 94.59 795 LYS C CA 1
ATOM 13785 C C . LYS C 1 795 ? 171.482 130.823 148.106 1.00 94.59 795 LYS C C 1
ATOM 13786 O O . LYS C 1 795 ? 172.581 131.020 147.580 1.00 94.59 795 LYS C O 1
ATOM 13792 N N . SER C 1 796 ? 170.357 131.388 147.679 1.00 99.49 796 SER C N 1
ATOM 13793 C CA . SER C 1 796 ? 170.316 132.202 146.466 1.00 99.49 796 SER C CA 1
ATOM 13794 C C . SER C 1 796 ? 170.553 133.670 146.818 1.00 99.49 796 SER C C 1
ATOM 13795 O O . SER C 1 796 ? 169.680 134.529 146.698 1.00 99.49 796 SER C O 1
ATOM 13798 N N . MET C 1 797 ? 171.775 133.948 147.261 1.00 94.61 797 MET C N 1
ATOM 13799 C CA . MET C 1 797 ? 172.188 135.308 147.565 1.00 94.61 797 MET C CA 1
ATOM 13800 C C . MET C 1 797 ? 173.588 135.537 147.019 1.00 94.61 797 MET C C 1
ATOM 13801 O O . MET C 1 797 ? 174.376 134.599 146.883 1.00 94.61 797 MET C O 1
ATOM 13806 N N . ILE C 1 798 ? 173.889 136.795 146.698 1.00 86.05 798 ILE C N 1
ATOM 13807 C CA . ILE C 1 798 ? 175.186 137.121 146.122 1.00 86.05 798 ILE C CA 1
ATOM 13808 C C . ILE C 1 798 ? 176.277 136.895 147.156 1.00 86.05 798 ILE C C 1
ATOM 13809 O O . ILE C 1 798 ? 176.095 137.158 148.351 1.00 86.05 798 ILE C O 1
ATOM 13814 N N . LEU C 1 799 ? 177.420 136.398 146.697 1.00 82.73 799 LEU C N 1
ATOM 13815 C CA . LEU C 1 799 ? 178.519 136.081 147.590 1.00 82.73 799 LEU C CA 1
ATOM 13816 C C . LEU C 1 799 ? 179.191 137.357 148.090 1.00 82.73 799 LEU C C 1
ATOM 13817 O O . LEU C 1 799 ? 178.941 138.461 147.603 1.00 82.73 799 LEU C O 1
ATOM 13822 N N . SER C 1 800 ? 180.055 137.190 149.084 1.00 92.21 800 SER C N 1
ATOM 13823 C CA . SER C 1 800 ? 180.769 138.316 149.658 1.00 92.21 800 SER C CA 1
ATOM 13824 C C . SER C 1 800 ? 181.985 138.670 148.809 1.00 92.21 800 SER C C 1
ATOM 13825 O O . SER C 1 800 ? 182.475 137.869 148.010 1.00 92.21 800 SER C O 1
ATOM 13828 N N . GLY C 1 801 ? 182.470 139.895 148.994 1.00 93.15 801 GLY C N 1
ATOM 13829 C CA . GLY C 1 801 ? 183.651 140.335 148.281 1.00 93.15 801 GLY C CA 1
ATOM 13830 C C . GLY C 1 801 ? 183.484 140.436 146.786 1.00 93.15 801 GLY C C 1
ATOM 13831 O O . GLY C 1 801 ? 184.478 140.437 146.059 1.00 93.15 801 GLY C O 1
ATOM 13832 N N . LEU C 1 802 ? 182.251 140.518 146.304 1.00 90.72 802 LEU C N 1
ATOM 13833 C CA . LEU C 1 802 ? 182.000 140.599 144.876 1.00 90.72 802 LEU C CA 1
ATOM 13834 C C . LEU C 1 802 ? 182.272 142.006 144.362 1.00 90.72 802 LEU C C 1
ATOM 13835 O O . LEU C 1 802 ? 182.126 142.995 145.084 1.00 90.72 802 LEU C O 1
ATOM 13840 N N . ILE C 1 803 ? 182.673 142.087 143.098 1.00 91.70 803 ILE C N 1
ATOM 13841 C CA . ILE C 1 803 ? 182.930 143.370 142.453 1.00 91.70 803 ILE C CA 1
ATOM 13842 C C . ILE C 1 803 ? 182.052 143.482 141.214 1.00 91.70 803 ILE C C 1
ATOM 13843 O O . ILE C 1 803 ? 182.101 142.606 140.340 1.00 91.70 803 ILE C O 1
ATOM 13848 N N . PRO C 1 804 ? 181.239 144.526 141.092 1.00 96.85 804 PRO C N 1
ATOM 13849 C CA . PRO C 1 804 ? 180.368 144.664 139.926 1.00 96.85 804 PRO C CA 1
ATOM 13850 C C . PRO C 1 804 ? 181.015 145.449 138.798 1.00 96.85 804 PRO C C 1
ATOM 13851 O O . PRO C 1 804 ? 181.854 146.326 139.006 1.00 96.85 804 PRO C O 1
ATOM 13855 N N . HIS C 1 805 ? 180.595 145.120 137.582 1.00 105.16 805 HIS C N 1
ATOM 13856 C CA . HIS C 1 805 ? 181.099 145.773 136.382 1.00 105.16 805 HIS C CA 1
ATOM 13857 C C . HIS C 1 805 ? 180.401 147.118 136.200 1.00 105.16 805 HIS C C 1
ATOM 13858 O O . HIS C 1 805 ? 179.682 147.597 137.079 1.00 105.16 805 HIS C O 1
ATOM 13865 N N . LEU C 1 806 ? 180.603 147.745 135.044 1.00 113.23 806 LEU C N 1
ATOM 13866 C CA . LEU C 1 806 ? 179.919 148.993 134.733 1.00 113.23 806 LEU C CA 1
ATOM 13867 C C . LEU C 1 806 ? 178.500 148.677 134.265 1.00 113.23 806 LEU C C 1
ATOM 13868 O O . LEU C 1 806 ? 178.024 147.543 134.371 1.00 113.23 806 LEU C O 1
ATOM 13873 N N . ARG C 1 807 ? 177.802 149.679 133.734 1.00 116.92 807 ARG C N 1
ATOM 13874 C CA . ARG C 1 807 ? 176.401 149.525 133.362 1.00 116.92 807 ARG C CA 1
ATOM 13875 C C . ARG C 1 807 ? 176.167 150.127 131.986 1.00 116.92 807 ARG C C 1
ATOM 13876 O O . ARG C 1 807 ? 176.429 151.314 131.776 1.00 116.92 807 ARG C O 1
ATOM 13884 N N . ARG C 1 808 ? 175.677 149.308 131.052 1.00 120.73 808 ARG C N 1
ATOM 13885 C CA . ARG C 1 808 ? 175.240 149.837 129.764 1.00 120.73 808 ARG C CA 1
ATOM 13886 C C . ARG C 1 808 ? 174.045 150.763 129.928 1.00 120.73 808 ARG C C 1
ATOM 13887 O O . ARG C 1 808 ? 173.969 151.815 129.283 1.00 120.73 808 ARG C O 1
ATOM 13895 N N . LEU C 1 809 ? 173.103 150.387 130.788 1.00 108.09 809 LEU C N 1
ATOM 13896 C CA . LEU C 1 809 ? 171.808 151.053 130.856 1.00 108.09 809 LEU C CA 1
ATOM 13897 C C . LEU C 1 809 ? 171.973 152.468 131.393 1.00 108.09 809 LEU C C 1
ATOM 13898 O O . LEU C 1 809 ? 172.269 152.664 132.575 1.00 108.09 809 LEU C O 1
ATOM 13903 N N . THR C 1 810 ? 171.783 153.453 130.523 1.00 118.08 810 THR C N 1
ATOM 13904 C CA . THR C 1 810 ? 171.814 154.852 130.912 1.00 118.08 810 THR C CA 1
ATOM 13905 C C . THR C 1 810 ? 170.408 155.295 131.314 1.00 118.08 810 THR C C 1
ATOM 13906 O O . THR C 1 810 ? 169.489 154.482 131.440 1.00 118.08 810 THR C O 1
ATOM 13910 N N . GLN C 1 811 ? 170.228 156.600 131.522 1.00 118.33 811 GLN C N 1
ATOM 13911 C CA . GLN C 1 811 ? 168.917 157.111 131.907 1.00 118.33 811 GLN C CA 1
ATOM 13912 C C . GLN C 1 811 ? 167.885 156.853 130.818 1.00 118.33 811 GLN C C 1
ATOM 13913 O O . GLN C 1 811 ? 166.766 156.412 131.099 1.00 118.33 811 GLN C O 1
ATOM 13919 N N . GLU C 1 812 ? 168.251 157.117 129.563 1.00 120.87 812 GLU C N 1
ATOM 13920 C CA . GLU C 1 812 ? 167.328 156.877 128.460 1.00 120.87 812 GLU C CA 1
ATOM 13921 C C . GLU C 1 812 ? 166.977 155.402 128.356 1.00 120.87 812 GLU C C 1
ATOM 13922 O O . GLU C 1 812 ? 165.821 155.045 128.103 1.00 120.87 812 GLU C O 1
ATOM 13928 N N . ASP C 1 813 ? 167.966 154.531 128.546 1.00 116.05 813 ASP C N 1
ATOM 13929 C CA . ASP C 1 813 ? 167.699 153.099 128.554 1.00 116.05 813 ASP C CA 1
ATOM 13930 C C . ASP C 1 813 ? 166.765 152.730 129.697 1.00 116.05 813 ASP C C 1
ATOM 13931 O O . ASP C 1 813 ? 165.851 151.915 129.526 1.00 116.05 813 ASP C O 1
ATOM 13936 N N . LYS C 1 814 ? 166.982 153.320 130.872 1.00 117.21 814 LYS C N 1
ATOM 13937 C CA . LYS C 1 814 ? 166.134 153.029 132.021 1.00 117.21 814 LYS C CA 1
ATOM 13938 C C . LYS C 1 814 ? 164.706 153.505 131.788 1.00 117.21 814 LYS C C 1
ATOM 13939 O O . LYS C 1 814 ? 163.745 152.787 132.090 1.00 117.21 814 LYS C O 1
ATOM 13945 N N . ASP C 1 815 ? 164.547 154.710 131.237 1.00 120.57 815 ASP C N 1
ATOM 13946 C CA . ASP C 1 815 ? 163.214 155.283 131.081 1.00 120.57 815 ASP C CA 1
ATOM 13947 C C . ASP C 1 815 ? 162.350 154.439 130.156 1.00 120.57 815 ASP C C 1
ATOM 13948 O O . ASP C 1 815 ? 161.153 154.260 130.405 1.00 120.57 815 ASP C O 1
ATOM 13953 N N . SER C 1 816 ? 162.939 153.903 129.089 1.00 109.78 816 SER C N 1
ATOM 13954 C CA . SER C 1 816 ? 162.177 153.092 128.152 1.00 109.78 816 SER C CA 1
ATOM 13955 C C . SER C 1 816 ? 161.663 151.803 128.774 1.00 109.78 816 SER C C 1
ATOM 13956 O O . SER C 1 816 ? 160.816 151.139 128.169 1.00 109.78 816 SER C O 1
ATOM 13959 N N . ILE C 1 817 ? 162.156 151.429 129.948 1.00 107.36 817 ILE C N 1
ATOM 13960 C CA . ILE C 1 817 ? 161.687 150.225 130.621 1.00 107.36 817 ILE C CA 1
ATOM 13961 C C . ILE C 1 817 ? 160.493 150.520 131.515 1.00 107.36 817 ILE C C 1
ATOM 13962 O O . ILE C 1 817 ? 159.483 149.813 131.473 1.00 107.36 817 ILE C O 1
ATOM 13967 N N . LEU C 1 818 ? 160.589 151.565 132.340 1.00 112.70 818 LEU C N 1
ATOM 13968 C CA . LEU C 1 818 ? 159.502 151.876 133.262 1.00 112.70 818 LEU C CA 1
ATOM 13969 C C . LEU C 1 818 ? 158.247 152.311 132.518 1.00 112.70 818 LEU C C 1
ATOM 13970 O O . LEU C 1 818 ? 157.157 151.785 132.767 1.00 112.70 818 LEU C O 1
ATOM 13975 N N . TYR C 1 819 ? 158.381 153.264 131.602 1.00 112.83 819 TYR C N 1
ATOM 13976 C CA . TYR C 1 819 ? 157.236 153.880 130.955 1.00 112.83 819 TYR C CA 1
ATOM 13977 C C . TYR C 1 819 ? 157.043 153.420 129.520 1.00 112.83 819 TYR C C 1
ATOM 13978 O O . TYR C 1 819 ? 156.124 153.897 128.849 1.00 112.83 819 TYR C O 1
ATOM 13987 N N . GLY C 1 820 ? 157.885 152.511 129.027 1.00 126.70 820 GLY C N 1
ATOM 13988 C CA . GLY C 1 820 ? 157.799 152.108 127.636 1.00 126.70 820 GLY C CA 1
ATOM 13989 C C . GLY C 1 820 ? 156.613 151.236 127.300 1.00 126.70 820 GLY C C 1
ATOM 13990 O O . GLY C 1 820 ? 156.196 151.203 126.138 1.00 126.70 820 GLY C O 1
ATOM 13991 N N . GLY C 1 821 ? 156.056 150.540 128.282 1.00 146.50 821 GLY C N 1
ATOM 13992 C CA . GLY C 1 821 ? 154.947 149.642 128.003 1.00 146.50 821 GLY C CA 1
ATOM 13993 C C . GLY C 1 821 ? 155.390 148.539 127.062 1.00 146.50 821 GLY C C 1
ATOM 13994 O O . GLY C 1 821 ? 156.331 147.789 127.347 1.00 146.50 821 GLY C O 1
ATOM 13995 N N . THR C 1 822 ? 154.713 148.429 125.924 1.00 164.07 822 THR C N 1
ATOM 13996 C CA . THR C 1 822 ? 155.096 147.494 124.876 1.00 164.07 822 THR C CA 1
ATOM 13997 C C . THR C 1 822 ? 155.809 148.242 123.757 1.00 164.07 822 THR C C 1
ATOM 13998 O O . THR C 1 822 ? 155.476 149.390 123.450 1.00 164.07 822 THR C O 1
ATOM 14002 N N . ASN C 1 823 ? 156.807 147.591 123.165 1.00 173.95 823 ASN C N 1
ATOM 14003 C CA . ASN C 1 823 ? 157.595 148.214 122.114 1.00 173.95 823 ASN C CA 1
ATOM 14004 C C . ASN C 1 823 ? 158.160 147.134 121.206 1.00 173.95 823 ASN C C 1
ATOM 14005 O O . ASN C 1 823 ? 158.251 145.962 121.581 1.00 173.95 823 ASN C O 1
ATOM 14010 N N . PHE C 1 824 ? 158.538 147.547 120.001 1.00 167.35 824 PHE C N 1
ATOM 14011 C CA . PHE C 1 824 ? 159.122 146.639 119.023 1.00 167.35 824 PHE C CA 1
ATOM 14012 C C . PHE C 1 824 ? 160.521 146.205 119.447 1.00 167.35 824 PHE C C 1
ATOM 14013 O O . PHE C 1 824 ? 160.679 145.309 120.276 1.00 167.35 824 PHE C O 1
ATOM 14021 N N . GLU C 1 834 ? 178.346 147.931 117.545 1.00 157.52 834 GLU C N 1
ATOM 14022 C CA . GLU C 1 834 ? 177.991 147.322 118.820 1.00 157.52 834 GLU C CA 1
ATOM 14023 C C . GLU C 1 834 ? 179.169 146.541 119.387 1.00 157.52 834 GLU C C 1
ATOM 14024 O O . GLU C 1 834 ? 179.069 145.339 119.627 1.00 157.52 834 GLU C O 1
ATOM 14030 N N . ASN C 1 835 ? 180.291 147.234 119.594 1.00 160.53 835 ASN C N 1
ATOM 14031 C CA . ASN C 1 835 ? 181.496 146.583 120.093 1.00 160.53 835 ASN C CA 1
ATOM 14032 C C . ASN C 1 835 ? 182.262 147.423 121.109 1.00 160.53 835 ASN C C 1
ATOM 14033 O O . ASN C 1 835 ? 183.366 147.027 121.507 1.00 160.53 835 ASN C O 1
ATOM 14038 N N . ALA C 1 836 ? 181.723 148.559 121.539 1.00 152.62 836 ALA C N 1
ATOM 14039 C CA . ALA C 1 836 ? 182.443 149.429 122.458 1.00 152.62 836 ALA C CA 1
ATOM 14040 C C . ALA C 1 836 ? 182.567 148.779 123.830 1.00 152.62 836 ALA C C 1
ATOM 14041 O O . ALA C 1 836 ? 181.612 148.178 124.332 1.00 152.62 836 ALA C O 1
ATOM 14043 N N . ASP C 1 837 ? 183.750 148.903 124.431 1.00 146.66 837 ASP C N 1
ATOM 14044 C CA . ASP C 1 837 ? 184.023 148.442 125.792 1.00 146.66 837 ASP C CA 1
ATOM 14045 C C . ASP C 1 837 ? 183.640 146.970 125.967 1.00 146.66 837 ASP C C 1
ATOM 14046 O O . ASP C 1 837 ? 182.719 146.612 126.697 1.00 146.66 837 ASP C O 1
ATOM 14051 N N . PHE C 1 838 ? 184.358 146.122 125.239 1.00 144.10 838 PHE C N 1
ATOM 14052 C CA . PHE C 1 838 ? 184.238 144.680 125.402 1.00 144.10 838 PHE C CA 1
ATOM 14053 C C . PHE C 1 838 ? 185.500 144.061 125.984 1.00 144.10 838 PHE C C 1
ATOM 14054 O O . PHE C 1 838 ? 185.634 142.833 125.986 1.00 144.10 838 PHE C O 1
ATOM 14062 N N . LYS C 1 839 ? 186.430 144.880 126.467 1.00 155.30 839 LYS C N 1
ATOM 14063 C CA . LYS C 1 839 ? 187.648 144.404 127.108 1.00 155.30 839 LYS C CA 1
ATOM 14064 C C . LYS C 1 839 ? 187.726 144.802 128.573 1.00 155.30 839 LYS C C 1
ATOM 14065 O O . LYS C 1 839 ? 187.977 143.953 129.434 1.00 155.30 839 LYS C O 1
ATOM 14071 N N . GLN C 1 840 ? 187.521 146.081 128.879 1.00 170.51 840 GLN C N 1
ATOM 14072 C CA . GLN C 1 840 ? 187.561 146.567 130.250 1.00 170.51 840 GLN C CA 1
ATOM 14073 C C . GLN C 1 840 ? 186.180 146.732 130.870 1.00 170.51 840 GLN C C 1
ATOM 14074 O O . GLN C 1 840 ? 186.077 147.273 131.976 1.00 170.51 840 GLN C O 1
ATOM 14080 N N . TYR C 1 841 ? 185.121 146.286 130.194 1.00 137.51 841 TYR C N 1
ATOM 14081 C CA . TYR C 1 841 ? 183.771 146.490 130.703 1.00 137.51 841 TYR C CA 1
ATOM 14082 C C . TYR C 1 841 ? 183.117 145.203 131.194 1.00 137.51 841 TYR C C 1
ATOM 14083 O O . TYR C 1 841 ? 182.464 145.208 132.242 1.00 137.51 841 TYR C O 1
ATOM 14092 N N . ILE C 1 842 ? 183.260 144.105 130.450 1.00 126.88 842 ILE C N 1
ATOM 14093 C CA . ILE C 1 842 ? 182.543 142.878 130.787 1.00 126.88 842 ILE C CA 1
ATOM 14094 C C . ILE C 1 842 ? 182.992 142.337 132.138 1.00 126.88 842 ILE C C 1
ATOM 14095 O O . ILE C 1 842 ? 182.167 141.910 132.956 1.00 126.88 842 ILE C O 1
ATOM 14100 N N . GLY C 1 843 ? 184.296 142.352 132.402 1.00 121.60 843 GLY C N 1
ATOM 14101 C CA . GLY C 1 843 ? 184.815 141.786 133.612 1.00 121.60 843 GLY C CA 1
ATOM 14102 C C . GLY C 1 843 ? 184.532 142.657 134.822 1.00 121.60 843 GLY C C 1
ATOM 14103 O O . GLY C 1 843 ? 183.894 143.714 134.728 1.00 121.60 843 GLY C O 1
ATOM 14104 N N . PRO C 1 844 ? 185.014 142.217 135.977 1.00 108.79 844 PRO C N 1
ATOM 14105 C CA . PRO C 1 844 ? 184.771 142.966 137.215 1.00 108.79 844 PRO C CA 1
ATOM 14106 C C . PRO C 1 844 ? 185.552 144.266 137.274 1.00 108.79 844 PRO C C 1
ATOM 14107 O O . PRO C 1 844 ? 186.620 144.332 137.890 1.00 108.79 844 PRO C O 1
ATOM 14111 N N . HIS C 1 845 ? 185.029 145.303 136.628 1.00 116.08 845 HIS C N 1
ATOM 14112 C CA . HIS C 1 845 ? 185.684 146.603 136.636 1.00 116.08 845 HIS C CA 1
ATOM 14113 C C . HIS C 1 845 ? 185.739 147.171 138.049 1.00 116.08 845 HIS C C 1
ATOM 14114 O O . HIS C 1 845 ? 184.828 146.980 138.858 1.00 116.08 845 HIS C O 1
ATOM 14121 N N . GLY C 1 846 ? 186.829 147.875 138.343 1.00 113.71 846 GLY C N 1
ATOM 14122 C CA . GLY C 1 846 ? 187.036 148.465 139.647 1.00 113.71 846 GLY C CA 1
ATOM 14123 C C . GLY C 1 846 ? 187.657 147.494 140.635 1.00 113.71 846 GLY C C 1
ATOM 14124 O O . GLY C 1 846 ? 187.799 146.295 140.387 1.00 113.71 846 GLY C O 1
ATOM 14125 N N . LYS C 1 847 ? 188.039 148.039 141.791 1.00 114.29 847 LYS C N 1
ATOM 14126 C CA . LYS C 1 847 ? 188.641 147.244 142.848 1.00 114.29 847 LYS C CA 1
ATOM 14127 C C . LYS C 1 847 ? 187.914 147.354 144.179 1.00 114.29 847 LYS C C 1
ATOM 14128 O O . LYS C 1 847 ? 188.370 146.761 145.162 1.00 114.29 847 LYS C O 1
ATOM 14134 N N . SER C 1 848 ? 186.807 148.084 144.244 1.00 115.48 848 SER C N 1
ATOM 14135 C CA . SER C 1 848 ? 186.053 148.259 145.477 1.00 115.48 848 SER C CA 1
ATOM 14136 C C . SER C 1 848 ? 184.780 147.426 145.426 1.00 115.48 848 SER C C 1
ATOM 14137 O O . SER C 1 848 ? 184.028 147.491 144.450 1.00 115.48 848 SER C O 1
ATOM 14140 N N . GLN C 1 849 ? 184.544 146.650 146.483 1.00 106.17 849 GLN C N 1
ATOM 14141 C CA . GLN C 1 849 ? 183.331 145.846 146.553 1.00 106.17 849 GLN C CA 1
ATOM 14142 C C . GLN C 1 849 ? 182.086 146.722 146.577 1.00 106.17 849 GLN C C 1
ATOM 14143 O O . GLN C 1 849 ? 181.091 146.419 145.910 1.00 106.17 849 GLN C O 1
ATOM 14149 N N . TYR C 1 850 ? 182.122 147.808 147.339 1.00 105.29 850 TYR C N 1
ATOM 14150 C CA . TYR C 1 850 ? 180.971 148.681 147.502 1.00 105.29 850 TYR C CA 1
ATOM 14151 C C . TYR C 1 850 ? 181.006 149.784 146.446 1.00 105.29 850 TYR C C 1
ATOM 14152 O O . TYR C 1 850 ? 181.809 149.755 145.511 1.00 105.29 850 TYR C O 1
ATOM 14161 N N . LEU C 1 851 ? 180.129 150.770 146.587 1.00 113.84 851 LEU C N 1
ATOM 14162 C CA . LEU C 1 851 ? 180.060 151.889 145.665 1.00 113.84 851 LEU C CA 1
ATOM 14163 C C . LEU C 1 851 ? 180.170 153.196 146.431 1.00 113.84 851 LEU C C 1
ATOM 14164 O O . LEU C 1 851 ? 179.667 153.309 147.553 1.00 113.84 851 LEU C O 1
ATOM 14169 N N . PRO C 1 852 ? 180.818 154.197 145.851 1.00 126.00 852 PRO C N 1
ATOM 14170 C CA . PRO C 1 852 ? 180.951 155.485 146.543 1.00 126.00 852 PRO C CA 1
ATOM 14171 C C . PRO C 1 852 ? 179.643 156.260 146.559 1.00 126.00 852 PRO C C 1
ATOM 14172 O O . PRO C 1 852 ? 179.197 156.755 145.519 1.00 126.00 852 PRO C O 1
ATOM 14176 N N . ARG C 1 853 ? 179.014 156.366 147.728 1.00 133.61 853 ARG C N 1
ATOM 14177 C CA . ARG C 1 853 ? 177.713 157.008 147.843 1.00 133.61 853 ARG C CA 1
ATOM 14178 C C . ARG C 1 853 ? 177.688 157.937 149.048 1.00 133.61 853 ARG C C 1
ATOM 14179 O O . ARG C 1 853 ? 178.445 157.760 150.006 1.00 133.61 853 ARG C O 1
ATOM 14187 N N . GLN C 1 854 ? 176.809 158.939 148.972 1.00 141.00 854 GLN C N 1
ATOM 14188 C CA . GLN C 1 854 ? 176.457 159.825 150.079 1.00 141.00 854 GLN C CA 1
ATOM 14189 C C . GLN C 1 854 ? 177.659 160.324 150.875 1.00 141.00 854 GLN C C 1
ATOM 14190 O O . GLN C 1 854 ? 178.489 161.076 150.356 1.00 141.00 854 GLN C O 1
ATOM 14196 N N . GLY C 1 855 ? 177.754 159.910 152.135 1.00 143.25 855 GLY C N 1
ATOM 14197 C CA . GLY C 1 855 ? 178.738 160.400 153.074 1.00 143.25 855 GLY C CA 1
ATOM 14198 C C . GLY C 1 855 ? 180.038 159.632 153.122 1.00 143.25 855 GLY C C 1
ATOM 14199 O O . GLY C 1 855 ? 180.847 159.874 154.024 1.00 143.25 855 GLY C O 1
ATOM 14200 N N . GLY C 1 856 ? 180.263 158.710 152.191 1.00 149.10 856 GLY C N 1
ATOM 14201 C CA . GLY C 1 856 ? 181.515 157.978 152.180 1.00 149.10 856 GLY C CA 1
ATOM 14202 C C . GLY C 1 856 ? 182.701 158.895 151.953 1.00 149.10 856 GLY C C 1
ATOM 14203 O O . GLY C 1 856 ? 182.612 159.908 151.256 1.00 149.10 856 GLY C O 1
ATOM 14204 N N . TYR C 1 857 ? 183.828 158.531 152.566 1.00 151.05 857 TYR C N 1
ATOM 14205 C CA . TYR C 1 857 ? 185.017 159.371 152.485 1.00 151.05 857 TYR C CA 1
ATOM 14206 C C . TYR C 1 857 ? 185.506 159.502 151.050 1.00 151.05 857 TYR C C 1
ATOM 14207 O O . TYR C 1 857 ? 185.713 160.614 150.551 1.00 151.05 857 TYR C O 1
ATOM 14216 N N . LYS C 1 858 ? 185.702 158.372 150.368 1.00 151.16 858 LYS C N 1
ATOM 14217 C CA . LYS C 1 858 ? 186.101 158.429 148.967 1.00 151.16 858 LYS C CA 1
ATOM 14218 C C . LYS C 1 858 ? 185.032 159.112 148.128 1.00 151.16 858 LYS C C 1
ATOM 14219 O O . LYS C 1 858 ? 185.345 159.936 147.261 1.00 151.16 858 LYS C O 1
ATOM 14225 N N . ALA C 1 859 ? 183.761 158.794 148.387 1.00 153.62 859 ALA C N 1
ATOM 14226 C CA . ALA C 1 859 ? 182.672 159.455 147.678 1.00 153.62 859 ALA C CA 1
ATOM 14227 C C . ALA C 1 859 ? 182.709 160.961 147.881 1.00 153.62 859 ALA C C 1
ATOM 14228 O O . ALA C 1 859 ? 182.375 161.719 146.964 1.00 153.62 859 ALA C O 1
ATOM 14230 N N . PHE C 1 860 ? 183.113 161.412 149.070 1.00 157.11 860 PHE C N 1
ATOM 14231 C CA . PHE C 1 860 ? 183.258 162.843 149.301 1.00 157.11 860 PHE C CA 1
ATOM 14232 C C . PHE C 1 860 ? 184.327 163.448 148.404 1.00 157.11 860 PHE C C 1
ATOM 14233 O O . PHE C 1 860 ? 184.208 164.607 147.990 1.00 157.11 860 PHE C O 1
ATOM 14241 N N . ILE C 1 861 ? 185.375 162.687 148.094 1.00 154.42 861 ILE C N 1
ATOM 14242 C CA . ILE C 1 861 ? 186.474 163.229 147.304 1.00 154.42 861 ILE C CA 1
ATOM 14243 C C . ILE C 1 861 ? 186.017 163.533 145.883 1.00 154.42 861 ILE C C 1
ATOM 14244 O O . ILE C 1 861 ? 186.261 164.625 145.358 1.00 154.42 861 ILE C O 1
ATOM 14249 N N . GLN C 1 862 ? 185.344 162.576 145.239 1.00 160.26 862 GLN C N 1
ATOM 14250 C CA . GLN C 1 862 ? 184.975 162.760 143.838 1.00 160.26 862 GLN C CA 1
ATOM 14251 C C . GLN C 1 862 ? 183.952 163.874 143.669 1.00 160.26 862 GLN C C 1
ATOM 14252 O O . GLN C 1 862 ? 184.055 164.679 142.736 1.00 160.26 862 GLN C O 1
ATOM 14258 N N . ILE C 1 863 ? 182.954 163.936 144.553 1.00 165.28 863 ILE C N 1
ATOM 14259 C CA . ILE C 1 863 ? 181.932 164.966 144.415 1.00 165.28 863 ILE C CA 1
ATOM 14260 C C . ILE C 1 863 ? 182.525 166.347 144.653 1.00 165.28 863 ILE C C 1
ATOM 14261 O O . ILE C 1 863 ? 182.104 167.326 144.025 1.00 165.28 863 ILE C O 1
ATOM 14266 N N . HIS C 1 864 ? 183.499 166.458 145.551 1.00 166.16 864 HIS C N 1
ATOM 14267 C CA . HIS C 1 864 ? 184.154 167.731 145.808 1.00 166.16 864 HIS C CA 1
ATOM 14268 C C . HIS C 1 864 ? 185.384 167.950 144.939 1.00 166.16 864 HIS C C 1
ATOM 14269 O O . HIS C 1 864 ? 185.999 169.018 145.019 1.00 166.16 864 HIS C O 1
ATOM 14276 N N . SER C 1 865 ? 185.761 166.969 144.117 1.00 172.69 865 SER C N 1
ATOM 14277 C CA . SER C 1 865 ? 186.862 167.176 143.182 1.00 172.69 865 SER C CA 1
ATOM 14278 C C . SER C 1 865 ? 186.445 168.097 142.042 1.00 172.69 865 SER C C 1
ATOM 14279 O O . SER C 1 865 ? 187.181 169.020 141.675 1.00 172.69 865 SER C O 1
ATOM 14282 N N . ASP C 1 866 ? 185.264 167.857 141.469 1.00 177.91 866 ASP C N 1
ATOM 14283 C CA . ASP C 1 866 ? 184.795 168.686 140.364 1.00 177.91 866 ASP C CA 1
ATOM 14284 C C . ASP C 1 866 ? 184.497 170.108 140.823 1.00 177.91 866 ASP C C 1
ATOM 14285 O O . ASP C 1 866 ? 184.808 171.073 140.115 1.00 177.91 866 ASP C O 1
ATOM 14290 N N . GLU C 1 867 ? 183.896 170.258 141.998 1.00 176.89 867 GLU C N 1
ATOM 14291 C CA . GLU C 1 867 ? 183.557 171.574 142.525 1.00 176.89 867 GLU C CA 1
ATOM 14292 C C . GLU C 1 867 ? 184.706 172.148 143.346 1.00 176.89 867 GLU C C 1
ATOM 14293 O O . GLU C 1 867 ? 185.781 171.553 143.424 1.00 176.89 867 GLU C O 1
ATOM 14299 N N . MET D 2 4 ? 213.520 157.978 197.900 1.00 218.03 1 MET D N 1
ATOM 14300 C CA . MET D 2 4 ? 212.197 157.529 197.482 1.00 218.03 1 MET D CA 1
ATOM 14301 C C . MET D 2 4 ? 212.072 157.528 195.956 1.00 218.03 1 MET D C 1
ATOM 14302 O O . MET D 2 4 ? 213.069 157.353 195.256 1.00 218.03 1 MET D O 1
ATOM 14307 N N . SER D 2 5 ? 210.853 157.706 195.448 1.00 208.61 2 SER D N 1
ATOM 14308 C CA . SER D 2 5 ? 210.604 157.552 194.019 1.00 208.61 2 SER D CA 1
ATOM 14309 C C . SER D 2 5 ? 211.435 158.538 193.206 1.00 208.61 2 SER D C 1
ATOM 14310 O O . SER D 2 5 ? 211.479 159.734 193.507 1.00 208.61 2 SER D O 1
ATOM 14313 N N . LYS D 2 6 ? 212.091 158.028 192.162 1.00 199.92 3 LYS D N 1
ATOM 14314 C CA . LYS D 2 6 ? 212.919 158.879 191.317 1.00 199.92 3 LYS D CA 1
ATOM 14315 C C . LYS D 2 6 ? 212.099 159.918 190.568 1.00 199.92 3 LYS D C 1
ATOM 14316 O O . LYS D 2 6 ? 212.649 160.949 190.165 1.00 199.92 3 LYS D O 1
ATOM 14322 N N . GLU D 2 7 ? 210.801 159.670 190.381 1.00 196.57 4 GLU D N 1
ATOM 14323 C CA . GLU D 2 7 ? 209.924 160.568 189.633 1.00 196.57 4 GLU D CA 1
ATOM 14324 C C . GLU D 2 7 ? 210.484 160.838 188.240 1.00 196.57 4 GLU D C 1
ATOM 14325 O O . GLU D 2 7 ? 210.498 161.973 187.759 1.00 196.57 4 GLU D O 1
ATOM 14331 N N . LYS D 2 8 ? 210.966 159.780 187.592 1.00 178.39 5 LYS D N 1
ATOM 14332 C CA . LYS D 2 8 ? 211.553 159.923 186.268 1.00 178.39 5 LYS D CA 1
ATOM 14333 C C . LYS D 2 8 ? 210.504 160.419 185.283 1.00 178.39 5 LYS D C 1
ATOM 14334 O O . LYS D 2 8 ? 209.399 159.877 185.206 1.00 178.39 5 LYS D O 1
ATOM 14340 N N . ILE D 2 9 ? 210.852 161.459 184.533 1.00 177.65 6 ILE D N 1
ATOM 14341 C CA . ILE D 2 9 ? 209.917 162.140 183.648 1.00 177.65 6 ILE D CA 1
ATOM 14342 C C . ILE D 2 9 ? 210.503 162.158 182.246 1.00 177.65 6 ILE D C 1
ATOM 14343 O O . ILE D 2 9 ? 211.638 162.607 182.048 1.00 177.65 6 ILE D O 1
ATOM 14348 N N . LEU D 2 10 ? 209.728 161.674 181.277 1.00 176.78 7 LEU D N 1
ATOM 14349 C CA . LEU D 2 10 ? 210.160 161.672 179.889 1.00 176.78 7 LEU D CA 1
ATOM 14350 C C . LEU D 2 10 ? 209.414 162.756 179.131 1.00 176.78 7 LEU D C 1
ATOM 14351 O O . LEU D 2 10 ? 208.181 162.681 179.020 1.00 176.78 7 LEU D O 1
ATOM 14356 N N . PRO D 2 11 ? 210.095 163.778 178.617 1.00 176.21 8 PRO D N 1
ATOM 14357 C CA . PRO D 2 11 ? 209.407 164.773 177.789 1.00 176.21 8 PRO D CA 1
ATOM 14358 C C . PRO D 2 11 ? 208.772 164.122 176.573 1.00 176.21 8 PRO D C 1
ATOM 14359 O O . PRO D 2 11 ? 209.342 163.216 175.961 1.00 176.21 8 PRO D O 1
ATOM 14363 N N . LEU D 2 12 ? 207.576 164.594 176.225 1.00 181.55 9 LEU D N 1
ATOM 14364 C CA . LEU D 2 12 ? 206.869 164.046 175.077 1.00 181.55 9 LEU D CA 1
ATOM 14365 C C . LEU D 2 12 ? 207.544 164.386 173.756 1.00 181.55 9 LEU D C 1
ATOM 14366 O O . LEU D 2 12 ? 207.177 163.811 172.727 1.00 181.55 9 LEU D O 1
ATOM 14371 N N . ALA D 2 13 ? 208.515 165.300 173.759 1.00 181.63 10 ALA D N 1
ATOM 14372 C CA . ALA D 2 13 ? 209.248 165.619 172.543 1.00 181.63 10 ALA D CA 1
ATOM 14373 C C . ALA D 2 13 ? 210.282 164.561 172.186 1.00 181.63 10 ALA D C 1
ATOM 14374 O O . ALA D 2 13 ? 210.774 164.555 171.053 1.00 181.63 10 ALA D O 1
ATOM 14376 N N . ALA D 2 14 ? 210.620 163.675 173.118 1.00 179.90 11 ALA D N 1
ATOM 14377 C CA . ALA D 2 14 ? 211.620 162.651 172.853 1.00 179.90 11 ALA D CA 1
ATOM 14378 C C . ALA D 2 14 ? 211.116 161.652 171.818 1.00 179.90 11 ALA D C 1
ATOM 14379 O O . ALA D 2 14 ? 209.923 161.348 171.741 1.00 179.90 11 ALA D O 1
ATOM 14381 N N . ARG D 2 15 ? 212.044 161.143 171.012 1.00 171.88 12 ARG D N 1
ATOM 14382 C CA . ARG D 2 15 ? 211.732 160.177 169.967 1.00 171.88 12 ARG D CA 1
ATOM 14383 C C . ARG D 2 15 ? 212.829 159.119 169.953 1.00 171.88 12 ARG D C 1
ATOM 14384 O O . ARG D 2 15 ? 213.678 159.063 170.848 1.00 171.88 12 ARG D O 1
ATOM 14392 N N . SER D 2 16 ? 212.809 158.270 168.930 1.00 173.42 13 SER D N 1
ATOM 14393 C CA . SER D 2 16 ? 213.841 157.264 168.725 1.00 173.42 13 SER D CA 1
ATOM 14394 C C . SER D 2 16 ? 214.248 157.271 167.261 1.00 173.42 13 SER D C 1
ATOM 14395 O O . SER D 2 16 ? 213.389 157.234 166.375 1.00 173.42 13 SER D O 1
ATOM 14398 N N . LYS D 2 17 ? 215.557 157.317 167.009 1.00 180.60 14 LYS D N 1
ATOM 14399 C CA . LYS D 2 17 ? 216.051 157.439 165.642 1.00 180.60 14 LYS D CA 1
ATOM 14400 C C . LYS D 2 17 ? 215.968 156.130 164.868 1.00 180.60 14 LYS D C 1
ATOM 14401 O O . LYS D 2 17 ? 215.839 156.152 163.639 1.00 180.60 14 LYS D O 1
ATOM 14407 N N . LYS D 2 18 ? 216.031 154.991 165.553 1.00 179.90 15 LYS D N 1
ATOM 14408 C CA . LYS D 2 18 ? 216.097 153.682 164.910 1.00 179.90 15 LYS D CA 1
ATOM 14409 C C . LYS D 2 18 ? 214.845 152.855 165.184 1.00 179.90 15 LYS D C 1
ATOM 14410 O O . LYS D 2 18 ? 214.919 151.664 165.492 1.00 179.90 15 LYS D O 1
ATOM 14416 N N . ALA D 2 19 ? 213.679 153.482 165.078 1.00 179.91 16 ALA D N 1
ATOM 14417 C CA . ALA D 2 19 ? 212.415 152.790 165.310 1.00 179.91 16 ALA D CA 1
ATOM 14418 C C . ALA D 2 19 ? 212.145 151.847 164.146 1.00 179.91 16 ALA D C 1
ATOM 14419 O O . ALA D 2 19 ? 211.713 152.267 163.072 1.00 179.91 16 ALA D O 1
ATOM 14421 N N . MET D 2 20 ? 212.411 150.562 164.356 1.00 170.66 17 MET D N 1
ATOM 14422 C CA . MET D 2 20 ? 212.106 149.519 163.389 1.00 170.66 17 MET D CA 1
ATOM 14423 C C . MET D 2 20 ? 211.209 148.493 164.064 1.00 170.66 17 MET D C 1
ATOM 14424 O O . MET D 2 20 ? 211.488 148.066 165.189 1.00 170.66 17 MET D O 1
ATOM 14429 N N . LEU D 2 21 ? 210.139 148.101 163.381 1.00 156.66 18 LEU D N 1
ATOM 14430 C CA . LEU D 2 21 ? 209.149 147.188 163.932 1.00 156.66 18 LEU D CA 1
ATOM 14431 C C . LEU D 2 21 ? 209.160 145.886 163.148 1.00 156.66 18 LEU D C 1
ATOM 14432 O O . LEU D 2 21 ? 209.166 145.900 161.913 1.00 156.66 18 LEU D O 1
ATOM 14437 N N . ARG D 2 22 ? 209.161 144.768 163.867 1.00 149.85 19 ARG D N 1
ATOM 14438 C CA . ARG D 2 22 ? 209.084 143.466 163.230 1.00 149.85 19 ARG D CA 1
ATOM 14439 C C . ARG D 2 22 ? 207.685 143.234 162.665 1.00 149.85 19 ARG D C 1
ATOM 14440 O O . ARG D 2 22 ? 206.732 143.957 162.965 1.00 149.85 19 ARG D O 1
ATOM 14448 N N . GLN D 2 23 ? 207.571 142.214 161.831 1.00 137.53 20 GLN D N 1
ATOM 14449 C CA . GLN D 2 23 ? 206.260 141.824 161.332 1.00 137.53 20 GLN D CA 1
ATOM 14450 C C . GLN D 2 23 ? 205.490 141.097 162.427 1.00 137.53 20 GLN D C 1
ATOM 14451 O O . GLN D 2 23 ? 206.000 140.125 162.992 1.00 137.53 20 GLN D O 1
ATOM 14457 N N . PRO D 2 24 ? 204.281 141.541 162.758 1.00 123.26 21 PRO D N 1
ATOM 14458 C CA . PRO D 2 24 ? 203.515 140.871 163.814 1.00 123.26 21 PRO D CA 1
ATOM 14459 C C . PRO D 2 24 ? 203.279 139.409 163.479 1.00 123.26 21 PRO D C 1
ATOM 14460 O O . PRO D 2 24 ? 203.041 139.045 162.326 1.00 123.26 21 PRO D O 1
ATOM 14464 N N . LYS D 2 25 ? 203.356 138.566 164.504 1.00 118.56 22 LYS D N 1
ATOM 14465 C CA . LYS D 2 25 ? 203.221 137.119 164.340 1.00 118.56 22 LYS D CA 1
ATOM 14466 C C . LYS D 2 25 ? 202.299 136.610 165.443 1.00 118.56 22 LYS D C 1
ATOM 14467 O O . LYS D 2 25 ? 202.720 136.467 166.594 1.00 118.56 22 LYS D O 1
ATOM 14473 N N . GLN D 2 26 ? 201.044 136.353 165.087 1.00 115.43 23 GLN D N 1
ATOM 14474 C CA . GLN D 2 26 ? 200.081 135.839 166.050 1.00 115.43 23 GLN D CA 1
ATOM 14475 C C . GLN D 2 26 ? 200.549 134.494 166.587 1.00 115.43 23 GLN D C 1
ATOM 14476 O O . GLN D 2 26 ? 200.957 133.615 165.823 1.00 115.43 23 GLN D O 1
ATOM 14482 N N . VAL D 2 27 ? 200.493 134.335 167.907 1.00 114.17 24 VAL D N 1
ATOM 14483 C CA . VAL D 2 27 ? 201.064 133.154 168.543 1.00 114.17 24 VAL D CA 1
ATOM 14484 C C . VAL D 2 27 ? 199.978 132.326 169.215 1.00 114.17 24 VAL D C 1
ATOM 14485 O O . VAL D 2 27 ? 200.095 131.100 169.314 1.00 114.17 24 VAL D O 1
ATOM 14489 N N . ALA D 2 28 ? 198.919 132.982 169.679 1.00 112.50 25 ALA D N 1
ATOM 14490 C CA . ALA D 2 28 ? 197.846 132.271 170.357 1.00 112.50 25 ALA D CA 1
ATOM 14491 C C . ALA D 2 28 ? 196.583 133.114 170.314 1.00 112.50 25 ALA D C 1
ATOM 14492 O O . ALA D 2 28 ? 196.623 134.316 170.041 1.00 112.50 25 ALA D O 1
ATOM 14494 N N . TYR D 2 29 ? 195.459 132.461 170.594 1.00 116.20 26 TYR D N 1
ATOM 14495 C CA . TYR D 2 29 ? 194.158 133.106 170.581 1.00 116.20 26 TYR D CA 1
ATOM 14496 C C . TYR D 2 29 ? 193.338 132.590 171.753 1.00 116.20 26 TYR D C 1
ATOM 14497 O O . TYR D 2 29 ? 193.741 131.668 172.466 1.00 116.20 26 TYR D O 1
ATOM 14506 N N . PHE D 2 30 ? 192.169 133.194 171.944 1.00 124.84 27 PHE D N 1
ATOM 14507 C CA . PHE D 2 30 ? 191.300 132.825 173.049 1.00 124.84 27 PHE D CA 1
ATOM 14508 C C . PHE D 2 30 ? 189.873 133.225 172.714 1.00 124.84 27 PHE D C 1
ATOM 14509 O O . PHE D 2 30 ? 189.629 134.023 171.807 1.00 124.84 27 PHE D O 1
ATOM 14517 N N . SER D 2 31 ? 188.933 132.666 173.472 1.00 135.18 28 SER D N 1
ATOM 14518 C CA . SER D 2 31 ? 187.509 132.957 173.315 1.00 135.18 28 SER D CA 1
ATOM 14519 C C . SER D 2 31 ? 186.919 133.183 174.703 1.00 135.18 28 SER D C 1
ATOM 14520 O O . SER D 2 31 ? 186.568 132.225 175.398 1.00 135.18 28 SER D O 1
ATOM 14523 N N . ARG D 2 32 ? 186.810 134.445 175.107 1.00 141.09 29 ARG D N 1
ATOM 14524 C CA . ARG D 2 32 ? 186.238 134.773 176.404 1.00 141.09 29 ARG D CA 1
ATOM 14525 C C . ARG D 2 32 ? 184.723 134.632 176.349 1.00 141.09 29 ARG D C 1
ATOM 14526 O O . ARG D 2 32 ? 184.062 135.262 175.519 1.00 141.09 29 ARG D O 1
ATOM 14534 N N . ASP D 2 33 ? 184.174 133.818 177.245 1.00 158.85 30 ASP D N 1
ATOM 14535 C CA . ASP D 2 33 ? 182.747 133.527 177.242 1.00 158.85 30 ASP D CA 1
ATOM 14536 C C . ASP D 2 33 ? 181.981 134.680 177.888 1.00 158.85 30 ASP D C 1
ATOM 14537 O O . ASP D 2 33 ? 182.527 135.755 178.154 1.00 158.85 30 ASP D O 1
ATOM 14542 N N . LEU D 2 34 ? 180.692 134.463 178.147 1.00 156.25 31 LEU D N 1
ATOM 14543 C CA . LEU D 2 34 ? 179.880 135.437 178.861 1.00 156.25 31 LEU D CA 1
ATOM 14544 C C . LEU D 2 34 ? 180.137 135.427 180.360 1.00 156.25 31 LEU D C 1
ATOM 14545 O O . LEU D 2 34 ? 179.717 136.360 181.052 1.00 156.25 31 LEU D O 1
ATOM 14550 N N . ASN D 2 35 ? 180.815 134.401 180.873 1.00 156.48 32 ASN D N 1
ATOM 14551 C CA . ASN D 2 35 ? 181.085 134.267 182.296 1.00 156.48 32 ASN D CA 1
ATOM 14552 C C . ASN D 2 35 ? 182.512 134.659 182.654 1.00 156.48 32 ASN D C 1
ATOM 14553 O O . ASN D 2 35 ? 183.024 134.226 183.691 1.00 156.48 32 ASN D O 1
ATOM 14558 N N . TYR D 2 36 ? 183.163 135.460 181.810 1.00 148.77 33 TYR D N 1
ATOM 14559 C CA . TYR D 2 36 ? 184.530 135.923 182.043 1.00 148.77 33 TYR D CA 1
ATOM 14560 C C . TYR D 2 36 ? 185.507 134.760 182.171 1.00 148.77 33 TYR D C 1
ATOM 14561 O O . TYR D 2 36 ? 186.546 134.875 182.822 1.00 148.77 33 TYR D O 1
ATOM 14570 N N . LYS D 2 37 ? 185.182 133.634 181.547 1.00 147.58 34 LYS D N 1
ATOM 14571 C CA . LYS D 2 37 ? 186.062 132.477 181.494 1.00 147.58 34 LYS D CA 1
ATOM 14572 C C . LYS D 2 37 ? 186.680 132.393 180.108 1.00 147.58 34 LYS D C 1
ATOM 14573 O O . LYS D 2 37 ? 185.966 132.426 179.100 1.00 147.58 34 LYS D O 1
ATOM 14579 N N . THR D 2 38 ? 188.001 132.281 180.062 1.00 142.36 35 THR D N 1
ATOM 14580 C CA . THR D 2 38 ? 188.756 132.324 178.820 1.00 142.36 35 THR D CA 1
ATOM 14581 C C . THR D 2 38 ? 189.168 130.916 178.418 1.00 142.36 35 THR D C 1
ATOM 14582 O O . THR D 2 38 ? 189.671 130.151 179.248 1.00 142.36 35 THR D O 1
ATOM 14586 N N . HIS D 2 39 ? 188.957 130.580 177.152 1.00 137.93 36 HIS D N 1
ATOM 14587 C CA . HIS D 2 39 ? 189.295 129.263 176.646 1.00 137.93 36 HIS D CA 1
ATOM 14588 C C . HIS D 2 39 ? 190.097 129.392 175.362 1.00 137.93 36 HIS D C 1
ATOM 14589 O O . HIS D 2 39 ? 189.878 130.318 174.576 1.00 137.93 36 HIS D O 1
ATOM 14596 N N . PRO D 2 40 ? 191.033 128.479 175.125 1.00 134.26 37 PRO D N 1
ATOM 14597 C CA . PRO D 2 40 ? 191.845 128.519 173.891 1.00 134.26 37 PRO D CA 1
ATOM 14598 C C . PRO D 2 40 ? 191.180 127.827 172.700 1.00 134.26 37 PRO D C 1
ATOM 14599 O O . PRO D 2 40 ? 191.474 126.688 172.335 1.00 134.26 37 PRO D O 1
ATOM 14603 N N . ASP D 2 41 ? 190.249 128.539 172.072 1.00 137.95 38 ASP D N 1
ATOM 14604 C CA . ASP D 2 41 ? 189.582 128.052 170.872 1.00 137.95 38 ASP D CA 1
ATOM 14605 C C . ASP D 2 41 ? 189.038 129.254 170.110 1.00 137.95 38 ASP D C 1
ATOM 14606 O O . ASP D 2 41 ? 189.236 130.405 170.505 1.00 137.95 38 ASP D O 1
ATOM 14611 N N . ARG D 2 42 ? 188.339 128.974 169.010 1.00 126.72 39 ARG D N 1
ATOM 14612 C CA . ARG D 2 42 ? 187.801 130.007 168.134 1.00 126.72 39 ARG D CA 1
ATOM 14613 C C . ARG D 2 42 ? 186.276 130.034 168.144 1.00 126.72 39 ARG D C 1
ATOM 14614 O O . ARG D 2 42 ? 185.650 130.351 167.130 1.00 126.72 39 ARG D O 1
ATOM 14622 N N . SER D 2 43 ? 185.666 129.703 169.282 1.00 125.02 40 SER D N 1
ATOM 14623 C CA . SER D 2 43 ? 184.210 129.688 169.357 1.00 125.02 40 SER D CA 1
ATOM 14624 C C . SER D 2 43 ? 183.629 131.080 169.146 1.00 125.02 40 SER D C 1
ATOM 14625 O O . SER D 2 43 ? 182.597 131.236 168.485 1.00 125.02 40 SER D O 1
ATOM 14628 N N . ASN D 2 44 ? 184.276 132.103 169.698 1.00 126.10 41 ASN D N 1
ATOM 14629 C CA . ASN D 2 44 ? 183.764 133.461 169.592 1.00 126.10 41 ASN D CA 1
ATOM 14630 C C . ASN D 2 44 ? 184.138 134.141 168.285 1.00 126.10 41 ASN D C 1
ATOM 14631 O O . ASN D 2 44 ? 183.725 135.284 168.065 1.00 126.10 41 ASN D O 1
ATOM 14636 N N . LEU D 2 45 ? 184.909 133.483 167.427 1.00 118.58 42 LEU D N 1
ATOM 14637 C CA . LEU D 2 45 ? 185.286 134.081 166.155 1.00 118.58 42 LEU D CA 1
ATOM 14638 C C . LEU D 2 45 ? 184.067 134.243 165.257 1.00 118.58 42 LEU D C 1
ATOM 14639 O O . LEU D 2 45 ? 183.206 133.364 165.185 1.00 118.58 42 LEU D O 1
ATOM 14644 N N . SER D 2 46 ? 183.999 135.376 164.567 1.00 115.73 43 SER D N 1
ATOM 14645 C CA . SER D 2 46 ? 182.909 135.682 163.657 1.00 115.73 43 SER D CA 1
ATOM 14646 C C . SER D 2 46 ? 183.434 135.741 162.229 1.00 115.73 43 SER D C 1
ATOM 14647 O O . SER D 2 46 ? 184.643 135.782 161.988 1.00 115.73 43 SER D O 1
ATOM 14650 N N . TYR D 2 47 ? 182.508 135.745 161.276 1.00 104.60 44 TYR D N 1
ATOM 14651 C CA . TYR D 2 47 ? 182.837 135.755 159.858 1.00 104.60 44 TYR D CA 1
ATOM 14652 C C . TYR D 2 47 ? 182.149 136.935 159.192 1.00 104.60 44 TYR D C 1
ATOM 14653 O O . TYR D 2 47 ? 180.948 137.147 159.383 1.00 104.60 44 TYR D O 1
ATOM 14662 N N . TYR D 2 48 ? 182.908 137.694 158.409 1.00 96.04 45 TYR D N 1
ATOM 14663 C CA . TYR D 2 48 ? 182.398 138.922 157.820 1.00 96.04 45 TYR D CA 1
ATOM 14664 C C . TYR D 2 48 ? 181.601 138.633 156.558 1.00 96.04 45 TYR D C 1
ATOM 14665 O O . TYR D 2 48 ? 182.023 137.846 155.708 1.00 96.04 45 TYR D O 1
ATOM 14674 N N . TYR D 2 49 ? 180.444 139.280 156.437 1.00 95.42 46 TYR D N 1
ATOM 14675 C CA . TYR D 2 49 ? 179.583 139.086 155.273 1.00 95.42 46 TYR D CA 1
ATOM 14676 C C . TYR D 2 49 ? 178.601 140.241 155.191 1.00 95.42 46 TYR D C 1
ATOM 14677 O O . TYR D 2 49 ? 177.770 140.404 156.088 1.00 95.42 46 TYR D O 1
ATOM 14686 N N . LEU D 2 50 ? 178.681 141.030 154.123 1.00 97.15 47 LEU D N 1
ATOM 14687 C CA . LEU D 2 50 ? 177.786 142.171 153.994 1.00 97.15 47 LEU D CA 1
ATOM 14688 C C . LEU D 2 50 ? 177.621 142.596 152.541 1.00 97.15 47 LEU D C 1
ATOM 14689 O O . LEU D 2 50 ? 178.421 143.389 152.030 1.00 97.15 47 LEU D O 1
ATOM 14694 N N . PRO D 2 51 ? 176.601 142.101 151.850 1.00 101.47 48 PRO D N 1
ATOM 14695 C CA . PRO D 2 51 ? 176.351 142.551 150.475 1.00 101.47 48 PRO D CA 1
ATOM 14696 C C . PRO D 2 51 ? 175.834 143.979 150.422 1.00 101.47 48 PRO D C 1
ATOM 14697 O O . PRO D 2 51 ? 175.568 144.585 151.462 1.00 101.47 48 PRO D O 1
ATOM 14701 N N . ASP D 2 52 ? 175.683 144.526 149.214 1.00 110.16 49 ASP D N 1
ATOM 14702 C CA . ASP D 2 52 ? 175.225 145.903 149.073 1.00 110.16 49 ASP D CA 1
ATOM 14703 C C . ASP D 2 52 ? 173.734 146.058 149.329 1.00 110.16 49 ASP D C 1
ATOM 14704 O O . ASP D 2 52 ? 173.282 147.171 149.624 1.00 110.16 49 ASP D O 1
ATOM 14709 N N . GLY D 2 53 ? 172.959 144.979 149.212 1.00 120.41 50 GLY D N 1
ATOM 14710 C CA . GLY D 2 53 ? 171.525 145.091 149.421 1.00 120.41 50 GLY D CA 1
ATOM 14711 C C . GLY D 2 53 ? 171.179 145.574 150.814 1.00 120.41 50 GLY D C 1
ATOM 14712 O O . GLY D 2 53 ? 170.301 146.422 150.989 1.00 120.41 50 GLY D O 1
ATOM 14713 N N . ASP D 2 54 ? 171.873 145.049 151.823 1.00 133.44 51 ASP D N 1
ATOM 14714 C CA . ASP D 2 54 ? 171.651 145.516 153.185 1.00 133.44 51 ASP D CA 1
ATOM 14715 C C . ASP D 2 54 ? 172.014 146.987 153.321 1.00 133.44 51 ASP D C 1
ATOM 14716 O O . ASP D 2 54 ? 171.343 147.737 154.040 1.00 133.44 51 ASP D O 1
ATOM 14721 N N . ILE D 2 55 ? 173.073 147.420 152.635 1.00 123.85 52 ILE D N 1
ATOM 14722 C CA . ILE D 2 55 ? 173.452 148.828 152.674 1.00 123.85 52 ILE D CA 1
ATOM 14723 C C . ILE D 2 55 ? 172.346 149.687 152.082 1.00 123.85 52 ILE D C 1
ATOM 14724 O O . ILE D 2 55 ? 172.046 150.776 152.584 1.00 123.85 52 ILE D O 1
ATOM 14729 N N . ASP D 2 56 ? 171.720 149.211 151.009 1.00 133.69 53 ASP D N 1
ATOM 14730 C CA . ASP D 2 56 ? 170.616 149.940 150.401 1.00 133.69 53 ASP D CA 1
ATOM 14731 C C . ASP D 2 56 ? 169.312 149.802 151.175 1.00 133.69 53 ASP D C 1
ATOM 14732 O O . ASP D 2 56 ? 168.365 150.543 150.894 1.00 133.69 53 ASP D O 1
ATOM 14737 N N . ASN D 2 57 ? 169.238 148.883 152.133 1.00 127.29 54 ASN D N 1
ATOM 14738 C CA . ASN D 2 57 ? 168.020 148.669 152.904 1.00 127.29 54 ASN D CA 1
ATOM 14739 C C . ASN D 2 57 ? 167.891 149.603 154.101 1.00 127.29 54 ASN D C 1
ATOM 14740 O O . ASN D 2 57 ? 166.888 149.525 154.816 1.00 127.29 54 ASN D O 1
ATOM 14745 N N . SER D 2 58 ? 168.876 150.471 154.338 1.00 136.43 55 SER D N 1
ATOM 14746 C CA . SER D 2 58 ? 168.822 151.474 155.404 1.00 136.43 55 SER D CA 1
ATOM 14747 C C . SER D 2 58 ? 168.622 150.819 156.772 1.00 136.43 55 SER D C 1
ATOM 14748 O O . SER D 2 58 ? 167.601 150.996 157.438 1.00 136.43 55 SER D O 1
ATOM 14751 N N . ILE D 2 59 ? 169.627 150.046 157.180 1.00 146.21 56 ILE D N 1
ATOM 14752 C CA . ILE D 2 59 ? 169.556 149.330 158.447 1.00 146.21 56 ILE D CA 1
ATOM 14753 C C . ILE D 2 59 ? 169.666 150.316 159.602 1.00 146.21 56 ILE D C 1
ATOM 14754 O O . ILE D 2 59 ? 170.531 151.202 159.604 1.00 146.21 56 ILE D O 1
ATOM 14759 N N . ASP D 2 60 ? 168.785 150.170 160.586 1.00 155.82 57 ASP D N 1
ATOM 14760 C CA . ASP D 2 60 ? 168.855 150.973 161.796 1.00 155.82 57 ASP D CA 1
ATOM 14761 C C . ASP D 2 60 ? 169.896 150.405 162.750 1.00 155.82 57 ASP D C 1
ATOM 14762 O O . ASP D 2 60 ? 170.117 149.193 162.816 1.00 155.82 57 ASP D O 1
ATOM 14767 N N . LEU D 2 61 ? 170.539 151.299 163.497 1.00 152.78 58 LEU D N 1
ATOM 14768 C CA . LEU D 2 61 ? 171.530 150.903 164.482 1.00 152.78 58 LEU D CA 1
ATOM 14769 C C . LEU D 2 61 ? 171.117 151.204 165.913 1.00 152.78 58 LEU D C 1
ATOM 14770 O O . LEU D 2 61 ? 171.814 150.777 166.840 1.00 152.78 58 LEU D O 1
ATOM 14775 N N . SER D 2 62 ? 170.020 151.925 166.124 1.00 160.80 59 SER D N 1
ATOM 14776 C CA . SER D 2 62 ? 169.580 152.278 167.465 1.00 160.80 59 SER D CA 1
ATOM 14777 C C . SER D 2 62 ? 168.626 151.261 168.076 1.00 160.80 59 SER D C 1
ATOM 14778 O O . SER D 2 62 ? 168.321 151.365 169.268 1.00 160.80 59 SER D O 1
ATOM 14781 N N . VAL D 2 63 ? 168.159 150.286 167.305 1.00 160.82 60 VAL D N 1
ATOM 14782 C CA . VAL D 2 63 ? 167.163 149.341 167.799 1.00 160.82 60 VAL D CA 1
ATOM 14783 C C . VAL D 2 63 ? 167.835 148.308 168.695 1.00 160.82 60 VAL D C 1
ATOM 14784 O O . VAL D 2 63 ? 168.829 147.681 168.314 1.00 160.82 60 VAL D O 1
ATOM 14788 N N . GLY D 2 64 ? 167.295 148.138 169.900 1.00 177.46 61 GLY D N 1
ATOM 14789 C CA . GLY D 2 64 ? 167.836 147.211 170.870 1.00 177.46 61 GLY D CA 1
ATOM 14790 C C . GLY D 2 64 ? 168.677 147.837 171.961 1.00 177.46 61 GLY D C 1
ATOM 14791 O O . GLY D 2 64 ? 169.205 147.103 172.805 1.00 177.46 61 GLY D O 1
ATOM 14792 N N . SER D 2 65 ? 168.812 149.166 171.976 1.00 185.66 62 SER D N 1
ATOM 14793 C CA . SER D 2 65 ? 169.640 149.815 172.987 1.00 185.66 62 SER D CA 1
ATOM 14794 C C . SER D 2 65 ? 169.103 149.578 174.389 1.00 185.66 62 SER D C 1
ATOM 14795 O O . SER D 2 65 ? 169.872 149.562 175.355 1.00 185.66 62 SER D O 1
ATOM 14798 N N . LYS D 2 66 ? 167.790 149.397 174.523 1.00 221.27 63 LYS D N 1
ATOM 14799 C CA . LYS D 2 66 ? 167.212 149.155 175.835 1.00 221.27 63 LYS D CA 1
ATOM 14800 C C . LYS D 2 66 ? 167.518 147.755 176.349 1.00 221.27 63 LYS D C 1
ATOM 14801 O O . LYS D 2 66 ? 167.356 147.498 177.546 1.00 221.27 63 LYS D O 1
ATOM 14807 N N . HIS D 2 67 ? 167.959 146.852 175.477 1.00 178.40 64 HIS D N 1
ATOM 14808 C CA . HIS D 2 67 ? 168.441 145.540 175.882 1.00 178.40 64 HIS D CA 1
ATOM 14809 C C . HIS D 2 67 ? 169.961 145.470 175.906 1.00 178.40 64 HIS D C 1
ATOM 14810 O O . HIS D 2 67 ? 170.521 144.376 176.029 1.00 178.40 64 HIS D O 1
ATOM 14817 N N . PHE D 2 68 ? 170.634 146.611 175.787 1.00 168.11 65 PHE D N 1
ATOM 14818 C CA . PHE D 2 68 ? 172.088 146.633 175.733 1.00 168.11 65 PHE D CA 1
ATOM 14819 C C . PHE D 2 68 ? 172.687 146.148 177.047 1.00 168.11 65 PHE D C 1
ATOM 14820 O O . PHE D 2 68 ? 172.132 146.360 178.128 1.00 168.11 65 PHE D O 1
ATOM 14828 N N . LEU D 2 69 ? 173.835 145.488 176.942 1.00 155.66 66 LEU D N 1
ATOM 14829 C CA . LEU D 2 69 ? 174.565 144.986 178.094 1.00 155.66 66 LEU D CA 1
ATOM 14830 C C . LEU D 2 69 ? 175.927 145.657 178.176 1.00 155.66 66 LEU D C 1
ATOM 14831 O O . LEU D 2 69 ? 176.489 146.085 177.164 1.00 155.66 66 LEU D O 1
ATOM 14836 N N . LEU D 2 70 ? 176.446 145.757 179.396 1.00 152.46 67 LEU D N 1
ATOM 14837 C CA . LEU D 2 70 ? 177.782 146.282 179.628 1.00 152.46 67 LEU D CA 1
ATOM 14838 C C . LEU D 2 70 ? 178.435 145.476 180.737 1.00 152.46 67 LEU D C 1
ATOM 14839 O O . LEU D 2 70 ? 177.850 145.303 181.810 1.00 152.46 67 LEU D O 1
ATOM 14844 N N . GLY D 2 71 ? 179.641 144.986 180.475 1.00 161.00 68 GLY D N 1
ATOM 14845 C CA . GLY D 2 71 ? 180.354 144.163 181.424 1.00 161.00 68 GLY D CA 1
ATOM 14846 C C . GLY D 2 71 ? 181.096 144.986 182.458 1.00 161.00 68 GLY D C 1
ATOM 14847 O O . GLY D 2 71 ? 180.968 146.208 182.548 1.00 161.00 68 GLY D O 1
ATOM 14848 N N . ASP D 2 72 ? 181.893 144.284 183.257 1.00 168.91 69 ASP D N 1
ATOM 14849 C CA . ASP D 2 72 ? 182.680 144.907 184.312 1.00 168.91 69 ASP D CA 1
ATOM 14850 C C . ASP D 2 72 ? 184.025 145.341 183.744 1.00 168.91 69 ASP D C 1
ATOM 14851 O O . ASP D 2 72 ? 184.817 144.502 183.301 1.00 168.91 69 ASP D O 1
ATOM 14856 N N . SER D 2 73 ? 184.281 146.651 183.762 1.00 168.75 70 SER D N 1
ATOM 14857 C CA . SER D 2 73 ? 185.525 147.170 183.202 1.00 168.75 70 SER D CA 1
ATOM 14858 C C . SER D 2 73 ? 186.737 146.616 183.938 1.00 168.75 70 SER D C 1
ATOM 14859 O O . SER D 2 73 ? 187.729 146.228 183.311 1.00 168.75 70 SER D O 1
ATOM 14862 N N . VAL D 2 74 ? 186.674 146.570 185.270 1.00 174.44 71 VAL D N 1
ATOM 14863 C CA . VAL D 2 74 ? 187.794 146.050 186.048 1.00 174.44 71 VAL D CA 1
ATOM 14864 C C . VAL D 2 74 ? 188.021 144.577 185.738 1.00 174.44 71 VAL D C 1
ATOM 14865 O O . VAL D 2 74 ? 189.162 144.132 185.569 1.00 174.44 71 VAL D O 1
ATOM 14869 N N . GLU D 2 75 ? 186.941 143.798 185.661 1.00 167.76 72 GLU D N 1
ATOM 14870 C CA . GLU D 2 75 ? 187.077 142.378 185.355 1.00 167.76 72 GLU D CA 1
ATOM 14871 C C . GLU D 2 75 ? 187.653 142.167 183.963 1.00 167.76 72 GLU D C 1
ATOM 14872 O O . GLU D 2 75 ? 188.503 141.292 183.760 1.00 167.76 72 GLU D O 1
ATOM 14878 N N . LEU D 2 76 ? 187.203 142.960 182.990 1.00 165.94 73 LEU D N 1
ATOM 14879 C CA . LEU D 2 76 ? 187.642 142.761 181.614 1.00 165.94 73 LEU D CA 1
ATOM 14880 C C . LEU D 2 76 ? 189.083 143.215 181.414 1.00 165.94 73 LEU D C 1
ATOM 14881 O O . LEU D 2 76 ? 189.827 142.605 180.638 1.00 165.94 73 LEU D O 1
ATOM 14886 N N . SER D 2 77 ? 189.498 144.275 182.107 1.00 162.71 74 SER D N 1
ATOM 14887 C CA . SER D 2 77 ? 190.835 144.823 181.916 1.00 162.71 74 SER D CA 1
ATOM 14888 C C . SER D 2 77 ? 191.933 143.933 182.482 1.00 162.71 74 SER D C 1
ATOM 14889 O O . SER D 2 77 ? 193.112 144.210 182.238 1.00 162.71 74 SER D O 1
ATOM 14892 N N . LYS D 2 78 ? 191.583 142.892 183.230 1.00 161.91 75 LYS D N 1
ATOM 14893 C CA . LYS D 2 78 ? 192.589 142.021 183.819 1.00 161.91 75 LYS D CA 1
ATOM 14894 C C . LYS D 2 78 ? 193.367 141.283 182.737 1.00 161.91 75 LYS D C 1
ATOM 14895 O O . LYS D 2 78 ? 192.811 140.879 181.713 1.00 161.91 75 LYS D O 1
ATOM 14901 N N . LEU D 2 79 ? 194.664 141.104 182.976 1.00 156.11 76 LEU D N 1
ATOM 14902 C CA . LEU D 2 79 ? 195.549 140.409 182.051 1.00 156.11 76 LEU D CA 1
ATOM 14903 C C . LEU D 2 79 ? 195.464 138.896 182.175 1.00 156.11 76 LEU D C 1
ATOM 14904 O O . LEU D 2 79 ? 196.362 138.197 181.693 1.00 156.11 76 LEU D O 1
ATOM 14909 N N . ASP D 2 80 ? 194.409 138.383 182.805 1.00 158.44 77 ASP D N 1
ATOM 14910 C CA . ASP D 2 80 ? 194.328 136.951 183.084 1.00 158.44 77 ASP D CA 1
ATOM 14911 C C . ASP D 2 80 ? 194.380 136.080 181.834 1.00 158.44 77 ASP D C 1
ATOM 14912 O O . ASP D 2 80 ? 195.147 135.102 181.829 1.00 158.44 77 ASP D O 1
ATOM 14917 N N . PRO D 2 81 ? 193.604 136.337 180.771 1.00 151.42 78 PRO D N 1
ATOM 14918 C CA . PRO D 2 81 ? 193.696 135.456 179.592 1.00 151.42 78 PRO D CA 1
ATOM 14919 C C . PRO D 2 81 ? 195.087 135.403 178.989 1.00 151.42 78 PRO D C 1
ATOM 14920 O O . PRO D 2 81 ? 195.547 134.331 178.568 1.00 151.42 78 PRO D O 1
ATOM 14924 N N . ILE D 2 82 ? 195.778 136.542 178.946 1.00 150.09 79 ILE D N 1
ATOM 14925 C CA . ILE D 2 82 ? 197.140 136.555 178.428 1.00 150.09 79 ILE D CA 1
ATOM 14926 C C . ILE D 2 82 ? 198.045 135.732 179.329 1.00 150.09 79 ILE D C 1
ATOM 14927 O O . ILE D 2 82 ? 198.959 135.046 178.861 1.00 150.09 79 ILE D O 1
ATOM 14932 N N . LEU D 2 83 ? 197.802 135.784 180.639 1.00 157.03 80 LEU D N 1
ATOM 14933 C CA . LEU D 2 83 ? 198.577 134.966 181.562 1.00 157.03 80 LEU D CA 1
ATOM 14934 C C . LEU D 2 83 ? 198.336 133.484 181.317 1.00 157.03 80 LEU D C 1
ATOM 14935 O O . LEU D 2 83 ? 199.269 132.678 181.389 1.00 157.03 80 LEU D O 1
ATOM 14940 N N . LEU D 2 84 ? 197.089 133.103 181.034 1.00 154.10 81 LEU D N 1
ATOM 14941 C CA . LEU D 2 84 ? 196.805 131.709 180.709 1.00 154.10 81 LEU D CA 1
ATOM 14942 C C . LEU D 2 84 ? 197.532 131.289 179.440 1.00 154.10 81 LEU D C 1
ATOM 14943 O O . LEU D 2 84 ? 198.096 130.190 179.367 1.00 154.10 81 LEU D O 1
ATOM 14948 N N . ALA D 2 85 ? 197.527 132.158 178.429 1.00 154.02 82 ALA D N 1
ATOM 14949 C CA . ALA D 2 85 ? 198.241 131.854 177.194 1.00 154.02 82 ALA D CA 1
ATOM 14950 C C . ALA D 2 85 ? 199.736 131.697 177.445 1.00 154.02 82 ALA D C 1
ATOM 14951 O O . ALA D 2 85 ? 200.375 130.789 176.898 1.00 154.02 82 ALA D O 1
ATOM 14953 N N . LEU D 2 86 ? 200.311 132.584 178.260 1.00 158.49 83 LEU D N 1
ATOM 14954 C CA . LEU D 2 86 ? 201.729 132.485 178.585 1.00 158.49 83 LEU D CA 1
ATOM 14955 C C . LEU D 2 86 ? 202.033 131.201 179.341 1.00 158.49 83 LEU D C 1
ATOM 14956 O O . LEU D 2 86 ? 203.040 130.538 179.072 1.00 158.49 83 LEU D O 1
ATOM 14961 N N . LYS D 2 87 ? 201.174 130.837 180.294 1.00 164.46 84 LYS D N 1
ATOM 14962 C CA . LYS D 2 87 ? 201.363 129.587 181.017 1.00 164.46 84 LYS D CA 1
ATOM 14963 C C . LYS D 2 87 ? 201.347 128.406 180.062 1.00 164.46 84 LYS D C 1
ATOM 14964 O O . LYS D 2 87 ? 202.203 127.518 180.144 1.00 164.46 84 LYS D O 1
ATOM 14970 N N . GLU D 2 88 ? 200.400 128.398 179.124 1.00 166.57 85 GLU D N 1
ATOM 14971 C CA . GLU D 2 88 ? 200.333 127.307 178.160 1.00 166.57 85 GLU D CA 1
ATOM 14972 C C . GLU D 2 88 ? 201.598 127.241 177.314 1.00 166.57 85 GLU D C 1
ATOM 14973 O O . GLU D 2 88 ? 202.236 126.184 177.215 1.00 166.57 85 GLU D O 1
ATOM 14979 N N . ILE D 2 89 ? 201.984 128.369 176.713 1.00 165.58 86 ILE D N 1
ATOM 14980 C CA . ILE D 2 89 ? 203.109 128.361 175.782 1.00 165.58 86 ILE D CA 1
ATOM 14981 C C . ILE D 2 89 ? 204.396 127.999 176.508 1.00 165.58 86 ILE D C 1
ATOM 14982 O O . ILE D 2 89 ? 205.264 127.313 175.955 1.00 165.58 86 ILE D O 1
ATOM 14987 N N . GLU D 2 90 ? 204.536 128.430 177.764 1.00 173.67 87 GLU D N 1
ATOM 14988 C CA . GLU D 2 90 ? 205.670 127.985 178.561 1.00 173.67 87 GLU D CA 1
ATOM 14989 C C . GLU D 2 90 ? 205.586 126.495 178.855 1.00 173.67 87 GLU D C 1
ATOM 14990 O O . GLU D 2 90 ? 206.619 125.823 178.935 1.00 173.67 87 GLU D O 1
ATOM 14996 N N . LYS D 2 91 ? 204.371 125.965 179.016 1.00 171.47 88 LYS D N 1
ATOM 14997 C CA . LYS D 2 91 ? 204.216 124.536 179.262 1.00 171.47 88 LYS D CA 1
ATOM 14998 C C . LYS D 2 91 ? 204.732 123.718 178.086 1.00 171.47 88 LYS D C 1
ATOM 14999 O O . LYS D 2 91 ? 205.454 122.732 178.274 1.00 171.47 88 LYS D O 1
ATOM 15005 N N . GLU D 2 92 ? 204.370 124.104 176.858 1.00 171.40 89 GLU D N 1
ATOM 15006 C CA . GLU D 2 92 ? 204.957 123.384 175.723 1.00 171.40 89 GLU D CA 1
ATOM 15007 C C . GLU D 2 92 ? 206.453 123.657 175.612 1.00 171.40 89 GLU D C 1
ATOM 15008 O O . GLU D 2 92 ? 207.239 122.733 175.371 1.00 171.40 89 GLU D O 1
ATOM 15014 N N . SER D 2 93 ? 206.866 124.914 175.781 1.00 177.03 90 SER D N 1
ATOM 15015 C CA . SER D 2 93 ? 208.280 125.246 175.645 1.00 177.03 90 SER D CA 1
ATOM 15016 C C . SER D 2 93 ? 209.106 124.635 176.769 1.00 177.03 90 SER D C 1
ATOM 15017 O O . SER D 2 93 ? 210.213 124.137 176.533 1.00 177.03 90 SER D O 1
ATOM 15020 N N . GLY D 2 94 ? 208.589 124.664 177.994 1.00 179.59 91 GLY D N 1
ATOM 15021 C CA . GLY D 2 94 ? 209.344 124.220 179.142 1.00 179.59 91 GLY D CA 1
ATOM 15022 C C . GLY D 2 94 ? 210.297 125.247 179.709 1.00 179.59 91 GLY D C 1
ATOM 15023 O O . GLY D 2 94 ? 210.993 124.946 180.687 1.00 179.59 91 GLY D O 1
ATOM 15024 N N . ALA D 2 95 ? 210.352 126.446 179.133 1.00 177.51 92 ALA D N 1
ATOM 15025 C CA . ALA D 2 95 ? 211.240 127.492 179.613 1.00 177.51 92 ALA D CA 1
ATOM 15026 C C . ALA D 2 95 ? 210.577 128.843 179.395 1.00 177.51 92 ALA D C 1
ATOM 15027 O O . ALA D 2 95 ? 209.670 128.986 178.571 1.00 177.51 92 ALA D O 1
ATOM 15029 N N . LYS D 2 96 ? 211.041 129.836 180.151 1.00 165.92 93 LYS D N 1
ATOM 15030 C CA . LYS D 2 96 ? 210.504 131.183 180.019 1.00 165.92 93 LYS D CA 1
ATOM 15031 C C . LYS D 2 96 ? 210.813 131.741 178.637 1.00 165.92 93 LYS D C 1
ATOM 15032 O O . LYS D 2 96 ? 211.938 131.627 178.143 1.00 165.92 93 LYS D O 1
ATOM 15038 N N . THR D 2 97 ? 209.806 132.347 178.015 1.00 161.34 94 THR D N 1
ATOM 15039 C CA . THR D 2 97 ? 209.976 132.909 176.687 1.00 161.34 94 THR D CA 1
ATOM 15040 C C . THR D 2 97 ? 210.844 134.164 176.746 1.00 161.34 94 THR D C 1
ATOM 15041 O O . THR D 2 97 ? 211.108 134.728 177.811 1.00 161.34 94 THR D O 1
ATOM 15045 N N . LYS D 2 98 ? 211.289 134.603 175.572 1.00 154.53 95 LYS D N 1
ATOM 15046 C CA . LYS D 2 98 ? 212.122 135.793 175.470 1.00 154.53 95 LYS D CA 1
ATOM 15047 C C . LYS D 2 98 ? 211.313 137.081 175.463 1.00 154.53 95 LYS D C 1
ATOM 15048 O O . LYS D 2 98 ? 211.906 138.164 175.407 1.00 154.53 95 LYS D O 1
ATOM 15054 N N . ASP D 2 99 ? 209.988 136.994 175.513 1.00 154.07 96 ASP D N 1
ATOM 15055 C CA . ASP D 2 99 ? 209.159 138.189 175.526 1.00 154.07 96 ASP D CA 1
ATOM 15056 C C . ASP D 2 99 ? 209.383 138.980 176.808 1.00 154.07 96 ASP D C 1
ATOM 15057 O O . ASP D 2 99 ? 209.505 138.412 177.896 1.00 154.07 96 ASP D O 1
ATOM 15062 N N . ARG D 2 100 ? 209.435 140.301 176.672 1.00 152.63 97 ARG D N 1
ATOM 15063 C CA . ARG D 2 100 ? 209.734 141.196 177.782 1.00 152.63 97 ARG D CA 1
ATOM 15064 C C . ARG D 2 100 ? 208.530 141.979 178.275 1.00 152.63 97 ARG D C 1
ATOM 15065 O O . ARG D 2 100 ? 208.393 142.192 179.481 1.00 152.63 97 ARG D O 1
ATOM 15073 N N . ILE D 2 101 ? 207.647 142.408 177.376 1.00 148.81 98 ILE D N 1
ATOM 15074 C CA . ILE D 2 101 ? 206.505 143.245 177.720 1.00 148.81 98 ILE D CA 1
ATOM 15075 C C . ILE D 2 101 ? 205.229 142.467 177.440 1.00 148.81 98 ILE D C 1
ATOM 15076 O O . ILE D 2 101 ? 205.069 141.894 176.356 1.00 148.81 98 ILE D O 1
ATOM 15081 N N . ILE D 2 102 ? 204.331 142.441 178.420 1.00 147.53 99 ILE D N 1
ATOM 15082 C CA . ILE D 2 102 ? 203.025 141.807 178.294 1.00 147.53 99 ILE D CA 1
ATOM 15083 C C . ILE D 2 102 ? 201.970 142.819 178.710 1.00 147.53 99 ILE D C 1
ATOM 15084 O O . ILE D 2 102 ? 202.027 143.355 179.821 1.00 147.53 99 ILE D O 1
ATOM 15089 N N . THR D 2 103 ? 201.008 143.072 177.832 1.00 148.89 100 THR D N 1
ATOM 15090 C CA . THR D 2 103 ? 200.013 144.115 178.066 1.00 148.89 100 THR D CA 1
ATOM 15091 C C . THR D 2 103 ? 198.856 143.918 177.093 1.00 148.89 100 THR D C 1
ATOM 15092 O O . THR D 2 103 ? 198.803 142.928 176.352 1.00 148.89 100 THR D O 1
ATOM 15096 N N . TRP D 2 104 ? 197.926 144.868 177.099 1.00 146.03 101 TRP D N 1
ATOM 15097 C CA . TRP D 2 104 ? 196.805 144.896 176.175 1.00 146.03 101 TRP D CA 1
ATOM 15098 C C . TRP D 2 104 ? 197.083 145.864 175.034 1.00 146.03 101 TRP D C 1
ATOM 15099 O O . TRP D 2 104 ? 197.923 146.761 175.131 1.00 146.03 101 TRP D O 1
ATOM 15110 N N . ARG D 2 105 ? 196.342 145.672 173.944 1.00 136.66 102 ARG D N 1
ATOM 15111 C CA . ARG D 2 105 ? 196.523 146.501 172.760 1.00 136.66 102 ARG D CA 1
ATOM 15112 C C . ARG D 2 105 ? 196.106 147.945 173.010 1.00 136.66 102 ARG D C 1
ATOM 15113 O O . ARG D 2 105 ? 196.698 148.870 172.438 1.00 136.66 102 ARG D O 1
ATOM 15121 N N . GLY D 2 106 ? 195.104 148.158 173.864 1.00 147.88 103 GLY D N 1
ATOM 15122 C CA . GLY D 2 106 ? 194.590 149.503 174.070 1.00 147.88 103 GLY D CA 1
ATOM 15123 C C . GLY D 2 106 ? 195.614 150.451 174.663 1.00 147.88 103 GLY D C 1
ATOM 15124 O O . GLY D 2 106 ? 195.695 151.617 174.268 1.00 147.88 103 GLY D O 1
ATOM 15125 N N . ILE D 2 107 ? 196.403 149.970 175.625 1.00 156.07 104 ILE D N 1
ATOM 15126 C CA . ILE D 2 107 ? 197.395 150.827 176.273 1.00 156.07 104 ILE D CA 1
ATOM 15127 C C . ILE D 2 107 ? 198.432 151.297 175.261 1.00 156.07 104 ILE D C 1
ATOM 15128 O O . ILE D 2 107 ? 198.777 152.484 175.196 1.00 156.07 104 ILE D O 1
ATOM 15133 N N . MET D 2 108 ? 198.945 150.369 174.456 1.00 153.69 105 MET D N 1
ATOM 15134 C CA . MET D 2 108 ? 199.931 150.741 173.453 1.00 153.69 105 MET D CA 1
ATOM 15135 C C . MET D 2 108 ? 199.324 151.654 172.399 1.00 153.69 105 MET D C 1
ATOM 15136 O O . MET D 2 108 ? 199.994 152.566 171.905 1.00 153.69 105 MET D O 1
ATOM 15141 N N . ARG D 2 109 ? 198.060 151.426 172.038 1.00 155.54 106 ARG D N 1
ATOM 15142 C CA . ARG D 2 109 ? 197.403 152.339 171.110 1.00 155.54 106 ARG D CA 1
ATOM 15143 C C . ARG D 2 109 ? 197.339 153.744 171.687 1.00 155.54 106 ARG D C 1
ATOM 15144 O O . ARG D 2 109 ? 197.589 154.729 170.981 1.00 155.54 106 ARG D O 1
ATOM 15152 N N . LYS D 2 110 ? 197.010 153.854 172.975 1.00 163.93 107 LYS D N 1
ATOM 15153 C CA . LYS D 2 110 ? 197.013 155.155 173.631 1.00 163.93 107 LYS D CA 1
ATOM 15154 C C . LYS D 2 110 ? 198.398 155.781 173.584 1.00 163.93 107 LYS D C 1
ATOM 15155 O O . LYS D 2 110 ? 198.540 156.982 173.325 1.00 163.93 107 LYS D O 1
ATOM 15161 N N . LEU D 2 111 ? 199.433 154.975 173.827 1.00 161.87 108 LEU D N 1
ATOM 15162 C CA . LEU D 2 111 ? 200.798 155.493 173.809 1.00 161.87 108 LEU D CA 1
ATOM 15163 C C . LEU D 2 111 ? 201.170 156.027 172.432 1.00 161.87 108 LEU D C 1
ATOM 15164 O O . LEU D 2 111 ? 201.777 157.098 172.317 1.00 161.87 108 LEU D O 1
ATOM 15169 N N . LEU D 2 112 ? 200.815 155.294 171.375 1.00 164.28 109 LEU D N 1
ATOM 15170 C CA . LEU D 2 112 ? 201.043 155.794 170.021 1.00 164.28 109 LEU D CA 1
ATOM 15171 C C . LEU D 2 112 ? 200.275 157.081 169.763 1.00 164.28 109 LEU D C 1
ATOM 15172 O O . LEU D 2 112 ? 200.815 158.026 169.176 1.00 164.28 109 LEU D O 1
ATOM 15177 N N . THR D 2 113 ? 199.016 157.142 170.187 1.00 169.57 110 THR D N 1
ATOM 15178 C CA . THR D 2 113 ? 198.226 158.336 169.924 1.00 169.57 110 THR D CA 1
ATOM 15179 C C . THR D 2 113 ? 198.614 159.510 170.812 1.00 169.57 110 THR D C 1
ATOM 15180 O O . THR D 2 113 ? 198.154 160.627 170.560 1.00 169.57 110 THR D O 1
ATOM 15184 N N . LEU D 2 114 ? 199.451 159.289 171.824 1.00 175.91 111 LEU D N 1
ATOM 15185 C CA . LEU D 2 114 ? 199.723 160.334 172.810 1.00 175.91 111 LEU D CA 1
ATOM 15186 C C . LEU D 2 114 ? 200.327 161.602 172.215 1.00 175.91 111 LEU D C 1
ATOM 15187 O O . LEU D 2 114 ? 199.827 162.696 172.531 1.00 175.91 111 LEU D O 1
ATOM 15192 N N . PRO D 2 115 ? 201.370 161.555 171.378 1.00 169.34 112 PRO D N 1
ATOM 15193 C CA . PRO D 2 115 ? 201.974 162.815 170.906 1.00 169.34 112 PRO D CA 1
ATOM 15194 C C . PRO D 2 115 ? 201.040 163.683 170.088 1.00 169.34 112 PRO D C 1
ATOM 15195 O O . PRO D 2 115 ? 201.290 164.889 169.971 1.00 169.34 112 PRO D O 1
ATOM 15199 N N . TYR D 2 116 ? 199.981 163.122 169.510 1.00 167.01 113 TYR D N 1
ATOM 15200 C CA . TYR D 2 116 ? 199.078 163.901 168.678 1.00 167.01 113 TYR D CA 1
ATOM 15201 C C . TYR D 2 116 ? 197.613 163.780 169.063 1.00 167.01 113 TYR D C 1
ATOM 15202 O O . TYR D 2 116 ? 196.788 164.499 168.490 1.00 167.01 113 TYR D O 1
ATOM 15211 N N . ASP D 2 117 ? 197.260 162.905 170.003 1.00 178.79 114 ASP D N 1
ATOM 15212 C CA . ASP D 2 117 ? 195.895 162.814 170.528 1.00 178.79 114 ASP D CA 1
ATOM 15213 C C . ASP D 2 117 ? 196.019 162.613 172.037 1.00 178.79 114 ASP D C 1
ATOM 15214 O O . ASP D 2 117 ? 196.100 161.480 172.519 1.00 178.79 114 ASP D O 1
ATOM 15219 N N . SER D 2 118 ? 196.035 163.717 172.775 1.00 186.41 115 SER D N 1
ATOM 15220 C CA . SER D 2 118 ? 196.208 163.702 174.221 1.00 186.41 115 SER D CA 1
ATOM 15221 C C . SER D 2 118 ? 195.016 164.343 174.918 1.00 186.41 115 SER D C 1
ATOM 15222 O O . SER D 2 118 ? 195.167 165.128 175.856 1.00 186.41 115 SER D O 1
ATOM 15225 N N . GLU D 2 119 ? 193.812 164.007 174.465 1.00 195.08 116 GLU D N 1
ATOM 15226 C CA . GLU D 2 119 ? 192.595 164.571 175.031 1.00 195.08 116 GLU D CA 1
ATOM 15227 C C . GLU D 2 119 ? 192.148 163.860 176.300 1.00 195.08 116 GLU D C 1
ATOM 15228 O O . GLU D 2 119 ? 191.151 164.273 176.901 1.00 195.08 116 GLU D O 1
ATOM 15234 N N . GLU D 2 120 ? 192.848 162.809 176.716 1.00 195.85 117 GLU D N 1
ATOM 15235 C CA . GLU D 2 120 ? 192.478 162.040 177.893 1.00 195.85 117 GLU D CA 1
ATOM 15236 C C . GLU D 2 120 ? 193.692 161.857 178.791 1.00 195.85 117 GLU D C 1
ATOM 15237 O O . GLU D 2 120 ? 194.841 161.979 178.359 1.00 195.85 117 GLU D O 1
ATOM 15243 N N . ASP D 2 121 ? 193.417 161.566 180.058 1.00 193.33 118 ASP D N 1
ATOM 15244 C CA . ASP D 2 121 ? 194.441 161.238 181.034 1.00 193.33 118 ASP D CA 1
ATOM 15245 C C . ASP D 2 121 ? 194.232 159.808 181.512 1.00 193.33 118 ASP D C 1
ATOM 15246 O O . ASP D 2 121 ? 193.137 159.249 181.404 1.00 193.33 118 ASP D O 1
ATOM 15251 N N . PHE D 2 122 ? 195.297 159.213 182.043 1.00 181.89 119 PHE D N 1
ATOM 15252 C CA . PHE D 2 122 ? 195.258 157.801 182.390 1.00 181.89 119 PHE D CA 1
ATOM 15253 C C . PHE D 2 122 ? 196.291 157.514 183.468 1.00 181.89 119 PHE D C 1
ATOM 15254 O O . PHE D 2 122 ? 197.237 158.278 183.666 1.00 181.89 119 PHE D O 1
ATOM 15262 N N . VAL D 2 123 ? 196.085 156.399 184.167 1.00 183.64 120 VAL D N 1
ATOM 15263 C CA . VAL D 2 123 ? 197.024 155.889 185.161 1.00 183.64 120 VAL D CA 1
ATOM 15264 C C . VAL D 2 123 ? 197.209 154.400 184.905 1.00 183.64 120 VAL D C 1
ATOM 15265 O O . VAL D 2 123 ? 196.228 153.648 184.872 1.00 183.64 120 VAL D O 1
ATOM 15269 N N . LEU D 2 124 ? 198.457 153.974 184.731 1.00 174.84 121 LEU D N 1
ATOM 15270 C CA . LEU D 2 124 ? 198.782 152.588 184.423 1.00 174.84 121 LEU D CA 1
ATOM 15271 C C . LEU D 2 124 ? 199.687 152.003 185.496 1.00 174.84 121 LEU D C 1
ATOM 15272 O O . LEU D 2 124 ? 200.558 152.692 186.034 1.00 174.84 121 LEU D O 1
ATOM 15277 N N . ASP D 2 125 ? 199.477 150.724 185.792 1.00 172.04 122 ASP D N 1
ATOM 15278 C CA . ASP D 2 125 ? 200.252 150.003 186.791 1.00 172.04 122 ASP D CA 1
ATOM 15279 C C . ASP D 2 125 ? 201.254 149.091 186.099 1.00 172.04 122 ASP D C 1
ATOM 15280 O O . ASP D 2 125 ? 200.897 148.363 185.168 1.00 172.04 122 ASP D O 1
ATOM 15285 N N . VAL D 2 126 ? 202.501 149.128 186.558 1.00 155.56 123 VAL D N 1
ATOM 15286 C CA . VAL D 2 126 ? 203.583 148.343 185.977 1.00 155.56 123 VAL D CA 1
ATOM 15287 C C . VAL D 2 126 ? 204.156 147.435 187.052 1.00 155.56 123 VAL D C 1
ATOM 15288 O O . VAL D 2 126 ? 204.524 147.901 188.136 1.00 155.56 123 VAL D O 1
ATOM 15292 N N . VAL D 2 127 ? 204.232 146.143 186.750 1.00 154.08 124 VAL D N 1
ATOM 15293 C CA . VAL D 2 127 ? 204.810 145.155 187.650 1.00 154.08 124 VAL D CA 1
ATOM 15294 C C . VAL D 2 127 ? 205.834 144.350 186.869 1.00 154.08 124 VAL D C 1
ATOM 15295 O O . VAL D 2 127 ? 205.494 143.727 185.856 1.00 154.08 124 VAL D O 1
ATOM 15299 N N . SER D 2 128 ? 207.077 144.357 187.335 1.00 160.31 125 SER D N 1
ATOM 15300 C CA . SER D 2 128 ? 208.149 143.576 186.725 1.00 160.31 125 SER D CA 1
ATOM 15301 C C . SER D 2 128 ? 208.326 142.307 187.548 1.00 160.31 125 SER D C 1
ATOM 15302 O O . SER D 2 128 ? 209.050 142.296 188.546 1.00 160.31 125 SER D O 1
ATOM 15305 N N . PHE D 2 129 ? 207.665 141.237 187.126 1.00 164.73 126 PHE D N 1
ATOM 15306 C CA . PHE D 2 129 ? 207.718 139.958 187.815 1.00 164.73 126 PHE D CA 1
ATOM 15307 C C . PHE D 2 129 ? 208.573 138.991 187.012 1.00 164.73 126 PHE D C 1
ATOM 15308 O O . PHE D 2 129 ? 208.423 138.895 185.789 1.00 164.73 126 PHE D O 1
ATOM 15316 N N . ASP D 2 130 ? 209.474 138.290 187.701 1.00 170.45 127 ASP D N 1
ATOM 15317 C CA . ASP D 2 130 ? 210.328 137.274 187.088 1.00 170.45 127 ASP D CA 1
ATOM 15318 C C . ASP D 2 130 ? 211.158 137.845 185.942 1.00 170.45 127 ASP D C 1
ATOM 15319 O O . ASP D 2 130 ? 211.475 137.143 184.979 1.00 170.45 127 ASP D O 1
ATOM 15324 N N . GLY D 2 131 ? 211.512 139.123 186.033 1.00 164.11 128 GLY D N 1
ATOM 15325 C CA . GLY D 2 131 ? 212.295 139.768 185.004 1.00 164.11 128 GLY D CA 1
ATOM 15326 C C . GLY D 2 131 ? 211.521 140.182 183.774 1.00 164.11 128 GLY D C 1
ATOM 15327 O O . GLY D 2 131 ? 212.127 140.701 182.829 1.00 164.11 128 GLY D O 1
ATOM 15328 N N . GLN D 2 132 ? 210.209 139.974 183.752 1.00 160.68 129 GLN D N 1
ATOM 15329 C CA . GLN D 2 132 ? 209.370 140.347 182.626 1.00 160.68 129 GLN D CA 1
ATOM 15330 C C . GLN D 2 132 ? 208.373 141.408 183.065 1.00 160.68 129 GLN D C 1
ATOM 15331 O O . GLN D 2 132 ? 207.915 141.417 184.211 1.00 160.68 129 GLN D O 1
ATOM 15337 N N . LEU D 2 133 ? 208.046 142.307 182.145 1.00 155.25 130 LEU D N 1
ATOM 15338 C CA . LEU D 2 133 ? 207.180 143.433 182.448 1.00 155.25 130 LEU D CA 1
ATOM 15339 C C . LEU D 2 133 ? 205.714 143.055 182.283 1.00 155.25 130 LEU D C 1
ATOM 15340 O O . LEU D 2 133 ? 205.360 142.177 181.493 1.00 155.25 130 LEU D O 1
ATOM 15345 N N . PHE D 2 134 ? 204.863 143.725 183.055 1.00 153.03 131 PHE D N 1
ATOM 15346 C CA . PHE D 2 134 ? 203.421 143.526 182.994 1.00 153.03 131 PHE D CA 1
ATOM 15347 C C . PHE D 2 134 ? 202.750 144.865 183.234 1.00 153.03 131 PHE D C 1
ATOM 15348 O O . PHE D 2 134 ? 202.951 145.481 184.284 1.00 153.03 131 PHE D O 1
ATOM 15356 N N . ILE D 2 135 ? 201.954 145.311 182.268 1.00 151.79 132 ILE D N 1
ATOM 15357 C CA . ILE D 2 135 ? 201.320 146.621 182.309 1.00 151.79 132 ILE D CA 1
ATOM 15358 C C . ILE D 2 135 ? 199.813 146.427 182.315 1.00 151.79 132 ILE D C 1
ATOM 15359 O O . ILE D 2 135 ? 199.272 145.698 181.477 1.00 151.79 132 ILE D O 1
ATOM 15364 N N . GLN D 2 136 ? 199.142 147.074 183.263 1.00 170.68 133 GLN D N 1
ATOM 15365 C CA . GLN D 2 136 ? 197.691 147.044 183.335 1.00 170.68 133 GLN D CA 1
ATOM 15366 C C . GLN D 2 136 ? 197.212 148.361 183.923 1.00 170.68 133 GLN D C 1
ATOM 15367 O O . GLN D 2 136 ? 197.990 149.134 184.486 1.00 170.68 133 GLN D O 1
ATOM 15373 N N . PHE D 2 137 ? 195.915 148.611 183.780 1.00 181.77 134 PHE D N 1
ATOM 15374 C CA . PHE D 2 137 ? 195.330 149.845 184.275 1.00 181.77 134 PHE D CA 1
ATOM 15375 C C . PHE D 2 137 ? 195.361 149.881 185.803 1.00 181.77 134 PHE D C 1
ATOM 15376 O O . PHE D 2 137 ? 195.715 148.908 186.475 1.00 181.77 134 PHE D O 1
ATOM 15384 N N . ASN D 2 138 ? 194.978 151.030 186.351 1.00 185.12 135 ASN D N 1
ATOM 15385 C CA . ASN D 2 138 ? 194.951 151.248 187.791 1.00 185.12 135 ASN D CA 1
ATOM 15386 C C . ASN D 2 138 ? 193.528 151.056 188.299 1.00 185.12 135 ASN D C 1
ATOM 15387 O O . ASN D 2 138 ? 192.601 151.724 187.827 1.00 185.12 135 ASN D O 1
ATOM 15392 N N . VAL D 2 139 ? 193.361 150.144 189.259 1.00 183.14 136 VAL D N 1
ATOM 15393 C CA . VAL D 2 139 ? 192.021 149.831 189.759 1.00 183.14 136 VAL D CA 1
ATOM 15394 C C . VAL D 2 139 ? 191.335 151.051 190.367 1.00 183.14 136 VAL D C 1
ATOM 15395 O O . VAL D 2 139 ? 190.145 151.264 190.086 1.00 183.14 136 VAL D O 1
ATOM 15399 N N . PRO D 2 140 ? 191.989 151.866 191.206 1.00 187.46 137 PRO D N 1
ATOM 15400 C CA . PRO D 2 140 ? 191.355 153.140 191.587 1.00 187.46 137 PRO D CA 1
ATOM 15401 C C . PRO D 2 140 ? 191.029 154.018 190.393 1.00 187.46 137 PRO D C 1
ATOM 15402 O O . PRO D 2 140 ? 189.969 154.659 190.364 1.00 187.46 137 PRO D O 1
ATOM 15406 N N . TYR D 2 141 ? 191.907 154.053 189.390 1.00 191.76 138 TYR D N 1
ATOM 15407 C CA . TYR D 2 141 ? 191.577 154.789 188.177 1.00 191.76 138 TYR D CA 1
ATOM 15408 C C . TYR D 2 141 ? 190.432 154.127 187.427 1.00 191.76 138 TYR D C 1
ATOM 15409 O O . TYR D 2 141 ? 189.635 154.818 186.783 1.00 191.76 138 TYR D O 1
ATOM 15418 N N . LEU D 2 142 ? 190.331 152.798 187.496 1.00 192.54 139 LEU D N 1
ATOM 15419 C CA . LEU D 2 142 ? 189.175 152.120 186.922 1.00 192.54 139 LEU D CA 1
ATOM 15420 C C . LEU D 2 142 ? 187.889 152.567 187.601 1.00 192.54 139 LEU D C 1
ATOM 15421 O O . LEU D 2 142 ? 186.879 152.817 186.934 1.00 192.54 139 LEU D O 1
ATOM 15426 N N . LYS D 2 143 ? 187.909 152.677 188.930 1.00 191.47 140 LYS D N 1
ATOM 15427 C CA . LYS D 2 143 ? 186.734 153.154 189.651 1.00 191.47 140 LYS D CA 1
ATOM 15428 C C . LYS D 2 143 ? 186.407 154.593 189.276 1.00 191.47 140 LYS D C 1
ATOM 15429 O O . LYS D 2 143 ? 185.233 154.953 189.124 1.00 191.47 140 LYS D O 1
ATOM 15435 N N . SER D 2 144 ? 187.433 155.432 189.128 1.00 198.37 141 SER D N 1
ATOM 15436 C CA . SER D 2 144 ? 187.202 156.813 188.715 1.00 198.37 141 SER D CA 1
ATOM 15437 C C . SER D 2 144 ? 186.568 156.875 187.330 1.00 198.37 141 SER D C 1
ATOM 15438 O O . SER D 2 144 ? 185.633 157.652 187.096 1.00 198.37 141 SER D O 1
ATOM 15441 N N . LYS D 2 145 ? 187.065 156.061 186.399 1.00 207.25 142 LYS D N 1
ATOM 15442 C CA . LYS D 2 145 ? 186.492 156.031 185.058 1.00 207.25 142 LYS D CA 1
ATOM 15443 C C . LYS D 2 145 ? 185.063 155.508 185.083 1.00 207.25 142 LYS D C 1
ATOM 15444 O O . LYS D 2 145 ? 184.213 155.977 184.320 1.00 207.25 142 LYS D O 1
ATOM 15450 N N . ASP D 2 146 ? 184.781 154.529 185.945 1.00 210.68 143 ASP D N 1
ATOM 15451 C CA . ASP D 2 146 ? 183.413 154.043 186.088 1.00 210.68 143 ASP D CA 1
ATOM 15452 C C . ASP D 2 146 ? 182.497 155.137 186.619 1.00 210.68 143 ASP D C 1
ATOM 15453 O O . ASP D 2 146 ? 181.350 155.268 186.178 1.00 210.68 143 ASP D O 1
ATOM 15458 N N . VAL D 2 147 ? 182.988 155.933 187.570 1.00 206.53 144 VAL D N 1
ATOM 15459 C CA . VAL D 2 147 ? 182.208 157.058 188.076 1.00 206.53 144 VAL D CA 1
ATOM 15460 C C . VAL D 2 147 ? 181.936 158.057 186.959 1.00 206.53 144 VAL D C 1
ATOM 15461 O O . VAL D 2 147 ? 180.818 158.572 186.819 1.00 206.53 144 VAL D O 1
ATOM 15465 N N . GLN D 2 148 ? 182.952 158.340 186.141 1.00 207.34 145 GLN D N 1
ATOM 15466 C CA . GLN D 2 148 ? 182.761 159.246 185.012 1.00 207.34 145 GLN D CA 1
ATOM 15467 C C . GLN D 2 148 ? 181.740 158.689 184.026 1.00 207.34 145 GLN D C 1
ATOM 15468 O O . GLN D 2 148 ? 180.922 159.438 183.477 1.00 207.34 145 GLN D O 1
ATOM 15474 N N . LYS D 2 149 ? 181.777 157.377 183.786 1.00 209.00 146 LYS D N 1
ATOM 15475 C CA . LYS D 2 149 ? 180.789 156.744 182.919 1.00 209.00 146 LYS D CA 1
ATOM 15476 C C . LYS D 2 149 ? 179.388 156.872 183.501 1.00 209.00 146 LYS D C 1
ATOM 15477 O O . LYS D 2 149 ? 178.415 157.069 182.765 1.00 209.00 146 LYS D O 1
ATOM 15483 N N . GLN D 2 150 ? 179.267 156.744 184.824 1.00 210.86 147 GLN D N 1
ATOM 15484 C CA . GLN D 2 150 ? 177.986 156.992 185.476 1.00 210.86 147 GLN D CA 1
ATOM 15485 C C . GLN D 2 150 ? 177.528 158.423 185.237 1.00 210.86 147 GLN D C 1
ATOM 15486 O O . GLN D 2 150 ? 176.341 158.674 184.999 1.00 210.86 147 GLN D O 1
ATOM 15492 N N . GLY D 2 151 ? 178.459 159.376 185.297 1.00 207.62 148 GLY D N 1
ATOM 15493 C CA . GLY D 2 151 ? 178.131 160.753 184.976 1.00 207.62 148 GLY D CA 1
ATOM 15494 C C . GLY D 2 151 ? 177.914 161.005 183.499 1.00 207.62 148 GLY D C 1
ATOM 15495 O O . GLY D 2 151 ? 177.309 162.020 183.137 1.00 207.62 148 GLY D O 1
ATOM 15496 N N . ASP D 2 152 ? 178.392 160.108 182.640 1.00 203.70 149 ASP D N 1
ATOM 15497 C CA . ASP D 2 152 ? 178.226 160.274 181.203 1.00 203.70 149 ASP D CA 1
ATOM 15498 C C . ASP D 2 152 ? 176.757 160.163 180.812 1.00 203.70 149 ASP D C 1
ATOM 15499 O O . ASP D 2 152 ? 175.972 159.451 181.442 1.00 203.70 149 ASP D O 1
ATOM 15504 N N . THR D 2 153 ? 176.392 160.879 179.752 1.00 194.98 150 THR D N 1
ATOM 15505 C CA . THR D 2 153 ? 175.016 160.908 179.284 1.00 194.98 150 THR D CA 1
ATOM 15506 C C . THR D 2 153 ? 174.708 159.664 178.454 1.00 194.98 150 THR D C 1
ATOM 15507 O O . THR D 2 153 ? 175.555 158.792 178.244 1.00 194.98 150 THR D O 1
ATOM 15511 N N . GLU D 2 154 ? 173.467 159.584 177.973 1.00 192.45 151 GLU D N 1
ATOM 15512 C CA . GLU D 2 154 ? 173.043 158.463 177.145 1.00 192.45 151 GLU D CA 1
ATOM 15513 C C . GLU D 2 154 ? 173.628 158.512 175.741 1.00 192.45 151 GLU D C 1
ATOM 15514 O O . GLU D 2 154 ? 173.506 157.527 175.006 1.00 192.45 151 GLU D O 1
ATOM 15520 N N . PHE D 2 155 ? 174.247 159.628 175.353 1.00 184.40 152 PHE D N 1
ATOM 15521 C CA . PHE D 2 155 ? 174.824 159.743 174.017 1.00 184.40 152 PHE D CA 1
ATOM 15522 C C . PHE D 2 155 ? 175.925 158.711 173.802 1.00 184.40 152 PHE D C 1
ATOM 15523 O O . PHE D 2 155 ? 175.939 157.997 172.792 1.00 184.40 152 PHE D O 1
ATOM 15531 N N . HIS D 2 156 ? 176.859 158.618 174.753 1.00 187.93 153 HIS D N 1
ATOM 15532 C CA . HIS D 2 156 ? 177.954 157.662 174.631 1.00 187.93 153 HIS D CA 1
ATOM 15533 C C . HIS D 2 156 ? 177.439 156.230 174.655 1.00 187.93 153 HIS D C 1
ATOM 15534 O O . HIS D 2 156 ? 177.925 155.374 173.905 1.00 187.93 153 HIS D O 1
ATOM 15541 N N . LYS D 2 157 ? 176.465 155.948 175.523 1.00 179.03 154 LYS D N 1
ATOM 15542 C CA . LYS D 2 157 ? 175.896 154.608 175.584 1.00 179.03 154 LYS D CA 1
ATOM 15543 C C . LYS D 2 157 ? 175.241 154.232 174.263 1.00 179.03 154 LYS D C 1
ATOM 15544 O O . LYS D 2 157 ? 175.446 153.125 173.752 1.00 179.03 154 LYS D O 1
ATOM 15550 N N . LYS D 2 158 ? 174.462 155.150 173.688 1.00 171.48 155 LYS D N 1
ATOM 15551 C CA . LYS D 2 158 ? 173.817 154.875 172.410 1.00 171.48 155 LYS D CA 1
ATOM 15552 C C . LYS D 2 158 ? 174.846 154.670 171.307 1.00 171.48 155 LYS D C 1
ATOM 15553 O O . LYS D 2 158 ? 174.697 153.771 170.473 1.00 171.48 155 LYS D O 1
ATOM 15559 N N . LEU D 2 159 ? 175.901 155.489 171.286 1.00 167.13 156 LEU D N 1
ATOM 15560 C CA . LEU D 2 159 ? 176.911 155.346 170.240 1.00 167.13 156 LEU D CA 1
ATOM 15561 C C . LEU D 2 159 ? 177.658 154.022 170.354 1.00 167.13 156 LEU D C 1
ATOM 15562 O O . LEU D 2 159 ? 177.864 153.333 169.348 1.00 167.13 156 LEU D O 1
ATOM 15567 N N . GLN D 2 160 ? 178.072 153.643 171.565 1.00 162.33 157 GLN D N 1
ATOM 15568 C CA . GLN D 2 160 ? 178.785 152.379 171.715 1.00 162.33 157 GLN D CA 1
ATOM 15569 C C . GLN D 2 160 ? 177.872 151.197 171.414 1.00 162.33 157 GLN D C 1
ATOM 15570 O O . GLN D 2 160 ? 178.302 150.210 170.799 1.00 162.33 157 GLN D O 1
ATOM 15576 N N . PHE D 2 161 ? 176.599 151.286 171.810 1.00 160.11 158 PHE D N 1
ATOM 15577 C CA . PHE D 2 161 ? 175.656 150.239 171.449 1.00 160.11 158 PHE D CA 1
ATOM 15578 C C . PHE D 2 161 ? 175.495 150.144 169.942 1.00 160.11 158 PHE D C 1
ATOM 15579 O O . PHE D 2 161 ? 175.400 149.044 169.392 1.00 160.11 158 PHE D O 1
ATOM 15587 N N . SER D 2 162 ? 175.429 151.288 169.260 1.00 153.82 159 SER D N 1
ATOM 15588 C CA . SER D 2 162 ? 175.309 151.277 167.808 1.00 153.82 159 SER D CA 1
ATOM 15589 C C . SER D 2 162 ? 176.532 150.638 167.168 1.00 153.82 159 SER D C 1
ATOM 15590 O O . SER D 2 162 ? 176.416 149.904 166.181 1.00 153.82 159 SER D O 1
ATOM 15593 N N . GLY D 2 163 ? 177.715 150.914 167.716 1.00 146.02 160 GLY D N 1
ATOM 15594 C CA . GLY D 2 163 ? 178.913 150.263 167.214 1.00 146.02 160 GLY D CA 1
ATOM 15595 C C . GLY D 2 163 ? 178.848 148.755 167.358 1.00 146.02 160 GLY D C 1
ATOM 15596 O O . GLY D 2 163 ? 179.148 148.011 166.419 1.00 146.02 160 GLY D O 1
ATOM 15597 N N . TYR D 2 164 ? 178.437 148.283 168.536 1.00 139.33 161 TYR D N 1
ATOM 15598 C CA . TYR D 2 164 ? 178.331 146.842 168.740 1.00 139.33 161 TYR D CA 1
ATOM 15599 C C . TYR D 2 164 ? 177.263 146.235 167.837 1.00 139.33 161 TYR D C 1
ATOM 15600 O O . TYR D 2 164 ? 177.424 145.119 167.334 1.00 139.33 161 TYR D O 1
ATOM 15609 N N . LYS D 2 165 ? 176.169 146.962 167.610 1.00 136.12 162 LYS D N 1
ATOM 15610 C CA . LYS D 2 165 ? 175.124 146.476 166.715 1.00 136.12 162 LYS D CA 1
ATOM 15611 C C . LYS D 2 165 ? 175.632 146.359 165.285 1.00 136.12 162 LYS D C 1
ATOM 15612 O O . LYS D 2 165 ? 175.342 145.376 164.594 1.00 136.12 162 LYS D O 1
ATOM 15618 N N . PHE D 2 166 ? 176.380 147.361 164.819 1.00 132.48 163 PHE D N 1
ATOM 15619 C CA . PHE D 2 166 ? 176.950 147.291 163.478 1.00 132.48 163 PHE D CA 1
ATOM 15620 C C . PHE D 2 166 ? 177.908 146.120 163.364 1.00 132.48 163 PHE D C 1
ATOM 15621 O O . PHE D 2 166 ? 177.923 145.414 162.350 1.00 132.48 163 PHE D O 1
ATOM 15629 N N . GLU D 2 167 ? 178.716 145.900 164.399 1.00 129.08 164 GLU D N 1
ATOM 15630 C CA . GLU D 2 167 ? 179.547 144.705 164.438 1.00 129.08 164 GLU D CA 1
ATOM 15631 C C . GLU D 2 167 ? 178.693 143.449 164.336 1.00 129.08 164 GLU D C 1
ATOM 15632 O O . GLU D 2 167 ? 179.075 142.480 163.672 1.00 129.08 164 GLU D O 1
ATOM 15638 N N . LYS D 2 168 ? 177.533 143.448 164.989 1.00 127.18 165 LYS D N 1
ATOM 15639 C CA . LYS D 2 168 ? 176.653 142.286 164.935 1.00 127.18 165 LYS D CA 1
ATOM 15640 C C . LYS D 2 168 ? 176.124 142.051 163.526 1.00 127.18 165 LYS D C 1
ATOM 15641 O O . LYS D 2 168 ? 176.046 140.904 163.070 1.00 127.18 165 LYS D O 1
ATOM 15647 N N . MET D 2 169 ? 175.761 143.123 162.821 1.00 127.32 166 MET D N 1
ATOM 15648 C CA . MET D 2 169 ? 175.133 142.976 161.511 1.00 127.32 166 MET D CA 1
ATOM 15649 C C . MET D 2 169 ? 176.074 142.326 160.504 1.00 127.32 166 MET D C 1
ATOM 15650 O O . MET D 2 169 ? 175.708 141.353 159.836 1.00 127.32 166 MET D O 1
ATOM 15655 N N . ALA D 2 170 ? 177.299 142.838 160.392 1.00 111.82 167 ALA D N 1
ATOM 15656 C CA . ALA D 2 170 ? 178.229 142.403 159.358 1.00 111.82 167 ALA D CA 1
ATOM 15657 C C . ALA D 2 170 ? 179.059 141.201 159.779 1.00 111.82 167 ALA D C 1
ATOM 15658 O O . ALA D 2 170 ? 180.166 141.008 159.264 1.00 111.82 167 ALA D O 1
ATOM 15660 N N . THR D 2 171 ? 178.559 140.387 160.697 1.00 115.59 168 THR D N 1
ATOM 15661 C CA . THR D 2 171 ? 179.280 139.214 161.161 1.00 115.59 168 THR D CA 1
ATOM 15662 C C . THR D 2 171 ? 178.356 138.009 161.156 1.00 115.59 168 THR D C 1
ATOM 15663 O O . THR D 2 171 ? 177.137 138.139 161.286 1.00 115.59 168 THR D O 1
ATOM 15667 N N . LEU D 2 172 ? 178.953 136.832 161.003 1.00 103.20 169 LEU D N 1
ATOM 15668 C CA . LEU D 2 172 ? 178.217 135.584 160.997 1.00 103.20 169 LEU D CA 1
ATOM 15669 C C . LEU D 2 172 ? 178.856 134.605 161.971 1.00 103.20 169 LEU D C 1
ATOM 15670 O O . LEU D 2 172 ? 180.085 134.490 162.022 1.00 103.20 169 LEU D O 1
ATOM 15675 N N . PRO D 2 173 ? 178.050 133.895 162.760 1.00 99.95 170 PRO D N 1
ATOM 15676 C CA . PRO D 2 173 ? 178.621 132.903 163.683 1.00 99.95 170 PRO D CA 1
ATOM 15677 C C . PRO D 2 173 ? 179.357 131.779 162.983 1.00 99.95 170 PRO D C 1
ATOM 15678 O O . PRO D 2 173 ? 180.302 131.219 163.550 1.00 99.95 170 PRO D O 1
ATOM 15682 N N . LYS D 2 174 ? 178.957 131.430 161.771 1.00 102.25 171 LYS D N 1
ATOM 15683 C CA . LYS D 2 174 ? 179.560 130.360 160.996 1.00 102.25 171 LYS D CA 1
ATOM 15684 C C . LYS D 2 174 ? 179.962 130.906 159.638 1.00 102.25 171 LYS D C 1
ATOM 15685 O O . LYS D 2 174 ? 179.465 131.954 159.212 1.00 102.25 171 LYS D O 1
ATOM 15691 N N . PRO D 2 175 ? 180.877 130.236 158.940 1.00 92.99 172 PRO D N 1
ATOM 15692 C CA . PRO D 2 175 ? 181.209 130.668 157.580 1.00 92.99 172 PRO D CA 1
ATOM 15693 C C . PRO D 2 175 ? 179.988 130.600 156.679 1.00 92.99 172 PRO D C 1
ATOM 15694 O O . PRO D 2 175 ? 179.085 129.785 156.878 1.00 92.99 172 PRO D O 1
ATOM 15698 N N . TRP D 2 176 ? 179.976 131.478 155.680 1.00 86.49 173 TRP D N 1
ATOM 15699 C CA . TRP D 2 176 ? 178.802 131.653 154.829 1.00 86.49 173 TRP D CA 1
ATOM 15700 C C . TRP D 2 176 ? 178.256 130.365 154.220 1.00 86.49 173 TRP D C 1
ATOM 15701 O O . TRP D 2 176 ? 177.025 130.207 154.200 1.00 86.49 173 TRP D O 1
ATOM 15712 N N . PRO D 2 177 ? 179.066 129.439 153.695 1.00 89.59 174 PRO D N 1
ATOM 15713 C CA . PRO D 2 177 ? 178.470 128.244 153.075 1.00 89.59 174 PRO D CA 1
ATOM 15714 C C . PRO D 2 177 ? 177.630 127.402 154.017 1.00 89.59 174 PRO D C 1
ATOM 15715 O O . PRO D 2 177 ? 176.628 126.823 153.584 1.00 89.59 174 PRO D O 1
ATOM 15719 N N . GLU D 2 178 ? 177.999 127.310 155.292 1.00 98.49 175 GLU D N 1
ATOM 15720 C CA . GLU D 2 178 ? 177.328 126.406 156.216 1.00 98.49 175 GLU D CA 1
ATOM 15721 C C . GLU D 2 178 ? 176.283 127.098 157.079 1.00 98.49 175 GLU D C 1
ATOM 15722 O O . GLU D 2 178 ? 175.790 126.494 158.035 1.00 98.49 175 GLU D O 1
ATOM 15728 N N . CYS D 2 179 ? 175.937 128.342 156.774 1.00 107.03 176 CYS D N 1
ATOM 15729 C CA . CYS D 2 179 ? 174.868 129.016 157.488 1.00 107.03 176 CYS D CA 1
ATOM 15730 C C . CYS D 2 179 ? 173.521 128.653 156.870 1.00 107.03 176 CYS D C 1
ATOM 15731 O O . CYS D 2 179 ? 173.435 127.918 155.884 1.00 107.03 176 CYS D O 1
ATOM 15734 N N . THR D 2 180 ? 172.451 129.168 157.466 1.00 106.39 177 THR D N 1
ATOM 15735 C CA . THR D 2 180 ? 171.102 128.986 156.957 1.00 106.39 177 THR D CA 1
ATOM 15736 C C . THR D 2 180 ? 170.376 130.320 156.997 1.00 106.39 177 THR D C 1
ATOM 15737 O O . THR D 2 180 ? 170.812 131.265 157.657 1.00 106.39 177 THR D O 1
ATOM 15741 N N . ARG D 2 181 ? 169.252 130.384 156.281 1.00 107.01 178 ARG D N 1
ATOM 15742 C CA . ARG D 2 181 ? 168.481 131.622 156.228 1.00 107.01 178 ARG D CA 1
ATOM 15743 C C . ARG D 2 181 ? 168.073 132.077 157.620 1.00 107.01 178 ARG D C 1
ATOM 15744 O O . ARG D 2 181 ? 168.030 133.281 157.900 1.00 107.01 178 ARG D O 1
ATOM 15752 N N . LYS D 2 182 ? 167.773 131.128 158.509 1.00 119.69 179 LYS D N 1
ATOM 15753 C CA . LYS D 2 182 ? 167.366 131.481 159.864 1.00 119.69 179 LYS D CA 1
ATOM 15754 C C . LYS D 2 182 ? 168.481 132.203 160.606 1.00 119.69 179 LYS D C 1
ATOM 15755 O O . LYS D 2 182 ? 168.223 133.125 161.387 1.00 119.69 179 LYS D O 1
ATOM 15761 N N . GLU D 2 183 ? 169.727 131.783 160.399 1.00 119.44 180 GLU D N 1
ATOM 15762 C CA . GLU D 2 183 ? 170.838 132.488 161.024 1.00 119.44 180 GLU D CA 1
ATOM 15763 C C . GLU D 2 183 ? 171.034 133.866 160.406 1.00 119.44 180 GLU D C 1
ATOM 15764 O O . GLU D 2 183 ? 171.330 134.833 161.115 1.00 119.44 180 GLU D O 1
ATOM 15770 N N . ILE D 2 184 ? 170.874 133.975 159.087 1.00 116.32 181 ILE D N 1
ATOM 15771 C CA . ILE D 2 184 ? 171.159 135.235 158.409 1.00 116.32 181 ILE D CA 1
ATOM 15772 C C . ILE D 2 184 ? 170.134 136.296 158.785 1.00 116.32 181 ILE D C 1
ATOM 15773 O O . ILE D 2 184 ? 170.487 137.433 159.115 1.00 116.32 181 ILE D O 1
ATOM 15778 N N . ASP D 2 185 ? 168.849 135.946 158.735 1.00 127.88 182 ASP D N 1
ATOM 15779 C CA . ASP D 2 185 ? 167.816 136.959 158.924 1.00 127.88 182 ASP D CA 1
ATOM 15780 C C . ASP D 2 185 ? 167.640 137.350 160.386 1.00 127.88 182 ASP D C 1
ATOM 15781 O O . ASP D 2 185 ? 167.328 138.509 160.679 1.00 127.88 182 ASP D O 1
ATOM 15786 N N . SER D 2 186 ? 167.839 136.413 161.311 1.00 129.29 183 SER D N 1
ATOM 15787 C CA . SER D 2 186 ? 167.609 136.665 162.727 1.00 129.29 183 SER D CA 1
ATOM 15788 C C . SER D 2 186 ? 168.769 137.378 163.403 1.00 129.29 183 SER D C 1
ATOM 15789 O O . SER D 2 186 ? 168.839 137.379 164.638 1.00 129.29 183 SER D O 1
ATOM 15792 N N . ARG D 2 187 ? 169.682 137.974 162.636 1.00 125.11 184 ARG D N 1
ATOM 15793 C CA . ARG D 2 187 ? 170.797 138.687 163.247 1.00 125.11 184 ARG D CA 1
ATOM 15794 C C . ARG D 2 187 ? 170.316 139.902 164.029 1.00 125.11 184 ARG D C 1
ATOM 15795 O O . ARG D 2 187 ? 170.826 140.186 165.119 1.00 125.11 184 ARG D O 1
ATOM 15803 N N . ALA D 2 188 ? 169.333 140.628 163.493 1.00 133.42 185 ALA D N 1
ATOM 15804 C CA . ALA D 2 188 ? 168.864 141.844 164.147 1.00 133.42 185 ALA D CA 1
ATOM 15805 C C . ALA D 2 188 ? 168.152 141.569 165.465 1.00 133.42 185 ALA D C 1
ATOM 15806 O O . ALA D 2 188 ? 168.032 142.480 166.290 1.00 133.42 185 ALA D O 1
ATOM 15808 N N . LYS D 2 189 ? 167.681 140.343 165.686 1.00 139.22 186 LYS D N 1
ATOM 15809 C CA . LYS D 2 189 ? 166.936 140.032 166.899 1.00 139.22 186 LYS D CA 1
ATOM 15810 C C . LYS D 2 189 ? 167.823 139.564 168.041 1.00 139.22 186 LYS D C 1
ATOM 15811 O O . LYS D 2 189 ? 167.440 139.709 169.208 1.00 139.22 186 LYS D O 1
ATOM 15817 N N . SER D 2 190 ? 168.991 139.002 167.741 1.00 140.90 187 SER D N 1
ATOM 15818 C CA . SER D 2 190 ? 169.882 138.542 168.797 1.00 140.90 187 SER D CA 1
ATOM 15819 C C . SER D 2 190 ? 170.384 139.723 169.616 1.00 140.90 187 SER D C 1
ATOM 15820 O O . SER D 2 190 ? 170.815 140.740 169.066 1.00 140.90 187 SER D O 1
ATOM 15823 N N . LYS D 2 191 ? 170.325 139.586 170.937 1.00 147.49 188 LYS D N 1
ATOM 15824 C CA . LYS D 2 191 ? 170.756 140.661 171.819 1.00 147.49 188 LYS D CA 1
ATOM 15825 C C . LYS D 2 191 ? 172.276 140.746 171.846 1.00 147.49 188 LYS D C 1
ATOM 15826 O O . LYS D 2 191 ? 172.965 139.729 171.965 1.00 147.49 188 LYS D O 1
ATOM 15832 N N . CYS D 2 192 ? 172.796 141.962 171.735 1.00 153.82 189 CYS D N 1
ATOM 15833 C CA . CYS D 2 192 ? 174.229 142.192 171.776 1.00 153.82 189 CYS D CA 1
ATOM 15834 C C . CYS D 2 192 ? 174.693 142.406 173.214 1.00 153.82 189 CYS D C 1
ATOM 15835 O O . CYS D 2 192 ? 173.896 142.605 174.132 1.00 153.82 189 CYS D O 1
ATOM 15838 N N . ASN D 2 193 ? 176.007 142.362 173.400 1.00 150.37 190 ASN D N 1
ATOM 15839 C CA . ASN D 2 193 ? 176.613 142.576 174.707 1.00 150.37 190 ASN D CA 1
ATOM 15840 C C . ASN D 2 193 ? 178.052 143.028 174.491 1.00 150.37 190 ASN D C 1
ATOM 15841 O O . ASN D 2 193 ? 178.447 143.384 173.376 1.00 150.37 190 ASN D O 1
ATOM 15846 N N . ASN D 2 194 ? 178.839 143.019 175.564 1.00 146.65 191 ASN D N 1
ATOM 15847 C CA . ASN D 2 194 ? 180.241 143.397 175.475 1.00 146.65 191 ASN D CA 1
ATOM 15848 C C . ASN D 2 194 ? 181.086 142.467 176.339 1.00 146.65 191 ASN D C 1
ATOM 15849 O O . ASN D 2 194 ? 182.088 142.886 176.927 1.00 146.65 191 ASN D O 1
ATOM 15854 N N . ILE D 2 195 ? 180.677 141.209 176.456 1.00 146.90 192 ILE D N 1
ATOM 15855 C CA . ILE D 2 195 ? 181.379 140.222 177.270 1.00 146.90 192 ILE D CA 1
ATOM 15856 C C . ILE D 2 195 ? 182.000 139.136 176.402 1.00 146.90 192 ILE D C 1
ATOM 15857 O O . ILE D 2 195 ? 183.220 138.964 176.385 1.00 146.90 192 ILE D O 1
ATOM 15862 N N . GLU D 2 196 ? 181.178 138.395 175.667 1.00 150.66 193 GLU D N 1
ATOM 15863 C CA . GLU D 2 196 ? 181.701 137.371 174.777 1.00 150.66 193 GLU D CA 1
ATOM 15864 C C . GLU D 2 196 ? 182.366 138.025 173.574 1.00 150.66 193 GLU D C 1
ATOM 15865 O O . GLU D 2 196 ? 181.773 138.884 172.915 1.00 150.66 193 GLU D O 1
ATOM 15871 N N . GLN D 2 197 ? 183.601 137.624 173.295 1.00 133.36 194 GLN D N 1
ATOM 15872 C CA . GLN D 2 197 ? 184.333 138.162 172.158 1.00 133.36 194 GLN D CA 1
ATOM 15873 C C . GLN D 2 197 ? 185.524 137.261 171.874 1.00 133.36 194 GLN D C 1
ATOM 15874 O O . GLN D 2 197 ? 185.927 136.451 172.712 1.00 133.36 194 GLN D O 1
ATOM 15880 N N . TYR D 2 198 ? 186.080 137.419 170.679 1.00 122.81 195 TYR D N 1
ATOM 15881 C CA . TYR D 2 198 ? 187.239 136.662 170.234 1.00 122.81 195 TYR D CA 1
ATOM 15882 C C . TYR D 2 198 ? 188.456 137.574 170.238 1.00 122.81 195 TYR D C 1
ATOM 15883 O O . TYR D 2 198 ? 188.411 138.679 169.687 1.00 122.81 195 TYR D O 1
ATOM 15892 N N . GLY D 2 199 ? 189.541 137.105 170.850 1.00 122.89 196 GLY D N 1
ATOM 15893 C CA . GLY D 2 199 ? 190.762 137.871 170.911 1.00 122.89 196 GLY D CA 1
ATOM 15894 C C . GLY D 2 199 ? 191.945 137.041 170.457 1.00 122.89 196 GLY D C 1
ATOM 15895 O O . GLY D 2 199 ? 191.902 135.812 170.430 1.00 122.89 196 GLY D O 1
ATOM 15896 N N . ALA D 2 200 ? 193.014 137.744 170.101 1.00 118.68 197 ALA D N 1
ATOM 15897 C CA . ALA D 2 200 ? 194.226 137.109 169.612 1.00 118.68 197 ALA D CA 1
ATOM 15898 C C . ALA D 2 200 ? 195.436 137.699 170.316 1.00 118.68 197 ALA D C 1
ATOM 15899 O O . ALA D 2 200 ? 195.445 138.873 170.695 1.00 118.68 197 ALA D O 1
ATOM 15901 N N . ILE D 2 201 ? 196.458 136.867 170.485 1.00 119.91 198 ILE D N 1
ATOM 15902 C CA . ILE D 2 201 ? 197.709 137.256 171.121 1.00 119.91 198 ILE D CA 1
ATOM 15903 C C . ILE D 2 201 ? 198.805 137.205 170.071 1.00 119.91 198 ILE D C 1
ATOM 15904 O O . ILE D 2 201 ? 198.983 136.181 169.400 1.00 119.91 198 ILE D O 1
ATOM 15909 N N . VAL D 2 202 ? 199.540 138.300 169.932 1.00 121.37 199 VAL D N 1
ATOM 15910 C CA . VAL D 2 202 ? 200.519 138.445 168.866 1.00 121.37 199 VAL D CA 1
ATOM 15911 C C . VAL D 2 202 ? 201.883 138.723 169.477 1.00 121.37 199 VAL D C 1
ATOM 15912 O O . VAL D 2 202 ? 202.000 139.363 170.527 1.00 121.37 199 VAL D O 1
ATOM 15916 N N . ARG D 2 203 ? 202.920 138.213 168.822 1.00 130.25 200 ARG D N 1
ATOM 15917 C CA . ARG D 2 203 ? 204.299 138.494 169.192 1.00 130.25 200 ARG D CA 1
ATOM 15918 C C . ARG D 2 203 ? 204.902 139.437 168.164 1.00 130.25 200 ARG D C 1
ATOM 15919 O O . ARG D 2 203 ? 204.861 139.160 166.961 1.00 130.25 200 ARG D O 1
ATOM 15927 N N . THR D 2 204 ? 205.456 140.548 168.638 1.00 141.52 201 THR D N 1
ATOM 15928 C CA . THR D 2 204 ? 206.086 141.532 167.772 1.00 141.52 201 THR D CA 1
ATOM 15929 C C . THR D 2 204 ? 207.383 141.979 168.431 1.00 141.52 201 THR D C 1
ATOM 15930 O O . THR D 2 204 ? 207.830 141.398 169.425 1.00 141.52 201 THR D O 1
ATOM 15934 N N . GLY D 2 205 ? 207.995 143.018 167.874 1.00 151.03 202 GLY D N 1
ATOM 15935 C CA . GLY D 2 205 ? 209.223 143.537 168.436 1.00 151.03 202 GLY D CA 1
ATOM 15936 C C . GLY D 2 205 ? 209.684 144.827 167.798 1.00 151.03 202 GLY D C 1
ATOM 15937 O O . GLY D 2 205 ? 209.714 144.948 166.569 1.00 151.03 202 GLY D O 1
ATOM 15938 N N . ILE D 2 206 ? 210.053 145.798 168.626 1.00 151.36 203 ILE D N 1
ATOM 15939 C CA . ILE D 2 206 ? 210.569 147.073 168.154 1.00 151.36 203 ILE D CA 1
ATOM 15940 C C . ILE D 2 206 ? 212.001 147.220 168.645 1.00 151.36 203 ILE D C 1
ATOM 15941 O O . ILE D 2 206 ? 212.364 146.729 169.720 1.00 151.36 203 ILE D O 1
ATOM 15946 N N . SER D 2 207 ? 212.824 147.883 167.830 1.00 155.66 204 SER D N 1
ATOM 15947 C CA . SER D 2 207 ? 214.231 148.100 168.140 1.00 155.66 204 SER D CA 1
ATOM 15948 C C . SER D 2 207 ? 214.940 146.776 168.385 1.00 155.66 204 SER D C 1
ATOM 15949 O O . SER D 2 207 ? 215.314 146.078 167.438 1.00 155.66 204 SER D O 1
ATOM 15952 N N . ARG D 2 208 ? 215.128 146.423 169.657 1.00 156.86 205 ARG D N 1
ATOM 15953 C CA . ARG D 2 208 ? 215.780 145.173 170.021 1.00 156.86 205 ARG D CA 1
ATOM 15954 C C . ARG D 2 208 ? 215.001 144.394 171.073 1.00 156.86 205 ARG D C 1
ATOM 15955 O O . ARG D 2 208 ? 215.546 143.445 171.649 1.00 156.86 205 ARG D O 1
ATOM 15963 N N . ILE D 2 209 ? 213.751 144.759 171.339 1.00 146.49 206 ILE D N 1
ATOM 15964 C CA . ILE D 2 209 ? 212.968 144.160 172.412 1.00 146.49 206 ILE D CA 1
ATOM 15965 C C . ILE D 2 209 ? 211.764 143.455 171.808 1.00 146.49 206 ILE D C 1
ATOM 15966 O O . ILE D 2 209 ? 211.002 144.061 171.046 1.00 146.49 206 ILE D O 1
ATOM 15971 N N . LYS D 2 210 ? 211.595 142.183 172.154 1.00 141.80 207 LYS D N 1
ATOM 15972 C CA . LYS D 2 210 ? 210.428 141.428 171.725 1.00 141.80 207 LYS D CA 1
ATOM 15973 C C . LYS D 2 210 ? 209.226 141.789 172.585 1.00 141.80 207 LYS D C 1
ATOM 15974 O O . LYS D 2 210 ? 209.331 141.904 173.808 1.00 141.80 207 LYS D O 1
ATOM 15980 N N . ILE D 2 211 ? 208.078 141.966 171.936 1.00 143.97 208 ILE D N 1
ATOM 15981 C CA . ILE D 2 211 ? 206.850 142.389 172.597 1.00 143.97 208 ILE D CA 1
ATOM 15982 C C . ILE D 2 211 ? 205.777 141.343 172.332 1.00 143.97 208 ILE D C 1
ATOM 15983 O O . ILE D 2 211 ? 205.616 140.885 171.196 1.00 143.97 208 ILE D O 1
ATOM 15988 N N . LEU D 2 212 ? 205.049 140.967 173.381 1.00 141.18 209 LEU D N 1
ATOM 15989 C CA . LEU D 2 212 ? 204.011 139.941 173.304 1.00 141.18 209 LEU D CA 1
ATOM 15990 C C . LEU D 2 212 ? 202.733 140.508 173.912 1.00 141.18 209 LEU D C 1
ATOM 15991 O O . LEU D 2 212 ? 202.594 140.565 175.137 1.00 141.18 209 LEU D O 1
ATOM 15996 N N . ILE D 2 213 ? 201.797 140.920 173.058 1.00 131.63 210 ILE D N 1
ATOM 15997 C CA . ILE D 2 213 ? 200.560 141.551 173.491 1.00 131.63 210 ILE D CA 1
ATOM 15998 C C . ILE D 2 213 ? 199.380 140.791 172.901 1.00 131.63 210 ILE D C 1
ATOM 15999 O O . ILE D 2 213 ? 199.533 139.920 172.045 1.00 131.63 210 ILE D O 1
ATOM 16004 N N . GLY D 2 214 ? 198.184 141.146 173.376 1.00 132.68 211 GLY D N 1
ATOM 16005 C CA . GLY D 2 214 ? 196.962 140.559 172.879 1.00 132.68 211 GLY D CA 1
ATOM 16006 C C . GLY D 2 214 ? 195.963 141.637 172.495 1.00 132.68 211 GLY D C 1
ATOM 16007 O O . GLY D 2 214 ? 196.140 142.819 172.800 1.00 132.68 211 GLY D O 1
ATOM 16008 N N . GLY D 2 215 ? 194.910 141.205 171.813 1.00 125.33 212 GLY D N 1
ATOM 16009 C CA . GLY D 2 215 ? 193.869 142.122 171.395 1.00 125.33 212 GLY D CA 1
ATOM 16010 C C . GLY D 2 215 ? 192.684 141.377 170.829 1.00 125.33 212 GLY D C 1
ATOM 16011 O O . GLY D 2 215 ? 192.807 140.248 170.342 1.00 125.33 212 GLY D O 1
ATOM 16012 N N . ALA D 2 216 ? 191.530 142.031 170.899 1.00 120.29 213 ALA D N 1
ATOM 16013 C CA . ALA D 2 216 ? 190.296 141.449 170.397 1.00 120.29 213 ALA D CA 1
ATOM 16014 C C . ALA D 2 216 ? 190.242 141.536 168.880 1.00 120.29 213 ALA D C 1
ATOM 16015 O O . ALA D 2 216 ? 190.678 142.523 168.283 1.00 120.29 213 ALA D O 1
ATOM 16017 N N . VAL D 2 217 ? 189.699 140.494 168.258 1.00 117.27 214 VAL D N 1
ATOM 16018 C CA . VAL D 2 217 ? 189.514 140.436 166.815 1.00 117.27 214 VAL D CA 1
ATOM 16019 C C . VAL D 2 217 ? 188.024 140.489 166.526 1.00 117.27 214 VAL D C 1
ATOM 16020 O O . VAL D 2 217 ? 187.252 139.695 167.075 1.00 117.27 214 VAL D O 1
ATOM 16024 N N . ALA D 2 218 ? 187.619 141.430 165.672 1.00 117.13 215 ALA D N 1
ATOM 16025 C CA . ALA D 2 218 ? 186.204 141.571 165.350 1.00 117.13 215 ALA D CA 1
ATOM 16026 C C . ALA D 2 218 ? 185.676 140.334 164.634 1.00 117.13 215 ALA D C 1
ATOM 16027 O O . ALA D 2 218 ? 184.687 139.730 165.063 1.00 117.13 215 ALA D O 1
ATOM 16029 N N . CYS D 2 219 ? 186.342 139.928 163.556 1.00 112.79 216 CYS D N 1
ATOM 16030 C CA . CYS D 2 219 ? 185.929 138.790 162.742 1.00 112.79 216 CYS D CA 1
ATOM 16031 C C . CYS D 2 219 ? 186.975 138.592 161.654 1.00 112.79 216 CYS D C 1
ATOM 16032 O O . CYS D 2 219 ? 187.898 139.396 161.502 1.00 112.79 216 CYS D O 1
ATOM 16035 N N . THR D 2 220 ? 186.819 137.511 160.900 1.00 109.32 217 THR D N 1
ATOM 16036 C CA . THR D 2 220 ? 187.690 137.220 159.773 1.00 109.32 217 THR D CA 1
ATOM 16037 C C . THR D 2 220 ? 186.959 137.500 158.467 1.00 109.32 217 THR D C 1
ATOM 16038 O O . THR D 2 220 ? 185.729 137.443 158.398 1.00 109.32 217 THR D O 1
ATOM 16042 N N . ALA D 2 221 ? 187.735 137.812 157.428 1.00 108.00 218 ALA D N 1
ATOM 16043 C CA . ALA D 2 221 ? 187.145 138.244 156.165 1.00 108.00 218 ALA D CA 1
ATOM 16044 C C . ALA D 2 221 ? 186.363 137.119 155.498 1.00 108.00 218 ALA D C 1
ATOM 16045 O O . ALA D 2 221 ? 185.201 137.299 155.116 1.00 108.00 218 ALA D O 1
ATOM 16047 N N . ASP D 2 222 ? 186.975 135.965 155.345 1.00 107.63 219 ASP D N 1
ATOM 16048 C CA . ASP D 2 222 ? 186.308 134.864 154.661 1.00 107.63 219 ASP D CA 1
ATOM 16049 C C . ASP D 2 222 ? 186.332 133.568 155.450 1.00 107.63 219 ASP D C 1
ATOM 16050 O O . ASP D 2 222 ? 185.346 132.829 155.432 1.00 107.63 219 ASP D O 1
ATOM 16055 N N . TYR D 2 223 ? 187.428 133.275 156.131 1.00 109.27 220 TYR D N 1
ATOM 16056 C CA . TYR D 2 223 ? 187.577 132.084 156.963 1.00 109.27 220 TYR D CA 1
ATOM 16057 C C . TYR D 2 223 ? 188.844 132.270 157.787 1.00 109.27 220 TYR D C 1
ATOM 16058 O O . TYR D 2 223 ? 189.416 133.366 157.834 1.00 109.27 220 TYR D O 1
ATOM 16067 N N . TYR D 2 224 ? 189.286 131.204 158.443 1.00 119.44 221 TYR D N 1
ATOM 16068 C CA . TYR D 2 224 ? 190.491 131.242 159.257 1.00 119.44 221 TYR D CA 1
ATOM 16069 C C . TYR D 2 224 ? 191.660 130.687 158.455 1.00 119.44 221 TYR D C 1
ATOM 16070 O O . TYR D 2 224 ? 191.605 129.551 157.974 1.00 119.44 221 TYR D O 1
ATOM 16079 N N . ASP D 2 225 ? 192.713 131.489 158.319 1.00 128.47 222 ASP D N 1
ATOM 16080 C CA . ASP D 2 225 ? 193.934 131.072 157.632 1.00 128.47 222 ASP D CA 1
ATOM 16081 C C . ASP D 2 225 ? 194.894 130.520 158.677 1.00 128.47 222 ASP D C 1
ATOM 16082 O O . ASP D 2 225 ? 195.590 131.275 159.359 1.00 128.47 222 ASP D O 1
ATOM 16087 N N . GLU D 2 226 ? 194.947 129.192 158.790 1.00 135.03 223 GLU D N 1
ATOM 16088 C CA . GLU D 2 226 ? 195.796 128.564 159.794 1.00 135.03 223 GLU D CA 1
ATOM 16089 C C . GLU D 2 226 ? 197.275 128.820 159.547 1.00 135.03 223 GLU D C 1
ATOM 16090 O O . GLU D 2 226 ? 198.087 128.618 160.456 1.00 135.03 223 GLU D O 1
ATOM 16096 N N . ASN D 2 227 ? 197.647 129.254 158.344 1.00 131.54 224 ASN D N 1
ATOM 16097 C CA . ASN D 2 227 ? 199.039 129.542 158.035 1.00 131.54 224 ASN D CA 1
ATOM 16098 C C . ASN D 2 227 ? 199.392 131.016 158.164 1.00 131.54 224 ASN D C 1
ATOM 16099 O O . ASN D 2 227 ? 200.571 131.340 158.337 1.00 131.54 224 ASN D O 1
ATOM 16104 N N . ASP D 2 228 ? 198.410 131.905 158.087 1.00 126.17 225 ASP D N 1
ATOM 16105 C CA . ASP D 2 228 ? 198.652 133.333 158.235 1.00 126.17 225 ASP D CA 1
ATOM 16106 C C . ASP D 2 228 ? 197.379 134.014 158.715 1.00 126.17 225 ASP D C 1
ATOM 16107 O O . ASP D 2 228 ? 196.726 134.729 157.944 1.00 126.17 225 ASP D O 1
ATOM 16112 N N . PRO D 2 229 ? 196.995 133.817 159.976 1.00 113.98 226 PRO D N 1
ATOM 16113 C CA . PRO D 2 229 ? 195.714 134.365 160.445 1.00 113.98 226 PRO D CA 1
ATOM 16114 C C . PRO D 2 229 ? 195.627 135.873 160.347 1.00 113.98 226 PRO D C 1
ATOM 16115 O O . PRO D 2 229 ? 194.535 136.404 160.117 1.00 113.98 226 PRO D O 1
ATOM 16119 N N . LEU D 2 230 ? 196.741 136.583 160.516 1.00 116.69 227 LEU D N 1
ATOM 16120 C CA . LEU D 2 230 ? 196.690 138.038 160.498 1.00 116.69 227 LEU D CA 1
ATOM 16121 C C . LEU D 2 230 ? 196.263 138.587 159.147 1.00 116.69 227 LEU D C 1
ATOM 16122 O O . LEU D 2 230 ? 195.715 139.691 159.086 1.00 116.69 227 LEU D O 1
ATOM 16127 N N . SER D 2 231 ? 196.496 137.845 158.066 1.00 111.98 228 SER D N 1
ATOM 16128 C CA . SER D 2 231 ? 196.160 138.350 156.741 1.00 111.98 228 SER D CA 1
ATOM 16129 C C . SER D 2 231 ? 194.656 138.528 156.574 1.00 111.98 228 SER D C 1
ATOM 16130 O O . SER D 2 231 ? 194.206 139.495 155.949 1.00 111.98 228 SER D O 1
ATOM 16133 N N . ARG D 2 232 ? 193.864 137.608 157.115 1.00 108.88 229 ARG D N 1
ATOM 16134 C CA . ARG D 2 232 ? 192.426 137.608 156.889 1.00 108.88 229 ARG D CA 1
ATOM 16135 C C . ARG D 2 232 ? 191.640 138.325 157.978 1.00 108.88 229 ARG D C 1
ATOM 16136 O O . ARG D 2 232 ? 190.409 138.380 157.895 1.00 108.88 229 ARG D O 1
ATOM 16144 N N . TYR D 2 233 ? 192.307 138.869 158.991 1.00 109.43 230 TYR D N 1
ATOM 16145 C CA . TYR D 2 233 ? 191.601 139.568 160.055 1.00 109.43 230 TYR D CA 1
ATOM 16146 C C . TYR D 2 233 ? 191.062 140.902 159.561 1.00 109.43 230 TYR D C 1
ATOM 16147 O O . TYR D 2 233 ? 191.724 141.620 158.808 1.00 109.43 230 TYR D O 1
ATOM 16156 N N . ILE D 2 234 ? 189.849 141.230 159.991 1.00 107.19 231 ILE D N 1
ATOM 16157 C CA . ILE D 2 234 ? 189.181 142.468 159.617 1.00 107.19 231 ILE D CA 1
ATOM 16158 C C . ILE D 2 234 ? 188.646 143.143 160.870 1.00 107.19 231 ILE D C 1
ATOM 16159 O O . ILE D 2 234 ? 188.111 142.483 161.767 1.00 107.19 231 ILE D O 1
ATOM 16164 N N . GLU D 2 235 ? 188.814 144.459 160.940 1.00 115.68 232 GLU D N 1
ATOM 16165 C CA . GLU D 2 235 ? 188.355 145.262 162.060 1.00 115.68 232 GLU D CA 1
ATOM 16166 C C . GLU D 2 235 ? 187.209 146.158 161.610 1.00 115.68 232 GLU D C 1
ATOM 16167 O O . GLU D 2 235 ? 187.172 146.614 160.465 1.00 115.68 232 GLU D O 1
ATOM 16173 N N . LEU D 2 236 ? 186.264 146.398 162.516 1.00 115.78 233 LEU D N 1
ATOM 16174 C CA . LEU D 2 236 ? 185.059 147.148 162.195 1.00 115.78 233 LEU D CA 1
ATOM 16175 C C . LEU D 2 236 ? 184.826 148.235 163.230 1.00 115.78 233 LEU D C 1
ATOM 16176 O O . LEU D 2 236 ? 184.884 147.974 164.435 1.00 115.78 233 LEU D O 1
ATOM 16181 N N . LYS D 2 237 ? 184.555 149.448 162.753 1.00 125.64 234 LYS D N 1
ATOM 16182 C CA . LYS D 2 237 ? 184.154 150.556 163.606 1.00 125.64 234 LYS D CA 1
ATOM 16183 C C . LYS D 2 237 ? 183.186 151.433 162.828 1.00 125.64 234 LYS D C 1
ATOM 16184 O O . LYS D 2 237 ? 183.125 151.381 161.598 1.00 125.64 234 LYS D O 1
ATOM 16190 N N . THR D 2 238 ? 182.429 152.244 163.557 1.00 139.82 235 THR D N 1
ATOM 16191 C CA . THR D 2 238 ? 181.403 153.093 162.971 1.00 139.82 235 THR D CA 1
ATOM 16192 C C . THR D 2 238 ? 181.813 154.556 163.046 1.00 139.82 235 THR D C 1
ATOM 16193 O O . THR D 2 238 ? 182.726 154.938 163.781 1.00 139.82 235 THR D O 1
ATOM 16197 N N . THR D 2 239 ? 181.113 155.377 162.270 1.00 144.30 236 THR D N 1
ATOM 16198 C CA . THR D 2 239 ? 181.368 156.809 162.257 1.00 144.30 236 THR D CA 1
ATOM 16199 C C . THR D 2 239 ? 180.153 157.525 161.693 1.00 144.30 236 THR D C 1
ATOM 16200 O O . THR D 2 239 ? 179.313 156.927 161.017 1.00 144.30 236 THR D O 1
ATOM 16204 N N . ARG D 2 240 ? 180.076 158.818 161.982 1.00 145.89 237 ARG D N 1
ATOM 16205 C CA . ARG D 2 240 ? 179.042 159.653 161.401 1.00 145.89 237 ARG D CA 1
ATOM 16206 C C . ARG D 2 240 ? 179.387 159.986 159.954 1.00 145.89 237 ARG D C 1
ATOM 16207 O O . ARG D 2 240 ? 180.529 159.839 159.511 1.00 145.89 237 ARG D O 1
ATOM 16215 N N . THR D 2 241 ? 178.380 160.442 159.216 1.00 144.94 238 THR D N 1
ATOM 16216 C CA . THR D 2 241 ? 178.590 160.808 157.825 1.00 144.94 238 THR D CA 1
ATOM 16217 C C . THR D 2 241 ? 179.481 162.044 157.730 1.00 144.94 238 THR D C 1
ATOM 16218 O O . THR D 2 241 ? 179.751 162.734 158.716 1.00 144.94 238 THR D O 1
ATOM 16222 N N . ILE D 2 242 ? 179.944 162.318 156.516 1.00 145.32 239 ILE D N 1
ATOM 16223 C CA . ILE D 2 242 ? 180.912 163.375 156.260 1.00 145.32 239 ILE D CA 1
ATOM 16224 C C . ILE D 2 242 ? 180.281 164.389 155.317 1.00 145.32 239 ILE D C 1
ATOM 16225 O O . ILE D 2 242 ? 179.854 164.033 154.212 1.00 145.32 239 ILE D O 1
ATOM 16230 N N . ASN D 2 243 ? 180.222 165.648 155.751 1.00 154.93 240 ASN D N 1
ATOM 16231 C CA . ASN D 2 243 ? 179.653 166.715 154.936 1.00 154.93 240 ASN D CA 1
ATOM 16232 C C . ASN D 2 243 ? 180.460 168.007 154.922 1.00 154.93 240 ASN D C 1
ATOM 16233 O O . ASN D 2 243 ? 180.307 168.786 153.973 1.00 154.93 240 ASN D O 1
ATOM 16238 N N . GLN D 2 244 ? 181.307 168.265 155.916 1.00 159.10 241 GLN D N 1
ATOM 16239 C CA . GLN D 2 244 ? 182.043 169.520 156.008 1.00 159.10 241 GLN D CA 1
ATOM 16240 C C . GLN D 2 244 ? 183.503 169.233 156.338 1.00 159.10 241 GLN D C 1
ATOM 16241 O O . GLN D 2 244 ? 183.902 168.085 156.544 1.00 159.10 241 GLN D O 1
ATOM 16247 N N . TYR D 2 245 ? 184.311 170.297 156.384 1.00 164.36 242 TYR D N 1
ATOM 16248 C CA . TYR D 2 245 ? 185.742 170.122 156.615 1.00 164.36 242 TYR D CA 1
ATOM 16249 C C . TYR D 2 245 ? 186.021 169.560 158.001 1.00 164.36 242 TYR D C 1
ATOM 16250 O O . TYR D 2 245 ? 186.905 168.708 158.165 1.00 164.36 242 TYR D O 1
ATOM 16259 N N . LYS D 2 246 ? 185.285 170.027 159.011 1.00 158.74 243 LYS D N 1
ATOM 16260 C CA . LYS D 2 246 ? 185.414 169.451 160.343 1.00 158.74 243 LYS D CA 1
ATOM 16261 C C . LYS D 2 246 ? 185.141 167.954 160.319 1.00 158.74 243 LYS D C 1
ATOM 16262 O O . LYS D 2 246 ? 185.763 167.193 161.072 1.00 158.74 243 LYS D O 1
ATOM 16268 N N . ASP D 2 247 ? 184.231 167.512 159.448 1.00 158.72 244 ASP D N 1
ATOM 16269 C CA . ASP D 2 247 ? 183.980 166.084 159.307 1.00 158.72 244 ASP D CA 1
ATOM 16270 C C . ASP D 2 247 ? 185.220 165.356 158.806 1.00 158.72 244 ASP D C 1
ATOM 16271 O O . ASP D 2 247 ? 185.589 164.307 159.343 1.00 158.72 244 ASP D O 1
ATOM 16276 N N . MET D 2 248 ? 185.893 165.904 157.786 1.00 158.85 245 MET D N 1
ATOM 16277 C CA . MET D 2 248 ? 187.131 165.273 157.335 1.00 158.85 245 MET D CA 1
ATOM 16278 C C . MET D 2 248 ? 188.183 165.263 158.433 1.00 158.85 245 MET D C 1
ATOM 16279 O O . MET D 2 248 ? 188.912 164.280 158.584 1.00 158.85 245 MET D O 1
ATOM 16284 N N . ILE D 2 249 ? 188.284 166.342 159.208 1.00 157.74 246 ILE D N 1
ATOM 16285 C CA . ILE D 2 249 ? 189.316 166.402 160.241 1.00 157.74 246 ILE D CA 1
ATOM 16286 C C . ILE D 2 249 ? 189.068 165.346 161.315 1.00 157.74 246 ILE D C 1
ATOM 16287 O O . ILE D 2 249 ? 189.976 164.591 161.694 1.00 157.74 246 ILE D O 1
ATOM 16292 N N . ALA D 2 250 ? 187.835 165.276 161.821 1.00 148.73 247 ALA D N 1
ATOM 16293 C CA . ALA D 2 250 ? 187.513 164.280 162.838 1.00 148.73 247 ALA D CA 1
ATOM 16294 C C . ALA D 2 250 ? 187.659 162.870 162.285 1.00 148.73 247 ALA D C 1
ATOM 16295 O O . ALA D 2 250 ? 188.148 161.966 162.977 1.00 148.73 247 ALA D O 1
ATOM 16297 N N . PHE D 2 251 ? 187.246 162.665 161.034 1.00 148.50 248 PHE D N 1
ATOM 16298 C CA . PHE D 2 251 ? 187.399 161.361 160.411 1.00 148.50 248 PHE D CA 1
ATOM 16299 C C . PHE D 2 251 ? 188.865 160.978 160.306 1.00 148.50 248 PHE D C 1
ATOM 16300 O O . PHE D 2 251 ? 189.224 159.822 160.530 1.00 148.50 248 PHE D O 1
ATOM 16308 N N . GLU D 2 252 ? 189.726 161.936 159.963 1.00 153.10 249 GLU D N 1
ATOM 16309 C CA . GLU D 2 252 ? 191.153 161.659 159.869 1.00 153.10 249 GLU D CA 1
ATOM 16310 C C . GLU D 2 252 ? 191.735 161.310 161.229 1.00 153.10 249 GLU D C 1
ATOM 16311 O O . GLU D 2 252 ? 192.600 160.433 161.336 1.00 153.10 249 GLU D O 1
ATOM 16317 N N . LYS D 2 253 ? 191.286 161.996 162.281 1.00 151.09 250 LYS D N 1
ATOM 16318 C CA . LYS D 2 253 ? 191.746 161.645 163.622 1.00 151.09 250 LYS D CA 1
ATOM 16319 C C . LYS D 2 253 ? 191.335 160.222 163.984 1.00 151.09 250 LYS D C 1
ATOM 16320 O O . LYS D 2 253 ? 192.133 159.448 164.535 1.00 151.09 250 LYS D O 1
ATOM 16326 N N . LYS D 2 254 ? 190.091 159.858 163.666 1.00 150.21 251 LYS D N 1
ATOM 16327 C CA . LYS D 2 254 ? 189.640 158.492 163.908 1.00 150.21 251 LYS D CA 1
ATOM 16328 C C . LYS D 2 254 ? 190.443 157.497 163.081 1.00 150.21 251 LYS D C 1
ATOM 16329 O O . LYS D 2 254 ? 190.752 156.394 163.547 1.00 150.21 251 LYS D O 1
ATOM 16335 N N . LEU D 2 255 ? 190.779 157.867 161.845 1.00 144.97 252 LEU D N 1
ATOM 16336 C CA . LEU D 2 255 ? 191.611 157.011 161.011 1.00 144.97 252 LEU D CA 1
ATOM 16337 C C . LEU D 2 255 ? 192.977 156.804 161.637 1.00 144.97 252 LEU D C 1
ATOM 16338 O O . LEU D 2 255 ? 193.518 155.700 161.599 1.00 144.97 252 LEU D O 1
ATOM 16343 N N . PHE D 2 256 ? 193.555 157.860 162.208 1.00 151.05 253 PHE D N 1
ATOM 16344 C CA . PHE D 2 256 ? 194.853 157.723 162.860 1.00 151.05 253 PHE D CA 1
ATOM 16345 C C . PHE D 2 256 ? 194.764 156.773 164.045 1.00 151.05 253 PHE D C 1
ATOM 16346 O O . PHE D 2 256 ? 195.611 155.885 164.215 1.00 151.05 253 PHE D O 1
ATOM 16354 N N . ARG D 2 257 ? 193.727 156.935 164.870 1.00 149.05 254 ARG D N 1
ATOM 16355 C CA . ARG D 2 257 ? 193.571 156.056 166.026 1.00 149.05 254 ARG D CA 1
ATOM 16356 C C . ARG D 2 257 ? 193.387 154.604 165.597 1.00 149.05 254 ARG D C 1
ATOM 16357 O O . ARG D 2 257 ? 194.021 153.695 166.149 1.00 149.05 254 ARG D O 1
ATOM 16365 N N . THR D 2 258 ? 192.534 154.368 164.602 1.00 141.63 255 THR D N 1
ATOM 16366 C CA . THR D 2 258 ? 192.285 153.004 164.155 1.00 141.63 255 THR D CA 1
ATOM 16367 C C . THR D 2 258 ? 193.497 152.421 163.443 1.00 141.63 255 THR D C 1
ATOM 16368 O O . THR D 2 258 ? 193.741 151.212 163.523 1.00 141.63 255 THR D O 1
ATOM 16372 N N . TRP D 2 259 ? 194.259 153.256 162.738 1.00 135.71 256 TRP D N 1
ATOM 16373 C CA . TRP D 2 259 ? 195.491 152.783 162.129 1.00 135.71 256 TRP D CA 1
ATOM 16374 C C . TRP D 2 259 ? 196.472 152.335 163.193 1.00 135.71 256 TRP D C 1
ATOM 16375 O O . TRP D 2 259 ? 197.124 151.299 163.046 1.00 135.71 256 TRP D O 1
ATOM 16386 N N . ALA D 2 260 ? 196.598 153.107 164.272 1.00 138.03 257 ALA D N 1
ATOM 16387 C CA . ALA D 2 260 ? 197.414 152.652 165.391 1.00 138.03 257 ALA D CA 1
ATOM 16388 C C . ALA D 2 260 ? 196.915 151.306 165.897 1.00 138.03 257 ALA D C 1
ATOM 16389 O O . ALA D 2 260 ? 197.686 150.343 166.005 1.00 138.03 257 ALA D O 1
ATOM 16391 N N . GLN D 2 261 ? 195.609 151.222 166.174 1.00 139.69 258 GLN D N 1
ATOM 16392 C CA . GLN D 2 261 ? 194.981 149.971 166.594 1.00 139.69 258 GLN D CA 1
ATOM 16393 C C . GLN D 2 261 ? 195.436 148.796 165.741 1.00 139.69 258 GLN D C 1
ATOM 16394 O O . GLN D 2 261 ? 196.052 147.847 166.237 1.00 139.69 258 GLN D O 1
ATOM 16400 N N . CYS D 2 262 ? 195.144 148.854 164.445 1.00 133.63 259 CYS D N 1
ATOM 16401 C CA . CYS D 2 262 ? 195.355 147.703 163.577 1.00 133.63 259 CYS D CA 1
ATOM 16402 C C . CYS D 2 262 ? 196.835 147.447 163.325 1.00 133.63 259 CYS D C 1
ATOM 16403 O O . CYS D 2 262 ? 197.301 146.308 163.436 1.00 133.63 259 CYS D O 1
ATOM 16406 N N . PHE D 2 263 ? 197.591 148.494 162.985 1.00 131.07 260 PHE D N 1
ATOM 16407 C CA . PHE D 2 263 ? 198.997 148.323 162.649 1.00 131.07 260 PHE D CA 1
ATOM 16408 C C . PHE D 2 263 ? 199.798 147.804 163.831 1.00 131.07 260 PHE D C 1
ATOM 16409 O O . PHE D 2 263 ? 200.804 147.112 163.638 1.00 131.07 260 PHE D O 1
ATOM 16417 N N . LEU D 2 264 ? 199.377 148.115 165.060 1.00 129.80 261 LEU D N 1
ATOM 16418 C CA . LEU D 2 264 ? 199.999 147.474 166.209 1.00 129.80 261 LEU D CA 1
ATOM 16419 C C . LEU D 2 264 ? 199.757 145.972 166.181 1.00 129.80 261 LEU D C 1
ATOM 16420 O O . LEU D 2 264 ? 200.665 145.180 166.457 1.00 129.80 261 LEU D O 1
ATOM 16425 N N . LEU D 2 265 ? 198.539 145.564 165.840 1.00 126.09 262 LEU D N 1
ATOM 16426 C CA . LEU D 2 265 ? 198.201 144.158 165.689 1.00 126.09 262 LEU D CA 1
ATOM 16427 C C . LEU D 2 265 ? 198.538 143.610 164.312 1.00 126.09 262 LEU D C 1
ATOM 16428 O O . LEU D 2 265 ? 198.532 142.388 164.131 1.00 126.09 262 LEU D O 1
ATOM 16433 N N . GLY D 2 266 ? 198.836 144.471 163.345 1.00 127.60 263 GLY D N 1
ATOM 16434 C CA . GLY D 2 266 ? 199.122 144.005 162.004 1.00 127.60 263 GLY D CA 1
ATOM 16435 C C . GLY D 2 266 ? 197.906 143.634 161.188 1.00 127.60 263 GLY D C 1
ATOM 16436 O O . GLY D 2 266 ? 198.010 142.809 160.277 1.00 127.60 263 GLY D O 1
ATOM 16437 N N . ILE D 2 267 ? 196.751 144.218 161.488 1.00 125.18 264 ILE D N 1
ATOM 16438 C CA . ILE D 2 267 ? 195.536 143.955 160.723 1.00 125.18 264 ILE D CA 1
ATOM 16439 C C . ILE D 2 267 ? 195.628 144.700 159.398 1.00 125.18 264 ILE D C 1
ATOM 16440 O O . ILE D 2 267 ? 195.798 145.927 159.391 1.00 125.18 264 ILE D O 1
ATOM 16445 N N . PRO D 2 268 ? 195.514 144.016 158.267 1.00 119.50 265 PRO D N 1
ATOM 16446 C CA . PRO D 2 268 ? 195.733 144.683 156.978 1.00 119.50 265 PRO D CA 1
ATOM 16447 C C . PRO D 2 268 ? 194.570 145.552 156.530 1.00 119.50 265 PRO D C 1
ATOM 16448 O O . PRO D 2 268 ? 194.783 146.619 155.945 1.00 119.50 265 PRO D O 1
ATOM 16452 N N . LYS D 2 269 ? 193.343 145.118 156.798 1.00 115.57 266 LYS D N 1
ATOM 16453 C CA . LYS D 2 269 ? 192.156 145.767 156.265 1.00 115.57 266 LYS D CA 1
ATOM 16454 C C . LYS D 2 269 ? 191.292 146.317 157.390 1.00 115.57 266 LYS D C 1
ATOM 16455 O O . LYS D 2 269 ? 191.199 145.729 158.470 1.00 115.57 266 LYS D O 1
ATOM 16461 N N . ILE D 2 270 ? 190.660 147.455 157.122 1.00 119.45 267 ILE D N 1
ATOM 16462 C CA . ILE D 2 270 ? 189.775 148.116 158.073 1.00 119.45 267 ILE D CA 1
ATOM 16463 C C . ILE D 2 270 ? 188.540 148.601 157.329 1.00 119.45 267 ILE D C 1
ATOM 16464 O O . ILE D 2 270 ? 188.638 149.114 156.209 1.00 119.45 267 ILE D O 1
ATOM 16469 N N . ILE D 2 271 ? 187.374 148.429 157.947 1.00 119.58 268 ILE D N 1
ATOM 16470 C CA . ILE D 2 271 ? 186.097 148.763 157.329 1.00 119.58 268 ILE D CA 1
ATOM 16471 C C . ILE D 2 271 ? 185.293 149.619 158.296 1.00 119.58 268 ILE D C 1
ATOM 16472 O O . ILE D 2 271 ? 185.203 149.298 159.486 1.00 119.58 268 ILE D O 1
ATOM 16477 N N . TYR D 2 272 ? 184.714 150.703 157.788 1.00 137.52 269 TYR D N 1
ATOM 16478 C CA . TYR D 2 272 ? 183.769 151.519 158.536 1.00 137.52 269 TYR D CA 1
ATOM 16479 C C . TYR D 2 272 ? 182.368 151.425 157.954 1.00 137.52 269 TYR D C 1
ATOM 16480 O O . TYR D 2 272 ? 182.188 151.398 156.733 1.00 137.52 269 TYR D O 1
ATOM 16489 N N . GLY D 2 273 ? 181.384 151.380 158.846 1.00 139.16 270 GLY D N 1
ATOM 16490 C CA . GLY D 2 273 ? 180.000 151.582 158.478 1.00 139.16 270 GLY D CA 1
ATOM 16491 C C . GLY D 2 273 ? 179.566 152.998 158.796 1.00 139.16 270 GLY D C 1
ATOM 16492 O O . GLY D 2 273 ? 179.478 153.383 159.966 1.00 139.16 270 GLY D O 1
ATOM 16493 N N . PHE D 2 274 ? 179.297 153.785 157.760 1.00 142.34 271 PHE D N 1
ATOM 16494 C CA . PHE D 2 274 ? 178.974 155.197 157.929 1.00 142.34 271 PHE D CA 1
ATOM 16495 C C . PHE D 2 274 ? 177.500 155.326 158.289 1.00 142.34 271 PHE D C 1
ATOM 16496 O O . PHE D 2 274 ? 176.625 155.072 157.455 1.00 142.34 271 PHE D O 1
ATOM 16504 N N . ARG D 2 275 ? 177.222 155.716 159.528 1.00 149.28 272 ARG D N 1
ATOM 16505 C CA . ARG D 2 275 ? 175.862 155.899 160.006 1.00 149.28 272 ARG D CA 1
ATOM 16506 C C . ARG D 2 275 ? 175.551 157.382 160.139 1.00 149.28 272 ARG D C 1
ATOM 16507 O O . ARG D 2 275 ? 176.443 158.205 160.354 1.00 149.28 272 ARG D O 1
ATOM 16515 N N . ASP D 2 276 ? 174.272 157.714 160.006 1.00 160.71 273 ASP D N 1
ATOM 16516 C CA . ASP D 2 276 ? 173.836 159.093 160.136 1.00 160.71 273 ASP D CA 1
ATOM 16517 C C . ASP D 2 276 ? 173.640 159.446 161.608 1.00 160.71 273 ASP D C 1
ATOM 16518 O O . ASP D 2 276 ? 173.916 158.652 162.512 1.00 160.71 273 ASP D O 1
ATOM 16523 N N . ASP D 2 277 ? 173.150 160.661 161.851 1.00 167.70 274 ASP D N 1
ATOM 16524 C CA . ASP D 2 277 ? 172.828 161.077 163.209 1.00 167.70 274 ASP D CA 1
ATOM 16525 C C . ASP D 2 277 ? 171.653 160.301 163.790 1.00 167.70 274 ASP D C 1
ATOM 16526 O O . ASP D 2 277 ? 171.466 160.308 165.011 1.00 167.70 274 ASP D O 1
ATOM 16531 N N . ASN D 2 278 ? 170.864 159.638 162.949 1.00 162.37 275 ASN D N 1
ATOM 16532 C CA . ASN D 2 278 ? 169.727 158.848 163.397 1.00 162.37 275 ASN D CA 1
ATOM 16533 C C . ASN D 2 278 ? 170.080 157.385 163.621 1.00 162.37 275 ASN D C 1
ATOM 16534 O O . ASN D 2 278 ? 169.173 156.554 163.734 1.00 162.37 275 ASN D O 1
ATOM 16539 N N . CYS D 2 279 ? 171.371 157.057 163.688 1.00 162.97 276 CYS D N 1
ATOM 16540 C CA . CYS D 2 279 ? 171.831 155.680 163.863 1.00 162.97 276 CYS D CA 1
ATOM 16541 C C . CYS D 2 279 ? 171.296 154.772 162.757 1.00 162.97 276 CYS D C 1
ATOM 16542 O O . CYS D 2 279 ? 170.843 153.655 163.008 1.00 162.97 276 CYS D O 1
ATOM 16545 N N . ILE D 2 280 ? 171.336 155.261 161.522 1.00 153.08 277 ILE D N 1
ATOM 16546 C CA . ILE D 2 280 ? 170.959 154.482 160.350 1.00 153.08 277 ILE D CA 1
ATOM 16547 C C . ILE D 2 280 ? 172.178 154.388 159.448 1.00 153.08 277 ILE D C 1
ATOM 16548 O O . ILE D 2 280 ? 172.747 155.415 159.056 1.00 153.08 277 ILE D O 1
ATOM 16553 N N . LEU D 2 281 ? 172.579 153.162 159.124 1.00 138.73 278 LEU D N 1
ATOM 16554 C CA . LEU D 2 281 ? 173.725 152.952 158.251 1.00 138.73 278 LEU D CA 1
ATOM 16555 C C . LEU D 2 281 ? 173.463 153.538 156.872 1.00 138.73 278 LEU D C 1
ATOM 16556 O O . LEU D 2 281 ? 172.388 153.351 156.298 1.00 138.73 278 LEU D O 1
ATOM 16561 N N . ARG D 2 282 ? 174.455 154.246 156.336 1.00 140.39 279 ARG D N 1
ATOM 16562 C CA . ARG D 2 282 ? 174.330 154.870 155.028 1.00 140.39 279 ARG D CA 1
ATOM 16563 C C . ARG D 2 282 ? 175.234 154.218 153.990 1.00 140.39 279 ARG D C 1
ATOM 16564 O O . ARG D 2 282 ? 174.745 153.721 152.973 1.00 140.39 279 ARG D O 1
ATOM 16572 N N . THR D 2 283 ? 176.546 154.198 154.220 1.00 139.02 280 THR D N 1
ATOM 16573 C CA . THR D 2 283 ? 177.490 153.630 153.268 1.00 139.02 280 THR D CA 1
ATOM 16574 C C . THR D 2 283 ? 178.580 152.883 154.020 1.00 139.02 280 THR D C 1
ATOM 16575 O O . THR D 2 283 ? 178.730 153.008 155.237 1.00 139.02 280 THR D O 1
ATOM 16579 N N . VAL D 2 284 ? 179.342 152.095 153.271 1.00 127.57 281 VAL D N 1
ATOM 16580 C CA . VAL D 2 284 ? 180.462 151.328 153.798 1.00 127.57 281 VAL D CA 1
ATOM 16581 C C . VAL D 2 284 ? 181.657 151.540 152.883 1.00 127.57 281 VAL D C 1
ATOM 16582 O O . VAL D 2 284 ? 181.527 151.477 151.656 1.00 127.57 281 VAL D O 1
ATOM 16586 N N . GLU D 2 285 ? 182.819 151.798 153.476 1.00 141.40 282 GLU D N 1
ATOM 16587 C CA . GLU D 2 285 ? 184.038 152.046 152.722 1.00 141.40 282 GLU D CA 1
ATOM 16588 C C . GLU D 2 285 ? 185.163 151.184 153.275 1.00 141.40 282 GLU D C 1
ATOM 16589 O O . GLU D 2 285 ? 185.238 150.947 154.484 1.00 141.40 282 GLU D O 1
ATOM 16595 N N . GLU D 2 286 ? 186.036 150.721 152.387 1.00 130.68 283 GLU D N 1
ATOM 16596 C CA . GLU D 2 286 ? 187.118 149.817 152.741 1.00 130.68 283 GLU D CA 1
ATOM 16597 C C . GLU D 2 286 ? 188.456 150.539 152.683 1.00 130.68 283 GLU D C 1
ATOM 16598 O O . GLU D 2 286 ? 188.651 151.459 151.884 1.00 130.68 283 GLU D O 1
ATOM 16604 N N . PHE D 2 287 ? 189.379 150.111 153.540 1.00 128.81 284 PHE D N 1
ATOM 16605 C CA . PHE D 2 287 ? 190.725 150.661 153.548 1.00 128.81 284 PHE D CA 1
ATOM 16606 C C . PHE D 2 287 ? 191.714 149.556 153.879 1.00 128.81 284 PHE D C 1
ATOM 16607 O O . PHE D 2 287 ? 191.368 148.550 154.502 1.00 128.81 284 PHE D O 1
ATOM 16615 N N . SER D 2 288 ? 192.955 149.761 153.455 1.00 126.81 285 SER D N 1
ATOM 16616 C CA . SER D 2 288 ? 194.063 148.893 153.814 1.00 126.81 285 SER D CA 1
ATOM 16617 C C . SER D 2 288 ? 195.026 149.667 154.700 1.00 126.81 285 SER D C 1
ATOM 16618 O O . SER D 2 288 ? 195.299 150.845 154.452 1.00 126.81 285 SER D O 1
ATOM 16621 N N . THR D 2 289 ? 195.539 148.999 155.736 1.00 131.02 286 THR D N 1
ATOM 16622 C CA . THR D 2 289 ? 196.339 149.700 156.734 1.00 131.02 286 THR D CA 1
ATOM 16623 C C . THR D 2 289 ? 197.605 150.296 156.132 1.00 131.02 286 THR D C 1
ATOM 16624 O O . THR D 2 289 ? 198.111 151.305 156.634 1.00 131.02 286 THR D O 1
ATOM 16628 N N . ASN D 2 290 ? 198.129 149.699 155.062 1.00 131.70 287 ASN D N 1
ATOM 16629 C CA . ASN D 2 290 ? 199.317 150.257 154.430 1.00 131.70 287 ASN D CA 1
ATOM 16630 C C . ASN D 2 290 ? 198.996 151.529 153.661 1.00 131.70 287 ASN D C 1
ATOM 16631 O O . ASN D 2 290 ? 199.826 152.442 153.599 1.00 131.70 287 ASN D O 1
ATOM 16636 N N . ASP D 2 291 ? 197.803 151.610 153.077 1.00 139.22 288 ASP D N 1
ATOM 16637 C CA . ASP D 2 291 ? 197.443 152.757 152.259 1.00 139.22 288 ASP D CA 1
ATOM 16638 C C . ASP D 2 291 ? 197.067 153.978 153.085 1.00 139.22 288 ASP D C 1
ATOM 16639 O O . ASP D 2 291 ? 197.008 155.083 152.536 1.00 139.22 288 ASP D O 1
ATOM 16644 N N . ILE D 2 292 ? 196.806 153.804 154.381 1.00 142.80 289 ILE D N 1
ATOM 16645 C CA . ILE D 2 292 ? 196.328 154.920 155.198 1.00 142.80 289 ILE D CA 1
ATOM 16646 C C . ILE D 2 292 ? 197.313 156.084 155.229 1.00 142.80 289 ILE D C 1
ATOM 16647 O O . ILE D 2 292 ? 196.896 157.222 154.954 1.00 142.80 289 ILE D O 1
ATOM 16652 N N . PRO D 2 293 ? 198.600 155.894 155.553 1.00 143.66 290 PRO D N 1
ATOM 16653 C CA . PRO D 2 293 ? 199.510 157.052 155.549 1.00 143.66 290 PRO D CA 1
ATOM 16654 C C . PRO D 2 293 ? 199.610 157.721 154.192 1.00 143.66 290 PRO D C 1
ATOM 16655 O O . PRO D 2 293 ? 199.668 158.954 154.109 1.00 143.66 290 PRO D O 1
ATOM 16659 N N . LEU D 2 294 ? 199.607 156.934 153.116 1.00 147.28 291 LEU D N 1
ATOM 16660 C CA . LEU D 2 294 ? 199.658 157.515 151.781 1.00 147.28 291 LEU D CA 1
ATOM 16661 C C . LEU D 2 294 ? 198.378 158.278 151.472 1.00 147.28 291 LEU D C 1
ATOM 16662 O O . LEU D 2 294 ? 198.422 159.393 150.943 1.00 147.28 291 LEU D O 1
ATOM 16667 N N . MET D 2 295 ? 197.225 157.698 151.815 1.00 152.22 292 MET D N 1
ATOM 16668 C CA . MET D 2 295 ? 195.957 158.366 151.544 1.00 152.22 292 MET D CA 1
ATOM 16669 C C . MET D 2 295 ? 195.866 159.693 152.282 1.00 152.22 292 MET D C 1
ATOM 16670 O O . MET D 2 295 ? 195.394 160.690 151.724 1.00 152.22 292 MET D O 1
ATOM 16675 N N . VAL D 2 296 ? 196.310 159.726 153.539 1.00 152.10 293 VAL D N 1
ATOM 16676 C CA . VAL D 2 296 ? 196.316 160.984 154.281 1.00 152.10 293 VAL D CA 1
ATOM 16677 C C . VAL D 2 296 ? 197.292 161.968 153.646 1.00 152.10 293 VAL D C 1
ATOM 16678 O O . VAL D 2 296 ? 196.975 163.147 153.451 1.00 152.10 293 VAL D O 1
ATOM 16682 N N . LYS D 2 297 ? 198.493 161.494 153.308 1.00 155.41 294 LYS D N 1
ATOM 16683 C CA . LYS D 2 297 ? 199.489 162.375 152.707 1.00 155.41 294 LYS D CA 1
ATOM 16684 C C . LYS D 2 297 ? 199.073 162.816 151.310 1.00 155.41 294 LYS D C 1
ATOM 16685 O O . LYS D 2 297 ? 199.207 163.993 150.959 1.00 155.41 294 LYS D O 1
ATOM 16691 N N . ASN D 2 298 ? 198.559 161.889 150.501 1.00 154.66 295 ASN D N 1
ATOM 16692 C CA . ASN D 2 298 ? 198.212 162.176 149.115 1.00 154.66 295 ASN D CA 1
ATOM 16693 C C . ASN D 2 298 ? 196.766 162.619 148.950 1.00 154.66 295 ASN D C 1
ATOM 16694 O O . ASN D 2 298 ? 196.173 162.397 147.887 1.00 154.66 295 ASN D O 1
ATOM 16699 N N . ASN D 2 299 ? 196.183 163.231 149.967 1.00 163.22 296 ASN D N 1
ATOM 16700 C CA . ASN D 2 299 ? 194.802 163.683 149.867 1.00 163.22 296 ASN D CA 1
ATOM 16701 C C . ASN D 2 299 ? 194.711 164.841 148.883 1.00 163.22 296 ASN D C 1
ATOM 16702 O O . ASN D 2 299 ? 195.338 165.884 149.108 1.00 163.22 296 ASN D O 1
ATOM 16707 N N . PRO D 2 300 ? 193.953 164.710 147.791 1.00 167.60 297 PRO D N 1
ATOM 16708 C CA . PRO D 2 300 ? 193.798 165.843 146.868 1.00 167.60 297 PRO D CA 1
ATOM 16709 C C . PRO D 2 300 ? 193.068 167.021 147.479 1.00 167.60 297 PRO D C 1
ATOM 16710 O O . PRO D 2 300 ? 193.214 168.144 146.981 1.00 167.60 297 PRO D O 1
ATOM 16714 N N . LEU D 2 301 ? 192.288 166.807 148.537 1.00 168.79 298 LEU D N 1
ATOM 16715 C CA . LEU D 2 301 ? 191.547 167.872 149.193 1.00 168.79 298 LEU D CA 1
ATOM 16716 C C . LEU D 2 301 ? 192.210 168.325 150.486 1.00 168.79 298 LEU D C 1
ATOM 16717 O O . LEU D 2 301 ? 191.548 168.921 151.342 1.00 168.79 298 LEU D O 1
ATOM 16722 N N . ASN D 2 302 ? 193.505 168.053 150.646 1.00 180.23 299 ASN D N 1
ATOM 16723 C CA . ASN D 2 302 ? 194.243 168.477 151.834 1.00 180.23 299 ASN D CA 1
ATOM 16724 C C . ASN D 2 302 ? 194.515 169.973 151.719 1.00 180.23 299 ASN D C 1
ATOM 16725 O O . ASN D 2 302 ? 195.563 170.421 151.247 1.00 180.23 299 ASN D O 1
ATOM 16730 N N . GLU D 2 303 ? 193.534 170.762 152.163 1.00 188.77 300 GLU D N 1
ATOM 16731 C CA . GLU D 2 303 ? 193.670 172.212 152.139 1.00 188.77 300 GLU D CA 1
ATOM 16732 C C . GLU D 2 303 ? 194.774 172.703 153.067 1.00 188.77 300 GLU D C 1
ATOM 16733 O O . GLU D 2 303 ? 195.253 173.829 152.900 1.00 188.77 300 GLU D O 1
ATOM 16739 N N . GLN D 2 304 ? 195.189 171.884 154.035 1.00 193.79 301 GLN D N 1
ATOM 16740 C CA . GLN D 2 304 ? 196.295 172.195 154.939 1.00 193.79 301 GLN D CA 1
ATOM 16741 C C . GLN D 2 304 ? 197.355 171.115 154.763 1.00 193.79 301 GLN D C 1
ATOM 16742 O O . GLN D 2 304 ? 197.277 170.048 155.394 1.00 193.79 301 GLN D O 1
ATOM 16748 N N . PRO D 2 305 ? 198.352 171.339 153.907 1.00 187.17 302 PRO D N 1
ATOM 16749 C CA . PRO D 2 305 ? 199.375 170.311 153.685 1.00 187.17 302 PRO D CA 1
ATOM 16750 C C . PRO D 2 305 ? 200.150 170.007 154.958 1.00 187.17 302 PRO D C 1
ATOM 16751 O O . PRO D 2 305 ? 200.475 170.903 155.740 1.00 187.17 302 PRO D O 1
ATOM 16755 N N . LYS D 2 306 ? 200.450 168.726 155.156 1.00 180.99 303 LYS D N 1
ATOM 16756 C CA . LYS D 2 306 ? 201.201 168.271 156.321 1.00 180.99 303 LYS D CA 1
ATOM 16757 C C . LYS D 2 306 ? 202.683 168.278 155.973 1.00 180.99 303 LYS D C 1
ATOM 16758 O O . LYS D 2 306 ? 203.162 167.405 155.242 1.00 180.99 303 LYS D O 1
ATOM 16764 N N . LYS D 2 307 ? 203.409 169.267 156.497 1.00 186.23 304 LYS D N 1
ATOM 16765 C CA . LYS D 2 307 ? 204.840 169.352 156.237 1.00 186.23 304 LYS D CA 1
ATOM 16766 C C . LYS D 2 307 ? 205.606 168.205 156.881 1.00 186.23 304 LYS D C 1
ATOM 16767 O O . LYS D 2 307 ? 206.721 167.898 156.447 1.00 186.23 304 LYS D O 1
ATOM 16773 N N . GLU D 2 308 ? 205.032 167.569 157.898 1.00 182.84 305 GLU D N 1
ATOM 16774 C CA . GLU D 2 308 ? 205.665 166.471 158.612 1.00 182.84 305 GLU D CA 1
ATOM 16775 C C . GLU D 2 308 ? 204.679 165.320 158.740 1.00 182.84 305 GLU D C 1
ATOM 16776 O O . GLU D 2 308 ? 203.489 165.536 158.990 1.00 182.84 305 GLU D O 1
ATOM 16782 N N . ASN D 2 309 ? 205.175 164.099 158.563 1.00 167.13 306 ASN D N 1
ATOM 16783 C CA . ASN D 2 309 ? 204.351 162.903 158.677 1.00 167.13 306 ASN D CA 1
ATOM 16784 C C . ASN D 2 309 ? 204.306 162.463 160.135 1.00 167.13 306 ASN D C 1
ATOM 16785 O O . ASN D 2 309 ? 205.349 162.212 160.747 1.00 167.13 306 ASN D O 1
ATOM 16790 N N . CYS D 2 310 ? 203.095 162.363 160.685 1.00 167.45 307 CYS D N 1
ATOM 16791 C CA . CYS D 2 310 ? 202.930 162.025 162.092 1.00 167.45 307 CYS D CA 1
ATOM 16792 C C . CYS D 2 310 ? 203.132 160.544 162.378 1.00 167.45 307 CYS D C 1
ATOM 16793 O O . CYS D 2 310 ? 203.367 160.181 163.534 1.00 167.45 307 CYS D O 1
ATOM 16796 N N . TYR D 2 311 ? 203.042 159.685 161.362 1.00 152.10 308 TYR D N 1
ATOM 16797 C CA . TYR D 2 311 ? 203.147 158.248 161.597 1.00 152.10 308 TYR D CA 1
ATOM 16798 C C . TYR D 2 311 ? 204.545 157.870 162.073 1.00 152.10 308 TYR D C 1
ATOM 16799 O O . TYR D 2 311 ? 204.705 157.161 163.077 1.00 152.10 308 TYR D O 1
ATOM 16808 N N . MET D 2 312 ? 205.571 158.340 161.362 1.00 163.53 309 MET D N 1
ATOM 16809 C CA . MET D 2 312 ? 206.940 158.042 161.761 1.00 163.53 309 MET D CA 1
ATOM 16810 C C . MET D 2 312 ? 207.255 158.641 163.125 1.00 163.53 309 MET D C 1
ATOM 16811 O O . MET D 2 312 ? 207.938 158.014 163.942 1.00 163.53 309 MET D O 1
ATOM 16816 N N . SER D 2 313 ? 206.758 159.850 163.394 1.00 167.04 310 SER D N 1
ATOM 16817 C CA . SER D 2 313 ? 206.983 160.465 164.696 1.00 167.04 310 SER D CA 1
ATOM 16818 C C . SER D 2 313 ? 206.342 159.646 165.807 1.00 167.04 310 SER D C 1
ATOM 16819 O O . SER D 2 313 ? 206.943 159.447 166.868 1.00 167.04 310 SER D O 1
ATOM 16822 N N . SER D 2 314 ? 205.121 159.161 165.579 1.00 160.80 311 SER D N 1
ATOM 16823 C CA . SER D 2 314 ? 204.449 158.341 166.579 1.00 160.80 311 SER D CA 1
ATOM 16824 C C . SER D 2 314 ? 205.208 157.046 166.825 1.00 160.80 311 SER D C 1
ATOM 16825 O O . SER D 2 314 ? 205.348 156.607 167.973 1.00 160.80 311 SER D O 1
ATOM 16828 N N . ILE D 2 315 ? 205.702 156.417 165.759 1.00 156.64 312 ILE D N 1
ATOM 16829 C CA . ILE D 2 315 ? 206.455 155.179 165.932 1.00 156.64 312 ILE D CA 1
ATOM 16830 C C . ILE D 2 315 ? 207.748 155.439 166.697 1.00 156.64 312 ILE D C 1
ATOM 16831 O O . ILE D 2 315 ? 208.140 154.650 167.566 1.00 156.64 312 ILE D O 1
ATOM 16836 N N . ASN D 2 316 ? 208.432 156.544 166.388 1.00 167.30 313 ASN D N 1
ATOM 16837 C CA . ASN D 2 316 ? 209.647 156.892 167.119 1.00 167.30 313 ASN D CA 1
ATOM 16838 C C . ASN D 2 316 ? 209.347 157.138 168.590 1.00 167.30 313 ASN D C 1
ATOM 16839 O O . ASN D 2 316 ? 210.108 156.716 169.470 1.00 167.30 313 ASN D O 1
ATOM 16844 N N . PHE D 2 317 ? 208.242 157.828 168.874 1.00 171.44 314 PHE D N 1
ATOM 16845 C CA . PHE D 2 317 ? 207.852 158.066 170.257 1.00 171.44 314 PHE D CA 1
ATOM 16846 C C . PHE D 2 317 ? 207.567 156.757 170.974 1.00 171.44 314 PHE D C 1
ATOM 16847 O O . PHE D 2 317 ? 207.949 156.580 172.136 1.00 171.44 314 PHE D O 1
ATOM 16855 N N . TYR D 2 318 ? 206.886 155.830 170.298 1.00 163.65 315 TYR D N 1
ATOM 16856 C CA . TYR D 2 318 ? 206.600 154.537 170.909 1.00 163.65 315 TYR D CA 1
ATOM 16857 C C . TYR D 2 318 ? 207.882 153.771 171.195 1.00 163.65 315 TYR D C 1
ATOM 16858 O O . TYR D 2 318 ? 208.015 153.139 172.248 1.00 163.65 315 TYR D O 1
ATOM 16867 N N . GLY D 2 319 ? 208.834 153.808 170.263 1.00 166.82 316 GLY D N 1
ATOM 16868 C CA . GLY D 2 319 ? 210.113 153.163 170.509 1.00 166.82 316 GLY D CA 1
ATOM 16869 C C . GLY D 2 319 ? 210.843 153.767 171.693 1.00 166.82 316 GLY D C 1
ATOM 16870 O O . GLY D 2 319 ? 211.404 153.047 172.524 1.00 166.82 316 GLY D O 1
ATOM 16871 N N . ALA D 2 320 ? 210.838 155.097 171.789 1.00 169.73 317 ALA D N 1
ATOM 16872 C CA . ALA D 2 320 ? 211.473 155.757 172.924 1.00 169.73 317 ALA D CA 1
ATOM 16873 C C . ALA D 2 320 ? 210.797 155.366 174.231 1.00 169.73 317 ALA D C 1
ATOM 16874 O O . ALA D 2 320 ? 211.469 155.130 175.242 1.00 169.73 317 ALA D O 1
ATOM 16876 N N . VAL D 2 321 ? 209.465 155.289 174.227 1.00 166.10 318 VAL D N 1
ATOM 16877 C CA . VAL D 2 321 ? 208.732 154.888 175.423 1.00 166.10 318 VAL D CA 1
ATOM 16878 C C . VAL D 2 321 ? 209.086 153.458 175.810 1.00 166.10 318 VAL D C 1
ATOM 16879 O O . VAL D 2 321 ? 209.246 153.140 176.994 1.00 166.10 318 VAL D O 1
ATOM 16883 N N . VAL D 2 322 ? 209.203 152.572 174.819 1.00 165.17 319 VAL D N 1
ATOM 16884 C CA . VAL D 2 322 ? 209.558 151.184 175.100 1.00 165.17 319 VAL D CA 1
ATOM 16885 C C . VAL D 2 322 ? 210.951 151.104 175.711 1.00 165.17 319 VAL D C 1
ATOM 16886 O O . VAL D 2 322 ? 211.179 150.365 176.676 1.00 165.17 319 VAL D O 1
ATOM 16890 N N . GLU D 2 323 ? 211.904 151.861 175.160 1.00 167.50 320 GLU D N 1
ATOM 16891 C CA . GLU D 2 323 ? 213.244 151.887 175.742 1.00 167.50 320 GLU D CA 1
ATOM 16892 C C . GLU D 2 323 ? 213.207 152.399 177.175 1.00 167.50 320 GLU D C 1
ATOM 16893 O O . GLU D 2 323 ? 213.859 151.838 178.064 1.00 167.50 320 GLU D O 1
ATOM 16899 N N . TRP D 2 324 ? 212.443 153.467 177.412 1.00 165.74 321 TRP D N 1
ATOM 16900 C CA . TRP D 2 324 ? 212.345 154.035 178.750 1.00 165.74 321 TRP D CA 1
ATOM 16901 C C . TRP D 2 324 ? 211.772 153.026 179.733 1.00 165.74 321 TRP D C 1
ATOM 16902 O O . TRP D 2 324 ? 212.262 152.897 180.860 1.00 165.74 321 TRP D O 1
ATOM 16913 N N . LEU D 2 325 ? 210.731 152.304 179.323 1.00 162.10 322 LEU D N 1
ATOM 16914 C CA . LEU D 2 325 ? 210.136 151.303 180.198 1.00 162.10 322 LEU D CA 1
ATOM 16915 C C . LEU D 2 325 ? 211.100 150.153 180.456 1.00 162.10 322 LEU D C 1
ATOM 16916 O O . LEU D 2 325 ? 211.200 149.662 181.585 1.00 162.10 322 LEU D O 1
ATOM 16921 N N . ASN D 2 326 ? 211.817 149.711 179.423 1.00 157.44 323 ASN D N 1
ATOM 16922 C CA . ASN D 2 326 ? 212.744 148.601 179.600 1.00 157.44 323 ASN D CA 1
ATOM 16923 C C . ASN D 2 326 ? 213.918 148.985 180.487 1.00 157.44 323 ASN D C 1
ATOM 16924 O O . ASN D 2 326 ? 214.480 148.126 181.176 1.00 157.44 323 ASN D O 1
ATOM 16929 N N . GLU D 2 327 ? 214.300 150.260 180.491 1.00 165.84 324 GLU D N 1
ATOM 16930 C CA . GLU D 2 327 ? 215.472 150.678 181.251 1.00 165.84 324 GLU D CA 1
ATOM 16931 C C . GLU D 2 327 ? 215.142 151.104 182.677 1.00 165.84 324 GLU D C 1
ATOM 16932 O O . GLU D 2 327 ? 215.905 150.802 183.601 1.00 165.84 324 GLU D O 1
ATOM 16938 N N . SER D 2 328 ? 214.018 151.797 182.878 1.00 164.67 325 SER D N 1
ATOM 16939 C CA . SER D 2 328 ? 213.753 152.426 184.168 1.00 164.67 325 SER D CA 1
ATOM 16940 C C . SER D 2 328 ? 213.629 151.399 185.288 1.00 164.67 325 SER D C 1
ATOM 16941 O O . SER D 2 328 ? 214.188 151.587 186.375 1.00 164.67 325 SER D O 1
ATOM 16944 N N . VAL D 2 329 ? 212.907 150.315 185.048 1.00 165.59 326 VAL D N 1
ATOM 16945 C CA . VAL D 2 329 ? 212.683 149.295 186.066 1.00 165.59 326 VAL D CA 1
ATOM 16946 C C . VAL D 2 329 ? 213.710 148.187 185.893 1.00 165.59 326 VAL D C 1
ATOM 16947 O O . VAL D 2 329 ? 214.041 147.794 184.769 1.00 165.59 326 VAL D O 1
ATOM 16951 N N . LYS D 2 330 ? 214.239 147.693 187.013 1.00 164.97 327 LYS D N 1
ATOM 16952 C CA . LYS D 2 330 ? 215.237 146.630 186.989 1.00 164.97 327 LYS D CA 1
ATOM 16953 C C . LYS D 2 330 ? 214.624 145.267 187.292 1.00 164.97 327 LYS D C 1
ATOM 16954 O O . LYS D 2 330 ? 214.691 144.360 186.457 1.00 164.97 327 LYS D O 1
ATOM 16960 N N . ASP D 2 331 ? 214.010 145.111 188.464 1.00 172.90 328 ASP D N 1
ATOM 16961 C CA . ASP D 2 331 ? 213.380 143.848 188.827 1.00 172.90 328 ASP D CA 1
ATOM 16962 C C . ASP D 2 331 ? 212.570 144.030 190.100 1.00 172.90 328 ASP D C 1
ATOM 16963 O O . ASP D 2 331 ? 213.008 144.721 191.023 1.00 172.90 328 ASP D O 1
ATOM 16968 N N . ASP D 2 332 ? 211.401 143.386 190.144 1.00 170.59 329 ASP D N 1
ATOM 16969 C CA . ASP D 2 332 ? 210.565 143.325 191.344 1.00 170.59 329 ASP D CA 1
ATOM 16970 C C . ASP D 2 332 ? 210.211 144.717 191.861 1.00 170.59 329 ASP D C 1
ATOM 16971 O O . ASP D 2 332 ? 210.250 144.982 193.064 1.00 170.59 329 ASP D O 1
ATOM 16976 N N . GLN D 2 333 ? 209.859 145.612 190.946 1.00 165.56 330 GLN D N 1
ATOM 16977 C CA . GLN D 2 333 ? 209.457 146.965 191.291 1.00 165.56 330 GLN D CA 1
ATOM 16978 C C . GLN D 2 333 ? 208.061 147.237 190.751 1.00 165.56 330 GLN D C 1
ATOM 16979 O O . GLN D 2 333 ? 207.623 146.620 189.776 1.00 165.56 330 GLN D O 1
ATOM 16985 N N . VAL D 2 334 ? 207.364 148.166 191.397 1.00 168.75 331 VAL D N 1
ATOM 16986 C CA . VAL D 2 334 ? 206.042 148.597 190.967 1.00 168.75 331 VAL D CA 1
ATOM 16987 C C . VAL D 2 334 ? 206.065 150.109 190.807 1.00 168.75 331 VAL D C 1
ATOM 16988 O O . VAL D 2 334 ? 206.493 150.828 191.717 1.00 168.75 331 VAL D O 1
ATOM 16992 N N . TRP D 2 335 ? 205.610 150.587 189.652 1.00 171.71 332 TRP D N 1
ATOM 16993 C CA . TRP D 2 335 ? 205.634 152.011 189.349 1.00 171.71 332 TRP D CA 1
ATOM 16994 C C . TRP D 2 335 ? 204.249 152.485 188.934 1.00 171.71 332 TRP D C 1
ATOM 16995 O O . TRP D 2 335 ? 203.265 151.756 189.095 1.00 171.71 332 TRP D O 1
ATOM 17006 N N . LYS D 2 336 ? 204.158 153.705 188.409 1.00 178.84 333 LYS D N 1
ATOM 17007 C CA . LYS D 2 336 ? 202.893 154.243 187.922 1.00 178.84 333 LYS D CA 1
ATOM 17008 C C . LYS D 2 336 ? 203.141 155.028 186.645 1.00 178.84 333 LYS D C 1
ATOM 17009 O O . LYS D 2 336 ? 203.943 155.967 186.636 1.00 178.84 333 LYS D O 1
ATOM 17015 N N . LEU D 2 337 ? 202.452 154.643 185.574 1.00 180.71 334 LEU D N 1
ATOM 17016 C CA . LEU D 2 337 ? 202.513 155.338 184.294 1.00 180.71 334 LEU D CA 1
ATOM 17017 C C . LEU D 2 337 ? 201.272 156.205 184.148 1.00 180.71 334 LEU D C 1
ATOM 17018 O O . LEU D 2 337 ? 200.147 155.694 184.170 1.00 180.71 334 LEU D O 1
ATOM 17023 N N . SER D 2 338 ? 201.476 157.510 183.990 1.00 183.75 335 SER D N 1
ATOM 17024 C CA . SER D 2 338 ? 200.361 158.438 183.913 1.00 183.75 335 SER D CA 1
ATOM 17025 C C . SER D 2 338 ? 200.755 159.636 183.065 1.00 183.75 335 SER D C 1
ATOM 17026 O O . SER D 2 338 ? 201.936 159.957 182.913 1.00 183.75 335 SER D O 1
ATOM 17029 N N . TYR D 2 339 ? 199.740 160.297 182.516 1.00 188.26 336 TYR D N 1
ATOM 17030 C CA . TYR D 2 339 ? 199.925 161.526 181.764 1.00 188.26 336 TYR D CA 1
ATOM 17031 C C . TYR D 2 339 ? 198.810 162.493 182.119 1.00 188.26 336 TYR D C 1
ATOM 17032 O O . TYR D 2 339 ? 197.654 162.088 182.271 1.00 188.26 336 TYR D O 1
ATOM 17041 N N . ALA D 2 340 ? 199.159 163.769 182.245 1.00 196.35 337 ALA D N 1
ATOM 17042 C CA . ALA D 2 340 ? 198.206 164.821 182.564 1.00 196.35 337 ALA D CA 1
ATOM 17043 C C . ALA D 2 340 ? 198.108 165.781 181.390 1.00 196.35 337 ALA D C 1
ATOM 17044 O O . ALA D 2 340 ? 199.129 166.276 180.901 1.00 196.35 337 ALA D O 1
ATOM 17046 N N . LYS D 2 341 ? 196.880 166.044 180.942 1.00 198.79 338 LYS D N 1
ATOM 17047 C CA . LYS D 2 341 ? 196.665 166.996 179.860 1.00 198.79 338 LYS D CA 1
ATOM 17048 C C . LYS D 2 341 ? 197.060 168.415 180.242 1.00 198.79 338 LYS D C 1
ATOM 17049 O O . LYS D 2 341 ? 197.287 169.237 179.348 1.00 198.79 338 LYS D O 1
ATOM 17055 N N . ARG D 2 342 ? 197.146 168.720 181.537 1.00 203.21 339 ARG D N 1
ATOM 17056 C CA . ARG D 2 342 ? 197.590 170.035 181.977 1.00 203.21 339 ARG D CA 1
ATOM 17057 C C . ARG D 2 342 ? 199.078 170.255 181.750 1.00 203.21 339 ARG D C 1
ATOM 17058 O O . ARG D 2 342 ? 199.509 171.406 181.623 1.00 203.21 339 ARG D O 1
ATOM 17066 N N . ASN D 2 343 ? 199.868 169.183 181.694 1.00 201.34 340 ASN D N 1
ATOM 17067 C CA . ASN D 2 343 ? 201.298 169.296 181.442 1.00 201.34 340 ASN D CA 1
ATOM 17068 C C . ASN D 2 343 ? 201.609 169.243 179.952 1.00 201.34 340 ASN D C 1
ATOM 17069 O O . ASN D 2 343 ? 202.392 170.057 179.453 1.00 201.34 340 ASN D O 1
ATOM 17074 N N . ARG D 2 344 ? 201.046 168.254 179.254 1.00 197.45 341 ARG D N 1
ATOM 17075 C CA . ARG D 2 344 ? 201.085 168.082 177.800 1.00 197.45 341 ARG D CA 1
ATOM 17076 C C . ARG D 2 344 ? 202.453 168.389 177.195 1.00 197.45 341 ARG D C 1
ATOM 17077 O O . ARG D 2 344 ? 202.554 168.787 176.031 1.00 197.45 341 ARG D O 1
ATOM 17085 N N . GLN D 2 345 ? 203.516 168.168 177.970 1.00 188.57 342 GLN D N 1
ATOM 17086 C CA . GLN D 2 345 ? 204.880 168.255 177.477 1.00 188.57 342 GLN D CA 1
ATOM 17087 C C . GLN D 2 345 ? 205.734 167.064 177.872 1.00 188.57 342 GLN D C 1
ATOM 17088 O O . GLN D 2 345 ? 206.817 166.885 177.303 1.00 188.57 342 GLN D O 1
ATOM 17094 N N . TYR D 2 346 ? 205.284 166.249 178.819 1.00 187.95 343 TYR D N 1
ATOM 17095 C CA . TYR D 2 346 ? 206.104 165.176 179.356 1.00 187.95 343 TYR D CA 1
ATOM 17096 C C . TYR D 2 346 ? 205.189 164.144 179.995 1.00 187.95 343 TYR D C 1
ATOM 17097 O O . TYR D 2 346 ? 204.012 164.402 180.256 1.00 187.95 343 TYR D O 1
ATOM 17106 N N . LEU D 2 347 ? 205.750 162.966 180.244 1.00 180.53 344 LEU D N 1
ATOM 17107 C CA . LEU D 2 347 ? 205.045 161.891 180.922 1.00 180.53 344 LEU D CA 1
ATOM 17108 C C . LEU D 2 347 ? 205.735 161.618 182.249 1.00 180.53 344 LEU D C 1
ATOM 17109 O O . LEU D 2 347 ? 206.966 161.650 182.338 1.00 180.53 344 LEU D O 1
ATOM 17114 N N . VAL D 2 348 ? 204.936 161.349 183.277 1.00 187.79 345 VAL D N 1
ATOM 17115 C CA . VAL D 2 348 ? 205.427 161.196 184.640 1.00 187.79 345 VAL D CA 1
ATOM 17116 C C . VAL D 2 348 ? 205.495 159.716 184.981 1.00 187.79 345 VAL D C 1
ATOM 17117 O O . VAL D 2 348 ? 204.527 158.974 184.768 1.00 187.79 345 VAL D O 1
ATOM 17121 N N . LEU D 2 349 ? 206.637 159.286 185.508 1.00 179.89 346 LEU D N 1
ATOM 17122 C CA . LEU D 2 349 ? 206.824 157.925 186.000 1.00 179.89 346 LEU D CA 1
ATOM 17123 C C . LEU D 2 349 ? 207.261 158.011 187.456 1.00 179.89 346 LEU D C 1
ATOM 17124 O O . LEU D 2 349 ? 208.402 158.388 187.746 1.00 179.89 346 LEU D O 1
ATOM 17129 N N . LYS D 2 350 ? 206.356 157.666 188.365 1.00 188.90 347 LYS D N 1
ATOM 17130 C CA . LYS D 2 350 ? 206.608 157.721 189.797 1.00 188.90 347 LYS D CA 1
ATOM 17131 C C . LYS D 2 350 ? 206.576 156.314 190.373 1.00 188.90 347 LYS D C 1
ATOM 17132 O O . LYS D 2 350 ? 205.600 155.581 190.180 1.00 188.90 347 LYS D O 1
ATOM 17138 N N . GLU D 2 351 ? 207.638 155.942 191.079 1.00 183.93 348 GLU D N 1
ATOM 17139 C CA . GLU D 2 351 ? 207.684 154.635 191.710 1.00 183.93 348 GLU D CA 1
ATOM 17140 C C . GLU D 2 351 ? 206.784 154.604 192.941 1.00 183.93 348 GLU D C 1
ATOM 17141 O O . GLU D 2 351 ? 206.487 155.631 193.556 1.00 183.93 348 GLU D O 1
ATOM 17147 N N . VAL D 2 352 ? 206.344 153.402 193.294 1.00 183.00 349 VAL D N 1
ATOM 17148 C CA . VAL D 2 352 ? 205.561 153.171 194.501 1.00 183.00 349 VAL D CA 1
ATOM 17149 C C . VAL D 2 352 ? 206.477 152.531 195.533 1.00 183.00 349 VAL D C 1
ATOM 17150 O O . VAL D 2 352 ? 207.005 151.434 195.312 1.00 183.00 349 VAL D O 1
ATOM 17154 N N . THR D 2 353 ? 206.667 153.215 196.660 1.00 191.36 350 THR D N 1
ATOM 17155 C CA . THR D 2 353 ? 207.580 152.752 197.694 1.00 191.36 350 THR D CA 1
ATOM 17156 C C . THR D 2 353 ? 206.890 152.000 198.823 1.00 191.36 350 THR D C 1
ATOM 17157 O O . THR D 2 353 ? 207.569 151.300 199.581 1.00 191.36 350 THR D O 1
ATOM 17161 N N . ASP D 2 354 ? 205.573 152.127 198.959 1.00 193.99 351 ASP D N 1
ATOM 17162 C CA . ASP D 2 354 ? 204.862 151.405 200.006 1.00 193.99 351 ASP D CA 1
ATOM 17163 C C . ASP D 2 354 ? 204.850 149.914 199.695 1.00 193.99 351 ASP D C 1
ATOM 17164 O O . ASP D 2 354 ? 204.512 149.503 198.581 1.00 193.99 351 ASP D O 1
ATOM 17169 N N . GLU D 2 355 ? 205.223 149.102 200.686 1.00 189.78 352 GLU D N 1
ATOM 17170 C CA . GLU D 2 355 ? 205.281 147.660 200.471 1.00 189.78 352 GLU D CA 1
ATOM 17171 C C . GLU D 2 355 ? 203.890 147.041 200.458 1.00 189.78 352 GLU D C 1
ATOM 17172 O O . GLU D 2 355 ? 203.617 146.131 199.666 1.00 189.78 352 GLU D O 1
ATOM 17178 N N . ASN D 2 356 ? 202.997 147.517 201.328 1.00 188.44 353 ASN D N 1
ATOM 17179 C CA . ASN D 2 356 ? 201.663 146.931 201.417 1.00 188.44 353 ASN D CA 1
ATOM 17180 C C . ASN D 2 356 ? 200.871 147.168 200.137 1.00 188.44 353 ASN D C 1
ATOM 17181 O O . ASN D 2 356 ? 200.293 146.233 199.569 1.00 188.44 353 ASN D O 1
ATOM 17186 N N . GLU D 2 357 ? 200.831 148.421 199.674 1.00 188.70 354 GLU D N 1
ATOM 17187 C CA . GLU D 2 357 ? 200.104 148.742 198.450 1.00 188.70 354 GLU D CA 1
ATOM 17188 C C . GLU D 2 357 ? 200.689 148.000 197.257 1.00 188.70 354 GLU D C 1
ATOM 17189 O O . GLU D 2 357 ? 199.948 147.510 196.396 1.00 188.70 354 GLU D O 1
ATOM 17195 N N . LYS D 2 358 ? 202.018 147.915 197.190 1.00 183.16 355 LYS D N 1
ATOM 17196 C CA . LYS D 2 358 ? 202.660 147.108 196.160 1.00 183.16 355 LYS D CA 1
ATOM 17197 C C . LYS D 2 358 ? 202.193 145.662 196.233 1.00 183.16 355 LYS D C 1
ATOM 17198 O O . LYS D 2 358 ? 201.944 145.027 195.201 1.00 183.16 355 LYS D O 1
ATOM 17204 N N . GLN D 2 359 ? 202.053 145.128 197.447 1.00 179.63 356 GLN D N 1
ATOM 17205 C CA . GLN D 2 359 ? 201.605 143.750 197.600 1.00 179.63 356 GLN D CA 1
ATOM 17206 C C . GLN D 2 359 ? 200.183 143.569 197.082 1.00 179.63 356 GLN D C 1
ATOM 17207 O O . GLN D 2 359 ? 199.897 142.610 196.356 1.00 179.63 356 GLN D O 1
ATOM 17213 N N . GLN D 2 360 ? 199.273 144.479 197.446 1.00 179.18 357 GLN D N 1
ATOM 17214 C CA . GLN D 2 360 ? 197.902 144.341 196.956 1.00 179.18 357 GLN D CA 1
ATOM 17215 C C . GLN D 2 360 ? 197.841 144.489 195.442 1.00 179.18 357 GLN D C 1
ATOM 17216 O O . GLN D 2 360 ? 197.083 143.776 194.774 1.00 179.18 357 GLN D O 1
ATOM 17222 N N . ILE D 2 361 ? 198.629 145.408 194.880 1.00 177.31 358 ILE D N 1
ATOM 17223 C CA . ILE D 2 361 ? 198.646 145.577 193.430 1.00 177.31 358 ILE D CA 1
ATOM 17224 C C . ILE D 2 361 ? 199.139 144.305 192.753 1.00 177.31 358 ILE D C 1
ATOM 17225 O O . ILE D 2 361 ? 198.559 143.846 191.760 1.00 177.31 358 ILE D O 1
ATOM 17230 N N . VAL D 2 362 ? 200.208 143.711 193.286 1.00 173.77 359 VAL D N 1
ATOM 17231 C CA . VAL D 2 362 ? 200.748 142.484 192.709 1.00 173.77 359 VAL D CA 1
ATOM 17232 C C . VAL D 2 362 ? 199.720 141.365 192.780 1.00 173.77 359 VAL D C 1
ATOM 17233 O O . VAL D 2 362 ? 199.516 140.624 191.810 1.00 173.77 359 VAL D O 1
ATOM 17237 N N . ASP D 2 363 ? 199.051 141.228 193.926 1.00 177.68 360 ASP D N 1
ATOM 17238 C CA . ASP D 2 363 ? 198.040 140.186 194.067 1.00 177.68 360 ASP D CA 1
ATOM 17239 C C . ASP D 2 363 ? 196.887 140.401 193.095 1.00 177.68 360 ASP D C 1
ATOM 17240 O O . ASP D 2 363 ? 196.375 139.443 192.505 1.00 177.68 360 ASP D O 1
ATOM 17245 N N . SER D 2 364 ? 196.463 141.653 192.918 1.00 172.23 361 SER D N 1
ATOM 17246 C CA . SER D 2 364 ? 195.362 141.943 192.006 1.00 172.23 361 SER D CA 1
ATOM 17247 C C . SER D 2 364 ? 195.742 141.623 190.566 1.00 172.23 361 SER D C 1
ATOM 17248 O O . SER D 2 364 ? 194.970 140.994 189.833 1.00 172.23 361 SER D O 1
ATOM 17251 N N . ALA D 2 365 ? 196.933 142.047 190.143 1.00 166.87 362 ALA D N 1
ATOM 17252 C CA . ALA D 2 365 ? 197.328 141.863 188.751 1.00 166.87 362 ALA D CA 1
ATOM 17253 C C . ALA D 2 365 ? 197.568 140.394 188.431 1.00 166.87 362 ALA D C 1
ATOM 17254 O O . ALA D 2 365 ? 197.059 139.874 187.431 1.00 166.87 362 ALA D O 1
ATOM 17256 N N . ILE D 2 366 ? 198.331 139.707 189.268 1.00 159.12 363 ILE D N 1
ATOM 17257 C CA . ILE D 2 366 ? 198.749 138.332 189.018 1.00 159.12 363 ILE D CA 1
ATOM 17258 C C . ILE D 2 366 ? 197.951 137.417 189.939 1.00 159.12 363 ILE D C 1
ATOM 17259 O O . ILE D 2 366 ? 198.011 137.579 191.164 1.00 159.12 363 ILE D O 1
ATOM 17264 N N . PRO D 2 367 ? 197.200 136.459 189.408 1.00 158.36 364 PRO D N 1
ATOM 17265 C CA . PRO D 2 367 ? 196.526 135.490 190.272 1.00 158.36 364 PRO D CA 1
ATOM 17266 C C . PRO D 2 367 ? 197.520 134.504 190.860 1.00 158.36 364 PRO D C 1
ATOM 17267 O O . PRO D 2 367 ? 198.660 134.377 190.408 1.00 158.36 364 PRO D O 1
ATOM 17271 N N . ALA D 2 368 ? 197.064 133.797 191.896 1.00 158.93 365 ALA D N 1
ATOM 17272 C CA . ALA D 2 368 ? 197.899 132.765 192.500 1.00 158.93 365 ALA D CA 1
ATOM 17273 C C . ALA D 2 368 ? 198.235 131.666 191.501 1.00 158.93 365 ALA D C 1
ATOM 17274 O O . ALA D 2 368 ? 199.271 131.007 191.632 1.00 158.93 365 ALA D O 1
ATOM 17276 N N . TRP D 2 369 ? 197.374 131.458 190.503 1.00 152.25 366 TRP D N 1
ATOM 17277 C CA . TRP D 2 369 ? 197.646 130.462 189.471 1.00 152.25 366 TRP D CA 1
ATOM 17278 C C . TRP D 2 369 ? 198.975 130.740 188.782 1.00 152.25 366 TRP D C 1
ATOM 17279 O O . TRP D 2 369 ? 199.840 129.859 188.687 1.00 152.25 366 TRP D O 1
ATOM 17290 N N . PHE D 2 370 ? 199.158 131.972 188.304 1.00 158.56 367 PHE D N 1
ATOM 17291 C CA . PHE D 2 370 ? 200.395 132.325 187.620 1.00 158.56 367 PHE D CA 1
ATOM 17292 C C . PHE D 2 370 ? 201.587 132.255 188.563 1.00 158.56 367 PHE D C 1
ATOM 17293 O O . PHE D 2 370 ? 202.673 131.822 188.164 1.00 158.56 367 PHE D O 1
ATOM 17301 N N . LYS D 2 371 ? 201.408 132.685 189.813 1.00 159.40 368 LYS D N 1
ATOM 17302 C CA . LYS D 2 371 ? 202.505 132.637 190.772 1.00 159.40 368 LYS D CA 1
ATOM 17303 C C . LYS D 2 371 ? 202.974 131.207 190.992 1.00 159.40 368 LYS D C 1
ATOM 17304 O O . LYS D 2 371 ? 204.177 130.926 190.985 1.00 159.40 368 LYS D O 1
ATOM 17310 N N . GLU D 2 372 ? 202.031 130.281 191.175 1.00 166.83 369 GLU D N 1
ATOM 17311 C CA . GLU D 2 372 ? 202.404 128.888 191.387 1.00 166.83 369 GLU D CA 1
ATOM 17312 C C . GLU D 2 372 ? 203.027 128.286 190.136 1.00 166.83 369 GLU D C 1
ATOM 17313 O O . GLU D 2 372 ? 203.989 127.514 190.226 1.00 166.83 369 GLU D O 1
ATOM 17319 N N . TRP D 2 373 ? 202.494 128.623 188.959 1.00 171.65 370 TRP D N 1
ATOM 17320 C CA . TRP D 2 373 ? 203.078 128.101 187.729 1.00 171.65 370 TRP D CA 1
ATOM 17321 C C . TRP D 2 373 ? 204.513 128.579 187.561 1.00 171.65 370 TRP D C 1
ATOM 17322 O O . TRP D 2 373 ? 205.400 127.797 187.196 1.00 171.65 370 TRP D O 1
ATOM 17333 N N . ARG D 2 374 ? 204.764 129.859 187.837 1.00 172.23 371 ARG D N 1
ATOM 17334 C CA . ARG D 2 374 ? 206.119 130.382 187.734 1.00 172.23 371 ARG D CA 1
ATOM 17335 C C . ARG D 2 374 ? 207.025 129.797 188.805 1.00 172.23 371 ARG D C 1
ATOM 17336 O O . ARG D 2 374 ? 208.219 129.606 188.564 1.00 172.23 371 ARG D O 1
ATOM 17344 N N . SER D 2 375 ? 206.482 129.505 189.988 1.00 175.28 372 SER D N 1
ATOM 17345 C CA . SER D 2 375 ? 207.271 128.827 191.010 1.00 175.28 372 SER D CA 1
ATOM 17346 C C . SER D 2 375 ? 207.699 127.444 190.537 1.00 175.28 372 SER D C 1
ATOM 17347 O O . SER D 2 375 ? 208.858 127.049 190.709 1.00 175.28 372 SER D O 1
ATOM 17350 N N . GLU D 2 376 ? 206.773 126.699 189.930 1.00 180.20 373 GLU D N 1
ATOM 17351 C CA . GLU D 2 376 ? 207.118 125.386 189.393 1.00 180.20 373 GLU D CA 1
ATOM 17352 C C . GLU D 2 376 ? 208.155 125.503 188.286 1.00 180.20 373 GLU D C 1
ATOM 17353 O O . GLU D 2 376 ? 209.092 124.699 188.211 1.00 180.20 373 GLU D O 1
ATOM 17359 N N . LEU D 2 377 ? 208.003 126.501 187.413 1.00 181.60 374 LEU D N 1
ATOM 17360 C CA . LEU D 2 377 ? 208.977 126.698 186.346 1.00 181.60 374 LEU D CA 1
ATOM 17361 C C . LEU D 2 377 ? 210.352 127.037 186.907 1.00 181.60 374 LEU D C 1
ATOM 17362 O O . LEU D 2 377 ? 211.371 126.548 186.409 1.00 181.60 374 LEU D O 1
ATOM 17367 N N . ARG D 2 378 ? 210.401 127.878 187.942 1.00 182.66 375 ARG D N 1
ATOM 17368 C CA . ARG D 2 378 ? 211.675 128.224 188.561 1.00 182.66 375 ARG D CA 1
ATOM 17369 C C . ARG D 2 378 ? 212.314 127.012 189.223 1.00 182.66 375 ARG D C 1
ATOM 17370 O O . ARG D 2 378 ? 213.537 126.843 189.173 1.00 182.66 375 ARG D O 1
ATOM 17378 N N . ASN D 2 379 ? 211.504 126.166 189.862 1.00 186.92 376 ASN D N 1
ATOM 17379 C CA . ASN D 2 379 ? 212.035 124.930 190.424 1.00 186.92 376 ASN D CA 1
ATOM 17380 C C . ASN D 2 379 ? 212.596 124.033 189.329 1.00 186.92 376 ASN D C 1
ATOM 17381 O O . ASN D 2 379 ? 213.648 123.408 189.504 1.00 186.92 376 ASN D O 1
ATOM 17386 N N . SER D 2 380 ? 211.905 123.961 188.190 1.00 197.06 377 SER D N 1
ATOM 17387 C CA . SER D 2 380 ? 212.392 123.170 187.067 1.00 197.06 377 SER D CA 1
ATOM 17388 C C . SER D 2 380 ? 213.582 123.818 186.370 1.00 197.06 377 SER D C 1
ATOM 17389 O O . SER D 2 380 ? 214.258 123.150 185.581 1.00 197.06 377 SER D O 1
ATOM 17392 N N . GLU D 2 381 ? 213.845 125.101 186.634 1.00 200.82 378 GLU D N 1
ATOM 17393 C CA . GLU D 2 381 ? 214.966 125.778 185.988 1.00 200.82 378 GLU D CA 1
ATOM 17394 C C . GLU D 2 381 ? 216.292 125.130 186.363 1.00 200.82 378 GLU D C 1
ATOM 17395 O O . GLU D 2 381 ? 217.158 124.927 185.505 1.00 200.82 378 GLU D O 1
ATOM 17401 N N . GLY D 2 382 ? 216.471 124.804 187.644 1.00 207.96 379 GLY D N 1
ATOM 17402 C CA . GLY D 2 382 ? 217.659 124.075 188.050 1.00 207.96 379 GLY D CA 1
ATOM 17403 C C . GLY D 2 382 ? 217.722 122.682 187.458 1.00 207.96 379 GLY D C 1
ATOM 17404 O O . GLY D 2 382 ? 218.806 122.185 187.142 1.00 207.96 379 GLY D O 1
ATOM 17405 N N . ASN D 2 383 ? 216.571 122.037 187.300 1.00 204.50 380 ASN D N 1
ATOM 17406 C CA . ASN D 2 383 ? 216.504 120.702 186.719 1.00 204.50 380 ASN D CA 1
ATOM 17407 C C . ASN D 2 383 ? 216.745 120.748 185.214 1.00 204.50 380 ASN D C 1
ATOM 17408 O O . ASN D 2 383 ? 215.810 120.917 184.431 1.00 204.50 380 ASN D O 1
ATOM 17413 N N . MET E 3 1 ? 156.881 137.164 172.936 1.00 402.56 1 MET E N 1
ATOM 17414 C CA . MET E 3 1 ? 157.067 138.584 173.207 1.00 402.56 1 MET E CA 1
ATOM 17415 C C . MET E 3 1 ? 157.106 138.848 174.709 1.00 402.56 1 MET E C 1
ATOM 17416 O O . MET E 3 1 ? 156.075 138.826 175.381 1.00 402.56 1 MET E O 1
ATOM 17421 N N . SER E 3 2 ? 158.305 139.096 175.228 1.00 413.52 2 SER E N 1
ATOM 17422 C CA . SER E 3 2 ? 158.479 139.319 176.654 1.00 413.52 2 SER E CA 1
ATOM 17423 C C . SER E 3 2 ? 157.904 140.672 177.066 1.00 413.52 2 SER E C 1
ATOM 17424 O O . SER E 3 2 ? 157.757 141.593 176.257 1.00 413.52 2 SER E O 1
ATOM 17427 N N . TYR E 3 3 ? 157.576 140.782 178.351 1.00 429.44 3 TYR E N 1
ATOM 17428 C CA . TYR E 3 3 ? 157.025 142.008 178.909 1.00 429.44 3 TYR E CA 1
ATOM 17429 C C . TYR E 3 3 ? 158.143 142.888 179.450 1.00 429.44 3 TYR E C 1
ATOM 17430 O O . TYR E 3 3 ? 159.094 142.398 180.064 1.00 429.44 3 TYR E O 1
ATOM 17439 N N . SER E 3 4 ? 158.022 144.194 179.219 1.00 426.09 4 SER E N 1
ATOM 17440 C CA . SER E 3 4 ? 159.016 145.141 179.700 1.00 426.09 4 SER E CA 1
ATOM 17441 C C . SER E 3 4 ? 158.376 146.513 179.852 1.00 426.09 4 SER E C 1
ATOM 17442 O O . SER E 3 4 ? 157.342 146.811 179.248 1.00 426.09 4 SER E O 1
ATOM 17445 N N . LYS E 3 5 ? 159.013 147.351 180.674 1.00 424.02 5 LYS E N 1
ATOM 17446 C CA . LYS E 3 5 ? 158.481 148.684 180.946 1.00 424.02 5 LYS E CA 1
ATOM 17447 C C . LYS E 3 5 ? 158.629 149.605 179.741 1.00 424.02 5 LYS E C 1
ATOM 17448 O O . LYS E 3 5 ? 157.756 150.443 179.484 1.00 424.02 5 LYS E O 1
ATOM 17454 N N . ASP E 3 6 ? 159.733 149.478 179.002 1.00 401.11 6 ASP E N 1
ATOM 17455 C CA . ASP E 3 6 ? 159.980 150.366 177.869 1.00 401.11 6 ASP E CA 1
ATOM 17456 C C . ASP E 3 6 ? 158.945 150.171 176.767 1.00 401.11 6 ASP E C 1
ATOM 17457 O O . ASP E 3 6 ? 158.507 151.143 176.139 1.00 401.11 6 ASP E O 1
ATOM 17462 N N . ILE E 3 7 ? 158.549 148.921 176.512 1.00 427.75 7 ILE E N 1
ATOM 17463 C CA . ILE E 3 7 ? 157.530 148.656 175.499 1.00 427.75 7 ILE E CA 1
ATOM 17464 C C . ILE E 3 7 ? 156.210 149.305 175.893 1.00 427.75 7 ILE E C 1
ATOM 17465 O O . ILE E 3 7 ? 155.523 149.910 175.060 1.00 427.75 7 ILE E O 1
ATOM 17470 N N . VAL E 3 8 ? 155.835 149.190 177.168 1.00 437.50 8 VAL E N 1
ATOM 17471 C CA . VAL E 3 8 ? 154.596 149.799 177.638 1.00 437.50 8 VAL E CA 1
ATOM 17472 C C . VAL E 3 8 ? 154.675 151.317 177.545 1.00 437.50 8 VAL E C 1
ATOM 17473 O O . VAL E 3 8 ? 153.698 151.978 177.182 1.00 437.50 8 VAL E O 1
ATOM 17477 N N . LEU E 3 9 ? 155.834 151.894 177.871 1.00 431.77 9 LEU E N 1
ATOM 17478 C CA . LEU E 3 9 ? 155.996 153.341 177.755 1.00 431.77 9 LEU E CA 1
ATOM 17479 C C . LEU E 3 9 ? 155.844 153.800 176.310 1.00 431.77 9 LEU E C 1
ATOM 17480 O O . LEU E 3 9 ? 155.171 154.801 176.035 1.00 431.77 9 LEU E O 1
ATOM 17485 N N . GLU E 3 10 ? 156.464 153.079 175.373 1.00 420.53 10 GLU E N 1
ATOM 17486 C CA . GLU E 3 10 ? 156.339 153.436 173.964 1.00 420.53 10 GLU E CA 1
ATOM 17487 C C . GLU E 3 10 ? 154.896 153.312 173.490 1.00 420.53 10 GLU E C 1
ATOM 17488 O O . GLU E 3 10 ? 154.391 154.183 172.771 1.00 420.53 10 GLU E O 1
ATOM 17494 N N . LYS E 3 11 ? 154.213 152.237 173.891 1.00 442.22 11 LYS E N 1
ATOM 17495 C CA . LYS E 3 11 ? 152.818 152.064 173.499 1.00 442.22 11 LYS E CA 1
ATOM 17496 C C . LYS E 3 11 ? 151.942 153.169 174.074 1.00 442.22 11 LYS E C 1
ATOM 17497 O O . LYS E 3 11 ? 151.041 153.673 173.394 1.00 442.22 11 LYS E O 1
ATOM 17503 N N . LEU E 3 12 ? 152.191 153.557 175.328 1.00 447.31 12 LEU E N 1
ATOM 17504 C CA . LEU E 3 12 ? 151.438 154.651 175.931 1.00 447.31 12 LEU E CA 1
ATOM 17505 C C . LEU E 3 12 ? 151.686 155.958 175.192 1.00 447.31 12 LEU E C 1
ATOM 17506 O O . LEU E 3 12 ? 150.759 156.748 174.980 1.00 447.31 12 LEU E O 1
ATOM 17511 N N . ALA E 3 13 ? 152.934 156.202 174.788 1.00 443.42 13 ALA E N 1
ATOM 17512 C CA . ALA E 3 13 ? 153.221 157.348 173.937 1.00 443.42 13 ALA E CA 1
ATOM 17513 C C . ALA E 3 13 ? 152.615 157.199 172.547 1.00 443.42 13 ALA E C 1
ATOM 17514 O O . ALA E 3 13 ? 152.539 158.187 171.809 1.00 443.42 13 ALA E O 1
ATOM 17516 N N . SER E 3 14 ? 152.184 155.994 172.176 1.00 448.67 14 SER E N 1
ATOM 17517 C CA . SER E 3 14 ? 151.659 155.725 170.844 1.00 448.67 14 SER E CA 1
ATOM 17518 C C . SER E 3 14 ? 150.137 155.785 170.756 1.00 448.67 14 SER E C 1
ATOM 17519 O O . SER E 3 14 ? 149.587 155.481 169.693 1.00 448.67 14 SER E O 1
ATOM 17522 N N . LEU E 3 15 ? 149.440 156.158 171.828 1.00 446.97 15 LEU E N 1
ATOM 17523 C CA . LEU E 3 15 ? 147.988 156.274 171.754 1.00 446.97 15 LEU E CA 1
ATOM 17524 C C . LEU E 3 15 ? 147.565 157.408 170.827 1.00 446.97 15 LEU E C 1
ATOM 17525 O O . LEU E 3 15 ? 148.269 158.407 170.659 1.00 446.97 15 LEU E O 1
ATOM 17530 N N . GLU E 3 16 ? 146.394 157.231 170.220 1.00 444.33 16 GLU E N 1
ATOM 17531 C CA . GLU E 3 16 ? 145.739 158.265 169.435 1.00 444.33 16 GLU E CA 1
ATOM 17532 C C . GLU E 3 16 ? 144.237 158.087 169.586 1.00 444.33 16 GLU E C 1
ATOM 17533 O O . GLU E 3 16 ? 143.760 157.028 170.002 1.00 444.33 16 GLU E O 1
ATOM 17539 N N . GLU E 3 17 ? 143.488 159.133 169.237 1.00 435.68 17 GLU E N 1
ATOM 17540 C CA . GLU E 3 17 ? 142.037 159.068 169.365 1.00 435.68 17 GLU E CA 1
ATOM 17541 C C . GLU E 3 17 ? 141.409 158.038 168.434 1.00 435.68 17 GLU E C 1
ATOM 17542 O O . GLU E 3 17 ? 140.231 157.708 168.612 1.00 435.68 17 GLU E O 1
ATOM 17548 N N . THR E 3 18 ? 142.155 157.533 167.453 1.00 440.17 18 THR E N 1
ATOM 17549 C CA . THR E 3 18 ? 141.669 156.432 166.632 1.00 440.17 18 THR E CA 1
ATOM 17550 C C . THR E 3 18 ? 141.453 155.195 167.494 1.00 440.17 18 THR E C 1
ATOM 17551 O O . THR E 3 18 ? 142.293 154.849 168.329 1.00 440.17 18 THR E O 1
ATOM 17555 N N . GLN E 3 19 ? 140.320 154.523 167.281 1.00 440.86 19 GLN E N 1
ATOM 17556 C CA . GLN E 3 19 ? 139.951 153.402 168.140 1.00 440.86 19 GLN E CA 1
ATOM 17557 C C . GLN E 3 19 ? 140.841 152.186 167.915 1.00 440.86 19 GLN E C 1
ATOM 17558 O O . GLN E 3 19 ? 141.027 151.382 168.836 1.00 440.86 19 GLN E O 1
ATOM 17564 N N . ILE E 3 20 ? 141.386 152.025 166.708 1.00 448.79 20 ILE E N 1
ATOM 17565 C CA . ILE E 3 20 ? 142.172 150.832 166.403 1.00 448.79 20 ILE E CA 1
ATOM 17566 C C . ILE E 3 20 ? 143.446 150.786 167.244 1.00 448.79 20 ILE E C 1
ATOM 17567 O O . ILE E 3 20 ? 143.804 149.735 167.791 1.00 448.79 20 ILE E O 1
ATOM 17572 N N . SER E 3 21 ? 144.143 151.918 167.374 1.00 453.79 21 SER E N 1
ATOM 17573 C CA . SER E 3 21 ? 145.347 151.947 168.199 1.00 453.79 21 SER E CA 1
ATOM 17574 C C . SER E 3 21 ? 145.015 151.667 169.657 1.00 453.79 21 SER E C 1
ATOM 17575 O O . SER E 3 21 ? 145.728 150.915 170.335 1.00 453.79 21 SER E O 1
ATOM 17578 N N . ILE E 3 22 ? 143.927 152.259 170.151 1.00 453.76 22 ILE E N 1
ATOM 17579 C CA . ILE E 3 22 ? 143.539 152.075 171.544 1.00 453.76 22 ILE E CA 1
ATOM 17580 C C . ILE E 3 22 ? 143.218 150.612 171.819 1.00 453.76 22 ILE E C 1
ATOM 17581 O O . ILE E 3 22 ? 143.664 150.042 172.823 1.00 453.76 22 ILE E O 1
ATOM 17586 N N . GLN E 3 23 ? 142.462 149.972 170.923 1.00 455.03 23 GLN E N 1
ATOM 17587 C CA . GLN E 3 23 ? 142.116 148.570 171.134 1.00 455.03 23 GLN E CA 1
ATOM 17588 C C . GLN E 3 23 ? 143.330 147.658 170.983 1.00 455.03 23 GLN E C 1
ATOM 17589 O O . GLN E 3 23 ? 143.425 146.644 171.683 1.00 455.03 23 GLN E O 1
ATOM 17595 N N . SER E 3 24 ? 144.270 147.996 170.095 1.00 462.35 24 SER E N 1
ATOM 17596 C CA . SER E 3 24 ? 145.492 147.204 169.993 1.00 462.35 24 SER E CA 1
ATOM 17597 C C . SER E 3 24 ? 146.315 147.297 171.272 1.00 462.35 24 SER E C 1
ATOM 17598 O O . SER E 3 24 ? 146.860 146.292 171.748 1.00 462.35 24 SER E O 1
ATOM 17601 N N . ILE E 3 25 ? 146.410 148.496 171.848 1.00 460.09 25 ILE E N 1
ATOM 17602 C CA . ILE E 3 25 ? 147.136 148.657 173.104 1.00 460.09 25 ILE E CA 1
ATOM 17603 C C . ILE E 3 25 ? 146.422 147.919 174.231 1.00 460.09 25 ILE E C 1
ATOM 17604 O O . ILE E 3 25 ? 147.061 147.323 175.108 1.00 460.09 25 ILE E O 1
ATOM 17609 N N . GLY E 3 26 ? 145.088 147.935 174.220 1.00 457.81 26 GLY E N 1
ATOM 17610 C CA . GLY E 3 26 ? 144.343 147.157 175.197 1.00 457.81 26 GLY E CA 1
ATOM 17611 C C . GLY E 3 26 ? 144.595 145.666 175.070 1.00 457.81 26 GLY E C 1
ATOM 17612 O O . GLY E 3 26 ? 144.729 144.961 176.072 1.00 457.81 26 GLY E O 1
ATOM 17613 N N . GLN E 3 27 ? 144.663 145.166 173.834 1.00 454.41 27 GLN E N 1
ATOM 17614 C CA . GLN E 3 27 ? 144.986 143.758 173.622 1.00 454.41 27 GLN E CA 1
ATOM 17615 C C . GLN E 3 27 ? 146.389 143.435 174.122 1.00 454.41 27 GLN E C 1
ATOM 17616 O O . GLN E 3 27 ? 146.616 142.375 174.721 1.00 454.41 27 GLN E O 1
ATOM 17622 N N . TRP E 3 28 ? 147.346 144.333 173.875 1.00 448.20 28 TRP E N 1
ATOM 17623 C CA . TRP E 3 28 ? 148.698 144.128 174.388 1.00 448.20 28 TRP E CA 1
ATOM 17624 C C . TRP E 3 28 ? 148.698 144.061 175.910 1.00 448.20 28 TRP E C 1
ATOM 17625 O O . TRP E 3 28 ? 149.364 143.204 176.503 1.00 448.20 28 TRP E O 1
ATOM 17636 N N . CYS E 3 29 ? 147.947 144.954 176.558 1.00 447.79 29 CYS E N 1
ATOM 17637 C CA . CYS E 3 29 ? 147.828 144.905 178.012 1.00 447.79 29 CYS E CA 1
ATOM 17638 C C . CYS E 3 29 ? 147.184 143.601 178.466 1.00 447.79 29 CYS E C 1
ATOM 17639 O O . CYS E 3 29 ? 147.542 143.053 179.516 1.00 447.79 29 CYS E O 1
ATOM 17642 N N . LEU E 3 30 ? 146.220 143.096 177.691 1.00 442.73 30 LEU E N 1
ATOM 17643 C CA . LEU E 3 30 ? 145.602 141.812 178.008 1.00 442.73 30 LEU E CA 1
ATOM 17644 C C . LEU E 3 30 ? 146.619 140.681 177.963 1.00 442.73 30 LEU E C 1
ATOM 17645 O O . LEU E 3 30 ? 146.620 139.799 178.830 1.00 442.73 30 LEU E O 1
ATOM 17650 N N . PHE E 3 31 ? 147.490 140.686 176.951 1.00 435.65 31 PHE E N 1
ATOM 17651 C CA . PHE E 3 31 ? 148.439 139.593 176.769 1.00 435.65 31 PHE E CA 1
ATOM 17652 C C . PHE E 3 31 ? 149.430 139.488 177.923 1.00 435.65 31 PHE E C 1
ATOM 17653 O O . PHE E 3 31 ? 150.038 138.429 178.110 1.00 435.65 31 PHE E O 1
ATOM 17661 N N . HIS E 3 32 ? 149.595 140.550 178.709 1.00 439.18 32 HIS E N 1
ATOM 17662 C CA . HIS E 3 32 ? 150.579 140.557 179.783 1.00 439.18 32 HIS E CA 1
ATOM 17663 C C . HIS E 3 32 ? 149.913 140.814 181.129 1.00 439.18 32 HIS E C 1
ATOM 17664 O O . HIS E 3 32 ? 150.385 141.637 181.920 1.00 439.18 32 HIS E O 1
ATOM 17671 N N . HIS E 3 33 ? 148.808 140.112 181.391 1.00 436.67 33 HIS E N 1
ATOM 17672 C CA . HIS E 3 33 ? 148.066 140.295 182.633 1.00 436.67 33 HIS E CA 1
ATOM 17673 C C . HIS E 3 33 ? 148.831 139.803 183.855 1.00 436.67 33 HIS E C 1
ATOM 17674 O O . HIS E 3 33 ? 148.482 140.180 184.979 1.00 436.67 33 HIS E O 1
ATOM 17681 N N . ARG E 3 34 ? 149.853 138.965 183.665 1.00 425.24 34 ARG E N 1
ATOM 17682 C CA . ARG E 3 34 ? 150.623 138.468 184.802 1.00 425.24 34 ARG E CA 1
ATOM 17683 C C . ARG E 3 34 ? 151.365 139.598 185.506 1.00 425.24 34 ARG E C 1
ATOM 17684 O O . ARG E 3 34 ? 151.464 139.614 186.738 1.00 425.24 34 ARG E O 1
ATOM 17692 N N . HIS E 3 35 ? 151.893 140.551 184.741 1.00 434.77 35 HIS E N 1
ATOM 17693 C CA . HIS E 3 35 ? 152.630 141.695 185.276 1.00 434.77 35 HIS E CA 1
ATOM 17694 C C . HIS E 3 35 ? 151.755 142.938 185.356 1.00 434.77 35 HIS E C 1
ATOM 17695 O O . HIS E 3 35 ? 152.217 144.058 185.119 1.00 434.77 35 HIS E O 1
ATOM 17702 N N . ALA E 3 36 ? 150.478 142.746 185.686 1.00 448.99 36 ALA E N 1
ATOM 17703 C CA . ALA E 3 36 ? 149.530 143.856 185.735 1.00 448.99 36 ALA E CA 1
ATOM 17704 C C . ALA E 3 36 ? 149.946 145.013 186.642 1.00 448.99 36 ALA E C 1
ATOM 17705 O O . ALA E 3 36 ? 149.693 146.169 186.259 1.00 448.99 36 ALA E O 1
ATOM 17707 N N . PRO E 3 37 ? 150.511 144.802 187.841 1.00 450.49 37 PRO E N 1
ATOM 17708 C CA . PRO E 3 37 ? 150.918 145.969 188.646 1.00 450.49 37 PRO E CA 1
ATOM 17709 C C . PRO E 3 37 ? 151.891 146.885 187.926 1.00 450.49 37 PRO E C 1
ATOM 17710 O O . PRO E 3 37 ? 151.771 148.114 188.023 1.00 450.49 37 PRO E O 1
ATOM 17714 N N . GLU E 3 38 ? 152.843 146.320 187.183 1.00 446.14 38 GLU E N 1
ATOM 17715 C CA . GLU E 3 38 ? 153.739 147.156 186.394 1.00 446.14 38 GLU E CA 1
ATOM 17716 C C . GLU E 3 38 ? 152.969 147.924 185.329 1.00 446.14 38 GLU E C 1
ATOM 17717 O O . GLU E 3 38 ? 153.232 149.109 185.096 1.00 446.14 38 GLU E O 1
ATOM 17723 N N . THR E 3 39 ? 152.004 147.266 184.682 1.00 450.87 39 THR E N 1
ATOM 17724 C CA . THR E 3 39 ? 151.211 147.933 183.655 1.00 450.87 39 THR E CA 1
ATOM 17725 C C . THR E 3 39 ? 150.466 149.130 184.230 1.00 450.87 39 THR E C 1
ATOM 17726 O O . THR E 3 39 ? 150.490 150.226 183.658 1.00 450.87 39 THR E O 1
ATOM 17730 N N . VAL E 3 40 ? 149.806 148.941 185.376 1.00 454.30 40 VAL E N 1
ATOM 17731 C CA . VAL E 3 40 ? 149.020 150.028 185.949 1.00 454.30 40 VAL E CA 1
ATOM 17732 C C . VAL E 3 40 ? 149.932 151.132 186.472 1.00 454.30 40 VAL E C 1
ATOM 17733 O O . VAL E 3 40 ? 149.586 152.317 186.405 1.00 454.30 40 VAL E O 1
ATOM 17737 N N . ALA E 3 41 ? 151.112 150.774 186.987 1.00 452.45 41 ALA E N 1
ATOM 17738 C CA . ALA E 3 41 ? 152.055 151.796 187.434 1.00 452.45 41 ALA E CA 1
ATOM 17739 C C . ALA E 3 41 ? 152.531 152.654 186.266 1.00 452.45 41 ALA E C 1
ATOM 17740 O O . ALA E 3 41 ? 152.563 153.890 186.357 1.00 452.45 41 ALA E O 1
ATOM 17742 N N . ILE E 3 42 ? 152.898 152.013 185.152 1.00 450.51 42 ILE E N 1
ATOM 17743 C CA . ILE E 3 42 ? 153.336 152.763 183.977 1.00 450.51 42 ILE E CA 1
ATOM 17744 C C . ILE E 3 42 ? 152.203 153.635 183.457 1.00 450.51 42 ILE E C 1
ATOM 17745 O O . ILE E 3 42 ? 152.415 154.794 183.077 1.00 450.51 42 ILE E O 1
ATOM 17750 N N . TRP E 3 43 ? 150.984 153.090 183.424 1.00 452.63 43 TRP E N 1
ATOM 17751 C CA . TRP E 3 43 ? 149.843 153.861 182.946 1.00 452.63 43 TRP E CA 1
ATOM 17752 C C . TRP E 3 43 ? 149.602 155.082 183.822 1.00 452.63 43 TRP E C 1
ATOM 17753 O O . TRP E 3 43 ? 149.374 156.185 183.317 1.00 452.63 43 TRP E O 1
ATOM 17764 N N . SER E 3 44 ? 149.648 154.901 185.144 1.00 452.78 44 SER E N 1
ATOM 17765 C CA . SER E 3 44 ? 149.433 156.025 186.047 1.00 452.78 44 SER E CA 1
ATOM 17766 C C . SER E 3 44 ? 150.505 157.088 185.861 1.00 452.78 44 SER E C 1
ATOM 17767 O O . SER E 3 44 ? 150.197 158.284 185.794 1.00 452.78 44 SER E O 1
ATOM 17770 N N . GLU E 3 45 ? 151.769 156.670 185.756 1.00 447.93 45 GLU E N 1
ATOM 17771 C CA . GLU E 3 45 ? 152.848 157.634 185.563 1.00 447.93 45 GLU E CA 1
ATOM 17772 C C . GLU E 3 45 ? 152.661 158.414 184.266 1.00 447.93 45 GLU E C 1
ATOM 17773 O O . GLU E 3 45 ? 152.766 159.648 184.247 1.00 447.93 45 GLU E O 1
ATOM 17779 N N . PHE E 3 46 ? 152.364 157.710 183.170 1.00 445.47 46 PHE E N 1
ATOM 17780 C CA . PHE E 3 46 ? 152.227 158.382 181.882 1.00 445.47 46 PHE E CA 1
ATOM 17781 C C . PHE E 3 46 ? 151.030 159.324 181.868 1.00 445.47 46 PHE E C 1
ATOM 17782 O O . PHE E 3 46 ? 151.123 160.449 181.361 1.00 445.47 46 PHE E O 1
ATOM 17790 N N . VAL E 3 47 ? 149.894 158.884 182.412 1.00 447.28 47 VAL E N 1
ATOM 17791 C CA . VAL E 3 47 ? 148.700 159.722 182.410 1.00 447.28 47 VAL E CA 1
ATOM 17792 C C . VAL E 3 47 ? 148.899 160.939 183.306 1.00 447.28 47 VAL E C 1
ATOM 17793 O O . VAL E 3 47 ? 148.405 162.034 183.007 1.00 447.28 47 VAL E O 1
ATOM 17797 N N . GLY E 3 48 ? 149.632 160.780 184.410 1.00 445.05 48 GLY E N 1
ATOM 17798 C CA . GLY E 3 48 ? 149.995 161.936 185.207 1.00 445.05 48 GLY E CA 1
ATOM 17799 C C . GLY E 3 48 ? 150.995 162.850 184.534 1.00 445.05 48 GLY E C 1
ATOM 17800 O O . GLY E 3 48 ? 151.054 164.039 184.867 1.00 445.05 48 GLY E O 1
ATOM 17801 N N . SER E 3 49 ? 151.780 162.327 183.591 1.00 441.52 49 SER E N 1
ATOM 17802 C CA . SER E 3 49 ? 152.764 163.129 182.879 1.00 441.52 49 SER E CA 1
ATOM 17803 C C . SER E 3 49 ? 152.271 163.652 181.534 1.00 441.52 49 SER E C 1
ATOM 17804 O O . SER E 3 49 ? 152.879 164.581 180.993 1.00 441.52 49 SER E O 1
ATOM 17807 N N . THR E 3 50 ? 151.198 163.089 180.983 1.00 434.06 50 THR E N 1
ATOM 17808 C CA . THR E 3 50 ? 150.741 163.506 179.665 1.00 434.06 50 THR E CA 1
ATOM 17809 C C . THR E 3 50 ? 150.035 164.859 179.736 1.00 434.06 50 THR E C 1
ATOM 17810 O O . THR E 3 50 ? 149.532 165.280 180.782 1.00 434.06 50 THR E O 1
ATOM 17814 N N . GLN E 3 51 ? 150.011 165.547 178.595 1.00 423.26 51 GLN E N 1
ATOM 17815 C CA . GLN E 3 51 ? 149.428 166.879 178.482 1.00 423.26 51 GLN E CA 1
ATOM 17816 C C . GLN E 3 51 ? 148.096 166.894 177.747 1.00 423.26 51 GLN E C 1
ATOM 17817 O O . GLN E 3 51 ? 147.115 167.441 178.260 1.00 423.26 51 GLN E O 1
ATOM 17823 N N . THR E 3 52 ? 148.029 166.304 176.552 1.00 416.32 52 THR E N 1
ATOM 17824 C CA . THR E 3 52 ? 146.827 166.348 175.733 1.00 416.32 52 THR E CA 1
ATOM 17825 C C . THR E 3 52 ? 146.174 164.987 175.526 1.00 416.32 52 THR E C 1
ATOM 17826 O O . THR E 3 52 ? 144.953 164.927 175.345 1.00 416.32 52 THR E O 1
ATOM 17830 N N . LYS E 3 53 ? 146.934 163.897 175.613 1.00 425.37 53 LYS E N 1
ATOM 17831 C CA . LYS E 3 53 ? 146.468 162.555 175.286 1.00 425.37 53 LYS E CA 1
ATOM 17832 C C . LYS E 3 53 ? 145.681 161.911 176.443 1.00 425.37 53 LYS E C 1
ATOM 17833 O O . LYS E 3 53 ? 145.520 160.686 176.498 1.00 425.37 53 LYS E O 1
ATOM 17839 N N . LYS E 3 54 ? 145.177 162.737 177.362 1.00 426.39 54 LYS E N 1
ATOM 17840 C CA . LYS E 3 54 ? 144.460 162.231 178.530 1.00 426.39 54 LYS E CA 1
ATOM 17841 C C . LYS E 3 54 ? 143.213 161.447 178.129 1.00 426.39 54 LYS E C 1
ATOM 17842 O O . LYS E 3 54 ? 142.932 160.378 178.688 1.00 426.39 54 LYS E O 1
ATOM 17848 N N . LEU E 3 55 ? 142.454 161.967 177.162 1.00 416.86 55 LEU E N 1
ATOM 17849 C CA . LEU E 3 55 ? 141.199 161.332 176.772 1.00 416.86 55 LEU E CA 1
ATOM 17850 C C . LEU E 3 55 ? 141.433 159.943 176.191 1.00 416.86 55 LEU E C 1
ATOM 17851 O O . LEU E 3 55 ? 140.646 159.018 176.433 1.00 416.86 55 LEU E O 1
ATOM 17856 N N . ALA E 3 56 ? 142.502 159.781 175.409 1.00 424.82 56 ALA E N 1
ATOM 17857 C CA . ALA E 3 56 ? 142.822 158.466 174.864 1.00 424.82 56 ALA E CA 1
ATOM 17858 C C . ALA E 3 56 ? 143.116 157.470 175.977 1.00 424.82 56 ALA E C 1
ATOM 17859 O O . ALA E 3 56 ? 142.677 156.315 175.919 1.00 424.82 56 ALA E O 1
ATOM 17861 N N . GLY E 3 57 ? 143.853 157.900 177.002 1.00 426.22 57 GLY E N 1
ATOM 17862 C CA . GLY E 3 57 ? 144.102 157.028 178.137 1.00 426.22 57 GLY E CA 1
ATOM 17863 C C . GLY E 3 57 ? 142.831 156.665 178.881 1.00 426.22 57 GLY E C 1
ATOM 17864 O O . GLY E 3 57 ? 142.664 155.525 179.326 1.00 426.22 57 GLY E O 1
ATOM 17865 N N . LEU E 3 58 ? 141.920 157.630 179.034 1.00 417.74 58 LEU E N 1
ATOM 17866 C CA . LEU E 3 58 ? 140.643 157.336 179.679 1.00 417.74 58 LEU E CA 1
ATOM 17867 C C . LEU E 3 58 ? 139.854 156.301 178.887 1.00 417.74 58 LEU E C 1
ATOM 17868 O O . LEU E 3 58 ? 139.309 155.348 179.462 1.00 417.74 58 LEU E O 1
ATOM 17873 N N . TYR E 3 59 ? 139.793 156.467 177.563 1.00 405.96 59 TYR E N 1
ATOM 17874 C CA . TYR E 3 59 ? 139.108 155.493 176.718 1.00 405.96 59 TYR E CA 1
ATOM 17875 C C . TYR E 3 59 ? 139.751 154.118 176.837 1.00 405.96 59 TYR E C 1
ATOM 17876 O O . TYR E 3 59 ? 139.053 153.097 176.914 1.00 405.96 59 TYR E O 1
ATOM 17885 N N . LEU E 3 60 ? 141.084 154.074 176.842 1.00 430.85 60 LEU E N 1
ATOM 17886 C CA . LEU E 3 60 ? 141.791 152.803 176.939 1.00 430.85 60 LEU E CA 1
ATOM 17887 C C . LEU E 3 60 ? 141.477 152.101 178.253 1.00 430.85 60 LEU E C 1
ATOM 17888 O O . LEU E 3 60 ? 141.168 150.904 178.274 1.00 430.85 60 LEU E O 1
ATOM 17893 N N . ALA E 3 61 ? 141.540 152.838 179.364 1.00 429.50 61 ALA E N 1
ATOM 17894 C CA . ALA E 3 61 ? 141.235 152.241 180.660 1.00 429.50 61 ALA E CA 1
ATOM 17895 C C . ALA E 3 61 ? 139.800 151.739 180.706 1.00 429.50 61 ALA E C 1
ATOM 17896 O O . ALA E 3 61 ? 139.535 150.631 181.196 1.00 429.50 61 ALA E O 1
ATOM 17898 N N . ASN E 3 62 ? 138.861 152.535 180.187 1.00 418.42 62 ASN E N 1
ATOM 17899 C CA . ASN E 3 62 ? 137.460 152.127 180.178 1.00 418.42 62 ASN E CA 1
ATOM 17900 C C . ASN E 3 62 ? 137.293 150.819 179.414 1.00 418.42 62 ASN E C 1
ATOM 17901 O O . ASN E 3 62 ? 136.706 149.853 179.927 1.00 418.42 62 ASN E O 1
ATOM 17906 N N . GLU E 3 63 ? 137.824 150.756 178.190 1.00 430.01 63 GLU E N 1
ATOM 17907 C CA . GLU E 3 63 ? 137.608 149.552 177.399 1.00 430.01 63 GLU E CA 1
ATOM 17908 C C . GLU E 3 63 ? 138.268 148.351 178.059 1.00 430.01 63 GLU E C 1
ATOM 17909 O O . GLU E 3 63 ? 137.667 147.273 178.115 1.00 430.01 63 GLU E O 1
ATOM 17915 N N . ILE E 3 64 ? 139.487 148.525 178.592 1.00 437.31 64 ILE E N 1
ATOM 17916 C CA . ILE E 3 64 ? 140.197 147.409 179.213 1.00 437.31 64 ILE E CA 1
ATOM 17917 C C . ILE E 3 64 ? 139.411 146.868 180.393 1.00 437.31 64 ILE E C 1
ATOM 17918 O O . ILE E 3 64 ? 139.304 145.650 180.574 1.00 437.31 64 ILE E O 1
ATOM 17923 N N . ILE E 3 65 ? 138.849 147.756 181.214 1.00 432.67 65 ILE E N 1
ATOM 17924 C CA . ILE E 3 65 ? 137.972 147.297 182.287 1.00 432.67 65 ILE E CA 1
ATOM 17925 C C . ILE E 3 65 ? 136.807 146.506 181.706 1.00 432.67 65 ILE E C 1
ATOM 17926 O O . ILE E 3 65 ? 136.390 145.476 182.259 1.00 432.67 65 ILE E O 1
ATOM 17931 N N . GLN E 3 66 ? 136.283 146.960 180.565 1.00 400.30 66 GLN E N 1
ATOM 17932 C CA . GLN E 3 66 ? 135.140 146.281 179.963 1.00 400.30 66 GLN E CA 1
ATOM 17933 C C . GLN E 3 66 ? 135.478 144.844 179.565 1.00 400.30 66 GLN E C 1
ATOM 17934 O O . GLN E 3 66 ? 134.766 143.907 179.944 1.00 400.30 66 GLN E O 1
ATOM 17940 N N . GLN E 3 67 ? 136.564 144.635 178.806 1.00 433.16 67 GLN E N 1
ATOM 17941 C CA . GLN E 3 67 ? 136.815 143.236 178.446 1.00 433.16 67 GLN E CA 1
ATOM 17942 C C . GLN E 3 67 ? 137.414 142.446 179.600 1.00 433.16 67 GLN E C 1
ATOM 17943 O O . GLN E 3 67 ? 137.380 141.211 179.564 1.00 433.16 67 GLN E O 1
ATOM 17949 N N . SER E 3 68 ? 137.962 143.115 180.617 1.00 443.10 68 SER E N 1
ATOM 17950 C CA . SER E 3 68 ? 138.353 142.405 181.827 1.00 443.10 68 SER E CA 1
ATOM 17951 C C . SER E 3 68 ? 137.136 141.796 182.504 1.00 443.10 68 SER E C 1
ATOM 17952 O O . SER E 3 68 ? 137.182 140.656 182.979 1.00 443.10 68 SER E O 1
ATOM 17955 N N . ARG E 3 69 ? 136.033 142.547 182.556 1.00 426.17 69 ARG E N 1
ATOM 17956 C CA . ARG E 3 69 ? 134.771 141.954 182.989 1.00 426.17 69 ARG E CA 1
ATOM 17957 C C . ARG E 3 69 ? 134.305 140.880 182.016 1.00 426.17 69 ARG E C 1
ATOM 17958 O O . ARG E 3 69 ? 133.761 139.850 182.431 1.00 426.17 69 ARG E O 1
ATOM 17966 N N . ALA E 3 70 ? 134.501 141.107 180.715 1.00 431.49 70 ALA E N 1
ATOM 17967 C CA . ALA E 3 70 ? 134.189 140.069 179.738 1.00 431.49 70 ALA E CA 1
ATOM 17968 C C . ALA E 3 70 ? 135.056 138.836 179.954 1.00 431.49 70 ALA E C 1
ATOM 17969 O O . ALA E 3 70 ? 134.589 137.702 179.796 1.00 431.49 70 ALA E O 1
ATOM 17971 N N . LYS E 3 71 ? 136.321 139.036 180.315 1.00 436.76 71 LYS E N 1
ATOM 17972 C CA . LYS E 3 71 ? 137.241 137.943 180.592 1.00 436.76 71 LYS E CA 1
ATOM 17973 C C . LYS E 3 71 ? 137.294 137.579 182.072 1.00 436.76 71 LYS E C 1
ATOM 17974 O O . LYS E 3 71 ? 138.106 136.731 182.458 1.00 436.76 71 LYS E O 1
ATOM 17980 N N . ARG E 3 72 ? 136.451 138.200 182.902 1.00 434.93 72 ARG E N 1
ATOM 17981 C CA . ARG E 3 72 ? 136.377 137.910 184.337 1.00 434.93 72 ARG E CA 1
ATOM 17982 C C . ARG E 3 72 ? 137.721 138.134 185.030 1.00 434.93 72 ARG E C 1
ATOM 17983 O O . ARG E 3 72 ? 138.163 137.322 185.845 1.00 434.93 72 ARG E O 1
ATOM 17991 N N . LYS E 3 73 ? 138.378 139.246 184.704 1.00 449.20 73 LYS E N 1
ATOM 17992 C CA . LYS E 3 73 ? 139.645 139.615 185.337 1.00 449.20 73 LYS E CA 1
ATOM 17993 C C . LYS E 3 73 ? 139.331 140.542 186.505 1.00 449.20 73 LYS E C 1
ATOM 17994 O O . LYS E 3 73 ? 139.350 141.767 186.378 1.00 449.20 73 LYS E O 1
ATOM 18000 N N . THR E 3 74 ? 139.041 139.943 187.662 1.00 457.82 74 THR E N 1
ATOM 18001 C CA . THR E 3 74 ? 138.562 140.717 188.805 1.00 457.82 74 THR E CA 1
ATOM 18002 C C . THR E 3 74 ? 139.622 141.684 189.323 1.00 457.82 74 THR E C 1
ATOM 18003 O O . THR E 3 74 ? 139.310 142.835 189.651 1.00 457.82 74 THR E O 1
ATOM 18007 N N . THR E 3 75 ? 140.878 141.241 189.405 1.00 463.50 75 THR E N 1
ATOM 18008 C CA . THR E 3 75 ? 141.918 142.080 189.988 1.00 463.50 75 THR E CA 1
ATOM 18009 C C . THR E 3 75 ? 142.195 143.332 189.164 1.00 463.50 75 THR E C 1
ATOM 18010 O O . THR E 3 75 ? 142.702 144.318 189.710 1.00 463.50 75 THR E O 1
ATOM 18014 N N . PHE E 3 76 ? 141.878 143.321 187.868 1.00 465.94 76 PHE E N 1
ATOM 18015 C CA . PHE E 3 76 ? 142.114 144.503 187.047 1.00 465.94 76 PHE E CA 1
ATOM 18016 C C . PHE E 3 76 ? 141.275 145.679 187.528 1.00 465.94 76 PHE E C 1
ATOM 18017 O O . PHE E 3 76 ? 141.764 146.813 187.602 1.00 465.94 76 PHE E O 1
ATOM 18025 N N . LEU E 3 77 ? 140.016 145.426 187.878 1.00 466.31 77 LEU E N 1
ATOM 18026 C CA . LEU E 3 77 ? 139.099 146.489 188.271 1.00 466.31 77 LEU E CA 1
ATOM 18027 C C . LEU E 3 77 ? 139.677 147.326 189.406 1.00 466.31 77 LEU E C 1
ATOM 18028 O O . LEU E 3 77 ? 139.993 148.508 189.219 1.00 466.31 77 LEU E O 1
ATOM 18033 N N . ASP E 3 78 ? 139.860 146.719 190.579 1.00 472.82 78 ASP E N 1
ATOM 18034 C CA . ASP E 3 78 ? 140.452 147.468 191.677 1.00 472.82 78 ASP E CA 1
ATOM 18035 C C . ASP E 3 78 ? 141.913 147.808 191.415 1.00 472.82 78 ASP E C 1
ATOM 18036 O O . ASP E 3 78 ? 142.437 148.732 192.044 1.00 472.82 78 ASP E O 1
ATOM 18041 N N . GLU E 3 79 ? 142.568 147.124 190.471 1.00 470.40 79 GLU E N 1
ATOM 18042 C CA . GLU E 3 79 ? 143.956 147.452 190.162 1.00 470.40 79 GLU E CA 1
ATOM 18043 C C . GLU E 3 79 ? 144.077 148.847 189.562 1.00 470.40 79 GLU E C 1
ATOM 18044 O O . GLU E 3 79 ? 144.939 149.634 189.968 1.00 470.40 79 GLU E O 1
ATOM 18050 N N . PHE E 3 80 ? 143.230 149.175 188.587 1.00 469.02 80 PHE E N 1
ATOM 18051 C CA . PHE E 3 80 ? 143.159 150.578 188.180 1.00 469.02 80 PHE E CA 1
ATOM 18052 C C . PHE E 3 80 ? 142.522 151.441 189.261 1.00 469.02 80 PHE E C 1
ATOM 18053 O O . PHE E 3 80 ? 142.980 152.562 189.508 1.00 469.02 80 PHE E O 1
ATOM 18061 N N . ALA E 3 81 ? 141.487 150.934 189.939 1.00 465.43 81 ALA E N 1
ATOM 18062 C CA . ALA E 3 81 ? 140.753 151.763 190.891 1.00 465.43 81 ALA E CA 1
ATOM 18063 C C . ALA E 3 81 ? 141.621 152.269 192.036 1.00 465.43 81 ALA E C 1
ATOM 18064 O O . ALA E 3 81 ? 141.269 153.274 192.663 1.00 465.43 81 ALA E O 1
ATOM 18066 N N . LYS E 3 82 ? 142.734 151.594 192.330 1.00 467.96 82 LYS E N 1
ATOM 18067 C CA . LYS E 3 82 ? 143.605 152.048 193.410 1.00 467.96 82 LYS E CA 1
ATOM 18068 C C . LYS E 3 82 ? 144.178 153.435 193.141 1.00 467.96 82 LYS E C 1
ATOM 18069 O O . LYS E 3 82 ? 144.566 154.136 194.082 1.00 467.96 82 LYS E O 1
ATOM 18075 N N . VAL E 3 83 ? 144.241 153.852 191.876 1.00 466.13 83 VAL E N 1
ATOM 18076 C CA . VAL E 3 83 ? 144.883 155.115 191.529 1.00 466.13 83 VAL E CA 1
ATOM 18077 C C . VAL E 3 83 ? 143.979 155.939 190.619 1.00 466.13 83 VAL E C 1
ATOM 18078 O O . VAL E 3 83 ? 144.292 157.090 190.292 1.00 466.13 83 VAL E O 1
ATOM 18082 N N . LEU E 3 84 ? 142.851 155.359 190.206 1.00 466.30 84 LEU E N 1
ATOM 18083 C CA . LEU E 3 84 ? 141.938 156.067 189.309 1.00 466.30 84 LEU E CA 1
ATOM 18084 C C . LEU E 3 84 ? 141.455 157.406 189.859 1.00 466.30 84 LEU E C 1
ATOM 18085 O O . LEU E 3 84 ? 141.501 158.401 189.114 1.00 466.30 84 LEU E O 1
ATOM 18090 N N . PRO E 3 85 ? 140.976 157.519 191.117 1.00 465.18 85 PRO E N 1
ATOM 18091 C CA . PRO E 3 85 ? 140.483 158.823 191.586 1.00 465.18 85 PRO E CA 1
ATOM 18092 C C . PRO E 3 85 ? 141.572 159.882 191.655 1.00 465.18 85 PRO E C 1
ATOM 18093 O O . PRO E 3 85 ? 141.364 161.025 191.235 1.00 465.18 85 PRO E O 1
ATOM 18097 N N . SER E 3 86 ? 142.742 159.510 192.179 1.00 467.41 86 SER E N 1
ATOM 18098 C CA . SER E 3 86 ? 143.863 160.443 192.223 1.00 467.41 86 SER E CA 1
ATOM 18099 C C . SER E 3 86 ? 144.273 160.860 190.817 1.00 467.41 86 SER E C 1
ATOM 18100 O O . SER E 3 86 ? 144.574 162.034 190.560 1.00 467.41 86 SER E O 1
ATOM 18103 N N . THR E 3 87 ? 144.285 159.900 189.890 1.00 464.23 87 THR E N 1
ATOM 18104 C CA . THR E 3 87 ? 144.573 160.220 188.500 1.00 464.23 87 THR E CA 1
ATOM 18105 C C . THR E 3 87 ? 143.585 161.240 187.957 1.00 464.23 87 THR E C 1
ATOM 18106 O O . THR E 3 87 ? 143.988 162.197 187.293 1.00 464.23 87 THR E O 1
ATOM 18110 N N . LEU E 3 88 ? 142.295 161.069 188.253 1.00 460.96 88 LEU E N 1
ATOM 18111 C CA . LEU E 3 88 ? 141.308 162.062 187.840 1.00 460.96 88 LEU E CA 1
ATOM 18112 C C . LEU E 3 88 ? 141.598 163.420 188.468 1.00 460.96 88 LEU E C 1
ATOM 18113 O O . LEU E 3 88 ? 141.398 164.465 187.834 1.00 460.96 88 LEU E O 1
ATOM 18118 N N . GLU E 3 89 ? 142.059 163.422 189.724 1.00 460.92 89 GLU E N 1
ATOM 18119 C CA . GLU E 3 89 ? 142.464 164.675 190.354 1.00 460.92 89 GLU E CA 1
ATOM 18120 C C . GLU E 3 89 ? 143.540 165.377 189.539 1.00 460.92 89 GLU E C 1
ATOM 18121 O O . GLU E 3 89 ? 143.439 166.580 189.277 1.00 460.92 89 GLU E O 1
ATOM 18127 N N . GLN E 3 90 ? 144.583 164.647 189.132 1.00 460.38 90 GLN E N 1
ATOM 18128 C CA . GLN E 3 90 ? 145.632 165.305 188.352 1.00 460.38 90 GLN E CA 1
ATOM 18129 C C . GLN E 3 90 ? 145.191 165.628 186.927 1.00 460.38 90 GLN E C 1
ATOM 18130 O O . GLN E 3 90 ? 145.782 166.510 186.296 1.00 460.38 90 GLN E O 1
ATOM 18136 N N . ILE E 3 91 ? 144.173 164.941 186.409 1.00 452.63 91 ILE E N 1
ATOM 18137 C CA . ILE E 3 91 ? 143.747 165.188 185.033 1.00 452.63 91 ILE E CA 1
ATOM 18138 C C . ILE E 3 91 ? 142.834 166.404 184.925 1.00 452.63 91 ILE E C 1
ATOM 18139 O O . ILE E 3 91 ? 142.914 167.154 183.945 1.00 452.63 91 ILE E O 1
ATOM 18144 N N . TYR E 3 92 ? 141.972 166.629 185.915 1.00 445.93 92 TYR E N 1
ATOM 18145 C CA . TYR E 3 92 ? 140.939 167.657 185.777 1.00 445.93 92 TYR E CA 1
ATOM 18146 C C . TYR E 3 92 ? 141.475 169.061 185.499 1.00 445.93 92 TYR E C 1
ATOM 18147 O O . TYR E 3 92 ? 140.939 169.725 184.594 1.00 445.93 92 TYR E O 1
ATOM 18156 N N . PRO E 3 93 ? 142.486 169.581 186.214 1.00 441.63 93 PRO E N 1
ATOM 18157 C CA . PRO E 3 93 ? 142.803 171.019 186.074 1.00 441.63 93 PRO E CA 1
ATOM 18158 C C . PRO E 3 93 ? 143.181 171.466 184.668 1.00 441.63 93 PRO E C 1
ATOM 18159 O O . PRO E 3 93 ? 142.808 172.574 184.263 1.00 441.63 93 PRO E O 1
ATOM 18163 N N . SER E 3 94 ? 143.906 170.646 183.910 1.00 437.92 94 SER E N 1
ATOM 18164 C CA . SER E 3 94 ? 144.437 171.043 182.605 1.00 437.92 94 SER E CA 1
ATOM 18165 C C . SER E 3 94 ? 143.590 170.513 181.456 1.00 437.92 94 SER E C 1
ATOM 18166 O O . SER E 3 94 ? 144.114 170.138 180.403 1.00 437.92 94 SER E O 1
ATOM 18169 N N . MET E 3 95 ? 142.273 170.480 181.635 1.00 438.05 95 MET E N 1
ATOM 18170 C CA . MET E 3 95 ? 141.366 169.787 180.731 1.00 438.05 95 MET E CA 1
ATOM 18171 C C . MET E 3 95 ? 140.143 170.653 180.450 1.00 438.05 95 MET E C 1
ATOM 18172 O O . MET E 3 95 ? 139.513 171.169 181.379 1.00 438.05 95 MET E O 1
ATOM 18177 N N . ILE E 3 96 ? 139.825 170.817 179.161 1.00 431.27 96 ILE E N 1
ATOM 18178 C CA . ILE E 3 96 ? 138.949 171.875 178.653 1.00 431.27 96 ILE E CA 1
ATOM 18179 C C . ILE E 3 96 ? 137.474 171.486 178.669 1.00 431.27 96 ILE E C 1
ATOM 18180 O O . ILE E 3 96 ? 137.130 170.313 178.848 1.00 431.27 96 ILE E O 1
ATOM 18185 N N . SER E 3 97 ? 136.601 172.481 178.449 1.00 426.50 97 SER E N 1
ATOM 18186 C CA . SER E 3 97 ? 135.174 172.360 178.755 1.00 426.50 97 SER E CA 1
ATOM 18187 C C . SER E 3 97 ? 134.525 171.185 178.032 1.00 426.50 97 SER E C 1
ATOM 18188 O O . SER E 3 97 ? 133.826 170.370 178.651 1.00 426.50 97 SER E O 1
ATOM 18191 N N . THR E 3 98 ? 134.727 171.090 176.716 1.00 423.58 98 THR E N 1
ATOM 18192 C CA . THR E 3 98 ? 134.177 169.961 175.973 1.00 423.58 98 THR E CA 1
ATOM 18193 C C . THR E 3 98 ? 134.668 168.642 176.545 1.00 423.58 98 THR E C 1
ATOM 18194 O O . THR E 3 98 ? 133.938 167.642 176.539 1.00 423.58 98 THR E O 1
ATOM 18198 N N . HIS E 3 99 ? 135.894 168.626 177.063 1.00 428.34 99 HIS E N 1
ATOM 18199 C CA . HIS E 3 99 ? 136.422 167.400 177.636 1.00 428.34 99 HIS E CA 1
ATOM 18200 C C . HIS E 3 99 ? 135.865 167.108 179.027 1.00 428.34 99 HIS E C 1
ATOM 18201 O O . HIS E 3 99 ? 135.698 165.935 179.358 1.00 428.34 99 HIS E O 1
ATOM 18208 N N . GLN E 3 100 ? 135.535 168.116 179.852 1.00 429.08 100 GLN E N 1
ATOM 18209 C CA . GLN E 3 100 ? 134.716 167.794 181.026 1.00 429.08 100 GLN E CA 1
ATOM 18210 C C . GLN E 3 100 ? 133.360 167.237 180.617 1.00 429.08 100 GLN E C 1
ATOM 18211 O O . GLN E 3 100 ? 132.841 166.325 181.269 1.00 429.08 100 GLN E O 1
ATOM 18217 N N . ALA E 3 101 ? 132.763 167.777 179.554 1.00 413.16 101 ALA E N 1
ATOM 18218 C CA . ALA E 3 101 ? 131.472 167.261 179.109 1.00 413.16 101 ALA E CA 1
ATOM 18219 C C . ALA E 3 101 ? 131.571 165.784 178.740 1.00 413.16 101 ALA E C 1
ATOM 18220 O O . ALA E 3 101 ? 130.809 164.946 179.244 1.00 413.16 101 ALA E O 1
ATOM 18222 N N . LYS E 3 102 ? 132.532 165.441 177.881 1.00 406.29 102 LYS E N 1
ATOM 18223 C CA . LYS E 3 102 ? 132.681 164.044 177.488 1.00 406.29 102 LYS E CA 1
ATOM 18224 C C . LYS E 3 102 ? 133.147 163.177 178.653 1.00 406.29 102 LYS E C 1
ATOM 18225 O O . LYS E 3 102 ? 132.751 162.010 178.748 1.00 406.29 102 LYS E O 1
ATOM 18231 N N . LEU E 3 103 ? 133.959 163.725 179.561 1.00 401.27 103 LEU E N 1
ATOM 18232 C CA . LEU E 3 103 ? 134.423 162.954 180.706 1.00 401.27 103 LEU E CA 1
ATOM 18233 C C . LEU E 3 103 ? 133.277 162.608 181.642 1.00 401.27 103 LEU E C 1
ATOM 18234 O O . LEU E 3 103 ? 133.197 161.481 182.134 1.00 401.27 103 LEU E O 1
ATOM 18239 N N . LYS E 3 104 ? 132.378 163.560 181.907 1.00 381.01 104 LYS E N 1
ATOM 18240 C CA . LYS E 3 104 ? 131.234 163.247 182.755 1.00 381.01 104 LYS E CA 1
ATOM 18241 C C . LYS E 3 104 ? 130.254 162.327 182.041 1.00 381.01 104 LYS E C 1
ATOM 18242 O O . LYS E 3 104 ? 129.610 161.490 182.687 1.00 381.01 104 LYS E O 1
ATOM 18248 N N . ARG E 3 105 ? 130.142 162.444 180.714 1.00 337.09 105 ARG E N 1
ATOM 18249 C CA . ARG E 3 105 ? 129.365 161.461 179.964 1.00 337.09 105 ARG E CA 1
ATOM 18250 C C . ARG E 3 105 ? 129.915 160.057 180.185 1.00 337.09 105 ARG E C 1
ATOM 18251 O O . ARG E 3 105 ? 129.173 159.127 180.522 1.00 337.09 105 ARG E O 1
ATOM 18259 N N . ILE E 3 106 ? 131.229 159.891 180.031 1.00 374.13 106 ILE E N 1
ATOM 18260 C CA . ILE E 3 106 ? 131.823 158.570 180.210 1.00 374.13 106 ILE E CA 1
ATOM 18261 C C . ILE E 3 106 ? 131.754 158.137 181.672 1.00 374.13 106 ILE E C 1
ATOM 18262 O O . ILE E 3 106 ? 131.670 156.940 181.966 1.00 374.13 106 ILE E O 1
ATOM 18267 N N . ILE E 3 107 ? 131.787 159.087 182.609 1.00 380.17 107 ILE E N 1
ATOM 18268 C CA . ILE E 3 107 ? 131.642 158.748 184.023 1.00 380.17 107 ILE E CA 1
ATOM 18269 C C . ILE E 3 107 ? 130.267 158.156 184.284 1.00 380.17 107 ILE E C 1
ATOM 18270 O O . ILE E 3 107 ? 130.130 157.131 184.966 1.00 380.17 107 ILE E O 1
ATOM 18275 N N . ASP E 3 108 ? 129.227 158.785 183.737 1.00 368.13 108 ASP E N 1
ATOM 18276 C CA . ASP E 3 108 ? 127.901 158.183 183.787 1.00 368.13 108 ASP E CA 1
ATOM 18277 C C . ASP E 3 108 ? 127.892 156.826 183.097 1.00 368.13 108 ASP E C 1
ATOM 18278 O O . ASP E 3 108 ? 127.180 155.912 183.530 1.00 368.13 108 ASP E O 1
ATOM 18283 N N . VAL E 3 109 ? 128.687 156.677 182.034 1.00 358.59 109 VAL E N 1
ATOM 18284 C CA . VAL E 3 109 ? 128.768 155.398 181.332 1.00 358.59 109 VAL E CA 1
ATOM 18285 C C . VAL E 3 109 ? 129.297 154.309 182.260 1.00 358.59 109 VAL E C 1
ATOM 18286 O O . VAL E 3 109 ? 128.751 153.201 182.313 1.00 358.59 109 VAL E O 1
ATOM 18290 N N . TRP E 3 110 ? 130.373 154.599 183.003 1.00 378.90 110 TRP E N 1
ATOM 18291 C CA . TRP E 3 110 ? 130.829 153.608 183.979 1.00 378.90 110 TRP E CA 1
ATOM 18292 C C . TRP E 3 110 ? 129.775 153.373 185.051 1.00 378.90 110 TRP E C 1
ATOM 18293 O O . TRP E 3 110 ? 129.541 152.228 185.459 1.00 378.90 110 TRP E O 1
ATOM 18304 N N . SER E 3 111 ? 129.135 154.443 185.526 1.00 364.13 111 SER E N 1
ATOM 18305 C CA . SER E 3 111 ? 128.212 154.307 186.648 1.00 364.13 111 SER E CA 1
ATOM 18306 C C . SER E 3 111 ? 127.036 153.404 186.298 1.00 364.13 111 SER E C 1
ATOM 18307 O O . SER E 3 111 ? 126.608 152.585 187.119 1.00 364.13 111 SER E O 1
ATOM 18310 N N . GLN E 3 112 ? 126.502 153.530 185.086 1.00 327.09 112 GLN E N 1
ATOM 18311 C CA . GLN E 3 112 ? 125.291 152.807 184.720 1.00 327.09 112 GLN E CA 1
ATOM 18312 C C . GLN E 3 112 ? 125.556 151.405 184.181 1.00 327.09 112 GLN E C 1
ATOM 18313 O O . GLN E 3 112 ? 124.598 150.693 183.862 1.00 327.09 112 GLN E O 1
ATOM 18319 N N . ARG E 3 113 ? 126.816 150.982 184.070 1.00 323.07 113 ARG E N 1
ATOM 18320 C CA . ARG E 3 113 ? 127.141 149.656 183.558 1.00 323.07 113 ARG E CA 1
ATOM 18321 C C . ARG E 3 113 ? 127.549 148.678 184.655 1.00 323.07 113 ARG E C 1
ATOM 18322 O O . ARG E 3 113 ? 128.117 147.623 184.349 1.00 323.07 113 ARG E O 1
ATOM 18330 N N . LYS E 3 114 ? 127.279 149.006 185.922 1.00 343.60 114 LYS E N 1
ATOM 18331 C CA . LYS E 3 114 ? 127.630 148.147 187.058 1.00 343.60 114 LYS E CA 1
ATOM 18332 C C . LYS E 3 114 ? 129.124 147.832 187.086 1.00 343.60 114 LYS E C 1
ATOM 18333 O O . LYS E 3 114 ? 129.539 146.769 187.557 1.00 343.60 114 LYS E O 1
ATOM 18339 N N . ILE E 3 115 ? 129.938 148.758 186.578 1.00 390.44 115 ILE E N 1
ATOM 18340 C CA . ILE E 3 115 ? 131.375 148.526 186.479 1.00 390.44 115 ILE E CA 1
ATOM 18341 C C . ILE E 3 115 ? 132.043 148.532 187.848 1.00 390.44 115 ILE E C 1
ATOM 18342 O O . ILE E 3 115 ? 132.880 147.670 188.143 1.00 390.44 115 ILE E O 1
ATOM 18347 N N . PHE E 3 116 ? 131.690 149.478 188.710 1.00 422.53 116 PHE E N 1
ATOM 18348 C CA . PHE E 3 116 ? 132.472 149.700 189.916 1.00 422.53 116 PHE E CA 1
ATOM 18349 C C . PHE E 3 116 ? 131.574 149.638 191.146 1.00 422.53 116 PHE E C 1
ATOM 18350 O O . PHE E 3 116 ? 130.344 149.652 191.051 1.00 422.53 116 PHE E O 1
ATOM 18358 N N . ASP E 3 117 ? 132.207 149.563 192.315 1.00 437.25 117 ASP E N 1
ATOM 18359 C CA . ASP E 3 117 ? 131.481 149.475 193.572 1.00 437.25 117 ASP E CA 1
ATOM 18360 C C . ASP E 3 117 ? 131.037 150.861 194.034 1.00 437.25 117 ASP E C 1
ATOM 18361 O O . ASP E 3 117 ? 131.572 151.888 193.610 1.00 437.25 117 ASP E O 1
ATOM 18366 N N . SER E 3 118 ? 130.049 150.872 194.934 1.00 445.96 118 SER E N 1
ATOM 18367 C CA . SER E 3 118 ? 129.352 152.111 195.274 1.00 445.96 118 SER E CA 1
ATOM 18368 C C . SER E 3 118 ? 130.285 153.135 195.908 1.00 445.96 118 SER E C 1
ATOM 18369 O O . SER E 3 118 ? 130.211 154.328 195.591 1.00 445.96 118 SER E O 1
ATOM 18372 N N . ASN E 3 119 ? 131.162 152.697 196.815 1.00 451.57 119 ASN E N 1
ATOM 18373 C CA . ASN E 3 119 ? 132.136 153.623 197.385 1.00 451.57 119 ASN E CA 1
ATOM 18374 C C . ASN E 3 119 ? 133.018 154.212 196.293 1.00 451.57 119 ASN E C 1
ATOM 18375 O O . ASN E 3 119 ? 133.301 155.417 196.289 1.00 451.57 119 ASN E O 1
ATOM 18380 N N . LEU E 3 120 ? 133.448 153.372 195.350 1.00 447.42 120 LEU E N 1
ATOM 18381 C CA . LEU E 3 120 ? 134.248 153.843 194.227 1.00 447.42 120 LEU E CA 1
ATOM 18382 C C . LEU E 3 120 ? 133.454 154.788 193.335 1.00 447.42 120 LEU E C 1
ATOM 18383 O O . LEU E 3 120 ? 133.991 155.783 192.844 1.00 447.42 120 LEU E O 1
ATOM 18388 N N . ILE E 3 121 ? 132.171 154.499 193.120 1.00 444.20 121 ILE E N 1
ATOM 18389 C CA . ILE E 3 121 ? 131.323 155.403 192.346 1.00 444.20 121 ILE E CA 1
ATOM 18390 C C . ILE E 3 121 ? 131.263 156.779 193.004 1.00 444.20 121 ILE E C 1
ATOM 18391 O O . ILE E 3 121 ? 131.439 157.817 192.345 1.00 444.20 121 ILE E O 1
ATOM 18396 N N . HIS E 3 122 ? 131.026 156.807 194.316 1.00 442.93 122 HIS E N 1
ATOM 18397 C CA . HIS E 3 122 ? 130.916 158.077 195.023 1.00 442.93 122 HIS E CA 1
ATOM 18398 C C . HIS E 3 122 ? 132.244 158.824 195.019 1.00 442.93 122 HIS E C 1
ATOM 18399 O O . HIS E 3 122 ? 132.276 160.054 194.879 1.00 442.93 122 HIS E O 1
ATOM 18406 N N . ARG E 3 123 ? 133.356 158.100 195.153 1.00 448.00 123 ARG E N 1
ATOM 18407 C CA . ARG E 3 123 ? 134.641 158.780 195.078 1.00 448.00 123 ARG E CA 1
ATOM 18408 C C . ARG E 3 123 ? 134.948 159.226 193.652 1.00 448.00 123 ARG E C 1
ATOM 18409 O O . ARG E 3 123 ? 135.705 160.178 193.455 1.00 448.00 123 ARG E O 1
ATOM 18417 N N . LEU E 3 124 ? 134.325 158.605 192.649 1.00 446.19 124 LEU E N 1
ATOM 18418 C CA . LEU E 3 124 ? 134.488 159.095 191.284 1.00 446.19 124 LEU E CA 1
ATOM 18419 C C . LEU E 3 124 ? 133.752 160.418 191.076 1.00 446.19 124 LEU E C 1
ATOM 18420 O O . LEU E 3 124 ? 134.314 161.360 190.500 1.00 446.19 124 LEU E O 1
ATOM 18425 N N . TYR E 3 125 ? 132.500 160.522 191.546 1.00 437.62 125 TYR E N 1
ATOM 18426 C CA . TYR E 3 125 ? 131.851 161.841 191.523 1.00 437.62 125 TYR E CA 1
ATOM 18427 C C . TYR E 3 125 ? 132.553 162.879 192.393 1.00 437.62 125 TYR E C 1
ATOM 18428 O O . TYR E 3 125 ? 132.514 164.069 192.062 1.00 437.62 125 TYR E O 1
ATOM 18437 N N . GLN E 3 126 ? 133.179 162.490 193.502 1.00 449.37 126 GLN E N 1
ATOM 18438 C CA . GLN E 3 126 ? 133.932 163.530 194.198 1.00 449.37 126 GLN E CA 1
ATOM 18439 C C . GLN E 3 126 ? 135.230 163.858 193.470 1.00 449.37 126 GLN E C 1
ATOM 18440 O O . GLN E 3 126 ? 135.756 164.965 193.632 1.00 449.37 126 GLN E O 1
ATOM 18446 N N . SER E 3 127 ? 135.749 162.919 192.672 1.00 453.09 127 SER E N 1
ATOM 18447 C CA . SER E 3 127 ? 136.898 163.203 191.820 1.00 453.09 127 SER E CA 1
ATOM 18448 C C . SER E 3 127 ? 136.551 164.217 190.741 1.00 453.09 127 SER E C 1
ATOM 18449 O O . SER E 3 127 ? 137.344 165.120 190.454 1.00 453.09 127 SER E O 1
ATOM 18452 N N . ILE E 3 128 ? 135.371 164.083 190.126 1.00 450.69 128 ILE E N 1
ATOM 18453 C CA . ILE E 3 128 ? 134.975 165.008 189.063 1.00 450.69 128 ILE E CA 1
ATOM 18454 C C . ILE E 3 128 ? 134.604 166.385 189.586 1.00 450.69 128 ILE E C 1
ATOM 18455 O O . ILE E 3 128 ? 134.349 167.289 188.778 1.00 450.69 128 ILE E O 1
ATOM 18460 N N . GLN E 3 129 ? 134.566 166.575 190.907 1.00 449.63 129 GLN E N 1
ATOM 18461 C CA . GLN E 3 129 ? 134.257 167.869 191.520 1.00 449.63 129 GLN E CA 1
ATOM 18462 C C . GLN E 3 129 ? 132.917 168.415 191.032 1.00 449.63 129 GLN E C 1
ATOM 18463 O O . GLN E 3 129 ? 132.762 169.615 190.798 1.00 449.63 129 GLN E O 1
ATOM 18469 N N . ASP E 3 130 ? 131.940 167.527 190.878 1.00 447.52 130 ASP E N 1
ATOM 18470 C CA . ASP E 3 130 ? 130.618 167.926 190.411 1.00 447.52 130 ASP E CA 1
ATOM 18471 C C . ASP E 3 130 ? 129.561 166.909 190.828 1.00 447.52 130 ASP E C 1
ATOM 18472 O O . ASP E 3 130 ? 128.603 167.244 191.525 1.00 447.52 130 ASP E O 1
#

Sequence (2250 aa):
ALFRWLSRKYPKIISPVIQDEDVDIDGESRPTRYEDPNPNGELDNLYLDMNGIVHPCSHPEHKPVPETEDEMMLDVFAYTENVIMMARPRKVIYIAVDGVAPRAKMNQQRSRRFRSAQDAKDANETWDSNAITPGTPFMHRLADSLRYWAAYKLTTDPGWSGIEVIISDASVPGEGEHKIMSYVRSLRSSPKHDPNTTHCIYGLAAALIFLGLATHEPHFKILREDVFAQDKDKKTPFLWLHLNILREYLQIELNVPGLSFPFDLEKSIDDWVFICFFCGNDFLPHLPSLDVRDNSITTLVTIWKQILPTMKGYLTTDGYLNLPAVERLLAELAKKEDYIFRKRYEDEKRSLENQKRRKKNEEIRLWEPGYRKRYYETKFHTKDPQKVKKIARNMVQKYIEGVSWVLLYYYQGCPSWNWYYPYHYAPFAADFVNLSELKIEFVEGTPFRPYEQLMSVLPAASSHNLPDVFRSLMSDANSEIIDFYPEEFPLDMNGKKVIWQAIPLLPFIDENRLLKAVQSKYDQLTEDEKFRNTNRSEILVLGRSHSHYPTLVKELYEEGKDSYEFQVDSSGVSGVAIKLQSFDRSGVLRLPVKQLEGYRHYPDISNRDFLMVEFKQLPKSHAKSMILSGLIPHLRRLTQEDKDSILYGGTNFYENADFKQYIGPHGKSQYLPRQGGYKAFIQIHMSKEKILPLAARSKKAMLRQPKQVAYFSRDLNYKTHPDRSNLSYYYLPDGDIDNSIDLSVGSKHFLLGDSVELSKLDPILLALKEIEKESGAKTKDRIITWRGIMRKLLTLPYDSEEDFVLDVVSFDGQLFIQFNVPYLKSKDVQKQGDTEFHKKLQFSGYKFEKMATLPKPWPECTRKEIDSRAKSKCNNIEQYGAIVRTGISRIKILIGGAVACTADYYDENDPLSRYIELKTTRTINQYKDMIAFEKKLFRTWAQCFLLGIPKIIYGFRDDNCILRTVEEFSTNDIPLMVKNNPLNEQPKKENCYMSSINFYGAVVEWLNESVKDDQVWKLSYAKRNRQYLVLKEVTDENEKQQIVDSAIPAWFKEWRSELRNSEGNIALFRWLSRKYPKIISPVIQDEDVDIDGESRPTRYEDPNPNGELDNLYLDMNGIVHPCSHVPETEDEMMLDVFAYTENVIMMARPRKVIYIAVDGVAPRAKMNQQRSRRFRSAQDAKDANEDSNAITPGTPFMHRLADSLRYWAAYKLTTDPGWSGIEVIISDASVPGEGEHKIMSYVRSLRSSPKHDPNTTHCIYGLAAALIFLGLATHEPHFKILREDVFAKTPFLWLHLNILREYLQIELNVPGLSFPFDLEKSIDDWVFICFFCGNDFLPHLPSLDVRDNSITTLVTIWKQILPTMKGYLTTDGYLNLPAVERLLAELAKKEDYIFRKRYEDEKRSLENQKRRKNEEIRLWEPGYRKRYYETKFHTKDPQKVKKIARNMVQKYIEGVSWVLLYYYQGCPSWNWYYPYHYAPFAADFVNLSELKIEFVEGTPFRPYEQLMSVLPAASSHNLPDVFRSLMSDANSEIIDFYPEEFPLDMNGKKVIWQAIPLLPFIDENRLLKAVQSKYDQLTEDEKFRNTNRSEILVLGRSHSHYPTLVKELYEEGKDSYEFQVDSSGVSGVAIKLQSFDRSGVLRLPVKQLEGYRHYPDISNRDFLMVEFKQLPKSHAKSMILSGLIPHLRRLTQEDKDSILYGGTNFENADFKQYIGPHGKSQYLPRQGGYKAFIQIHSDEMSKEKILPLAARSKKAMLRQPKQVAYFSRDLNYKTHPDRSNLSYYYLPDGDIDNSIDLSVGSKHFLLGDSVELSKLDPILLALKEIEKESGAKTKDRIITWRGIMRKLLTLPYDSEEDFVLDVVSFDGQLFIQFNVPYLKSKDVQKQGDTEFHKKLQFSGYKFEKMATLPKPWPECTRKEIDSRAKSKCNNIEQYGAIVRTGISRIKILIGGAVACTADYYDENDPLSRYIELKTTRTINQYKDMIAFEKKLFRTWAQCFLLGIPKIIYGFRDDNCILRTVEEFSTNDIPLMVKNNPLNEQPKKENCYMSSINFYGAVVEWLNESVKDDQVWKLSYAKRNRQYLVLKEVTDENEKQQIVDSAIPAWFKEWRSELRNSEGNMSYSKDIVLEKLASLEETQISIQSIGQWCLFHHRHAPETVAIWSEFVGSTQTKKLAGLYLANEIIQQSRAKRKTTFLDEFAKVLPSTLEQIYPSMISTHQAKLKRIIDVWSQRKIFDSNLIHRLYQSIQD

Foldseek 3Di:
DVVLVCCQQPPPQKDWQDLDAQDCVVNGSHGDALPDDALQFAAAEEEEFCVQQQACPVPVPDPQLDPDLLSSLLSSLVVVVSVCSSVRHQFEYEYFAAAQEFPLFLVLCLQVQVVVLVVVVVVVCRDDRLQRAAQFCSLVLVVLSVVQSVQQCCLPRPRNANYWYWYDGRLAHDGTVLVVLQQLVLLVPFPPRDLQHAYEYEDDDPCVLLLQLLSVRLRYWYKAFDPVVVVVVDDTIIMIRRSNQVLVLQVLQVCQPQAPDDDDSLLVSLLLSLLVPQLHDSRDAHAPLHHVVVVVSVVLSVLCRVLHRVDNDGQDFQLAGDLVSVLSSLQVVLVCQLVSLQCVVVVVVVVVVVVVVVPCVQPLPSNDPPSLQVVCCVPPVDNDPVVCVVVLLVLVLLVVLVSSQVSCCSRQNHQARNRHRQDQHDHHSNSPPPRVVHDHDYDHDDRAFSLLSSPLSHALVPCVSRDPQCNCCAPPPPHPCVLQHDSDFDWNQNPDDDRVPIGGDGHDDDVPVSVVVVVVRPVVDDPVSVVSRHRDFMKMKHWQSHPCNVVCCVPVPPVVDQKDFQRQDPSSRTFMWGADPPDDQFAKADNPRDDDPPSPDRGIGTNPTMGMTGTDGDDRDSDGTDRDPQDAAFDRPDDPPVSVCSVPVVDRRDPDDSCSSRNGRPDRDRDDDDDPDPVNVVVVD/DFDKDWFWLQFFAPQKDKDAKDFDFKWWQDLVRDTDGDCQLAWEFADDCVVLVVFDFQLPQLVLEAEDQQLSVQACVRVLVVLLVCCVVVLHHDQAAEEHALVVLLQQLCCSPDPQDKFKKKWFQAPRHTYITGDPVRSVVVVVVVVVVDCVVVSQVSLFQLVLQLGIHSDFPVPDDPVRNVCSSVDHTYDRTFIKTWMWMDIDPHIHIYMYTFSHFHGDQDPVGRLARTEDEGEDEADDDDVSVVVVLSVLVSVLSSCVVNQRFKYKYFHAHPRRTGNDIDMDTSVCSQVPVCPDPVQNPPDPDRPVNRSSRSSNVVVVCVSPVDGHRWMKMWIDDPVCSTIGMITTDDPPVVSVVVCCSRDPPVSVVSVVVSVVVVVVD/DVVQVCCFQPVALKAWQCLDDQDDPVDPRHGDALPDDALLAAAAEEEEQCCCLVCVPPPDDDDPLVCLQVSLVVVVSVCSSHRHQFEYEYAQAAFAFQLLLQLLQQVQLVVLVVVVVVVLPPVQSAAQFVVLVLVQLLVVLSQVQPQQPGPRNARYKYWYHGRLAHHGRVLVVLVQLLLLVVFVVFDLQHAYEYEDDDPCCLLLQCLSVRLRYKYKYFDPPDVTIIMIRRVNQVLVLQVLQVDADDAPDDDDVLLVSLLLSLLVPLLHDSRDDHAPLHHVVVVVSVVLSVLCSVCVRVDNDGQDFLLHGDLVVVLVSLQCVVVCSQVSLLVCVVVVVVVVVVVVVPCVVQQVSNDPPSLQSVQCVQPVHRDPVVSVVVLLVQQLLVVLRSSQVSCCSRFNHQARHDHRQDQHHHHSNSDDPCVPHDHDHDHDDHAWSLLSCLSRNALVPCVSHPPLCNCLDCPPPRLCVLQHDSDFDWCQPDDPRHPPTGRDGHSDDCVSSVVVVVVRPVPDDVVSVVSRHRAFMKMKHFQSHPCNVVCCCVVPPVVDQKDFAHQDPSRRGFIWGADPPDDQFAKDDNPSDDDPPGDDRDIGTNPTMGMTGTGGDDGDSDGSDRDPPDAAFDHPQDPVNSVCSPPVPDDGHSPPSHQGSGRHDRDRDDQDDPDPVVVCVVVVVD/DWPFDWFWLQAFAPQWDKFFKAFDFKWWFDLVRDIGGDCQQAWEFDDDCVVLVVFDFLQPQLVVEAEDQPLSVQFLVNVLVVQLVVCVVVLAHDQAAEEHALVVLLCLLCQLPDPPDKAKKKWFQAPNHIYITGDVVVSVVVVVVVVVDDCPVSSQVSSFQLVLQLRIFSDADVPDDPCRNPCSNVDHTYDGTFMKTWIWMDIDPHIHIYMYTFSHFHGDADPVGRLAGTEEEGEDEDADDPVSVVVVLSVLSSVLSSSVVNNRFKYKYFHAHPSRITNDIDIDTSVCSQVCVQVPPPCPPHDPDRSNSRSSRSSNVVVVCVSPVDGHRWMWMWMDDPVVSTITIITTDDDPVVSVVVVCSRDPVVSVVSVVVSVVVVVD/DDDDLVVLLVLLVVFDPDVVSLVVNLVVLVVPVVPNLSNLVSLLVCLLVDQPCVVSSVVSLVVSLVVCVVVVVVCSLVSNLVCVLVSLLSNPPRADDVRLVVVVVVLVVCVVVPSDDPVSNVSNVVSSVD

Nearest PDB structures (foldseek):
  8yf5-assembly1_A  TM=1.001E+00  e=0.000E+00  Komagataella phaffii
  8yfe-assembly1_A  TM=9.968E-01  e=0.000E+00  Komagataella phaffii
  8yf5-assembly1_C  TM=9.899E-01  e=0.000E+00  Komagataella phaffii
  8yfr-assembly1_R  TM=9.573E-01  e=0.000E+00  Komagataella phaffii
  8yfq-assembly1_R  TM=9.755E-01  e=0.000E+00  Komagataella phaffii

B-factor: mean 157.04, std 79.38, range [66.47, 472.82]

Radius of gyration: 48.52 Å; Cα contacts (8 Å, |Δi|>4): 3426; chains: 5; bounding box: 136×124×105 Å

Solvent-accessible surface area: 104782 Å² total; per-residue (Å²): 72,38,13,131,16,13,40,91,50,1,81,63,4,38,12,66,13,71,40,66,95,72,39,88,49,137,52,106,63,74,79,26,108,16,91,17,112,6,38,12,10,86,0,29,5,0,0,1,10,6,33,16,13,9,29,31,59,66,63,99,142,93,180,49,69,10,133,64,47,14,31,8,1,8,63,12,3,63,68,5,58,57,0,1,51,13,1,10,0,59,78,1,0,4,2,0,17,33,3,5,8,0,13,7,30,1,27,77,30,13,27,122,29,9,60,52,27,20,93,48,80,62,74,133,157,158,63,48,41,8,7,17,8,12,8,7,68,10,16,65,80,7,18,57,0,7,55,3,10,0,2,41,15,10,40,70,33,107,14,2,49,29,3,0,2,0,4,0,19,8,28,14,36,2,21,0,24,19,14,1,4,30,0,3,37,11,7,15,29,4,45,80,21,84,23,28,19,17,1,0,2,4,3,83,45,26,28,5,10,7,1,2,4,13,8,4,9,12,6,9,9,4,0,24,38,13,35,100,29,98,122,181,198,150,121,63,60,4,10,7,6,8,5,4,0,0,27,18,4,2,85,29,24,2,77,22,96,65,40,94,32,91,59,50,46,9,26,1,2,2,0,4,2,1,1,0,14,8,3,30,43,78,20,9,43,75,0,21,7,4,24,25,181,68,51,4,2,31,26,2,12,62,12,2,63,128,7,2,51,84,24,163,15,16,2,0,41,4,2,111,35,50,31,86,2,2,39,84,2,1,42,62,1,28,126,26,6,69,33,24,7,55,59,101,55,66,85,102,67,126,51,101,59,66,99,113,130,166,193,116,109,58,105,10,102,48,93,38,116,47,13,98,128,48,20,9,41,14,13,52,107,38,136,52,97,123,112,25,163,144,50,15,75,62,2,1,42,59,3,2,9,0,13,14,0,4,2,25,4,16,10,29,2,14,22,4,28,59,30,63,18,42,47,64,16,4,0,1,2,36,18,4,89,84,0,70,111,19,133,57,89,55,103,92,28,104,42,31,105,5,5,12,4,7,12,9,2,8,8,47,81,10,17,96,38,8,11,97,50,8,73,63,24,6,67,72,87,133,12,126,3,50,79,4,22,46,124,89,17,82,70,2,53,40,57,67,178,68,98,177,49,4,49,11,25,14,65,66,16,66,54,133,110,6,26,160,21,2,102,71,25,47,122,99,10,77,127,92,33,77,98,33,3,38,74,129,30,26,9,3,1,4,4,120,86,6,83,26,24,75,39,3,23,103,26,2,47,122,116,55,107,121,49,42,108,6,62,49,24,72,4,29,0,2,0,24,0,47,70,24,152,98,22,71,50,80,17,87,54,174,28,65,6,144,50,50,163,64,92,176,98,28,74,70,22,35,7,96,52,0,2,12,3,43,2,103,43,31,116,154,63,98,20,9,5,22,40,22,26,31,18,31,52,22,64,154,23,5,98,95,84,26,58,6,34,39,94,57,16,73,99,64,71,195,181,98,64,76,32,74,91,44,18,30,45,110,48,180,42,34,12,80,80,67,137,3,2,9,80,5,18,39,134,131,103,201,29,125,56,83,97,8,74,36,85,34,87,13,183,102,16,107,36,99,145,25,114,29,38,18,60,2,2,7,35,81,95,82,115,30,71,112,59,101,89,35,4,16,32,20,11,9,15,34,30,39,9,85,53,63,52,37,3,33,80,15,8,78,22,4,17,82,18,65,46,39,43,42,17,73,2,34,4,0,2,55,13,2,49,69,56,0,118,131,69,44,54,89,17,166,5,51,0,0,0,27,21,25,1,0,42,39,8,1,3,5,22,67,17,10,104,52,43,4,43,1,8,2,3,3,36,38,23,2,0,2,4,9,35,23,33,87,32,15,130,43,94,50,99,99,74,91,64,51,104,111,127,79,20,74,56,81,1,0,18,95,6,4,52,75,31,1,8,3,81,92,16,26,22,104,5,73,48,152,49,14,92,50,25,49,137,34,78,7,38,20,5,64,46,4,0,0,2,0,41,4,0,0,9,191,18,68,0,4,2,0,3,58,12,23,0,0,35,45,43,35,28,122,126,68,16,20,50,58,2,7,24,18,77,30,16,96,13,3,88,84,122,135,25,5,88,49,3,32,122,91,6,16,58,9,14,0,20,2,52,3,1,29,8,50,104,0,7,2,0,0,16,22,115,107,9,42,12,105,5,6,16,38,14,47,4,121,79,4,16,91,61,35,58,97,13,93,43,72,123,71,107,112,142,74,35,27,9,114,16,0,22,21,0,5,0,14,4,0,38,37,6,47,122,9,5,124,91,115,49,8,8,81,7,31,9,36,82,193,25,118,119,69,6,52,4,75,29,16,94,71,125,108,70,35,100,71,28,24,76,61,6,1,15,73,114,1,49,82,31,1,45,94,21,80,91,46,75,73,114,178,73,34,8,118,43,2,29,161,59,1,82,80,0,30,6,57,14,59,58,53,100,80,42,43,45,118,33,129,83,83,65,47,111,8,83,10,94,2,28,4,4,91,5,35,4,0,0,3,10,3,47,20,4,25,67,86,66,90,168,140,63,140,70,66,23,48,60,1,4,48,21,4,50,67,9,80,65,2,3,49,15,2,20,0,58,77,0,3,3,4,0,16,39,4,3,18,0,20,4,35,5,21,84,44,10,30,125,36,3,50,48,25,33,86,51,92,105,84,110,192,125,60,27,18,38,9,11,6,1,77,18,10,48,64,7,12,57,0,9,60,3,16,1,2,51,29,12,42,64,30,119,11,3,51,28,7,2,2,0,7,0,12,13,16,14,35,1,20,1,22,17,10,4,10,25,2,2,40,15,7,18,25,3,53,82,19,67,22,28,19,15,3,0,5,4,2,59,50,30,30,5,3,8,3,4,3,11,4,2,8,16,8,10,10,2,0,21,46,20,69,130,95,195,83,54,3,14,4,3,5,2,4,3,0,22,18,5,1,85,51,20,4,79,23,113,57,52,95,31,88,61,47,41,8,20,2,1,2,0,2,2,3,1,0,18,14,2,26,39,78,10,5,36,87,2,22,6,5,37,30,176,59,70,5,3,35,30,6,8,78,10,4,65,99,7,6,54,84,18,182,29,17,2,1,45,4,3,105,27,45,30,91,12,2,36,99,4,7,51,25,6,33,140,32,5,59,37,40,8,65,74,71,68,80,40,112,78,118,52,93,84,24,88,133,154,141,239,75,147,103,2,86,36,73,71,116,42,22,107,117,46,17,12,50,47,35,49,169,18,149,54,81,104,85,16,139,118,39,16,81,50,6,0,60,63,3,3,16,0,12,7,0,4,2,20,1,21,10,39,0,10,10,3,34,81,28,74,12,39,51,57,31,4,0,1,1,35,15,3,77,85,0,69,109,31,164,66,142,36,100,93,43,112,26,39,117,7,5,16,9,0,6,8,1,7,5,34,74,4,32,94,16,7,16,103,47,3,86,59,34,4,68,60,95,137,7,122,3,56,65,10,12,42,145,98,7,88,58,42,53,46,15,105,150,93,78,159,66,5,50,11,55,12,65,58,16,70,94,98,108,6,50,132,12,2,99,69,25,34,118,96,15,83,123,76,36,62,106,20,5,70,63,68,36,22,10,6,7,3,4,132,88,10,69,26,28,86,44,0,22,87,20,2,49,121,102,64,95,118,37,48,112,16,67,44,37,69,4,25,6,4,1,28,0,52,68,23,151,96,21,72,54,74,19,86,49,132,2,60,2,125,44,26,144,72,85,169,125,31,65,66,18,36,4,105,43,0,0,14,0,31,1,102,46,32,116,164,63,78,28,6,8,20,35,19,31,33,19,31,51,19,66,159,58,25,75,113,87,27,74,14,48,33,87,66,18,68,130,110,189,170,96,73,65,21,104,115,5,13,18,46,94,46,192,57,22,10,73,90,67,140,2,1,14,66,4,5,25,97,100,55,75,141,147,168,8,152,63,101,76,32,69,20,88,32,82,14,207,128,28,82,37,129,156,29,138,27,52,29,63,7,3,10,37,126,115,65,106,17,89,110,57,110,83,36,6,20,33,21,9,6,13,30,32,46,5,92,52,60,48,48,2,35,84,27,42,120,68,34,92,100,24,66,41,24,70,40,22,59,3,45,6,0,6,53,18,7,38,81,69,2,118,120,66,50,63,83,21,173,2,49,3,1,0,37,17,21,7,5,63,39,12,14,16,4,32,99,28,36,126,93,37,9,29,4,4,6,8,1,42,27,29,7,1,7,7,15,50,5,47,91,40,18,105,40,68,32,93,78,102,131,65,54,86,127,132,89,44,61,54,55,2,1,20,73,8,4,46,49,22,0,6,2,86,99,21,27,21,89,4,60,64,147,46,24,96,41,21,56,175,61,135,12,28,40,23,85,47,2,0,1,1,0,61,4,4,1,23,181,27,67,0,4,0,0,3,47,7,22,0,0,24,50,33,34,26,123,123,71,19,15,48,70,3,2,17,16,85,33,17,112,27,3,108,88,78,135,14,15,79,44,6,25,80,102,9,52,51,7,24,5,18,1,57,10,1,22,3,42,83,8,3,3,0,0,19,13,110,104,2,34,9,95,4,6,13,40,7,35,11,108,57,6,25,107,51,16,130,100,20,107,44,42,124,123,70,90,184,104,35,22,20,116,7,12,33,35,3,6,0,8,4,4,69,30,15,49,113,13,8,135,68,85,35,2,13,51,11,29,6,15,95,202,40,138,94,71,4,32,3,87,37,25,76,67,115,104,74,52,96,113,20,28,70,61,6,3,49,64,140,6,53,93,32,3,42,90,20,83,107,48,109,77,154,168,87,30,34,91,29,50,5,52,93,25,6,60,60,2,106,116,73,75,133,28,6,102,61,8,0,107,36,17,23,112,11,89,216,90,4,86,71,13,17,61,5,11,25,98,32,4,47,84,20,127,122,50,13,16,5,4,11,35,4,3,7,26,4,1,13,35,0,89,81,104,210,72,110,82,6,34,77,11,11,4,159,41,17,16,46,4,10,56,110,1,57,112,62,24,116,87,82,43,38,56,60,4,100,39,3,4,60,0,14,36,60,46,134,6,23,113,72,118,11,28,128,86,8,87,108,0,13,108,130

InterPro domains:
  IPR004859 Xrn1, N-terminal [PF03159] (1-254)
  IPR017151 5'-3' exoribonuclease type 2 [PIRSF037239] (1-978)
  IPR027073 5'-3' exoribonuclease [PTHR12341] (1-972)
  IPR041412 Xrn1, helical domain [PF17846] (311-804)

Secondary structure (DSSP, 8-state):
-HHHHHHHH-GGGEEE-----S--BTTB-PPPPTTSPPTT----EEEEEGGGTS-TTT--SS----SSHHHHHHHHHHHHHHHHHHH--SSEEEEE---S--HHHHHHHHHHHHHHHHHHHHHH----GGG-STTSHHHHHHHHHHHHHHHHHHHH-GGGSS-EEEEE-TTS-S-HHHHHHHHHHHHHT-TT--TT----EE--STHHHHHHHHHT-SS-EEEEE-HHHH---PPPPEEEEEHHHHHHHHHHHT--S--SS---HHHHHHHHHHHHHHS--SSSPPPTT--TTTTHHHHHHHHHHHHHHHSSS-SEETTEE-HHHHHHHHHHHHHHHHHHHHHHHHHHHHHHHHHHHH-------TTSTTHHHHHHHHHH----HHHHHHHHHHHHHHHHHHHHHHHHHTTSS-S-SS-----SSPPPGGG--SGGGS--------PPPHHHHHHHHS-GGGTTTS-STTHHHHHSTT-TTGGG--SS--EE-TT-SSGGGSEE--PPP-HHHHHHHHHTTGGGS-HHHHHHTS---EEEEEETTSTTHHHHIIIIIII--SEEE--S-SS---SEEEE-SS--SS-EE--SS---TTS-----EEGGGEEEEEEEPPPP-----SPPTT--PPPP---SSHHHHHHS-S---------GGGTS--SS-SS---TT-HHHHHHH-/---EEEEETT---TT--BPPPEEEEEEEE-TTS-EESS-TT--EE---HHHHHTT-BSSTTGGG-----HHHHH--HHHHHHHHHHHHHH-S-----EEEEHHHHHHHHSTTT---S-EEEEEEEETTEEEEEE-HHHHHHHHHHHHTSTTHHHHHHHHHHHHHHHTEESS-GGG--HHHHHTGGGS---SS-EEEEEEEE-BTT--EEEEEEE-EESSS--SS-HHHHEEEEEEEEPP-SHHHHHHHHHHHHHHHHHHHTTT--EEEEEEE-TTSBEEEEEEEETTHHHHHHHS-SSS--S----HHHHHHHHHHHHHHHHHHH--TT-EEEEEE-TTT-SEEEEEE---HHHHHHHHHHHS-HHHHHHHHHHHHHHHT-/-HHHHHHHH-STTEEE-----S--SSSTT----TTSPPTT--EEEEEEETHHHH--------SHHHHHHHHHHHHHHHHHHH-EEEEEEEE---PPPHHHHHHHHHHHHHHHHHHHHHT--GGGGSTTSHHHHHHHHHHHHHHHHHHHT-GGGTT-EEEEE-TTSSS-HHHHHHHHHHHHHHSTT--TT--EEEE---THHHHHHHHT--SSEEEEEE-TT----EEEEEHHHHHHHHHHHT--S--SS---HHHHHHHHHHHHHHS--SSSPPPTT--GGGTHHHHHHHHHHHHGGGSSS-SEETTEE-HHHHHHHTTTTGGGHHHHHHHHHHHHHHHHHHHHH---TTT-TTSS-HHHHHHHHHHT---HHHHHHHHHHHHHHHHHHHHHHHHHTTSS-S-SS-----SSPPPGGG----TT---------PPPHHHHHHHHS-TT-TTTS-HHHHHHHH-TT-TTGGG--SS--EE--SSSSSTT-EE--PPPPHHHHHHHHTTSSTTS-HHHHHTTS----EEEEETTSTHHHHHHIIIIIS--SEEE--S-SS---SEEEE-TT--TT-EE--SS---SSS-----EEGGGEEEEEEE-PPP-----SPPTT---------HHHHHHHHS--S----SSSSSSSS--SS-SS---TT-HHHHHHHHHH-/----EEEETT---TT--BPPPEEEEEEEE-TTS-EESSSTT--EE---HHHHHTT-BSSTTGGG-----HHHHH-SHHHHHHHHHHHHHH-S--S--EEEEHHHHHHHHHTTT-----EEEEEEEETTEEEEEE-HHHHHHHHHHHHHS-HHHHHHHHHHHHHHHHTEESS-GGG--HHHHHTTTTSPP-SS-EEEEEEEEEETTEEEEEEEEE-EESSS--TT-HHHHEEEEEEEE---SHHHHHHHHHHHHHHHHHHHHHT--EEEEEEE-TTSBEEEEEEEETTHHHHHHHT-TT-SS--SS-HHHHHHHHHHHHHHHHHHH--SS-EEEEEE-TTT-SEEEEEE---HHHHHHHHHHHS-HHHHHHHHHHHHHHH-/----HHHHHHHHHT--SSHHHHHHHHHHHHHTGGGHHHHHHHHHHHHHH-SSTHHHHHHHHHHHHHHHHHTT-HHHHHHHHTTHHHHHHHHGGG--HHHHHHHHHHHHHHHHTT-S-HHHHHHHHHHTT-